Protein 4Z7V (pdb70)

Secondary structure (DSSP, 8-state):
--SEEEEEEEEEEETTTTEEEEEEEETTEEEEEEETTTTEEEESSHHHHHH----HHHHHHHHHHHHHHHHHHHHHTTS-PPPPPPPEEEEEESS---TTS-EEEEEEEEEESSS--EEEEEETTEEE-TTEEE---EE-TTS-EEEEEEEEE---SS--EEEEEE-TT-SS-EEEEE--/-----EEEEEEEEEEETTTTEEEEEEEEEETTEEEEEEETTT-SEEE-STTSHHHHHHHHH-HHHHHHHHHHIIIIIIHHHHHHHHTGGG--BPPEEEEEE--EEEEEEEEBSS--EEEE-------EEEPPPEE-SSS-EEEEEEE------EEEEEE-TT-SSPEEEEE-/--SEEEEEEEEEEETTTTEEEEEEEETTEEEEEEETTTTEEEESSHHHHHH-B--HHHHHHHHHHHHHHHHHHHHHTTS-PPPPPPPEEEEEESS---TTS-EEEEEEEEEESSS--EEEEEETTEEE-TTEEE---EE-TTS-EEEEEEEEE---SS--EEEEEE-TT-SS-EEEEE--/-PPP--EEEEEEEEEEETTTTEEEEEEEEEETTEEEEEEETTT-SEEE-STTSHHHHHHHHH-HHHHHHHHHHIIIIIIHHHHHHHHTGGG--BPPEEEEEE--EEEEEEEEBSS--EEEE--------EEPPPEE-SSS-EEEEEE----PPTT---EEEEE-TT-SSPEEEE-/--S-B--SEEEEETTEEEEEEEE-TT--TTEEEEEEEE-TTS--EEEEEESSSEEE-SS-EEEE-TTSSEEEEEEEEE-GGG-EEEEEEEEETT-------S-EEEEEE---SS---EEEEEEESSS---EEEEEES--TT--PPPPS-TTEEEPPPEEEEEGGGTEEEEEEEEEES-TT--HHHHS-SSS--TT-B--/--S-EEE-SEEEEETT--EEEEEEPPTT--EEEEEEEETTTEEEEEEEEETTEEEEE-S--TTEEEEE-TTS-EEEEE-S--GGG-EEEEEEEESSSSTT---EE---EEEEEES-GGG-B--EEEEEEPPHHHHHHHSEEEEEEEEEEEBSS-EEEEEEETTEEE-TTEEE-SSPEESSTTSTT--EEEEEEEEEEHHHHH-TT-EEEEEEEE--B-TTS---SSSPP-BSEEEEEEEE---/---B--SEEEEETTEEEEEEEE-TT--TTEEEEEEEE-TTS--EEEEEESSSEEE-SS-EEEE-TTSSEEEEEEEEE-GGG-EEEEEEEEETT-------S-EEEEEE---SS---EEEEEEES---EEEEEES--TT--PPPPS-TTEEEPPPEEEEEGGGTEEEEEEEEEES-TT--TTTTTTTS---TT-B----/---EEE-SEEEEETT--EEEEEE--TT--EEEEEEEETTTEEEEEEEEETTEEEEE-S--TTEEEEE-TTS-EEEEE-S--GGG-EEEEEEEESSSSTT---EE---EEEEEES-GGG-B--EEEEEEPPHHHHHHHSEEEEEEEEEEEBSS-EEEEEEETTEEE-TTEEE-SSPEESSTTSTTPPEEEEEEEEEEHHHHH-TT-EEEEEEEE--B-TTS---SSSPP-BSEEEEEEEE---/-BPP---PPPPP-/-PPP---PPPPP-

Foldseek 3Di:
DDPKDKDQDDWAFDPVVRDIWIFIDIRQDTQWTAPLVVLHIGGPDPVCVVPHDDRSVVNNVRNVVVVVVVVVVCVVVVNDDWDFDDWDWDKDWPDDDDAFDKTKIKIKTPFGPPQDKDKFKDKVNHGDDPQKDKDHFGADPVRGTMIMIMHIDHDDQRIWMWIWMDTPNDPDTDIDTDHD/DDDDKDWDWDWDWDDDPQNPDIKIKIFTAIPHRGQKMDILVVLAIDGPHPVNPVPRVVQRVDPVSSVVSNCCSPVPVVVVSVVCVVPVVPDWDAWDWDWDPPLIKTKTWFTDDPDKDKFKDVHTDDDKDKDPWADPPPRGIIIMIHHDDPPDKIWIWMDGPNDPHTDIDIDD/DDPKDKDQDDWAFDPVVRDIWIFIDIRQDTQWTAPLVVLHIGGPDPVCVVPHDDRSVVNNVRNVVVVVVVVVVCVVVVNDDWDFDDWDWDKDWPDDDDAFDKTKIKIKTPFGPPQDKDKFKAKPNHGDDPQKDKDHFGADPVGGTMIMIMHIDHDDQRIWMWIWMDTPNDPDTDIDTDHD/DDDDDKDWDWDWDWDDDPQLPDIKIKIFTAIPNRRQKMDILVVLAIDGDDPVNPVPRVVQRVDPVSSVVSNCCCPVPVVVVSVVCVVPVVPDWDAWDWDWDPPQIKTKTWFTDDPDKDKFKDVHTDPDKDKDPWDDPPPRGIIIMIHDPDPDDPPDKIWMWMDGPNDPHTDIDID/DDQKDWDAEDEEAAQAKDKTKMFGQVADQQKKKWKWWDFPPGDIGGQDIGRAAWDDDPQWIKGADPSSRMIITMGHGHHQRNQTFMFIFIDGNPDDDTDGDSGYGYGYFYDLPDAAWEKDKDDDPPPDPFIKIKTKSHGPVWWQDADPDPQKGKAGKDKDAPPVVRHIMIMIMIGGPDPPDDRVCNPVDTSGDPNYDYD/DLQKAKPDQEAEEEAQAKDKIKIDAHVQFFKKFKWWAFPVPGTWTAFMDGQWHTDDGTPHDPQWDKTQDNSRIMMIMHGRDDQRSQTWMKMWTWNGPPPVTDIRIYSTYGYGYHNDLVLFAFWAKEKDWFDPVCCVPPQKGKIKMKTWFGPDQAKDKFKAKPNHTDDPQKDWDPGWDFPCVVDDSGGTMIMMMHMDGNVQLQPQVMKMKMKMFDDGDDPPDDDDDPDPNNHGDIHMYMDGRHD/DQKDWDAEDEEAAQAKDKTKMFGQPADQQKKKWKWWDFPPGDIGGQDIGRAAWDDDPQWIKGADPSSRMIITMGHGHHQRNQTFMFIFIDGNPDDDTDGDSGYGYHYFYDLPDAAWEWDWDADPPHQTKIKTKRHGPVWWQDADPDPQKGKAGWDKDAPPVVRHIMIMMMMTGPDPPDDRVCRRVVTPGDPNYDYDDD/DQKAKPDQEAEEEAQAKDKIKIDAHVQFFKKWKWWAFPVPGTWTAWMDGQFHTDDGTPHDPQWDKTQDNSRIMMIMHGRDDQRSQTWMKMWTWNGPPPVTDIDIYSTYGYGYHNDLVLFAFWAKEKDWFDPVCCVPPQKGKIKMKTWFGPDQAKDKFKAKPNHTDDPQKDWDPGWDFPCVVDDSGGTMIMMMHMDGLVQLQPQVMKMKMKMFDAGDDPPDDDDDPDDNNHGDIHMYMDGRHD/DDDDDDDDDDDDD/DDDDDDDDDDDDD

Radius of gyration: 43.17 Å; Cα contacts (8 Å, |Δi|>4): 4119; chains: 10; bounding box: 78×105×151 Å

B-factor: mean 61.71, std 28.21, range [18.15, 205.41]

CATH classification: 3.10.320.10 (+1 more: 2.60.40.10)

Organism: Homo sapiens (NCBI:txid9606)

Sequence (1615 aa):
VADHVASYGVNLYQSYGPSGQYSHEFDGDEEFYVDLERKETVWQLPLFRRFRRFDPQFALTNIAVLKHNLNIVIKRSNSTAATNEVPEVTVFSKSPVTLGQPNTLICLVDNIFPPVVNITWLSNGHSVTEGVSETSFLSKSDHSFFKISYLTFLPSADEIYDCKVEHWGLDEPLLKHWEPSPEDFVYQFKGMCYFTNGTERVRLVTRYIYNREEYARFDSDVGVYRAVTPLGPPAAEYWNSQKEVLERTRAELDTVCRHNYQLELRTTLQRRVEPTVTISPSLLVCSVTDFYPAQIKVRWFQEETTGVVSTPLIRNGDWTFQILVMLEMRGDVYTCHVEHPSLQNPIIVEWRVADHVASYGVNLYQSYGPSGQYSHEFDGDEEFYVDLERKETVWQLPLFRRFRRFDPQFALTNIAVLKHNLNIVIKRSNSTAATNEVPEVTVFSKSPVTLGQPNTLICLVDNIFPPVVNITWLSNGHSVTEGVSETSFLSKSDHSFFKISYLTFLPSADEIYDCKVEHWGLDEPLLKHWEPDSPEDFVYQFKGMCYFTNGTERVRLVTRYIYNREEYARFDSDVGVYRAVTPLGPPAAEYWNSQKEVLERTRAELDTVCRHNYQLELRTTLQRRVEPTVTISPSLLVCSVTDFYPAQIKVRWFQEETTGVVSTPLIRNGDWTFQILVMLEMTPQRGDVYTCHVEHPSLQNPIIVEWDAKTTQPNSMESNEEEPVHLPCNHSTISGTDYIHWYRQLPSQGPEYVIHGLTSNVNNRMASLAIAEDRKSSTLILHRATLRDAAVYYCILRDSRAQKLVFGQGTRLTINPNIQNPDPAVYQLRDSKSSDKSVCLFTDFDSQTNVSQSKDSDVYITDKCVLDMRSMDFKSNSAVAWSNKSDFACANAFNNSIIPEDTFFPDSGVTQTPKHLITATGQRVTLRCSPRSGDLSVYWYQQSLDQGLQFLIQYYNGEERAKGNILERFSAQQFPDLHSELNLSSLELGDSALYFCASSAGTSGEYEQYFGPGTRLTVTEDLKNVFPPEVAVFEPSEAEISHTQKATLVCLATGFYPDHVELSWWVNGKEVHSGVCTDPQPLKEQPALNDSRYALSSRLRVSATFWQNPRNHFRCQVQFYGLSENDEWTQDRAKPVTQIVSAEAWGRAAKTTQPNSMESNEEEPVHLPCNHSTISGTDYIHWYRQLPSQGPEYVIHGLTSNVNNRMASLAIAEDRKSSTLILHRATLRDAAVYYCILRDSRAQKLVFGQGTRLTINPNIQNPDPAVYQLRDSKSKSVCLFTDFDSQTNVSQSKDSDVYITDKCVLDMRSMDFKSNSAVAWSNKSDFACANAFNNSIIPEDTFFPSPSGVTQTPKHLITATGQRVTLRCSPRSGDLSVYWYQQSLDQGLQFLIQYYNGEERAKGNILERFSAQQFPDLHSELNLSSLELGDSALYFCASSAGTSGEYEQYFGPGTRLTVTEDLKNVFPPEVAVFEPSEAEISHTQKATLVCLATGFYPDHVELSWWVNGKEVHSGVCTDPQPLKEQPALNDSRYALSSRLRVSATFWQNPRNHFRCQVQFYGLSENDEWTQDRAKPVTQIVSAEAWGRASGEGSFQPSQENPSGEGSFQPSQENP

InterPro domains:
  IPR001003 MHC class II, alpha chain, N-terminal [PF00993] (6-86)
  IPR001003 MHC class II, alpha chain, N-terminal [SM00920] (7-87)
  IPR003006 Immunoglobulin/major histocompatibility complex, conserved site [PS00290] (164-170)
  IPR003597 Immunoglobulin C1-set [PF07654] (92-173)
  IPR003597 Immunoglobulin C1-set [SM00407] (105-176)
  IPR007110 Immunoglobulin-like domain [PS50835] (90-170)
  IPR011162 MHC classes I/II-like antigen recognition protein [SSF54452] (4-87)
  IPR013783 Immunoglobulin-like fold [G3DSA:2.60.40.10] (85-197)
  IPR014745 MHC class II, alpha/beta chain, N-terminal [G3DSA:3.10.320.10] (5-84)
  IPR036179 Immunoglobulin-like domain superfamily [SSF48726] (90-184)
  IPR050160 Major Histocompatibility Complex/Immunoglobulin [PTHR19944] (6-221)

Nearest PDB structures (foldseek):
  4z7v-assembly1_G  TM=1.005E+00  e=8.597E-42  Homo sapiens
  5d2n-assembly2_D  TM=9.634E-01  e=1.899E-34  Homo sapiens
  8vcx-assembly1_D  TM=9.660E-01  e=8.676E-32  Homo sapiens
  3dx9-assembly2_C  TM=9.435E-01  e=5.634E-30  Homo sapiens
  4ww1-assembly1_A  TM=8.947E-01  e=7.827E-26  Homo sapiens

Solvent-accessible surface area: 71284 Å² total; per-residue (Å²): 154,35,86,45,49,1,3,0,0,0,0,4,18,7,41,98,70,90,45,29,23,1,1,0,12,0,40,34,4,6,0,0,67,6,40,38,167,161,136,73,27,45,23,63,17,60,43,0,68,9,46,4,130,4,61,32,68,15,0,28,19,6,18,17,3,0,108,20,0,3,88,43,0,31,80,61,22,137,67,71,45,14,95,50,59,98,5,56,30,70,27,41,19,49,33,51,68,78,88,40,118,103,12,24,0,0,0,40,0,36,36,0,0,0,3,31,24,84,13,69,2,42,31,78,57,141,86,32,122,89,42,58,64,81,11,16,25,5,18,60,111,66,18,0,0,27,21,0,0,19,6,83,23,93,3,43,116,126,21,27,15,25,0,12,0,78,15,59,17,26,163,69,78,70,97,24,105,34,133,72,119,58,122,2,25,0,0,0,0,4,0,31,0,39,2,50,92,36,83,130,36,22,96,0,4,1,37,0,0,3,14,60,71,22,0,0,73,1,16,31,105,66,15,44,4,132,44,69,35,133,21,0,67,68,0,7,67,42,0,46,90,28,133,46,0,16,71,3,0,94,21,2,27,63,5,2,0,103,27,0,11,109,27,0,73,50,3,3,57,134,46,63,47,52,7,72,15,61,24,43,104,103,67,5,21,0,4,0,1,35,0,11,47,41,61,44,54,39,60,5,19,111,84,84,66,148,59,64,65,69,43,112,73,39,72,0,11,44,2,13,9,8,24,51,7,65,15,92,122,150,77,77,50,46,27,0,60,0,107,13,90,33,40,112,116,60,55,96,37,116,98,99,153,44,86,46,55,1,3,0,0,0,0,4,20,8,41,96,69,91,46,30,22,1,1,0,10,1,37,28,3,6,0,0,65,6,40,34,164,128,138,40,28,46,25,64,17,91,60,0,114,63,142,13,53,10,64,32,69,16,0,30,15,5,20,18,3,0,112,19,0,2,86,44,0,31,172,65,23,138,66,72,43,15,94,52,56,95,4,120,29,71,26,37,25,38,33,52,64,78,89,57,118,112,11,25,0,0,0,39,0,34,28,0,0,0,3,32,24,83,13,72,3,16,30,93,69,65,94,40,122,81,42,56,64,82,11,16,25,4,18,61,111,63,20,0,0,25,22,0,0,20,4,84,19,66,7,52,122,90,19,27,16,26,0,18,0,80,14,54,18,27,161,70,77,70,108,24,104,36,133,70,162,62,56,124,2,25,0,0,0,0,3,0,31,0,39,2,50,91,33,88,123,40,23,95,0,2,1,36,1,0,4,14,63,63,15,0,0,75,0,17,32,103,68,15,44,4,136,46,74,32,134,21,0,66,68,0,7,68,42,0,45,91,29,135,43,0,15,70,4,0,93,19,3,31,63,5,2,0,102,30,0,12,104,32,0,74,71,6,3,30,129,40,123,44,54,6,72,16,60,30,43,105,98,60,2,26,0,4,0,3,33,0,10,34,42,61,43,54,39,60,5,21,110,89,84,51,148,56,63,66,67,50,113,70,39,71,0,10,48,3,13,10,6,25,51,6,56,16,110,26,99,77,80,107,86,60,41,35,27,0,59,0,107,13,71,32,40,114,119,60,56,94,38,120,130,150,78,111,20,81,34,53,98,54,46,117,17,86,20,65,88,75,5,100,0,61,2,90,2,72,100,28,47,33,7,6,6,0,2,0,0,22,21,37,91,87,94,16,5,67,48,2,2,30,5,21,75,67,118,39,100,68,240,62,2,13,1,32,10,35,182,94,32,105,39,4,33,0,28,8,109,158,1,42,53,175,28,30,6,35,0,19,2,1,15,6,25,5,14,19,4,90,1,97,17,40,154,6,0,135,4,44,10,15,12,92,24,135,127,74,49,11,0,4,0,112,1,62,16,22,117,133,50,152,114,41,0,0,0,0,3,8,0,39,16,137,3,86,14,55,118,26,71,12,61,64,15,37,4,6,72,42,11,46,2,46,7,163,109,96,133,54,51,1,0,1,0,0,0,20,20,134,34,111,69,35,50,16,68,48,1,1,31,29,29,52,46,45,122,85,20,68,89,102,204,45,46,7,86,16,80,49,53,35,32,13,15,20,58,54,100,151,16,75,0,93,1,30,19,67,124,58,6,11,0,0,0,0,0,16,37,11,119,138,106,30,8,58,11,5,4,6,19,4,62,34,107,74,37,16,122,20,141,26,78,169,53,10,51,18,87,9,49,135,95,49,19,0,48,0,21,0,31,62,3,94,100,64,6,42,8,52,0,2,0,0,0,0,18,0,4,5,0,3,4,30,2,59,9,2,91,8,0,54,3,18,4,0,72,63,34,92,42,0,50,41,4,128,24,14,1,4,22,13,11,122,29,0,9,84,79,25,107,38,0,2,0,0,0,7,0,33,7,0,9,0,25,0,20,89,30,18,0,59,14,83,64,144,60,38,139,49,2,33,12,48,11,84,91,19,43,80,33,85,86,106,95,94,47,5,90,31,0,9,0,0,0,2,5,17,25,0,97,72,8,60,65,79,209,13,33,0,52,0,27,0,36,0,54,12,1,48,161,132,32,154,57,115,82,160,75,88,56,0,56,64,55,92,35,49,14,68,2,139,7,157,109,130,62,20,81,30,39,77,53,48,124,18,88,20,67,87,76,5,102,0,60,4,89,2,72,114,28,46,32,5,23,8,0,2,0,0,22,19,34,91,88,88,15,5,68,50,2,3,33,7,23,73,70,112,39,103,66,247,64,1,14,1,32,10,36,116,93,32,105,38,4,35,0,29,8,107,155,0,41,43,173,27,30,6,35,0,17,2,2,26,7,27,5,16,19,6,90,2,95,14,40,155,6,0,137,4,45,11,18,16,91,23,138,127,71,49,13,0,2,1,98,0,70,36,43,100,114,120,42,0,2,0,0,2,8,0,45,25,151,8,84,18,40,152,34,131,75,78,92,18,44,16,8,88,48,18,50,2,50,7,165,105,97,133,54,52,1,3,1,0,0,0,6,5,98,49,114,95,28,49,15,72,62,6,2,90,60,2,80,31,25,139,87,16,68,83,36,111,166,98,52,7,85,16,81,50,53,35,32,12,15,20,58,52,100,148,16,59,0,94,1,29,21,66,124,56,5,8,0,0,0,0,0,17,38,12,120,101,113,32,8,58,10,5,4,7,20,3,59,36,106,74,38,16,123,20,143,25,83,168,51,10,51,18,89,9,50,137,96,48,18,0,42,0,20,0,28,63,3,93,88,64,7,42,9,51,0,2,0,0,0,0,18,0,2,5,0,3,3,31,1,62,9,2,90,8,0,54,2,18,4,0,69,64,33,94,46,0,50,38,6,135,23,22,2,0,26,13,11,121,29,0,8,83,77,24,112,38,0,2,0,0,0,1,0,13,10,0,9,0,26,0,22,87,30,17,1,60,13,85,64,136,71,25,140,49,1,34,8,45,12,85,87,21,46,82,37,93,94,105,96,118,28,5,97,29,0,10,0,0,0,2,5,17,21,0,99,71,7,64,65,79,209,13,33,0,53,0,26,0,40,0,54,12,1,47,159,130,34,154,59,114,80,159,75,89,54,0,55,66,57,95,36,48,16,92,5,139,7,158,109,110,42,2,0,4,0,8,1,1,3,0,75,89,81,41,3,0,4,0,9,1,0,4,0,74,90

Structure (mmCIF, N/CA/C/O backbone):
data_4Z7V
#
_entry.id   4Z7V
#
_cell.length_a   56.510
_cell.length_b   76.961
_cell.length_c   132.279
_cell.angle_alpha   93.87
_cell.angle_beta   89.47
_cell.angle_gamma   105.09
#
_symmetry.space_group_name_H-M   'P 1'
#
loop_
_entity.id
_entity.type
_entity.pdbx_description
1 polymer 'MHC class II HLA-DQ-alpha chain'
2 polymer 'MHC class II HLA-DQ-beta-1'
3 polymer 'T-CELL RECEPTOR, L3-12 ALPHA CHAIN'
4 polymer 'T-CELL RECEPTOR, L3-12 BETA CHAIN'
5 polymer 'deamidated DQ8-glia-alpha1 peptide'
6 branched alpha-D-mannopyranose-(1-4)-alpha-D-mannopyranose-(1-4)-2-acetamido-2-deoxy-beta-D-glucopyranose-(1-4)-[alpha-L-fucopyranose-(1-3)][alpha-L-fucopyranose-(1-6)]2-acetamido-2-deoxy-beta-D-glucopyranose
7 branched alpha-L-fucopyranose-(1-3)-[2-acetamido-2-deoxy-beta-D-glucopyranose-(1-4)][alpha-L-fucopyranose-(1-6)]2-acetamido-2-deoxy-beta-D-glucopyranose
8 non-polymer 2-acetamido-2-deoxy-beta-D-glucopyranose
9 water water
#
loop_
_atom_site.group_PDB
_atom_site.id
_atom_site.type_symbol
_atom_site.label_atom_id
_atom_site.label_alt_id
_atom_site.label_comp_id
_atom_site.label_asym_id
_atom_site.label_entity_id
_atom_site.label_seq_id
_atom_site.pdbx_PDB_ins_code
_atom_site.Cartn_x
_atom_site.Cartn_y
_atom_site.Cartn_z
_atom_site.occupancy
_atom_site.B_iso_or_equiv
_atom_site.auth_seq_id
_atom_site.auth_comp_id
_atom_site.auth_asym_id
_atom_site.auth_atom_id
_atom_site.pdbx_PDB_model_num
ATOM 1 N N . VAL A 1 4 ? -16.829 73.050 97.216 1.00 84.99 2 VAL A N 1
ATOM 2 C CA . VAL A 1 4 ? -15.909 74.157 97.473 1.00 86.38 2 VAL A CA 1
ATOM 3 C C . VAL A 1 4 ? -15.414 74.746 96.147 1.00 89.27 2 VAL A C 1
ATOM 4 O O . VAL A 1 4 ? -14.631 74.101 95.440 1.00 90.71 2 VAL A O 1
ATOM 6 N N . ALA A 1 5 ? -15.893 75.968 95.806 1.00 82.56 3 ALA A N 1
ATOM 7 C CA . ALA A 1 5 ? -15.542 76.687 94.573 1.00 80.56 3 ALA A CA 1
ATOM 8 C C . ALA A 1 5 ? -15.575 78.212 94.762 1.00 82.30 3 ALA A C 1
ATOM 9 O O . ALA A 1 5 ? -16.092 78.693 95.773 1.00 81.88 3 ALA A O 1
ATOM 11 N N . ASP A 1 6 ? -15.017 78.966 93.783 1.00 77.65 4 ASP A N 1
ATOM 12 C CA . ASP A 1 6 ? -14.996 80.432 93.781 1.00 76.83 4 ASP A CA 1
ATOM 13 C C . ASP A 1 6 ? -16.389 80.988 93.477 1.00 76.78 4 ASP A C 1
ATOM 14 O O . ASP A 1 6 ? -16.784 82.000 94.062 1.00 76.53 4 ASP A O 1
ATOM 19 N N . HIS A 1 7 ? -17.116 80.339 92.543 1.00 69.15 5 HIS A N 1
ATOM 20 C CA . HIS A 1 7 ? -18.463 80.724 92.139 1.00 65.10 5 HIS A CA 1
ATOM 21 C C . HIS A 1 7 ? -19.331 79.489 91.936 1.00 65.34 5 HIS A C 1
ATOM 22 O O . HIS A 1 7 ? -18.900 78.535 91.286 1.00 65.25 5 HIS A O 1
ATOM 29 N N . VAL A 1 8 ? -20.553 79.504 92.496 1.00 59.67 6 VAL A N 1
ATOM 30 C CA . VAL A 1 8 ? -21.511 78.406 92.337 1.00 57.55 6 VAL A CA 1
ATOM 31 C C . VAL A 1 8 ? -22.759 78.965 91.658 1.00 58.69 6 VAL A C 1
ATOM 32 O O . VAL A 1 8 ? -23.324 79.976 92.090 1.00 58.06 6 VAL A O 1
ATOM 36 N N . ALA A 1 9 ? -23.178 78.292 90.589 1.00 52.98 7 ALA A N 1
ATOM 37 C CA . ALA A 1 9 ? -24.344 78.673 89.815 1.00 49.92 7 ALA A CA 1
ATOM 38 C C . ALA A 1 9 ? -25.272 77.497 89.604 1.00 52.74 7 ALA A C 1
ATOM 39 O O . ALA A 1 9 ? -24.812 76.360 89.509 1.00 53.65 7 ALA A O 1
ATOM 41 N N . SER A 1 10 ? -26.580 77.775 89.544 1.00 47.24 8 SER A N 1
ATOM 42 C CA . SER A 1 10 ? -27.628 76.803 89.240 1.00 45.61 8 SER A CA 1
ATOM 43 C C . SER A 1 10 ? -28.311 77.265 87.963 1.00 45.59 8 SER A C 1
ATOM 44 O O . SER A 1 10 ? -28.970 78.303 87.980 1.00 44.39 8 SER A O 1
ATOM 47 N N . TYR A 1 11 ? -28.106 76.545 86.844 1.00 40.67 9 TYR A N 1
ATOM 48 C CA . TYR A 1 11 ? -28.713 76.893 85.551 1.00 38.55 9 TYR A CA 1
ATOM 49 C C . TYR A 1 11 ? -29.647 75.767 85.018 1.00 43.40 9 TYR A C 1
ATOM 50 O O . TYR A 1 11 ? -29.351 75.189 83.972 1.00 42.81 9 TYR A O 1
ATOM 59 N N . GLY A 1 12 A -30.753 75.455 85.701 1.00 41.09 9 GLY A N 1
ATOM 60 C CA . GLY A 1 12 A -31.197 76.085 86.936 1.00 41.63 9 GLY A CA 1
ATOM 61 C C . GLY A 1 12 A -31.910 75.190 87.920 1.00 46.34 9 GLY A C 1
ATOM 62 O O . GLY A 1 12 A -31.758 73.967 87.898 1.00 46.06 9 GLY A O 1
ATOM 63 N N . VAL A 1 13 ? -32.675 75.826 88.807 1.00 43.93 10 VAL A N 1
ATOM 64 C CA . VAL A 1 13 ? -33.480 75.168 89.825 1.00 45.23 10 VAL A CA 1
ATOM 65 C C . VAL A 1 13 ? -34.842 74.880 89.192 1.00 49.25 10 VAL A C 1
ATOM 66 O O . VAL A 1 13 ? -35.590 75.804 88.849 1.00 48.52 10 VAL A O 1
ATOM 70 N N . ASN A 1 14 ? -35.121 73.598 88.979 1.00 46.21 11 ASN A N 1
ATOM 71 C CA . ASN A 1 14 ? -36.369 73.126 88.390 1.00 45.93 11 ASN A CA 1
ATOM 72 C C . ASN A 1 14 ? -37.221 72.528 89.495 1.00 51.52 11 ASN A C 1
ATOM 73 O O . ASN A 1 14 ? -36.780 71.600 90.182 1.00 52.95 11 ASN A O 1
ATOM 78 N N . LEU A 1 15 ? -38.427 73.066 89.681 1.00 47.75 12 LEU A N 1
ATOM 79 C CA . LEU A 1 15 ? -39.337 72.615 90.723 1.00 49.77 12 LEU A CA 1
ATOM 80 C C . LEU A 1 15 ? -40.720 72.296 90.167 1.00 55.78 12 LEU A C 1
ATOM 81 O O . LEU A 1 15 ? -41.268 73.077 89.394 1.00 54.43 12 LEU A O 1
ATOM 86 N N . TYR A 1 16 ? -41.276 71.143 90.567 1.00 55.66 13 TYR A N 1
ATOM 87 C CA . TYR A 1 16 ? -42.626 70.697 90.217 1.00 56.84 13 TYR A CA 1
ATOM 88 C C . TYR A 1 16 ? -43.197 69.875 91.375 1.00 64.91 13 TYR A C 1
ATOM 89 O O . TYR A 1 16 ? -42.548 68.939 91.853 1.00 66.05 13 TYR A O 1
ATOM 98 N N . GLN A 1 17 ? -44.405 70.240 91.828 1.00 63.05 14 GLN A N 1
ATOM 99 C CA . GLN A 1 17 ? -45.094 69.551 92.914 1.00 66.09 14 GLN A CA 1
ATOM 100 C C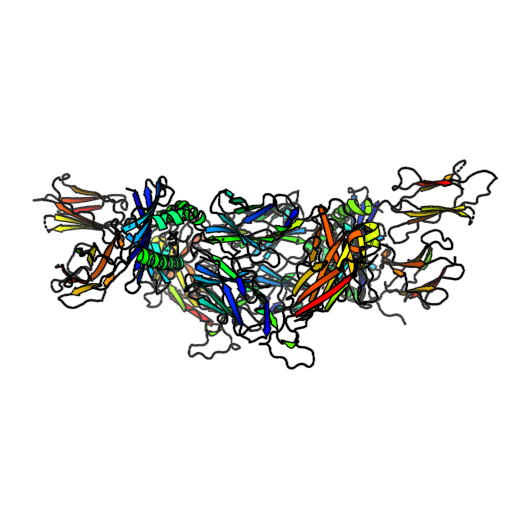 . GLN A 1 17 ? -46.560 69.282 92.545 1.00 73.89 14 GLN A C 1
ATOM 101 O O . GLN A 1 17 ? -47.154 70.017 91.750 1.00 72.44 14 GLN A O 1
ATOM 107 N N . SER A 1 18 ? -47.126 68.210 93.124 1.00 75.14 15 SER A N 1
ATOM 108 C CA . SER A 1 18 ? -48.499 67.762 92.893 1.00 77.76 15 SER A CA 1
ATOM 109 C C . SER A 1 18 ? -49.546 68.759 93.416 1.00 82.99 15 SER A C 1
ATOM 110 O O . SER A 1 18 ? -50.624 68.846 92.820 1.00 83.86 15 SER A O 1
ATOM 113 N N . TYR A 1 19 ? -49.239 69.511 94.506 1.00 79.11 16 TYR A N 1
ATOM 114 C CA . TYR A 1 19 ? -50.171 70.485 95.086 1.00 79.99 16 TYR A CA 1
ATOM 115 C C . TYR A 1 19 ? -50.337 71.679 94.147 1.00 80.38 16 TYR A C 1
ATOM 116 O O . TYR A 1 19 ? -49.435 72.510 94.009 1.00 77.78 16 TYR A O 1
ATOM 125 N N . GLY A 1 20 ? -51.502 71.724 93.512 1.00 77.12 17 GLY A N 1
ATOM 126 C CA . GLY A 1 20 ? -51.888 72.735 92.538 1.00 74.91 17 GLY A CA 1
ATOM 127 C C . GLY A 1 20 ? -52.460 72.082 91.294 1.00 78.35 17 GLY A C 1
ATOM 128 O O . GLY A 1 20 ? -53.679 72.111 91.110 1.00 79.98 17 GLY A O 1
ATOM 129 N N . PRO A 1 21 ? -51.633 71.432 90.430 1.00 72.76 18 PRO A N 1
ATOM 130 C CA . PRO A 1 21 ? -50.161 71.298 90.487 1.00 69.86 18 PRO A CA 1
ATOM 131 C C . PRO A 1 21 ? -49.470 72.633 90.234 1.00 71.01 18 PRO A C 1
ATOM 132 O O . PRO A 1 21 ? -50.052 73.515 89.596 1.00 70.55 18 PRO A O 1
ATOM 136 N N . SER A 1 22 ? -48.248 72.795 90.766 1.00 65.68 19 SER A N 1
ATOM 137 C CA . SER A 1 22 ? -47.476 74.028 90.609 1.00 63.09 19 SER A CA 1
ATOM 138 C C . SER A 1 22 ? -45.991 73.743 90.410 1.00 64.77 19 SER A C 1
ATOM 139 O O . SER A 1 22 ? -45.487 72.704 90.845 1.00 65.98 19 SER A O 1
ATOM 142 N N . GLY A 1 23 ? -45.313 74.676 89.752 1.00 57.83 20 GLY A N 1
ATOM 143 C CA . GLY A 1 23 ? -43.888 74.578 89.474 1.00 54.84 20 GLY A CA 1
ATOM 144 C C . GLY A 1 23 ? -43.128 75.888 89.550 1.00 54.53 20 GLY A C 1
ATOM 145 O O . GLY A 1 23 ? -43.729 76.959 89.697 1.00 53.34 20 GLY A O 1
ATOM 146 N N . GLN A 1 24 ? -41.784 75.801 89.432 1.00 48.53 21 GLN A N 1
ATOM 147 C CA . GLN A 1 24 ? -40.889 76.954 89.460 1.00 46.65 21 GLN A CA 1
ATOM 148 C C . GLN A 1 24 ? -39.610 76.702 88.659 1.00 48.91 21 GLN A C 1
ATOM 149 O O . GLN A 1 24 ? -38.969 75.659 88.816 1.00 49.41 21 GLN A O 1
ATOM 155 N N . TYR A 1 25 ? -39.237 77.686 87.816 1.00 42.77 22 TYR A N 1
ATOM 156 C CA . TYR A 1 25 ? -37.979 77.693 87.075 1.00 40.46 22 TYR A CA 1
ATOM 157 C C . TYR A 1 25 ? -37.231 78.976 87.382 1.00 42.60 22 TYR A C 1
ATOM 158 O O . TYR A 1 25 ? -37.801 80.062 87.266 1.00 42.10 22 TYR A O 1
ATOM 167 N N . SER A 1 26 ? -35.950 78.845 87.771 1.00 38.81 23 SER A N 1
ATOM 168 C CA . SER A 1 26 ? -35.085 79.972 88.098 1.00 38.95 23 SER A CA 1
ATOM 169 C C . SER A 1 26 ? -33.609 79.624 87.956 1.00 42.80 23 SER A C 1
ATOM 170 O O . SER A 1 26 ? -33.230 78.457 88.085 1.00 42.42 23 SER A O 1
ATOM 173 N N . HIS A 1 27 ? -32.779 80.652 87.691 1.00 39.09 24 HIS A N 1
ATOM 174 C CA . HIS A 1 27 ? -31.321 80.546 87.624 1.00 38.75 24 HIS A CA 1
ATOM 175 C C . HIS A 1 27 ? -30.733 81.323 88.771 1.00 45.24 24 HIS A C 1
ATOM 176 O O . HIS A 1 27 ? -31.135 82.465 89.022 1.00 45.65 24 HIS A O 1
ATOM 183 N N . GLU A 1 28 ? -29.797 80.701 89.483 1.00 43.01 25 GLU A N 1
ATOM 184 C CA . GLU A 1 28 ? -29.117 81.310 90.621 1.00 43.86 25 GLU A CA 1
ATOM 185 C C . GLU A 1 28 ? -27.619 81.373 90.370 1.00 48.22 25 GLU A C 1
ATOM 186 O O . GLU A 1 28 ? -27.074 80.511 89.684 1.00 47.03 25 GLU A O 1
ATOM 192 N N . PHE A 1 29 ? -26.965 82.407 90.911 1.00 46.56 26 PHE A N 1
ATOM 193 C CA . PHE A 1 29 ? -25.521 82.614 90.837 1.00 47.99 26 PHE A CA 1
ATOM 194 C C . PHE A 1 29 ? -25.053 83.185 92.165 1.00 55.60 26 PHE A C 1
ATOM 195 O O . PHE A 1 29 ? -25.519 84.252 92.578 1.00 56.41 26 PHE A O 1
ATOM 203 N N . ASP A 1 30 ? -24.143 82.455 92.836 1.00 53.76 27 ASP A N 1
ATOM 204 C CA . ASP A 1 30 ? -23.544 82.773 94.138 1.00 55.57 27 ASP A CA 1
ATOM 205 C C . ASP A 1 30 ? -24.624 83.102 95.195 1.00 59.12 27 ASP A C 1
ATOM 206 O O . ASP A 1 30 ? -24.513 84.080 95.937 1.00 60.04 27 ASP A O 1
ATOM 211 N N . GLY A 1 31 ? -25.648 82.248 95.237 1.00 54.31 28 GLY A N 1
ATOM 212 C CA . GLY A 1 31 ? -26.749 82.309 96.191 1.00 53.76 28 GLY A CA 1
ATOM 213 C C . GLY A 1 31 ? -27.855 83.303 95.913 1.00 55.84 28 GLY A C 1
ATOM 214 O O . GLY A 1 31 ? -28.770 83.429 96.733 1.00 55.76 28 GLY A O 1
ATOM 215 N N . ASP A 1 32 ? -27.787 84.019 94.772 1.00 50.63 29 ASP A N 1
ATOM 216 C CA . ASP A 1 32 ? -28.804 85.011 94.416 1.00 48.84 29 ASP A CA 1
ATOM 217 C C . ASP A 1 32 ? -29.507 84.657 93.118 1.00 50.86 29 ASP A C 1
ATOM 218 O O . ASP A 1 32 ? -28.882 84.126 92.199 1.00 49.85 29 ASP A O 1
ATOM 223 N N . GLU A 1 33 ? -30.816 84.976 93.058 1.00 47.15 30 GLU A N 1
ATOM 224 C CA . GLU A 1 33 ? -31.739 84.736 91.946 1.00 45.40 30 GLU A CA 1
ATOM 225 C C . GLU A 1 33 ? -31.512 85.730 90.804 1.00 47.78 30 GLU A C 1
ATOM 226 O O . GLU A 1 33 ? -31.717 86.934 90.983 1.00 47.49 30 GLU A O 1
ATOM 232 N N . GLU A 1 34 ? -31.104 85.213 89.629 1.00 42.98 31 GLU A N 1
ATOM 233 C CA . GLU A 1 34 ? -30.858 86.015 88.427 1.00 42.33 31 GLU A CA 1
ATOM 234 C C . GLU A 1 34 ? -32.169 86.375 87.767 1.00 45.04 31 GLU A C 1
ATOM 235 O O . GLU A 1 34 ? -32.410 87.540 87.435 1.00 45.26 31 GLU A O 1
ATOM 241 N N . PHE A 1 35 ? -33.001 85.345 87.554 1.00 39.74 32 PHE A N 1
ATOM 242 C CA . PHE A 1 35 ? -34.307 85.437 86.926 1.00 38.54 32 PHE A CA 1
ATOM 243 C C . PHE A 1 35 ? -35.156 84.241 87.283 1.00 41.61 32 PHE A C 1
ATOM 244 O O . PHE A 1 35 ? -34.637 83.201 87.690 1.00 40.31 32 PHE A O 1
ATOM 252 N N . TYR A 1 36 ? -36.454 84.365 87.027 1.00 38.80 33 TYR A N 1
ATOM 253 C CA . TYR A 1 36 ? -37.415 83.282 87.125 1.00 38.54 33 TYR A CA 1
ATOM 254 C C . TYR A 1 36 ? -38.279 83.321 85.875 1.00 42.11 33 TYR A C 1
ATOM 255 O O . TYR A 1 36 ? -38.373 84.369 85.225 1.00 41.38 33 TYR A O 1
ATOM 264 N N . VAL A 1 37 ? -38.917 82.202 85.541 1.00 38.33 34 VAL A N 1
ATOM 265 C CA . VAL A 1 37 ? -39.822 82.173 84.402 1.00 38.00 34 VAL A CA 1
ATOM 266 C C . VAL A 1 37 ? -41.261 82.075 84.941 1.00 44.60 34 VAL A C 1
ATOM 267 O O . VAL A 1 37 ? -41.575 81.152 85.705 1.00 45.05 34 VAL A O 1
ATOM 271 N N . ASP A 1 38 ? -42.120 83.044 84.566 1.00 42.21 35 ASP A N 1
ATOM 272 C CA . ASP A 1 38 ? -43.544 83.019 84.911 1.00 43.28 35 ASP A CA 1
ATOM 273 C C . ASP A 1 38 ? -44.176 81.969 84.005 1.00 47.67 35 ASP A C 1
ATOM 274 O O . ASP A 1 38 ? -44.374 82.229 82.821 1.00 47.39 35 ASP A O 1
ATOM 279 N N . LEU A 1 39 ? -44.413 80.761 84.541 1.00 44.93 36 LEU A N 1
ATOM 280 C CA . LEU A 1 39 ? -44.940 79.612 83.790 1.00 44.85 36 LEU A CA 1
ATOM 281 C C . LEU A 1 39 ? -46.315 79.871 83.141 1.00 51.99 36 LEU A C 1
ATOM 282 O O . LEU A 1 39 ? -46.559 79.345 82.056 1.00 51.68 36 LEU A O 1
ATOM 287 N N . GLU A 1 40 ? -47.186 80.682 83.773 1.00 51.60 37 GLU A N 1
ATOM 288 C CA . GLU A 1 40 ? -48.507 81.027 83.244 1.00 54.36 37 GLU A CA 1
ATOM 289 C C . GLU A 1 40 ? -48.418 82.102 82.146 1.00 57.87 37 GLU A C 1
ATOM 290 O O . GLU A 1 40 ? -49.207 82.067 81.198 1.00 59.73 37 GLU A O 1
ATOM 296 N N . ARG A 1 41 ? -47.475 83.045 82.277 1.00 51.75 38 ARG A N 1
ATOM 297 C CA . ARG A 1 41 ? -47.280 84.125 81.304 1.00 51.25 38 ARG A CA 1
ATOM 298 C C . ARG A 1 41 ? -46.297 83.727 80.200 1.00 52.23 38 ARG A C 1
ATOM 299 O O . ARG A 1 41 ? -46.260 84.389 79.154 1.00 52.00 38 ARG A O 1
ATOM 307 N N . LYS A 1 42 ? -45.498 82.651 80.438 1.00 46.46 39 LYS A N 1
ATOM 308 C CA . LYS A 1 42 ? -44.455 82.134 79.529 1.00 44.43 39 LYS A CA 1
ATOM 309 C C . LYS A 1 42 ? -43.467 83.288 79.239 1.00 47.87 39 LYS A C 1
ATOM 310 O O . LYS A 1 42 ? -43.197 83.626 78.086 1.00 47.33 39 LYS A O 1
ATOM 316 N N . GLU A 1 43 ? -42.996 83.931 80.324 1.00 44.79 40 GLU A N 1
ATOM 317 C CA . GLU A 1 43 ? -42.149 85.121 80.311 1.00 44.77 40 GLU A CA 1
ATOM 318 C C . GLU A 1 43 ? -40.988 85.006 81.295 1.00 45.95 40 GLU A C 1
ATOM 319 O O . GLU A 1 43 ? -41.179 84.565 82.431 1.00 45.46 40 GLU A O 1
ATOM 325 N N . THR A 1 44 ? -39.795 85.453 80.870 1.00 40.26 41 THR A N 1
ATOM 326 C CA . THR A 1 44 ? -38.588 85.462 81.699 1.00 38.09 41 THR A CA 1
ATOM 327 C C . THR A 1 44 ? -38.528 86.809 82.425 1.00 42.52 41 THR A C 1
ATOM 328 O O . THR A 1 44 ? -38.581 87.859 81.780 1.00 44.13 41 THR A O 1
ATOM 332 N N . VAL A 1 45 ? -38.438 86.769 83.768 1.00 38.22 42 VAL A N 1
ATOM 333 C CA . VAL A 1 45 ? -38.410 87.957 84.628 1.00 38.81 42 VAL A CA 1
ATOM 334 C C . VAL A 1 45 ? -37.048 88.062 85.330 1.00 44.11 42 VAL A C 1
ATOM 335 O O . VAL A 1 45 ? -36.814 87.362 86.313 1.00 43.10 42 VAL A O 1
ATOM 339 N N . TRP A 1 46 ? -36.168 88.960 84.839 1.00 42.97 43 TRP A N 1
ATOM 340 C CA . TRP A 1 46 ? -34.836 89.170 85.416 1.00 43.49 43 TRP A CA 1
ATOM 341 C C . TRP A 1 46 ? -34.949 90.019 86.673 1.00 50.76 43 TRP A C 1
ATOM 342 O O . TRP A 1 46 ? -35.791 90.916 86.741 1.00 52.15 43 TRP A O 1
ATOM 353 N N . GLN A 1 47 ? -34.127 89.703 87.688 1.00 48.16 44 GLN A N 1
ATOM 354 C CA . GLN A 1 47 ? -34.166 90.351 89.001 1.00 48.71 44 GLN A CA 1
ATOM 355 C C . GLN A 1 47 ? -33.216 91.556 89.118 1.00 54.86 44 GLN A C 1
ATOM 356 O O . GLN A 1 47 ? -33.059 92.091 90.216 1.00 56.10 44 GLN A O 1
ATOM 362 N N . LEU A 1 48 ? -32.621 92.010 87.998 1.00 52.21 45 LEU A N 1
ATOM 363 C CA . LEU A 1 48 ? -31.736 93.182 87.976 1.00 54.05 45 LEU A CA 1
ATOM 364 C C . LEU A 1 48 ? -31.895 93.977 86.676 1.00 59.08 45 LEU A C 1
ATOM 365 O O . LEU A 1 48 ? -32.074 93.361 85.626 1.00 57.14 45 LEU A O 1
ATOM 370 N N . PRO A 1 49 ? -31.781 95.331 86.705 1.00 58.76 46 PRO A N 1
ATOM 371 C CA . PRO A 1 49 ? -31.887 96.109 85.453 1.00 60.40 46 PRO A CA 1
ATOM 372 C C . PRO A 1 49 ? -30.739 95.821 84.483 1.00 65.70 46 PRO A C 1
ATOM 373 O O . PRO A 1 49 ? -30.938 95.896 83.269 1.00 66.12 46 PRO A O 1
ATOM 377 N N . LEU A 1 50 ? -29.548 95.476 85.023 1.00 62.34 47 LEU A N 1
ATOM 378 C CA . LEU A 1 50 ? -28.344 95.118 84.267 1.00 62.18 47 LEU A CA 1
ATOM 379 C C . LEU A 1 50 ? -28.589 93.832 83.474 1.00 62.00 47 LEU A C 1
ATOM 380 O O . LEU A 1 50 ? -28.193 93.732 82.313 1.00 62.47 47 LEU A O 1
ATOM 385 N N . PHE A 1 51 ? -29.254 92.861 84.115 1.00 54.45 48 PHE A N 1
ATOM 386 C CA . PHE A 1 51 ? -29.604 91.569 83.546 1.00 50.90 48 PHE A CA 1
ATOM 387 C C . PHE A 1 51 ? -30.643 91.720 82.442 1.00 54.26 48 PHE A C 1
ATOM 388 O O . PHE A 1 51 ? -30.508 91.084 81.399 1.00 53.40 48 PHE A O 1
ATOM 396 N N . ARG A 1 52 ? -31.661 92.574 82.659 1.00 51.03 49 ARG A N 1
ATOM 397 C CA . ARG A 1 52 ? -32.724 92.835 81.685 1.00 50.60 49 ARG A CA 1
ATOM 398 C C . ARG A 1 52 ? -32.163 93.427 80.369 1.00 55.43 49 ARG A C 1
ATOM 399 O O . ARG A 1 52 ? -32.594 93.019 79.295 1.00 54.85 49 ARG A O 1
ATOM 407 N N . ARG A 1 53 ? -31.171 94.332 80.460 1.00 53.03 50 ARG A N 1
ATOM 408 C CA . ARG A 1 53 ? -30.546 95.050 79.339 1.00 54.60 50 ARG A CA 1
ATOM 409 C C . ARG A 1 53 ? -29.491 94.224 78.570 1.00 56.87 50 ARG A C 1
ATOM 410 O O . ARG A 1 53 ? -29.260 94.486 77.386 1.00 56.79 50 ARG A O 1
ATOM 418 N N . PHE A 1 54 ? -28.838 93.264 79.243 1.00 52.21 51 PHE A N 1
ATOM 419 C CA . PHE A 1 54 ? -27.753 92.464 78.670 1.00 51.95 51 PHE A CA 1
ATOM 420 C C . PHE A 1 54 ? -28.066 91.012 78.377 1.00 53.36 51 PHE A C 1
ATOM 421 O O . PHE A 1 54 ? -27.451 90.427 77.480 1.00 53.72 51 PHE A O 1
ATOM 429 N N . ARG A 1 55 ? -28.894 90.389 79.217 1.00 47.26 52 ARG A N 1
ATOM 430 C CA . ARG A 1 55 ? -29.102 88.954 79.163 1.00 44.42 52 ARG A CA 1
ATOM 431 C C . ARG A 1 55 ? -30.496 88.552 78.697 1.00 46.82 52 ARG A C 1
ATOM 432 O O . ARG A 1 55 ? -31.474 89.261 78.938 1.00 46.91 52 ARG A O 1
ATOM 440 N N . ARG A 1 56 ? -30.562 87.401 78.003 1.00 41.94 53 ARG A N 1
ATOM 441 C CA . ARG A 1 56 ? -31.783 86.847 77.433 1.00 40.66 53 ARG A CA 1
ATOM 442 C C . ARG A 1 56 ? -31.858 85.328 77.638 1.00 41.74 53 ARG A C 1
ATOM 443 O O . ARG A 1 56 ? -30.883 84.625 77.377 1.00 41.75 53 ARG A O 1
ATOM 451 N N . PHE A 1 57 ? -33.028 84.832 78.085 1.00 35.92 54 PHE A N 1
ATOM 452 C CA . PHE A 1 57 ? -33.327 83.409 78.257 1.00 33.59 54 PHE A CA 1
ATOM 453 C C . PHE A 1 57 ? -34.698 83.097 77.662 1.00 34.65 54 PHE A C 1
ATOM 454 O O . PHE A 1 57 ? -35.669 83.760 77.993 1.00 34.82 54 PHE A O 1
ATOM 462 N N . ASP A 1 58 ? -34.770 82.077 76.798 1.00 30.89 55 ASP A N 1
ATOM 463 C CA . ASP A 1 58 ? -35.997 81.618 76.139 1.00 30.37 55 ASP A CA 1
ATOM 464 C C . ASP A 1 58 ? -36.871 80.838 77.130 1.00 35.28 55 ASP A C 1
ATOM 465 O O . ASP A 1 58 ? -36.478 79.744 77.547 1.00 33.84 55 ASP A O 1
ATOM 470 N N . PRO A 1 59 ? -38.064 81.365 77.506 1.00 33.96 56 PRO A N 1
ATOM 471 C CA . PRO A 1 59 ? -38.923 80.654 78.484 1.00 33.97 56 PRO A CA 1
ATOM 472 C C . PRO A 1 59 ? -39.421 79.264 78.045 1.00 37.55 56 PRO A C 1
ATOM 473 O O . PRO A 1 59 ? -39.777 78.461 78.913 1.00 37.07 56 PRO A O 1
ATOM 477 N N . GLN A 1 60 ? -39.423 78.964 76.724 1.00 34.32 57 GLN A N 1
ATOM 478 C CA . GLN A 1 60 ? -39.863 77.661 76.186 1.00 34.16 57 GLN A CA 1
ATOM 479 C C 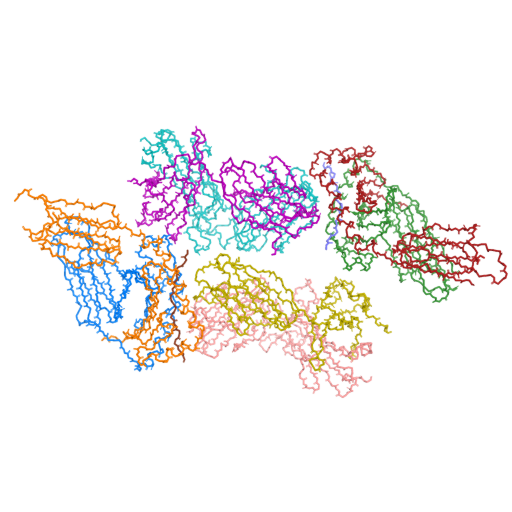. GLN A 1 60 ? -39.056 76.500 76.807 1.00 39.39 57 GLN A C 1
ATOM 480 O O . GLN A 1 60 ? -39.635 75.452 77.096 1.00 40.86 57 GLN A O 1
ATOM 486 N N . PHE A 1 61 ? -37.746 76.718 77.058 1.00 34.48 58 PHE A N 1
ATOM 487 C CA . PHE A 1 61 ? -36.841 75.730 77.635 1.00 34.16 58 PHE A CA 1
ATOM 488 C C . PHE A 1 61 ? -37.210 75.439 79.075 1.00 40.40 58 PHE A C 1
ATOM 489 O O . PHE A 1 61 ? -37.078 74.299 79.517 1.00 41.28 58 PHE A O 1
ATOM 497 N N . ALA A 1 62 ? -37.720 76.451 79.788 1.00 38.10 59 ALA A N 1
ATOM 498 C CA . ALA A 1 62 ? -38.188 76.311 81.164 1.00 38.84 59 ALA A CA 1
ATOM 499 C C . ALA A 1 62 ? -39.466 75.476 81.195 1.00 44.05 59 ALA A C 1
ATOM 500 O O . ALA A 1 62 ? -39.582 74.555 82.009 1.00 44.28 59 ALA A O 1
ATOM 502 N N . LEU A 1 63 ? -40.405 75.773 80.276 1.00 40.25 60 LEU A N 1
ATOM 503 C CA . LEU A 1 63 ? -41.683 75.076 80.172 1.00 40.45 60 LEU A CA 1
ATOM 504 C C . LEU A 1 63 ? -41.496 73.629 79.715 1.00 43.24 60 LEU A C 1
ATOM 505 O O . LEU A 1 63 ? -42.205 72.747 80.203 1.00 43.54 60 LEU A O 1
ATOM 510 N N . THR A 1 64 ? -40.521 73.378 78.822 1.00 38.74 61 THR A N 1
ATOM 511 C CA . THR A 1 64 ? -40.207 72.031 78.338 1.00 39.15 61 THR A CA 1
ATOM 512 C C . THR A 1 64 ? -39.635 71.216 79.506 1.00 45.02 61 THR A C 1
ATOM 513 O O . THR A 1 64 ? -39.977 70.043 79.651 1.00 47.20 61 THR A O 1
ATOM 517 N N . ASN A 1 65 ? -38.807 71.852 80.352 1.00 40.32 62 ASN A N 1
ATOM 518 C CA . ASN A 1 65 ? -38.178 71.217 81.513 1.00 40.87 62 ASN A CA 1
ATOM 519 C C . ASN A 1 65 ? -39.210 70.780 82.566 1.00 47.75 62 ASN A C 1
ATOM 520 O O . ASN A 1 65 ? -39.093 69.681 83.109 1.00 48.70 62 ASN A O 1
ATOM 525 N N . ILE A 1 66 ? -40.229 71.622 82.832 1.00 45.18 63 ILE A N 1
ATOM 526 C CA . ILE A 1 66 ? -41.286 71.330 83.811 1.00 46.39 63 ILE A CA 1
ATOM 527 C C . ILE A 1 66 ? -42.126 70.145 83.305 1.00 51.77 63 ILE A C 1
ATOM 528 O O . ILE A 1 66 ? -42.484 69.278 84.109 1.00 53.26 63 ILE A O 1
ATOM 533 N N . ALA A 1 67 ? -42.363 70.065 81.977 1.00 47.50 64 ALA A N 1
ATOM 534 C CA . ALA A 1 67 ? -43.104 68.963 81.356 1.00 48.71 64 ALA A CA 1
ATOM 535 C C . ALA A 1 67 ? -42.397 67.605 81.592 1.00 53.45 64 ALA A C 1
ATOM 536 O O . ALA A 1 67 ? -43.084 66.600 81.816 1.00 55.40 64 ALA A O 1
ATOM 538 N N . VAL A 1 68 ? -41.034 67.595 81.587 1.00 47.70 65 VAL A N 1
ATOM 539 C CA . VAL A 1 68 ? -40.206 66.401 81.827 1.00 48.18 65 VAL A CA 1
ATOM 540 C C . VAL A 1 68 ? -40.291 66.033 83.319 1.00 55.03 65 VAL A C 1
ATOM 541 O O . VAL A 1 68 ? -40.450 64.852 83.644 1.00 57.33 65 VAL A O 1
ATOM 545 N N . LEU A 1 69 ? -40.217 67.049 84.220 1.00 51.33 66 LEU A N 1
ATOM 546 C CA . LEU A 1 69 ? -40.316 66.892 85.679 1.00 52.19 66 LEU A CA 1
ATOM 547 C C . LEU A 1 69 ? -41.653 66.257 86.069 1.00 59.55 66 LEU A C 1
ATOM 548 O O . LEU A 1 69 ? -41.675 65.386 86.937 1.00 61.56 66 LEU A O 1
ATOM 553 N N . LYS A 1 70 ? -42.755 66.669 85.400 1.00 56.81 67 LYS A N 1
ATOM 554 C CA . LYS A 1 70 ? -44.107 66.137 85.609 1.00 59.24 67 LYS A CA 1
ATOM 555 C C . LYS A 1 70 ? -44.128 64.639 85.281 1.00 65.39 67 LYS A C 1
ATOM 556 O O . LYS A 1 70 ? -44.687 63.858 86.050 1.00 67.58 67 LYS A O 1
ATOM 562 N N . HIS A 1 71 ? -43.486 64.248 84.155 1.00 61.28 68 HIS A N 1
ATOM 563 C CA . HIS A 1 71 ? -43.365 62.856 83.720 1.00 63.12 68 HIS A CA 1
ATOM 564 C C . HIS A 1 71 ? -42.539 62.070 84.748 1.00 69.65 68 HIS A C 1
ATOM 565 O O . HIS A 1 71 ? -42.989 61.025 85.213 1.00 72.18 68 HIS A O 1
ATOM 572 N N . ASN A 1 72 ? -41.358 62.607 85.120 1.00 65.12 69 ASN A N 1
ATOM 573 C CA . ASN A 1 72 ? -40.427 62.030 86.084 1.00 66.63 69 ASN A CA 1
ATOM 574 C C . ASN A 1 72 ? -41.052 61.842 87.466 1.00 74.73 69 ASN A C 1
ATOM 575 O O . ASN A 1 72 ? -40.799 60.812 88.089 1.00 77.61 69 ASN A O 1
ATOM 580 N N . LEU A 1 73 ? -41.870 62.814 87.942 1.00 71.11 70 LEU A N 1
ATOM 581 C CA . LEU A 1 73 ? -42.525 62.750 89.260 1.00 73.32 70 LEU A CA 1
ATOM 582 C C . LEU A 1 73 ? -43.513 61.579 89.336 1.00 81.47 70 LEU A C 1
ATOM 583 O O . LEU A 1 73 ? -43.461 60.809 90.296 1.00 83.77 70 LEU A O 1
ATOM 588 N N . ASN A 1 74 ? -44.384 61.438 88.313 1.00 78.72 71 ASN A N 1
ATOM 589 C CA . ASN A 1 74 ? -45.401 60.385 88.225 1.00 82.47 71 ASN A CA 1
ATOM 590 C C . ASN A 1 74 ? -44.787 58.973 88.143 1.00 88.32 71 ASN A C 1
ATOM 591 O O . ASN A 1 74 ? -45.414 58.020 88.616 1.00 91.58 71 ASN A O 1
ATOM 596 N N . ILE A 1 75 ? -43.560 58.849 87.584 1.00 82.70 72 ILE A N 1
ATOM 597 C CA . ILE A 1 75 ? -42.828 57.582 87.473 1.00 84.90 72 ILE A CA 1
ATOM 598 C C . ILE A 1 75 ? -42.277 57.194 88.867 1.00 91.88 72 ILE A C 1
ATOM 599 O O . ILE A 1 75 ? -42.469 56.053 89.300 1.00 95.54 72 ILE A O 1
ATOM 604 N N . VAL A 1 76 ? -41.615 58.149 89.561 1.00 86.66 73 VAL A N 1
ATOM 605 C CA . VAL A 1 76 ? -41.001 57.950 90.884 1.00 88.87 73 VAL A CA 1
ATOM 606 C C . VAL A 1 76 ? -42.092 57.784 91.988 1.00 97.60 73 VAL A C 1
ATOM 607 O O . VAL A 1 76 ? -41.846 57.036 92.940 1.00 100.94 73 VAL A O 1
ATOM 611 N N . ILE A 1 77 ? -43.292 58.419 91.849 1.00 94.19 74 ILE A N 1
ATOM 612 C CA . ILE A 1 77 ? -44.399 58.254 92.816 1.00 97.37 74 ILE A CA 1
ATOM 613 C C . ILE A 1 77 ? -44.760 56.758 92.901 1.00 105.79 74 ILE A C 1
ATOM 614 O O . ILE A 1 77 ? -44.854 56.212 94.003 1.00 109.33 74 ILE A O 1
ATOM 619 N N . LYS A 1 78 ? -44.910 56.102 91.730 1.00 102.17 75 LYS A N 1
ATOM 620 C CA . LYS A 1 78 ? -45.220 54.678 91.598 1.00 106.46 75 LYS A CA 1
ATOM 621 C C . LYS A 1 78 ? -44.083 53.805 92.156 1.00 112.97 75 LYS A C 1
ATOM 622 O O . LYS A 1 78 ? -44.358 52.770 92.768 1.00 118.11 75 LYS A O 1
ATOM 624 N N . ARG A 1 79 ? -42.815 54.239 91.962 1.00 105.49 76 ARG A N 1
ATOM 625 C CA . ARG A 1 79 ? -41.613 53.534 92.418 1.00 106.89 76 ARG A CA 1
ATOM 626 C C . ARG A 1 79 ? -41.471 53.574 93.944 1.00 112.04 76 ARG A C 1
ATOM 627 O O . ARG A 1 79 ? -41.235 52.529 94.557 1.00 116.24 76 ARG A O 1
ATOM 635 N N . SER A 1 80 ? -41.623 54.768 94.552 1.00 104.98 77 SER A N 1
ATOM 636 C CA . SER A 1 80 ? -41.494 54.974 95.997 1.00 106.48 77 SER A CA 1
ATOM 637 C C . SER A 1 80 ? -42.761 54.560 96.787 1.00 112.84 77 SER A C 1
ATOM 638 O O . SER A 1 80 ? -42.860 54.892 97.969 1.00 112.98 77 SER A O 1
ATOM 641 N N . ASN A 1 81 ? -43.706 53.823 96.143 1.00 111.42 78 ASN A N 1
ATOM 642 C CA . ASN A 1 81 ? -44.981 53.336 96.707 1.00 115.52 78 ASN A CA 1
ATOM 643 C C . ASN A 1 81 ? -45.808 54.505 97.306 1.00 117.80 78 ASN A C 1
ATOM 644 O O . ASN A 1 81 ? -46.415 54.364 98.372 1.00 120.41 78 ASN A O 1
ATOM 649 N N . SER A 1 82 ? -45.828 55.655 96.588 1.00 109.85 79 SER A N 1
ATOM 650 C CA . SER A 1 82 ? -46.523 56.909 96.914 1.00 107.43 79 SER A CA 1
ATOM 651 C C . SER A 1 82 ? -46.090 57.475 98.288 1.00 110.72 79 SER A C 1
ATOM 652 O O . SER A 1 82 ? -46.882 57.511 99.234 1.00 113.17 79 SER A O 1
ATOM 655 N N . THR A 1 83 ? -44.822 57.922 98.375 1.00 104.16 80 THR A N 1
ATOM 656 C CA . THR A 1 83 ? -44.248 58.526 99.580 1.00 103.93 80 THR A CA 1
ATOM 657 C C . THR A 1 83 ? -44.474 60.041 99.513 1.00 104.64 80 THR A C 1
ATOM 658 O O . THR A 1 83 ? -43.948 60.712 98.621 1.00 100.06 80 THR A O 1
ATOM 662 N N . ALA A 1 84 ? -45.276 60.566 100.448 1.00 103.27 81 ALA A N 1
ATOM 663 C CA . ALA A 1 84 ? -45.595 61.991 100.523 1.00 100.17 81 ALA A CA 1
ATOM 664 C C . ALA A 1 84 ? -44.449 62.787 101.159 1.00 101.87 81 ALA A C 1
ATOM 665 O O . ALA A 1 84 ? -43.604 62.214 101.853 1.00 103.30 81 ALA A O 1
ATOM 667 N N . ALA A 1 85 ? -44.427 64.108 100.911 1.00 94.81 82 ALA A N 1
ATOM 668 C CA . ALA A 1 85 ? -43.419 65.028 101.439 1.00 92.62 82 ALA A CA 1
ATOM 669 C C . ALA A 1 85 ? -43.623 65.271 102.928 1.00 99.96 82 ALA A C 1
ATOM 670 O O . ALA A 1 85 ? -44.764 65.424 103.376 1.00 101.63 82 ALA A O 1
ATOM 672 N N . THR A 1 86 ? -42.518 65.316 103.690 1.00 97.19 83 THR A N 1
ATOM 673 C CA . THR A 1 86 ? -42.558 65.591 105.127 1.00 99.40 83 THR A CA 1
ATOM 674 C C . THR A 1 86 ? -42.495 67.115 105.319 1.00 99.57 83 THR A C 1
ATOM 675 O O . THR A 1 86 ? -41.616 67.775 104.758 1.00 96.07 83 THR A O 1
ATOM 679 N N . ASN A 1 87 ? -43.461 67.668 106.073 1.00 96.85 84 ASN A N 1
ATOM 680 C CA . ASN A 1 87 ? -43.555 69.105 106.334 1.00 94.10 84 ASN A CA 1
ATOM 681 C C . ASN A 1 87 ? -42.520 69.526 107.379 1.00 97.38 84 ASN A C 1
ATOM 682 O O . ASN A 1 87 ? -42.448 68.927 108.454 1.00 100.44 84 ASN A O 1
ATOM 687 N N . GLU A 1 88 ? -41.706 70.541 107.042 1.00 89.72 85 GLU A N 1
ATOM 688 C CA . GLU A 1 88 ? -40.662 71.097 107.907 1.00 89.01 85 GLU A CA 1
ATOM 689 C C . GLU A 1 88 ? -41.144 72.383 108.580 1.00 90.43 85 GLU A C 1
ATOM 690 O O . GLU A 1 88 ? -42.015 73.067 108.041 1.00 88.06 85 GLU A O 1
ATOM 696 N N . VAL A 1 89 ? -40.576 72.709 109.755 1.00 88.54 86 VAL A N 1
ATOM 697 C CA . VAL A 1 89 ? -40.919 73.922 110.504 1.00 88.15 86 VAL A CA 1
ATOM 698 C C . VAL A 1 89 ? -39.990 75.051 110.021 1.00 88.29 86 VAL A C 1
ATOM 699 O O . VAL A 1 89 ? -38.771 74.924 110.147 1.00 87.97 86 VAL A O 1
ATOM 703 N N . PRO A 1 90 ? -40.528 76.149 109.450 1.00 82.07 87 PRO A N 1
ATOM 704 C CA . PRO A 1 90 ? -39.644 77.205 108.930 1.00 79.26 87 PRO A CA 1
ATOM 705 C C . PRO A 1 90 ? -39.126 78.163 110.000 1.00 83.45 87 PRO A C 1
ATOM 706 O O . PRO A 1 90 ? -39.792 78.391 111.012 1.00 85.09 87 PRO A O 1
ATOM 710 N N . GLU A 1 91 ? -37.928 78.731 109.751 1.00 78.18 88 GLU A N 1
ATOM 711 C CA . GLU A 1 91 ? -37.256 79.711 110.608 1.00 78.36 88 GLU A CA 1
ATOM 712 C C . GLU A 1 91 ? -37.441 81.109 110.005 1.00 80.55 88 GLU A C 1
ATOM 713 O O . GLU A 1 91 ? -37.148 81.311 108.824 1.00 77.79 88 GLU A O 1
ATOM 715 N N . VAL A 1 92 ? -37.965 82.059 110.803 1.00 78.05 89 VAL A N 1
ATOM 716 C CA . VAL A 1 92 ? -38.256 83.424 110.346 1.00 76.42 89 VAL A CA 1
ATOM 717 C C . VAL A 1 92 ? -37.352 84.441 111.067 1.00 81.96 89 VAL A C 1
ATOM 718 O O . VAL A 1 92 ? -37.289 84.447 112.298 1.00 84.44 89 VAL A O 1
ATOM 722 N N . THR A 1 93 ? -36.661 85.298 110.285 1.00 77.09 90 THR A N 1
ATOM 723 C CA . THR A 1 93 ? -35.775 86.360 110.778 1.00 77.60 90 THR A CA 1
ATOM 724 C C . THR A 1 93 ? -36.177 87.686 110.109 1.00 80.84 90 THR A C 1
ATOM 725 O O . THR A 1 93 ? -36.266 87.753 108.880 1.00 78.49 90 THR A O 1
ATOM 729 N N . VAL A 1 94 ? -36.436 88.729 110.923 1.00 79.38 91 VAL A N 1
ATOM 730 C CA . VAL A 1 94 ? -36.847 90.062 110.451 1.00 79.00 91 VAL A CA 1
ATOM 731 C C . VAL A 1 94 ? -35.753 91.093 110.796 1.00 84.22 91 VAL A C 1
ATOM 732 O O . VAL A 1 94 ? -35.282 91.136 111.935 1.00 85.87 91 VAL A O 1
ATOM 736 N N . PHE A 1 95 ? -35.356 91.911 109.797 1.00 79.61 92 PHE A N 1
ATOM 737 C CA . PHE A 1 95 ? -34.322 92.946 109.914 1.00 80.23 92 PHE A CA 1
ATOM 738 C C . PHE A 1 95 ? -34.486 94.026 108.829 1.00 83.60 92 PHE A C 1
ATOM 739 O O . PHE A 1 95 ? -35.234 93.834 107.872 1.00 81.62 92 PHE A O 1
ATOM 747 N N . SER A 1 96 ? -33.785 95.160 108.999 1.00 82.31 93 SER A N 1
ATOM 748 C CA . SER A 1 96 ? -33.788 96.306 108.089 1.00 82.59 93 SER A CA 1
ATOM 749 C C . SER A 1 96 ? -32.664 96.185 107.054 1.00 85.84 93 SER A C 1
ATOM 750 O O . SER A 1 96 ? -31.634 95.565 107.343 1.00 85.49 93 SER A O 1
ATOM 753 N N . LYS A 1 97 ? -32.855 96.790 105.859 1.00 81.66 94 LYS A N 1
ATOM 754 C CA . LYS A 1 97 ? -31.859 96.774 104.779 1.00 80.79 94 LYS A CA 1
ATOM 755 C C . LYS A 1 97 ? -30.693 97.730 105.091 1.00 87.06 94 LYS A C 1
ATOM 756 O O . LYS A 1 97 ? -29.532 97.368 104.891 1.00 86.67 94 LYS A O 1
ATOM 762 N N . SER A 1 98 ? -31.014 98.941 105.571 1.00 85.50 95 SER A N 1
ATOM 763 C CA . SER A 1 98 ? -30.058 99.998 105.895 1.00 87.94 95 SER A CA 1
ATOM 764 C C . SER A 1 98 ? -30.329 100.558 107.314 1.00 93.52 95 SER A C 1
ATOM 765 O O . SER A 1 98 ? -31.398 100.264 107.856 1.00 91.89 95 SER A O 1
ATOM 768 N N . PRO A 1 99 ? -29.411 101.343 107.950 1.00 92.96 96 PRO A N 1
ATOM 769 C CA . PRO A 1 99 ? -29.696 101.853 109.305 1.00 94.80 96 PRO A CA 1
ATOM 770 C C . PRO A 1 99 ? -30.984 102.686 109.368 1.00 99.95 96 PRO A C 1
ATOM 771 O O . PRO A 1 99 ? -31.197 103.577 108.547 1.00 100.23 96 PRO A O 1
ATOM 775 N N . VAL A 1 100 ? -31.860 102.351 110.322 1.00 96.54 97 VAL A N 1
ATOM 776 C CA . VAL A 1 100 ? -33.162 102.996 110.511 1.00 97.31 97 VAL A CA 1
ATOM 777 C C . VAL A 1 100 ? -32.989 104.403 111.139 1.00 105.04 97 VAL A C 1
ATOM 778 O O . VAL A 1 100 ? -32.353 104.562 112.183 1.00 106.16 97 VAL A O 1
ATOM 782 N N . THR A 1 101 ? -33.570 105.410 110.463 1.00 102.79 98 THR A N 1
ATOM 783 C CA . THR A 1 101 ? -33.583 106.814 110.864 1.00 105.95 98 THR A CA 1
ATOM 784 C C . THR A 1 101 ? -34.988 107.352 110.592 1.00 109.80 98 THR A C 1
ATOM 785 O O . THR A 1 101 ? -35.494 107.203 109.476 1.00 107.67 98 THR A O 1
ATOM 789 N N . LEU A 1 102 ? -35.615 107.966 111.618 1.00 108.53 99 LEU A N 1
ATOM 790 C CA . LEU A 1 102 ? -36.968 108.522 111.549 1.00 109.51 99 LEU A CA 1
ATOM 791 C C . LEU A 1 102 ? -37.073 109.574 110.438 1.00 115.43 99 LEU A C 1
ATOM 792 O O . LEU A 1 102 ? -36.325 110.553 110.435 1.00 117.86 99 LEU A O 1
ATOM 794 N N . GLY A 1 103 ? -37.957 109.315 109.477 1.00 110.62 100 GLY A N 1
ATOM 795 C CA . GLY A 1 103 ? -38.185 110.197 108.338 1.00 112.18 100 GLY A CA 1
ATOM 796 C C . GLY A 1 103 ? -37.589 109.719 107.028 1.00 113.69 100 GLY A C 1
ATOM 797 O O . GLY A 1 103 ? -38.173 109.957 105.968 1.00 113.65 100 GLY A O 1
ATOM 798 N N . GLN A 1 104 ? -36.418 109.053 107.086 1.00 108.05 101 GLN A N 1
ATOM 799 C CA . GLN A 1 104 ? -35.718 108.546 105.901 1.00 105.64 101 GLN A CA 1
ATOM 800 C C . GLN A 1 104 ? -36.299 107.184 105.465 1.00 105.10 101 GLN A C 1
ATOM 801 O O . GLN A 1 104 ? -36.417 106.291 106.308 1.00 102.57 101 GLN A O 1
ATOM 807 N N . PRO A 1 105 ? -36.669 107.007 104.166 1.00 100.45 102 PRO A N 1
ATOM 808 C CA . PRO A 1 105 ? -37.269 105.728 103.730 1.00 96.83 102 PRO A CA 1
ATOM 809 C C . PRO A 1 105 ? -36.320 104.527 103.835 1.00 97.31 102 PRO A C 1
ATOM 810 O O . PRO A 1 105 ? -35.129 104.631 103.525 1.00 97.06 102 PRO A O 1
ATOM 814 N N . ASN A 1 106 ? -36.867 103.385 104.283 1.00 90.92 103 ASN A N 1
ATOM 815 C CA . ASN A 1 106 ? -36.126 102.143 104.482 1.00 87.96 103 ASN A CA 1
ATOM 816 C C . ASN A 1 106 ? -36.925 100.934 103.952 1.00 87.94 103 ASN A C 1
ATOM 817 O O . ASN A 1 106 ? -38.006 101.111 103.380 1.00 87.68 103 ASN A O 1
ATOM 822 N N . THR A 1 107 ? -36.374 99.714 104.123 1.00 81.30 104 THR A N 1
ATOM 823 C CA . THR A 1 107 ? -36.998 98.458 103.708 1.00 78.25 104 THR A CA 1
ATOM 824 C C . THR A 1 107 ? -36.823 97.406 104.807 1.00 80.89 104 THR A C 1
ATOM 825 O O . THR A 1 107 ? -35.728 97.266 105.364 1.00 80.34 104 THR A O 1
ATOM 829 N N . LEU A 1 108 ? -37.902 96.663 105.104 1.00 76.84 105 LEU A N 1
ATOM 830 C CA . LEU A 1 108 ? -37.878 95.577 106.074 1.00 76.32 105 LEU A CA 1
ATOM 831 C C . LEU A 1 108 ? -37.785 94.249 105.346 1.00 78.70 105 LEU A C 1
ATOM 832 O O . LEU A 1 108 ? -38.601 93.955 104.470 1.00 77.40 105 LEU A O 1
ATOM 837 N N . ILE A 1 109 ? -36.765 93.464 105.694 1.00 74.87 106 ILE A N 1
ATOM 838 C CA . ILE A 1 109 ? -36.480 92.163 105.100 1.00 72.69 106 ILE A CA 1
ATOM 839 C C . ILE A 1 109 ? -37.009 91.052 106.011 1.00 77.65 106 ILE A C 1
ATOM 840 O O . ILE A 1 109 ? -36.758 91.074 107.220 1.00 78.76 106 ILE A O 1
ATOM 845 N N . CYS A 1 110 ? -37.740 90.086 105.425 1.00 73.45 107 CYS A N 1
ATOM 846 C CA . CYS A 1 110 ? -38.259 88.932 106.155 1.00 73.94 107 CYS A CA 1
ATOM 847 C C . CYS A 1 110 ? -37.692 87.647 105.553 1.00 74.35 107 CYS A C 1
ATOM 848 O O . CYS A 1 110 ? -38.202 87.154 104.544 1.00 72.65 107 CYS A O 1
ATOM 851 N N . LEU A 1 111 ? -36.616 87.122 106.164 1.00 70.06 108 LEU A N 1
ATOM 852 C CA . LEU A 1 111 ? -35.983 85.886 105.722 1.00 68.71 108 LEU A CA 1
ATOM 853 C C . LEU A 1 111 ? -36.764 84.704 106.283 1.00 73.56 108 LEU A C 1
ATOM 854 O O . LEU A 1 111 ? -36.855 84.550 107.502 1.00 75.69 108 LEU A O 1
ATOM 859 N N . VAL A 1 112 ? -37.356 83.898 105.394 1.00 68.04 109 VAL A N 1
ATOM 860 C CA . VAL A 1 112 ? -38.110 82.701 105.769 1.00 68.32 109 VAL A CA 1
ATOM 861 C C . VAL A 1 112 ? -37.278 81.522 105.273 1.00 71.96 109 VAL A C 1
ATOM 862 O O . VAL A 1 112 ? -37.293 81.210 104.087 1.00 70.66 109 VAL A O 1
ATOM 866 N N . ASP A 1 113 ? -36.481 80.942 106.176 1.00 69.80 110 ASP A N 1
ATOM 867 C CA . ASP A 1 113 ? -35.559 79.841 105.904 1.00 69.69 110 ASP A CA 1
ATOM 868 C C . ASP A 1 113 ? -36.203 78.486 106.225 1.00 75.16 110 ASP A C 1
ATOM 869 O O . ASP A 1 113 ? -37.163 78.436 106.997 1.00 76.05 110 ASP A O 1
ATOM 874 N N . ASN A 1 114 ? -35.660 77.395 105.631 1.00 71.83 111 ASN A N 1
ATOM 875 C CA . ASN A 1 114 ? -36.063 75.988 105.795 1.00 73.48 111 ASN A CA 1
ATOM 876 C C . ASN A 1 114 ? -37.566 75.796 105.457 1.00 77.81 111 ASN A C 1
ATOM 877 O O . ASN A 1 114 ? -38.382 75.448 106.320 1.00 79.43 111 ASN A O 1
ATOM 882 N N . ILE A 1 115 ? -37.917 76.049 104.185 1.00 72.47 112 ILE A N 1
ATOM 883 C CA . ILE A 1 115 ? -39.283 75.884 103.678 1.00 71.99 112 ILE A CA 1
ATOM 884 C C . ILE A 1 115 ? -39.368 74.561 102.929 1.00 76.97 112 ILE A C 1
ATOM 885 O O . ILE A 1 115 ? -38.636 74.355 101.957 1.00 75.10 112 ILE A O 1
ATOM 890 N N . PHE A 1 116 ? -40.253 73.666 103.403 1.00 76.53 113 PHE A N 1
ATOM 891 C CA . PHE A 1 116 ? -40.547 72.384 102.775 1.00 77.75 113 PHE A CA 1
ATOM 892 C C . PHE A 1 116 ? -41.872 71.806 103.294 1.00 84.69 113 PHE A C 1
ATOM 893 O O . PHE A 1 116 ? -42.019 71.632 104.507 1.00 86.88 113 PHE A O 1
ATOM 901 N N . PRO A 1 117 ? -42.846 71.477 102.405 1.00 81.08 114 PRO A N 1
ATOM 902 C CA . PRO A 1 117 ? -42.847 71.625 100.936 1.00 78.04 114 PRO A CA 1
ATOM 903 C C . PRO A 1 117 ? -42.850 73.100 100.506 1.00 78.34 114 PRO A C 1
ATOM 904 O O . PRO A 1 117 ? -43.270 73.945 101.298 1.00 78.55 114 PRO A O 1
ATOM 908 N N . PRO A 1 118 ? -42.385 73.446 99.278 1.00 71.87 115 PRO A N 1
ATOM 909 C CA . PRO A 1 118 ? -42.351 74.867 98.876 1.00 69.48 115 PRO A CA 1
ATOM 910 C C . PRO A 1 118 ? -43.745 75.475 98.594 1.00 73.45 115 PRO A C 1
ATOM 911 O O . PRO A 1 118 ? -44.079 75.817 97.452 1.00 71.40 115 PRO A O 1
ATOM 915 N N . VAL A 1 119 ? -44.548 75.622 99.668 1.00 71.96 116 VAL A N 1
ATOM 916 C CA . VAL A 1 119 ? -45.893 76.212 99.702 1.00 72.80 116 VAL A CA 1
ATOM 917 C C . VAL A 1 119 ? -45.939 77.086 100.962 1.00 78.09 116 VAL A C 1
ATOM 918 O O . VAL A 1 119 ? -45.953 76.548 102.073 1.00 79.68 116 VAL A O 1
ATOM 922 N N . VAL A 1 120 ? -45.906 78.422 100.798 1.00 73.72 117 VAL A N 1
ATOM 923 C CA . VAL A 1 120 ? -45.891 79.342 101.939 1.00 74.67 117 VAL A CA 1
ATOM 924 C C . VAL A 1 120 ? -46.651 80.657 101.623 1.00 79.78 117 VAL A C 1
ATOM 925 O O . VAL A 1 120 ? -46.678 81.111 100.475 1.00 77.75 117 VAL A O 1
ATOM 929 N N . ASN A 1 121 ? -47.278 81.241 102.660 1.00 79.46 118 ASN A N 1
ATOM 930 C CA . ASN A 1 121 ? -47.995 82.513 102.596 1.00 80.05 118 ASN A CA 1
ATOM 931 C C . ASN A 1 121 ? -47.266 83.524 103.485 1.00 83.60 118 ASN A C 1
ATOM 932 O O . ASN A 1 121 ? -47.375 83.449 104.712 1.00 85.38 118 ASN A O 1
ATOM 937 N N . ILE A 1 122 ? -46.478 84.431 102.875 1.00 77.33 119 ILE A N 1
ATOM 938 C CA . ILE A 1 122 ? -45.734 85.452 103.621 1.00 76.57 119 ILE A CA 1
ATOM 939 C C . ILE A 1 122 ? -46.397 86.812 103.394 1.00 81.12 119 ILE A C 1
ATOM 940 O O . ILE A 1 122 ? -46.351 87.352 102.286 1.00 79.49 119 ILE A O 1
ATOM 945 N N . THR A 1 123 ? -46.989 87.364 104.465 1.00 79.85 120 THR A N 1
ATOM 946 C CA . THR A 1 123 ? -47.701 88.647 104.472 1.00 80.92 120 THR A CA 1
ATOM 947 C C . THR A 1 123 ? -47.181 89.562 105.599 1.00 85.83 120 THR A C 1
ATOM 948 O O . THR A 1 123 ? -46.585 89.072 106.561 1.00 85.52 120 THR A O 1
ATOM 952 N N . TRP A 1 124 ? -47.397 90.891 105.466 1.00 83.17 121 TRP A N 1
ATOM 953 C CA . TRP A 1 124 ? -46.979 91.897 106.451 1.00 84.21 121 TRP A CA 1
ATOM 954 C C . TRP A 1 124 ? -48.190 92.521 107.147 1.00 90.82 121 TRP A C 1
ATOM 955 O O . TRP A 1 124 ? -49.209 92.778 106.497 1.00 90.53 121 TRP A O 1
ATOM 966 N N . LEU A 1 125 ? -48.066 92.780 108.468 1.00 89.80 122 LEU A N 1
ATOM 967 C CA . LEU A 1 125 ? -49.121 93.389 109.288 1.00 92.79 122 LEU A CA 1
ATOM 968 C C . LEU A 1 125 ? -48.609 94.634 110.024 1.00 98.69 122 LEU A C 1
ATOM 969 O O . LEU A 1 125 ? -47.759 94.511 110.912 1.00 98.62 122 LEU A O 1
ATOM 974 N N . SER A 1 126 ? -49.126 95.828 109.658 1.00 96.40 123 SER A N 1
ATOM 975 C CA . SER A 1 126 ? -48.760 97.092 110.309 1.00 97.82 123 SER A CA 1
ATOM 976 C C . SER A 1 126 ? -49.793 97.416 111.387 1.00 104.32 123 SER A C 1
ATOM 977 O O . SER A 1 126 ? -50.950 97.701 111.063 1.00 105.17 123 SER A O 1
ATOM 980 N N . ASN A 1 127 ? -49.371 97.331 112.671 1.00 101.65 124 ASN A N 1
ATOM 981 C CA . ASN A 1 127 ? -50.174 97.556 113.887 1.00 104.37 124 ASN A CA 1
ATOM 982 C C . ASN A 1 127 ? -51.404 96.609 113.934 1.00 109.50 124 ASN A C 1
ATOM 983 O O . ASN A 1 127 ? -52.497 97.011 114.345 1.00 111.80 124 ASN A O 1
ATOM 988 N N . GLY A 1 128 ? -51.192 95.359 113.513 1.00 104.20 125 GLY A N 1
ATOM 989 C CA . GLY A 1 128 ? -52.217 94.319 113.480 1.00 104.84 125 GLY A CA 1
ATOM 990 C C . GLY A 1 128 ? -53.015 94.247 112.192 1.00 107.52 125 GLY A C 1
ATOM 991 O O . GLY A 1 128 ? -53.547 93.186 111.859 1.00 106.34 125 GLY A O 1
ATOM 992 N N . HIS A 1 129 ? -53.123 95.380 111.472 1.00 104.80 126 HIS A N 1
ATOM 993 C CA . HIS A 1 129 ? -53.862 95.499 110.213 1.00 104.80 126 HIS A CA 1
ATOM 994 C C . HIS A 1 129 ? -52.965 95.142 109.032 1.00 105.65 126 HIS A C 1
ATOM 995 O O . HIS A 1 129 ? -51.779 95.479 109.039 1.00 103.21 126 HIS A O 1
ATOM 1002 N N . SER A 1 130 ? -53.536 94.461 108.021 1.00 102.10 127 SER A N 1
ATOM 1003 C CA . SER A 1 130 ? -52.825 94.012 106.820 1.00 99.18 127 SER A CA 1
ATOM 1004 C C . SER A 1 130 ? -52.375 95.175 105.929 1.00 102.86 127 SER A C 1
ATOM 1005 O O . SER A 1 130 ? -53.045 96.208 105.862 1.00 105.06 127 SER A O 1
ATOM 1008 N N . VAL A 1 131 ? -51.227 94.987 105.247 1.00 96.12 128 VAL A N 1
ATOM 1009 C CA . VAL A 1 131 ? -50.631 95.945 104.316 1.00 94.77 128 VAL A CA 1
ATOM 1010 C C . VAL A 1 131 ? -50.281 95.221 103.015 1.00 95.26 128 VAL A C 1
ATOM 1011 O O . VAL A 1 131 ? -49.820 94.076 103.049 1.00 92.27 128 VAL A O 1
ATOM 1013 N N . THR A 1 132 ? -50.533 95.879 101.870 1.00 92.11 129 THR A N 1
ATOM 1014 C CA . THR A 1 132 ? -50.271 95.324 100.535 1.00 89.66 129 THR A CA 1
ATOM 1015 C C . THR A 1 132 ? -49.362 96.249 99.714 1.00 92.45 129 THR A C 1
ATOM 1016 O O . THR A 1 132 ? -48.611 95.762 98.865 1.00 89.89 129 THR A O 1
ATOM 1020 N N . GLU A 1 133 ? -49.436 97.574 99.968 1.00 90.89 130 GLU A N 1
ATOM 1021 C CA . GLU A 1 133 ? -48.661 98.599 99.267 1.00 90.80 130 GLU A CA 1
ATOM 1022 C C . GLU A 1 133 ? -47.166 98.496 99.591 1.00 92.61 130 GLU A C 1
ATOM 1023 O O . GLU A 1 133 ? -46.786 98.445 100.762 1.00 92.68 130 GLU A O 1
ATOM 1025 N N . GLY A 1 134 ? -46.349 98.446 98.537 1.00 86.95 131 GLY A N 1
ATOM 1026 C CA . GLY A 1 134 ? -44.894 98.358 98.622 1.00 84.67 131 GLY A CA 1
ATOM 1027 C C . GLY A 1 134 ? -44.357 97.033 99.125 1.00 85.13 131 GLY A C 1
ATOM 1028 O O . GLY A 1 134 ? -43.335 97.004 99.817 1.00 83.47 131 GLY A O 1
ATOM 1029 N N . VAL A 1 135 ? -45.028 95.925 98.766 1.00 80.72 132 VAL A N 1
ATOM 1030 C CA . VAL A 1 135 ? -44.634 94.576 99.178 1.00 78.45 132 VAL A CA 1
ATOM 1031 C C . VAL A 1 135 ? -44.109 93.809 97.962 1.00 79.05 132 VAL A C 1
ATOM 1032 O O . VAL A 1 135 ? -44.811 93.697 96.954 1.00 78.56 132 VAL A O 1
ATOM 1036 N N . SER A 1 136 ? -42.869 93.297 98.068 1.00 73.17 133 SER A N 1
ATOM 1037 C CA . SER A 1 136 ? -42.212 92.484 97.043 1.00 70.53 133 SER A CA 1
ATOM 1038 C C . SER A 1 136 ? -41.699 91.186 97.674 1.00 72.68 133 SER A C 1
ATOM 1039 O O . SER A 1 136 ? -41.573 91.105 98.897 1.00 73.21 133 SER A O 1
ATOM 1042 N N . GLU A 1 137 ? -41.440 90.163 96.848 1.00 66.88 134 GLU A N 1
ATOM 1043 C CA . GLU A 1 137 ? -41.021 88.844 97.313 1.00 65.51 134 GLU A CA 1
ATOM 1044 C C . GLU A 1 137 ? -40.087 88.174 96.318 1.00 67.40 134 GLU A C 1
ATOM 1045 O O . GLU A 1 137 ? -40.218 88.389 95.111 1.00 67.45 134 GLU A O 1
ATOM 1051 N N . THR A 1 138 ? -39.170 87.338 96.814 1.00 61.96 135 THR A N 1
ATOM 1052 C CA . THR A 1 138 ? -38.284 86.546 95.956 1.00 59.84 135 THR A CA 1
ATOM 1053 C C . THR A 1 138 ? -38.992 85.222 95.661 1.00 63.34 135 THR A C 1
ATOM 1054 O O . THR A 1 138 ? -40.058 84.962 96.221 1.00 63.52 135 THR A O 1
ATOM 1058 N N . SER A 1 139 ? -38.404 84.381 94.802 1.00 59.11 136 SER A N 1
ATOM 1059 C CA . SER A 1 139 ? -38.942 83.047 94.531 1.00 58.66 136 SER A CA 1
ATOM 1060 C C . SER A 1 139 ? -38.369 82.088 95.581 1.00 62.77 136 SER A C 1
ATOM 1061 O O . SER A 1 139 ? -37.603 82.528 96.443 1.00 62.87 136 SER A O 1
ATOM 1064 N N . PHE A 1 140 ? -38.733 80.795 95.529 1.00 59.10 137 PHE A N 1
ATOM 1065 C CA . PHE A 1 140 ? -38.185 79.818 96.460 1.00 59.84 137 PHE A CA 1
ATOM 1066 C C . PHE A 1 140 ? -36.731 79.540 96.076 1.00 63.74 137 PHE A C 1
ATOM 1067 O O . PHE A 1 140 ? -36.471 78.850 95.086 1.00 63.34 137 PHE A O 1
ATOM 1075 N N . LEU A 1 141 ? -35.788 80.149 96.814 1.00 60.68 138 LEU A N 1
ATOM 1076 C CA . LEU A 1 141 ? -34.352 79.990 96.570 1.00 60.41 138 LEU A CA 1
ATOM 1077 C C . LEU A 1 141 ? -33.862 78.668 97.166 1.00 65.40 138 LEU A C 1
ATOM 1078 O O . LEU A 1 141 ? -34.231 78.327 98.288 1.00 66.56 138 LEU A O 1
ATOM 1083 N N . SER A 1 142 ? -33.056 77.920 96.397 1.00 61.63 139 SER A N 1
ATOM 1084 C CA . SER A 1 142 ? -32.546 76.598 96.770 1.00 62.93 139 SER A CA 1
ATOM 1085 C C . SER A 1 142 ? -31.478 76.626 97.866 1.00 69.38 139 SER A C 1
ATOM 1086 O O . SER A 1 142 ? -30.763 77.618 98.035 1.00 69.21 139 SER A O 1
ATOM 1089 N N . LYS A 1 143 ? -31.376 75.497 98.590 1.00 67.87 140 LYS A N 1
ATOM 1090 C CA . LYS A 1 143 ? -30.404 75.210 99.644 1.00 69.62 140 LYS A CA 1
ATOM 1091 C C . LYS A 1 143 ? -29.716 73.890 99.311 1.00 74.51 140 LYS A C 1
ATOM 1092 O O . LYS A 1 143 ? -30.273 73.091 98.553 1.00 73.51 140 LYS A O 1
ATOM 1098 N N . SER A 1 144 ? -28.517 73.653 99.873 1.00 72.94 141 SER A N 1
ATOM 1099 C CA . SER A 1 144 ? -27.737 72.433 99.634 1.00 74.50 141 SER A CA 1
ATOM 1100 C C . SER A 1 144 ? -28.453 71.164 100.141 1.00 81.01 141 SER A C 1
ATOM 1101 O O . SER A 1 144 ? -28.243 70.088 99.579 1.00 81.30 141 SER A O 1
ATOM 1104 N N . ASP A 1 145 ? -29.309 71.304 101.176 1.00 79.61 142 ASP A N 1
ATOM 1105 C CA . ASP A 1 145 ? -30.063 70.212 101.810 1.00 82.28 142 ASP A CA 1
ATOM 1106 C C . ASP A 1 145 ? -31.443 69.984 101.143 1.00 85.42 142 ASP A C 1
ATOM 1107 O O . ASP A 1 145 ? -32.306 69.307 101.714 1.00 86.62 142 ASP A O 1
ATOM 1112 N N . HIS A 1 146 ? -31.614 70.515 99.914 1.00 79.13 143 HIS A N 1
ATOM 1113 C CA . HIS A 1 146 ? -32.787 70.407 99.032 1.00 77.23 143 HIS A CA 1
ATOM 1114 C C . HIS A 1 146 ? -34.083 70.921 99.698 1.00 80.64 143 HIS A C 1
ATOM 1115 O O . HIS A 1 146 ? -35.178 70.393 99.468 1.00 80.69 143 HIS A O 1
ATOM 1122 N N . SER A 1 147 ? -33.932 71.996 100.487 1.00 76.07 144 SER A N 1
ATOM 1123 C CA . SER A 1 147 ? -34.995 72.764 101.126 1.00 75.07 144 SER A CA 1
ATOM 1124 C C . SER A 1 147 ? -34.965 74.163 100.496 1.00 74.49 144 SER A C 1
ATOM 1125 O O . SER A 1 147 ? -34.020 74.469 99.763 1.00 72.74 144 SER A O 1
ATOM 1128 N N . PHE A 1 148 ? -35.982 74.998 100.741 1.00 69.19 145 PHE A N 1
ATOM 1129 C CA . PHE A 1 148 ? -36.017 76.329 100.141 1.00 65.90 145 PHE A CA 1
ATOM 1130 C C . PHE A 1 148 ? -36.081 77.446 101.182 1.00 69.05 145 PHE A C 1
ATOM 1131 O O . PHE A 1 148 ? -36.368 77.195 102.352 1.00 70.52 145 PHE A O 1
ATOM 1139 N N . PHE A 1 149 ? -35.794 78.683 100.739 1.00 62.86 146 PHE A N 1
ATOM 1140 C CA . PHE A 1 149 ? -35.886 79.897 101.543 1.00 62.46 146 PHE A CA 1
ATOM 1141 C C . PHE A 1 149 ? -36.414 81.028 100.667 1.00 65.03 146 PHE A C 1
ATOM 1142 O O . PHE A 1 149 ? -36.041 81.128 99.495 1.00 63.62 146 PHE A O 1
ATOM 1150 N N . LYS A 1 150 ? -37.326 81.834 101.220 1.00 61.36 147 LYS A N 1
ATOM 1151 C CA . LYS A 1 150 ? -37.968 82.953 100.532 1.00 59.46 147 LYS A CA 1
ATOM 1152 C C . LYS A 1 150 ? -37.776 84.221 101.345 1.00 63.79 147 LYS A C 1
ATOM 1153 O O . LYS A 1 150 ? -37.834 84.173 102.574 1.00 65.20 147 LYS A O 1
ATOM 1159 N N . ILE A 1 151 ? -37.526 85.347 100.666 1.00 59.34 148 ILE A N 1
ATOM 1160 C CA . ILE A 1 151 ? -37.309 86.641 101.310 1.00 60.07 148 ILE A CA 1
ATOM 1161 C C . ILE A 1 151 ? -38.367 87.628 100.813 1.00 64.67 148 ILE A C 1
ATOM 1162 O O . ILE A 1 151 ? -38.462 87.882 99.608 1.00 64.14 148 ILE A O 1
ATOM 1167 N N . SER A 1 152 ? -39.160 88.172 101.749 1.00 61.92 149 SER A N 1
ATOM 1168 C CA . SER A 1 152 ? -40.218 89.140 101.468 1.00 62.08 149 SER A CA 1
ATOM 1169 C C . SER A 1 152 ? -39.784 90.532 101.932 1.00 67.56 149 SER A C 1
ATOM 1170 O O . SER A 1 152 ? -39.058 90.649 102.924 1.00 68.38 149 SER A O 1
ATOM 1173 N N . TYR A 1 153 ? -40.211 91.581 101.212 1.00 64.46 150 TYR A N 1
ATOM 1174 C CA . TYR A 1 153 ? -39.823 92.959 101.514 1.00 65.98 150 TYR A CA 1
ATOM 1175 C C . TYR A 1 153 ? -41.019 93.871 101.767 1.00 72.34 150 TYR A C 1
ATOM 1176 O O . TYR A 1 153 ? -42.120 93.611 101.275 1.00 71.80 150 TYR A O 1
ATOM 1185 N N . LEU A 1 154 ? -40.775 94.961 102.522 1.00 71.11 151 LEU A N 1
ATOM 1186 C CA . LEU A 1 154 ? -41.759 95.984 102.858 1.00 73.20 151 LEU A CA 1
ATOM 1187 C C . LEU A 1 154 ? -41.089 97.357 102.913 1.00 78.32 151 LEU A C 1
ATOM 1188 O O . LEU A 1 154 ? -40.308 97.629 103.827 1.00 77.93 151 LEU A O 1
ATOM 1193 N N . THR A 1 155 ? -41.387 98.210 101.920 1.00 76.34 152 THR A N 1
ATOM 1194 C CA . THR A 1 155 ? -40.878 99.582 101.853 1.00 78.49 152 THR A CA 1
ATOM 1195 C C . THR A 1 155 ? -41.767 100.426 102.759 1.00 85.85 152 THR A C 1
ATOM 1196 O O . THR A 1 155 ? -42.994 100.343 102.656 1.00 86.20 152 THR A O 1
ATOM 1200 N N . PHE A 1 156 ? -41.168 101.200 103.675 1.00 84.46 153 PHE A N 1
ATOM 1201 C CA . PHE A 1 156 ? -41.947 101.999 104.619 1.00 87.08 153 PHE A CA 1
ATOM 1202 C C . PHE A 1 156 ? -41.253 103.309 104.986 1.00 93.96 153 PHE A C 1
ATOM 1203 O O . PHE A 1 156 ? -40.159 103.604 104.498 1.00 92.76 153 PHE A O 1
ATOM 1211 N N . LEU A 1 157 ? -41.914 104.080 105.866 1.00 94.24 154 LEU A N 1
ATOM 1212 C CA . LEU A 1 157 ? -41.457 105.343 106.423 1.00 97.40 154 LEU A CA 1
ATOM 1213 C C . LEU A 1 157 ? -41.426 105.172 107.953 1.00 103.73 154 LEU A C 1
ATOM 1214 O O . LEU A 1 157 ? -42.486 105.141 108.593 1.00 103.94 154 LEU A O 1
ATOM 1219 N N . PRO A 1 158 ? -40.225 104.951 108.542 1.00 101.83 155 PRO A N 1
ATOM 1220 C CA . PRO A 1 158 ? -40.146 104.711 109.996 1.00 102.86 155 PRO A CA 1
ATOM 1221 C C . PRO A 1 158 ? -40.655 105.870 110.841 1.00 111.16 155 PRO A C 1
ATOM 1222 O O . PRO A 1 158 ? -40.320 107.031 110.597 1.00 112.92 155 PRO A O 1
ATOM 1226 N N . SER A 1 159 ? -41.503 105.527 111.821 1.00 108.66 156 SER A N 1
ATOM 1227 C CA . SER A 1 159 ? -42.126 106.425 112.795 1.00 111.79 156 SER A CA 1
ATOM 1228 C C . SER A 1 159 ? -42.391 105.694 114.109 1.00 116.46 156 SER A C 1
ATOM 1229 O O . SER A 1 159 ? -42.392 104.460 114.141 1.00 113.82 156 SER A O 1
ATOM 1232 N N . ALA A 1 160 ? -42.630 106.458 115.195 1.00 116.26 157 ALA A N 1
ATOM 1233 C CA . ALA A 1 160 ? -42.911 105.919 116.530 1.00 116.73 157 ALA A CA 1
ATOM 1234 C C . ALA A 1 160 ? -44.364 105.410 116.653 1.00 120.95 157 ALA A C 1
ATOM 1235 O O . ALA A 1 160 ? -44.736 104.861 117.694 1.00 121.05 157 ALA A O 1
ATOM 1237 N N . ASP A 1 161 ? -45.171 105.577 115.584 1.00 117.31 158 ASP A N 1
ATOM 1238 C CA . ASP A 1 161 ? -46.579 105.176 115.527 1.00 117.56 158 ASP A CA 1
ATOM 1239 C C . ASP A 1 161 ? -46.785 103.794 114.886 1.00 117.34 158 ASP A C 1
ATOM 1240 O O . ASP A 1 161 ? -47.771 103.128 115.208 1.00 117.67 158 ASP A O 1
ATOM 1245 N N . GLU A 1 162 ? -45.887 103.376 113.971 1.00 109.78 159 GLU A N 1
ATOM 1246 C CA . GLU A 1 162 ? -46.028 102.107 113.252 1.00 105.99 159 GLU A CA 1
ATOM 1247 C C . GLU A 1 162 ? -45.124 100.984 113.784 1.00 106.29 159 GLU A C 1
ATOM 1248 O O . GLU A 1 162 ? -43.907 101.149 113.895 1.00 104.35 159 GLU A O 1
ATOM 1250 N N . ILE A 1 163 ? -45.753 99.832 114.089 1.00 102.03 160 ILE A N 1
ATOM 1251 C CA . ILE A 1 163 ? -45.136 98.577 114.533 1.00 99.88 160 ILE A CA 1
ATOM 1252 C C . ILE A 1 163 ? -45.402 97.522 113.444 1.00 100.39 160 ILE A C 1
ATOM 1253 O O . ILE A 1 163 ? -46.513 97.473 112.903 1.00 100.12 160 ILE A O 1
ATOM 1255 N N . TYR A 1 164 ? -44.391 96.705 113.097 1.00 93.79 161 TYR A N 1
ATOM 1256 C CA . TYR A 1 164 ? -44.536 95.740 112.008 1.00 90.74 161 TYR A CA 1
ATOM 1257 C C . TYR A 1 164 ? -44.330 94.283 112.426 1.00 93.17 161 TYR A C 1
ATOM 1258 O O . TYR A 1 164 ? -43.523 93.987 113.310 1.00 92.54 161 TYR A O 1
ATOM 1267 N N . ASP A 1 165 ? -45.066 93.378 111.751 1.00 89.24 162 ASP A N 1
ATOM 1268 C CA . ASP A 1 165 ? -45.034 91.928 111.946 1.00 88.60 162 ASP A CA 1
ATOM 1269 C C . ASP A 1 165 ? -45.004 91.194 110.601 1.00 91.06 162 ASP A C 1
ATOM 1270 O O . ASP A 1 165 ? -45.698 91.595 109.660 1.00 90.17 162 ASP A O 1
ATOM 1275 N N . CYS A 1 166 ? -44.214 90.109 110.519 1.00 86.28 163 CYS A N 1
ATOM 1276 C CA . CYS A 1 166 ? -44.127 89.267 109.330 1.00 83.82 163 CYS A CA 1
ATOM 1277 C C . CYS A 1 166 ? -44.917 87.983 109.597 1.00 89.52 163 CYS A C 1
ATOM 1278 O O . CYS A 1 166 ? -44.478 87.144 110.390 1.00 89.90 163 CYS A O 1
ATOM 1281 N N . LYS A 1 167 ? -46.120 87.870 108.999 1.00 87.20 164 LYS A N 1
ATOM 1282 C CA . LYS A 1 167 ? -47.003 86.712 109.168 1.00 88.58 164 LYS A CA 1
ATOM 1283 C C . LYS A 1 167 ? -46.647 85.636 108.141 1.00 91.67 164 LYS A C 1
ATOM 1284 O O . LYS A 1 167 ? -46.641 85.905 106.934 1.00 89.66 164 LYS A O 1
ATOM 1286 N N . VAL A 1 168 ? -46.306 84.428 108.632 1.00 89.27 165 VAL A N 1
ATOM 1287 C CA . VAL A 1 168 ? -45.894 83.291 107.804 1.00 87.83 165 VAL A CA 1
ATOM 1288 C C . VAL A 1 168 ? -46.822 82.092 108.069 1.00 95.14 165 VAL A C 1
ATOM 1289 O O . VAL A 1 168 ? -46.921 81.621 109.205 1.00 97.07 165 VAL A O 1
ATOM 1293 N N . GLU A 1 169 ? -47.491 81.611 107.007 1.00 92.06 166 GLU A N 1
ATOM 1294 C CA . GLU A 1 169 ? -48.392 80.458 107.054 1.00 94.33 166 GLU A CA 1
ATOM 1295 C C . GLU A 1 169 ? -47.748 79.271 106.341 1.00 97.88 166 GLU A C 1
ATOM 1296 O O . GLU A 1 169 ? -47.375 79.390 105.171 1.00 95.52 166 GLU A O 1
ATOM 1302 N N . HIS A 1 170 ? -47.606 78.135 107.045 1.00 96.96 167 HIS A N 1
ATOM 1303 C CA . HIS A 1 170 ? -47.014 76.911 106.500 1.00 96.62 167 HIS A CA 1
ATOM 1304 C C . HIS A 1 170 ? -47.653 75.670 107.134 1.00 104.71 167 HIS A C 1
ATOM 1305 O O . HIS A 1 170 ? -48.100 75.728 108.283 1.00 106.97 167 HIS A O 1
ATOM 1312 N N . TRP A 1 171 ? -47.677 74.545 106.382 1.00 101.54 168 TRP A N 1
ATOM 1313 C CA . TRP A 1 171 ? -48.238 73.256 106.811 1.00 104.67 168 TRP A CA 1
ATOM 1314 C C . TRP A 1 171 ? -47.454 72.653 107.986 1.00 110.58 168 TRP A C 1
ATOM 1315 O O . TRP A 1 171 ? -48.034 71.924 108.797 1.00 114.01 168 TRP A O 1
ATOM 1326 N N . GLY A 1 172 ? -46.164 72.985 108.074 1.00 104.26 169 GLY A N 1
ATOM 1327 C CA . GLY A 1 172 ? -45.284 72.550 109.152 1.00 105.80 169 GLY A CA 1
ATOM 1328 C C . GLY A 1 172 ? -45.605 73.206 110.484 1.00 111.87 169 GLY A C 1
ATOM 1329 O O . GLY A 1 172 ? -45.183 72.710 111.532 1.00 114.33 169 GLY A O 1
ATOM 1330 N N . LEU A 1 173 ? -46.361 74.329 110.449 1.00 107.48 170 LEU A N 1
ATOM 1331 C CA . LEU A 1 173 ? -46.788 75.102 111.622 1.00 109.06 170 LEU A CA 1
ATOM 1332 C C . LEU A 1 173 ? -48.258 74.836 111.963 1.00 115.91 170 LEU A C 1
ATOM 1333 O O . LEU A 1 173 ? -49.095 74.760 111.060 1.00 115.05 170 LEU A O 1
ATOM 1338 N N . ASP A 1 174 ? -48.568 74.721 113.269 1.00 115.60 171 ASP A N 1
ATOM 1339 C CA . ASP A 1 174 ? -49.930 74.512 113.775 1.00 118.64 171 ASP A CA 1
ATOM 1340 C C . ASP A 1 174 ? -50.720 75.823 113.698 1.00 121.07 171 ASP A C 1
ATOM 1341 O O . ASP A 1 174 ? -51.848 75.833 113.202 1.00 121.80 171 ASP A O 1
ATOM 1346 N N . GLU A 1 175 ? -50.112 76.925 114.184 1.00 115.37 172 GLU A N 1
ATOM 1347 C CA . GLU A 1 175 ? -50.673 78.277 114.182 1.00 114.14 172 GLU A CA 1
ATOM 1348 C C . GLU A 1 175 ? -49.810 79.200 113.297 1.00 113.13 172 GLU A C 1
ATOM 1349 O O . GLU A 1 175 ? -48.595 78.983 113.232 1.00 111.20 172 GLU A O 1
ATOM 1351 N N . PRO A 1 176 ? -50.392 80.221 112.606 1.00 107.48 173 PRO A N 1
ATOM 1352 C CA . PRO A 1 176 ? -49.563 81.099 111.758 1.00 103.47 173 PRO A CA 1
ATOM 1353 C C . PRO A 1 176 ? -48.527 81.875 112.573 1.00 105.92 173 PRO A C 1
ATOM 1354 O O . PRO A 1 176 ? -48.881 82.623 113.486 1.00 107.05 173 PRO A O 1
ATOM 1358 N N . LEU A 1 177 ? -47.239 81.648 112.257 1.00 100.06 174 LEU A N 1
ATOM 1359 C CA . LEU A 1 177 ? -46.085 82.260 112.922 1.00 99.11 174 LEU A CA 1
ATOM 1360 C C . LEU A 1 177 ? -46.014 83.767 112.653 1.00 100.35 174 LEU A C 1
ATOM 1361 O O . LEU A 1 177 ? -46.286 84.209 111.536 1.00 97.43 174 LEU A O 1
ATOM 1366 N N . LEU A 1 178 ? -45.661 84.549 113.687 1.00 98.10 175 LEU A N 1
ATOM 1367 C CA . LEU A 1 178 ? -45.570 86.005 113.598 1.00 97.32 175 LEU A CA 1
ATOM 1368 C C . LEU A 1 178 ? -44.305 86.538 114.269 1.00 101.79 175 LEU A C 1
ATOM 1369 O O . LEU A 1 178 ? -44.166 86.457 115.492 1.00 103.89 175 LEU A O 1
ATOM 1374 N N . LYS A 1 179 ? -43.383 87.083 113.460 1.00 95.89 176 LYS A N 1
ATOM 1375 C CA . LYS A 1 179 ? -42.139 87.675 113.947 1.00 95.28 176 LYS A CA 1
ATOM 1376 C C . LYS A 1 179 ? -42.290 89.198 113.921 1.00 98.87 176 LYS A C 1
ATOM 1377 O O . LYS A 1 179 ? -42.559 89.779 112.868 1.00 96.60 176 LYS A O 1
ATOM 1379 N N . HIS A 1 180 ? -42.179 89.827 115.100 1.00 97.62 177 HIS A N 1
ATOM 1380 C CA . HIS A 1 180 ? -42.358 91.266 115.295 1.00 98.18 177 HIS A CA 1
ATOM 1381 C C . HIS A 1 180 ? -41.060 92.054 115.065 1.00 100.67 177 HIS A C 1
ATOM 1382 O O . HIS A 1 180 ? -39.958 91.506 115.166 1.00 99.31 177 HIS A O 1
ATOM 1389 N N . TRP A 1 181 ? -41.217 93.349 114.737 1.00 97.47 178 TRP A N 1
ATOM 1390 C CA . TRP A 1 181 ? -40.144 94.315 114.527 1.00 97.12 178 TRP A CA 1
ATOM 1391 C C . TRP A 1 181 ? -40.569 95.673 115.088 1.00 104.57 178 TRP A C 1
ATOM 1392 O O . TRP A 1 181 ? -41.734 96.055 114.952 1.00 104.95 178 TRP A O 1
ATOM 1403 N N . GLU A 1 182 ? -39.625 96.401 115.711 1.00 103.33 179 GLU A N 1
ATOM 1404 C CA . GLU A 1 182 ? -39.893 97.690 116.350 1.00 105.93 179 GLU A CA 1
ATOM 1405 C C . GLU A 1 182 ? -38.783 98.727 116.044 1.00 110.18 179 GLU A C 1
ATOM 1406 O O . GLU A 1 182 ? -37.598 98.402 116.184 1.00 109.26 179 GLU A O 1
ATOM 1412 N N . PRO A 1 183 ? -39.138 99.987 115.676 1.00 107.86 180 PRO A N 1
ATOM 1413 C CA . PRO A 1 183 ? -38.094 100.993 115.422 1.00 112.15 180 PRO A CA 1
ATOM 1414 C C . PRO A 1 183 ? -37.705 101.768 116.685 1.00 144.30 180 PRO A C 1
ATOM 1415 O O . PRO A 1 183 ? -37.557 101.197 117.767 1.00 105.47 180 PRO A O 1
ATOM 1419 N N . SER B 2 16 ? -53.497 68.436 107.135 1.00 102.26 3 SER B N 1
ATOM 1420 C CA . SER B 2 16 ? -52.488 68.875 106.172 1.00 98.05 3 SER B CA 1
ATOM 1421 C C . SER B 2 16 ? -52.703 68.226 104.789 1.00 99.58 3 SER B C 1
ATOM 1422 O O . SER B 2 16 ? -52.999 67.029 104.722 1.00 100.93 3 SER B O 1
ATOM 1425 N N . PRO B 2 17 ? -52.527 68.983 103.676 1.00 92.29 4 PRO B N 1
ATOM 1426 C CA . PRO B 2 17 ? -52.723 68.386 102.344 1.00 90.22 4 PRO B CA 1
ATOM 1427 C C . PRO B 2 17 ? -51.534 67.536 101.900 1.00 92.09 4 PRO B C 1
ATOM 1428 O O . PRO B 2 17 ? -50.392 67.814 102.278 1.00 90.77 4 PRO B O 1
ATOM 1432 N N . GLU B 2 18 ? -51.813 66.501 101.086 1.00 88.24 5 GLU B N 1
ATOM 1433 C CA . GLU B 2 18 ? -50.807 65.586 100.541 1.00 87.00 5 GLU B CA 1
ATOM 1434 C C . GLU B 2 18 ? -50.053 66.258 99.387 1.00 87.14 5 GLU B C 1
ATOM 1435 O O . GLU B 2 18 ? -50.681 66.857 98.508 1.00 85.82 5 GLU B O 1
ATOM 1441 N N . ASP B 2 19 ? -48.710 66.163 99.392 1.00 81.63 6 ASP B N 1
ATOM 1442 C CA . ASP B 2 19 ? -47.876 66.772 98.356 1.00 77.58 6 ASP B CA 1
ATOM 1443 C C . ASP B 2 19 ? -46.689 65.879 97.972 1.00 79.22 6 ASP B C 1
ATOM 1444 O O . ASP B 2 19 ? -46.018 65.324 98.839 1.00 80.63 6 ASP B O 1
ATOM 1449 N N . PHE B 2 20 ? -46.442 65.753 96.663 1.00 71.79 7 PHE B N 1
ATOM 1450 C CA . PHE B 2 20 ? -45.333 65.000 96.077 1.00 69.91 7 PHE B CA 1
ATOM 1451 C C . PHE B 2 20 ? -44.465 65.999 95.320 1.00 68.80 7 PHE B C 1
ATOM 1452 O O . PHE B 2 20 ? -44.908 66.552 94.311 1.00 66.50 7 PHE B O 1
ATOM 1460 N N . VAL B 2 21 ? -43.264 66.286 95.845 1.00 63.53 8 VAL B N 1
ATOM 1461 C CA . VAL B 2 21 ? -42.354 67.295 95.296 1.00 60.09 8 VAL B CA 1
ATOM 1462 C C . VAL B 2 21 ? -41.223 66.646 94.481 1.00 62.20 8 VAL B C 1
ATOM 1463 O O . VAL B 2 21 ? -40.642 65.655 94.919 1.00 63.16 8 VAL B O 1
ATOM 1467 N N . TYR B 2 22 ? -40.919 67.216 93.296 1.00 55.71 9 TYR B N 1
ATOM 1468 C CA . TYR B 2 22 ? -39.812 66.791 92.431 1.00 53.77 9 TYR B CA 1
ATOM 1469 C C . TYR B 2 22 ? -38.934 67.992 92.130 1.00 55.38 9 TYR B C 1
ATOM 1470 O O . TYR B 2 22 ? -39.448 69.065 91.797 1.00 53.26 9 TYR B O 1
ATOM 1479 N N . GLN B 2 23 ? -37.609 67.805 92.239 1.00 52.40 10 GLN B N 1
ATOM 1480 C CA . GLN B 2 23 ? -36.620 68.848 91.970 1.00 50.80 10 GLN B CA 1
ATOM 1481 C C . GLN B 2 23 ? -35.505 68.358 91.050 1.00 53.69 10 GLN B C 1
ATOM 1482 O O . GLN B 2 23 ? -35.033 67.228 91.194 1.00 54.19 10 GLN B O 1
ATOM 1488 N N . PHE B 2 24 ? -35.074 69.228 90.119 1.00 48.54 11 PHE B N 1
ATOM 1489 C CA . PHE B 2 24 ? -33.934 68.986 89.233 1.00 47.38 11 PHE B CA 1
ATOM 1490 C C . PHE B 2 24 ? -33.029 70.208 89.292 1.00 49.25 11 PHE B C 1
ATOM 1491 O O . PHE B 2 24 ? -33.459 71.307 88.941 1.00 47.51 11 PHE B O 1
ATOM 1499 N N . LYS B 2 25 ? -31.796 70.025 89.783 1.00 45.86 12 LYS B N 1
ATOM 1500 C CA . LYS B 2 25 ? -30.835 71.113 89.925 1.00 44.63 12 LYS B CA 1
ATOM 1501 C C . LYS B 2 25 ? -29.610 70.860 89.057 1.00 50.18 12 LYS B C 1
ATOM 1502 O O . LYS B 2 25 ? -28.872 69.905 89.291 1.00 52.10 12 LYS B O 1
ATOM 1508 N N . GLY B 2 26 ? -29.419 71.708 88.054 1.00 45.78 13 GLY B N 1
ATOM 1509 C CA . GLY B 2 26 ? -28.266 71.648 87.164 1.00 45.69 13 GLY B CA 1
ATOM 1510 C C . GLY B 2 26 ? -27.271 72.689 87.616 1.00 51.11 13 GLY B C 1
ATOM 1511 O O . GLY B 2 26 ? -27.440 73.872 87.311 1.00 49.55 13 GLY B O 1
ATOM 1512 N N . MET B 2 27 ? -26.253 72.266 88.385 1.00 50.31 14 MET B N 1
ATOM 1513 C CA . MET B 2 27 ? -25.301 73.194 89.004 1.00 50.46 14 MET B CA 1
ATOM 1514 C C . MET B 2 27 ? -23.899 73.171 88.395 1.00 54.39 14 MET B C 1
ATOM 1515 O O . MET B 2 27 ? -23.385 72.109 88.042 1.00 54.29 14 MET B O 1
ATOM 1520 N N . CYS B 2 28 ? -23.299 74.379 88.285 1.00 50.35 15 CYS B N 1
ATOM 1521 C CA . CYS B 2 28 ? -21.949 74.653 87.782 1.00 50.49 15 CYS B CA 1
ATOM 1522 C C . CYS B 2 28 ? -21.068 75.138 88.927 1.00 55.21 15 CYS B C 1
ATOM 1523 O O . CYS B 2 28 ? -21.486 75.996 89.706 1.00 54.43 15 CYS B O 1
ATOM 1526 N N . TYR B 2 29 ? -19.833 74.626 88.991 1.00 53.14 16 TYR B N 1
ATOM 1527 C CA . TYR B 2 29 ? -18.848 74.969 90.007 1.00 54.52 16 TYR B CA 1
ATOM 1528 C C . TYR B 2 29 ? -17.589 75.507 89.330 1.00 60.28 16 TYR B C 1
ATOM 1529 O O . TYR B 2 29 ? -16.895 74.761 88.644 1.00 60.42 16 TYR B O 1
ATOM 1538 N N . PHE B 2 30 ? -17.321 76.812 89.497 1.00 58.58 17 PHE B N 1
ATOM 1539 C CA . PHE B 2 30 ? -16.173 77.493 88.892 1.00 60.21 17 PHE B CA 1
ATOM 1540 C C . PHE B 2 30 ? -15.109 77.861 89.928 1.00 68.18 17 PHE B C 1
ATOM 1541 O O . PHE B 2 30 ? -15.423 78.432 90.974 1.00 67.35 17 PHE B O 1
ATOM 1549 N N . THR B 2 31 ? -13.847 77.549 89.611 1.00 68.17 18 THR B N 1
ATOM 1550 C CA . THR B 2 31 ? -12.683 77.825 90.453 1.00 70.80 18 THR B CA 1
ATOM 1551 C C . THR B 2 31 ? -11.547 78.336 89.559 1.00 76.39 18 THR B C 1
ATOM 1552 O O . THR B 2 31 ? -11.278 77.745 88.511 1.00 75.59 18 THR B O 1
ATOM 1556 N N . ASN B 2 32 ? -10.893 79.442 89.987 1.00 74.86 19 ASN B N 1
ATOM 1557 C CA . ASN B 2 32 ? -9.759 80.110 89.333 1.00 76.33 19 ASN B CA 1
ATOM 1558 C C . ASN B 2 32 ? -10.123 80.499 87.884 1.00 78.51 19 ASN B C 1
ATOM 1559 O O . ASN B 2 32 ? -9.541 79.997 86.922 1.00 78.69 19 ASN B O 1
ATOM 1564 N N . GLY B 2 33 ? -11.116 81.371 87.763 1.00 73.79 20 GLY B N 1
ATOM 1565 C CA . GLY B 2 33 ? -11.619 81.842 86.480 1.00 72.30 20 GLY B CA 1
ATOM 1566 C C . GLY B 2 33 ? -12.217 80.728 85.651 1.00 75.94 20 GLY B C 1
ATOM 1567 O O . GLY B 2 33 ? -13.193 80.098 86.066 1.00 75.00 20 GLY B O 1
ATOM 1568 N N . THR B 2 34 ? -11.601 80.448 84.500 1.00 73.11 21 THR B N 1
ATOM 1569 C CA . THR B 2 34 ? -12.069 79.419 83.573 1.00 71.94 21 THR B CA 1
ATOM 1570 C C . THR B 2 34 ? -11.213 78.133 83.646 1.00 78.09 21 THR B C 1
ATOM 1571 O O . THR B 2 34 ? -11.495 77.179 82.911 1.00 77.51 21 THR B O 1
ATOM 1575 N N . GLU B 2 35 ? -10.182 78.102 84.528 1.00 76.66 22 GLU B N 1
ATOM 1576 C CA . GLU B 2 35 ? -9.267 76.962 84.696 1.00 78.53 22 GLU B CA 1
ATOM 1577 C C . GLU B 2 35 ? -10.025 75.692 85.144 1.00 80.55 22 GLU B C 1
ATOM 1578 O O . GLU B 2 35 ? -9.919 74.661 84.471 1.00 81.05 22 GLU B O 1
ATOM 1584 N N . ARG B 2 36 ? -10.793 75.770 86.249 1.00 74.31 23 ARG B N 1
ATOM 1585 C CA . ARG B 2 36 ? -11.536 74.621 86.761 1.00 72.94 23 ARG B CA 1
ATOM 1586 C C . ARG B 2 36 ? -13.042 74.806 86.592 1.00 72.25 23 ARG B C 1
ATOM 1587 O O . ARG B 2 36 ? -13.611 75.804 87.042 1.00 70.88 23 ARG B O 1
ATOM 1589 N N . VAL B 2 37 ? -13.675 73.849 85.901 1.00 66.21 24 VAL B N 1
ATOM 1590 C CA . VAL B 2 37 ? -15.119 73.822 85.696 1.00 63.08 24 VAL B CA 1
ATOM 1591 C C . VAL B 2 37 ? -15.619 72.412 86.005 1.00 66.45 24 VAL B C 1
ATOM 1592 O O . VAL B 2 37 ? -15.061 71.433 85.504 1.00 68.08 24 VAL B O 1
ATOM 1596 N N . ARG B 2 38 ? -16.683 72.319 86.811 1.00 60.32 25 ARG B N 1
ATOM 1597 C CA . ARG B 2 38 ? -17.311 71.062 87.204 1.00 59.73 25 ARG B CA 1
ATOM 1598 C C . ARG B 2 38 ? -18.837 71.228 87.232 1.00 60.43 25 ARG B C 1
ATOM 1599 O O . ARG B 2 38 ? -19.329 72.251 87.712 1.00 59.08 25 ARG B O 1
ATOM 1607 N N . LEU B 2 39 ? -19.583 70.235 86.718 1.00 55.29 26 LEU B N 1
ATOM 1608 C CA . LEU B 2 39 ? -21.046 70.287 86.765 1.00 52.61 26 LEU B CA 1
ATOM 1609 C C . LEU B 2 39 ? -21.590 69.113 87.577 1.00 57.05 26 LEU B C 1
ATOM 1610 O O . LEU B 2 39 ? -21.056 68.000 87.498 1.00 57.98 26 LEU B O 1
ATOM 1615 N N . VAL B 2 40 ? -22.658 69.365 88.343 1.00 53.42 27 VAL B N 1
ATOM 1616 C CA . VAL B 2 40 ? -23.351 68.346 89.129 1.00 54.87 27 VAL B CA 1
ATOM 1617 C C . VAL B 2 40 ? -24.855 68.547 88.935 1.00 56.36 27 VAL B C 1
ATOM 1618 O O . VAL B 2 40 ? -25.397 69.573 89.347 1.00 54.47 27 VAL B O 1
ATOM 1622 N N . THR B 2 41 ? -25.511 67.586 88.264 1.00 53.19 28 THR B N 1
ATOM 1623 C CA . THR B 2 41 ? -26.961 67.601 88.044 1.00 51.92 28 THR B CA 1
ATOM 1624 C C . THR B 2 41 ? -27.574 66.733 89.124 1.00 58.24 28 THR B C 1
ATOM 1625 O O . THR B 2 41 ? -27.047 65.657 89.409 1.00 59.99 28 THR B O 1
ATOM 1629 N N . ARG B 2 42 ? -28.646 67.210 89.761 1.00 54.33 29 ARG B N 1
ATOM 1630 C CA . ARG B 2 42 ? -29.261 66.492 90.871 1.00 56.01 29 ARG B CA 1
ATOM 1631 C C . ARG B 2 42 ? -30.747 66.231 90.616 1.00 60.16 29 ARG B C 1
ATOM 1632 O O . ARG B 2 42 ? -31.491 67.152 90.282 1.00 59.27 29 ARG B O 1
ATOM 1640 N N . TYR B 2 43 ? -31.169 64.982 90.754 1.00 57.44 30 TYR B N 1
ATOM 1641 C CA . TYR B 2 43 ? -32.566 64.605 90.644 1.00 56.92 30 TYR B CA 1
ATOM 1642 C C . TYR B 2 43 ? -33.080 64.187 92.016 1.00 62.89 30 TYR B C 1
ATOM 1643 O O . TYR B 2 43 ? -32.627 63.231 92.575 1.00 63.98 30 TYR B O 1
ATOM 1652 N N . ILE B 2 44 ? -34.064 64.908 92.522 1.00 59.50 31 ILE B N 1
ATOM 1653 C CA . ILE B 2 44 ? -34.502 64.828 93.893 1.00 61.41 31 ILE B CA 1
ATOM 1654 C C . ILE B 2 44 ? -35.979 64.545 93.996 1.00 67.36 31 ILE B C 1
ATOM 1655 O O . ILE B 2 44 ? -36.777 65.180 93.356 1.00 64.61 31 ILE B O 1
ATOM 1660 N N . TYR B 2 45 ? -36.346 63.580 94.819 1.00 68.45 32 TYR B N 1
ATOM 1661 C CA . TYR B 2 45 ? -37.745 63.277 95.015 1.00 69.90 32 TYR B CA 1
ATOM 1662 C C . TYR B 2 45 ? -38.073 63.713 96.405 1.00 76.10 32 TYR B C 1
ATOM 1663 O O . TYR B 2 45 ? -37.502 63.220 97.356 1.00 77.94 32 TYR B O 1
ATOM 1672 N N . ASN B 2 46 ? -38.988 64.659 96.543 1.00 71.76 33 ASN B N 1
ATOM 1673 C CA . ASN B 2 46 ? -39.231 65.232 97.849 1.00 72.53 33 ASN B CA 1
ATOM 1674 C C . ASN B 2 46 ? -37.942 65.870 98.258 1.00 75.54 33 ASN B C 1
ATOM 1675 O O . ASN B 2 46 ? -37.550 66.838 97.641 1.00 73.08 33 ASN B O 1
ATOM 1680 N N . ARG B 2 47 ? -37.310 65.388 99.308 1.00 73.90 34 ARG B N 1
ATOM 1681 C CA . ARG B 2 47 ? -36.012 65.924 99.659 1.00 73.38 34 ARG B CA 1
ATOM 1682 C C . ARG B 2 47 ? -34.817 65.031 99.424 1.00 78.15 34 ARG B C 1
ATOM 1683 O O . ARG B 2 47 ? -33.720 65.398 99.787 1.00 78.31 34 ARG B O 1
ATOM 1691 N N . GLU B 2 48 ? -35.007 63.884 98.790 1.00 74.90 35 GLU B N 1
ATOM 1692 C CA . GLU B 2 48 ? -33.893 62.962 98.631 1.00 75.87 35 GLU B CA 1
ATOM 1693 C C . GLU B 2 48 ? -33.344 62.792 97.232 1.00 77.59 35 GLU B C 1
ATOM 1694 O O . GLU B 2 48 ? -34.036 62.425 96.318 1.00 76.00 35 GLU B O 1
ATOM 1700 N N . GLU B 2 49 ? -32.054 62.998 97.108 1.00 73.69 36 GLU B N 1
ATOM 1701 C CA . GLU B 2 49 ? -31.421 63.036 95.838 1.00 71.56 36 GLU B CA 1
ATOM 1702 C C . GLU B 2 49 ? -31.109 61.635 95.458 1.00 77.78 36 GLU B C 1
ATOM 1703 O O . GLU B 2 49 ? -30.107 61.098 95.845 1.00 79.72 36 GLU B O 1
ATOM 1709 N N . TYR B 2 50 ? -31.971 61.055 94.646 1.00 73.44 37 TYR B N 1
ATOM 1710 C CA . TYR B 2 50 ? -31.902 59.628 94.326 1.00 74.98 37 TYR B CA 1
ATOM 1711 C C . TYR B 2 50 ? -30.853 59.306 93.255 1.00 78.24 37 TYR B C 1
ATOM 1712 O O . TYR B 2 50 ? -30.260 58.228 93.304 1.00 80.56 37 TYR B O 1
ATOM 1721 N N . ALA B 2 51 ? -30.618 60.226 92.308 1.00 71.49 38 ALA B N 1
ATOM 1722 C CA . ALA B 2 51 ? -29.641 60.052 91.231 1.00 70.30 38 ALA B CA 1
ATOM 1723 C C . ALA B 2 51 ? -28.946 61.374 90.902 1.00 71.79 38 ALA B C 1
ATOM 1724 O O . ALA B 2 51 ? -29.531 62.446 91.095 1.00 69.64 38 ALA B O 1
ATOM 1726 N N . ARG B 2 52 ? -27.690 61.300 90.417 1.00 68.49 39 ARG B N 1
ATOM 1727 C CA . ARG B 2 52 ? -26.910 62.491 90.065 1.00 66.29 39 ARG B CA 1
ATOM 1728 C C . ARG B 2 52 ? -25.886 62.223 88.952 1.00 68.75 39 ARG B C 1
ATOM 1729 O O . ARG B 2 52 ? -25.557 61.068 88.664 1.00 69.97 39 ARG B O 1
ATOM 1737 N N . PHE B 2 53 ? -25.380 63.313 88.343 1.00 62.04 40 PHE B N 1
ATOM 1738 C CA . PHE B 2 53 ? -24.324 63.272 87.340 1.00 60.93 40 PHE B CA 1
ATOM 1739 C C . PHE B 2 53 ? -23.247 64.279 87.712 1.00 64.85 40 PHE B C 1
ATOM 1740 O O . PHE B 2 53 ? -23.506 65.480 87.721 1.00 62.18 40 PHE B O 1
ATOM 1748 N N . ASP B 2 54 ? -22.038 63.784 87.987 1.00 64.28 41 ASP B N 1
ATOM 1749 C CA . ASP B 2 54 ? -20.867 64.593 88.312 1.00 64.87 41 ASP B CA 1
ATOM 1750 C C . ASP B 2 54 ? -19.913 64.520 87.130 1.00 69.78 41 ASP B C 1
ATOM 1751 O O . ASP B 2 54 ? -19.525 63.417 86.739 1.00 71.36 41 ASP B O 1
ATOM 1756 N N . SER B 2 55 ? -19.542 65.688 86.557 1.00 65.37 42 SER B N 1
ATOM 1757 C CA . SER B 2 55 ? -18.641 65.791 85.400 1.00 65.47 42 SER B CA 1
ATOM 1758 C C . SER B 2 55 ? -17.267 65.161 85.683 1.00 73.24 42 SER B C 1
ATOM 1759 O O . SER B 2 55 ? -16.614 64.691 84.749 1.00 73.92 42 SER B O 1
ATOM 1762 N N . ASP B 2 56 ? -16.849 65.125 86.965 1.00 71.74 43 ASP B N 1
ATOM 1763 C CA . ASP B 2 56 ? -15.596 64.503 87.392 1.00 74.36 43 ASP B CA 1
ATOM 1764 C C . ASP B 2 56 ? -15.708 62.972 87.320 1.00 79.49 43 ASP B C 1
ATOM 1765 O O . ASP B 2 56 ? -14.702 62.307 87.070 1.00 81.46 43 ASP B O 1
ATOM 1770 N N . VAL B 2 57 ? -16.929 62.422 87.514 1.00 74.36 44 VAL B N 1
ATOM 1771 C CA . VAL B 2 57 ? -17.200 60.980 87.438 1.00 75.62 44 VAL B CA 1
ATOM 1772 C C . VAL B 2 57 ? -17.370 60.609 85.952 1.00 78.94 44 VAL B C 1
ATOM 1773 O O . VAL B 2 57 ? -16.744 59.654 85.484 1.00 81.14 44 VAL B O 1
ATOM 1777 N N . GLY B 2 58 ? -18.180 61.389 85.234 1.00 71.78 45 GLY B N 1
ATOM 1778 C CA . GLY B 2 58 ? -18.423 61.216 83.807 1.00 69.85 45 GLY B CA 1
ATOM 1779 C C . GLY B 2 58 ? -19.633 60.382 83.439 1.00 72.72 45 GLY B C 1
ATOM 1780 O O . GLY B 2 58 ? -20.007 60.328 82.260 1.00 71.15 45 GLY B O 1
ATOM 1781 N N . VAL B 2 59 ? -20.250 59.715 84.436 1.00 69.55 46 VAL B N 1
ATOM 1782 C CA . VAL B 2 59 ? -21.428 58.852 84.250 1.00 68.49 46 VAL B CA 1
ATOM 1783 C C . VAL B 2 59 ? -22.471 59.132 85.341 1.00 70.37 46 VAL B C 1
ATOM 1784 O O . VAL B 2 59 ? -22.117 59.640 86.407 1.00 70.14 46 VAL B O 1
ATOM 1788 N N . TYR B 2 60 ? -23.746 58.779 85.078 1.00 65.31 47 TYR B N 1
ATOM 1789 C CA . TYR B 2 60 ? -24.837 58.921 86.044 1.00 64.76 47 TYR B CA 1
ATOM 1790 C C . TYR B 2 60 ? -24.639 57.933 87.190 1.00 72.62 47 TYR B C 1
ATOM 1791 O O . TYR B 2 60 ? -24.242 56.792 86.949 1.00 74.08 47 TYR B O 1
ATOM 1800 N N . ARG B 2 61 ? -24.878 58.374 88.435 1.00 70.27 48 ARG B N 1
ATOM 1801 C CA . ARG B 2 61 ? -24.696 57.518 89.608 1.00 73.38 48 ARG B CA 1
ATOM 1802 C C . ARG B 2 61 ? -25.908 57.566 90.525 1.00 78.18 48 ARG B C 1
ATOM 1803 O O . ARG B 2 61 ? -26.422 58.648 90.824 1.00 76.12 48 ARG B O 1
ATOM 1811 N N . ALA B 2 62 ? -26.362 56.382 90.965 1.00 77.87 49 ALA B N 1
ATOM 1812 C CA . ALA B 2 62 ? -27.480 56.230 91.894 1.00 78.88 49 ALA B CA 1
ATOM 1813 C C . ALA B 2 62 ? -26.978 56.521 93.303 1.00 86.11 49 ALA B C 1
ATOM 1814 O O . ALA B 2 62 ? -25.950 55.969 93.712 1.00 87.94 49 ALA B O 1
ATOM 1816 N N . VAL B 2 63 ? -27.655 57.418 94.028 1.00 82.49 50 VAL B N 1
ATOM 1817 C CA . VAL B 2 63 ? -27.208 57.820 95.367 1.00 84.39 50 VAL B CA 1
ATOM 1818 C C . VAL B 2 63 ? -28.243 57.449 96.475 1.00 90.69 50 VAL B C 1
ATOM 1819 O O . VAL B 2 63 ? -28.068 57.827 97.636 1.00 91.70 50 VAL B O 1
ATOM 1823 N N . THR B 2 64 ? -29.276 56.660 96.112 1.00 87.38 51 THR B N 1
ATOM 1824 C CA . THR B 2 64 ? -30.366 56.153 96.964 1.00 89.03 51 THR B CA 1
ATOM 1825 C C . THR B 2 64 ? -30.928 54.895 96.266 1.00 94.21 51 THR B C 1
ATOM 1826 O O . THR B 2 64 ? -30.975 54.914 95.034 1.00 91.47 51 THR B O 1
ATOM 1830 N N . PRO B 2 65 ? -31.393 53.820 96.974 1.00 94.50 52 PRO B N 1
ATOM 1831 C CA . PRO B 2 65 ? -31.944 52.645 96.258 1.00 95.63 52 PRO B CA 1
ATOM 1832 C C . PRO B 2 65 ? -33.139 52.964 95.331 1.00 97.32 52 PRO B C 1
ATOM 1833 O O . PRO B 2 65 ? -33.648 52.069 94.653 1.00 97.83 52 PRO B O 1
ATOM 1837 N N . LEU B 2 66 ? -33.544 54.245 95.270 1.00 90.99 53 LEU B N 1
ATOM 1838 C CA . LEU B 2 66 ? -34.604 54.780 94.414 1.00 88.08 53 LEU B CA 1
ATOM 1839 C C . LEU B 2 66 ? -34.024 55.220 93.046 1.00 90.10 53 LEU B C 1
ATOM 1840 O O . LEU B 2 66 ? -34.776 55.451 92.101 1.00 87.87 53 LEU B O 1
ATOM 1845 N N . GLY B 2 67 ? -32.694 55.301 92.966 1.00 87.38 54 GLY B N 1
ATOM 1846 C CA . GLY B 2 67 ? -31.943 55.727 91.788 1.00 84.91 54 GLY B CA 1
ATOM 1847 C C . GLY B 2 67 ? -31.537 54.703 90.734 1.00 89.68 54 GLY B C 1
ATOM 1848 O O . GLY B 2 67 ? -31.479 55.087 89.560 1.00 86.35 54 GLY B O 1
ATOM 1849 N N . PRO B 2 68 ? -31.218 53.411 91.069 1.00 89.96 55 PRO B N 1
ATOM 1850 C CA . PRO B 2 68 ? -30.772 52.461 90.025 1.00 90.46 55 PRO B CA 1
ATOM 1851 C C . PRO B 2 68 ? -31.633 52.372 88.747 1.00 92.11 55 PRO B C 1
ATOM 1852 O O . PRO B 2 68 ? -31.001 52.366 87.690 1.00 90.08 55 PRO B O 1
ATOM 1856 N N . PRO B 2 69 ? -33.003 52.343 88.742 1.00 88.45 56 PRO B N 1
ATOM 1857 C CA . PRO B 2 69 ? -33.720 52.266 87.453 1.00 86.22 56 PRO B CA 1
ATOM 1858 C C . PRO B 2 69 ? -33.517 53.502 86.577 1.00 86.14 56 PRO B C 1
ATOM 1859 O O . PRO B 2 69 ? -33.542 53.388 85.350 1.00 84.37 56 PRO B O 1
ATOM 1863 N N . ALA B 2 70 ? -33.296 54.671 87.205 1.00 80.83 57 ALA B N 1
ATOM 1864 C CA . ALA B 2 70 ? -33.065 55.928 86.498 1.00 77.04 57 ALA B CA 1
ATOM 1865 C C . ALA B 2 70 ? -31.636 55.987 85.943 1.00 80.23 57 ALA B C 1
ATOM 1866 O O . ALA B 2 70 ? -31.467 56.169 84.735 1.00 78.23 57 ALA B O 1
ATOM 1868 N N . ALA B 2 71 ? -30.619 55.797 86.819 1.00 78.02 58 ALA B N 1
ATOM 1869 C CA . ALA B 2 71 ? -29.190 55.856 86.497 1.00 77.72 58 ALA B CA 1
ATOM 1870 C C . ALA B 2 71 ? -28.769 54.852 85.415 1.00 81.86 58 ALA B C 1
ATOM 1871 O O . ALA B 2 71 ? -28.020 55.233 84.514 1.00 80.39 58 ALA B O 1
ATOM 1873 N N . GLU B 2 72 ? -29.247 53.587 85.498 1.00 80.22 59 GLU B N 1
ATOM 1874 C CA . GLU B 2 72 ? -28.916 52.524 84.539 1.00 81.04 59 GLU B CA 1
ATOM 1875 C C . GLU B 2 72 ? -29.486 52.819 83.150 1.00 82.02 59 GLU B C 1
ATOM 1876 O O . GLU B 2 72 ? -28.803 52.573 82.155 1.00 81.91 59 GLU B O 1
ATOM 1878 N N . TYR B 2 73 ? -30.724 53.358 83.092 1.00 75.87 60 TYR B N 1
ATOM 1879 C CA . TYR B 2 73 ? -31.442 53.705 81.860 1.00 72.65 60 TYR B CA 1
ATOM 1880 C C . TYR B 2 73 ? -30.765 54.864 81.120 1.00 72.32 60 TYR B C 1
ATOM 1881 O O . TYR B 2 73 ? -30.626 54.803 79.899 1.00 70.99 60 TYR B O 1
ATOM 1890 N N . TRP B 2 74 ? -30.351 55.911 81.857 1.00 66.62 61 TRP B N 1
ATOM 1891 C CA . TRP B 2 74 ? -29.694 57.092 81.296 1.00 63.22 61 TRP B CA 1
ATOM 1892 C C . TRP B 2 74 ? -28.286 56.767 80.791 1.00 67.70 61 TRP B C 1
ATOM 1893 O O . TRP B 2 74 ? -27.864 57.337 79.785 1.00 66.00 61 TRP B O 1
ATOM 1904 N N . ASN B 2 75 ? -27.581 55.837 81.455 1.00 66.44 62 ASN B N 1
ATOM 1905 C CA . ASN B 2 75 ? -26.238 55.432 81.047 1.00 67.72 62 ASN B CA 1
ATOM 1906 C C . ASN B 2 75 ? -26.268 54.507 79.818 1.00 73.01 62 ASN B C 1
ATOM 1907 O O . ASN B 2 75 ? -25.326 54.535 79.020 1.00 73.27 62 ASN B O 1
ATOM 1912 N N . SER B 2 76 ? -27.347 53.709 79.652 1.00 69.77 63 SER B N 1
ATOM 1913 C CA . SER B 2 76 ? -27.511 52.807 78.509 1.00 69.92 63 SER B CA 1
ATOM 1914 C C . SER B 2 76 ? -27.805 53.597 77.220 1.00 72.39 63 SER B C 1
ATOM 1915 O O . SER B 2 76 ? -27.481 53.123 76.130 1.00 72.90 63 SER B O 1
ATOM 1918 N N . GLN B 2 77 ? -28.396 54.805 77.348 1.00 65.94 64 GLN B N 1
ATOM 1919 C CA . GLN B 2 77 ? -28.702 55.692 76.225 1.00 62.60 64 GLN B CA 1
ATOM 1920 C C . GLN B 2 77 ? -27.488 56.591 75.945 1.00 64.92 64 GLN B C 1
ATOM 1921 O O . GLN B 2 77 ? -27.184 57.472 76.751 1.00 64.73 64 GLN B O 1
ATOM 1927 N N . LYS B 2 78 ? -26.782 56.354 74.822 1.00 60.32 65 LYS B N 1
ATOM 1928 C CA . LYS B 2 78 ? -25.582 57.112 74.450 1.00 58.91 65 LYS B CA 1
ATOM 1929 C C . LYS B 2 78 ? -25.890 58.598 74.226 1.00 57.96 65 LYS B C 1
ATOM 1930 O O . LYS B 2 78 ? -25.127 59.439 74.704 1.00 57.56 65 LYS B O 1
ATOM 1936 N N . GLU B 2 79 ? -27.007 58.920 73.534 1.00 51.26 66 GLU B N 1
ATOM 1937 C CA . GLU B 2 79 ? -27.413 60.304 73.233 1.00 47.72 66 GLU B CA 1
ATOM 1938 C C . GLU B 2 79 ? -27.649 61.128 74.513 1.00 51.34 66 GLU B C 1
ATOM 1939 O O . GLU B 2 79 ? -27.295 62.307 74.539 1.00 49.94 66 GLU B O 1
ATOM 1945 N N . VAL B 2 80 ? -28.193 60.495 75.580 1.00 48.74 67 VAL B N 1
ATOM 1946 C CA . VAL B 2 80 ? -28.471 61.130 76.877 1.00 47.86 67 VAL B CA 1
ATOM 1947 C C . VAL B 2 80 ? -27.147 61.412 77.604 1.00 52.17 67 VAL B C 1
ATOM 1948 O O . VAL B 2 80 ? -26.959 62.525 78.110 1.00 49.91 67 VAL B O 1
ATOM 1952 N N . LEU B 2 81 ? -26.234 60.408 77.634 1.00 50.76 68 LEU B N 1
ATOM 1953 C CA . LEU B 2 81 ? -24.914 60.495 78.268 1.00 52.31 68 LEU B CA 1
ATOM 1954 C C . LEU B 2 81 ? -24.054 61.591 77.650 1.00 54.35 68 LEU B C 1
ATOM 1955 O O . LEU B 2 81 ? -23.442 62.363 78.389 1.00 53.32 68 LEU B O 1
ATOM 1960 N N . GLU B 2 82 ? -24.008 61.658 76.304 1.00 51.04 69 GLU B N 1
ATOM 1961 C CA . GLU B 2 82 ? -23.209 62.649 75.578 1.00 50.53 69 GLU B CA 1
ATOM 1962 C C . GLU B 2 82 ? -23.752 64.060 75.735 1.00 52.23 69 GLU B C 1
ATOM 1963 O O . GLU B 2 82 ? -22.956 64.993 75.854 1.00 51.98 69 GLU B O 1
ATOM 1969 N N . ARG B 2 83 ? -25.083 64.225 75.768 1.00 46.94 70 ARG B N 1
ATOM 1970 C CA . ARG B 2 83 ? -25.671 65.544 75.967 1.00 44.86 70 ARG B CA 1
ATOM 1971 C C . ARG B 2 83 ? -25.262 66.096 77.335 1.00 48.98 70 ARG B C 1
ATOM 1972 O O . ARG B 2 83 ? -24.821 67.243 77.410 1.00 49.24 70 ARG B O 1
ATOM 1980 N N . THR B 2 84 ? -25.354 65.263 78.390 1.00 45.53 71 THR B N 1
ATOM 1981 C CA . THR B 2 84 ? -25.006 65.638 79.761 1.00 46.39 71 THR B CA 1
ATOM 1982 C C . THR B 2 84 ? -23.514 65.971 79.863 1.00 52.56 71 THR B C 1
ATOM 1983 O O . THR B 2 84 ? -23.166 66.958 80.511 1.00 52.49 71 THR B O 1
ATOM 1987 N N . ARG B 2 85 ? -22.641 65.165 79.218 1.00 50.23 72 ARG B N 1
ATOM 1988 C CA . ARG B 2 85 ? -21.195 65.402 79.204 1.00 51.20 72 ARG B CA 1
ATOM 1989 C C . ARG B 2 85 ? -20.883 66.767 78.570 1.00 53.54 72 ARG B C 1
ATOM 1990 O O . ARG B 2 85 ? -20.091 67.535 79.120 1.00 54.27 72 ARG B O 1
ATOM 1998 N N . ALA B 2 86 ? -21.577 67.087 77.458 1.00 47.30 73 ALA B N 1
ATOM 1999 C CA . ALA B 2 86 ? -21.435 68.321 76.696 1.00 44.97 73 ALA B CA 1
ATOM 2000 C C . ALA B 2 86 ? -22.028 69.528 77.420 1.00 48.18 73 ALA B C 1
ATOM 2001 O O . ALA B 2 86 ? -21.719 70.663 77.044 1.00 47.94 73 ALA B O 1
ATOM 2003 N N . GLU B 2 87 ? -22.843 69.304 78.476 1.00 44.28 74 GLU B N 1
ATOM 2004 C CA . GLU B 2 87 ? -23.476 70.392 79.232 1.00 42.61 74 GLU B CA 1
ATOM 2005 C C . GLU B 2 87 ? -22.439 71.228 80.023 1.00 48.35 74 GLU B C 1
ATOM 2006 O O . GLU B 2 87 ? -22.774 72.304 80.519 1.00 47.15 74 GLU B O 1
ATOM 2012 N N . LEU B 2 88 ? -21.171 70.782 80.060 1.00 47.50 75 LEU B N 1
ATOM 2013 C CA . LEU B 2 88 ? -20.079 71.522 80.694 1.00 48.81 75 LEU B CA 1
ATOM 2014 C C . LEU B 2 88 ? -19.692 72.685 79.792 1.00 52.98 75 LEU B C 1
ATOM 2015 O O . LEU B 2 88 ? -19.229 73.717 80.275 1.00 53.07 75 LEU B O 1
ATOM 2020 N N . ASP B 2 89 ? -19.919 72.516 78.479 1.00 49.25 76 ASP B N 1
ATOM 2021 C CA . ASP B 2 89 ? -19.632 73.517 77.462 1.00 48.61 76 ASP B CA 1
ATOM 2022 C C . ASP B 2 89 ? -20.886 74.325 77.074 1.00 48.19 76 ASP B C 1
ATOM 2023 O O . ASP B 2 89 ? -20.819 75.555 77.047 1.00 47.42 76 ASP B O 1
ATOM 2028 N N . THR B 2 90 ? -22.017 73.640 76.789 1.00 41.68 77 THR B N 1
ATOM 2029 C CA . THR B 2 90 ? -23.279 74.263 76.358 1.00 38.80 77 THR B CA 1
ATOM 2030 C C . THR B 2 90 ? -23.991 75.012 77.482 1.00 43.03 77 THR B C 1
ATOM 2031 O O . THR B 2 90 ? -24.874 75.833 77.197 1.00 41.44 77 THR B O 1
ATOM 2035 N N . VAL B 2 91 ? -23.634 74.730 78.753 1.00 40.88 78 VAL B N 1
ATOM 2036 C CA . VAL B 2 91 ? -24.252 75.424 79.879 1.00 40.06 78 VAL B CA 1
ATOM 2037 C C . VAL B 2 91 ? -23.178 76.188 80.665 1.00 45.49 78 VAL B C 1
ATOM 2038 O O . VAL B 2 91 ? -23.075 77.402 80.517 1.00 44.87 78 VAL B O 1
ATOM 2042 N N . CYS B 2 92 ? -22.370 75.466 81.461 1.00 44.19 79 CYS B N 1
ATOM 2043 C CA . CYS B 2 92 ? -21.332 75.975 82.362 1.00 45.75 79 CYS B CA 1
ATOM 2044 C C . CYS B 2 92 ? -20.343 76.949 81.699 1.00 49.43 79 CYS B C 1
ATOM 2045 O O . CYS B 2 92 ? -20.253 78.093 82.148 1.00 49.33 79 CYS B O 1
ATOM 2048 N N . ARG B 2 93 ? -19.620 76.524 80.656 1.00 46.40 80 ARG B N 1
ATOM 2049 C CA . ARG B 2 93 ? -18.639 77.391 79.995 1.00 47.15 80 ARG B CA 1
ATOM 2050 C C . ARG B 2 93 ? -19.305 78.520 79.200 1.00 50.17 80 ARG B C 1
ATOM 2051 O O . ARG B 2 93 ? -18.769 79.630 79.153 1.00 50.92 80 ARG B O 1
ATOM 2059 N N . HIS B 2 94 ? -20.484 78.252 78.622 1.00 45.38 81 HIS B N 1
ATOM 2060 C CA . HIS B 2 94 ? -21.246 79.217 77.830 1.00 43.75 81 HIS B CA 1
ATOM 2061 C C . HIS B 2 94 ? -21.745 80.374 78.691 1.00 47.26 81 HIS B C 1
ATOM 2062 O O . HIS B 2 94 ? -21.588 81.535 78.305 1.00 47.38 81 HIS B O 1
ATOM 2069 N N . ASN B 2 95 ? -22.345 80.058 79.845 1.00 43.03 82 ASN B N 1
ATOM 2070 C CA . ASN B 2 95 ? -22.905 81.049 80.751 1.00 42.42 82 ASN B CA 1
ATOM 2071 C C . ASN B 2 95 ? -21.841 81.808 81.530 1.00 49.68 82 ASN B C 1
ATOM 2072 O O . ASN B 2 95 ? -22.089 82.965 81.860 1.00 50.15 82 ASN B O 1
ATOM 2077 N N . TYR B 2 96 ? -20.664 81.200 81.813 1.00 48.22 83 TYR B N 1
ATOM 2078 C CA . TYR B 2 96 ? -19.605 81.909 82.547 1.00 50.01 83 TYR B CA 1
ATOM 2079 C C . TYR B 2 96 ? -19.143 83.148 81.772 1.00 53.14 83 TYR B C 1
ATOM 2080 O O . TYR B 2 96 ? -18.876 84.179 82.383 1.00 52.76 83 TYR B O 1
ATOM 2089 N N . GLN B 2 97 ? -19.100 83.052 80.430 1.00 49.56 84 GLN B N 1
ATOM 2090 C CA . GLN B 2 97 ? -18.740 84.154 79.534 1.00 49.54 84 GLN B CA 1
ATOM 2091 C C . GLN B 2 97 ? -19.783 85.273 79.629 1.00 53.39 84 GLN B C 1
ATOM 2092 O O . GLN B 2 97 ? -19.425 86.449 79.542 1.00 55.04 84 GLN B O 1
ATOM 2098 N N . LEU B 2 98 ? -21.055 84.906 79.877 1.00 47.31 85 LEU B N 1
ATOM 2099 C CA . LEU B 2 98 ? -22.150 85.857 80.059 1.00 46.08 85 LEU B CA 1
ATOM 2100 C C . LEU B 2 98 ? -22.079 86.459 81.476 1.00 50.46 85 LEU B C 1
ATOM 2101 O O . LEU B 2 98 ? -22.520 87.590 81.673 1.00 50.48 85 LEU B O 1
ATOM 2106 N N . GLU B 2 99 ? -21.486 85.732 82.443 1.00 47.47 86 GLU B N 1
ATOM 2107 C CA . GLU B 2 99 ? -21.304 86.223 83.815 1.00 48.54 86 GLU B CA 1
ATOM 2108 C C . GLU B 2 99 ? -20.139 87.209 83.893 1.00 55.50 86 GLU B C 1
ATOM 2109 O O . GLU B 2 99 ? -20.186 88.146 84.690 1.00 55.04 86 GLU B O 1
ATOM 2115 N N . LEU B 2 100 ? -19.083 86.976 83.089 1.00 54.88 87 LEU B N 1
ATOM 2116 C CA . LEU B 2 100 ? -17.886 87.820 83.030 1.00 57.29 87 LEU B CA 1
ATOM 2117 C C . LEU B 2 100 ? -18.213 89.242 82.591 1.00 62.82 87 LEU B C 1
ATOM 2118 O O . LEU B 2 100 ? -17.585 90.182 83.076 1.00 64.63 87 LEU B O 1
ATOM 2123 N N . ARG B 2 101 ? -19.191 89.398 81.680 1.00 58.55 88 ARG B N 1
ATOM 2124 C CA . ARG B 2 101 ? -19.613 90.690 81.144 1.00 58.76 88 ARG B CA 1
ATOM 2125 C C . ARG B 2 101 ? -20.650 91.386 82.039 1.00 62.70 88 ARG B C 1
ATOM 2126 O O . ARG B 2 101 ? -20.793 92.605 81.936 1.00 63.70 88 ARG B O 1
ATOM 2128 N N . THR B 2 102 ? -21.355 90.634 82.922 1.00 57.68 89 THR B N 1
ATOM 2129 C CA . THR B 2 102 ? -22.402 91.190 83.797 1.00 56.34 89 THR B CA 1
ATOM 2130 C C . THR B 2 102 ? -22.057 91.074 85.301 1.00 59.19 89 THR B C 1
ATOM 2131 O O . THR B 2 102 ? -21.426 91.984 85.837 1.00 60.10 89 THR B O 1
ATOM 2135 N N . THR B 2 103 ? -22.504 89.983 85.972 1.00 54.06 90 THR B N 1
ATOM 2136 C CA . THR B 2 103 ? -22.362 89.693 87.406 1.00 54.37 90 THR B CA 1
ATOM 2137 C C . THR B 2 103 ? -20.936 89.913 87.938 1.00 60.65 90 THR B C 1
ATOM 2138 O O . THR B 2 103 ? -20.772 90.573 88.964 1.00 60.93 90 THR B O 1
ATOM 2142 N N . LEU B 2 104 ? -19.922 89.366 87.251 1.00 59.05 91 LEU B N 1
ATOM 2143 C CA . LEU B 2 104 ? -18.519 89.457 87.675 1.00 60.84 91 LEU B CA 1
ATOM 2144 C C . LEU B 2 104 ? -17.944 90.877 87.504 1.00 66.88 91 LEU B C 1
ATOM 2145 O O . LEU B 2 104 ? -16.855 91.148 88.010 1.00 68.03 91 LEU B O 1
ATOM 2150 N N . GLN B 2 105 ? -18.686 91.783 86.839 1.00 64.26 92 GLN B N 1
ATOM 2151 C CA . GLN B 2 105 ? -18.283 93.177 86.656 1.00 66.18 92 GLN B CA 1
ATOM 2152 C C . GLN B 2 105 ? -19.130 94.111 87.540 1.00 71.65 92 GLN B C 1
ATOM 2153 O O . GLN B 2 105 ? -18.860 95.316 87.595 1.00 73.16 92 GLN B O 1
ATOM 2159 N N . ARG B 2 106 ? -20.127 93.548 88.256 1.00 67.28 93 ARG B N 1
ATOM 2160 C CA . ARG B 2 106 ? -20.995 94.304 89.156 1.00 67.43 93 ARG B CA 1
ATOM 2161 C C . ARG B 2 106 ? -20.194 94.722 90.383 1.00 73.62 93 ARG B C 1
ATOM 2162 O O . ARG B 2 106 ? -19.691 93.867 91.116 1.00 73.75 93 ARG B O 1
ATOM 2170 N N . ARG B 2 107 ? -20.034 96.045 90.558 1.00 71.53 94 ARG B N 1
ATOM 2171 C CA . ARG B 2 107 ? -19.313 96.653 91.676 1.00 73.27 94 ARG B CA 1
ATOM 2172 C C . ARG B 2 107 ? -20.201 97.737 92.296 1.00 77.46 94 ARG B C 1
ATOM 2173 O O . ARG B 2 107 ? -20.430 98.778 91.670 1.00 77.89 94 ARG B O 1
ATOM 2175 N N . VAL B 2 108 ? -20.747 97.464 93.499 1.00 72.79 95 VAL B N 1
ATOM 2176 C CA . VAL B 2 108 ? -21.628 98.408 94.195 1.00 72.69 95 VAL B CA 1
ATOM 2177 C C . VAL B 2 108 ? -20.928 98.883 95.473 1.00 77.24 95 VAL B C 1
ATOM 2178 O O . VAL B 2 108 ? -20.671 98.079 96.374 1.00 76.85 95 VAL B O 1
ATOM 2182 N N . GLU B 2 109 ? -20.610 100.192 95.529 1.00 74.72 96 GLU B N 1
ATOM 2183 C CA . GLU B 2 109 ? -19.934 100.840 96.660 1.00 76.12 96 GLU B CA 1
ATOM 2184 C C . GLU B 2 109 ? -20.799 100.779 97.929 1.00 79.32 96 GLU B C 1
ATOM 2185 O O . GLU B 2 109 ? -22.003 101.039 97.855 1.00 77.86 96 GLU B O 1
ATOM 2187 N N . PRO B 2 110 ? -20.220 100.404 99.093 1.00 76.60 97 PRO B N 1
ATOM 2188 C CA . PRO B 2 110 ? -21.037 100.314 100.316 1.00 76.49 97 PRO B CA 1
ATOM 2189 C C . PRO B 2 110 ? -21.354 101.665 100.948 1.00 81.62 97 PRO B C 1
ATOM 2190 O O . PRO B 2 110 ? -20.604 102.628 100.791 1.00 81.75 97 PRO B O 1
ATOM 2194 N N . THR B 2 111 ? -22.483 101.718 101.666 1.00 78.94 98 THR B N 1
ATOM 2195 C CA . THR B 2 111 ? -22.925 102.889 102.416 1.00 80.67 98 THR B CA 1
ATOM 2196 C C . THR B 2 111 ? -22.426 102.675 103.846 1.00 86.38 98 THR B C 1
ATOM 2197 O O . THR B 2 111 ? -22.780 101.672 104.476 1.00 85.40 98 THR B O 1
ATOM 2201 N N . VAL B 2 112 ? -21.571 103.578 104.341 1.00 85.12 99 VAL B N 1
ATOM 2202 C CA . VAL B 2 112 ? -21.005 103.421 105.680 1.00 86.20 99 VAL B CA 1
ATOM 2203 C C . VAL B 2 112 ? -21.379 104.630 106.566 1.00 92.68 99 VAL B C 1
ATOM 2204 O O . VAL B 2 112 ? -21.056 105.773 106.244 1.00 93.34 99 VAL B O 1
ATOM 2208 N N . THR B 2 113 ? -22.083 104.340 107.679 1.00 90.46 100 THR B N 1
ATOM 2209 C CA . THR B 2 113 ? -22.562 105.320 108.663 1.00 92.65 100 THR B CA 1
ATOM 2210 C C . THR B 2 113 ? -22.369 104.795 110.093 1.00 98.20 100 THR B C 1
ATOM 2211 O O . THR B 2 113 ? -22.737 103.653 110.379 1.00 96.95 100 THR B O 1
ATOM 2215 N N . ILE B 2 114 ? -21.797 105.624 110.988 1.00 97.00 101 ILE B N 1
ATOM 2216 C CA . ILE B 2 114 ? -21.574 105.247 112.390 1.00 98.27 101 ILE B CA 1
ATOM 2217 C C . ILE B 2 114 ? -22.681 105.873 113.249 1.00 103.85 101 ILE B C 1
ATOM 2218 O O . ILE B 2 114 ? -22.860 107.094 113.238 1.00 104.67 101 ILE B O 1
ATOM 2223 N N . SER B 2 115 ? -23.422 105.023 113.982 1.00 100.37 102 SER B N 1
ATOM 2224 C CA . SER B 2 115 ? -24.527 105.426 114.854 1.00 101.31 102 SER B CA 1
ATOM 2225 C C . SER B 2 115 ? -24.363 104.834 116.264 1.00 106.68 102 SER B C 1
ATOM 2226 O O . SER B 2 115 ? -23.950 103.679 116.381 1.00 105.34 102 SER B O 1
ATOM 2228 N N . PRO B 2 116 ? -24.673 105.590 117.348 1.00 105.67 103 PRO B N 1
ATOM 2229 C CA . PRO B 2 116 ? -24.518 105.017 118.699 1.00 106.71 103 PRO B CA 1
ATOM 2230 C C . PRO B 2 116 ? -25.645 104.036 119.050 1.00 110.34 103 PRO B C 1
ATOM 2231 O O . PRO B 2 116 ? -26.812 104.290 118.737 1.00 109.63 103 PRO B O 1
ATOM 2235 N N . SER B 2 117 ? -25.282 102.903 119.685 1.00 106.69 104 SER B N 1
ATOM 2236 C CA . SER B 2 117 ? -26.225 101.857 120.087 1.00 135.33 104 SER B CA 1
ATOM 2237 C C . SER B 2 117 ? -25.792 101.209 121.397 1.00 161.34 104 SER B C 1
ATOM 2238 O O . SER B 2 117 ? -25.837 101.850 122.445 1.00 123.87 104 SER B O 1
ATOM 2240 N N . LEU B 2 127 ? -21.693 102.228 122.965 1.00 122.18 114 LEU B N 1
ATOM 2241 C CA . LEU B 2 127 ? -21.272 101.412 121.830 1.00 120.00 114 LEU B CA 1
ATOM 2242 C C . LEU B 2 127 ? -21.501 102.137 120.503 1.00 122.00 114 LEU B C 1
ATOM 2243 O O . LEU B 2 127 ? -22.544 102.768 120.316 1.00 121.36 114 LEU B O 1
ATOM 2245 N N . LEU B 2 128 ? -20.523 102.043 119.584 1.00 117.25 115 LEU B N 1
ATOM 2246 C CA . LEU B 2 128 ? -20.588 102.657 118.255 1.00 115.47 115 LEU B CA 1
ATOM 2247 C C . LEU B 2 128 ? -20.545 101.564 117.171 1.00 116.72 115 LEU B C 1
ATOM 2248 O O . LEU B 2 128 ? -19.514 100.912 116.991 1.00 116.07 115 LEU B O 1
ATOM 2250 N N . VAL B 2 129 ? -21.673 101.346 116.481 1.00 111.54 116 VAL B N 1
ATOM 2251 C CA . VAL B 2 129 ? -21.800 100.316 115.442 1.00 109.33 116 VAL B CA 1
ATOM 2252 C C . VAL B 2 129 ? -21.471 100.915 114.053 1.00 111.75 116 VAL B C 1
ATOM 2253 O O . VAL B 2 129 ? -21.942 102.004 113.716 1.00 111.60 116 VAL B O 1
ATOM 2257 N N . CYS B 2 130 ? -20.631 100.212 113.268 1.00 106.97 117 CYS B N 1
ATOM 2258 C CA . CYS B 2 130 ? -20.271 100.633 111.913 1.00 105.40 117 CYS B CA 1
ATOM 2259 C C . CYS B 2 130 ? -21.156 99.881 110.937 1.00 104.54 117 CYS B C 1
ATOM 2260 O O . CYS B 2 130 ? -20.979 98.677 110.729 1.00 102.99 117 CYS B O 1
ATOM 2263 N N . SER B 2 131 ? -22.161 100.584 110.401 1.00 99.01 118 SER B N 1
ATOM 2264 C CA . SER B 2 131 ? -23.146 100.033 109.484 1.00 96.33 118 SER B CA 1
ATOM 2265 C C . SER B 2 131 ? -22.614 100.073 108.053 1.00 97.18 118 SER B C 1
ATOM 2266 O O . SER B 2 131 ? -22.516 101.145 107.457 1.00 96.86 118 SER B O 1
ATOM 2269 N N . VAL B 2 132 ? -22.235 98.895 107.522 1.00 91.62 119 VAL B N 1
ATOM 2270 C CA . VAL B 2 132 ? -21.713 98.715 106.159 1.00 89.68 119 VAL B CA 1
ATOM 2271 C C . VAL B 2 132 ? -22.819 98.016 105.363 1.00 90.50 119 VAL B C 1
ATOM 2272 O O . VAL B 2 132 ? -22.993 96.803 105.484 1.00 89.19 119 VAL B O 1
ATOM 2276 N N . THR B 2 133 ? -23.614 98.795 104.612 1.00 85.92 120 THR B N 1
ATOM 2277 C CA . THR B 2 133 ? -24.774 98.273 103.890 1.00 83.97 120 THR B CA 1
ATOM 2278 C C . THR B 2 133 ? -24.715 98.493 102.370 1.00 87.05 120 THR B C 1
ATOM 2279 O O . THR B 2 133 ? -23.974 99.349 101.879 1.00 87.02 120 THR B O 1
ATOM 2283 N N . ASP B 2 134 ? -25.538 97.703 101.645 1.00 82.28 121 ASP B N 1
ATOM 2284 C CA . ASP B 2 134 ? -25.790 97.704 100.198 1.00 80.66 121 ASP B CA 1
ATOM 2285 C C . ASP B 2 134 ? -24.509 97.627 99.343 1.00 83.13 121 ASP B C 1
ATOM 2286 O O . ASP B 2 134 ? -24.189 98.569 98.609 1.00 83.55 121 ASP B O 1
ATOM 2291 N N . PHE B 2 135 ? -23.802 96.486 99.413 1.00 77.51 122 PHE B N 1
ATOM 2292 C CA . PHE B 2 135 ? -22.596 96.280 98.613 1.00 76.40 122 PHE B CA 1
ATOM 2293 C C . PHE B 2 135 ? -22.600 94.925 97.908 1.00 76.38 122 PHE B C 1
ATOM 2294 O O . PHE B 2 135 ? -23.217 93.967 98.376 1.00 74.48 122 PHE B O 1
ATOM 2302 N N . TYR B 2 136 ? -21.901 94.866 96.770 1.00 71.88 123 TYR B N 1
ATOM 2303 C CA . TYR B 2 136 ? -21.714 93.671 95.956 1.00 70.06 123 TYR B CA 1
ATOM 2304 C C . TYR B 2 136 ? -20.372 93.792 95.227 1.00 73.94 123 TYR B C 1
ATOM 2305 O O . TYR B 2 136 ? -20.094 94.874 94.703 1.00 73.26 123 TYR B O 1
ATOM 2314 N N . PRO B 2 137 ? -19.500 92.749 95.203 1.00 71.78 124 PRO B N 1
ATOM 2315 C CA . PRO B 2 137 ? -19.671 91.389 95.756 1.00 71.51 124 PRO B CA 1
ATOM 2316 C C . PRO B 2 137 ? -19.461 91.302 97.277 1.00 77.34 124 PRO B C 1
ATOM 2317 O O . PRO B 2 137 ? -19.265 92.317 97.944 1.00 77.99 124 PRO B O 1
ATOM 2321 N N . ALA B 2 138 ? -19.522 90.066 97.809 1.00 74.48 125 ALA B N 1
ATOM 2322 C CA . ALA B 2 138 ? -19.398 89.689 99.217 1.00 75.59 125 ALA B CA 1
ATOM 2323 C C . ALA B 2 138 ? -18.065 90.090 99.869 1.00 81.42 125 ALA B C 1
ATOM 2324 O O . ALA B 2 138 ? -18.046 90.313 101.082 1.00 82.20 125 ALA B O 1
ATOM 2326 N N . GLN B 2 139 ? -16.962 90.147 99.088 1.00 78.66 126 GLN B N 1
ATOM 2327 C CA . GLN B 2 139 ? -15.611 90.475 99.566 1.00 80.57 126 GLN B CA 1
ATOM 2328 C C . GLN B 2 139 ? -15.587 91.827 100.290 1.00 85.81 126 GLN B C 1
ATOM 2329 O O . GLN B 2 139 ? -15.751 92.870 99.654 1.00 85.12 126 GLN B O 1
ATOM 2331 N N . ILE B 2 140 ? -15.431 91.792 101.633 1.00 83.92 127 ILE B N 1
ATOM 2332 C CA . ILE B 2 140 ? -15.417 92.988 102.486 1.00 84.85 127 ILE B CA 1
ATOM 2333 C C . ILE B 2 140 ? -14.438 92.823 103.670 1.00 90.75 127 ILE B C 1
ATOM 2334 O O . ILE B 2 140 ? -14.286 91.728 104.221 1.00 90.67 127 ILE B O 1
ATOM 2339 N N . LYS B 2 141 ? -13.777 93.933 104.039 1.00 89.11 128 LYS B N 1
ATOM 2340 C CA . LYS B 2 141 ? -12.842 94.028 105.158 1.00 91.21 128 LYS B CA 1
ATOM 2341 C C . LYS B 2 141 ? -13.155 95.292 105.943 1.00 95.43 128 LYS B C 1
ATOM 2342 O O . LYS B 2 141 ? -13.033 96.399 105.411 1.00 94.17 128 LYS B O 1
ATOM 2344 N N . VAL B 2 142 ? -13.640 95.123 107.183 1.00 93.63 129 VAL B N 1
ATOM 2345 C CA . VAL B 2 142 ? -14.002 96.240 108.056 1.00 94.87 129 VAL B CA 1
ATOM 2346 C C . VAL B 2 142 ? -13.155 96.160 109.331 1.00 102.02 129 VAL B C 1
ATOM 2347 O O . VAL B 2 142 ? -13.182 95.143 110.030 1.00 102.23 129 VAL B O 1
ATOM 2351 N N . ARG B 2 143 ? -12.393 97.230 109.615 1.00 100.68 130 ARG B N 1
ATOM 2352 C CA . ARG B 2 143 ? -11.513 97.316 110.779 1.00 103.05 130 ARG B CA 1
ATOM 2353 C C . ARG B 2 143 ? -11.622 98.683 111.461 1.00 109.13 130 ARG B C 1
ATOM 2354 O O . ARG B 2 143 ? -11.683 99.711 110.781 1.00 107.89 130 ARG B O 1
ATOM 2356 N N . TRP B 2 144 ? -11.646 98.681 112.811 1.00 108.65 131 TRP B N 1
ATOM 2357 C CA . TRP B 2 144 ? -11.723 99.880 113.654 1.00 110.56 131 TRP B CA 1
ATOM 2358 C C . TRP B 2 144 ? -10.318 100.364 114.040 1.00 118.08 131 TRP B C 1
ATOM 2359 O O . TRP B 2 144 ? -9.509 99.570 114.530 1.00 119.21 131 TRP B O 1
ATOM 2370 N N . PHE B 2 145 ? -10.036 101.664 113.834 1.00 115.93 132 PHE B N 1
ATOM 2371 C CA . PHE B 2 145 ? -8.745 102.274 114.166 1.00 149.97 132 PHE B CA 1
ATOM 2372 C C . PHE B 2 145 ? -8.931 103.613 114.883 1.00 181.40 132 PHE B C 1
ATOM 2373 O O . PHE B 2 145 ? -9.866 104.356 114.588 1.00 139.61 132 PHE B O 1
ATOM 2375 N N . GLN B 2 149 ? -5.788 107.681 116.105 1.00 163.63 136 GLN B N 1
ATOM 2376 C CA . GLN B 2 149 ? -5.938 106.446 116.867 1.00 162.77 136 GLN B CA 1
ATOM 2377 C C . GLN B 2 149 ? -5.396 105.245 116.087 1.00 165.99 136 GLN B C 1
ATOM 2378 O O . GLN B 2 149 ? -5.386 105.262 114.855 1.00 164.27 136 GLN B O 1
ATOM 2380 N N . GLU B 2 150 ? -4.944 104.206 116.815 1.00 163.53 137 GLU B N 1
ATOM 2381 C CA . GLU B 2 150 ? -4.411 102.963 116.249 1.00 162.83 137 GLU B CA 1
ATOM 2382 C C . GLU B 2 150 ? -5.510 101.887 116.173 1.00 164.12 137 GLU B C 1
ATOM 2383 O O . GLU B 2 150 ? -6.568 102.055 116.785 1.00 162.93 137 GLU B O 1
ATOM 2385 N N . GLU B 2 151 ? -5.260 100.791 115.417 1.00 159.44 138 GLU B N 1
ATOM 2386 C CA . GLU B 2 151 ? -6.197 99.672 115.235 1.00 156.76 138 GLU B CA 1
ATOM 2387 C C . GLU B 2 151 ? -6.507 98.987 116.569 1.00 160.81 138 GLU B C 1
ATOM 2388 O O . GLU B 2 151 ? -5.595 98.733 117.359 1.00 162.71 138 GLU B O 1
ATOM 2390 N N . THR B 2 152 ? -7.799 98.717 116.823 1.00 155.07 139 THR B N 1
ATOM 2391 C CA . THR B 2 152 ? -8.269 98.108 118.072 1.00 155.26 139 THR B CA 1
ATOM 2392 C C . THR B 2 152 ? -8.636 96.631 117.898 1.00 156.98 139 THR B C 1
ATOM 2393 O O . THR B 2 152 ? -9.115 96.230 116.833 1.00 154.54 139 THR B O 1
ATOM 2397 N N . THR B 2 153 ? -8.417 95.834 118.966 1.00 154.17 140 THR B N 1
ATOM 2398 C CA . THR B 2 153 ? -8.725 94.402 119.028 1.00 153.05 140 THR B CA 1
ATOM 2399 C C . THR B 2 153 ? -9.702 94.168 120.195 1.00 155.59 140 THR B C 1
ATOM 2400 O O . THR B 2 153 ? -9.447 94.595 121.324 1.00 157.05 140 THR B O 1
ATOM 2404 N N . GLY B 2 154 ? -10.813 93.508 119.883 1.00 148.89 141 GLY B N 1
ATOM 2405 C CA . GLY B 2 154 ? -11.896 93.214 120.815 1.00 148.09 141 GLY B CA 1
ATOM 2406 C C . GLY B 2 154 ? -13.221 93.726 120.286 1.00 147.78 141 GLY B C 1
ATOM 2407 O O . GLY B 2 154 ? -13.983 94.367 121.019 1.00 147.71 141 GLY B O 1
ATOM 2408 N N . VAL B 2 155 ? -13.489 93.452 118.990 1.00 140.26 142 VAL B N 1
ATOM 2409 C CA . VAL B 2 155 ? -14.691 93.880 118.264 1.00 136.87 142 VAL B CA 1
ATOM 2410 C C . VAL B 2 155 ? -15.617 92.687 117.968 1.00 137.10 142 VAL B C 1
ATOM 2411 O O . VAL B 2 155 ? -15.141 91.594 117.647 1.00 137.01 142 VAL B O 1
ATOM 2415 N N . VAL B 2 156 ? -16.940 92.912 118.067 1.00 130.30 143 VAL B N 1
ATOM 2416 C CA . VAL B 2 156 ? -17.960 91.898 117.799 1.00 127.80 143 VAL B CA 1
ATOM 2417 C C . VAL B 2 156 ? -18.609 92.188 116.442 1.00 126.36 143 VAL B C 1
ATOM 2418 O O . VAL B 2 156 ? -19.284 93.210 116.286 1.00 125.26 143 VAL B O 1
ATOM 2420 N N . SER B 2 157 ? -18.365 91.309 115.450 1.00 119.56 144 SER B N 1
ATOM 2421 C CA . SER B 2 157 ? -18.900 91.462 114.095 1.00 116.05 144 SER B CA 1
ATOM 2422 C C . SER B 2 157 ? -19.935 90.381 113.782 1.00 116.48 144 SER B C 1
ATOM 2423 O O . SER B 2 157 ? -19.671 89.191 113.976 1.00 116.99 144 SER B O 1
ATOM 2426 N N . THR B 2 158 ? -21.113 90.807 113.294 1.00 109.23 145 THR B N 1
ATOM 2427 C CA . THR B 2 158 ? -22.209 89.911 112.910 1.00 106.81 145 THR B CA 1
ATOM 2428 C C . THR B 2 158 ? -21.839 89.185 111.608 1.00 106.88 145 THR B C 1
ATOM 2429 O O . THR B 2 158 ? -21.082 89.758 110.819 1.00 105.99 145 THR B O 1
ATOM 2433 N N . PRO B 2 159 ? -22.354 87.954 111.330 1.00 100.62 146 PRO B N 1
ATOM 2434 C CA . PRO B 2 159 ? -22.003 87.288 110.059 1.00 97.90 146 PRO B CA 1
ATOM 2435 C C . PRO B 2 159 ? -22.498 88.075 108.846 1.00 96.59 146 PRO B C 1
ATOM 2436 O O . PRO B 2 159 ? -23.380 88.922 108.996 1.00 95.95 146 PRO B O 1
ATOM 2440 N N . LEU B 2 160 ? -21.915 87.821 107.658 1.00 89.52 147 LEU B N 1
ATOM 2441 C CA . LEU B 2 160 ? -22.298 88.509 106.424 1.00 86.33 147 LEU B CA 1
ATOM 2442 C C . LEU B 2 160 ? -23.751 88.176 106.089 1.00 86.69 147 LEU B C 1
ATOM 2443 O O . LEU B 2 160 ? -24.107 87.001 105.961 1.00 86.26 147 LEU B O 1
ATOM 2448 N N . ILE B 2 161 ? -24.591 89.217 106.015 1.00 80.63 148 ILE B N 1
ATOM 2449 C CA . ILE B 2 161 ? -26.024 89.075 105.770 1.00 78.48 148 ILE B CA 1
ATOM 2450 C C . ILE B 2 161 ? -26.336 89.261 104.286 1.00 77.47 148 ILE B C 1
ATOM 2451 O O . ILE B 2 161 ? -25.928 90.257 103.683 1.00 76.86 148 ILE B O 1
ATOM 2456 N N . ARG B 2 162 ? -27.079 88.300 103.714 1.00 70.34 149 ARG B N 1
ATOM 2457 C CA . ARG B 2 162 ? -27.546 88.339 102.333 1.00 67.22 149 ARG B CA 1
ATOM 2458 C C . ARG B 2 162 ? -28.909 89.024 102.331 1.00 70.16 149 ARG B C 1
ATOM 2459 O O . ARG B 2 162 ? -29.844 88.521 102.962 1.00 70.40 149 ARG B O 1
ATOM 2467 N N . ASN B 2 163 ? -29.016 90.189 101.665 1.00 65.22 150 ASN B N 1
ATOM 2468 C CA . ASN B 2 163 ? -30.276 90.935 101.610 1.00 64.61 150 ASN B CA 1
ATOM 2469 C C . ASN B 2 163 ? -31.251 90.309 100.612 1.00 66.73 150 ASN B C 1
ATOM 2470 O O . ASN B 2 163 ? -32.462 90.503 100.745 1.00 66.77 150 ASN B O 1
ATOM 2475 N N . GLY B 2 164 ? -30.716 89.560 99.644 1.00 61.30 151 GLY B N 1
ATOM 2476 C CA . GLY B 2 164 ? -31.487 88.867 98.617 1.00 59.17 151 GLY B CA 1
ATOM 2477 C C . GLY B 2 164 ? -31.797 89.692 97.383 1.00 60.47 151 GLY B C 1
ATOM 2478 O O . GLY B 2 164 ? -32.407 89.179 96.444 1.00 58.98 151 GLY B O 1
ATOM 2479 N N . ASP B 2 165 ? -31.401 90.974 97.381 1.00 56.79 152 ASP B N 1
ATOM 2480 C CA . ASP B 2 165 ? -31.629 91.901 96.268 1.00 55.71 152 ASP B CA 1
ATOM 2481 C C . ASP B 2 165 ? -30.295 92.252 95.591 1.00 59.80 152 ASP B C 1
ATOM 2482 O O . ASP B 2 165 ? -30.111 93.373 95.104 1.00 60.14 152 ASP B O 1
ATOM 2487 N N . TRP B 2 166 ? -29.365 91.278 95.586 1.00 55.72 153 TRP B N 1
ATOM 2488 C CA . TRP B 2 166 ? -28.019 91.349 95.013 1.00 55.56 153 TRP B CA 1
ATOM 2489 C C . TRP B 2 166 ? -27.134 92.377 95.745 1.00 60.76 153 TRP B C 1
ATOM 2490 O O . TRP B 2 166 ? -26.249 92.989 95.140 1.00 60.47 153 TRP B O 1
ATOM 2501 N N . THR B 2 167 ? -27.360 92.533 97.061 1.00 58.83 154 THR B N 1
ATOM 2502 C CA . THR B 2 167 ? -26.582 93.409 97.953 1.00 60.08 154 THR B CA 1
ATOM 2503 C C . THR B 2 167 ? -26.352 92.704 99.288 1.00 65.44 154 THR B C 1
ATOM 2504 O O . THR B 2 167 ? -27.183 91.900 99.717 1.00 64.03 154 THR B O 1
ATOM 2508 N N . PHE B 2 168 ? -25.232 93.012 99.944 1.00 64.63 155 PHE B N 1
ATOM 2509 C CA . PHE B 2 168 ? -24.902 92.467 101.256 1.00 66.05 155 PHE B CA 1
ATOM 2510 C C . PHE B 2 168 ? -24.817 93.582 102.295 1.00 72.01 155 PHE B C 1
ATOM 2511 O O . PHE B 2 168 ? -24.662 94.755 101.939 1.00 71.75 155 PHE B O 1
ATOM 2519 N N . GLN B 2 169 ? -24.931 93.210 103.577 1.00 70.31 156 GLN B N 1
ATOM 2520 C CA . GLN B 2 169 ? -24.791 94.126 104.703 1.00 72.05 156 GLN B CA 1
ATOM 2521 C C . GLN B 2 169 ? -24.067 93.407 105.851 1.00 78.80 156 GLN B C 1
ATOM 2522 O O . GLN B 2 169 ? -24.196 92.186 105.995 1.00 77.84 156 GLN B O 1
ATOM 2528 N N . ILE B 2 170 ? -23.263 94.165 106.622 1.00 78.45 157 ILE B N 1
ATOM 2529 C CA . ILE B 2 170 ? -22.491 93.672 107.767 1.00 80.53 157 ILE B CA 1
ATOM 2530 C C . ILE B 2 170 ? -22.381 94.793 108.815 1.00 86.97 157 ILE B C 1
ATOM 2531 O O . ILE B 2 170 ? -22.175 95.961 108.467 1.00 86.51 157 ILE B O 1
ATOM 2536 N N . LEU B 2 171 ? -22.567 94.433 110.088 1.00 85.82 158 LEU B N 1
ATOM 2537 C CA . LEU B 2 171 ? -22.509 95.378 111.201 1.00 87.78 158 LEU B CA 1
ATOM 2538 C C . LEU B 2 171 ? -21.405 94.970 112.167 1.00 94.10 158 LEU B C 1
ATOM 2539 O O . LEU B 2 171 ? -21.354 93.809 112.582 1.00 93.79 158 LEU B O 1
ATOM 2544 N N . VAL B 2 172 ? -20.501 95.907 112.493 1.00 92.94 159 VAL B N 1
ATOM 2545 C CA . VAL B 2 172 ? -19.407 95.640 113.424 1.00 95.40 159 VAL B CA 1
ATOM 2546 C C . VAL B 2 172 ? -19.505 96.614 114.606 1.00 102.11 159 VAL B C 1
ATOM 2547 O O . VAL B 2 172 ? -19.603 97.830 114.422 1.00 101.82 159 VAL B O 1
ATOM 2551 N N . MET B 2 173 ? -19.523 96.048 115.815 1.00 100.94 160 MET B N 1
ATOM 2552 C CA . MET B 2 173 ? -19.626 96.776 117.076 1.00 103.17 160 MET B CA 1
ATOM 2553 C C . MET B 2 173 ? -18.290 96.714 117.825 1.00 109.80 160 MET B C 1
ATOM 2554 O O . MET B 2 173 ? -17.557 95.730 117.681 1.00 109.66 160 MET B O 1
ATOM 2559 N N . LEU B 2 174 ? -17.969 97.761 118.614 1.00 108.06 161 LEU B N 1
ATOM 2560 C CA . LEU B 2 174 ? -16.739 97.819 119.413 1.00 109.83 161 LEU B CA 1
ATOM 2561 C C . LEU B 2 174 ? -17.073 98.160 120.873 1.00 116.72 161 LEU B C 1
ATOM 2562 O O . LEU B 2 174 ? -18.130 98.739 121.143 1.00 116.32 161 LEU B O 1
ATOM 2567 N N . GLU B 2 175 ? -16.174 97.787 121.806 1.00 115.71 162 GLU B N 1
ATOM 2568 C CA . GLU B 2 175 ? -16.331 97.996 123.247 1.00 117.75 162 GLU B CA 1
ATOM 2569 C C . GLU B 2 175 ? -16.370 99.487 123.621 1.00 123.08 162 GLU B C 1
ATOM 2570 O O . GLU B 2 175 ? -17.348 99.917 124.237 1.00 123.11 162 GLU B O 1
ATOM 2572 N N . MET B 2 176 ? -15.319 100.261 123.236 1.00 120.22 163 MET B N 1
ATOM 2573 C CA . MET B 2 176 ? -15.098 101.699 123.486 1.00 157.21 163 MET B CA 1
ATOM 2574 C C . MET B 2 176 ? -15.258 102.051 124.982 1.00 195.77 163 MET B C 1
ATOM 2575 O O . MET B 2 176 ? -14.696 103.039 125.454 1.00 158.78 163 MET B O 1
ATOM 2580 N N . ARG B 2 180 ? -11.889 111.412 126.287 1.00 160.84 167 ARG B N 1
ATOM 2581 C CA . ARG B 2 180 ? -12.537 112.350 125.375 1.00 159.94 167 ARG B CA 1
ATOM 2582 C C . ARG B 2 180 ? -11.511 113.055 124.478 1.00 164.30 167 ARG B C 1
ATOM 2583 O O . ARG B 2 180 ? -10.315 113.060 124.781 1.00 165.39 167 ARG B O 1
ATOM 2585 N N . GLY B 2 181 ? -11.994 113.631 123.378 1.00 159.70 168 GLY B N 1
ATOM 2586 C CA . GLY B 2 181 ? -11.164 114.325 122.399 1.00 160.09 168 GLY B CA 1
ATOM 2587 C C . GLY B 2 181 ? -10.716 113.425 121.264 1.00 161.62 168 GLY B C 1
ATOM 2588 O O . GLY B 2 181 ? -10.483 113.900 120.149 1.00 160.88 168 GLY B O 1
ATOM 2589 N N . ASP B 2 182 ? -10.596 112.114 121.546 1.00 156.57 169 ASP B N 1
ATOM 2590 C CA . ASP B 2 182 ? -10.194 111.079 120.594 1.00 154.31 169 ASP B CA 1
ATOM 2591 C C . ASP B 2 182 ? -11.312 110.810 119.580 1.00 153.90 169 ASP B C 1
ATOM 2592 O O . ASP B 2 182 ? -12.484 110.719 119.957 1.00 152.68 169 ASP B O 1
ATOM 2597 N N . VAL B 2 183 ? -10.941 110.704 118.293 1.00 148.16 170 VAL B N 1
ATOM 2598 C CA . VAL B 2 183 ? -11.877 110.476 117.187 1.00 144.93 170 VAL B CA 1
ATOM 2599 C C . VAL B 2 183 ? -11.760 109.020 116.701 1.00 144.48 170 VAL B C 1
ATOM 2600 O O . VAL B 2 183 ? -10.653 108.541 116.448 1.00 144.45 170 VAL B O 1
ATOM 2604 N N . TYR B 2 184 ? -12.910 108.330 116.573 1.00 137.17 171 TYR B N 1
ATOM 2605 C CA . TYR B 2 184 ? -12.979 106.943 116.112 1.00 134.10 171 TYR B CA 1
ATOM 2606 C C . TYR B 2 184 ? -13.229 106.882 114.607 1.00 133.90 171 TYR B C 1
ATOM 2607 O O . TYR B 2 184 ? -14.171 107.506 114.109 1.00 132.49 171 TYR B O 1
ATOM 2616 N N . THR B 2 185 ? -12.381 106.131 113.884 1.00 128.26 172 THR B N 1
ATOM 2617 C CA . THR B 2 185 ? -12.481 105.979 112.429 1.00 125.54 172 THR B CA 1
ATOM 2618 C C . THR B 2 185 ? -12.787 104.536 112.044 1.00 124.89 172 THR B C 1
ATOM 2619 O O . THR B 2 185 ? -12.118 103.615 112.520 1.00 124.91 172 THR B O 1
ATOM 2623 N N . CYS B 2 186 ? -13.787 104.346 111.169 1.00 117.29 173 CYS B N 1
ATOM 2624 C CA . CYS B 2 186 ? -14.151 103.030 110.653 1.00 113.82 173 CYS B CA 1
ATOM 2625 C C . CYS B 2 186 ? -13.586 102.892 109.237 1.00 116.77 173 CYS B C 1
ATOM 2626 O O . CYS B 2 186 ? -13.931 103.689 108.360 1.00 115.26 173 CYS B O 1
ATOM 2629 N N . HIS B 2 187 ? -12.676 101.917 109.034 1.00 114.02 174 HIS B N 1
ATOM 2630 C CA . HIS B 2 187 ? -12.029 101.649 107.743 1.00 113.48 174 HIS B CA 1
ATOM 2631 C C . HIS B 2 187 ? -12.750 100.514 107.010 1.00 113.31 174 HIS B C 1
ATOM 2632 O O . HIS B 2 187 ? -12.966 99.446 107.590 1.00 112.30 174 HIS B O 1
ATOM 2639 N N . VAL B 2 188 ? -13.159 100.757 105.752 1.00 107.31 175 VAL B N 1
ATOM 2640 C CA . VAL B 2 188 ? -13.895 99.765 104.969 1.00 104.59 175 VAL B CA 1
ATOM 2641 C C . VAL B 2 188 ? -13.218 99.563 103.605 1.00 107.06 175 VAL B C 1
ATOM 2642 O O . VAL B 2 188 ? -13.070 100.515 102.833 1.00 106.78 175 VAL B O 1
ATOM 2646 N N . GLU B 2 189 ? -12.831 98.304 103.320 1.00 102.40 176 GLU B N 1
ATOM 2647 C CA . GLU B 2 189 ? -12.198 97.885 102.068 1.00 101.53 176 GLU B CA 1
ATOM 2648 C C . GLU B 2 189 ? -13.179 97.044 101.236 1.00 101.98 176 GLU B C 1
ATOM 2649 O O . GLU B 2 189 ? -13.799 96.115 101.764 1.00 100.43 176 GLU B O 1
ATOM 2655 N N . HIS B 2 190 ? -13.329 97.389 99.941 1.00 96.99 177 HIS B N 1
ATOM 2656 C CA . HIS B 2 190 ? -14.229 96.717 98.995 1.00 94.21 177 HIS B CA 1
ATOM 2657 C C . HIS B 2 190 ? -13.668 96.818 97.557 1.00 97.99 177 HIS B C 1
ATOM 2658 O O . HIS B 2 190 ? -13.057 97.846 97.240 1.00 98.88 177 HIS B O 1
ATOM 2665 N N . PRO B 2 191 ? -13.878 95.803 96.663 1.00 93.01 178 PRO B N 1
ATOM 2666 C CA . PRO B 2 191 ? -13.329 95.897 95.291 1.00 92.80 178 PRO B CA 1
ATOM 2667 C C . PRO B 2 191 ? -13.875 97.060 94.449 1.00 96.64 178 PRO B C 1
ATOM 2668 O O . PRO B 2 191 ? -13.228 97.452 93.474 1.00 96.57 178 PRO B O 1
ATOM 2672 N N . SER B 2 192 ? -15.047 97.614 94.827 1.00 93.05 179 SER B N 1
ATOM 2673 C CA . SER B 2 192 ? -15.707 98.729 94.137 1.00 93.04 179 SER B CA 1
ATOM 2674 C C . SER B 2 192 ? -15.007 100.082 94.365 1.00 100.16 179 SER B C 1
ATOM 2675 O O . SER B 2 192 ? -15.295 101.038 93.639 1.00 100.07 179 SER B O 1
ATOM 2678 N N . LEU B 2 193 ? -14.113 100.169 95.371 1.00 98.97 180 LEU B N 1
ATOM 2679 C CA . LEU B 2 193 ? -13.429 101.414 95.718 1.00 101.58 180 LEU B CA 1
ATOM 2680 C C . LEU B 2 193 ? -11.925 101.332 95.499 1.00 108.04 180 LEU B C 1
ATOM 2681 O O . LEU B 2 193 ? -11.283 100.388 95.968 1.00 108.02 180 LEU B O 1
ATOM 2686 N N . GLN B 2 194 ? -11.365 102.348 94.807 1.00 106.35 181 GLN B N 1
ATOM 2687 C CA . GLN B 2 194 ? -9.930 102.479 94.538 1.00 108.34 181 GLN B CA 1
ATOM 2688 C C . GLN B 2 194 ? -9.191 102.765 95.844 1.00 113.88 181 GLN B C 1
ATOM 2689 O O . GLN B 2 194 ? -8.093 102.254 96.054 1.00 114.47 181 GLN B O 1
ATOM 2691 N N . ASN B 2 195 ? -9.820 103.560 96.727 1.00 111.05 182 ASN B N 1
ATOM 2692 C CA . ASN B 2 195 ? -9.318 103.931 98.050 1.00 112.73 182 ASN B CA 1
ATOM 2693 C C . ASN B 2 195 ? -10.401 103.661 99.113 1.00 115.44 182 ASN B C 1
ATOM 2694 O O . ASN B 2 195 ? -11.586 103.790 98.791 1.00 113.10 182 ASN B O 1
ATOM 2699 N N . PRO B 2 196 ? -10.038 103.269 100.364 1.00 113.24 183 PRO B N 1
ATOM 2700 C CA . PRO B 2 196 ? -11.077 102.979 101.375 1.00 112.10 183 PRO B CA 1
ATOM 2701 C C . PRO B 2 196 ? -11.873 104.209 101.809 1.00 116.79 183 PRO B C 1
ATOM 2702 O O . PRO B 2 196 ? -11.321 105.315 101.836 1.00 118.39 183 PRO B O 1
ATOM 2706 N N . ILE B 2 197 ? -13.165 104.015 102.158 1.00 111.75 184 ILE B N 1
ATOM 2707 C CA . ILE B 2 197 ? -14.011 105.108 102.641 1.00 112.09 184 ILE B CA 1
ATOM 2708 C C . ILE B 2 197 ? -13.725 105.294 104.128 1.00 117.51 184 ILE B C 1
ATOM 2709 O O . ILE B 2 197 ? -13.891 104.353 104.909 1.00 115.92 184 ILE B O 1
ATOM 2714 N N . ILE B 2 198 ? -13.276 106.502 104.504 1.00 116.96 185 ILE B N 1
ATOM 2715 C CA . ILE B 2 198 ? -12.975 106.868 105.883 1.00 118.87 185 ILE B CA 1
ATOM 2716 C C . ILE B 2 198 ? -14.147 107.697 106.417 1.00 122.49 185 ILE B C 1
ATOM 2717 O O . ILE B 2 198 ? -14.545 108.684 105.793 1.00 122.41 185 ILE B O 1
ATOM 2722 N N . VAL B 2 199 ? -14.734 107.240 107.538 1.00 118.53 186 VAL B N 1
ATOM 2723 C CA . VAL B 2 199 ? -15.849 107.892 108.237 1.00 118.51 186 VAL B CA 1
ATOM 2724 C C . VAL B 2 199 ? -15.422 108.091 109.693 1.00 124.10 186 VAL B C 1
ATOM 2725 O O . VAL B 2 199 ? -15.112 107.117 110.385 1.00 123.37 186 VAL B O 1
ATOM 2729 N N . GLU B 2 200 ? -15.385 109.359 110.140 1.00 122.66 187 GLU B N 1
ATOM 2730 C CA . GLU B 2 200 ? -14.968 109.743 111.494 1.00 124.45 187 GLU B CA 1
ATOM 2731 C C . GLU B 2 200 ? -16.160 109.893 112.455 1.00 128.25 187 GLU B C 1
ATOM 2732 O O . GLU B 2 200 ? -17.296 110.098 112.019 1.00 126.38 187 GLU B O 1
ATOM 2738 N N . TRP B 2 201 ? -15.880 109.770 113.766 1.00 126.73 188 TRP B N 1
ATOM 2739 C CA . TRP B 2 201 ? -16.830 109.959 114.860 1.00 127.32 188 TRP B CA 1
ATOM 2740 C C . TRP B 2 201 ? -16.086 110.630 116.010 1.00 132.15 188 TRP B C 1
ATOM 2741 O O . TRP B 2 201 ? -15.411 109.960 116.797 1.00 131.88 188 TRP B O 1
ATOM 2752 N N . ARG B 2 202 ? -16.148 111.971 116.044 1.00 129.65 189 ARG B N 1
ATOM 2753 C CA . ARG B 2 202 ? -15.487 112.809 117.038 1.00 147.02 189 ARG B CA 1
ATOM 2754 C C . ARG B 2 202 ? -16.224 112.743 118.367 1.00 147.04 189 ARG B C 1
ATOM 2755 O O . ARG B 2 202 ? -16.176 111.719 119.042 1.00 93.15 189 ARG B O 1
ATOM 2757 N N . VAL C 1 4 ? -8.165 89.539 3.575 1.00 67.03 2 VAL C N 1
ATOM 2758 C CA . VAL C 1 4 ? -7.193 88.483 3.288 1.00 67.80 2 VAL C CA 1
ATOM 2759 C C . VAL C 1 4 ? -6.605 87.934 4.598 1.00 70.46 2 VAL C C 1
ATOM 2760 O O . VAL C 1 4 ? -5.835 88.630 5.272 1.00 69.62 2 VAL C O 1
ATOM 2762 N N . ALA C 1 5 ? -6.996 86.689 4.965 1.00 65.91 3 ALA C N 1
ATOM 2763 C CA . ALA C 1 5 ? -6.554 85.999 6.186 1.00 64.42 3 ALA C CA 1
ATOM 2764 C C . ALA C 1 5 ? -6.565 84.471 6.011 1.00 67.69 3 ALA C C 1
ATOM 2765 O O . ALA C 1 5 ? -7.073 83.973 5.000 1.00 68.09 3 ALA C O 1
ATOM 2767 N N . ASP C 1 6 ? -6.009 83.729 7.002 1.00 62.76 4 ASP C N 1
ATOM 2768 C CA . ASP C 1 6 ? -5.988 82.259 7.007 1.00 62.20 4 ASP C CA 1
ATOM 2769 C C . ASP C 1 6 ? -7.375 81.703 7.308 1.00 64.83 4 ASP C C 1
ATOM 2770 O O . ASP C 1 6 ? -7.763 80.687 6.727 1.00 66.27 4 ASP C O 1
ATOM 2775 N N . HIS C 1 7 ? -8.111 82.356 8.227 1.00 58.45 5 HIS C N 1
ATOM 2776 C CA . HIS C 1 7 ? -9.465 81.973 8.622 1.00 56.60 5 HIS C CA 1
ATOM 2777 C C . HIS C 1 7 ? -10.339 83.207 8.805 1.00 59.76 5 HIS C C 1
ATOM 2778 O O . HIS C 1 7 ? -9.926 84.160 9.473 1.00 59.31 5 HIS C O 1
ATOM 2785 N N . VAL C 1 8 ? -11.543 83.191 8.211 1.00 55.75 6 VAL C N 1
ATOM 2786 C CA . VAL C 1 8 ? -12.503 84.289 8.339 1.00 54.80 6 VAL C CA 1
ATOM 2787 C C . VAL C 1 8 ? -13.768 83.751 9.007 1.00 57.06 6 VAL C C 1
ATOM 2788 O O . VAL C 1 8 ? -14.325 82.733 8.589 1.00 56.75 6 VAL C O 1
ATOM 2792 N N . ALA C 1 9 ? -14.200 84.440 10.060 1.00 52.26 7 ALA C N 1
ATOM 2793 C CA . ALA C 1 9 ? -15.382 84.071 10.819 1.00 50.53 7 ALA C CA 1
ATOM 2794 C C . ALA C 1 9 ? -16.314 85.245 10.998 1.00 53.51 7 ALA C C 1
ATOM 2795 O O . ALA C 1 9 ? -15.860 86.384 11.085 1.00 53.51 7 ALA C O 1
ATOM 2797 N N . SER C 1 10 ? -17.621 84.964 11.040 1.00 49.44 8 SER C N 1
ATOM 2798 C CA . SER C 1 10 ? -18.679 85.937 11.308 1.00 48.48 8 SER C CA 1
ATOM 2799 C C . SER C 1 10 ? -19.382 85.494 12.583 1.00 50.16 8 SER C C 1
ATOM 2800 O O . SER C 1 10 ? -20.042 84.453 12.577 1.00 49.21 8 SER C O 1
ATOM 2803 N N . TYR C 1 11 ? -19.191 86.235 13.692 1.00 45.48 9 TYR C N 1
ATOM 2804 C CA . TYR C 1 11 ? -19.819 85.913 14.979 1.00 44.33 9 TYR C CA 1
ATOM 2805 C C . TYR C 1 11 ? -20.768 87.048 15.475 1.00 47.53 9 TYR C C 1
ATOM 2806 O O . TYR C 1 11 ? -20.490 87.644 16.514 1.00 46.48 9 TYR C O 1
ATOM 2815 N N . GLY C 1 12 A -21.870 87.338 14.773 1.00 44.25 9 GLY C N 1
ATOM 2816 C CA . GLY C 1 12 A -22.292 86.680 13.545 1.00 44.98 9 GLY C CA 1
ATOM 2817 C C . GLY C 1 12 A -22.985 87.553 12.530 1.00 49.65 9 GLY C C 1
ATOM 2818 O O . GLY C 1 12 A -22.842 88.779 12.538 1.00 50.24 9 GLY C O 1
ATOM 2819 N N . VAL C 1 13 ? -23.733 86.895 11.637 1.00 45.76 10 VAL C N 1
ATOM 2820 C CA . VAL C 1 13 ? -24.523 87.530 10.595 1.00 46.37 10 VAL C CA 1
ATOM 2821 C C . VAL C 1 13 ? -25.897 87.826 11.202 1.00 49.72 10 VAL C C 1
ATOM 2822 O O . VAL C 1 13 ? -26.649 86.904 11.552 1.00 49.11 10 VAL C O 1
ATOM 2826 N N . ASN C 1 14 ? -26.179 89.117 11.388 1.00 46.18 11 ASN C N 1
ATOM 2827 C CA . ASN C 1 14 ? -27.436 89.594 11.944 1.00 46.12 11 ASN C CA 1
ATOM 2828 C C . ASN C 1 14 ? -28.273 90.165 10.812 1.00 51.68 11 ASN C C 1
ATOM 2829 O O . ASN C 1 14 ? -27.826 91.081 10.117 1.00 52.73 11 ASN C O 1
ATOM 2834 N N . LEU C 1 15 ? -29.474 89.617 10.614 1.00 48.09 12 LEU C N 1
ATOM 2835 C CA . LEU C 1 15 ? -30.367 90.043 9.550 1.00 49.39 12 LEU C CA 1
ATOM 2836 C C . LEU C 1 15 ? -31.762 90.369 10.076 1.00 53.81 12 LEU C C 1
ATOM 2837 O O . LEU C 1 15 ? -32.323 89.602 10.852 1.00 52.42 12 LEU C O 1
ATOM 2842 N N . TYR C 1 16 ? -32.311 91.515 9.645 1.00 52.29 13 TYR C N 1
ATOM 2843 C CA . TYR C 1 16 ? -33.667 91.965 9.957 1.00 53.10 13 TYR C CA 1
ATOM 2844 C C . TYR C 1 16 ? -34.213 92.763 8.771 1.00 59.73 13 TYR C C 1
ATOM 2845 O O . TYR C 1 16 ? -33.550 93.683 8.277 1.00 59.62 13 TYR C O 1
ATOM 2854 N N . GLN C 1 17 ? -35.414 92.389 8.305 1.00 58.05 14 GLN C N 1
ATOM 2855 C CA . GLN C 1 17 ? -36.077 93.057 7.185 1.00 59.99 14 GLN C CA 1
ATOM 2856 C C . GLN C 1 17 ? -37.550 93.338 7.516 1.00 65.59 14 GLN C C 1
ATOM 2857 O O . GLN C 1 17 ? -38.163 92.622 8.313 1.00 64.21 14 GLN C O 1
ATOM 2863 N N . SER C 1 18 ? -38.097 94.401 6.902 1.00 64.84 15 SER C N 1
ATOM 2864 C CA . SER C 1 18 ? -39.474 94.862 7.085 1.00 66.33 15 SER C CA 1
ATOM 2865 C C . SER C 1 18 ? -40.515 93.855 6.562 1.00 72.53 15 SER C C 1
ATOM 2866 O O . SER C 1 18 ? -41.604 93.783 7.134 1.00 72.27 15 SER C O 1
ATOM 2869 N N . TYR C 1 19 ? -40.185 93.077 5.499 1.00 70.76 16 TYR C N 1
ATOM 2870 C CA . TYR C 1 19 ? -41.105 92.090 4.924 1.00 72.31 16 TYR C CA 1
ATOM 2871 C C . TYR C 1 19 ? -41.293 90.915 5.885 1.00 75.20 16 TYR C C 1
ATOM 2872 O O . TYR C 1 19 ? -40.399 90.085 6.060 1.00 73.30 16 TYR C O 1
ATOM 2881 N N . GLY C 1 20 ? -42.470 90.888 6.497 1.00 73.04 17 GLY C N 1
ATOM 2882 C CA . GLY C 1 20 ? -42.879 89.901 7.486 1.00 72.19 17 GLY C CA 1
ATOM 2883 C C . GLY C 1 20 ? -43.478 90.587 8.703 1.00 76.81 17 GLY C C 1
ATOM 2884 O O . GLY C 1 20 ? -44.703 90.574 8.862 1.00 78.74 17 GLY C O 1
ATOM 2885 N N . PRO C 1 21 ? -42.669 91.255 9.565 1.00 71.37 18 PRO C N 1
ATOM 2886 C CA . PRO C 1 21 ? -41.195 91.380 9.538 1.00 69.34 18 PRO C CA 1
ATOM 2887 C C . PRO C 1 21 ? -40.515 90.046 9.837 1.00 70.57 18 PRO C C 1
ATOM 2888 O O . PRO C 1 21 ? -41.112 89.182 10.489 1.00 69.91 18 PRO C O 1
ATOM 2892 N N . SER C 1 22 ? -39.282 89.868 9.336 1.00 65.17 19 SER C N 1
ATOM 2893 C CA . SER C 1 22 ? -38.517 88.635 9.536 1.00 63.27 19 SER C CA 1
ATOM 2894 C C . SER C 1 22 ? -37.033 88.921 9.759 1.00 63.78 19 SER C C 1
ATOM 2895 O O . SER C 1 22 ? -36.518 89.953 9.316 1.00 63.86 19 SER C O 1
ATOM 2898 N N . GLY C 1 23 ? -36.364 87.996 10.441 1.00 57.22 20 GLY C N 1
ATOM 2899 C CA . GLY C 1 23 ? -34.944 88.098 10.742 1.00 54.96 20 GLY C CA 1
ATOM 2900 C C . GLY C 1 23 ? -34.176 86.791 10.690 1.00 56.37 20 GLY C C 1
ATOM 2901 O O . GLY C 1 23 ? -34.767 85.717 10.522 1.00 55.63 20 GLY C O 1
ATOM 2902 N N . GLN C 1 24 ? -32.837 86.884 10.855 1.00 50.86 21 GLN C N 1
ATOM 2903 C CA . GLN C 1 24 ? -31.935 85.731 10.861 1.00 49.24 21 GLN C CA 1
ATOM 2904 C C . GLN C 1 24 ? -30.672 86.001 11.688 1.00 50.93 21 GLN C C 1
ATOM 2905 O O . GLN C 1 24 ? -30.028 87.041 11.525 1.00 49.89 21 GLN C O 1
ATOM 2911 N N . TYR C 1 25 ? -30.315 85.036 12.557 1.00 46.33 22 TYR C N 1
ATOM 2912 C CA . TYR C 1 25 ? -29.073 85.048 13.325 1.00 44.93 22 TYR C CA 1
ATOM 2913 C C . TYR C 1 25 ? -28.312 83.764 13.052 1.00 49.98 22 TYR C C 1
ATOM 2914 O O . TYR C 1 25 ? -28.877 82.675 13.184 1.00 50.02 22 TYR C O 1
ATOM 2923 N N . SER C 1 26 ? -27.025 83.897 12.681 1.00 46.44 23 SER C N 1
ATOM 2924 C CA . SER C 1 26 ? -26.155 82.761 12.389 1.00 46.61 23 SER C CA 1
ATOM 2925 C C . SER C 1 26 ? -24.679 83.116 12.556 1.00 49.65 23 SER C C 1
ATOM 2926 O O . SER C 1 26 ? -24.301 84.281 12.416 1.00 48.46 23 SER C O 1
ATOM 2929 N N . HIS C 1 27 ? -23.854 82.098 12.851 1.00 45.93 24 HIS C N 1
ATOM 2930 C CA . HIS C 1 27 ? -22.398 82.213 12.936 1.00 45.21 24 HIS C CA 1
ATOM 2931 C C . HIS C 1 27 ? -21.787 81.416 11.806 1.00 50.96 24 HIS C C 1
ATOM 2932 O O . HIS C 1 27 ? -22.181 80.268 11.568 1.00 52.04 24 HIS C O 1
ATOM 2939 N N . GLU C 1 28 ? -20.845 82.030 11.098 1.00 46.80 25 GLU C N 1
ATOM 2940 C CA . GLU C 1 28 ? -20.144 81.403 9.983 1.00 46.49 25 GLU C CA 1
ATOM 2941 C C . GLU C 1 28 ? -18.647 81.350 10.257 1.00 48.49 25 GLU C C 1
ATOM 2942 O O . GLU C 1 28 ? -18.114 82.225 10.932 1.00 46.36 25 GLU C O 1
ATOM 2948 N N . PHE C 1 29 ? -17.982 80.310 9.743 1.00 46.51 26 PHE C N 1
ATOM 2949 C CA . PHE C 1 29 ? -16.540 80.111 9.841 1.00 46.71 26 PHE C CA 1
ATOM 2950 C C . PHE C 1 29 ? -16.049 79.523 8.524 1.00 52.73 26 PHE C C 1
ATOM 2951 O O . PHE C 1 29 ? -16.506 78.449 8.116 1.00 53.08 26 PHE C O 1
ATOM 2959 N N . ASP C 1 30 ? -15.129 80.249 7.856 1.00 49.72 27 ASP C N 1
ATOM 2960 C CA . ASP C 1 30 ? -14.511 79.916 6.568 1.00 51.06 27 ASP C CA 1
ATOM 2961 C C . ASP C 1 30 ? -15.573 79.576 5.497 1.00 56.20 27 ASP C C 1
ATOM 2962 O O . ASP C 1 30 ? -15.445 78.596 4.761 1.00 57.31 27 ASP C O 1
ATOM 2967 N N . GLY C 1 31 ? -16.601 80.421 5.433 1.00 52.11 28 GLY C N 1
ATOM 2968 C CA . GLY C 1 31 ? -17.683 80.337 4.462 1.00 52.58 28 GLY C CA 1
ATOM 2969 C C . GLY C 1 31 ? -18.786 79.339 4.739 1.00 56.14 28 GLY C C 1
ATOM 2970 O O . GLY C 1 31 ? -19.683 79.193 3.903 1.00 57.13 28 GLY C O 1
ATOM 2971 N N . ASP C 1 32 ? -18.739 78.639 5.893 1.00 50.74 29 ASP C N 1
ATOM 2972 C CA . ASP C 1 32 ? -19.758 77.647 6.246 1.00 49.76 29 ASP C CA 1
ATOM 2973 C C . ASP C 1 32 ? -20.481 78.011 7.534 1.00 52.20 29 ASP C C 1
ATOM 2974 O O . ASP C 1 32 ? -19.870 78.556 8.455 1.00 50.19 29 ASP C O 1
ATOM 2979 N N . GLU C 1 33 ? -21.788 77.684 7.583 1.00 49.40 30 GLU C N 1
ATOM 2980 C CA . GLU C 1 33 ? -22.730 77.939 8.678 1.00 48.45 30 GLU C CA 1
ATOM 2981 C C . GLU C 1 33 ? -22.519 76.969 9.846 1.00 51.67 30 GLU C C 1
ATOM 2982 O O . GLU C 1 33 ? -22.716 75.762 9.691 1.00 51.55 30 GLU C O 1
ATOM 2988 N N . GLU C 1 34 ? -22.133 77.510 11.015 1.00 47.56 31 GLU C N 1
ATOM 2989 C CA . GLU C 1 34 ? -21.904 76.734 12.241 1.00 47.05 31 GLU C CA 1
ATOM 2990 C C . GLU C 1 34 ? -23.222 76.381 12.891 1.00 51.43 31 GLU C C 1
ATOM 2991 O O . GLU C 1 34 ? -23.464 75.221 13.243 1.00 52.32 31 GLU C O 1
ATOM 2997 N N . PHE C 1 35 ? -24.065 77.412 13.072 1.00 46.28 32 PHE C N 1
ATOM 2998 C CA . PHE C 1 35 ? -25.382 77.325 13.676 1.00 45.08 32 PHE C CA 1
ATOM 2999 C C . PHE C 1 35 ? -26.226 78.506 13.282 1.00 48.58 32 PHE C C 1
ATOM 3000 O O . PHE C 1 35 ? -25.701 79.542 12.866 1.00 48.25 32 PHE C O 1
ATOM 3008 N N . TYR C 1 36 ? -27.526 78.383 13.516 1.00 45.66 33 TYR C N 1
ATOM 3009 C CA . TYR C 1 36 ? -28.487 79.462 13.377 1.00 45.85 33 TYR C CA 1
ATOM 3010 C C . TYR C 1 36 ? -29.372 79.447 14.617 1.00 48.51 33 TYR C C 1
ATOM 3011 O O . TYR C 1 36 ? -29.481 78.414 15.289 1.00 48.02 33 TYR C O 1
ATOM 3020 N N . VAL C 1 37 ? -29.988 80.584 14.924 1.00 43.59 34 VAL C N 1
ATOM 3021 C CA . VAL C 1 37 ? -30.908 80.657 16.042 1.00 42.24 34 VAL C CA 1
ATOM 3022 C C . VAL C 1 37 ? -32.315 80.725 15.452 1.00 47.24 34 VAL C C 1
ATOM 3023 O O . VAL C 1 37 ? -32.600 81.602 14.635 1.00 46.54 34 VAL C O 1
ATOM 3027 N N . ASP C 1 38 ? -33.173 79.764 15.825 1.00 45.41 35 ASP C N 1
ATOM 3028 C CA . ASP C 1 38 ? -34.578 79.782 15.442 1.00 46.92 35 ASP C CA 1
ATOM 3029 C C . ASP C 1 38 ? -35.211 80.832 16.350 1.00 51.92 35 ASP C C 1
ATOM 3030 O O . ASP C 1 38 ? -35.414 80.583 17.543 1.00 51.81 35 ASP C O 1
ATOM 3035 N N . LEU C 1 39 ? -35.416 82.039 15.810 1.00 48.75 36 LEU C N 1
ATOM 3036 C CA . LEU C 1 39 ? -35.932 83.191 16.550 1.00 48.61 36 LEU C CA 1
ATOM 3037 C C . LEU C 1 39 ? -37.338 82.963 17.089 1.00 56.41 36 LEU C C 1
ATOM 3038 O O . LEU C 1 39 ? -37.706 83.583 18.092 1.00 56.44 36 LEU C O 1
ATOM 3043 N N . GLU C 1 40 ? -38.098 82.048 16.463 1.00 55.53 37 GLU C N 1
ATOM 3044 C CA . GLU C 1 40 ? -39.462 81.738 16.889 1.00 57.39 37 GLU C CA 1
ATOM 3045 C C . GLU C 1 40 ? -39.481 80.745 18.043 1.00 61.33 37 GLU C C 1
ATOM 3046 O O . GLU C 1 40 ? -40.308 80.893 18.940 1.00 60.98 37 GLU C O 1
ATOM 3052 N N . ARG C 1 41 ? -38.586 79.736 18.021 1.00 57.83 38 ARG C N 1
ATOM 3053 C CA . ARG C 1 41 ? -38.467 78.708 19.064 1.00 57.63 38 ARG C CA 1
ATOM 3054 C C . ARG C 1 41 ? -37.504 79.135 20.178 1.00 58.96 38 ARG C C 1
ATOM 3055 O O . ARG C 1 41 ? -37.488 78.495 21.236 1.00 57.77 38 ARG C O 1
ATOM 3063 N N . LYS C 1 42 ? -36.686 80.200 19.930 1.00 53.83 39 LYS C N 1
ATOM 3064 C CA . LYS C 1 42 ? -35.666 80.744 20.845 1.00 51.80 39 LYS C CA 1
ATOM 3065 C C . LYS C 1 42 ? -34.686 79.601 21.173 1.00 55.40 39 LYS C C 1
ATOM 3066 O O . LYS C 1 42 ? -34.430 79.287 22.338 1.00 54.40 39 LYS C O 1
ATOM 3072 N N . GLU C 1 43 ? -34.194 78.947 20.105 1.00 53.09 40 GLU C N 1
ATOM 3073 C CA . GLU C 1 43 ? -33.342 77.760 20.156 1.00 53.37 40 GLU C CA 1
ATOM 3074 C C . GLU C 1 43 ? -32.159 77.856 19.196 1.00 55.29 40 GLU C C 1
ATOM 3075 O O . GLU C 1 43 ? -32.328 78.277 18.052 1.00 55.02 40 GLU C O 1
ATOM 3081 N N . THR C 1 44 ? -30.977 77.416 19.652 1.00 50.57 41 THR C N 1
ATOM 3082 C CA . THR C 1 44 ? -29.756 77.391 18.843 1.00 49.59 41 THR C CA 1
ATOM 3083 C C . THR C 1 44 ? -29.681 76.027 18.138 1.00 53.05 41 THR C C 1
ATOM 3084 O O . THR C 1 44 ? -29.750 74.986 18.799 1.00 53.49 41 THR C O 1
ATOM 3088 N N . VAL C 1 45 ? -29.563 76.046 16.792 1.00 48.34 42 VAL C N 1
ATOM 3089 C CA . VAL C 1 45 ? -29.520 74.843 15.957 1.00 48.62 42 VAL C CA 1
ATOM 3090 C C . VAL C 1 45 ? -28.145 74.727 15.280 1.00 52.02 42 VAL C C 1
ATOM 3091 O O . VAL C 1 45 ? -27.896 75.408 14.285 1.00 51.05 42 VAL C O 1
ATOM 3095 N N . TRP C 1 46 ? -27.269 73.847 15.806 1.00 49.20 43 TRP C N 1
ATOM 3096 C CA . TRP C 1 46 ? -25.931 73.627 15.253 1.00 49.40 43 TRP C CA 1
ATOM 3097 C C . TRP C 1 46 ? -26.023 72.754 14.007 1.00 56.09 43 TRP C C 1
ATOM 3098 O O . TRP C 1 46 ? -26.867 71.850 13.940 1.00 57.65 43 TRP C O 1
ATOM 3109 N N . GLN C 1 47 ? -25.180 73.057 13.002 1.00 52.09 44 GLN C N 1
ATOM 3110 C CA . GLN C 1 47 ? -25.192 72.384 11.700 1.00 52.82 44 GLN C CA 1
ATOM 3111 C C . GLN C 1 47 ? -24.243 71.171 11.622 1.00 57.82 44 GLN C C 1
ATOM 3112 O O . GLN C 1 47 ? -24.088 70.596 10.541 1.00 59.00 44 GLN C O 1
ATOM 3118 N N . LEU C 1 48 ? -23.659 70.748 12.759 1.00 53.43 45 LEU C N 1
ATOM 3119 C CA . LEU C 1 48 ? -22.778 69.578 12.814 1.00 54.01 45 LEU C CA 1
ATOM 3120 C C . LEU C 1 48 ? -22.953 68.803 14.126 1.00 58.41 45 LEU C C 1
ATOM 3121 O O . LEU C 1 48 ? -23.156 69.435 15.162 1.00 57.53 45 LEU C O 1
ATOM 3126 N N . PRO C 1 49 ? -22.829 67.448 14.123 1.00 55.92 46 PRO C N 1
ATOM 3127 C CA . PRO C 1 49 ? -22.945 66.690 15.385 1.00 56.01 46 PRO C CA 1
ATOM 3128 C C . PRO C 1 49 ? -21.819 67.009 16.369 1.00 58.96 46 PRO C C 1
ATOM 3129 O O . PRO C 1 49 ? -22.036 66.955 17.580 1.00 59.56 46 PRO C O 1
ATOM 3133 N N . LEU C 1 50 ? -20.624 67.354 15.846 1.00 53.78 47 LEU C N 1
ATOM 3134 C CA . LEU C 1 50 ? -19.436 67.725 16.617 1.00 52.42 47 LEU C CA 1
ATOM 3135 C C . LEU C 1 50 ? -19.701 69.024 17.384 1.00 53.75 47 LEU C C 1
ATOM 3136 O O . LEU C 1 50 ? -19.319 69.152 18.553 1.00 52.40 47 LEU C O 1
ATOM 3141 N N . PHE C 1 51 ? -20.360 69.980 16.709 1.00 48.76 48 PHE C N 1
ATOM 3142 C CA . PHE C 1 51 ? -20.722 71.283 17.244 1.00 46.31 48 PHE C CA 1
ATOM 3143 C C . PHE C 1 51 ? -21.779 71.150 18.332 1.00 49.49 48 PHE C C 1
ATOM 3144 O O . PHE C 1 51 ? -21.661 71.806 19.367 1.00 47.97 48 PHE C O 1
ATOM 3152 N N . ARG C 1 52 ? -22.791 70.285 18.118 1.00 46.73 49 ARG C N 1
ATOM 3153 C CA . ARG C 1 52 ? -23.861 70.040 19.085 1.00 47.05 49 ARG C CA 1
ATOM 3154 C C . ARG C 1 52 ? -23.325 69.456 20.403 1.00 51.41 49 ARG C C 1
ATOM 3155 O O . ARG C 1 52 ? -23.728 69.897 21.482 1.00 51.50 49 ARG C O 1
ATOM 3163 N N . ARG C 1 53 ? -22.415 68.471 20.293 1.00 48.14 50 ARG C N 1
ATOM 3164 C CA . ARG C 1 53 ? -21.791 67.737 21.392 1.00 48.45 50 ARG C CA 1
ATOM 3165 C C . ARG C 1 53 ? -20.882 68.602 22.291 1.00 51.00 50 ARG C C 1
ATOM 3166 O O . ARG C 1 53 ? -20.891 68.410 23.510 1.00 50.98 50 ARG C O 1
ATOM 3174 N N . PHE C 1 54 ? -20.072 69.502 21.712 1.00 45.86 51 PHE C N 1
ATOM 3175 C CA . PHE C 1 54 ? -19.114 70.237 22.535 1.00 44.54 51 PHE C CA 1
ATOM 3176 C C . PHE C 1 54 ? -19.303 71.757 22.604 1.00 47.47 51 PHE C C 1
ATOM 3177 O O . PHE C 1 54 ? -18.666 72.375 23.452 1.00 46.67 51 PHE C O 1
ATOM 3185 N N . ARG C 1 55 ? -20.152 72.359 21.753 1.00 43.92 52 ARG C N 1
ATOM 3186 C CA . ARG C 1 55 ? -20.312 73.818 21.725 1.00 42.11 52 ARG C CA 1
ATOM 3187 C C . ARG C 1 55 ? -21.713 74.285 22.189 1.00 46.06 52 ARG C C 1
ATOM 3188 O O . ARG C 1 55 ? -22.694 73.542 22.080 1.00 46.71 52 ARG C O 1
ATOM 3196 N N . ARG C 1 56 ? -21.784 75.528 22.720 1.00 40.92 53 ARG C N 1
ATOM 3197 C CA . ARG C 1 56 ? -23.011 76.121 23.265 1.00 39.99 53 ARG C CA 1
ATOM 3198 C C . ARG C 1 56 ? -23.096 77.626 23.022 1.00 42.46 53 ARG C C 1
ATOM 3199 O O . ARG C 1 56 ? -22.131 78.338 23.273 1.00 40.62 53 ARG C O 1
ATOM 3201 N N . PHE C 1 57 ? -24.263 78.103 22.542 1.00 39.86 54 PHE C N 1
ATOM 3202 C CA . PHE C 1 57 ? -24.559 79.524 22.330 1.00 38.65 54 PHE C CA 1
ATOM 3203 C C . PHE C 1 57 ? -25.944 79.845 22.892 1.00 42.58 54 PHE C C 1
ATOM 3204 O O . PHE C 1 57 ? -26.912 79.167 22.559 1.00 42.66 54 PHE C O 1
ATOM 3212 N N . ASP C 1 58 ? -26.027 80.883 23.738 1.00 39.09 55 ASP C N 1
ATOM 3213 C CA . ASP C 1 58 ? -27.263 81.351 24.376 1.00 38.55 55 ASP C CA 1
ATOM 3214 C C . ASP C 1 58 ? -28.125 82.114 23.357 1.00 42.66 55 ASP C C 1
ATOM 3215 O O . ASP C 1 58 ? -27.725 83.197 22.924 1.00 42.00 55 ASP C O 1
ATOM 3220 N N . PRO C 1 59 ? -29.317 81.581 22.980 1.00 39.63 56 PRO C N 1
ATOM 3221 C CA . PRO C 1 59 ? -30.157 82.268 21.977 1.00 39.69 56 PRO C CA 1
ATOM 3222 C C . PRO C 1 59 ? -30.656 83.670 22.383 1.00 42.47 56 PRO C C 1
ATOM 3223 O O . PRO C 1 59 ? -31.002 84.453 21.495 1.00 42.37 56 PRO C O 1
ATOM 3227 N N . GLN C 1 60 ? -30.676 83.998 23.698 1.00 37.98 57 GLN C N 1
ATOM 3228 C CA . GLN C 1 60 ? -31.116 85.314 24.200 1.00 37.55 57 GLN C CA 1
ATOM 3229 C C . GLN C 1 60 ? -30.301 86.460 23.564 1.00 41.57 57 GLN C C 1
ATOM 3230 O O . GLN C 1 60 ? -30.875 87.499 23.242 1.00 41.63 57 GLN C O 1
ATOM 3236 N N . PHE C 1 61 ? -28.989 86.237 23.331 1.00 38.20 58 PHE C N 1
ATOM 3237 C CA . PHE C 1 61 ? -28.075 87.214 22.743 1.00 38.12 58 PHE C CA 1
ATOM 3238 C C . PHE C 1 61 ? -28.428 87.475 21.294 1.00 44.61 58 PHE C C 1
ATOM 3239 O O . PHE C 1 61 ? -28.292 88.608 20.831 1.00 44.38 58 PHE C O 1
ATOM 3247 N N . ALA C 1 62 ? -28.927 86.440 20.593 1.00 42.62 59 ALA C N 1
ATOM 3248 C CA . ALA C 1 62 ? -29.377 86.549 19.211 1.00 43.28 59 ALA C CA 1
ATOM 3249 C C . ALA C 1 62 ? -30.658 87.375 19.143 1.00 48.58 59 ALA C C 1
ATOM 3250 O O . ALA C 1 62 ? -30.769 88.273 18.310 1.00 49.51 59 ALA C O 1
ATOM 3252 N N . LEU C 1 63 ? -31.603 87.098 20.053 1.00 45.04 60 LEU C N 1
ATOM 3253 C CA . LEU C 1 63 ? -32.888 87.792 20.124 1.00 45.45 60 LEU C CA 1
ATOM 3254 C C . LEU C 1 63 ? -32.716 89.248 20.548 1.00 47.98 60 LEU C C 1
ATOM 3255 O O . LEU C 1 63 ? -33.421 90.113 20.025 1.00 49.06 60 LEU C O 1
ATOM 3260 N N . THR C 1 64 ? -31.759 89.524 21.455 1.00 41.97 61 THR C N 1
ATOM 3261 C CA . THR C 1 64 ? -31.460 90.880 21.913 1.00 41.29 61 THR C CA 1
ATOM 3262 C C . THR C 1 64 ? -30.876 91.671 20.733 1.00 45.21 61 THR C C 1
ATOM 3263 O O . THR C 1 64 ? -31.221 92.838 20.559 1.00 45.95 61 THR C O 1
ATOM 3267 N N . ASN C 1 65 ? -30.034 91.020 19.911 1.00 40.94 62 ASN C N 1
ATOM 3268 C CA . ASN C 1 65 ? -29.385 91.633 18.750 1.00 41.05 62 ASN C CA 1
ATOM 3269 C C . ASN C 1 65 ? -30.398 92.044 17.677 1.00 46.44 62 ASN C C 1
ATOM 3270 O O . ASN C 1 65 ? -30.274 93.135 17.121 1.00 46.77 62 ASN C O 1
ATOM 3275 N N . ILE C 1 66 ? -31.409 91.192 17.408 1.00 43.68 63 ILE C N 1
ATOM 3276 C CA . ILE C 1 66 ? -32.449 91.459 16.406 1.00 44.35 63 ILE C CA 1
ATOM 3277 C C . ILE C 1 66 ? -33.304 92.651 16.870 1.00 47.84 63 ILE C C 1
ATOM 3278 O O . ILE C 1 66 ? -33.646 93.500 16.042 1.00 48.97 63 ILE C O 1
ATOM 3283 N N . ALA C 1 67 ? -33.568 92.758 18.190 1.00 43.17 64 ALA C N 1
ATOM 3284 C CA . ALA C 1 67 ? -34.320 93.873 18.776 1.00 43.51 64 ALA C CA 1
ATOM 3285 C C . ALA C 1 67 ? -33.609 95.231 18.525 1.00 50.34 64 ALA C C 1
ATOM 3286 O O . ALA C 1 67 ? -34.291 96.231 18.264 1.00 51.90 64 ALA C O 1
ATOM 3288 N N . VAL C 1 68 ? -32.245 95.244 18.560 1.00 45.80 65 VAL C N 1
ATOM 3289 C CA . VAL C 1 68 ? -31.420 96.434 18.310 1.00 46.15 65 VAL C CA 1
ATOM 3290 C C . VAL C 1 68 ? -31.468 96.767 16.804 1.00 52.99 65 VAL C C 1
ATOM 3291 O O . VAL C 1 68 ? -31.612 97.943 16.449 1.00 54.27 65 VAL C O 1
ATOM 3295 N N . LEU C 1 69 ? -31.376 95.729 15.929 1.00 49.49 66 LEU C N 1
ATOM 3296 C CA . LEU C 1 69 ? -31.447 95.854 14.468 1.00 50.55 66 LEU C CA 1
ATOM 3297 C C . LEU C 1 69 ? -32.771 96.482 14.034 1.00 56.27 66 LEU C C 1
ATOM 3298 O O . LEU C 1 69 ? -32.772 97.333 13.144 1.00 57.34 66 LEU C O 1
ATOM 3303 N N . LYS C 1 70 ? -33.887 96.088 14.691 1.00 53.00 67 LYS C N 1
ATOM 3304 C CA . LYS C 1 70 ? -35.234 96.617 14.442 1.00 54.29 67 LYS C CA 1
ATOM 3305 C C . LYS C 1 70 ? -35.257 98.121 14.731 1.00 59.41 67 LYS C C 1
ATOM 3306 O O . LYS C 1 70 ? -35.793 98.885 13.930 1.00 60.67 67 LYS C O 1
ATOM 3312 N N . HIS C 1 71 ? -34.639 98.538 15.859 1.00 55.81 68 HIS C N 1
ATOM 3313 C CA . HIS C 1 71 ? -34.520 99.941 16.265 1.00 56.74 68 HIS C CA 1
ATOM 3314 C C . HIS C 1 71 ? -33.672 100.702 15.239 1.00 62.98 68 HIS C C 1
ATOM 3315 O O . HIS C 1 71 ? -34.108 101.737 14.740 1.00 64.10 68 HIS C O 1
ATOM 3322 N N . ASN C 1 72 ? -32.482 100.153 14.907 1.00 59.41 69 ASN C N 1
ATOM 3323 C CA . ASN C 1 72 ? -31.528 100.705 13.948 1.00 59.98 69 ASN C CA 1
ATOM 3324 C C . ASN C 1 72 ? -32.124 100.865 12.551 1.00 66.50 69 ASN C C 1
ATOM 3325 O O . ASN C 1 72 ? -31.852 101.880 11.913 1.00 67.56 69 ASN C O 1
ATOM 3330 N N . LEU C 1 73 ? -32.938 99.884 12.081 1.00 63.89 70 LEU C N 1
ATOM 3331 C CA . LEU C 1 73 ? -33.562 99.913 10.748 1.00 65.76 70 LEU C CA 1
ATOM 3332 C C . LEU C 1 73 ? -34.529 101.098 10.607 1.00 72.03 70 LEU C C 1
ATOM 3333 O O . LEU C 1 73 ? -34.428 101.827 9.625 1.00 72.93 70 LEU C O 1
ATOM 3338 N N . ASN C 1 74 ? -35.421 101.314 11.590 1.00 69.44 71 ASN C N 1
ATOM 3339 C CA . ASN C 1 74 ? -36.394 102.408 11.581 1.00 71.67 71 ASN C CA 1
ATOM 3340 C C . ASN C 1 74 ? -35.721 103.794 11.614 1.00 76.82 71 ASN C C 1
ATOM 3341 O O . ASN C 1 74 ? -36.242 104.723 10.990 1.00 78.67 71 ASN C O 1
ATOM 3346 N N . ILE C 1 75 ? -34.558 103.920 12.297 1.00 71.66 72 ILE C N 1
ATOM 3347 C CA . ILE C 1 75 ? -33.790 105.170 12.373 1.00 72.37 72 ILE C CA 1
ATOM 3348 C C . ILE C 1 75 ? -33.209 105.503 10.973 1.00 78.19 72 ILE C C 1
ATOM 3349 O O . ILE C 1 75 ? -33.399 106.621 10.487 1.00 79.69 72 ILE C O 1
ATOM 3354 N N . VAL C 1 76 ? -32.534 104.521 10.330 1.00 74.08 73 VAL C N 1
ATOM 3355 C CA . VAL C 1 76 ? -31.884 104.664 9.014 1.00 74.78 73 VAL C CA 1
ATOM 3356 C C . VAL C 1 76 ? -32.936 104.777 7.877 1.00 79.65 73 VAL C C 1
ATOM 3357 O O . VAL C 1 76 ? -32.660 105.473 6.896 1.00 81.38 73 VAL C O 1
ATOM 3361 N N . ILE C 1 77 ? -34.137 104.151 8.016 1.00 75.03 74 ILE C N 1
ATOM 3362 C CA . ILE C 1 77 ? -35.218 104.276 7.021 1.00 76.48 74 ILE C CA 1
ATOM 3363 C C . ILE C 1 77 ? -35.545 105.774 6.867 1.00 82.43 74 ILE C C 1
ATOM 3364 O O . ILE C 1 77 ? -35.584 106.279 5.743 1.00 84.51 74 ILE C O 1
ATOM 3369 N N . LYS C 1 78 ? -35.707 106.477 8.009 1.00 78.29 75 LYS C N 1
ATOM 3370 C CA . LYS C 1 78 ? -35.998 107.908 8.104 1.00 80.51 75 LYS C CA 1
ATOM 3371 C C . LYS C 1 78 ? -34.848 108.756 7.519 1.00 85.96 75 LYS C C 1
ATOM 3372 O O . LYS C 1 78 ? -35.112 109.674 6.732 1.00 88.80 75 LYS C O 1
ATOM 3378 N N . ARG C 1 79 ? -33.581 108.426 7.884 1.00 79.91 76 ARG C N 1
ATOM 3379 C CA . ARG C 1 79 ? -32.361 109.123 7.451 1.00 80.49 76 ARG C CA 1
ATOM 3380 C C . ARG C 1 79 ? -32.124 109.014 5.929 1.00 87.03 76 ARG C C 1
ATOM 3381 O O . ARG C 1 79 ? -31.566 109.941 5.339 1.00 88.93 76 ARG C O 1
ATOM 3389 N N . SER C 1 80 ? -32.543 107.893 5.306 1.00 83.11 77 SER C N 1
ATOM 3390 C CA . SER C 1 80 ? -32.394 107.649 3.869 1.00 84.43 77 SER C CA 1
ATOM 3391 C C . SER C 1 80 ? -33.626 108.114 3.065 1.00 91.80 77 SER C C 1
ATOM 3392 O O . SER C 1 80 ? -33.636 107.953 1.839 1.00 92.75 77 SER C O 1
ATOM 3395 N N . ASN C 1 81 ? -34.648 108.701 3.752 1.00 89.74 78 ASN C N 1
ATOM 3396 C CA . ASN C 1 81 ? -35.929 109.181 3.191 1.00 92.40 78 ASN C CA 1
ATOM 3397 C C . ASN C 1 81 ? -36.740 108.002 2.581 1.00 95.61 78 ASN C C 1
ATOM 3398 O O . ASN C 1 81 ? -37.350 108.141 1.515 1.00 97.00 78 ASN C O 1
ATOM 3403 N N . SER C 1 82 ? -36.749 106.852 3.300 1.00 89.43 79 SER C N 1
ATOM 3404 C CA . SER C 1 82 ? -37.429 105.592 2.970 1.00 88.25 79 SER C CA 1
ATOM 3405 C C . SER C 1 82 ? -36.984 105.032 1.595 1.00 91.96 79 SER C C 1
ATOM 3406 O O . SER C 1 82 ? -37.775 104.976 0.647 1.00 93.24 79 SER C O 1
ATOM 3409 N N . THR C 1 83 ? -35.707 104.608 1.512 1.00 86.51 80 THR C N 1
ATOM 3410 C CA . THR C 1 83 ? -35.122 104.005 0.313 1.00 86.55 80 THR C CA 1
ATOM 3411 C C . THR C 1 83 ? -35.311 102.490 0.408 1.00 88.37 80 THR C C 1
ATOM 3412 O O . THR C 1 83 ? -34.768 101.849 1.313 1.00 85.29 80 THR C O 1
ATOM 3416 N N . ALA C 1 84 ? -36.104 101.933 -0.514 1.00 86.41 81 ALA C N 1
ATOM 3417 C CA . ALA C 1 84 ? -36.405 100.506 -0.567 1.00 84.81 81 ALA C CA 1
ATOM 3418 C C . ALA C 1 84 ? -35.241 99.712 -1.169 1.00 87.76 81 ALA C C 1
ATOM 3419 O O . ALA C 1 84 ? -34.400 100.280 -1.875 1.00 88.17 81 ALA C O 1
ATOM 3421 N N . ALA C 1 85 ? -35.199 98.395 -0.875 1.00 82.45 82 ALA C N 1
ATOM 3422 C CA . ALA C 1 85 ? -34.185 97.466 -1.371 1.00 81.12 82 ALA C CA 1
ATOM 3423 C C . ALA C 1 85 ? -34.371 97.197 -2.858 1.00 87.94 82 ALA C C 1
ATOM 3424 O O . ALA C 1 85 ? -35.506 97.031 -3.321 1.00 89.00 82 ALA C O 1
ATOM 3426 N N . THR C 1 86 ? -33.256 97.146 -3.605 1.00 85.24 83 THR C N 1
ATOM 3427 C CA . THR C 1 86 ? -33.274 96.849 -5.038 1.00 86.96 83 THR C CA 1
ATOM 3428 C C . THR C 1 86 ? -33.207 95.322 -5.201 1.00 88.93 83 THR C C 1
ATOM 3429 O O . THR C 1 86 ? -32.340 94.674 -4.612 1.00 86.49 83 THR C O 1
ATOM 3433 N N . ASN C 1 87 ? -34.160 94.753 -5.961 1.00 86.27 84 ASN C N 1
ATOM 3434 C CA . ASN C 1 87 ? -34.250 93.313 -6.199 1.00 84.83 84 ASN C CA 1
ATOM 3435 C C . ASN C 1 87 ? -33.194 92.877 -7.214 1.00 88.90 84 ASN C C 1
ATOM 3436 O O . ASN C 1 87 ? -33.099 93.459 -8.297 1.00 90.99 84 ASN C O 1
ATOM 3441 N N . GLU C 1 88 ? -32.389 91.868 -6.846 1.00 83.13 85 GLU C N 1
ATOM 3442 C CA . GLU C 1 88 ? -31.324 91.305 -7.681 1.00 83.05 85 GLU C CA 1
ATOM 3443 C C . GLU C 1 88 ? -31.790 90.014 -8.350 1.00 86.28 85 GLU C C 1
ATOM 3444 O O . GLU C 1 88 ? -32.674 89.337 -7.819 1.00 85.55 85 GLU C O 1
ATOM 3450 N N . VAL C 1 89 ? -31.197 89.674 -9.509 1.00 83.55 86 VAL C N 1
ATOM 3451 C CA . VAL C 1 89 ? -31.526 88.451 -10.249 1.00 83.73 86 VAL C CA 1
ATOM 3452 C C . VAL C 1 89 ? -30.608 87.327 -9.728 1.00 85.59 86 VAL C C 1
ATOM 3453 O O . VAL C 1 89 ? -29.386 87.451 -9.831 1.00 85.07 86 VAL C O 1
ATOM 3457 N N . PRO C 1 90 ? -31.162 86.237 -9.151 1.00 80.66 87 PRO C N 1
ATOM 3458 C CA . PRO C 1 90 ? -30.293 85.186 -8.599 1.00 78.95 87 PRO C CA 1
ATOM 3459 C C . PRO C 1 90 ? -29.752 84.215 -9.645 1.00 84.81 87 PRO C C 1
ATOM 3460 O O . PRO C 1 90 ? -30.394 83.974 -10.666 1.00 86.29 87 PRO C O 1
ATOM 3464 N N . GLU C 1 91 ? -28.563 83.651 -9.364 1.00 81.00 88 GLU C N 1
ATOM 3465 C CA . GLU C 1 91 ? -27.873 82.659 -10.193 1.00 81.84 88 GLU C CA 1
ATOM 3466 C C . GLU C 1 91 ? -28.066 81.269 -9.575 1.00 84.61 88 GLU C C 1
ATOM 3467 O O . GLU C 1 91 ? -27.795 81.082 -8.387 1.00 82.65 88 GLU C O 1
ATOM 3473 N N . VAL C 1 92 ? -28.572 80.310 -10.368 1.00 82.44 89 VAL C N 1
ATOM 3474 C CA . VAL C 1 92 ? -28.867 78.952 -9.898 1.00 81.50 89 VAL C CA 1
ATOM 3475 C C . VAL C 1 92 ? -27.941 77.928 -10.589 1.00 86.30 89 VAL C C 1
ATOM 3476 O O . VAL C 1 92 ? -27.853 77.904 -11.819 1.00 87.53 89 VAL C O 1
ATOM 3480 N N . THR C 1 93 ? -27.265 77.084 -9.777 1.00 81.58 90 THR C N 1
ATOM 3481 C CA . THR C 1 93 ? -26.364 76.016 -10.233 1.00 81.82 90 THR C CA 1
ATOM 3482 C C . THR C 1 93 ? -26.781 74.699 -9.554 1.00 84.91 90 THR C C 1
ATOM 3483 O O . THR C 1 93 ? -26.906 74.651 -8.328 1.00 82.23 90 THR C O 1
ATOM 3487 N N . VAL C 1 94 ? -27.018 73.645 -10.361 1.00 83.47 91 VAL C N 1
ATOM 3488 C CA . VAL C 1 94 ? -27.445 72.321 -9.883 1.00 83.27 91 VAL C CA 1
ATOM 3489 C C . VAL C 1 94 ? -26.343 71.290 -10.180 1.00 87.82 91 VAL C C 1
ATOM 3490 O O . VAL C 1 94 ? -25.837 71.236 -11.303 1.00 89.76 91 VAL C O 1
ATOM 3494 N N . PHE C 1 95 ? -25.980 70.480 -9.163 1.00 82.64 92 PHE C N 1
ATOM 3495 C CA . PHE C 1 95 ? -24.945 69.441 -9.238 1.00 82.95 92 PHE C CA 1
ATOM 3496 C C . PHE C 1 95 ? -25.147 68.364 -8.150 1.00 86.43 92 PHE C C 1
ATOM 3497 O O . PHE C 1 95 ? -25.909 68.574 -7.208 1.00 84.80 92 PHE C O 1
ATOM 3505 N N . SER C 1 96 ? -24.472 67.207 -8.295 1.00 84.38 93 SER C N 1
ATOM 3506 C CA . SER C 1 96 ? -24.537 66.102 -7.334 1.00 83.98 93 SER C CA 1
ATOM 3507 C C . SER C 1 96 ? -23.386 66.187 -6.325 1.00 86.67 93 SER C C 1
ATOM 3508 O O . SER C 1 96 ? -22.344 66.772 -6.627 1.00 85.54 93 SER C O 1
ATOM 3511 N N . LYS C 1 97 ? -23.576 65.598 -5.133 1.00 83.26 94 LYS C N 1
ATOM 3512 C CA . LYS C 1 97 ? -22.584 65.585 -4.054 1.00 82.18 94 LYS C CA 1
ATOM 3513 C C . LYS C 1 97 ? -21.436 64.618 -4.368 1.00 89.21 94 LYS C C 1
ATOM 3514 O O . LYS C 1 97 ? -20.272 64.962 -4.142 1.00 88.65 94 LYS C O 1
ATOM 3520 N N . SER C 1 98 ? -21.769 63.419 -4.880 1.00 88.14 95 SER C N 1
ATOM 3521 C CA . SER C 1 98 ? -20.813 62.364 -5.211 1.00 89.82 95 SER C CA 1
ATOM 3522 C C . SER C 1 98 ? -21.067 61.816 -6.638 1.00 96.47 95 SER C C 1
ATOM 3523 O O . SER C 1 98 ? -22.140 62.094 -7.186 1.00 95.94 95 SER C O 1
ATOM 3526 N N . PRO C 1 99 ? -20.118 61.059 -7.270 1.00 95.77 96 PRO C N 1
ATOM 3527 C CA . PRO C 1 99 ? -20.374 60.547 -8.632 1.00 98.01 96 PRO C CA 1
ATOM 3528 C C . PRO C 1 99 ? -21.630 59.679 -8.713 1.00 104.24 96 PRO C C 1
ATOM 3529 O O . PRO C 1 99 ? -21.824 58.773 -7.894 1.00 104.07 96 PRO C O 1
ATOM 3533 N N . VAL C 1 100 ? -22.497 59.997 -9.697 1.00 102.34 97 VAL C N 1
ATOM 3534 C CA . VAL C 1 100 ? -23.775 59.328 -9.926 1.00 103.78 97 VAL C CA 1
ATOM 3535 C C . VAL C 1 100 ? -23.580 57.915 -10.514 1.00 110.27 97 VAL C C 1
ATOM 3536 O O . VAL C 1 100 ? -22.897 57.724 -11.525 1.00 110.90 97 VAL C O 1
ATOM 3540 N N . THR C 1 101 ? -24.178 56.926 -9.833 1.00 107.70 98 THR C N 1
ATOM 3541 C CA . THR C 1 101 ? -24.175 55.507 -10.196 1.00 110.02 98 THR C CA 1
ATOM 3542 C C . THR C 1 101 ? -25.584 54.968 -9.947 1.00 114.87 98 THR C C 1
ATOM 3543 O O . THR C 1 101 ? -26.117 55.139 -8.846 1.00 112.74 98 THR C O 1
ATOM 3547 N N . LEU C 1 102 ? -26.188 54.344 -10.982 1.00 114.37 99 LEU C N 1
ATOM 3548 C CA . LEU C 1 102 ? -27.541 53.789 -10.945 1.00 115.56 99 LEU C CA 1
ATOM 3549 C C . LEU C 1 102 ? -27.684 52.762 -9.823 1.00 120.64 99 LEU C C 1
ATOM 3550 O O . LEU C 1 102 ? -26.943 51.776 -9.789 1.00 121.94 99 LEU C O 1
ATOM 3552 N N . GLY C 1 103 ? -28.593 53.046 -8.890 1.00 116.30 100 GLY C N 1
ATOM 3553 C CA . GLY C 1 103 ? -28.868 52.189 -7.742 1.00 116.82 100 GLY C CA 1
ATOM 3554 C C . GLY C 1 103 ? -28.289 52.664 -6.426 1.00 118.65 100 GLY C C 1
ATOM 3555 O O . GLY C 1 103 ? -28.896 52.439 -5.377 1.00 117.89 100 GLY C O 1
ATOM 3556 N N . GLN C 1 104 ? -27.105 53.308 -6.463 1.00 114.34 101 GLN C N 1
ATOM 3557 C CA . GLN C 1 104 ? -26.420 53.811 -5.266 1.00 112.42 101 GLN C CA 1
ATOM 3558 C C . GLN C 1 104 ? -26.988 55.184 -4.848 1.00 113.86 101 GLN C C 1
ATOM 3559 O O . GLN C 1 104 ? -27.065 56.075 -5.695 1.00 112.85 101 GLN C O 1
ATOM 3565 N N . PRO C 1 105 ? -27.379 55.378 -3.557 1.00 108.89 102 PRO C N 1
ATOM 3566 C CA . PRO C 1 105 ? -27.977 56.664 -3.141 1.00 105.97 102 PRO C CA 1
ATOM 3567 C C . PRO C 1 105 ? -27.035 57.863 -3.247 1.00 105.63 102 PRO C C 1
ATOM 3568 O O . PRO C 1 105 ? -25.852 57.756 -2.925 1.00 104.64 102 PRO C O 1
ATOM 3572 N N . ASN C 1 106 ? -27.584 59.011 -3.696 1.00 99.72 103 ASN C N 1
ATOM 3573 C CA . ASN C 1 106 ? -26.860 60.271 -3.875 1.00 96.95 103 ASN C CA 1
ATOM 3574 C C . ASN C 1 106 ? -27.690 61.474 -3.362 1.00 97.25 103 ASN C C 1
ATOM 3575 O O . ASN C 1 106 ? -28.803 61.297 -2.854 1.00 96.92 103 ASN C O 1
ATOM 3580 N N . THR C 1 107 ? -27.122 62.689 -3.472 1.00 90.83 104 THR C N 1
ATOM 3581 C CA . THR C 1 107 ? -27.745 63.942 -3.049 1.00 88.13 104 THR C CA 1
ATOM 3582 C C . THR C 1 107 ? -27.555 65.014 -4.135 1.00 89.34 104 THR C C 1
ATOM 3583 O O . THR C 1 107 ? -26.451 65.164 -4.665 1.00 88.44 104 THR C O 1
ATOM 3587 N N . LEU C 1 108 ? -28.631 65.756 -4.460 1.00 84.40 105 LEU C N 1
ATOM 3588 C CA . LEU C 1 108 ? -28.572 66.843 -5.436 1.00 83.71 105 LEU C CA 1
ATOM 3589 C C . LEU C 1 108 ? -28.501 68.182 -4.717 1.00 84.15 105 LEU C C 1
ATOM 3590 O O . LEU C 1 108 ? -29.337 68.473 -3.861 1.00 82.44 105 LEU C O 1
ATOM 3595 N N . ILE C 1 109 ? -27.487 68.983 -5.068 1.00 79.32 106 ILE C N 1
ATOM 3596 C CA . ILE C 1 109 ? -27.195 70.284 -4.475 1.00 77.05 106 ILE C CA 1
ATOM 3597 C C . ILE C 1 109 ? -27.643 71.417 -5.408 1.00 81.62 106 ILE C C 1
ATOM 3598 O O . ILE C 1 109 ? -27.219 71.464 -6.564 1.00 82.49 106 ILE C O 1
ATOM 3603 N N . CYS C 1 110 ? -28.470 72.345 -4.888 1.00 77.69 107 CYS C N 1
ATOM 3604 C CA . CYS C 1 110 ? -28.958 73.499 -5.641 1.00 78.53 107 CYS C CA 1
ATOM 3605 C C . CYS C 1 110 ? -28.406 74.795 -5.033 1.00 78.63 107 CYS C C 1
ATOM 3606 O O . CYS C 1 110 ? -28.937 75.303 -4.040 1.00 76.64 107 CYS C O 1
ATOM 3609 N N . LEU C 1 111 ? -27.321 75.313 -5.625 1.00 73.99 108 LEU C N 1
ATOM 3610 C CA . LEU C 1 111 ? -26.699 76.556 -5.184 1.00 71.77 108 LEU C CA 1
ATOM 3611 C C . LEU C 1 111 ? -27.467 77.728 -5.784 1.00 75.48 108 LEU C C 1
ATOM 3612 O O . LEU C 1 111 ? -27.528 77.865 -7.007 1.00 77.09 108 LEU C O 1
ATOM 3617 N N . VAL C 1 112 ? -28.083 78.544 -4.921 1.00 69.72 109 VAL C N 1
ATOM 3618 C CA . VAL C 1 112 ? -28.827 79.734 -5.329 1.00 69.44 109 VAL C CA 1
ATOM 3619 C C . VAL C 1 112 ? -28.006 80.921 -4.832 1.00 72.15 109 VAL C C 1
ATOM 3620 O O . VAL C 1 112 ? -28.045 81.252 -3.650 1.00 70.13 109 VAL C O 1
ATOM 3624 N N . ASP C 1 113 ? -27.192 81.488 -5.729 1.00 69.71 110 ASP C N 1
ATOM 3625 C CA . ASP C 1 113 ? -26.277 82.593 -5.454 1.00 69.03 110 ASP C CA 1
ATOM 3626 C C . ASP C 1 113 ? -26.914 83.942 -5.805 1.00 74.01 110 ASP C C 1
ATOM 3627 O O . ASP C 1 113 ? -27.858 83.982 -6.597 1.00 74.75 110 ASP C O 1
ATOM 3632 N N . ASN C 1 114 ? -26.384 85.041 -5.214 1.00 70.26 111 ASN C N 1
ATOM 3633 C CA . ASN C 1 114 ? -26.786 86.445 -5.404 1.00 71.00 111 ASN C CA 1
ATOM 3634 C C . ASN C 1 114 ? -28.295 86.640 -5.101 1.00 75.02 111 ASN C C 1
ATOM 3635 O O . ASN C 1 114 ? -29.091 86.973 -5.986 1.00 75.51 111 ASN C O 1
ATOM 3640 N N . ILE C 1 115 ? -28.675 86.405 -3.830 1.00 70.64 112 ILE C N 1
ATOM 3641 C CA . ILE C 1 115 ? -30.051 86.576 -3.353 1.00 70.35 112 ILE C CA 1
ATOM 3642 C C . ILE C 1 115 ? -30.150 87.913 -2.622 1.00 75.72 112 ILE C C 1
ATOM 3643 O O . ILE C 1 115 ? -29.434 88.134 -1.641 1.00 73.35 112 ILE C O 1
ATOM 3648 N N . PHE C 1 116 ? -31.037 88.800 -3.110 1.00 75.56 113 PHE C N 1
ATOM 3649 C CA . PHE C 1 116 ? -31.333 90.095 -2.503 1.00 76.14 113 PHE C CA 1
ATOM 3650 C C . PHE C 1 116 ? -32.636 90.674 -3.072 1.00 82.63 113 PHE C C 1
ATOM 3651 O O . PHE C 1 116 ? -32.744 90.835 -4.291 1.00 84.23 113 PHE C O 1
ATOM 3659 N N . PRO C 1 117 ? -33.634 91.008 -2.215 1.00 78.97 114 PRO C N 1
ATOM 3660 C CA . PRO C 1 117 ? -33.670 90.876 -0.743 1.00 76.74 114 PRO C CA 1
ATOM 3661 C C . PRO C 1 117 ? -33.683 89.406 -0.296 1.00 79.73 114 PRO C C 1
ATOM 3662 O O . PRO C 1 117 ? -34.083 88.550 -1.088 1.00 80.44 114 PRO C O 1
ATOM 3666 N N . PRO C 1 118 ? -33.246 89.078 0.947 1.00 74.71 115 PRO C N 1
ATOM 3667 C CA . PRO C 1 118 ? -33.217 87.663 1.369 1.00 73.56 115 PRO C CA 1
ATOM 3668 C C . PRO C 1 118 ? -34.613 87.057 1.630 1.00 78.21 115 PRO C C 1
ATOM 3669 O O . PRO C 1 118 ? -34.970 86.734 2.770 1.00 76.50 115 PRO C O 1
ATOM 3673 N N . VAL C 1 119 ? -35.392 86.890 0.542 1.00 77.03 116 VAL C N 1
ATOM 3674 C CA . VAL C 1 119 ? -36.735 86.296 0.489 1.00 77.90 116 VAL C CA 1
ATOM 3675 C C . VAL C 1 119 ? -36.753 85.408 -0.763 1.00 84.50 116 VAL C C 1
ATOM 3676 O O . VAL C 1 119 ? -36.744 85.934 -1.883 1.00 85.75 116 VAL C O 1
ATOM 3680 N N . VAL C 1 120 ? -36.723 84.071 -0.582 1.00 81.22 117 VAL C N 1
ATOM 3681 C CA . VAL C 1 120 ? -36.684 83.139 -1.713 1.00 82.54 117 VAL C CA 1
ATOM 3682 C C . VAL C 1 120 ? -37.449 81.829 -1.401 1.00 87.36 117 VAL C C 1
ATOM 3683 O O . VAL C 1 120 ? -37.502 81.389 -0.248 1.00 85.64 117 VAL C O 1
ATOM 3687 N N . ASN C 1 121 ? -38.052 81.231 -2.449 1.00 86.26 118 ASN C N 1
ATOM 3688 C CA . ASN C 1 121 ? -38.771 79.959 -2.387 1.00 86.93 118 ASN C CA 1
ATOM 3689 C C . ASN C 1 121 ? -38.022 78.938 -3.243 1.00 90.90 118 ASN C C 1
ATOM 3690 O O . ASN C 1 121 ? -38.103 78.995 -4.471 1.00 92.50 118 ASN C O 1
ATOM 3695 N N . ILE C 1 122 ? -37.250 78.042 -2.604 1.00 85.54 119 ILE C N 1
ATOM 3696 C CA . ILE C 1 122 ? -36.490 77.014 -3.316 1.00 85.55 119 ILE C CA 1
ATOM 3697 C C . ILE C 1 122 ? -37.171 75.672 -3.082 1.00 89.80 119 ILE C C 1
ATOM 3698 O O . ILE C 1 122 ? -37.126 75.122 -1.978 1.00 87.87 119 ILE C O 1
ATOM 3703 N N . THR C 1 123 ? -37.832 75.179 -4.129 1.00 88.68 120 THR C N 1
ATOM 3704 C CA . THR C 1 123 ? -38.556 73.912 -4.126 1.00 89.83 120 THR C CA 1
ATOM 3705 C C . THR C 1 123 ? -37.962 72.983 -5.182 1.00 95.68 120 THR C C 1
ATOM 3706 O O . THR C 1 123 ? -37.222 73.435 -6.060 1.00 95.25 120 THR C O 1
ATOM 3710 N N . TRP C 1 124 ? -38.269 71.685 -5.080 1.00 93.78 121 TRP C N 1
ATOM 3711 C CA . TRP C 1 124 ? -37.787 70.675 -6.014 1.00 95.42 121 TRP C CA 1
ATOM 3712 C C . TRP C 1 124 ? -38.947 69.986 -6.724 1.00 102.25 121 TRP C C 1
ATOM 3713 O O . TRP C 1 124 ? -39.999 69.768 -6.117 1.00 102.15 121 TRP C O 1
ATOM 3724 N N . LEU C 1 125 ? -38.740 69.617 -8.000 1.00 101.04 122 LEU C N 1
ATOM 3725 C CA . LEU C 1 125 ? -39.742 68.931 -8.812 1.00 103.46 122 LEU C CA 1
ATOM 3726 C C . LEU C 1 125 ? -39.131 67.738 -9.552 1.00 109.16 122 LEU C C 1
ATOM 3727 O O . LEU C 1 125 ? -38.147 67.894 -10.280 1.00 108.39 122 LEU C O 1
ATOM 3729 N N . SER C 1 126 ? -39.709 66.544 -9.337 1.00 107.80 123 SER C N 1
ATOM 3730 C CA . SER C 1 126 ? -39.313 65.286 -9.972 1.00 109.75 123 SER C CA 1
ATOM 3731 C C . SER C 1 126 ? -40.325 64.938 -11.067 1.00 117.12 123 SER C C 1
ATOM 3732 O O . SER C 1 126 ? -41.486 64.645 -10.761 1.00 117.64 123 SER C O 1
ATOM 3735 N N . ASN C 1 127 ? -39.880 65.010 -12.344 1.00 115.38 124 ASN C N 1
ATOM 3736 C CA . ASN C 1 127 ? -40.660 64.762 -13.569 1.00 117.97 124 ASN C CA 1
ATOM 3737 C C . ASN C 1 127 ? -41.898 65.696 -13.649 1.00 122.78 124 ASN C C 1
ATOM 3738 O O . ASN C 1 127 ? -42.983 65.276 -14.066 1.00 124.40 124 ASN C O 1
ATOM 3743 N N . GLY C 1 128 ? -41.703 66.953 -13.249 1.00 117.68 125 GLY C N 1
ATOM 3744 C CA . GLY C 1 128 ? -42.741 67.979 -13.250 1.00 117.88 125 GLY C CA 1
ATOM 3745 C C . GLY C 1 128 ? -43.562 68.064 -11.977 1.00 121.14 125 GLY C C 1
ATOM 3746 O O . GLY C 1 128 ? -44.100 69.130 -11.665 1.00 120.13 125 GLY C O 1
ATOM 3747 N N . HIS C 1 129 ? -43.680 66.937 -11.243 1.00 118.07 126 HIS C N 1
ATOM 3748 C CA . HIS C 1 129 ? -44.434 66.838 -9.991 1.00 117.27 126 HIS C CA 1
ATOM 3749 C C . HIS C 1 129 ? -43.559 67.219 -8.802 1.00 118.15 126 HIS C C 1
ATOM 3750 O O . HIS C 1 129 ? -42.378 66.874 -8.780 1.00 116.63 126 HIS C O 1
ATOM 3752 N N . SER C 1 130 ? -44.142 67.927 -7.817 1.00 113.62 127 SER C N 1
ATOM 3753 C CA . SER C 1 130 ? -43.446 68.402 -6.615 1.00 110.93 127 SER C CA 1
ATOM 3754 C C . SER C 1 130 ? -43.029 67.255 -5.687 1.00 114.32 127 SER C C 1
ATOM 3755 O O . SER C 1 130 ? -43.717 66.233 -5.608 1.00 115.81 127 SER C O 1
ATOM 3758 N N . VAL C 1 131 ? -41.893 67.443 -4.989 1.00 108.39 128 VAL C N 1
ATOM 3759 C CA . VAL C 1 131 ? -41.330 66.494 -4.027 1.00 107.39 128 VAL C CA 1
ATOM 3760 C C . VAL C 1 131 ? -41.005 67.249 -2.725 1.00 108.94 128 VAL C C 1
ATOM 3761 O O . VAL C 1 131 ? -40.533 68.389 -2.769 1.00 107.27 128 VAL C O 1
ATOM 3765 N N . THR C 1 132 ? -41.294 66.616 -1.575 1.00 104.86 129 THR C N 1
ATOM 3766 C CA . THR C 1 132 ? -41.061 67.186 -0.245 1.00 102.36 129 THR C CA 1
ATOM 3767 C C . THR C 1 132 ? -40.175 66.269 0.610 1.00 104.86 129 THR C C 1
ATOM 3768 O O . THR C 1 132 ? -39.447 66.765 1.474 1.00 102.37 129 THR C O 1
ATOM 3772 N N . GLU C 1 133 ? -40.247 64.942 0.372 1.00 102.82 130 GLU C N 1
ATOM 3773 C CA . GLU C 1 133 ? -39.492 63.917 1.094 1.00 102.41 130 GLU C CA 1
ATOM 3774 C C . GLU C 1 133 ? -37.986 64.022 0.817 1.00 104.28 130 GLU C C 1
ATOM 3775 O O . GLU C 1 133 ? -37.569 64.061 -0.342 1.00 104.67 130 GLU C O 1
ATOM 3777 N N . GLY C 1 134 ? -37.203 64.078 1.894 1.00 98.34 131 GLY C N 1
ATOM 3778 C CA . GLY C 1 134 ? -35.746 64.162 1.853 1.00 96.34 131 GLY C CA 1
ATOM 3779 C C . GLY C 1 134 ? -35.187 65.479 1.350 1.00 97.04 131 GLY C C 1
ATOM 3780 O O . GLY C 1 134 ? -34.143 65.495 0.687 1.00 96.49 131 GLY C O 1
ATOM 3781 N N . VAL C 1 135 ? -35.866 66.595 1.679 1.00 91.00 132 VAL C N 1
ATOM 3782 C CA . VAL C 1 135 ? -35.459 67.938 1.263 1.00 88.50 132 VAL C CA 1
ATOM 3783 C C . VAL C 1 135 ? -34.983 68.722 2.486 1.00 88.47 132 VAL C C 1
ATOM 3784 O O . VAL C 1 135 ? -35.725 68.852 3.460 1.00 87.58 132 VAL C O 1
ATOM 3788 N N . SER C 1 136 ? -33.739 69.232 2.427 1.00 82.48 133 SER C N 1
ATOM 3789 C CA . SER C 1 136 ? -33.127 70.063 3.469 1.00 79.45 133 SER C CA 1
ATOM 3790 C C . SER C 1 136 ? -32.583 71.350 2.840 1.00 81.03 133 SER C C 1
ATOM 3791 O O . SER C 1 136 ? -32.397 71.406 1.622 1.00 81.56 133 SER C O 1
ATOM 3794 N N . GLU C 1 137 ? -32.356 72.390 3.662 1.00 74.86 134 GLU C N 1
ATOM 3795 C CA . GLU C 1 137 ? -31.912 73.700 3.188 1.00 73.26 134 GLU C CA 1
ATOM 3796 C C . GLU C 1 137 ? -31.005 74.391 4.198 1.00 74.33 134 GLU C C 1
ATOM 3797 O O . GLU C 1 137 ? -31.163 74.192 5.403 1.00 73.89 134 GLU C O 1
ATOM 3803 N N . THR C 1 138 ? -30.076 75.226 3.711 1.00 68.60 135 THR C N 1
ATOM 3804 C CA . THR C 1 138 ? -29.209 76.035 4.574 1.00 65.98 135 THR C CA 1
ATOM 3805 C C . THR C 1 138 ? -29.923 77.361 4.827 1.00 68.13 135 THR C C 1
ATOM 3806 O O . THR C 1 138 ? -30.976 77.609 4.233 1.00 68.26 135 THR C O 1
ATOM 3810 N N . SER C 1 139 ? -29.354 78.220 5.683 1.00 62.88 136 SER C N 1
ATOM 3811 C CA . SER C 1 139 ? -29.897 79.556 5.920 1.00 62.12 136 SER C CA 1
ATOM 3812 C C . SER C 1 139 ? -29.303 80.498 4.866 1.00 65.45 136 SER C C 1
ATOM 3813 O O . SER C 1 139 ? -28.520 80.044 4.025 1.00 66.06 136 SER C O 1
ATOM 3816 N N . PHE C 1 140 ? -29.670 81.790 4.886 1.00 60.89 137 PHE C N 1
ATOM 3817 C CA . PHE C 1 140 ? -29.104 82.758 3.949 1.00 60.76 137 PHE C CA 1
ATOM 3818 C C . PHE C 1 140 ? -27.656 83.046 4.357 1.00 64.48 137 PHE C C 1
ATOM 3819 O O . PHE C 1 140 ? -27.414 83.756 5.340 1.00 63.28 137 PHE C O 1
ATOM 3827 N N . LEU C 1 141 ? -26.699 82.423 3.647 1.00 61.37 138 LEU C N 1
ATOM 3828 C CA . LEU C 1 141 ? -25.269 82.590 3.916 1.00 60.40 138 LEU C CA 1
ATOM 3829 C C . LEU C 1 141 ? -24.768 83.905 3.303 1.00 64.34 138 LEU C C 1
ATOM 3830 O O . LEU C 1 141 ? -25.114 84.223 2.169 1.00 64.94 138 LEU C O 1
ATOM 3835 N N . SER C 1 142 ? -23.977 84.672 4.070 1.00 60.30 139 SER C N 1
ATOM 3836 C CA . SER C 1 142 ? -23.460 85.987 3.682 1.00 60.81 139 SER C CA 1
ATOM 3837 C C . SER C 1 142 ? -22.371 85.936 2.608 1.00 66.45 139 SER C C 1
ATOM 3838 O O . SER C 1 142 ? -21.657 84.939 2.469 1.00 65.90 139 SER C O 1
ATOM 3841 N N . LYS C 1 143 ? -22.250 87.049 1.868 1.00 64.91 140 LYS C N 1
ATOM 3842 C CA . LYS C 1 143 ? -21.255 87.310 0.825 1.00 66.47 140 LYS C CA 1
ATOM 3843 C C . LYS C 1 143 ? -20.559 88.635 1.139 1.00 70.72 140 LYS C C 1
ATOM 3844 O O . LYS C 1 143 ? -21.113 89.452 1.882 1.00 69.98 140 LYS C O 1
ATOM 3850 N N . SER C 1 144 ? -19.361 88.855 0.574 1.00 67.87 141 SER C N 1
ATOM 3851 C CA . SER C 1 144 ? -18.575 90.072 0.794 1.00 67.96 141 SER C CA 1
ATOM 3852 C C . SER C 1 144 ? -19.279 91.343 0.276 1.00 72.71 141 SER C C 1
ATOM 3853 O O . SER C 1 144 ? -19.067 92.419 0.836 1.00 72.06 141 SER C O 1
ATOM 3856 N N . ASP C 1 145 ? -20.115 91.222 -0.772 1.00 70.64 142 ASP C N 1
ATOM 3857 C CA . ASP C 1 145 ? -20.826 92.347 -1.400 1.00 71.88 142 ASP C CA 1
ATOM 3858 C C . ASP C 1 145 ? -22.188 92.644 -0.724 1.00 73.00 142 ASP C C 1
ATOM 3859 O O . ASP C 1 145 ? -22.956 93.474 -1.221 1.00 73.36 142 ASP C O 1
ATOM 3864 N N . HIS C 1 146 ? -22.447 91.996 0.430 1.00 65.99 143 HIS C N 1
ATOM 3865 C CA . HIS C 1 146 ? -23.627 92.129 1.298 1.00 64.18 143 HIS C CA 1
ATOM 3866 C C . HIS C 1 146 ? -24.915 91.605 0.629 1.00 69.35 143 HIS C C 1
ATOM 3867 O O . HIS C 1 146 ? -26.011 92.135 0.840 1.00 69.90 143 HIS C O 1
ATOM 3874 N N . SER C 1 147 ? -24.767 90.512 -0.121 1.00 65.76 144 SER C N 1
ATOM 3875 C CA . SER C 1 147 ? -25.857 89.752 -0.729 1.00 65.80 144 SER C CA 1
ATOM 3876 C C . SER C 1 147 ? -25.829 88.357 -0.083 1.00 67.66 144 SER C C 1
ATOM 3877 O O . SER C 1 147 ? -24.914 88.069 0.694 1.00 65.65 144 SER C O 1
ATOM 3880 N N . PHE C 1 148 ? -26.817 87.507 -0.365 1.00 64.65 145 PHE C N 1
ATOM 3881 C CA . PHE C 1 148 ? -26.861 86.186 0.251 1.00 63.24 145 PHE C CA 1
ATOM 3882 C C . PHE C 1 148 ? -26.901 85.055 -0.774 1.00 68.05 145 PHE C C 1
ATOM 3883 O O . PHE C 1 148 ? -27.161 85.288 -1.955 1.00 69.20 145 PHE C O 1
ATOM 3891 N N . PHE C 1 149 ? -26.627 83.824 -0.306 1.00 63.22 146 PHE C N 1
ATOM 3892 C CA . PHE C 1 149 ? -26.700 82.600 -1.095 1.00 63.53 146 PHE C CA 1
ATOM 3893 C C . PHE C 1 149 ? -27.247 81.484 -0.210 1.00 66.87 146 PHE C C 1
ATOM 3894 O O . PHE C 1 149 ? -26.899 81.404 0.972 1.00 65.82 146 PHE C O 1
ATOM 3902 N N . LYS C 1 150 ? -28.149 80.671 -0.769 1.00 63.79 147 LYS C N 1
ATOM 3903 C CA . LYS C 1 150 ? -28.800 79.562 -0.077 1.00 62.83 147 LYS C CA 1
ATOM 3904 C C . LYS C 1 150 ? -28.588 78.284 -0.870 1.00 67.36 147 LYS C C 1
ATOM 3905 O O . LYS C 1 150 ? -28.623 78.315 -2.099 1.00 67.92 147 LYS C O 1
ATOM 3911 N N . ILE C 1 151 ? -28.333 77.171 -0.165 1.00 63.69 148 ILE C N 1
ATOM 3912 C CA . ILE C 1 151 ? -28.083 75.866 -0.777 1.00 64.45 148 ILE C CA 1
ATOM 3913 C C . ILE C 1 151 ? -29.141 74.861 -0.290 1.00 69.53 148 ILE C C 1
ATOM 3914 O O . ILE C 1 151 ? -29.299 74.668 0.921 1.00 68.19 148 ILE C O 1
ATOM 3919 N N . SER C 1 152 ? -29.865 74.240 -1.242 1.00 68.03 149 SER C N 1
ATOM 3920 C CA . SER C 1 152 ? -30.903 73.246 -0.964 1.00 68.99 149 SER C CA 1
ATOM 3921 C C . SER C 1 152 ? -30.426 71.844 -1.372 1.00 74.93 149 SER C C 1
ATOM 3922 O O . SER C 1 152 ? -29.637 71.707 -2.312 1.00 74.91 149 SER C O 1
ATOM 3925 N N . TYR C 1 153 ? -30.897 70.808 -0.657 1.00 72.81 150 TYR C N 1
ATOM 3926 C CA . TYR C 1 153 ? -30.476 69.429 -0.901 1.00 74.41 150 TYR C CA 1
ATOM 3927 C C . TYR C 1 153 ? -31.640 68.485 -1.107 1.00 80.56 150 TYR C C 1
ATOM 3928 O O . TYR C 1 153 ? -32.679 68.641 -0.463 1.00 80.27 150 TYR C O 1
ATOM 3937 N N . LEU C 1 154 ? -31.443 67.477 -1.976 1.00 78.84 151 LEU C N 1
ATOM 3938 C CA . LEU C 1 154 ? -32.429 66.441 -2.264 1.00 80.52 151 LEU C CA 1
ATOM 3939 C C . LEU C 1 154 ? -31.761 65.076 -2.270 1.00 85.60 151 LEU C C 1
ATOM 3940 O O . LEU C 1 154 ? -30.927 64.800 -3.133 1.00 85.21 151 LEU C O 1
ATOM 3945 N N . THR C 1 155 ? -32.141 64.221 -1.313 1.00 83.57 152 THR C N 1
ATOM 3946 C CA . THR C 1 155 ? -31.643 62.849 -1.215 1.00 85.49 152 THR C CA 1
ATOM 3947 C C . THR C 1 155 ? -32.497 62.022 -2.160 1.00 93.37 152 THR C C 1
ATOM 3948 O O . THR C 1 155 ? -33.729 62.071 -2.071 1.00 93.92 152 THR C O 1
ATOM 3952 N N . PHE C 1 156 ? -31.849 61.323 -3.113 1.00 91.99 153 PHE C N 1
ATOM 3953 C CA . PHE C 1 156 ? -32.541 60.569 -4.159 1.00 94.47 153 PHE C CA 1
ATOM 3954 C C . PHE C 1 156 ? -31.828 59.269 -4.565 1.00 101.05 153 PHE C C 1
ATOM 3955 O O . PHE C 1 156 ? -30.649 59.076 -4.255 1.00 99.60 153 PHE C O 1
ATOM 3963 N N . LEU C 1 157 ? -32.560 58.403 -5.306 1.00 101.03 154 LEU C N 1
ATOM 3964 C CA . LEU C 1 157 ? -32.078 57.144 -5.867 1.00 103.22 154 LEU C CA 1
ATOM 3965 C C . LEU C 1 157 ? -31.960 57.309 -7.391 1.00 108.51 154 LEU C C 1
ATOM 3966 O O . LEU C 1 157 ? -32.987 57.385 -8.063 1.00 109.07 154 LEU C O 1
ATOM 3968 N N . PRO C 1 158 ? -30.727 57.425 -7.947 1.00 105.41 155 PRO C N 1
ATOM 3969 C CA . PRO C 1 158 ? -30.579 57.647 -9.401 1.00 106.64 155 PRO C CA 1
ATOM 3970 C C . PRO C 1 158 ? -31.096 56.502 -10.282 1.00 114.60 155 PRO C C 1
ATOM 3971 O O . PRO C 1 158 ? -30.700 55.342 -10.118 1.00 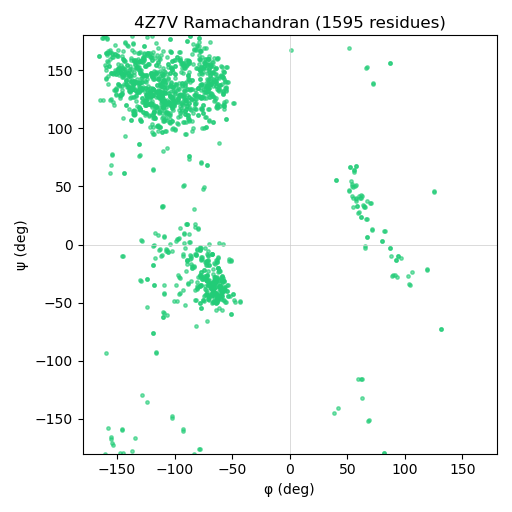115.71 155 PRO C O 1
ATOM 3975 N N . SER C 1 159 ? -31.988 56.854 -11.231 1.00 112.41 156 SER C N 1
ATOM 3976 C CA . SER C 1 159 ? -32.608 55.945 -12.202 1.00 115.00 156 SER C CA 1
ATOM 3977 C C . SER C 1 159 ? -32.838 56.661 -13.544 1.00 119.98 156 SER C C 1
ATOM 3978 O O . SER C 1 159 ? -32.841 57.892 -13.593 1.00 117.78 156 SER C O 1
ATOM 3981 N N . ALA C 1 160 ? -33.048 55.884 -14.623 1.00 119.70 157 ALA C N 1
ATOM 3982 C CA . ALA C 1 160 ? -33.308 56.401 -15.969 1.00 120.72 157 ALA C CA 1
ATOM 3983 C C . ALA C 1 160 ? -34.762 56.905 -16.122 1.00 124.80 157 ALA C C 1
ATOM 3984 O O . ALA C 1 160 ? -35.114 57.441 -17.178 1.00 125.39 157 ALA C O 1
ATOM 3986 N N . ASP C 1 161 ? -35.590 56.747 -15.066 1.00 120.29 158 ASP C N 1
ATOM 3987 C CA . ASP C 1 161 ? -36.997 57.146 -15.043 1.00 120.17 158 ASP C CA 1
ATOM 3988 C C . ASP C 1 161 ? -37.221 58.530 -14.418 1.00 121.49 158 ASP C C 1
ATOM 3989 O O . ASP C 1 161 ? -38.200 59.190 -14.772 1.00 121.39 158 ASP C O 1
ATOM 3991 N N . GLU C 1 162 ? -36.343 58.965 -13.491 1.00 115.54 159 GLU C N 1
ATOM 3992 C CA . GLU C 1 162 ? -36.505 60.243 -12.798 1.00 112.79 159 GLU C CA 1
ATOM 3993 C C . GLU C 1 162 ? -35.594 61.364 -13.328 1.00 115.37 159 GLU C C 1
ATOM 3994 O O . GLU C 1 162 ? -34.373 61.204 -13.414 1.00 114.32 159 GLU C O 1
ATOM 3996 N N . ILE C 1 163 ? -36.223 62.511 -13.657 1.00 111.51 160 ILE C N 1
ATOM 3997 C CA . ILE C 1 163 ? -35.602 63.763 -14.105 1.00 109.98 160 ILE C CA 1
ATOM 3998 C C . ILE C 1 163 ? -35.892 64.829 -13.035 1.00 110.83 160 ILE C C 1
ATOM 3999 O O . ILE C 1 163 ? -37.015 64.881 -12.520 1.00 110.50 160 ILE C O 1
ATOM 4001 N N . TYR C 1 164 ? -34.889 65.653 -12.675 1.00 104.59 161 TYR C N 1
ATOM 4002 C CA . TYR C 1 164 ? -35.059 66.631 -11.597 1.00 101.57 161 TYR C CA 1
ATOM 4003 C C . TYR C 1 164 ? -34.849 68.082 -12.025 1.00 103.26 161 TYR C C 1
ATOM 4004 O O . TYR C 1 164 ? -34.021 68.373 -12.890 1.00 102.89 161 TYR C O 1
ATOM 4013 N N . ASP C 1 165 ? -35.607 68.990 -11.378 1.00 98.41 162 ASP C N 1
ATOM 4014 C CA . ASP C 1 165 ? -35.575 70.438 -11.584 1.00 97.27 162 ASP C CA 1
ATOM 4015 C C . ASP C 1 165 ? -35.579 71.183 -10.245 1.00 98.08 162 ASP C C 1
ATOM 4016 O O . ASP C 1 165 ? -36.290 70.786 -9.317 1.00 96.95 162 ASP C O 1
ATOM 4021 N N . CYS C 1 166 ? -34.796 72.270 -10.153 1.00 92.48 163 CYS C N 1
ATOM 4022 C CA . CYS C 1 166 ? -34.742 73.121 -8.966 1.00 89.53 163 CYS C CA 1
ATOM 4023 C C . CYS C 1 166 ? -35.532 74.401 -9.263 1.00 94.21 163 CYS C C 1
ATOM 4024 O O . CYS C 1 166 ? -35.077 75.234 -10.053 1.00 94.35 163 CYS C O 1
ATOM 4027 N N . LYS C 1 167 ? -36.749 74.516 -8.692 1.00 90.88 164 LYS C N 1
ATOM 4028 C CA . LYS C 1 167 ? -37.629 75.671 -8.889 1.00 91.33 164 LYS C CA 1
ATOM 4029 C C . LYS C 1 167 ? -37.297 76.759 -7.861 1.00 93.86 164 LYS C C 1
ATOM 4030 O O . LYS C 1 167 ? -37.318 76.503 -6.650 1.00 91.64 164 LYS C O 1
ATOM 4032 N N . VAL C 1 168 ? -36.947 77.963 -8.358 1.00 91.19 165 VAL C N 1
ATOM 4033 C CA . VAL C 1 168 ? -36.557 79.111 -7.535 1.00 89.65 165 VAL C CA 1
ATOM 4034 C C . VAL C 1 168 ? -37.477 80.307 -7.833 1.00 94.51 165 VAL C C 1
ATOM 4035 O O . VAL C 1 168 ? -37.549 80.767 -8.974 1.00 95.43 165 VAL C O 1
ATOM 4039 N N . GLU C 1 169 ? -38.169 80.803 -6.794 1.00 90.82 166 GLU C N 1
ATOM 4040 C CA . GLU C 1 169 ? -39.066 81.958 -6.873 1.00 91.97 166 GLU C CA 1
ATOM 4041 C C . GLU C 1 169 ? -38.438 83.153 -6.156 1.00 94.99 166 GLU C C 1
ATOM 4042 O O . GLU C 1 169 ? -38.092 83.048 -4.980 1.00 92.74 166 GLU C O 1
ATOM 4048 N N . HIS C 1 170 ? -38.281 84.280 -6.867 1.00 93.55 167 HIS C N 1
ATOM 4049 C CA . HIS C 1 170 ? -37.706 85.513 -6.323 1.00 92.84 167 HIS C CA 1
ATOM 4050 C C . HIS C 1 170 ? -38.333 86.746 -6.987 1.00 99.25 167 HIS C C 1
ATOM 4051 O O . HIS C 1 170 ? -38.755 86.673 -8.146 1.00 101.31 167 HIS C O 1
ATOM 4058 N N . TRP C 1 171 ? -38.375 87.881 -6.250 1.00 94.77 168 TRP C N 1
ATOM 4059 C CA . TRP C 1 171 ? -38.928 89.162 -6.709 1.00 96.11 168 TRP C CA 1
ATOM 4060 C C . TRP C 1 171 ? -38.119 89.751 -7.875 1.00 100.99 168 TRP C C 1
ATOM 4061 O O . TRP C 1 171 ? -38.682 90.467 -8.708 1.00 103.39 168 TRP C O 1
ATOM 4072 N N . GLY C 1 172 ? -36.827 89.418 -7.933 1.00 94.99 169 GLY C N 1
ATOM 4073 C CA . GLY C 1 172 ? -35.924 89.838 -8.998 1.00 95.72 169 GLY C CA 1
ATOM 4074 C C . GLY C 1 172 ? -36.214 89.164 -10.328 1.00 101.00 169 GLY C C 1
ATOM 4075 O O . GLY C 1 172 ? -35.769 89.646 -11.373 1.00 102.25 169 GLY C O 1
ATOM 4076 N N . LEU C 1 173 ? -36.972 88.043 -10.292 1.00 97.06 170 LEU C N 1
ATOM 4077 C CA . LEU C 1 173 ? -37.375 87.255 -11.462 1.00 98.51 170 LEU C CA 1
ATOM 4078 C C . LEU C 1 173 ? -38.839 87.515 -11.833 1.00 104.33 170 LEU C C 1
ATOM 4079 O O . LEU C 1 173 ? -39.695 87.598 -10.945 1.00 103.20 170 LEU C O 1
ATOM 4084 N N . ASP C 1 174 ? -39.125 87.619 -13.145 1.00 103.37 171 ASP C N 1
ATOM 4085 C CA . ASP C 1 174 ? -40.479 87.821 -13.677 1.00 105.20 171 ASP C CA 1
ATOM 4086 C C . ASP C 1 174 ? -41.267 86.508 -13.605 1.00 108.19 171 ASP C C 1
ATOM 4087 O O . ASP C 1 174 ? -42.405 86.499 -13.132 1.00 108.21 171 ASP C O 1
ATOM 4092 N N . GLU C 1 175 ? -40.645 85.402 -14.066 1.00 103.72 172 GLU C N 1
ATOM 4093 C CA . GLU C 1 175 ? -41.202 84.047 -14.062 1.00 103.35 172 GLU C CA 1
ATOM 4094 C C . GLU C 1 175 ? -40.358 83.135 -13.142 1.00 104.54 172 GLU C C 1
ATOM 4095 O O . GLU C 1 175 ? -39.147 83.356 -13.045 1.00 102.86 172 GLU C O 1
ATOM 4097 N N . PRO C 1 176 ? -40.952 82.119 -12.458 1.00 100.23 173 PRO C N 1
ATOM 4098 C CA . PRO C 1 176 ? -40.141 81.249 -11.586 1.00 97.75 173 PRO C CA 1
ATOM 4099 C C . PRO C 1 176 ? -39.087 80.467 -12.370 1.00 102.07 173 PRO C C 1
ATOM 4100 O O . PRO C 1 176 ? -39.422 79.706 -13.278 1.00 103.83 173 PRO C O 1
ATOM 4104 N N . LEU C 1 177 ? -37.806 80.700 -12.036 1.00 97.17 174 LEU C N 1
ATOM 4105 C CA . LEU C 1 177 ? -36.638 80.082 -12.669 1.00 97.03 174 LEU C CA 1
ATOM 4106 C C . LEU C 1 177 ? -36.571 78.578 -12.383 1.00 100.18 174 LEU C C 1
ATOM 4107 O O . LEU C 1 177 ? -36.870 78.146 -11.268 1.00 97.92 174 LEU C O 1
ATOM 4112 N N . LEU C 1 178 ? -36.193 77.788 -13.400 1.00 98.82 175 LEU C N 1
ATOM 4113 C CA . LEU C 1 178 ? -36.099 76.334 -13.298 1.00 99.00 175 LEU C CA 1
ATOM 4114 C C . LEU C 1 178 ? -34.818 75.800 -13.938 1.00 104.71 175 LEU C C 1
ATOM 4115 O O . LEU C 1 178 ? -34.654 75.871 -15.159 1.00 106.02 175 LEU C O 1
ATOM 4120 N N . LYS C 1 179 ? -33.908 75.272 -13.100 1.00 100.57 176 LYS C N 1
ATOM 4121 C CA . LYS C 1 179 ? -32.651 74.677 -13.549 1.00 100.93 176 LYS C CA 1
ATOM 4122 C C . LYS C 1 179 ? -32.798 73.155 -13.518 1.00 106.49 176 LYS C C 1
ATOM 4123 O O . LYS C 1 179 ? -33.086 72.582 -12.464 1.00 104.44 176 LYS C O 1
ATOM 4125 N N . HIS C 1 180 ? -32.655 72.514 -14.693 1.00 106.13 177 HIS C N 1
ATOM 4126 C CA . HIS C 1 180 ? -32.823 71.073 -14.877 1.00 107.25 177 HIS C CA 1
ATOM 4127 C C . HIS C 1 180 ? -31.527 70.293 -14.611 1.00 110.67 177 HIS C C 1
ATOM 4128 O O . HIS C 1 180 ? -30.427 70.845 -14.697 1.00 108.88 177 HIS C O 1
ATOM 4135 N N . TRP C 1 181 ? -31.686 69.002 -14.273 1.00 108.95 178 TRP C N 1
ATOM 4136 C CA . TRP C 1 181 ? -30.616 68.039 -14.034 1.00 109.44 178 TRP C CA 1
ATOM 4137 C C . TRP C 1 181 ? -31.023 66.671 -14.590 1.00 117.90 178 TRP C C 1
ATOM 4138 O O . TRP C 1 181 ? -32.189 66.286 -14.478 1.00 118.60 178 TRP C O 1
ATOM 4149 N N . GLU C 1 182 ? -30.060 65.942 -15.183 1.00 116.86 179 GLU C N 1
ATOM 4150 C CA . GLU C 1 182 ? -30.303 64.642 -15.812 1.00 119.56 179 GLU C CA 1
ATOM 4151 C C . GLU C 1 182 ? -29.199 63.611 -15.462 1.00 123.93 179 GLU C C 1
ATOM 4152 O O . GLU C 1 182 ? -28.013 63.940 -15.578 1.00 123.10 179 GLU C O 1
ATOM 4158 N N . PRO C 1 183 ? -29.555 62.352 -15.084 1.00 121.37 180 PRO C N 1
ATOM 4159 C CA . PRO C 1 183 ? -28.512 61.354 -14.785 1.00 124.81 180 PRO C CA 1
ATOM 4160 C C . PRO C 1 183 ? -28.077 60.575 -16.029 1.00 151.50 180 PRO C C 1
ATOM 4161 O O . PRO C 1 183 ? -27.900 61.145 -17.105 1.00 113.87 180 PRO C O 1
ATOM 4165 N N . ASP D 2 15 ? -46.248 92.446 -9.644 1.00 127.96 2 ASP D N 1
ATOM 4166 C CA . ASP D 2 15 ? -46.083 93.476 -8.622 1.00 125.78 2 ASP D CA 1
ATOM 4167 C C . ASP D 2 15 ? -45.248 92.936 -7.455 1.00 123.54 2 ASP D C 1
ATOM 4168 O O . ASP D 2 15 ? -45.629 91.939 -6.835 1.00 121.70 2 ASP D O 1
ATOM 4170 N N . SER D 2 16 ? -44.100 93.590 -7.176 1.00 116.96 3 SER D N 1
ATOM 4171 C CA . SER D 2 16 ? -43.159 93.199 -6.121 1.00 111.58 3 SER D CA 1
ATOM 4172 C C . SER D 2 16 ? -43.395 93.986 -4.817 1.00 112.83 3 SER D C 1
ATOM 4173 O O . SER D 2 16 ? -43.614 95.201 -4.872 1.00 114.20 3 SER D O 1
ATOM 4176 N N . PRO D 2 17 ? -43.323 93.319 -3.637 1.00 105.40 4 PRO D N 1
ATOM 4177 C CA . PRO D 2 17 ? -43.538 94.038 -2.370 1.00 103.56 4 PRO D CA 1
ATOM 4178 C C . PRO D 2 17 ? -42.322 94.856 -1.941 1.00 103.29 4 PRO D C 1
ATOM 4179 O O . PRO D 2 17 ? -41.184 94.483 -2.240 1.00 100.24 4 PRO D O 1
ATOM 4183 N N . GLU D 2 18 ? -42.575 95.971 -1.230 1.00 99.64 5 GLU D N 1
ATOM 4184 C CA . GLU D 2 18 ? -41.553 96.885 -0.718 1.00 97.18 5 GLU D CA 1
ATOM 4185 C C . GLU D 2 18 ? -40.849 96.266 0.502 1.00 95.50 5 GLU D C 1
ATOM 4186 O O . GLU D 2 18 ? -41.514 95.743 1.403 1.00 94.66 5 GLU D O 1
ATOM 4192 N N . ASP D 2 19 ? -39.506 96.328 0.525 1.00 87.86 6 ASP D N 1
ATOM 4193 C CA . ASP D 2 19 ? -38.714 95.761 1.614 1.00 82.94 6 ASP D CA 1
ATOM 4194 C C . ASP D 2 19 ? -37.524 96.651 1.988 1.00 83.29 6 ASP D C 1
ATOM 4195 O O . ASP D 2 19 ? -36.819 97.153 1.110 1.00 83.23 6 ASP D O 1
ATOM 4200 N N . PHE D 2 20 ? -37.314 96.834 3.304 1.00 76.42 7 PHE D N 1
ATOM 4201 C CA . PHE D 2 20 ? -36.209 97.594 3.887 1.00 73.62 7 PHE D CA 1
ATOM 4202 C C . PHE D 2 20 ? -35.370 96.614 4.701 1.00 71.86 7 PHE D C 1
ATOM 4203 O O . PHE D 2 20 ? -35.839 96.100 5.716 1.00 70.09 7 PHE D O 1
ATOM 4211 N N . VAL D 2 21 ? -34.165 96.297 4.210 1.00 66.10 8 VAL D N 1
ATOM 4212 C CA . VAL D 2 21 ? -33.268 95.297 4.800 1.00 62.32 8 VAL D CA 1
ATOM 4213 C C . VAL D 2 21 ? -32.150 95.970 5.617 1.00 64.54 8 VAL D C 1
ATOM 4214 O O . VAL D 2 21 ? -31.564 96.953 5.172 1.00 65.17 8 VAL D O 1
ATOM 4218 N N . TYR D 2 22 ? -31.868 95.429 6.818 1.00 58.75 9 TYR D N 1
ATOM 4219 C CA . TYR D 2 22 ? -30.778 95.877 7.687 1.00 56.42 9 TYR D CA 1
ATOM 4220 C C . TYR D 2 22 ? -29.897 94.681 8.022 1.00 57.93 9 TYR D C 1
ATOM 4221 O O . TYR D 2 22 ? -30.408 93.607 8.358 1.00 56.18 9 TYR D O 1
ATOM 4230 N N . GLN D 2 23 ? -28.575 94.874 7.933 1.00 54.25 10 GLN D N 1
ATOM 4231 C CA . GLN D 2 23 ? -27.592 93.837 8.233 1.00 52.32 10 GLN D CA 1
ATOM 4232 C C . GLN D 2 23 ? -26.505 94.333 9.186 1.00 55.09 10 GLN D C 1
ATOM 4233 O O . GLN D 2 23 ? -26.029 95.463 9.044 1.00 55.58 10 GLN D O 1
ATOM 4239 N N . PHE D 2 24 ? -26.097 93.474 10.137 1.00 49.48 11 PHE D N 1
ATOM 4240 C CA . PHE D 2 24 ? -24.973 93.732 11.034 1.00 48.36 11 PHE D CA 1
ATOM 4241 C C . PHE D 2 24 ? -24.062 92.510 11.003 1.00 51.27 11 PHE D C 1
ATOM 4242 O O . PHE D 2 24 ? -24.495 91.412 11.361 1.00 50.00 11 PHE D O 1
ATOM 4250 N N . LYS D 2 25 ? -22.822 92.691 10.527 1.00 48.47 12 LYS D N 1
ATOM 4251 C CA . LYS D 2 25 ? -21.858 91.603 10.411 1.00 47.75 12 LYS D CA 1
ATOM 4252 C C . LYS D 2 25 ? -20.647 91.871 11.293 1.00 52.14 12 LYS D C 1
ATOM 4253 O O . LYS D 2 25 ? -19.904 92.823 11.052 1.00 52.16 12 LYS D O 1
ATOM 4259 N N . GLY D 2 26 ? -20.473 91.035 12.311 1.00 48.52 13 GLY D N 1
ATOM 4260 C CA . GLY D 2 26 ? -19.336 91.105 13.221 1.00 48.20 13 GLY D CA 1
ATOM 4261 C C . GLY D 2 26 ? -18.338 90.057 12.791 1.00 52.25 13 GLY D C 1
ATOM 4262 O O . GLY D 2 26 ? -18.522 88.870 13.078 1.00 50.83 13 GLY D O 1
ATOM 4263 N N . MET D 2 27 ? -17.302 90.478 12.050 1.00 50.02 14 MET D N 1
ATOM 4264 C CA . MET D 2 27 ? -16.342 89.542 11.467 1.00 49.95 14 MET D CA 1
ATOM 4265 C C . MET D 2 27 ? -14.958 89.576 12.109 1.00 53.94 14 MET D C 1
ATOM 4266 O O . MET D 2 27 ? -14.451 90.644 12.455 1.00 54.39 14 MET D O 1
ATOM 4271 N N . CYS D 2 28 ? -14.364 88.370 12.257 1.00 48.94 15 CYS D N 1
ATOM 4272 C CA . CYS D 2 28 ? -13.028 88.108 12.794 1.00 47.90 15 CYS D CA 1
ATOM 4273 C C . CYS D 2 28 ? -12.122 87.598 11.675 1.00 50.72 15 CYS D C 1
ATOM 4274 O O . CYS D 2 28 ? -12.527 86.722 10.903 1.00 50.36 15 CYS D O 1
ATOM 4277 N N . TYR D 2 29 ? -10.886 88.107 11.628 1.00 46.77 16 TYR D N 1
ATOM 4278 C CA . TYR D 2 29 ? -9.877 87.739 10.636 1.00 47.18 16 TYR D CA 1
ATOM 4279 C C . TYR D 2 29 ? -8.632 87.217 11.350 1.00 52.26 16 TYR D C 1
ATOM 4280 O O . TYR D 2 29 ? -7.952 87.976 12.037 1.00 52.80 16 TYR D O 1
ATOM 4289 N N . PHE D 2 30 ? -8.360 85.909 11.214 1.00 49.52 17 PHE D N 1
ATOM 4290 C CA . PHE D 2 30 ? -7.231 85.237 11.863 1.00 50.15 17 PHE D CA 1
ATOM 4291 C C . PHE D 2 30 ? -6.134 84.843 10.874 1.00 57.95 17 PHE D C 1
ATOM 4292 O O . PHE D 2 30 ? -6.415 84.263 9.824 1.00 57.89 17 PHE D O 1
ATOM 4300 N N . THR D 2 31 ? -4.895 85.103 11.263 1.00 57.38 18 THR D N 1
ATOM 4301 C CA . THR D 2 31 ? -3.732 84.752 10.495 1.00 59.67 18 THR D CA 1
ATOM 4302 C C . THR D 2 31 ? -2.680 84.185 11.402 1.00 65.39 18 THR D C 1
ATOM 4303 O O . THR D 2 31 ? -2.498 84.647 12.487 1.00 65.14 18 THR D O 1
ATOM 4307 N N . ASN D 2 32 ? -1.981 83.173 10.941 1.00 63.28 19 ASN D N 1
ATOM 4308 C CA . ASN D 2 32 ? -0.888 82.594 11.690 1.00 64.31 19 ASN D CA 1
ATOM 4309 C C . ASN D 2 32 ? -1.229 82.169 13.080 1.00 66.82 19 ASN D C 1
ATOM 4310 O O . ASN D 2 32 ? -0.588 82.526 14.024 1.00 67.26 19 ASN D O 1
ATOM 4315 N N . GLY D 2 33 ? -2.265 81.383 13.204 1.00 62.49 20 GLY D N 1
ATOM 4316 C CA . GLY D 2 33 ? -2.760 80.986 14.498 1.00 61.67 20 GLY D CA 1
ATOM 4317 C C . GLY D 2 33 ? -3.266 82.122 15.347 1.00 66.00 20 GLY D C 1
ATOM 4318 O O . GLY D 2 33 ? -4.064 82.925 14.916 1.00 64.70 20 GLY D O 1
ATOM 4319 N N . THR D 2 34 ? -2.830 82.148 16.584 1.00 63.83 21 THR D N 1
ATOM 4320 C CA . THR D 2 34 ? -3.245 83.153 17.527 1.00 63.61 21 THR D CA 1
ATOM 4321 C C . THR D 2 34 ? -2.693 84.524 17.253 1.00 69.53 21 THR D C 1
ATOM 4322 O O . THR D 2 34 ? -3.192 85.511 17.738 1.00 69.42 21 THR D O 1
ATOM 4326 N N . GLU D 2 35 ? -1.598 84.574 16.539 1.00 67.33 22 GLU D N 1
ATOM 4327 C CA . GLU D 2 35 ? -0.791 85.755 16.517 1.00 68.48 22 GLU D CA 1
ATOM 4328 C C . GLU D 2 35 ? -1.406 87.023 15.962 1.00 70.94 22 GLU D C 1
ATOM 4329 O O . GLU D 2 35 ? -1.359 88.035 16.626 1.00 71.74 22 GLU D O 1
ATOM 4335 N N . ARG D 2 36 ? -2.052 86.973 14.815 1.00 64.71 23 ARG D N 1
ATOM 4336 C CA . ARG D 2 36 ? -2.558 88.186 14.218 1.00 63.67 23 ARG D CA 1
ATOM 4337 C C . ARG D 2 36 ? -4.049 88.144 14.092 1.00 63.60 23 ARG D C 1
ATOM 4338 O O . ARG D 2 36 ? -4.580 87.337 13.370 1.00 61.90 23 ARG D O 1
ATOM 4340 N N . VAL D 2 37 ? -4.722 89.026 14.812 1.00 57.85 24 VAL D N 1
ATOM 4341 C CA . VAL D 2 37 ? -6.159 89.045 14.814 1.00 54.90 24 VAL D CA 1
ATOM 4342 C C . VAL D 2 37 ? -6.658 90.403 14.508 1.00 58.81 24 VAL D C 1
ATOM 4343 O O . VAL D 2 37 ? -6.090 91.365 14.909 1.00 60.62 24 VAL D O 1
ATOM 4347 N N . ARG D 2 38 ? -7.762 90.456 13.815 1.00 53.35 25 ARG D N 1
ATOM 4348 C CA . ARG D 2 38 ? -8.381 91.704 13.380 1.00 53.00 25 ARG D CA 1
ATOM 4349 C C . ARG D 2 38 ? -9.910 91.536 13.335 1.00 55.18 25 ARG D C 1
ATOM 4350 O O . ARG D 2 38 ? -10.398 90.500 12.870 1.00 53.95 25 ARG D O 1
ATOM 4358 N N . LEU D 2 39 ? -10.663 92.541 13.821 1.00 50.78 26 LEU D N 1
ATOM 4359 C CA . LEU D 2 39 ? -12.126 92.490 13.747 1.00 48.99 26 LEU D CA 1
ATOM 4360 C C . LEU D 2 39 ? -12.655 93.647 12.899 1.00 53.54 26 LEU D C 1
ATOM 4361 O O . LEU D 2 39 ? -12.119 94.762 12.963 1.00 55.46 26 LEU D O 1
ATOM 4366 N N . VAL D 2 40 ? -13.710 93.379 12.117 1.00 48.47 27 VAL D N 1
ATOM 4367 C CA . VAL D 2 40 ? -14.389 94.383 11.296 1.00 49.35 27 VAL D CA 1
ATOM 4368 C C . VAL D 2 40 ? -15.895 94.187 11.464 1.00 53.38 27 VAL D C 1
ATOM 4369 O O . VAL D 2 40 ? -16.427 93.154 11.055 1.00 52.72 27 VAL D O 1
ATOM 4373 N N . THR D 2 41 ? -16.564 95.154 12.115 1.00 50.30 28 THR D N 1
ATOM 4374 C CA . THR D 2 41 ? -18.020 95.144 12.307 1.00 49.13 28 THR D CA 1
ATOM 4375 C C . THR D 2 41 ? -18.613 95.994 11.199 1.00 54.64 28 THR D C 1
ATOM 4376 O O . THR D 2 41 ? -18.079 97.065 10.903 1.00 56.49 28 THR D O 1
ATOM 4380 N N . ARG D 2 42 ? -19.674 95.504 10.550 1.00 49.81 29 ARG D N 1
ATOM 4381 C CA . ARG D 2 42 ? -20.272 96.204 9.417 1.00 50.35 29 ARG D CA 1
ATOM 4382 C C . ARG D 2 42 ? -21.760 96.467 9.646 1.00 53.35 29 ARG D C 1
ATOM 4383 O O . ARG D 2 42 ? -22.509 95.553 9.984 1.00 51.41 29 ARG D O 1
ATOM 4391 N N . TYR D 2 43 ? -22.164 97.713 9.490 1.00 51.57 30 TYR D N 1
ATOM 4392 C CA . TYR D 2 43 ? -23.559 98.095 9.579 1.00 52.19 30 TYR D CA 1
ATOM 4393 C C . TYR D 2 43 ? -24.002 98.464 8.177 1.00 58.30 30 TYR D C 1
ATOM 4394 O O . TYR D 2 43 ? -23.484 99.388 7.590 1.00 59.64 30 TYR D O 1
ATOM 4403 N N . ILE D 2 44 ? -24.970 97.718 7.656 1.00 54.45 31 ILE D N 1
ATOM 4404 C CA . ILE D 2 44 ? -25.394 97.766 6.267 1.00 55.44 31 ILE D CA 1
ATOM 4405 C C . ILE D 2 44 ? -26.866 98.046 6.174 1.00 61.69 31 ILE D C 1
ATOM 4406 O O . ILE D 2 44 ? -27.656 97.386 6.795 1.00 59.69 31 ILE D O 1
ATOM 4411 N N . TYR D 2 45 ? -27.238 99.010 5.360 1.00 62.44 32 TYR D N 1
ATOM 4412 C CA . TYR D 2 45 ? -28.636 99.294 5.149 1.00 64.27 32 TYR D CA 1
ATOM 4413 C C . TYR D 2 45 ? -28.904 98.829 3.758 1.00 69.33 32 TYR D C 1
ATOM 4414 O O . TYR D 2 45 ? -28.279 99.300 2.834 1.00 70.22 32 TYR D O 1
ATOM 4423 N N . ASN D 2 46 ? -29.810 97.874 3.597 1.00 65.81 33 ASN D N 1
ATOM 4424 C CA . ASN D 2 46 ? -29.995 97.286 2.288 1.00 66.98 33 ASN D CA 1
ATOM 4425 C C . ASN D 2 46 ? -28.679 96.697 1.878 1.00 70.09 33 ASN D C 1
ATOM 4426 O O . ASN D 2 46 ? -28.244 95.740 2.482 1.00 67.97 33 ASN D O 1
ATOM 4431 N N . ARG D 2 47 ? -28.068 97.204 0.827 1.00 67.96 34 ARG D N 1
ATOM 4432 C CA . ARG D 2 47 ? -26.695 96.836 0.560 1.00 66.48 34 ARG D CA 1
ATOM 4433 C C . ARG D 2 47 ? -25.663 97.918 0.794 1.00 70.87 34 ARG D C 1
ATOM 4434 O O . ARG D 2 47 ? -24.503 97.717 0.530 1.00 70.26 34 ARG D O 1
ATOM 4442 N N . GLU D 2 48 ? -26.073 99.045 1.345 1.00 68.46 35 GLU D N 1
ATOM 4443 C CA . GLU D 2 48 ? -25.115 100.088 1.670 1.00 68.85 35 GLU D CA 1
ATOM 4444 C C . GLU D 2 48 ? -24.524 99.953 3.058 1.00 69.82 35 GLU D C 1
ATOM 4445 O O . GLU D 2 48 ? -25.171 100.212 4.046 1.00 68.24 35 GLU D O 1
ATOM 4451 N N . GLU D 2 49 ? -23.251 99.630 3.105 1.00 65.41 36 GLU D N 1
ATOM 4452 C CA . GLU D 2 49 ? -22.561 99.535 4.342 1.00 62.92 36 GLU D CA 1
ATOM 4453 C C . GLU D 2 49 ? -22.154 100.945 4.629 1.00 68.71 36 GLU D C 1
ATOM 4454 O O . GLU D 2 49 ? -21.180 101.437 4.115 1.00 69.60 36 GLU D O 1
ATOM 4460 N N . TYR D 2 50 ? -22.930 101.571 5.497 1.00 65.36 37 TYR D N 1
ATOM 4461 C CA . TYR D 2 50 ? -22.836 103.000 5.800 1.00 67.09 37 TYR D CA 1
ATOM 4462 C C . TYR D 2 50 ? -21.807 103.338 6.885 1.00 69.63 37 TYR D C 1
ATOM 4463 O O . TYR D 2 50 ? -21.219 104.417 6.835 1.00 71.26 37 TYR D O 1
ATOM 4472 N N . ALA D 2 51 ? -21.594 102.435 7.850 1.00 63.24 38 ALA D N 1
ATOM 4473 C CA . ALA D 2 51 ? -20.637 102.629 8.943 1.00 62.04 38 ALA D CA 1
ATOM 4474 C C . ALA D 2 51 ? -19.950 101.314 9.305 1.00 63.33 38 ALA D C 1
ATOM 4475 O O . ALA D 2 51 ? -20.533 100.240 9.119 1.00 61.39 38 ALA D O 1
ATOM 4477 N N . ARG D 2 52 ? -18.704 101.396 9.811 1.00 60.02 39 ARG D N 1
ATOM 4478 C CA . ARG D 2 52 ? -17.930 100.214 10.196 1.00 57.67 39 ARG D CA 1
ATOM 4479 C C . ARG D 2 52 ? -16.925 100.504 11.323 1.00 60.94 39 ARG D C 1
ATOM 4480 O O . ARG D 2 52 ? -16.599 101.665 11.598 1.00 61.99 39 ARG D O 1
ATOM 4488 N N . PHE D 2 53 ? -16.431 99.425 11.959 1.00 55.04 40 PHE D N 1
ATOM 4489 C CA . PHE D 2 53 ? -15.392 99.486 12.979 1.00 54.07 40 PHE D CA 1
ATOM 4490 C C . PHE D 2 53 ? -14.307 98.473 12.641 1.00 56.77 40 PHE D C 1
ATOM 4491 O O . PHE D 2 53 ? -14.567 97.272 12.647 1.00 54.47 40 PHE D O 1
ATOM 4499 N N . ASP D 2 54 ? -13.094 98.964 12.375 1.00 53.89 41 ASP D N 1
ATOM 4500 C CA . ASP D 2 54 ? -11.918 98.151 12.083 1.00 52.94 41 ASP D CA 1
ATOM 4501 C C . ASP D 2 54 ? -10.981 98.248 13.278 1.00 56.16 41 ASP D C 1
ATOM 4502 O O . ASP D 2 54 ? -10.599 99.360 13.657 1.00 57.00 41 ASP D O 1
ATOM 4507 N N . SER D 2 55 ? -10.618 97.090 13.878 1.00 51.23 42 SER D N 1
ATOM 4508 C CA . SER D 2 55 ? -9.732 97.012 15.052 1.00 51.16 42 SER D CA 1
ATOM 4509 C C . SER D 2 55 ? -8.353 97.640 14.772 1.00 58.71 42 SER D C 1
ATOM 4510 O O . SER D 2 55 ? -7.706 98.128 15.701 1.00 59.30 42 SER D O 1
ATOM 4513 N N . ASP D 2 56 ? -7.924 97.649 13.493 1.00 57.15 43 ASP D N 1
ATOM 4514 C CA . ASP D 2 56 ? -6.665 98.262 13.069 1.00 59.70 43 ASP D CA 1
ATOM 4515 C C . ASP D 2 56 ? -6.776 99.794 13.105 1.00 66.16 43 ASP D C 1
ATOM 4516 O O . ASP D 2 56 ? -5.770 100.467 13.342 1.00 68.38 43 ASP D O 1
ATOM 4521 N N . VAL D 2 57 ? -7.997 100.339 12.894 1.00 62.02 44 VAL D N 1
ATOM 4522 C CA . VAL D 2 57 ? -8.266 101.784 12.942 1.00 63.60 44 VAL D CA 1
ATOM 4523 C C . VAL D 2 57 ? -8.455 102.182 14.418 1.00 67.22 44 VAL D C 1
ATOM 4524 O O . VAL D 2 57 ? -7.835 103.144 14.872 1.00 70.01 44 VAL D O 1
ATOM 4528 N N . GLY D 2 58 ? -9.272 101.415 15.143 1.00 60.63 45 GLY D N 1
ATOM 4529 C CA . GLY D 2 58 ? -9.537 101.615 16.566 1.00 59.43 45 GLY D CA 1
ATOM 4530 C C . GLY D 2 58 ? -10.754 102.456 16.904 1.00 62.34 45 GLY D C 1
ATOM 4531 O O . GLY D 2 58 ? -11.142 102.536 18.074 1.00 61.16 45 GLY D O 1
ATOM 4532 N N . VAL D 2 59 ? -11.358 103.101 15.889 1.00 58.77 46 VAL D N 1
ATOM 4533 C CA . VAL D 2 59 ? -12.537 103.965 16.042 1.00 58.18 46 VAL D CA 1
ATOM 4534 C C . VAL D 2 59 ? -13.566 103.664 14.941 1.00 60.34 46 VAL D C 1
ATOM 4535 O O . VAL D 2 59 ? -13.198 103.134 13.891 1.00 60.91 46 VAL D O 1
ATOM 4539 N N . TYR D 2 60 ? -14.842 104.023 15.174 1.00 54.97 47 TYR D N 1
ATOM 4540 C CA . TYR D 2 60 ? -15.915 103.862 14.193 1.00 54.60 47 TYR D CA 1
ATOM 4541 C C . TYR D 2 60 ? -15.697 104.824 13.031 1.00 63.07 47 TYR D C 1
ATOM 4542 O O . TYR D 2 60 ? -15.301 105.969 13.255 1.00 65.15 47 TYR D O 1
ATOM 4551 N N . ARG D 2 61 ? -15.915 104.358 11.790 1.00 60.55 48 ARG D N 1
ATOM 4552 C CA . ARG D 2 61 ? -15.714 105.191 10.604 1.00 63.31 48 ARG D CA 1
ATOM 4553 C C . ARG D 2 61 ? -16.910 105.128 9.669 1.00 67.96 48 ARG D C 1
ATOM 4554 O O . ARG D 2 61 ? -17.423 104.040 9.384 1.00 65.68 48 ARG D O 1
ATOM 4562 N N . ALA D 2 62 ? -17.354 106.306 9.202 1.00 67.41 49 ALA D N 1
ATOM 4563 C CA . ALA D 2 62 ? -18.458 106.437 8.260 1.00 68.41 49 ALA D CA 1
ATOM 4564 C C . ALA D 2 62 ? -17.951 106.115 6.857 1.00 74.91 49 ALA D C 1
ATOM 4565 O O . ALA D 2 62 ? -16.921 106.647 6.430 1.00 76.79 49 ALA D O 1
ATOM 4567 N N . VAL D 2 63 ? -18.650 105.198 6.167 1.00 70.35 50 VAL D N 1
ATOM 4568 C CA . VAL D 2 63 ? -18.301 104.737 4.822 1.00 71.29 50 VAL D CA 1
ATOM 4569 C C . VAL D 2 63 ? -19.013 105.607 3.775 1.00 79.16 50 VAL D C 1
ATOM 4570 O O . VAL D 2 63 ? -18.363 106.105 2.853 1.00 81.92 50 VAL D O 1
ATOM 4574 N N . THR D 2 64 ? -20.345 105.767 3.911 1.00 75.31 51 THR D N 1
ATOM 4575 C CA . THR D 2 64 ? -21.188 106.540 2.989 1.00 77.93 51 THR D CA 1
ATOM 4576 C C . THR D 2 64 ? -21.780 107.769 3.732 1.00 82.99 51 THR D C 1
ATOM 4577 O O . THR D 2 64 ? -21.811 107.741 4.965 1.00 80.32 51 THR D O 1
ATOM 4581 N N . PRO D 2 65 ? -22.310 108.818 3.035 1.00 83.57 52 PRO D N 1
ATOM 4582 C CA . PRO D 2 65 ? -22.872 109.983 3.757 1.00 85.10 52 PRO D CA 1
ATOM 4583 C C . PRO D 2 65 ? -24.068 109.659 4.672 1.00 87.12 52 PRO D C 1
ATOM 4584 O O . PRO D 2 65 ? -24.597 110.559 5.336 1.00 88.13 52 PRO D O 1
ATOM 4588 N N . LEU D 2 66 ? -24.458 108.374 4.741 1.00 80.55 53 LEU D N 1
ATOM 4589 C CA . LEU D 2 66 ? -25.530 107.848 5.587 1.00 78.41 53 LEU D CA 1
ATOM 4590 C C . LEU D 2 66 ? -24.973 107.434 6.971 1.00 80.29 53 LEU D C 1
ATOM 4591 O O . LEU D 2 66 ? -25.742 107.220 7.910 1.00 78.65 53 LEU D O 1
ATOM 4596 N N . GLY D 2 67 ? -23.645 107.355 7.072 1.00 76.72 54 GLY D N 1
ATOM 4597 C CA . GLY D 2 67 ? -22.919 106.949 8.273 1.00 74.08 54 GLY D CA 1
ATOM 4598 C C . GLY D 2 67 ? -22.530 107.991 9.315 1.00 79.19 54 GLY D C 1
ATOM 4599 O O . GLY D 2 67 ? -22.494 107.629 10.497 1.00 76.24 54 GLY D O 1
ATOM 4600 N N . PRO D 2 68 ? -22.202 109.275 8.963 1.00 79.37 55 PRO D N 1
ATOM 4601 C CA . PRO D 2 68 ? -21.773 110.244 9.995 1.00 79.96 55 PRO D CA 1
ATOM 4602 C C . PRO D 2 68 ? -22.653 110.359 11.256 1.00 82.06 55 PRO D C 1
ATOM 4603 O O . PRO D 2 68 ? -22.037 110.386 12.321 1.00 79.73 55 PRO D O 1
ATOM 4607 N N . PRO D 2 69 ? -24.022 110.389 11.238 1.00 79.28 56 PRO D N 1
ATOM 4608 C CA . PRO D 2 69 ? -24.759 110.494 12.513 1.00 77.65 56 PRO D CA 1
ATOM 4609 C C . PRO D 2 69 ? -24.576 109.273 13.415 1.00 76.80 56 PRO D C 1
ATOM 4610 O O . PRO D 2 69 ? -24.621 109.409 14.638 1.00 75.29 56 PRO D O 1
ATOM 4614 N N . ALA D 2 70 ? -24.349 108.091 12.814 1.00 70.86 57 ALA D N 1
ATOM 4615 C CA . ALA D 2 70 ? -24.133 106.848 13.548 1.00 66.92 57 ALA D CA 1
ATOM 4616 C C . ALA D 2 70 ? -22.712 106.795 14.126 1.00 69.72 57 ALA D C 1
ATOM 4617 O O . ALA D 2 70 ? -22.563 106.638 15.339 1.00 68.16 57 ALA D O 1
ATOM 4619 N N . ALA D 2 71 ? -21.680 106.969 13.264 1.00 67.01 58 ALA D N 1
ATOM 4620 C CA . ALA D 2 71 ? -20.256 106.916 13.611 1.00 66.38 58 ALA D CA 1
ATOM 4621 C C . ALA D 2 71 ? -19.851 107.942 14.681 1.00 71.86 58 ALA D C 1
ATOM 4622 O O . ALA D 2 71 ? -19.118 107.579 15.605 1.00 69.93 58 ALA D O 1
ATOM 4624 N N . GLU D 2 72 ? -20.324 109.206 14.565 1.00 71.43 59 GLU D N 1
ATOM 4625 C CA . GLU D 2 72 ? -20.009 110.287 15.509 1.00 72.99 59 GLU D CA 1
ATOM 4626 C C . GLU D 2 72 ? -20.606 110.023 16.894 1.00 75.28 59 GLU D C 1
ATOM 4627 O O . GLU D 2 72 ? -19.942 110.288 17.896 1.00 75.08 59 GLU D O 1
ATOM 4629 N N . TYR D 2 73 ? -21.844 109.483 16.943 1.00 70.17 60 TYR D N 1
ATOM 4630 C CA . TYR D 2 73 ? -22.582 109.161 18.167 1.00 67.87 60 TYR D CA 1
ATOM 4631 C C . TYR D 2 73 ? -21.921 108.015 18.938 1.00 67.84 60 TYR D C 1
ATOM 4632 O O . TYR D 2 73 ? -21.803 108.097 20.158 1.00 67.19 60 TYR D O 1
ATOM 4641 N N . TRP D 2 74 ? -21.497 106.954 18.230 1.00 62.25 61 TRP D N 1
ATOM 4642 C CA . TRP D 2 74 ? -20.853 105.782 18.825 1.00 59.12 61 TRP D CA 1
ATOM 4643 C C . TRP D 2 74 ? -19.452 106.114 19.346 1.00 63.22 61 TRP D C 1
ATOM 4644 O O . TRP D 2 74 ? -19.048 105.565 20.370 1.00 61.90 61 TRP D O 1
ATOM 4655 N N . ASN D 2 75 ? -18.733 107.031 18.675 1.00 61.18 62 ASN D N 1
ATOM 4656 C CA . ASN D 2 75 ? -17.397 107.445 19.100 1.00 61.55 62 ASN D CA 1
ATOM 4657 C C . ASN D 2 75 ? -17.448 108.394 20.311 1.00 65.15 62 ASN D C 1
ATOM 4658 O O . ASN D 2 75 ? -16.520 108.382 21.123 1.00 64.82 62 ASN D O 1
ATOM 4663 N N . SER D 2 76 ? -18.530 109.191 20.445 1.00 61.59 63 SER D N 1
ATOM 4664 C CA . SER D 2 76 ? -18.713 110.115 21.569 1.00 62.15 63 SER D CA 1
ATOM 4665 C C . SER D 2 76 ? -19.032 109.350 22.868 1.00 63.52 63 SER D C 1
ATOM 4666 O O . SER D 2 76 ? -18.732 109.841 23.955 1.00 63.49 63 SER D O 1
ATOM 4669 N N . GLN D 2 77 ? -19.624 108.144 22.747 1.00 57.77 64 GLN D N 1
ATOM 4670 C CA . GLN D 2 77 ? -19.956 107.273 23.879 1.00 55.21 64 GLN D CA 1
ATOM 4671 C C . GLN D 2 77 ? -18.751 106.378 24.198 1.00 56.46 64 GLN D C 1
ATOM 4672 O O . GLN D 2 77 ? -18.435 105.481 23.412 1.00 54.92 64 GLN D O 1
ATOM 4678 N N . LYS D 2 78 ? -18.062 106.638 25.332 1.00 52.11 65 LYS D N 1
ATOM 4679 C CA . LYS D 2 78 ? -16.870 105.886 25.734 1.00 50.12 65 LYS D CA 1
ATOM 4680 C C . LYS D 2 78 ? -17.186 104.401 25.974 1.00 49.31 65 LYS D C 1
ATOM 4681 O O . LYS D 2 78 ? -16.418 103.552 25.520 1.00 46.98 65 LYS D O 1
ATOM 4687 N N . GLU D 2 79 ? -18.311 104.093 26.657 1.00 44.82 66 GLU D N 1
ATOM 4688 C CA . GLU D 2 79 ? -18.724 102.719 26.979 1.00 42.64 66 GLU D CA 1
ATOM 4689 C C . GLU D 2 79 ? -18.941 101.871 25.710 1.00 46.03 66 GLU D C 1
ATOM 4690 O O . GLU D 2 79 ? -18.591 100.690 25.716 1.00 43.92 66 GLU D O 1
ATOM 4696 N N . VAL D 2 80 ? -19.467 102.487 24.622 1.00 43.85 67 VAL D N 1
ATOM 4697 C CA . VAL D 2 80 ? -19.722 101.829 23.332 1.00 42.98 67 VAL D CA 1
ATOM 4698 C C . VAL D 2 80 ? -18.382 101.535 22.625 1.00 46.38 67 VAL D C 1
ATOM 4699 O O . VAL D 2 80 ? -18.183 100.415 22.143 1.00 44.33 67 VAL D O 1
ATOM 4703 N N . LEU D 2 81 ? -17.473 102.534 22.587 1.00 44.37 68 LEU D N 1
ATOM 4704 C CA . LEU D 2 81 ? -16.142 102.435 21.981 1.00 45.32 68 LEU D CA 1
ATOM 4705 C C . LEU D 2 81 ? -15.294 101.352 22.636 1.00 47.96 68 LEU D C 1
ATOM 4706 O O . LEU D 2 81 ? -14.673 100.565 21.920 1.00 47.98 68 LEU D O 1
ATOM 4711 N N . GLU D 2 82 ? -15.267 101.313 23.986 1.00 43.46 69 GLU D N 1
ATOM 4712 C CA . GLU D 2 82 ? -14.484 100.337 24.741 1.00 42.34 69 GLU D CA 1
ATOM 4713 C C . GLU D 2 82 ? -15.025 98.922 24.596 1.00 43.31 69 GLU D C 1
ATOM 4714 O O . GLU D 2 82 ? -14.228 97.985 24.509 1.00 42.04 69 GLU D O 1
ATOM 4720 N N . ARG D 2 83 ? -16.356 98.758 24.542 1.00 39.22 70 ARG D N 1
ATOM 4721 C CA . ARG D 2 83 ? -16.940 97.434 24.367 1.00 37.76 70 ARG D CA 1
ATOM 4722 C C . ARG D 2 83 ? -16.508 96.855 23.012 1.00 42.11 70 ARG D C 1
ATOM 4723 O O . ARG D 2 83 ? -16.063 95.710 22.964 1.00 41.24 70 ARG D O 1
ATOM 4731 N N . THR D 2 84 ? -16.584 97.667 21.938 1.00 39.32 71 THR D N 1
ATOM 4732 C CA . THR D 2 84 ? -16.210 97.266 20.584 1.00 39.55 71 THR D CA 1
ATOM 4733 C C . THR D 2 84 ? -14.713 96.935 20.514 1.00 45.66 71 THR D C 1
ATOM 4734 O O . THR D 2 84 ? -14.348 95.940 19.888 1.00 45.35 71 THR D O 1
ATOM 4738 N N . ARG D 2 85 ? -13.853 97.756 21.159 1.00 43.22 72 ARG D N 1
ATOM 4739 C CA . ARG D 2 85 ? -12.405 97.521 21.200 1.00 43.60 72 ARG D CA 1
ATOM 4740 C C . ARG D 2 85 ? -12.105 96.170 21.861 1.00 47.17 72 ARG D C 1
ATOM 4741 O O . ARG D 2 85 ? -11.302 95.392 21.336 1.00 47.46 72 ARG D O 1
ATOM 4749 N N . ALA D 2 86 ? -12.816 95.875 22.975 1.00 42.00 73 ALA D N 1
ATOM 4750 C CA . ALA D 2 86 ? -12.689 94.656 23.763 1.00 40.24 73 ALA D CA 1
ATOM 4751 C C . ALA D 2 86 ? -13.273 93.434 23.051 1.00 41.54 73 ALA D C 1
ATOM 4752 O O . ALA D 2 86 ? -12.969 92.308 23.455 1.00 40.25 73 ALA D O 1
ATOM 4754 N N . GLU D 2 87 ? -14.068 93.638 21.977 1.00 37.59 74 GLU D N 1
ATOM 4755 C CA . GLU D 2 87 ? -14.688 92.533 21.227 1.00 36.64 74 GLU D CA 1
ATOM 4756 C C . GLU D 2 87 ? -13.642 91.686 20.478 1.00 42.76 74 GLU D C 1
ATOM 4757 O O . GLU D 2 87 ? -13.967 90.601 20.006 1.00 41.42 74 GLU D O 1
ATOM 4763 N N . LEU D 2 88 ? -12.374 92.145 20.453 1.00 42.57 75 LEU D N 1
ATOM 4764 C CA . LEU D 2 88 ? -11.239 91.425 19.870 1.00 43.45 75 LEU D CA 1
ATOM 4765 C C . LEU D 2 88 ? -10.850 90.277 20.800 1.00 48.81 75 LEU D C 1
ATOM 4766 O O . LEU D 2 88 ? -10.338 89.260 20.344 1.00 49.37 75 LEU D O 1
ATOM 4771 N N . ASP D 2 89 ? -11.143 90.436 22.102 1.00 45.30 76 ASP D N 1
ATOM 4772 C CA . ASP D 2 89 ? -10.875 89.454 23.143 1.00 44.70 76 ASP D CA 1
ATOM 4773 C C . ASP D 2 89 ? -12.139 88.655 23.521 1.00 45.75 76 ASP D C 1
ATOM 4774 O O . ASP D 2 89 ? -12.075 87.426 23.577 1.00 45.05 76 ASP D O 1
ATOM 4779 N N . THR D 2 90 ? -13.275 89.344 23.764 1.00 40.65 77 THR D N 1
ATOM 4780 C CA . THR D 2 90 ? -14.543 88.730 24.195 1.00 39.13 77 THR D CA 1
ATOM 4781 C C . THR D 2 90 ? -15.239 87.957 23.079 1.00 43.07 77 THR D C 1
ATOM 4782 O O . THR D 2 90 ? -16.130 87.144 23.369 1.00 41.72 77 THR D O 1
ATOM 4786 N N . VAL D 2 91 ? -14.860 88.211 21.807 1.00 40.00 78 VAL D N 1
ATOM 4787 C CA . VAL D 2 91 ? -15.462 87.490 20.688 1.00 38.92 78 VAL D CA 1
ATOM 4788 C C . VAL D 2 91 ? -14.381 86.709 19.938 1.00 43.91 78 VAL D C 1
ATOM 4789 O O . VAL D 2 91 ? -14.281 85.498 20.117 1.00 42.51 78 VAL D O 1
ATOM 4793 N N . CYS D 2 92 ? -13.563 87.416 19.132 1.00 42.66 79 CYS D N 1
ATOM 4794 C CA . CYS D 2 92 ? -12.511 86.895 18.254 1.00 43.11 79 CYS D CA 1
ATOM 4795 C C . CYS D 2 92 ? -11.533 85.936 18.956 1.00 45.10 79 CYS D C 1
ATOM 4796 O O . CYS D 2 92 ? -11.438 84.781 18.538 1.00 44.76 79 CYS D O 1
ATOM 4799 N N . ARG D 2 93 ? -10.823 86.388 20.001 1.00 41.15 80 ARG D N 1
ATOM 4800 C CA . ARG D 2 93 ? -9.850 85.537 20.694 1.00 41.68 80 ARG D CA 1
ATOM 4801 C C . ARG D 2 93 ? -10.523 84.421 21.500 1.00 45.16 80 ARG D C 1
ATOM 4802 O O . ARG D 2 93 ? -9.983 83.314 21.575 1.00 46.01 80 ARG D O 1
ATOM 4810 N N . HIS D 2 94 ? -11.706 84.701 22.063 1.00 39.96 81 HIS D N 1
ATOM 4811 C CA . HIS D 2 94 ? -12.473 83.751 22.866 1.00 38.94 81 HIS D CA 1
ATOM 4812 C C . HIS D 2 94 ? -12.954 82.572 22.024 1.00 43.46 81 HIS D C 1
ATOM 4813 O O . HIS D 2 94 ? -12.791 81.422 22.437 1.00 44.36 81 HIS D O 1
ATOM 4820 N N . ASN D 2 95 ? -13.545 82.860 20.856 1.00 38.88 82 ASN D N 1
ATOM 4821 C CA . ASN D 2 95 ? -14.089 81.846 19.968 1.00 38.07 82 ASN D CA 1
ATOM 4822 C C . ASN D 2 95 ? -13.015 81.074 19.221 1.00 42.13 82 ASN D C 1
ATOM 4823 O O . ASN D 2 95 ? -13.252 79.909 18.924 1.00 41.29 82 ASN D O 1
ATOM 4828 N N . TYR D 2 96 ? -11.838 81.680 18.931 1.00 40.06 83 TYR D N 1
ATOM 4829 C CA . TYR D 2 96 ? -10.770 80.958 18.222 1.00 40.71 83 TYR D CA 1
ATOM 4830 C C . TYR D 2 96 ? -10.310 79.741 19.027 1.00 45.87 83 TYR D C 1
ATOM 4831 O O . TYR D 2 96 ? -10.042 78.696 18.437 1.00 47.18 83 TYR D O 1
ATOM 4840 N N . GLN D 2 97 ? -10.273 79.865 20.370 1.00 41.96 84 GLN D N 1
ATOM 4841 C CA . GLN D 2 97 ? -9.911 78.784 21.289 1.00 42.09 84 GLN D CA 1
ATOM 4842 C C . GLN D 2 97 ? -10.945 77.657 21.211 1.00 47.00 84 GLN D C 1
ATOM 4843 O O . GLN D 2 97 ? -10.583 76.487 21.322 1.00 48.11 84 GLN D O 1
ATOM 4849 N N . LEU D 2 98 ? -12.219 78.013 20.954 1.00 42.81 85 LEU D N 1
ATOM 4850 C CA . LEU D 2 98 ? -13.309 77.054 20.793 1.00 42.35 85 LEU D CA 1
ATOM 4851 C C . LEU D 2 98 ? -13.234 76.412 19.391 1.00 48.59 85 LEU D C 1
ATOM 4852 O O . LEU D 2 98 ? -13.675 75.272 19.220 1.00 50.66 85 LEU D O 1
ATOM 4857 N N . GLU D 2 99 ? -12.641 77.123 18.408 1.00 43.62 86 GLU D N 1
ATOM 4858 C CA . GLU D 2 99 ? -12.454 76.608 17.045 1.00 43.34 86 GLU D CA 1
ATOM 4859 C C . GLU D 2 99 ? -11.287 75.628 16.989 1.00 49.04 86 GLU D C 1
ATOM 4860 O O . GLU D 2 99 ? -11.330 74.677 16.209 1.00 48.89 86 GLU D O 1
ATOM 4866 N N . LEU D 2 100 ? -10.232 75.881 17.794 1.00 47.09 87 LEU D N 1
ATOM 4867 C CA . LEU D 2 100 ? -9.031 75.044 17.873 1.00 48.46 87 LEU D CA 1
ATOM 4868 C C . LEU D 2 100 ? -9.354 73.623 18.327 1.00 54.32 87 LEU D C 1
ATOM 4869 O O . LEU D 2 100 ? -8.720 72.677 17.855 1.00 55.09 87 LEU D O 1
ATOM 4874 N N . ARG D 2 101 ? -10.336 73.480 19.238 1.00 51.04 88 ARG D N 1
ATOM 4875 C CA . ARG D 2 101 ? -10.751 72.192 19.786 1.00 51.95 88 ARG D CA 1
ATOM 4876 C C . ARG D 2 101 ? -11.780 71.474 18.889 1.00 56.48 88 ARG D C 1
ATOM 4877 O O . ARG D 2 101 ? -11.915 70.255 19.003 1.00 58.33 88 ARG D O 1
ATOM 4879 N N . THR D 2 102 ? -12.487 72.210 17.996 1.00 51.14 89 THR D N 1
ATOM 4880 C CA . THR D 2 102 ? -13.527 71.636 17.125 1.00 50.33 89 THR D CA 1
ATOM 4881 C C . THR D 2 102 ? -13.181 71.732 15.616 1.00 54.37 89 THR D C 1
ATOM 4882 O O . THR D 2 102 ? -12.547 70.816 15.088 1.00 55.93 89 THR D O 1
ATOM 4886 N N . THR D 2 103 ? -13.629 72.815 14.932 1.00 49.12 90 THR D N 1
ATOM 4887 C CA . THR D 2 103 ? -13.481 73.083 13.493 1.00 49.01 90 THR D CA 1
ATOM 4888 C C . THR D 2 103 ? -12.049 72.873 12.975 1.00 55.75 90 THR D C 1
ATOM 4889 O O . THR D 2 103 ? -11.875 72.211 11.951 1.00 57.20 90 THR D O 1
ATOM 4893 N N . LEU D 2 104 ? -11.038 73.428 13.668 1.00 52.52 91 LEU D N 1
ATOM 4894 C CA . LEU D 2 104 ? -9.636 73.339 13.250 1.00 53.30 91 LEU D CA 1
ATOM 4895 C C . LEU D 2 104 ? -9.053 71.927 13.444 1.00 60.46 91 LEU D C 1
ATOM 4896 O O . LEU D 2 104 ? -7.950 71.657 12.959 1.00 61.46 91 LEU D O 1
ATOM 4901 N N . GLN D 2 105 ? -9.804 71.020 14.105 1.00 57.98 92 GLN D N 1
ATOM 4902 C CA . GLN D 2 105 ? -9.395 69.631 14.301 1.00 59.91 92 GLN D CA 1
ATOM 4903 C C . GLN D 2 105 ? -10.218 68.689 13.400 1.00 65.77 92 GLN D C 1
ATOM 4904 O O . GLN D 2 105 ? -9.923 67.490 13.333 1.00 67.40 92 GLN D O 1
ATOM 4910 N N . ARG D 2 106 ? -11.214 69.245 12.674 1.00 61.42 93 ARG D N 1
ATOM 4911 C CA . ARG D 2 106 ? -12.060 68.491 11.749 1.00 61.55 93 ARG D CA 1
ATOM 4912 C C . ARG D 2 106 ? -11.232 68.083 10.532 1.00 65.66 93 ARG D C 1
ATOM 4913 O O . ARG D 2 106 ? -10.720 68.940 9.808 1.00 64.54 93 ARG D O 1
ATOM 4921 N N . ARG D 2 107 ? -11.066 66.763 10.354 1.00 63.68 94 ARG D N 1
ATOM 4922 C CA . ARG D 2 107 ? -10.323 66.155 9.249 1.00 64.53 94 ARG D CA 1
ATOM 4923 C C . ARG D 2 107 ? -11.192 65.072 8.610 1.00 68.95 94 ARG D C 1
ATOM 4924 O O . ARG D 2 107 ? -11.428 64.031 9.233 1.00 69.83 94 ARG D O 1
ATOM 4932 N N . VAL D 2 108 ? -11.711 65.337 7.395 1.00 64.89 95 VAL D N 1
ATOM 4933 C CA . VAL D 2 108 ? -12.575 64.399 6.663 1.00 66.01 95 VAL D CA 1
ATOM 4934 C C . VAL D 2 108 ? -11.831 63.917 5.406 1.00 71.30 95 VAL D C 1
ATOM 4935 O O . VAL D 2 108 ? -11.576 64.716 4.498 1.00 70.09 95 VAL D O 1
ATOM 4939 N N . GLU D 2 109 ? -11.476 62.609 5.374 1.00 70.30 96 GLU D N 1
ATOM 4940 C CA . GLU D 2 109 ? -10.760 61.962 4.265 1.00 71.68 96 GLU D CA 1
ATOM 4941 C C . GLU D 2 109 ? -11.595 62.007 2.974 1.00 75.84 96 GLU D C 1
ATOM 4942 O O . GLU D 2 109 ? -12.796 61.729 3.021 1.00 74.92 96 GLU D O 1
ATOM 4944 N N . PRO D 2 110 ? -10.995 62.391 1.823 1.00 73.48 97 PRO D N 1
ATOM 4945 C CA . PRO D 2 110 ? -11.786 62.470 0.584 1.00 74.13 97 PRO D CA 1
ATOM 4946 C C . PRO D 2 110 ? -12.070 61.114 -0.052 1.00 81.69 97 PRO D C 1
ATOM 4947 O O . PRO D 2 110 ? -11.292 60.171 0.099 1.00 82.28 97 PRO D O 1
ATOM 4951 N N . THR D 2 111 ? -13.183 61.040 -0.792 1.00 80.34 98 THR D N 1
ATOM 4952 C CA . THR D 2 111 ? -13.587 59.860 -1.551 1.00 83.31 98 THR D CA 1
ATOM 4953 C C . THR D 2 111 ? -13.064 60.072 -2.972 1.00 90.09 98 THR D C 1
ATOM 4954 O O . THR D 2 111 ? -13.425 61.065 -3.614 1.00 88.79 98 THR D O 1
ATOM 4958 N N . VAL D 2 112 ? -12.163 59.190 -3.437 1.00 90.38 99 VAL D N 1
ATOM 4959 C CA . VAL D 2 112 ? -11.572 59.335 -4.765 1.00 92.47 99 VAL D CA 1
ATOM 4960 C C . VAL D 2 112 ? -11.901 58.122 -5.652 1.00 101.49 99 VAL D C 1
ATOM 4961 O O . VAL D 2 112 ? -11.596 56.973 -5.312 1.00 102.76 99 VAL D O 1
ATOM 4965 N N . THR D 2 113 ? -12.583 58.399 -6.784 1.00 100.46 100 THR D N 1
ATOM 4966 C CA . THR D 2 113 ? -13.027 57.408 -7.773 1.00 103.84 100 THR D CA 1
ATOM 4967 C C . THR D 2 113 ? -12.808 57.932 -9.201 1.00 110.95 100 THR D C 1
ATOM 4968 O O . THR D 2 113 ? -13.194 59.064 -9.504 1.00 109.29 100 THR D O 1
ATOM 4972 N N . ILE D 2 114 ? -12.199 57.109 -10.075 1.00 111.57 101 ILE D N 1
ATOM 4973 C CA . ILE D 2 114 ? -11.952 57.474 -11.475 1.00 113.59 101 ILE D CA 1
ATOM 4974 C C . ILE D 2 114 ? -13.032 56.819 -12.350 1.00 121.70 101 ILE D C 1
ATOM 4975 O O . ILE D 2 114 ? -13.195 55.596 -12.323 1.00 122.95 101 ILE D O 1
ATOM 4980 N N . SER D 2 115 ? -13.773 57.647 -13.108 1.00 119.88 102 SER D N 1
ATOM 4981 C CA . SER D 2 115 ? -14.850 57.209 -13.998 1.00 122.73 102 SER D CA 1
ATOM 4982 C C . SER D 2 115 ? -14.663 57.779 -15.414 1.00 130.20 102 SER D C 1
ATOM 4983 O O . SER D 2 115 ? -14.268 58.942 -15.538 1.00 128.25 102 SER D O 1
ATOM 4985 N N . PRO D 2 116 ? -14.930 56.997 -16.495 1.00 131.49 103 PRO D N 1
ATOM 4986 C CA . PRO D 2 116 ? -14.750 57.549 -17.852 1.00 133.43 103 PRO D CA 1
ATOM 4987 C C . PRO D 2 116 ? -15.881 58.507 -18.248 1.00 138.32 103 PRO D C 1
ATOM 4988 O O . PRO D 2 116 ? -17.052 58.239 -17.962 1.00 138.31 103 PRO D O 1
ATOM 4992 N N . SER D 2 117 ? -15.518 59.641 -18.883 1.00 134.87 104 SER D N 1
ATOM 4993 C CA . SER D 2 117 ? -16.466 60.662 -19.329 1.00 169.83 104 SER D CA 1
ATOM 4994 C C . SER D 2 117 ? -16.008 61.294 -20.640 1.00 205.41 104 SER D C 1
ATOM 4995 O O . SER D 2 117 ? -16.019 60.635 -21.677 1.00 170.02 104 SER D O 1
ATOM 4997 N N . LEU D 2 127 ? -11.849 60.341 -22.083 1.00 127.87 114 LEU D N 1
ATOM 4998 C CA . LEU D 2 127 ? -11.479 61.171 -20.943 1.00 124.18 114 LEU D CA 1
ATOM 4999 C C . LEU D 2 127 ? -11.730 60.447 -19.621 1.00 125.51 114 LEU D C 1
ATOM 5000 O O . LEU D 2 127 ? -12.751 59.772 -19.471 1.00 125.27 114 LEU D O 1
ATOM 5002 N N . LEU D 2 128 ? -10.792 60.596 -18.667 1.00 119.94 115 LEU D N 1
ATOM 5003 C CA . LEU D 2 128 ? -10.877 59.997 -17.335 1.00 117.60 115 LEU D CA 1
ATOM 5004 C C . LEU D 2 128 ? -10.885 61.105 -16.267 1.00 118.01 115 LEU D C 1
ATOM 5005 O O . LEU D 2 128 ? -9.875 61.786 -16.071 1.00 117.11 115 LEU D O 1
ATOM 5007 N N . VAL D 2 129 ? -12.051 61.318 -15.616 1.00 112.27 116 VAL D N 1
ATOM 5008 C CA . VAL D 2 129 ? -12.236 62.349 -14.585 1.00 108.85 116 VAL D CA 1
ATOM 5009 C C . VAL D 2 129 ? -11.889 61.788 -13.182 1.00 109.98 116 VAL D C 1
ATOM 5010 O O . VAL D 2 129 ? -12.329 60.690 -12.827 1.00 110.16 116 VAL D O 1
ATOM 5014 N N . CYS D 2 130 ? -11.106 62.551 -12.394 1.00 103.97 117 CYS D N 1
ATOM 5015 C CA . CYS D 2 130 ? -10.757 62.162 -11.026 1.00 101.66 117 CYS D CA 1
ATOM 5016 C C . CYS D 2 130 ? -11.693 62.886 -10.074 1.00 101.08 117 CYS D C 1
ATOM 5017 O O . CYS D 2 130 ? -11.575 64.098 -9.888 1.00 98.92 117 CYS D O 1
ATOM 5020 N N . SER D 2 131 ? -12.670 62.147 -9.529 1.00 96.52 118 SER D N 1
ATOM 5021 C CA . SER D 2 131 ? -13.684 62.682 -8.631 1.00 94.07 118 SER D CA 1
ATOM 5022 C C . SER D 2 131 ? -13.184 62.658 -7.182 1.00 95.43 118 SER D C 1
ATOM 5023 O O . SER D 2 131 ? -13.083 61.590 -6.579 1.00 95.95 118 SER D O 1
ATOM 5026 N N . VAL D 2 132 ? -12.837 63.840 -6.646 1.00 89.05 119 VAL D N 1
ATOM 5027 C CA . VAL D 2 132 ? -12.352 64.035 -5.271 1.00 86.52 119 VAL D CA 1
ATOM 5028 C C . VAL D 2 132 ? -13.484 64.725 -4.504 1.00 87.13 119 VAL D C 1
ATOM 5029 O O . VAL D 2 132 ? -13.668 65.934 -4.635 1.00 85.43 119 VAL D O 1
ATOM 5033 N N . THR D 2 133 ? -14.284 63.941 -3.764 1.00 82.95 120 THR D N 1
ATOM 5034 C CA . THR D 2 133 ? -15.467 64.450 -3.070 1.00 81.23 120 THR D CA 1
ATOM 5035 C C . THR D 2 133 ? -15.442 64.235 -1.550 1.00 84.31 120 THR D C 1
ATOM 5036 O O . THR D 2 133 ? -14.699 63.390 -1.045 1.00 84.17 120 THR D O 1
ATOM 5040 N N . ASP D 2 134 ? -16.291 65.023 -0.841 1.00 79.99 121 ASP D N 1
ATOM 5041 C CA . ASP D 2 134 ? -16.576 65.022 0.602 1.00 78.68 121 ASP D CA 1
ATOM 5042 C C . ASP D 2 134 ? -15.316 65.116 1.482 1.00 80.53 121 ASP D C 1
ATOM 5043 O O . ASP D 2 134 ? -14.999 64.180 2.223 1.00 80.95 121 ASP D O 1
ATOM 5048 N N . PHE D 2 135 ? -14.624 66.264 1.427 1.00 74.70 122 PHE D N 1
ATOM 5049 C CA . PHE D 2 135 ? -13.438 66.487 2.250 1.00 73.28 122 PHE D CA 1
ATOM 5050 C C . PHE D 2 135 ? -13.474 67.846 2.956 1.00 74.99 122 PHE D C 1
ATOM 5051 O O . PHE D 2 135 ? -14.096 68.796 2.475 1.00 73.96 122 PHE D O 1
ATOM 5059 N N . TYR D 2 136 ? -12.799 67.917 4.108 1.00 70.46 123 TYR D N 1
ATOM 5060 C CA . TYR D 2 136 ? -12.645 69.116 4.921 1.00 68.67 123 TYR D CA 1
ATOM 5061 C C . TYR D 2 136 ? -11.313 69.013 5.675 1.00 73.07 123 TYR D C 1
ATOM 5062 O O . TYR D 2 136 ? -11.031 67.938 6.209 1.00 73.57 123 TYR D O 1
ATOM 5071 N N . PRO D 2 137 ? -10.455 70.066 5.717 1.00 69.56 124 PRO D N 1
ATOM 5072 C CA . PRO D 2 137 ? -10.631 71.423 5.160 1.00 68.77 124 PRO D CA 1
ATOM 5073 C C . PRO D 2 137 ? -10.398 71.515 3.642 1.00 73.44 124 PRO D C 1
ATOM 5074 O O . PRO D 2 137 ? -10.177 70.503 2.979 1.00 74.22 124 PRO D O 1
ATOM 5078 N N . ALA D 2 138 ? -10.465 72.753 3.110 1.00 69.75 125 ALA D N 1
ATOM 5079 C CA . ALA D 2 138 ? -10.321 73.133 1.702 1.00 70.74 125 ALA D CA 1
ATOM 5080 C C . ALA D 2 138 ? -8.972 72.745 1.075 1.00 76.67 125 ALA D C 1
ATOM 5081 O O . ALA D 2 138 ? -8.929 72.518 -0.134 1.00 77.16 125 ALA D O 1
ATOM 5083 N N . GLN D 2 139 ? -7.881 72.704 1.876 1.00 74.22 126 GLN D N 1
ATOM 5084 C CA . GLN D 2 139 ? -6.517 72.393 1.426 1.00 76.12 126 GLN D CA 1
ATOM 5085 C C . GLN D 2 139 ? -6.461 71.041 0.706 1.00 81.82 126 GLN D C 1
ATOM 5086 O O . GLN D 2 139 ? -6.625 69.996 1.342 1.00 81.70 126 GLN D O 1
ATOM 5088 N N . ILE D 2 140 ? -6.277 71.076 -0.633 1.00 79.47 127 ILE D N 1
ATOM 5089 C CA . ILE D 2 140 ? -6.233 69.879 -1.484 1.00 80.68 127 ILE D CA 1
ATOM 5090 C C . ILE D 2 140 ? -5.234 70.056 -2.652 1.00 86.60 127 ILE D C 1
ATOM 5091 O O . ILE D 2 140 ? -5.086 71.151 -3.201 1.00 86.03 127 ILE D O 1
ATOM 5096 N N . LYS D 2 141 ? -4.556 68.954 -3.012 1.00 85.40 128 LYS D N 1
ATOM 5097 C CA . LYS D 2 141 ? -3.602 68.872 -4.113 1.00 87.73 128 LYS D CA 1
ATOM 5098 C C . LYS D 2 141 ? -3.880 67.602 -4.899 1.00 93.43 128 LYS D C 1
ATOM 5099 O O . LYS D 2 141 ? -3.748 66.498 -4.359 1.00 93.23 128 LYS D O 1
ATOM 5101 N N . VAL D 2 142 ? -4.338 67.758 -6.152 1.00 91.05 129 VAL D N 1
ATOM 5102 C CA . VAL D 2 142 ? -4.658 66.630 -7.027 1.00 92.40 129 VAL D CA 1
ATOM 5103 C C . VAL D 2 142 ? -3.784 66.721 -8.285 1.00 99.00 129 VAL D C 1
ATOM 5104 O O . VAL D 2 142 ? -3.815 67.732 -8.992 1.00 98.85 129 VAL D O 1
ATOM 5108 N N . ARG D 2 143 ? -2.994 65.667 -8.544 1.00 97.61 130 ARG D N 1
ATOM 5109 C CA . ARG D 2 143 ? -2.082 65.590 -9.686 1.00 100.11 130 ARG D CA 1
ATOM 5110 C C . ARG D 2 143 ? -2.153 64.218 -10.365 1.00 106.55 130 ARG D C 1
ATOM 5111 O O . ARG D 2 143 ? -2.216 63.194 -9.680 1.00 105.79 130 ARG D O 1
ATOM 5113 N N . TRP D 2 144 ? -2.149 64.210 -11.714 1.00 105.74 131 TRP D N 1
ATOM 5114 C CA . TRP D 2 144 ? -2.187 63.003 -12.547 1.00 107.96 131 TRP D CA 1
ATOM 5115 C C . TRP D 2 144 ? -0.769 62.535 -12.894 1.00 114.19 131 TRP D C 1
ATOM 5116 O O . TRP D 2 144 ? 0.041 63.329 -13.378 1.00 114.82 131 TRP D O 1
ATOM 5127 N N . PHE D 2 145 ? -0.478 61.244 -12.644 1.00 111.70 132 PHE D N 1
ATOM 5128 C CA . PHE D 2 145 ? 0.821 60.628 -12.925 1.00 138.52 132 PHE D CA 1
ATOM 5129 C C . PHE D 2 145 ? 0.646 59.182 -13.376 1.00 158.66 132 PHE D C 1
ATOM 5130 O O . PHE D 2 145 ? -0.197 58.898 -14.225 1.00 114.40 132 PHE D O 1
ATOM 5132 N N . GLN D 2 149 ? 3.945 55.282 -14.807 1.00 143.70 136 GLN D N 1
ATOM 5133 C CA . GLN D 2 149 ? 3.779 56.510 -15.575 1.00 143.03 136 GLN D CA 1
ATOM 5134 C C . GLN D 2 149 ? 4.286 57.722 -14.792 1.00 145.79 136 GLN D C 1
ATOM 5135 O O . GLN D 2 149 ? 4.279 57.707 -13.560 1.00 143.23 136 GLN D O 1
ATOM 5137 N N . GLU D 2 150 ? 4.731 58.767 -15.515 1.00 144.02 137 GLU D N 1
ATOM 5138 C CA . GLU D 2 150 ? 5.232 60.022 -14.942 1.00 142.85 137 GLU D CA 1
ATOM 5139 C C . GLU D 2 150 ? 4.113 61.080 -14.896 1.00 144.23 137 GLU D C 1
ATOM 5140 O O . GLU D 2 150 ? 3.075 60.894 -15.536 1.00 143.84 137 GLU D O 1
ATOM 5142 N N . GLU D 2 151 ? 4.324 62.182 -14.136 1.00 138.62 138 GLU D N 1
ATOM 5143 C CA . GLU D 2 151 ? 3.365 63.285 -13.983 1.00 135.64 138 GLU D CA 1
ATOM 5144 C C . GLU D 2 151 ? 3.081 63.967 -15.326 1.00 140.63 138 GLU D C 1
ATOM 5145 O O . GLU D 2 151 ? 4.014 64.238 -16.087 1.00 143.06 138 GLU D O 1
ATOM 5147 N N . THR D 2 152 ? 1.790 64.212 -15.623 1.00 135.15 139 THR D N 1
ATOM 5148 C CA . THR D 2 152 ? 1.347 64.819 -16.882 1.00 136.05 139 THR D CA 1
ATOM 5149 C C . THR D 2 152 ? 0.948 66.288 -16.713 1.00 137.62 139 THR D C 1
ATOM 5150 O O . THR D 2 152 ? 0.437 66.678 -15.661 1.00 134.33 139 THR D O 1
ATOM 5152 N N . THR D 2 153 ? 1.180 67.094 -17.770 1.00 135.83 140 THR D N 1
ATOM 5153 C CA . THR D 2 153 ? 0.846 68.521 -17.827 1.00 134.69 140 THR D CA 1
ATOM 5154 C C . THR D 2 153 ? -0.100 68.748 -19.020 1.00 138.63 140 THR D C 1
ATOM 5155 O O . THR D 2 153 ? 0.193 68.330 -20.143 1.00 141.04 140 THR D O 1
ATOM 5159 N N . GLY D 2 154 ? -1.226 69.395 -18.738 1.00 132.04 141 GLY D N 1
ATOM 5160 C CA . GLY D 2 154 ? -2.285 69.683 -19.699 1.00 132.23 141 GLY D CA 1
ATOM 5161 C C . GLY D 2 154 ? -3.618 69.151 -19.213 1.00 132.68 141 GLY D C 1
ATOM 5162 O O . GLY D 2 154 ? -4.351 68.519 -19.979 1.00 133.67 141 GLY D O 1
ATOM 5163 N N . VAL D 2 155 ? -3.928 69.399 -17.919 1.00 124.51 142 VAL D N 1
ATOM 5164 C CA . VAL D 2 155 ? -5.146 68.943 -17.237 1.00 121.22 142 VAL D CA 1
ATOM 5165 C C . VAL D 2 155 ? -6.099 70.117 -16.954 1.00 121.47 142 VAL D C 1
ATOM 5166 O O . VAL D 2 155 ? -5.650 71.212 -16.603 1.00 120.39 142 VAL D O 1
ATOM 5170 N N . VAL D 2 156 ? -7.414 69.874 -17.099 1.00 116.07 143 VAL D N 1
ATOM 5171 C CA . VAL D 2 156 ? -8.454 70.873 -16.854 1.00 114.12 143 VAL D CA 1
ATOM 5172 C C . VAL D 2 156 ? -9.137 70.576 -15.510 1.00 114.14 143 VAL D C 1
ATOM 5173 O O . VAL D 2 156 ? -9.796 69.544 -15.367 1.00 113.49 143 VAL D O 1
ATOM 5175 N N . SER D 2 157 ? -8.949 71.466 -14.519 1.00 107.97 144 SER D N 1
ATOM 5176 C CA . SER D 2 157 ? -9.519 71.298 -13.183 1.00 104.77 144 SER D CA 1
ATOM 5177 C C . SER D 2 157 ? -10.566 72.371 -12.884 1.00 107.28 144 SER D C 1
ATOM 5178 O O . SER D 2 157 ? -10.286 73.564 -13.020 1.00 107.17 144 SER D O 1
ATOM 5181 N N . THR D 2 158 ? -11.771 71.936 -12.467 1.00 102.72 145 THR D N 1
ATOM 5182 C CA . THR D 2 158 ? -12.886 72.820 -12.104 1.00 101.50 145 THR D CA 1
ATOM 5183 C C . THR D 2 158 ? -12.553 73.542 -10.791 1.00 102.99 145 THR D C 1
ATOM 5184 O O . THR D 2 158 ? -11.810 72.969 -9.987 1.00 101.87 145 THR D O 1
ATOM 5188 N N . PRO D 2 159 ? -13.085 74.768 -10.520 1.00 97.99 146 PRO D N 1
ATOM 5189 C CA . PRO D 2 159 ? -12.764 75.434 -9.242 1.00 94.95 146 PRO D CA 1
ATOM 5190 C C . PRO D 2 159 ? -13.261 74.634 -8.036 1.00 94.24 146 PRO D C 1
ATOM 5191 O O . PRO D 2 159 ? -14.129 73.773 -8.200 1.00 94.23 146 PRO D O 1
ATOM 5195 N N . LEU D 2 160 ? -12.696 74.897 -6.837 1.00 86.69 147 LEU D N 1
ATOM 5196 C CA . LEU D 2 160 ? -13.092 74.210 -5.606 1.00 83.35 147 LEU D CA 1
ATOM 5197 C C . LEU D 2 160 ? -14.557 74.520 -5.302 1.00 83.03 147 LEU D C 1
ATOM 5198 O O . LEU D 2 160 ? -14.938 75.688 -5.196 1.00 81.98 147 LEU D O 1
ATOM 5203 N N . ILE D 2 161 ? -15.381 73.468 -5.237 1.00 77.82 148 ILE D N 1
ATOM 5204 C CA . ILE D 2 161 ? -16.821 73.593 -5.017 1.00 76.58 148 ILE D CA 1
ATOM 5205 C C . ILE D 2 161 ? -17.160 73.412 -3.534 1.00 76.91 148 ILE D C 1
ATOM 5206 O O . ILE D 2 161 ? -16.749 72.429 -2.913 1.00 76.09 148 ILE D O 1
ATOM 5211 N N . ARG D 2 162 ? -17.926 74.370 -2.983 1.00 70.99 149 ARG D N 1
ATOM 5212 C CA . ARG D 2 162 ? -18.420 74.340 -1.613 1.00 68.21 149 ARG D CA 1
ATOM 5213 C C . ARG D 2 162 ? -19.769 73.637 -1.629 1.00 72.01 149 ARG D C 1
ATOM 5214 O O . ARG D 2 162 ? -20.697 74.123 -2.282 1.00 72.32 149 ARG D O 1
ATOM 5222 N N . ASN D 2 163 ? -19.874 72.476 -0.954 1.00 68.08 150 ASN D N 1
ATOM 5223 C CA . ASN D 2 163 ? -21.125 71.716 -0.912 1.00 68.79 150 ASN D CA 1
ATOM 5224 C C . ASN D 2 163 ? -22.126 72.339 0.064 1.00 72.09 150 ASN D C 1
ATOM 5225 O O . ASN D 2 163 ? -23.330 72.128 -0.087 1.00 72.79 150 ASN D O 1
ATOM 5230 N N . GLY D 2 164 ? -21.617 73.103 1.036 1.00 66.71 151 GLY D N 1
ATOM 5231 C CA . GLY D 2 164 ? -22.409 73.795 2.045 1.00 65.07 151 GLY D CA 1
ATOM 5232 C C . GLY D 2 164 ? -22.731 72.978 3.279 1.00 68.22 151 GLY D C 1
ATOM 5233 O O . GLY D 2 164 ? -23.358 73.494 4.206 1.00 67.33 151 GLY D O 1
ATOM 5234 N N . ASP D 2 165 ? -22.327 71.697 3.298 1.00 65.37 152 ASP D N 1
ATOM 5235 C CA . ASP D 2 165 ? -22.569 70.778 4.415 1.00 65.05 152 ASP D CA 1
ATOM 5236 C C . ASP D 2 165 ? -21.245 70.445 5.121 1.00 67.57 152 ASP D C 1
ATOM 5237 O O . ASP D 2 165 ? -21.063 69.331 5.622 1.00 67.97 152 ASP D O 1
ATOM 5242 N N . TRP D 2 166 ? -20.324 71.430 5.140 1.00 62.41 153 TRP D N 1
ATOM 5243 C CA . TRP D 2 166 ? -18.986 71.376 5.736 1.00 61.10 153 TRP D CA 1
ATOM 5244 C C . TRP D 2 166 ? -18.080 70.349 5.030 1.00 64.84 153 TRP D C 1
ATOM 5245 O O . TRP D 2 166 ? -17.205 69.749 5.659 1.00 64.01 153 TRP D O 1
ATOM 5256 N N . THR D 2 167 ? -18.280 70.178 3.709 1.00 62.29 154 THR D N 1
ATOM 5257 C CA . THR D 2 167 ? -17.473 69.306 2.835 1.00 62.73 154 THR D CA 1
ATOM 5258 C C . THR D 2 167 ? -17.223 70.006 1.496 1.00 66.61 154 THR D C 1
ATOM 5259 O O . THR D 2 167 ? -18.050 70.805 1.045 1.00 65.81 154 THR D O 1
ATOM 5263 N N . PHE D 2 168 ? -16.095 69.675 0.855 1.00 64.18 155 PHE D N 1
ATOM 5264 C CA . PHE D 2 168 ? -15.707 70.195 -0.454 1.00 65.00 155 PHE D CA 1
ATOM 5265 C C . PHE D 2 168 ? -15.583 69.077 -1.480 1.00 70.89 155 PHE D C 1
ATOM 5266 O O . PHE D 2 168 ? -15.512 67.896 -1.126 1.00 70.70 155 PHE D O 1
ATOM 5274 N N . GLN D 2 169 ? -15.524 69.472 -2.760 1.00 68.95 156 GLN D N 1
ATOM 5275 C CA . GLN D 2 169 ? -15.319 68.601 -3.911 1.00 70.62 156 GLN D CA 1
ATOM 5276 C C . GLN D 2 169 ? -14.588 69.372 -5.024 1.00 75.90 156 GLN D C 1
ATOM 5277 O O . GLN D 2 169 ? -14.711 70.599 -5.127 1.00 74.38 156 GLN D O 1
ATOM 5283 N N . ILE D 2 170 ? -13.809 68.642 -5.833 1.00 75.05 157 ILE D N 1
ATOM 5284 C CA . ILE D 2 170 ? -13.051 69.174 -6.965 1.00 76.70 157 ILE D CA 1
ATOM 5285 C C . ILE D 2 170 ? -12.906 68.063 -8.005 1.00 84.64 157 ILE D C 1
ATOM 5286 O O . ILE D 2 170 ? -12.637 66.914 -7.650 1.00 84.35 157 ILE D O 1
ATOM 5291 N N . LEU D 2 171 ? -13.133 68.398 -9.281 1.00 85.00 158 LEU D N 1
ATOM 5292 C CA . LEU D 2 171 ? -13.030 67.443 -10.388 1.00 88.15 158 LEU D CA 1
ATOM 5293 C C . LEU D 2 171 ? -11.973 67.908 -11.391 1.00 96.56 158 LEU D C 1
ATOM 5294 O O . LEU D 2 171 ? -11.988 69.064 -11.819 1.00 95.61 158 LEU D O 1
ATOM 5299 N N . VAL D 2 172 ? -11.031 67.016 -11.723 1.00 97.94 159 VAL D N 1
ATOM 5300 C CA . VAL D 2 172 ? -9.942 67.293 -12.664 1.00 101.43 159 VAL D CA 1
ATOM 5301 C C . VAL D 2 172 ? -10.022 66.274 -13.833 1.00 110.75 159 VAL D C 1
ATOM 5302 O O . VAL D 2 172 ? -10.251 65.083 -13.606 1.00 110.58 159 VAL D O 1
ATOM 5306 N N . MET D 2 173 ? -9.883 66.777 -15.081 1.00 111.68 160 MET D N 1
ATOM 5307 C CA . MET D 2 173 ? -10.006 66.021 -16.336 1.00 115.17 160 MET D CA 1
ATOM 5308 C C . MET D 2 173 ? -8.665 65.768 -17.050 1.00 122.26 160 MET D C 1
ATOM 5309 O O . MET D 2 173 ? -7.681 66.466 -16.804 1.00 121.26 160 MET D O 1
ATOM 5314 N N . LEU D 2 174 ? -8.665 64.769 -17.961 1.00 122.25 161 LEU D N 1
ATOM 5315 C CA . LEU D 2 174 ? -7.559 64.361 -18.838 1.00 124.89 161 LEU D CA 1
ATOM 5316 C C . LEU D 2 174 ? -8.096 64.090 -20.255 1.00 133.42 161 LEU D C 1
ATOM 5317 O O . LEU D 2 174 ? -9.313 64.002 -20.434 1.00 133.38 161 LEU D O 1
ATOM 5322 N N . GLU D 2 175 ? -7.199 63.962 -21.256 1.00 133.49 162 GLU D N 1
ATOM 5323 C CA . GLU D 2 175 ? -7.585 63.736 -22.657 1.00 136.81 162 GLU D CA 1
ATOM 5324 C C . GLU D 2 175 ? -8.126 62.288 -22.875 1.00 141.70 162 GLU D C 1
ATOM 5325 O O . GLU D 2 175 ? -9.316 62.176 -23.157 1.00 141.08 162 GLU D O 1
ATOM 5331 N N . MET D 2 176 ? -7.325 61.234 -22.732 1.00 141.29 163 MET D N 1
ATOM 5332 C CA . MET D 2 176 ? -5.896 61.309 -22.484 1.00 142.20 163 MET D CA 1
ATOM 5333 C C . MET D 2 176 ? -4.982 60.768 -23.588 1.00 150.80 163 MET D C 1
ATOM 5334 O O . MET D 2 176 ? -3.799 60.584 -23.329 1.00 150.50 163 MET D O 1
ATOM 5339 N N . THR D 2 177 ? -5.518 60.411 -24.762 1.00 151.36 164 THR D N 1
ATOM 5340 C CA . THR D 2 177 ? -4.725 59.778 -25.850 1.00 155.02 164 THR D CA 1
ATOM 5341 C C . THR D 2 177 ? -3.926 58.514 -25.448 1.00 159.78 164 THR D C 1
ATOM 5342 O O . THR D 2 177 ? -2.714 58.455 -25.644 1.00 161.96 164 THR D O 1
ATOM 5344 N N . PRO D 2 178 ? -4.656 57.478 -24.846 1.00 156.26 165 PRO D N 1
ATOM 5345 C CA . PRO D 2 178 ? -3.818 56.510 -24.130 1.00 156.53 165 PRO D CA 1
ATOM 5346 C C . PRO D 2 178 ? -3.344 55.302 -24.894 1.00 164.11 165 PRO D C 1
ATOM 5347 O O . PRO D 2 178 ? -4.136 54.613 -25.521 1.00 164.44 165 PRO D O 1
ATOM 5351 N N . GLN D 2 179 ? -2.060 55.006 -24.801 1.00 163.31 166 GLN D N 1
ATOM 5352 C CA . GLN D 2 179 ? -1.553 53.751 -25.345 1.00 165.56 166 GLN D CA 1
ATOM 5353 C C . GLN D 2 179 ? -1.881 52.550 -24.478 1.00 166.39 166 GLN D C 1
ATOM 5354 O O . GLN D 2 179 ? -2.224 52.677 -23.310 1.00 163.97 166 GLN D O 1
ATOM 5356 N N . ARG D 2 180 ? -1.804 51.381 -25.080 1.00 167.48 167 ARG D N 1
ATOM 5357 C CA . ARG D 2 180 ? -2.164 50.144 -24.421 1.00 167.90 167 ARG D CA 1
ATOM 5358 C C . ARG D 2 180 ? -1.247 49.768 -23.276 1.00 169.82 167 ARG D C 1
ATOM 5359 O O . ARG D 2 180 ? -0.034 49.973 -23.333 1.00 171.46 167 ARG D O 1
ATOM 5361 N N . GLY D 2 181 ? -1.858 49.207 -22.240 1.00 164.39 168 GLY D N 1
ATOM 5362 C CA . GLY D 2 181 ? -1.142 48.498 -21.184 1.00 164.33 168 GLY D CA 1
ATOM 5363 C C . GLY D 2 181 ? -0.759 49.391 -20.021 1.00 162.81 168 GLY D C 1
ATOM 5364 O O . GLY D 2 181 ? -0.601 48.911 -18.895 1.00 160.67 168 GLY D O 1
ATOM 5365 N N . ASP D 2 182 ? -0.604 50.701 -20.292 1.00 155.47 169 ASP D N 1
ATOM 5366 C CA . ASP D 2 182 ? -0.245 51.730 -19.318 1.00 152.13 169 ASP D CA 1
ATOM 5367 C C . ASP D 2 182 ? -1.417 52.011 -18.374 1.00 150.37 169 ASP D C 1
ATOM 5368 O O . ASP D 2 182 ? -2.564 52.117 -18.819 1.00 149.04 169 ASP D O 1
ATOM 5373 N N . VAL D 2 183 ? -1.118 52.108 -17.067 1.00 144.00 170 VAL D N 1
ATOM 5374 C CA . VAL D 2 183 ? -2.098 52.359 -16.014 1.00 140.50 170 VAL D CA 1
ATOM 5375 C C . VAL D 2 183 ? -1.991 53.809 -15.521 1.00 140.06 170 VAL D C 1
ATOM 5376 O O . VAL D 2 183 ? -0.890 54.287 -15.230 1.00 139.83 170 VAL D O 1
ATOM 5378 N N . TYR D 2 184 ? -3.139 54.506 -15.446 1.00 133.15 171 TYR D N 1
ATOM 5379 C CA . TYR D 2 184 ? -3.222 55.897 -14.993 1.00 129.43 171 TYR D CA 1
ATOM 5380 C C . TYR D 2 184 ? -3.522 55.966 -13.496 1.00 128.13 171 TYR D C 1
ATOM 5381 O O . TYR D 2 184 ? -4.470 55.334 -13.023 1.00 126.85 171 TYR D O 1
ATOM 5390 N N . THR D 2 185 ? -2.704 56.732 -12.754 1.00 121.72 172 THR D N 1
ATOM 5391 C CA . THR D 2 185 ? -2.847 56.892 -11.305 1.00 118.44 172 THR D CA 1
ATOM 5392 C C . THR D 2 185 ? -3.189 58.334 -10.939 1.00 117.64 172 THR D C 1
ATOM 5393 O O . THR D 2 185 ? -2.525 59.264 -11.406 1.00 117.20 172 THR D O 1
ATOM 5397 N N . CYS D 2 186 ? -4.217 58.512 -10.091 1.00 110.28 173 CYS D N 1
ATOM 5398 C CA . CYS D 2 186 ? -4.620 59.824 -9.592 1.00 106.54 173 CYS D CA 1
ATOM 5399 C C . CYS D 2 186 ? -4.092 59.982 -8.167 1.00 107.33 173 CYS D C 1
ATOM 5400 O O . CYS D 2 186 ? -4.443 59.182 -7.294 1.00 105.90 173 CYS D O 1
ATOM 5403 N N . HIS D 2 187 ? -3.208 60.976 -7.948 1.00 102.96 174 HIS D N 1
ATOM 5404 C CA . HIS D 2 187 ? -2.598 61.263 -6.644 1.00 101.37 174 HIS D CA 1
ATOM 5405 C C . HIS D 2 187 ? -3.358 62.385 -5.935 1.00 101.64 174 HIS D C 1
ATOM 5406 O O . HIS D 2 187 ? -3.576 63.447 -6.523 1.00 100.27 174 HIS D O 1
ATOM 5413 N N . VAL D 2 188 ? -3.794 62.138 -4.686 1.00 96.57 175 VAL D N 1
ATOM 5414 C CA . VAL D 2 188 ? -4.562 63.123 -3.921 1.00 94.01 175 VAL D CA 1
ATOM 5415 C C . VAL D 2 188 ? -3.920 63.343 -2.545 1.00 96.36 175 VAL D C 1
ATOM 5416 O O . VAL D 2 188 ? -3.768 62.397 -1.769 1.00 96.28 175 VAL D O 1
ATOM 5420 N N . GLU D 2 189 ? -3.557 64.606 -2.258 1.00 91.66 176 GLU D N 1
ATOM 5421 C CA . GLU D 2 189 ? -2.956 65.039 -0.993 1.00 90.62 176 GLU D CA 1
ATOM 5422 C C . GLU D 2 189 ? -3.968 65.864 -0.181 1.00 91.06 176 GLU D C 1
ATOM 5423 O O . GLU D 2 189 ? -4.594 66.780 -0.722 1.00 89.36 176 GLU D O 1
ATOM 5429 N N . HIS D 2 190 ? -4.139 65.517 1.112 1.00 86.24 177 HIS D N 1
ATOM 5430 C CA . HIS D 2 190 ? -5.067 66.175 2.040 1.00 83.57 177 HIS D CA 1
ATOM 5431 C C . HIS D 2 190 ? -4.535 66.084 3.490 1.00 87.10 177 HIS D C 1
ATOM 5432 O O . HIS D 2 190 ? -3.919 65.065 3.821 1.00 88.20 177 HIS D O 1
ATOM 5439 N N . PRO D 2 191 ? -4.776 67.095 4.378 1.00 81.90 178 PRO D N 1
ATOM 5440 C CA . PRO D 2 191 ? -4.259 67.009 5.763 1.00 81.70 178 PRO D CA 1
ATOM 5441 C C . PRO D 2 191 ? -4.808 65.840 6.595 1.00 86.56 178 PRO D C 1
ATOM 5442 O O . PRO D 2 191 ? -4.176 65.455 7.582 1.00 86.77 178 PRO D O 1
ATOM 5446 N N . SER D 2 192 ? -5.963 65.270 6.196 1.00 83.60 179 SER D N 1
ATOM 5447 C CA . SER D 2 192 ? -6.622 64.144 6.872 1.00 84.18 179 SER D CA 1
ATOM 5448 C C . SER D 2 192 ? -5.892 62.801 6.661 1.00 91.39 179 SER D C 1
ATOM 5449 O O . SER D 2 192 ? -6.173 61.841 7.385 1.00 91.80 179 SER D O 1
ATOM 5452 N N . LEU D 2 193 ? -4.977 62.728 5.673 1.00 89.91 180 LEU D N 1
ATOM 5453 C CA . LEU D 2 193 ? -4.262 61.495 5.340 1.00 92.47 180 LEU D CA 1
ATOM 5454 C C . LEU D 2 193 ? -2.764 61.606 5.595 1.00 99.20 180 LEU D C 1
ATOM 5455 O O . LEU D 2 193 ? -2.129 62.563 5.142 1.00 98.39 180 LEU D O 1
ATOM 5460 N N . GLN D 2 194 ? -2.199 60.602 6.298 1.00 98.71 181 GLN D N 1
ATOM 5461 C CA . GLN D 2 194 ? -0.767 60.512 6.596 1.00 100.92 181 GLN D CA 1
ATOM 5462 C C . GLN D 2 194 ? 0.013 60.246 5.301 1.00 107.84 181 GLN D C 1
ATOM 5463 O O . GLN D 2 194 ? 1.104 60.788 5.109 1.00 108.35 181 GLN D O 1
ATOM 5465 N N . ASN D 2 195 ? -0.579 59.428 4.409 1.00 105.60 182 ASN D N 1
ATOM 5466 C CA . ASN D 2 195 ? -0.040 59.069 3.098 1.00 107.35 182 ASN D CA 1
ATOM 5467 C C . ASN D 2 195 ? -1.110 59.319 2.014 1.00 110.64 182 ASN D C 1
ATOM 5468 O O . ASN D 2 195 ? -2.298 59.175 2.312 1.00 108.58 182 ASN D O 1
ATOM 5473 N N . PRO D 2 196 ? -0.733 59.711 0.769 1.00 108.85 183 PRO D N 1
ATOM 5474 C CA . PRO D 2 196 ? -1.758 59.979 -0.261 1.00 108.22 183 PRO D CA 1
ATOM 5475 C C . PRO D 2 196 ? -2.527 58.737 -0.706 1.00 114.60 183 PRO D C 1
ATOM 5476 O O . PRO D 2 196 ? -1.957 57.645 -0.717 1.00 116.44 183 PRO D O 1
ATOM 5480 N N . ILE D 2 197 ? -3.814 58.903 -1.084 1.00 110.90 184 ILE D N 1
ATOM 5481 C CA . ILE D 2 197 ? -4.629 57.789 -1.578 1.00 112.47 184 ILE D CA 1
ATOM 5482 C C . ILE D 2 197 ? -4.309 57.598 -3.055 1.00 119.30 184 ILE D C 1
ATOM 5483 O O . ILE D 2 197 ? -4.473 58.533 -3.845 1.00 117.93 184 ILE D O 1
ATOM 5488 N N . ILE D 2 198 ? -3.831 56.392 -3.414 1.00 119.23 185 ILE D N 1
ATOM 5489 C CA . ILE D 2 198 ? -3.490 56.028 -4.782 1.00 121.47 185 ILE D CA 1
ATOM 5490 C C . ILE D 2 198 ? -4.634 55.172 -5.339 1.00 126.32 185 ILE D C 1
ATOM 5491 O O . ILE D 2 198 ? -5.015 54.169 -4.729 1.00 126.77 185 ILE D O 1
ATOM 5496 N N . VAL D 2 199 ? -5.207 55.618 -6.474 1.00 122.79 186 VAL D N 1
ATOM 5497 C CA . VAL D 2 199 ? -6.292 54.947 -7.196 1.00 123.76 186 VAL D CA 1
ATOM 5498 C C . VAL D 2 199 ? -5.822 54.747 -8.643 1.00 130.33 186 VAL D C 1
ATOM 5499 O O . VAL D 2 199 ? -5.508 55.724 -9.330 1.00 129.18 186 VAL D O 1
ATOM 5503 N N . GLU D 2 200 ? -5.754 53.476 -9.083 1.00 130.21 187 GLU D N 1
ATOM 5504 C CA . GLU D 2 200 ? -5.292 53.079 -10.419 1.00 132.91 187 GLU D CA 1
ATOM 5505 C C . GLU D 2 200 ? -6.452 52.899 -11.412 1.00 137.84 187 GLU D C 1
ATOM 5506 O O . GLU D 2 200 ? -7.598 52.696 -11.001 1.00 136.59 187 GLU D O 1
ATOM 5512 N N . TRP D 2 201 ? -6.129 52.947 -12.725 1.00 136.44 188 TRP D N 1
ATOM 5513 C CA . TRP D 2 201 ? -7.061 52.782 -13.847 1.00 174.45 188 TRP D CA 1
ATOM 5514 C C . TRP D 2 201 ? -7.066 51.323 -14.328 1.00 202.70 188 TRP D C 1
ATOM 5515 O O . TRP D 2 201 ? -6.029 50.784 -14.713 1.00 163.20 188 TRP D O 1
ATOM 5526 N N . ASP E 3 1 ? -21.970 78.540 45.696 1.00 68.01 2 ASP E N 1
ATOM 5527 C CA . ASP E 3 1 ? -22.857 78.738 44.548 1.00 67.24 2 ASP E CA 1
ATOM 5528 C C . ASP E 3 1 ? -22.777 80.184 43.998 1.00 67.33 2 ASP E C 1
ATOM 5529 O O . ASP E 3 1 ? -22.955 80.376 42.792 1.00 66.84 2 ASP E O 1
ATOM 5534 N N . ALA E 3 2 ? -22.500 81.181 44.868 1.00 61.04 3 ALA E N 1
ATOM 5535 C CA . ALA E 3 2 ? -22.369 82.598 44.496 1.00 58.52 3 ALA E CA 1
ATOM 5536 C C . ALA E 3 2 ? -21.216 82.792 43.501 1.00 60.27 3 ALA E C 1
ATOM 5537 O O . ALA E 3 2 ? -20.161 82.169 43.667 1.00 60.71 3 ALA E O 1
ATOM 5539 N N . LYS E 3 3 ? -21.429 83.626 42.457 1.00 53.34 4 LYS E N 1
ATOM 5540 C CA . LYS E 3 3 ? -20.424 83.866 41.417 1.00 51.44 4 LYS E CA 1
ATOM 5541 C C . LYS E 3 3 ? -19.248 84.703 41.915 1.00 51.25 4 LYS E C 1
ATOM 5542 O O . LYS E 3 3 ? -18.135 84.504 41.426 1.00 50.69 4 LYS E O 1
ATOM 5548 N N . THR E 3 4 ? -19.488 85.622 42.878 1.00 45.99 5 THR E N 1
ATOM 5549 C CA . THR E 3 4 ? -18.462 86.483 43.489 1.00 44.62 5 THR E CA 1
ATOM 5550 C C . THR E 3 4 ? -18.449 86.355 45.007 1.00 47.37 5 THR E C 1
ATOM 5551 O O . THR E 3 4 ? -19.506 86.196 45.613 1.00 47.74 5 THR E O 1
ATOM 5555 N N . THR E 3 5 ? -17.256 86.436 45.623 1.00 42.97 6 THR E N 1
ATOM 5556 C CA . THR E 3 5 ? -17.124 86.396 47.082 1.00 42.70 6 THR E CA 1
ATOM 5557 C C . THR E 3 5 ? -16.376 87.649 47.538 1.00 44.74 6 THR E C 1
ATOM 5558 O O . THR E 3 5 ? -15.314 87.985 47.013 1.00 44.59 6 THR E O 1
ATOM 5562 N N . GLN E 3 6 ? -16.971 88.354 48.493 1.00 40.23 7 GLN E N 1
ATOM 5563 C CA . GLN E 3 6 ? -16.458 89.593 49.075 1.00 38.68 7 GLN E CA 1
ATOM 5564 C C . GLN E 3 6 ? -16.432 89.527 50.607 1.00 43.73 7 GLN E C 1
ATOM 5565 O O . GLN E 3 6 ? -17.332 88.895 51.174 1.00 43.85 7 GLN E O 1
ATOM 5571 N N . PRO E 3 7 ? -15.499 90.230 51.313 1.00 40.34 8 PRO E N 1
ATOM 5572 C CA . PRO E 3 7 ? -15.581 90.264 52.784 1.00 40.60 8 PRO E CA 1
ATOM 5573 C C . PRO E 3 7 ? -16.928 90.847 53.205 1.00 44.77 8 PRO E C 1
ATOM 5574 O O . PRO E 3 7 ? -17.451 91.709 52.490 1.00 43.27 8 PRO E O 1
ATOM 5578 N N . ASN E 3 8 ? -17.519 90.358 54.304 1.00 42.90 9 ASN E N 1
ATOM 5579 C CA . ASN E 3 8 ? -18.835 90.841 54.716 1.00 43.04 9 ASN E CA 1
ATOM 5580 C C . ASN E 3 8 ? -18.815 92.341 55.077 1.00 46.54 9 ASN E C 1
ATOM 5581 O O . ASN E 3 8 ? -19.701 93.081 54.640 1.00 45.00 9 ASN E O 1
ATOM 5586 N N . SER E 3 9 ? -17.796 92.776 55.845 1.00 44.25 10 SER E N 1
ATOM 5587 C CA . SER E 3 9 ? -17.648 94.152 56.311 1.00 43.43 10 SER E CA 1
ATOM 5588 C C . SER E 3 9 ? -16.237 94.678 56.135 1.00 46.03 10 SER E C 1
ATOM 5589 O O . SER E 3 9 ? -15.273 93.907 56.116 1.00 45.81 10 SER E O 1
ATOM 5592 N N . MET E 3 10 ? -16.127 96.010 56.027 1.00 42.10 11 MET E N 1
ATOM 5593 C CA . MET E 3 10 ? -14.874 96.749 55.924 1.00 42.09 11 MET E CA 1
ATOM 5594 C C . MET E 3 10 ? -15.013 98.090 56.611 1.00 45.57 11 MET E C 1
ATOM 5595 O O . MET E 3 10 ? -15.966 98.832 56.361 1.00 44.14 11 MET E O 1
ATOM 5600 N N . GLU E 3 11 ? -14.065 98.389 57.492 1.00 42.93 12 GLU E N 1
ATOM 5601 C CA . GLU E 3 11 ? -14.006 99.649 58.220 1.00 42.47 12 GLU E CA 1
ATOM 5602 C C . GLU E 3 11 ? -12.816 100.453 57.719 1.00 44.15 12 GLU E C 1
ATOM 5603 O O . GLU E 3 11 ? -11.762 99.879 57.445 1.00 44.90 12 GLU E O 1
ATOM 5609 N N . SER E 3 12 ? -12.994 101.764 57.561 1.00 38.31 13 SER E N 1
ATOM 5610 C CA . SER E 3 12 ? -11.946 102.669 57.095 1.00 37.90 13 SER E CA 1
ATOM 5611 C C . SER E 3 12 ? -12.120 104.071 57.690 1.00 40.89 13 SER E C 1
ATOM 5612 O O . SER E 3 12 ? -13.199 104.406 58.175 1.00 39.01 13 SER E O 1
ATOM 5615 N N . ASN E 3 13 ? -11.051 104.884 57.655 1.00 37.49 14 ASN E N 1
ATOM 5616 C CA . ASN E 3 13 ? -11.080 106.258 58.143 1.00 36.67 14 ASN E CA 1
ATOM 5617 C C . ASN E 3 13 ? -11.496 107.191 57.019 1.00 39.78 14 ASN E C 1
ATOM 5618 O O . ASN E 3 13 ? -11.278 106.869 55.849 1.00 38.62 14 ASN E O 1
ATOM 5623 N N . GLU E 3 14 ? -12.066 108.357 57.365 1.00 35.99 15 GLU E N 1
ATOM 5624 C CA . GLU E 3 14 ? -12.480 109.339 56.367 1.00 35.27 15 GLU E CA 1
ATOM 5625 C C . GLU E 3 14 ? -11.251 110.011 55.731 1.00 39.25 15 GLU E C 1
ATOM 5626 O O . GLU E 3 14 ? -10.227 110.194 56.399 1.00 39.81 15 GLU E O 1
ATOM 5632 N N . GLU E 3 15 ? -11.370 110.373 54.438 1.00 34.41 16 GLU E N 1
ATOM 5633 C CA . GLU E 3 15 ? -10.342 111.033 53.614 1.00 33.89 16 GLU E CA 1
ATOM 5634 C C . GLU E 3 15 ? -9.100 110.133 53.496 1.00 36.84 16 GLU E C 1
ATOM 5635 O O . GLU E 3 15 ? -7.965 110.608 53.582 1.00 39.36 16 GLU E O 1
ATOM 5641 N N . GLU E 3 16 ? -9.340 108.829 53.282 1.00 30.05 17 GLU E N 1
ATOM 5642 C CA . GLU E 3 16 ? -8.331 107.773 53.188 1.00 28.90 17 GLU E CA 1
ATOM 5643 C C . GLU E 3 16 ? -8.711 106.768 52.085 1.00 28.32 17 GLU E C 1
ATOM 5644 O O . GLU E 3 16 ? -9.905 106.493 51.913 1.00 26.36 17 GLU E O 1
ATOM 5650 N N . PRO E 3 17 ? -7.744 106.198 51.320 1.00 24.29 18 PRO E N 1
ATOM 5651 C CA . PRO E 3 17 ? -8.126 105.219 50.272 1.00 23.34 18 PRO E CA 1
ATOM 5652 C C . PRO E 3 17 ? -8.626 103.884 50.827 1.00 29.86 18 PRO E C 1
ATOM 5653 O O . PRO E 3 17 ? -8.210 103.470 51.910 1.00 30.68 18 PRO E O 1
ATOM 5657 N N . VAL E 3 18 ? -9.519 103.212 50.082 1.00 27.01 19 VAL E N 1
ATOM 5658 C CA . VAL E 3 18 ? -10.069 101.906 50.457 1.00 27.77 19 VAL E CA 1
ATOM 5659 C C . VAL E 3 18 ? -9.923 100.945 49.292 1.00 33.84 19 VAL E C 1
ATOM 5660 O O . VAL E 3 18 ? -10.286 101.289 48.165 1.00 33.63 19 VAL E O 1
ATOM 5664 N N . HIS E 3 19 ? -9.426 99.728 49.571 1.00 31.62 20 HIS E N 1
ATOM 5665 C CA . HIS E 3 19 ? -9.250 98.670 48.583 1.00 31.66 20 HIS E CA 1
ATOM 5666 C C . HIS E 3 19 ? -10.216 97.552 48.901 1.00 36.36 20 HIS E C 1
ATOM 5667 O O . HIS E 3 19 ? -9.986 96.775 49.826 1.00 38.45 20 HIS E O 1
ATOM 5674 N N . LEU E 3 20 ? -11.320 97.499 48.163 1.00 30.91 21 LEU E N 1
ATOM 5675 C CA . LEU E 3 20 ? -12.360 96.505 48.360 1.00 30.06 21 LEU E CA 1
ATOM 5676 C C . LEU E 3 20 ? -12.075 95.283 47.483 1.00 33.18 21 LEU E C 1
ATOM 5677 O O . LEU E 3 20 ? -12.117 95.409 46.257 1.00 32.64 21 LEU E O 1
ATOM 5682 N N . PRO E 3 21 ? -11.741 94.105 48.085 1.00 28.99 22 PRO E N 1
ATOM 5683 C CA . PRO E 3 21 ? -11.411 92.929 47.266 1.00 28.76 22 PRO E CA 1
ATOM 5684 C C . PRO E 3 21 ? -12.622 92.073 46.875 1.00 33.76 22 PRO E C 1
ATOM 5685 O O . PRO E 3 21 ? -13.672 92.100 47.529 1.00 32.32 22 PRO E O 1
ATOM 5689 N N . CYS E 3 22 ? -12.456 91.297 45.789 1.00 32.56 23 CYS E N 1
ATOM 5690 C CA . CYS E 3 22 ? -13.495 90.425 45.246 1.00 33.69 23 CYS E CA 1
ATOM 5691 C C . CYS E 3 22 ? -12.888 89.222 44.546 1.00 37.02 23 CYS E C 1
ATOM 5692 O O . CYS E 3 22 ? -12.028 89.388 43.683 1.00 37.17 23 CYS E O 1
ATOM 5695 N N . ASN E 3 23 ? -13.355 88.020 44.894 1.00 32.98 24 ASN E N 1
ATOM 5696 C CA . ASN E 3 23 ? -12.925 86.777 44.253 1.00 33.04 24 ASN E CA 1
ATOM 5697 C C . ASN E 3 23 ? -14.026 86.298 43.314 1.00 37.27 24 ASN E C 1
ATOM 5698 O O . ASN E 3 23 ? -15.212 86.384 43.649 1.00 35.26 24 ASN E O 1
ATOM 5703 N N . HIS E 3 24 ? -13.637 85.835 42.119 1.00 35.10 25 HIS E N 1
ATOM 5704 C CA . HIS E 3 24 ? -14.553 85.361 41.080 1.00 34.90 25 HIS E CA 1
ATOM 5705 C C . HIS E 3 24 ? -13.803 84.398 40.149 1.00 40.51 25 HIS E C 1
ATOM 5706 O O . HIS E 3 24 ? -13.676 84.653 38.953 1.00 40.11 25 HIS E O 1
ATOM 5713 N N . SER E 3 25 ? -13.313 83.279 40.716 1.00 39.23 26 SER E N 1
ATOM 5714 C CA . SER E 3 25 ? -12.508 82.255 40.034 1.00 40.43 26 SER E CA 1
ATOM 5715 C C . SER E 3 25 ? -13.211 81.587 38.840 1.00 45.34 26 SER E C 1
ATOM 5716 O O . SER E 3 25 ? -12.534 81.149 37.907 1.00 44.96 26 SER E O 1
ATOM 5719 N N . THR E 3 26 ? -14.554 81.512 38.869 1.00 42.80 27 THR E N 1
ATOM 5720 C CA . THR E 3 26 ? -15.366 80.851 37.838 1.00 43.12 27 THR E CA 1
ATOM 5721 C C . THR E 3 26 ? -15.765 81.802 36.682 1.00 44.53 27 THR E C 1
ATOM 5722 O O . THR E 3 26 ? -16.675 81.473 35.923 1.00 45.14 27 THR E O 1
ATOM 5726 N N . ILE E 3 27 ? -15.071 82.943 36.530 1.00 38.36 28 ILE E N 1
ATOM 5727 C CA . ILE E 3 27 ? -15.322 83.943 35.482 1.00 36.45 28 ILE E CA 1
ATOM 5728 C C . ILE E 3 27 ? -15.054 83.359 34.065 1.00 42.08 28 ILE E C 1
ATOM 5729 O O . ILE E 3 27 ? -14.231 82.450 33.909 1.00 43.15 28 ILE E O 1
ATOM 5734 N N . SER E 3 28 ? -15.755 83.892 33.046 1.00 38.32 29 SER E N 1
ATOM 5735 C CA . SER E 3 28 ? -15.596 83.486 31.649 1.00 38.04 29 SER E CA 1
ATOM 5736 C C . SER E 3 28 ? -14.992 84.634 30.838 1.00 40.15 29 SER E C 1
ATOM 5737 O O . SER E 3 28 ? -15.070 85.795 31.255 1.00 38.32 29 SER E O 1
ATOM 5740 N N . GLY E 3 29 ? -14.413 84.301 29.687 1.00 36.53 30 GLY E N 1
ATOM 5741 C CA . GLY E 3 29 ? -13.790 85.265 28.784 1.00 35.45 30 GLY E CA 1
ATOM 5742 C C . GLY E 3 29 ? -14.717 86.317 28.205 1.00 38.49 30 GLY E C 1
ATOM 5743 O O . GLY E 3 29 ? -14.237 87.284 27.609 1.00 37.43 30 GLY E O 1
ATOM 5744 N N . THR E 3 30 ? -16.047 86.144 28.383 1.00 35.59 36 THR E N 1
ATOM 5745 C CA . THR E 3 30 ? -17.096 87.054 27.891 1.00 34.83 36 THR E CA 1
ATOM 5746 C C . THR E 3 30 ? -17.714 87.891 29.034 1.00 37.48 36 THR E C 1
ATOM 5747 O O . THR E 3 30 ? -18.528 88.776 28.773 1.00 36.38 36 THR E O 1
ATOM 5751 N N . ASP E 3 31 ? -17.335 87.604 30.287 1.00 34.06 37 ASP E N 1
ATOM 5752 C CA . ASP E 3 31 ? -17.840 88.301 31.466 1.00 33.36 37 ASP E CA 1
ATOM 5753 C C . ASP E 3 31 ? -17.093 89.575 31.768 1.00 36.28 37 ASP E C 1
ATOM 5754 O O . ASP E 3 31 ? -15.867 89.622 31.686 1.00 35.08 37 ASP E O 1
ATOM 5759 N N . TYR E 3 32 ? -17.845 90.591 32.192 1.00 33.42 38 TYR E N 1
ATOM 5760 C CA . TYR E 3 32 ? -17.332 91.860 32.682 1.00 32.22 38 TYR E CA 1
ATOM 5761 C C . TYR E 3 32 ? -17.371 91.814 34.197 1.00 34.33 38 TYR E C 1
ATOM 5762 O O . TYR E 3 32 ? -18.123 91.018 34.764 1.00 33.09 38 TYR E O 1
ATOM 5771 N N . ILE E 3 33 ? -16.569 92.648 34.849 1.00 31.51 39 ILE E N 1
ATOM 5772 C CA . ILE E 3 33 ? -16.575 92.784 36.302 1.00 31.34 39 ILE E CA 1
ATOM 5773 C C . ILE E 3 33 ? -17.256 94.113 36.596 1.00 35.51 39 ILE E C 1
ATOM 5774 O O . ILE E 3 33 ? -16.716 95.168 36.242 1.00 35.45 39 ILE E O 1
ATOM 5779 N N . HIS E 3 34 ? -18.449 94.058 37.212 1.00 29.96 40 HIS E N 1
ATOM 5780 C CA . HIS E 3 34 ? -19.190 95.256 37.550 1.00 28.83 40 HIS E CA 1
ATOM 5781 C C . HIS E 3 34 ? -19.131 95.550 39.033 1.00 32.69 40 HIS E C 1
ATOM 5782 O O . HIS E 3 34 ? -19.182 94.641 39.865 1.00 32.60 40 HIS E O 1
ATOM 5789 N N . TRP E 3 35 ? -19.059 96.836 39.360 1.00 28.59 41 TRP E N 1
ATOM 5790 C CA . TRP E 3 35 ? -19.124 97.298 40.728 1.00 27.58 41 TRP E CA 1
ATOM 5791 C C . TRP E 3 35 ? -20.242 98.335 40.852 1.00 31.44 41 TRP E C 1
ATOM 5792 O O . TRP E 3 35 ? -20.296 99.299 40.088 1.00 30.64 41 TRP E O 1
ATOM 5803 N N . TYR E 3 36 ? -21.179 98.059 41.751 1.00 29.09 42 TYR E N 1
ATOM 5804 C CA . TYR E 3 36 ? -22.312 98.901 42.106 1.00 29.25 42 TYR E CA 1
ATOM 5805 C C . TYR E 3 36 ? -22.260 99.150 43.604 1.00 34.03 42 TYR E C 1
ATOM 5806 O O . TYR E 3 36 ? -21.556 98.442 44.319 1.00 34.43 42 TYR E O 1
ATOM 5815 N N . ARG E 3 37 ? -22.978 100.152 44.084 1.00 30.19 43 ARG E N 1
ATOM 5816 C CA . ARG E 3 37 ? -23.037 100.441 45.514 1.00 29.12 43 ARG E CA 1
ATOM 5817 C C . ARG E 3 37 ? -24.422 100.925 45.890 1.00 32.88 43 ARG E C 1
ATOM 5818 O O . ARG E 3 37 ? -25.169 101.402 45.029 1.00 32.25 43 ARG E O 1
ATOM 5826 N N . GLN E 3 38 ? -24.765 100.804 47.173 1.00 29.53 44 GLN E N 1
ATOM 5827 C CA . GLN E 3 38 ? -26.038 101.293 47.659 1.00 29.06 44 GLN E CA 1
ATOM 5828 C C . GLN E 3 38 ? -25.852 102.034 48.977 1.00 35.15 44 GLN E C 1
ATOM 5829 O O . GLN E 3 38 ? -25.509 101.443 50.010 1.00 33.77 44 GLN E O 1
ATOM 5835 N N . LEU E 3 39 ? -26.081 103.350 48.917 1.00 34.83 45 LEU E N 1
ATOM 5836 C CA . LEU E 3 39 ? -26.028 104.232 50.075 1.00 35.75 45 LEU E CA 1
ATOM 5837 C C . LEU E 3 39 ? -27.283 104.013 50.912 1.00 43.66 45 LEU E C 1
ATOM 5838 O O . LEU E 3 39 ? -28.311 103.598 50.353 1.00 43.79 45 LEU E O 1
ATOM 5843 N N . PRO E 3 40 ? -27.231 104.240 52.248 1.00 43.34 46 PRO E N 1
ATOM 5844 C CA . PRO E 3 40 ? -28.437 104.027 53.071 1.00 44.11 46 PRO E CA 1
ATOM 5845 C C . PRO E 3 40 ? -29.645 104.824 52.566 1.00 48.93 46 PRO E C 1
ATOM 5846 O O . PRO E 3 40 ? -29.509 106.006 52.226 1.00 48.41 46 PRO E O 1
ATOM 5850 N N . SER E 3 41 ? -30.810 104.133 52.458 1.00 46.12 47 SER E N 1
ATOM 5851 C CA . SER E 3 41 ? -32.119 104.646 52.015 1.00 46.03 47 SER E CA 1
ATOM 5852 C C . SER E 3 41 ? -32.096 105.165 50.554 1.00 49.45 47 SER E C 1
ATOM 5853 O O . SER E 3 41 ? -32.965 105.959 50.169 1.00 49.52 47 SER E O 1
ATOM 5855 N N . GLN E 3 42 ? -31.145 104.671 49.729 1.00 44.57 48 GLN E N 1
ATOM 5856 C CA . GLN E 3 42 ? -31.014 105.101 48.333 1.00 43.17 48 GLN E CA 1
ATOM 5857 C C . GLN E 3 42 ? -31.081 103.930 47.345 1.00 44.74 48 GLN E C 1
ATOM 5858 O O . GLN E 3 42 ? -30.949 102.771 47.739 1.00 44.36 48 GLN E O 1
ATOM 5864 N N . GLY E 3 43 ? -31.283 104.255 46.069 1.00 39.60 49 GLY E N 1
ATOM 5865 C CA . GLY E 3 43 ? -31.286 103.270 44.998 1.00 39.24 49 GLY E CA 1
ATOM 5866 C C . GLY E 3 43 ? -29.858 102.897 44.629 1.00 42.17 49 GLY E C 1
ATOM 5867 O O . GLY E 3 43 ? -28.960 103.738 44.780 1.00 41.35 49 GLY E O 1
ATOM 5868 N N . PRO E 3 44 ? -29.590 101.653 44.137 1.00 37.28 50 PRO E N 1
ATOM 5869 C CA . PRO E 3 44 ? -28.209 101.292 43.751 1.00 35.80 50 PRO E CA 1
ATOM 5870 C C . PRO E 3 44 ? -27.610 102.273 42.740 1.00 38.43 50 PRO E C 1
ATOM 5871 O O . PRO E 3 44 ? -28.340 102.936 41.994 1.00 38.48 50 PRO E O 1
ATOM 5875 N N . GLU E 3 45 ? -26.280 102.385 42.750 1.00 33.05 51 GLU E N 1
ATOM 5876 C CA . GLU E 3 45 ? -25.525 103.315 41.920 1.00 32.11 51 GLU E CA 1
ATOM 5877 C C . GLU E 3 45 ? -24.323 102.614 41.290 1.00 34.97 51 GLU E C 1
ATOM 5878 O O . GLU E 3 45 ? -23.587 101.924 41.989 1.00 35.20 51 GLU E O 1
ATOM 5884 N N . TYR E 3 46 ? -24.120 102.803 39.984 1.00 29.87 52 TYR E N 1
ATOM 5885 C CA . TYR E 3 46 ? -22.991 102.252 39.237 1.00 28.99 52 TYR E CA 1
ATOM 5886 C C . TYR E 3 46 ? -21.704 102.932 39.667 1.00 33.72 52 TYR E C 1
ATOM 5887 O O . TYR E 3 46 ? -21.679 104.159 39.835 1.00 33.59 52 TYR E O 1
ATOM 5896 N N . VAL E 3 47 ? -20.634 102.140 39.829 1.00 30.01 53 VAL E N 1
ATOM 5897 C CA . VAL E 3 47 ? -19.328 102.654 40.224 1.00 29.16 53 VAL E CA 1
ATOM 5898 C C . VAL E 3 47 ? -18.361 102.548 39.027 1.00 33.35 53 VAL E C 1
ATOM 5899 O O . VAL E 3 47 ? -17.886 103.572 38.540 1.00 33.18 53 VAL E O 1
ATOM 5903 N N . ILE E 3 48 ? -18.096 101.324 38.551 1.00 29.68 54 ILE E N 1
ATOM 5904 C CA . ILE E 3 48 ? -17.172 101.044 37.444 1.00 29.08 54 ILE E CA 1
ATOM 5905 C C . ILE E 3 48 ? -17.391 99.607 36.946 1.00 32.57 54 ILE E C 1
ATOM 5906 O O . ILE E 3 48 ? -17.955 98.782 37.664 1.00 30.90 54 ILE E O 1
ATOM 5911 N N . HIS E 3 49 ? -16.908 99.314 35.739 1.00 30.99 55 HIS E N 1
ATOM 5912 C CA . HIS E 3 49 ? -16.912 97.978 35.150 1.00 32.02 55 HIS E CA 1
ATOM 5913 C C . HIS E 3 49 ? -15.642 97.803 34.283 1.00 37.34 55 HIS E C 1
ATOM 5914 O O . HIS E 3 49 ? -15.075 98.792 33.796 1.00 37.68 55 HIS E O 1
ATOM 5921 N N . GLY E 3 50 ? -15.177 96.565 34.166 1.00 33.96 56 GLY E N 1
ATOM 5922 C CA . GLY E 3 50 ? -13.969 96.254 33.411 1.00 33.65 56 GLY E CA 1
ATOM 5923 C C . GLY E 3 50 ? -13.860 94.816 32.962 1.00 36.94 56 GLY E C 1
ATOM 5924 O O . GLY E 3 50 ? -14.575 93.937 33.453 1.00 36.23 56 GLY E O 1
ATOM 5925 N N . LEU E 3 51 ? -12.951 94.581 32.017 1.00 32.86 57 LEU E N 1
ATOM 5926 C CA . LEU E 3 51 ? -12.661 93.267 31.464 1.00 31.97 57 LEU E CA 1
ATOM 5927 C C . LEU E 3 51 ? -11.285 92.812 31.952 1.00 36.27 57 LEU E C 1
ATOM 5928 O O . LEU E 3 51 ? -11.192 91.779 32.612 1.00 36.41 57 LEU E O 1
ATOM 5933 N N . THR E 3 52 ? -10.225 93.584 31.665 1.00 33.22 58 THR E N 1
ATOM 5934 C CA . THR E 3 52 ? -8.876 93.212 32.102 1.00 34.27 58 THR E CA 1
ATOM 5935 C C . THR E 3 52 ? -8.161 94.380 32.770 1.00 39.60 58 THR E C 1
ATOM 5936 O O . THR E 3 52 ? -8.607 95.518 32.662 1.00 39.49 58 THR E O 1
ATOM 5940 N N . SER E 3 53 ? -7.068 94.068 33.486 1.00 37.23 64 SER E N 1
ATOM 5941 C CA . SER E 3 53 ? -6.126 94.954 34.177 1.00 37.88 64 SER E CA 1
ATOM 5942 C C . SER E 3 53 ? -6.757 96.184 34.874 1.00 41.34 64 SER E C 1
ATOM 5943 O O . SER E 3 53 ? -7.851 96.090 35.431 1.00 40.92 64 SER E O 1
ATOM 5946 N N . ASN E 3 54 ? -6.032 97.315 34.871 1.00 37.63 65 ASN E N 1
ATOM 5947 C CA . ASN E 3 54 ? -6.411 98.548 35.542 1.00 36.90 65 ASN E CA 1
ATOM 5948 C C . ASN E 3 54 ? -7.365 99.393 34.700 1.00 41.12 65 ASN E C 1
ATOM 5949 O O . ASN E 3 54 ? -7.010 99.846 33.619 1.00 41.93 65 ASN E O 1
ATOM 5954 N N . VAL E 3 55 ? -8.580 99.597 35.218 1.00 36.13 66 VAL E N 1
ATOM 5955 C CA . VAL E 3 55 ? -9.648 100.399 34.610 1.00 35.62 66 VAL E CA 1
ATOM 5956 C C . VAL E 3 55 ? -9.864 101.592 35.535 1.00 39.46 66 VAL E C 1
ATOM 5957 O O . VAL E 3 55 ? -9.746 101.436 36.748 1.00 39.13 66 VAL E O 1
ATOM 5961 N N . ASN E 3 56 ? -10.139 102.782 34.977 1.00 35.77 67 ASN E N 1
ATOM 5962 C CA . ASN E 3 56 ? -10.355 104.007 35.753 1.00 35.10 67 ASN E CA 1
ATOM 5963 C C . ASN E 3 56 ? -11.517 104.817 35.197 1.00 39.27 67 ASN E C 1
ATOM 5964 O O . ASN E 3 56 ? -11.888 104.651 34.033 1.00 39.64 67 ASN E O 1
ATOM 5969 N N . ASN E 3 57 ? -12.092 105.694 36.035 1.00 35.32 68 ASN E N 1
ATOM 5970 C CA . ASN E 3 57 ? -13.153 106.638 35.678 1.00 34.54 68 ASN E CA 1
ATOM 5971 C C . ASN E 3 57 ? -13.099 107.816 36.660 1.00 39.06 68 ASN E C 1
ATOM 5972 O O . ASN E 3 57 ? -12.090 107.973 37.340 1.00 38.25 68 ASN E O 1
ATOM 5977 N N . ARG E 3 58 ? -14.146 108.657 36.711 1.00 38.04 74 ARG E N 1
ATOM 5978 C CA . ARG E 3 58 ? -14.175 109.839 37.573 1.00 38.64 74 ARG E CA 1
ATOM 5979 C C . ARG E 3 58 ? -14.390 109.478 39.054 1.00 43.60 74 ARG E C 1
ATOM 5980 O O . ARG E 3 58 ? -14.052 110.271 39.926 1.00 44.38 74 ARG E O 1
ATOM 5988 N N . MET E 3 59 ? -14.955 108.298 39.326 1.00 40.51 75 MET E N 1
ATOM 5989 C CA . MET E 3 59 ? -15.319 107.830 40.657 1.00 40.28 75 MET E CA 1
ATOM 5990 C C . MET E 3 59 ? -14.287 106.927 41.323 1.00 41.80 75 MET E C 1
ATOM 5991 O O . MET E 3 59 ? -14.095 107.032 42.536 1.00 41.56 75 MET E O 1
ATOM 5996 N N . ALA E 3 60 ? -13.696 105.983 40.566 1.00 36.09 76 ALA E N 1
ATOM 5997 C CA . ALA E 3 60 ? -12.819 104.976 41.142 1.00 34.92 76 ALA E CA 1
ATOM 5998 C C . ALA E 3 60 ? -11.871 104.358 40.127 1.00 36.33 76 ALA E C 1
ATOM 5999 O O . ALA E 3 60 ? -11.934 104.659 38.936 1.00 36.30 76 ALA E O 1
ATOM 6001 N N . SER E 3 61 ? -11.005 103.464 40.626 1.00 30.21 77 SER E N 1
ATOM 6002 C CA . SER E 3 61 ? -10.103 102.618 39.852 1.00 29.15 77 SER E CA 1
ATOM 6003 C C . SER E 3 61 ? -10.477 101.164 40.130 1.00 30.17 77 SER E C 1
ATOM 6004 O O . SER E 3 61 ? -10.972 100.849 41.215 1.00 27.33 77 SER E O 1
ATOM 6007 N N . LEU E 3 62 ? -10.262 100.291 39.145 1.00 27.51 78 LEU E N 1
ATOM 6008 C CA . LEU E 3 62 ? -10.540 98.865 39.242 1.00 27.49 78 LEU E CA 1
ATOM 6009 C C . LEU E 3 62 ? -9.310 98.092 38.784 1.00 33.21 78 LEU E C 1
ATOM 6010 O O . LEU E 3 62 ? -8.889 98.220 37.635 1.00 33.01 78 LEU E O 1
ATOM 6015 N N . ALA E 3 63 ? -8.715 97.320 39.700 1.00 30.93 79 ALA E N 1
ATOM 6016 C CA . ALA E 3 63 ? -7.536 96.516 39.414 1.00 31.49 79 ALA E CA 1
ATOM 6017 C C . ALA E 3 63 ? -7.927 95.050 39.305 1.00 35.89 79 ALA E C 1
ATOM 6018 O O . ALA E 3 63 ? -8.231 94.405 40.318 1.00 35.05 79 ALA E O 1
ATOM 6020 N N . ILE E 3 64 ? -7.960 94.543 38.058 1.00 32.73 80 ILE E N 1
ATOM 6021 C CA . ILE E 3 64 ? -8.307 93.159 37.758 1.00 33.14 80 ILE E CA 1
ATOM 6022 C C . ILE E 3 64 ? -7.020 92.368 37.648 1.00 39.49 80 ILE E C 1
ATOM 6023 O O . ILE E 3 64 ? -6.107 92.796 36.940 1.00 40.26 80 ILE E O 1
ATOM 6028 N N . ALA E 3 65 ? -6.945 91.221 38.360 1.00 36.90 81 ALA E N 1
ATOM 6029 C CA . ALA E 3 65 ? -5.794 90.316 38.354 1.00 37.99 81 ALA E CA 1
ATOM 6030 C C . ALA E 3 65 ? -5.507 89.802 36.941 1.00 44.11 81 ALA E C 1
ATOM 6031 O O . ALA E 3 65 ? -6.425 89.744 36.121 1.00 43.15 81 ALA E O 1
ATOM 6033 N N . GLU E 3 66 ? -4.235 89.444 36.658 1.00 42.96 82 GLU E N 1
ATOM 6034 C CA . GLU E 3 66 ? -3.790 88.929 35.357 1.00 43.36 82 GLU E CA 1
ATOM 6035 C C . GLU E 3 66 ? -4.586 87.671 34.953 1.00 47.06 82 GLU E C 1
ATOM 6036 O O . GLU E 3 66 ? -4.953 87.546 33.782 1.00 46.92 82 GLU E O 1
ATOM 6042 N N . ASP E 3 67 ? -4.900 86.781 35.926 1.00 42.95 83 ASP E N 1
ATOM 6043 C CA . ASP E 3 67 ? -5.675 85.561 35.680 1.00 42.74 83 ASP E CA 1
ATOM 6044 C C . ASP E 3 67 ? -7.187 85.843 35.638 1.00 45.26 83 ASP E C 1
ATOM 6045 O O . ASP E 3 67 ? -7.959 84.937 35.316 1.00 46.27 83 ASP E O 1
ATOM 6050 N N . ARG E 3 68 ? -7.602 87.089 36.003 1.00 39.14 84 ARG E N 1
ATOM 6051 C CA . ARG E 3 68 ? -8.985 87.606 36.032 1.00 36.75 84 ARG E CA 1
ATOM 6052 C C . ARG E 3 68 ? -9.859 86.924 37.106 1.00 38.46 84 ARG E C 1
ATOM 6053 O O . ARG E 3 68 ? -11.060 87.201 37.177 1.00 36.98 84 ARG E O 1
ATOM 6061 N N . LYS E 3 69 ? -9.260 86.067 37.955 1.00 34.75 85 LYS E N 1
ATOM 6062 C CA . LYS E 3 69 ? -9.978 85.315 38.996 1.00 34.53 85 LYS E CA 1
ATOM 6063 C C . LYS E 3 69 ? -10.241 86.166 40.264 1.00 36.84 85 LYS E C 1
ATOM 6064 O O . LYS E 3 69 ? -10.909 85.697 41.191 1.00 36.69 85 LYS E O 1
ATOM 6070 N N . SER E 3 70 ? -9.711 87.407 40.300 1.00 31.16 86 SER E N 1
ATOM 6071 C CA . SER E 3 70 ? -9.919 88.357 41.393 1.00 29.83 86 SER E CA 1
ATOM 6072 C C . SER E 3 70 ? -9.773 89.801 40.894 1.00 32.19 86 SER E C 1
ATOM 6073 O O . SER E 3 70 ? -9.243 90.040 39.806 1.00 30.40 86 SER E O 1
ATOM 6076 N N . SER E 3 71 ? -10.314 90.750 41.670 1.00 29.23 87 SER E N 1
ATOM 6077 C CA . SER E 3 71 ? -10.291 92.183 41.376 1.00 28.78 87 SER E CA 1
ATOM 6078 C C . SER E 3 71 ? -10.394 93.004 42.660 1.00 34.24 87 SER E C 1
ATOM 6079 O O . SER E 3 71 ? -10.759 92.481 43.718 1.00 34.39 87 SER E O 1
ATOM 6082 N N . THR E 3 72 ? -10.060 94.292 42.554 1.00 31.12 88 THR E N 1
ATOM 6083 C CA . THR E 3 72 ? -10.077 95.233 43.658 1.00 30.93 88 THR E CA 1
ATOM 6084 C C . THR E 3 72 ? -10.689 96.547 43.196 1.00 35.86 88 THR E C 1
ATOM 6085 O O . THR E 3 72 ? -10.329 97.056 42.138 1.00 36.32 88 THR E O 1
ATOM 6089 N N . LEU E 3 73 ? -11.603 97.093 43.989 1.00 31.89 89 LEU E N 1
ATOM 6090 C CA . LEU E 3 73 ? -12.160 98.419 43.760 1.00 31.13 89 LEU E CA 1
ATOM 6091 C C . LEU E 3 73 ? -11.335 99.402 44.595 1.00 35.50 89 LEU E C 1
ATOM 6092 O O . LEU E 3 73 ? -11.102 99.165 45.786 1.00 34.76 89 LEU E O 1
ATOM 6097 N N . ILE E 3 74 ? -10.855 100.476 43.966 1.00 32.08 90 ILE E N 1
ATOM 6098 C CA . ILE E 3 74 ? -10.045 101.454 44.672 1.00 31.26 90 ILE E CA 1
ATOM 6099 C C . ILE E 3 74 ? -10.802 102.769 44.754 1.00 34.84 90 ILE E C 1
ATOM 6100 O O . ILE E 3 74 ? -11.084 103.396 43.732 1.00 34.71 90 ILE E O 1
ATOM 6105 N N . LEU E 3 75 ? -11.157 103.154 45.984 1.00 30.85 91 LEU E N 1
ATOM 6106 C CA . LEU E 3 75 ? -11.759 104.438 46.308 1.00 30.19 91 LEU E CA 1
ATOM 6107 C C . LEU E 3 75 ? -10.613 105.226 46.868 1.00 36.16 91 LEU E C 1
ATOM 6108 O O . LEU E 3 75 ? -10.181 104.955 47.989 1.00 37.88 91 LEU E O 1
ATOM 6113 N N . HIS E 3 76 ? -10.028 106.101 46.035 1.00 31.07 92 HIS E N 1
ATOM 6114 C CA . HIS E 3 76 ? -8.822 106.882 46.307 1.00 30.32 92 HIS E CA 1
ATOM 6115 C C . HIS E 3 76 ? -8.897 107.786 47.545 1.00 33.69 92 HIS E C 1
ATOM 6116 O O . HIS E 3 76 ? -7.868 108.023 48.175 1.00 33.93 92 HIS E O 1
ATOM 6123 N N . ARG E 3 77 ? -10.084 108.288 47.893 1.00 30.56 93 ARG E N 1
ATOM 6124 C CA . ARG E 3 77 ? -10.273 109.153 49.067 1.00 31.00 93 ARG E CA 1
ATOM 6125 C C . ARG E 3 77 ? -11.711 109.031 49.531 1.00 36.22 93 ARG E C 1
ATOM 6126 O O . ARG E 3 77 ? -12.537 109.896 49.223 1.00 36.98 93 ARG E O 1
ATOM 6134 N N . ALA E 3 78 ? -12.030 107.929 50.229 1.00 32.45 94 ALA E N 1
ATOM 6135 C CA . ALA E 3 78 ? -13.393 107.699 50.704 1.00 31.55 94 ALA E CA 1
ATOM 6136 C C . ALA E 3 78 ? -13.753 108.684 51.812 1.00 36.63 94 ALA E C 1
ATOM 6137 O O . ALA E 3 78 ? -12.965 108.906 52.738 1.00 36.54 94 ALA E O 1
ATOM 6139 N N . THR E 3 79 ? -14.921 109.323 51.665 1.00 33.61 95 THR E N 1
ATOM 6140 C CA . THR E 3 79 ? -15.452 110.297 52.618 1.00 33.45 95 THR E CA 1
ATOM 6141 C C . THR E 3 79 ? -16.560 109.621 53.410 1.00 36.89 95 THR E C 1
ATOM 6142 O O . THR E 3 79 ? -16.894 108.473 53.126 1.00 35.60 95 THR E O 1
ATOM 6146 N N . LEU E 3 80 ? -17.137 110.328 54.399 1.00 35.17 96 LEU E N 1
ATOM 6147 C CA . LEU E 3 80 ? -18.242 109.822 55.219 1.00 34.47 96 LEU E CA 1
ATOM 6148 C C . LEU E 3 80 ? -19.480 109.508 54.355 1.00 36.89 96 LEU E C 1
ATOM 6149 O O . LEU E 3 80 ? -20.298 108.680 54.754 1.00 35.14 96 LEU E O 1
ATOM 6154 N N . ARG E 3 81 ? -19.572 110.142 53.160 1.00 34.22 97 ARG E N 1
ATOM 6155 C CA . ARG E 3 81 ? -20.649 110.004 52.170 1.00 33.97 97 ARG E CA 1
ATOM 6156 C C . ARG E 3 81 ? -20.455 108.754 51.284 1.00 38.16 97 ARG E C 1
ATOM 6157 O O . ARG E 3 81 ? -21.346 108.405 50.515 1.00 39.06 97 ARG E O 1
ATOM 6165 N N . ASP E 3 82 ? -19.303 108.083 51.399 1.00 33.15 98 ASP E N 1
ATOM 6166 C CA . ASP E 3 82 ? -18.992 106.883 50.625 1.00 31.82 98 ASP E CA 1
ATOM 6167 C C . ASP E 3 82 ? -19.271 105.622 51.447 1.00 34.11 98 ASP E C 1
ATOM 6168 O O . ASP E 3 82 ? -19.019 104.509 50.982 1.00 33.24 98 ASP E O 1
ATOM 6173 N N . ALA E 3 83 ? -19.838 105.797 52.657 1.00 30.10 99 ALA E N 1
ATOM 6174 C CA . ALA E 3 83 ? -20.243 104.685 53.506 1.00 29.43 99 ALA E CA 1
ATOM 6175 C C . ALA E 3 83 ? -21.502 104.078 52.876 1.00 31.74 99 ALA E C 1
ATOM 6176 O O . ALA E 3 83 ? -22.529 104.752 52.752 1.00 31.61 99 ALA E O 1
ATOM 6178 N N . ALA E 3 84 ? -21.352 102.867 52.326 1.00 26.39 100 ALA E N 1
ATOM 6179 C CA . ALA E 3 84 ? -22.368 102.146 51.568 1.00 25.39 100 ALA E CA 1
ATOM 6180 C C . ALA E 3 84 ? -22.018 100.678 51.475 1.00 30.50 100 ALA E C 1
ATOM 6181 O O . ALA E 3 84 ? -20.964 100.263 51.969 1.00 32.09 100 ALA E O 1
ATOM 6183 N N . VAL E 3 85 ? -22.895 99.889 50.835 1.00 26.59 101 VAL E N 1
ATOM 6184 C CA . VAL E 3 85 ? -22.660 98.475 50.551 1.00 27.20 101 VAL E CA 1
ATOM 6185 C C . VAL E 3 85 ? -22.160 98.418 49.122 1.00 31.38 101 VAL E C 1
ATOM 6186 O O . VAL E 3 85 ? -22.818 98.934 48.222 1.00 31.67 101 VAL E O 1
ATOM 6190 N N . TYR E 3 86 ? -20.970 97.846 48.926 1.00 26.76 102 TYR E N 1
ATOM 6191 C CA . TYR E 3 86 ? -20.332 97.746 47.624 1.00 25.19 102 TYR E CA 1
ATOM 6192 C C . TYR E 3 86 ? -20.491 96.327 47.086 1.00 29.86 102 TYR E C 1
ATOM 6193 O O . TYR E 3 86 ? -20.070 95.361 47.727 1.00 30.00 102 TYR E O 1
ATOM 6202 N N . TYR E 3 87 ? -21.166 96.208 45.931 1.00 26.73 103 TYR E N 1
ATOM 6203 C CA . TYR E 3 87 ? -21.433 94.926 45.298 1.00 27.68 103 TYR E CA 1
ATOM 6204 C C . TYR E 3 87 ? -20.554 94.692 44.092 1.00 32.86 103 TYR E C 1
ATOM 6205 O O . TYR E 3 87 ? -20.599 95.462 43.136 1.00 32.57 103 TYR E O 1
ATOM 6214 N N . CYS E 3 88 ? -19.799 93.592 44.121 1.00 31.34 104 CYS E N 1
ATOM 6215 C CA . CYS E 3 88 ? -18.965 93.092 43.030 1.00 31.97 104 CYS E CA 1
ATOM 6216 C C . CYS E 3 88 ? -19.804 92.054 42.277 1.00 37.25 104 CYS E C 1
ATOM 6217 O O . CYS E 3 88 ? -20.216 91.031 42.847 1.00 36.92 104 CYS E O 1
ATOM 6220 N N . ILE E 3 89 ? -20.146 92.379 41.025 1.00 33.80 105 ILE E N 1
ATOM 6221 C CA . ILE E 3 89 ? -21.042 91.584 40.202 1.00 33.58 105 ILE E CA 1
ATOM 6222 C C . ILE E 3 89 ? -20.390 91.168 38.887 1.00 37.40 105 ILE E C 1
ATOM 6223 O O . ILE E 3 89 ? -19.810 91.998 38.189 1.00 36.78 105 ILE E O 1
ATOM 6228 N N . LEU E 3 90 ? -20.537 89.884 38.538 1.00 35.02 106 LEU E N 1
ATOM 6229 C CA . LEU E 3 90 ? -20.144 89.354 37.240 1.00 35.25 106 LEU E CA 1
ATOM 6230 C C . LEU E 3 90 ? -21.359 89.429 36.333 1.00 40.78 106 LEU E C 1
ATOM 6231 O O . LEU E 3 90 ? -22.448 88.964 36.707 1.00 41.53 106 LEU E O 1
ATOM 6236 N N . ARG E 3 91 ? -21.191 90.051 35.168 1.00 36.83 107 ARG E N 1
ATOM 6237 C CA . ARG E 3 91 ? -22.250 90.174 34.171 1.00 36.72 107 ARG E CA 1
ATOM 6238 C C . ARG E 3 91 ? -21.643 89.960 32.794 1.00 39.80 107 ARG E C 1
ATOM 6239 O O . ARG E 3 91 ? -20.558 90.485 32.510 1.00 39.04 107 ARG E O 1
ATOM 6247 N N . ASP E 3 92 ? -22.323 89.171 31.950 1.00 35.62 108 ASP E N 1
ATOM 6248 C CA . ASP E 3 92 ? -21.855 88.918 30.590 1.00 34.84 108 ASP E CA 1
ATOM 6249 C C . ASP E 3 92 ? -21.878 90.232 29.830 1.00 38.67 108 ASP E C 1
ATOM 6250 O O . ASP E 3 92 ? -22.840 90.997 29.973 1.00 39.24 108 ASP E O 1
ATOM 6255 N N . SER E 3 93 ? -20.816 90.509 29.049 1.00 33.58 109 SER E N 1
ATOM 6256 C CA . SER E 3 93 ? -20.655 91.720 28.239 1.00 32.61 109 SER E CA 1
ATOM 6257 C C . SER E 3 93 ? -21.860 92.017 27.347 1.00 37.03 109 SER E C 1
ATOM 6258 O O . SER E 3 93 ? -21.958 93.119 26.817 1.00 36.61 109 SER E O 1
ATOM 6261 N N . ARG E 3 94 ? -22.770 91.045 27.190 1.00 34.97 110 ARG E N 1
ATOM 6262 C CA . ARG E 3 94 ? -23.961 91.146 26.350 1.00 35.61 110 ARG E CA 1
ATOM 6263 C C . ARG E 3 94 ? -25.234 91.166 27.173 1.00 40.39 110 ARG E C 1
ATOM 6264 O O . ARG E 3 94 ? -26.309 91.412 26.613 1.00 42.18 110 ARG E O 1
ATOM 6272 N N . ALA E 3 95 ? -25.134 90.896 28.487 1.00 35.74 113 ALA E N 1
ATOM 6273 C CA . ALA E 3 95 ? -26.306 90.850 29.367 1.00 35.59 113 ALA E CA 1
ATOM 6274 C C . ALA E 3 95 ? -26.499 92.157 30.134 1.00 38.88 113 ALA E C 1
ATOM 6275 O O . ALA E 3 95 ? -25.571 92.969 30.243 1.00 37.40 113 ALA E O 1
ATOM 6277 N N . GLN E 3 96 ? -27.725 92.354 30.656 1.00 35.49 114 GLN E N 1
ATOM 6278 C CA . GLN E 3 96 ? -28.073 93.530 31.437 1.00 33.80 114 GLN E CA 1
ATOM 6279 C C . GLN E 3 96 ? -28.468 93.157 32.863 1.00 37.41 114 GLN E C 1
ATOM 6280 O O . GLN E 3 96 ? -28.161 93.905 33.783 1.00 35.40 114 GLN E O 1
ATOM 6286 N N . LYS E 3 97 ? -29.132 92.004 33.046 1.00 35.97 115 LYS E N 1
ATOM 6287 C CA . LYS E 3 97 ? -29.575 91.482 34.347 1.00 35.52 115 LYS E CA 1
ATOM 6288 C C . LYS E 3 97 ? -28.399 91.522 35.355 1.00 38.30 115 LYS E C 1
ATOM 6289 O O . LYS E 3 97 ? -27.325 90.988 35.071 1.00 37.66 115 LYS E O 1
ATOM 6295 N N . LEU E 3 98 ? -28.588 92.235 36.480 1.00 33.99 116 LEU E N 1
ATOM 6296 C CA . LEU E 3 98 ? -27.575 92.362 37.530 1.00 32.18 116 LEU E CA 1
ATOM 6297 C C . LEU E 3 98 ? -27.917 91.436 38.701 1.00 37.61 116 LEU E C 1
ATOM 6298 O O . LEU E 3 98 ? -29.009 91.544 39.281 1.00 37.13 116 LEU E O 1
ATOM 6303 N N . VAL E 3 99 ? -26.988 90.517 39.035 1.00 34.62 117 VAL E N 1
ATOM 6304 C CA . VAL E 3 99 ? -27.157 89.562 40.136 1.00 34.96 117 VAL E CA 1
ATOM 6305 C C . VAL E 3 99 ? -26.326 90.080 41.310 1.00 38.98 117 VAL E C 1
ATOM 6306 O O . VAL E 3 99 ? -25.094 90.057 41.260 1.00 39.65 117 VAL E O 1
ATOM 6310 N N . PHE E 3 100 ? -27.012 90.609 42.331 1.00 35.03 118 PHE E N 1
ATOM 6311 C CA . PHE E 3 100 ? -26.424 91.188 43.541 1.00 33.21 118 PHE E CA 1
ATOM 6312 C C . PHE E 3 100 ? -26.258 90.120 44.620 1.00 39.18 118 PHE E C 1
ATOM 6313 O O . PHE E 3 100 ? -27.232 89.456 44.992 1.00 39.99 118 PHE E O 1
ATOM 6321 N N . GLY E 3 101 ? -25.035 89.975 45.113 1.00 36.55 119 GLY E N 1
ATOM 6322 C CA . GLY E 3 101 ? -24.710 89.065 46.205 1.00 38.09 119 GLY E CA 1
ATOM 6323 C C . GLY E 3 101 ? -24.791 89.791 47.534 1.00 43.96 119 GLY E C 1
ATOM 6324 O O . GLY E 3 101 ? -25.422 90.853 47.621 1.00 43.37 119 GLY E O 1
ATOM 6325 N N . GLN E 3 102 ? -24.143 89.243 48.581 1.00 42.05 120 GLN E N 1
ATOM 6326 C CA . GLN E 3 102 ? -24.147 89.866 49.910 1.00 42.10 120 GLN E CA 1
ATOM 6327 C C . GLN E 3 102 ? -23.470 91.242 49.857 1.00 45.54 120 GLN E C 1
ATOM 6328 O O . GLN E 3 102 ? -24.050 92.225 50.321 1.00 45.11 120 GLN E O 1
ATOM 6334 N N . GLY E 3 103 ? -22.279 91.291 49.253 1.00 41.41 121 GLY E N 1
ATOM 6335 C CA . GLY E 3 103 ? -21.495 92.511 49.100 1.00 39.29 121 GLY E CA 1
ATOM 6336 C C . GLY E 3 103 ? -20.695 92.858 50.331 1.00 40.83 121 GLY E C 1
ATOM 6337 O O . GLY E 3 103 ? -20.732 92.124 51.324 1.00 41.18 121 GLY E O 1
ATOM 6338 N N . THR E 3 104 ? -19.958 93.979 50.271 1.00 35.72 122 THR E N 1
ATOM 6339 C CA . THR E 3 104 ? -19.165 94.472 51.399 1.00 34.91 122 THR E CA 1
ATOM 6340 C C . THR E 3 104 ? -19.817 95.734 51.959 1.00 37.90 122 THR E C 1
ATOM 6341 O O . THR E 3 104 ? -20.002 96.703 51.221 1.00 36.07 122 THR E O 1
ATOM 6345 N N . ARG E 3 105 ? -20.153 95.722 53.260 1.00 36.01 123 ARG E N 1
ATOM 6346 C CA . ARG E 3 105 ? -20.712 96.895 53.939 1.00 35.97 123 ARG E CA 1
ATOM 6347 C C . ARG E 3 105 ? -19.538 97.735 54.450 1.00 39.57 123 ARG E C 1
ATOM 6348 O O . ARG E 3 105 ? -18.822 97.325 55.370 1.00 41.09 123 ARG E O 1
ATOM 6356 N N . LEU E 3 106 ? -19.303 98.879 53.793 1.00 34.13 124 LEU E N 1
ATOM 6357 C CA . LEU E 3 106 ? -18.197 99.765 54.119 1.00 33.14 124 LEU E CA 1
ATOM 6358 C C . LEU E 3 106 ? -18.625 100.834 55.097 1.00 37.54 124 LEU E C 1
ATOM 6359 O O . LEU E 3 106 ? -19.516 101.632 54.814 1.00 36.56 124 LEU E O 1
ATOM 6364 N N . THR E 3 107 ? -17.960 100.842 56.249 1.00 36.08 125 THR E N 1
ATOM 6365 C CA . THR E 3 107 ? -18.142 101.785 57.347 1.00 35.47 125 THR E CA 1
ATOM 6366 C C . THR E 3 107 ? -16.983 102.771 57.306 1.00 38.09 125 THR E C 1
ATOM 6367 O O . THR E 3 107 ? -15.816 102.362 57.256 1.00 37.08 125 THR E O 1
ATOM 6371 N N . ILE E 3 108 ? -17.314 104.067 57.311 1.00 34.21 126 ILE E N 1
ATOM 6372 C CA . ILE E 3 108 ? -16.318 105.130 57.312 1.00 34.02 126 ILE E CA 1
ATOM 6373 C C . ILE E 3 108 ? -16.320 105.774 58.687 1.00 38.83 126 ILE E C 1
ATOM 6374 O O . ILE E 3 108 ? -17.357 106.282 59.130 1.00 38.08 126 ILE E O 1
ATOM 6379 N N . ASN E 3 109 ? -15.159 105.736 59.360 1.00 36.55 127 ASN E N 1
ATOM 6380 C CA . ASN E 3 109 ? -14.969 106.299 60.694 1.00 36.46 127 ASN E CA 1
ATOM 6381 C C . ASN E 3 109 ? -14.625 107.785 60.627 1.00 41.70 127 ASN E C 1
ATOM 6382 O O . ASN E 3 109 ? -13.651 108.150 59.962 1.00 41.80 127 ASN E O 1
ATOM 6387 N N . PRO E 3 110 ? -15.377 108.667 61.327 1.00 39.21 128 PRO E N 1
ATOM 6388 C CA . PRO E 3 110 ? -14.990 110.085 61.351 1.00 38.99 128 PRO E CA 1
ATOM 6389 C C . PRO E 3 110 ? -13.747 110.296 62.223 1.00 43.68 128 PRO E C 1
ATOM 6390 O O . PRO E 3 110 ? -13.435 109.449 63.071 1.00 43.60 128 PRO E O 1
ATOM 6394 N N . ASN E 3 111 ? -13.037 111.410 62.017 1.00 40.97 129 ASN E N 1
ATOM 6395 C CA . ASN E 3 111 ? -11.875 111.728 62.832 1.00 42.36 129 ASN E CA 1
ATOM 6396 C C . ASN E 3 111 ? -12.324 112.586 64.013 1.00 46.83 129 ASN E C 1
ATOM 6397 O O . ASN E 3 111 ? -12.678 113.755 63.834 1.00 46.51 129 ASN E O 1
ATOM 6402 N N . ILE E 3 112 ? -12.370 111.970 65.207 1.00 43.61 130 ILE E N 1
ATOM 6403 C CA . ILE E 3 112 ? -12.750 112.630 66.449 1.00 43.44 130 ILE E CA 1
ATOM 6404 C C . ILE E 3 112 ? -11.436 113.154 67.033 1.00 50.19 130 ILE E C 1
ATOM 6405 O O . ILE E 3 112 ? -10.683 112.404 67.659 1.00 50.91 130 ILE E O 1
ATOM 6410 N N . GLN E 3 113 ? -11.139 114.431 66.738 1.00 48.64 131 GLN E N 1
ATOM 6411 C CA . GLN E 3 113 ? -9.924 115.158 67.122 1.00 51.26 131 GLN E CA 1
ATOM 6412 C C . GLN E 3 113 ? -9.696 115.162 68.645 1.00 57.40 131 GLN E C 1
ATOM 6413 O O . GLN E 3 113 ? -8.587 114.867 69.097 1.00 58.68 131 GLN E O 1
ATOM 6419 N N . ASN E 3 114 ? -10.735 115.518 69.427 1.00 54.34 132 ASN E N 1
ATOM 6420 C CA . ASN E 3 114 ? -10.657 115.596 70.886 1.00 55.15 132 ASN E CA 1
ATOM 6421 C C . ASN E 3 114 ? -11.832 114.856 71.536 1.00 57.45 132 ASN E C 1
ATOM 6422 O O . ASN E 3 114 ? -12.867 115.471 71.821 1.00 56.64 132 ASN E O 1
ATOM 6427 N N . PRO E 3 115 ? -11.696 113.525 71.761 1.00 52.52 133 PRO E N 1
ATOM 6428 C CA . PRO E 3 115 ? -12.800 112.773 72.379 1.00 50.97 133 PRO E CA 1
ATOM 6429 C C . PRO E 3 115 ? -13.081 113.259 73.797 1.00 55.30 133 PRO E C 1
ATOM 6430 O O . PRO E 3 115 ? -12.151 113.592 74.544 1.00 56.84 133 PRO E O 1
ATOM 6434 N N . ASP E 3 116 ? -14.374 113.353 74.134 1.00 49.46 134 ASP E N 1
ATOM 6435 C CA . ASP E 3 116 ? -14.879 113.790 75.432 1.00 48.80 134 ASP E CA 1
ATOM 6436 C C . ASP E 3 116 ? -16.147 112.954 75.748 1.00 49.23 134 ASP E C 1
ATOM 6437 O O . ASP E 3 116 ? -17.238 113.524 75.844 1.00 46.96 134 ASP E O 1
ATOM 6442 N N . PRO E 3 117 ? -16.039 111.599 75.863 1.00 44.65 135 PRO E N 1
ATOM 6443 C CA . PRO E 3 117 ? -17.242 110.776 76.101 1.00 43.23 135 PRO E CA 1
ATOM 6444 C C . PRO E 3 117 ? -18.034 111.210 77.330 1.00 45.67 135 PRO E C 1
ATOM 6445 O O . PRO E 3 117 ? -17.446 111.517 78.372 1.00 46.86 135 PRO E O 1
ATOM 6449 N N . ALA E 3 118 ? -19.374 111.301 77.171 1.00 39.04 136 ALA E N 1
ATOM 6450 C CA . ALA E 3 118 ? -20.291 111.721 78.222 1.00 37.62 136 ALA E CA 1
ATOM 6451 C C . ALA E 3 118 ? -21.725 111.281 77.960 1.00 39.62 136 ALA E C 1
ATOM 6452 O O . ALA E 3 118 ? -22.148 111.167 76.808 1.00 38.18 136 ALA E O 1
ATOM 6454 N N . VAL E 3 119 ? -22.476 111.050 79.054 1.00 35.82 137 VAL E N 1
ATOM 6455 C CA . VAL E 3 119 ? -23.881 110.652 79.031 1.00 33.86 137 VAL E CA 1
ATOM 6456 C C . VAL E 3 119 ? -24.669 111.750 79.725 1.00 38.25 137 VAL E C 1
ATOM 6457 O O . VAL E 3 119 ? -24.497 111.971 80.923 1.00 39.04 137 VAL E O 1
ATOM 6461 N N . TYR E 3 120 ? -25.533 112.429 78.967 1.00 34.63 138 TYR E N 1
ATOM 6462 C CA . TYR E 3 120 ? -26.357 113.527 79.454 1.00 34.64 138 TYR E CA 1
ATOM 6463 C C . TYR E 3 120 ? -27.832 113.176 79.467 1.00 39.41 138 TYR E C 1
ATOM 6464 O O . TYR E 3 120 ? -28.298 112.402 78.630 1.00 37.68 138 TYR E O 1
ATOM 6473 N N . GLN E 3 121 ? -28.570 113.770 80.407 1.00 39.06 139 GLN E N 1
ATOM 6474 C CA . GLN E 3 121 ? -30.015 113.601 80.496 1.00 40.01 139 GLN E CA 1
ATOM 6475 C C . GLN E 3 121 ? -30.679 114.830 79.900 1.00 46.20 139 GLN E C 1
ATOM 6476 O O . GLN E 3 121 ? -30.301 115.957 80.217 1.00 46.50 139 GLN E O 1
ATOM 6482 N N . LEU E 3 122 ? -31.663 114.605 79.027 1.00 43.92 140 LEU E N 1
ATOM 6483 C CA . LEU E 3 122 ? -32.410 115.650 78.331 1.00 43.11 140 LEU E CA 1
ATOM 6484 C C . LEU E 3 122 ? -33.886 115.566 78.716 1.00 47.84 140 LEU E C 1
ATOM 6485 O O . LEU E 3 122 ? -34.451 114.469 78.739 1.00 47.63 140 LEU E O 1
ATOM 6490 N N . ARG E 3 123 ? -34.494 116.717 79.050 1.00 45.21 141 ARG E N 1
ATOM 6491 C CA . ARG E 3 123 ? -35.901 116.831 79.441 1.00 45.25 141 ARG E CA 1
ATOM 6492 C C . ARG E 3 123 ? -36.743 117.362 78.284 1.00 49.73 141 ARG E C 1
ATOM 6493 O O . ARG E 3 123 ? -36.249 118.149 77.474 1.00 47.94 141 ARG E O 1
ATOM 6495 N N . ASP E 3 124 ? -38.020 116.926 78.219 1.00 48.75 142 ASP E N 1
ATOM 6496 C CA . ASP E 3 124 ? -39.009 117.313 77.204 1.00 49.12 142 ASP E CA 1
ATOM 6497 C C . ASP E 3 124 ? -39.207 118.839 77.167 1.00 55.50 142 ASP E C 1
ATOM 6498 O O . ASP E 3 124 ? -39.200 119.470 78.232 1.00 55.50 142 ASP E O 1
ATOM 6503 N N . SER E 3 125 ? -39.393 119.423 75.948 1.00 53.31 143 SER E N 1
ATOM 6504 C CA . SER E 3 125 ? -39.636 120.863 75.761 1.00 54.04 143 SER E CA 1
ATOM 6505 C C . SER E 3 125 ? -41.002 121.230 76.334 1.00 61.50 143 SER E C 1
ATOM 6506 O O . SER E 3 125 ? -41.126 122.229 77.051 1.00 61.50 143 SER E O 1
ATOM 6509 N N . LYS E 3 126 ? -42.016 120.390 76.042 1.00 60.45 144 LYS E N 1
ATOM 6510 C CA . LYS E 3 126 ? -43.380 120.539 76.544 1.00 61.84 144 LYS E CA 1
ATOM 6511 C C . LYS E 3 126 ? -43.417 120.029 77.973 1.00 69.78 144 LYS E C 1
ATOM 6512 O O . LYS E 3 126 ? -42.653 119.119 78.309 1.00 69.03 144 LYS E O 1
ATOM 6518 N N . SER E 3 127 ? -44.265 120.635 78.826 1.00 70.06 145 SER E N 1
ATOM 6519 C CA . SER E 3 127 ? -44.372 120.264 80.238 1.00 71.71 145 SER E CA 1
ATOM 6520 C C . SER E 3 127 ? -44.817 118.793 80.372 1.00 78.84 145 SER E C 1
ATOM 6521 O O . SER E 3 127 ? -46.011 118.472 80.420 1.00 79.75 145 SER E O 1
ATOM 6524 N N . SER E 3 128 ? -43.808 117.907 80.366 1.00 76.06 146 SER E N 1
ATOM 6525 C CA . SER E 3 128 ? -43.908 116.451 80.468 1.00 76.10 146 SER E CA 1
ATOM 6526 C C . SER E 3 128 ? -42.813 115.932 81.392 1.00 79.68 146 SER E C 1
ATOM 6527 O O . SER E 3 128 ? -41.816 116.626 81.619 1.00 78.94 146 SER E O 1
ATOM 6530 N N . ASP E 3 129 ? -42.994 114.713 81.916 1.00 76.38 147 ASP E N 1
ATOM 6531 C CA . ASP E 3 129 ? -42.017 114.067 82.797 1.00 76.28 147 ASP E CA 1
ATOM 6532 C C . ASP E 3 129 ? -41.106 113.127 81.976 1.00 77.67 147 ASP E C 1
ATOM 6533 O O . ASP E 3 129 ? -40.266 112.423 82.546 1.00 77.85 147 ASP E O 1
ATOM 6538 N N . LYS E 3 130 ? -41.267 113.152 80.629 1.00 71.50 148 LYS E N 1
ATOM 6539 C CA . LYS E 3 130 ? -40.529 112.347 79.652 1.00 69.78 148 LYS E CA 1
ATOM 6540 C C . LYS E 3 130 ? -39.051 112.737 79.595 1.00 71.26 148 LYS E C 1
ATOM 6541 O O . LYS E 3 130 ? -38.723 113.927 79.589 1.00 70.18 148 LYS E O 1
ATOM 6547 N N . SER E 3 131 ? -38.163 111.725 79.549 1.00 66.73 149 SER E N 1
ATOM 6548 C CA . SER E 3 131 ? -36.715 111.937 79.520 1.00 65.57 149 SER E CA 1
ATOM 6549 C C . SER E 3 131 ? -36.009 110.988 78.545 1.00 66.59 149 SER E C 1
ATOM 6550 O O . SER E 3 131 ? -36.490 109.889 78.249 1.00 66.97 149 SER E O 1
ATOM 6553 N N . VAL E 3 132 ? -34.851 111.444 78.059 1.00 60.03 150 VAL E N 1
ATOM 6554 C CA . VAL E 3 132 ? -33.994 110.775 77.083 1.00 58.26 150 VAL E CA 1
ATOM 6555 C C . VAL E 3 132 ? -32.521 110.868 77.552 1.00 59.59 150 VAL E C 1
ATOM 6556 O O . VAL E 3 132 ? -32.147 111.840 78.205 1.00 58.37 150 VAL E O 1
ATOM 6560 N N . CYS E 3 133 ? -31.708 109.852 77.226 1.00 56.13 151 CYS E N 1
ATOM 6561 C CA . CYS E 3 133 ? -30.279 109.810 77.541 1.00 56.79 151 CYS E CA 1
ATOM 6562 C C . CYS E 3 133 ? -29.481 109.994 76.273 1.00 53.56 151 CYS E C 1
ATOM 6563 O O . CYS E 3 133 ? -29.834 109.429 75.235 1.00 52.37 151 CYS E O 1
ATOM 6566 N N . LEU E 3 134 ? -28.398 110.768 76.351 1.00 45.37 152 LEU E N 1
ATOM 6567 C CA . LEU E 3 134 ? -27.559 111.002 75.188 1.00 42.20 152 LEU E CA 1
ATOM 6568 C C . LEU E 3 134 ? -26.114 110.660 75.477 1.00 42.23 152 LEU E C 1
ATOM 6569 O O . LEU E 3 134 ? -25.448 111.334 76.260 1.00 41.55 152 LEU E O 1
ATOM 6574 N N . PHE E 3 135 ? -25.637 109.601 74.830 1.00 36.96 153 PHE E N 1
ATOM 6575 C CA . PHE E 3 135 ? -24.245 109.200 74.886 1.00 37.02 153 PHE E CA 1
ATOM 6576 C C . PHE E 3 135 ? -23.585 109.862 73.695 1.00 40.83 153 PHE E C 1
ATOM 6577 O O . PHE E 3 135 ? -23.986 109.610 72.556 1.00 39.34 153 PHE E O 1
ATOM 6585 N N . THR E 3 136 ? -22.643 110.782 73.956 1.00 37.71 154 THR E N 1
ATOM 6586 C CA . THR E 3 136 ? -22.014 111.557 72.892 1.00 36.81 154 THR E CA 1
ATOM 6587 C C . THR E 3 136 ? -20.506 111.786 73.122 1.00 42.57 154 THR E C 1
ATOM 6588 O O . THR E 3 136 ? -19.978 111.481 74.194 1.00 42.03 154 THR E O 1
ATOM 6592 N N . ASP E 3 137 ? -19.841 112.340 72.076 1.00 40.06 155 ASP E N 1
ATOM 6593 C CA . ASP E 3 137 ? -18.440 112.772 71.999 1.00 41.39 155 ASP E CA 1
ATOM 6594 C C . ASP E 3 137 ? -17.434 111.631 72.266 1.00 49.89 155 ASP E C 1
ATOM 6595 O O . ASP E 3 137 ? -16.291 111.877 72.675 1.00 50.98 155 ASP E O 1
ATOM 6600 N N . PHE E 3 138 ? -17.856 110.390 71.964 1.00 48.03 156 PHE E N 1
ATOM 6601 C CA . PHE E 3 138 ? -17.037 109.192 72.068 1.00 49.30 156 PHE E CA 1
ATOM 6602 C C . PHE E 3 138 ? -16.331 108.975 70.737 1.00 57.85 156 PHE E C 1
ATOM 6603 O O . PHE E 3 138 ? -16.813 109.435 69.697 1.00 56.60 156 PHE E O 1
ATOM 6611 N N . ASP E 3 139 ? -15.171 108.314 70.771 1.00 59.67 157 ASP E N 1
ATOM 6612 C CA . ASP E 3 139 ? -14.401 108.042 69.566 1.00 61.29 157 ASP E CA 1
ATOM 6613 C C . ASP E 3 139 ? -14.997 106.826 68.836 1.00 68.20 157 ASP E C 1
ATOM 6614 O O . ASP E 3 139 ? -15.881 106.139 69.366 1.00 67.06 157 ASP E O 1
ATOM 6619 N N . SER E 3 140 ? -14.500 106.570 67.619 1.00 67.76 158 SER E N 1
ATOM 6620 C CA . SER E 3 140 ? -14.920 105.496 66.722 1.00 68.56 158 SER E CA 1
ATOM 6621 C C . SER E 3 140 ? -14.694 104.077 67.312 1.00 75.61 158 SER E C 1
ATOM 6622 O O . SER E 3 140 ? -15.365 103.131 66.895 1.00 75.05 158 SER E O 1
ATOM 6625 N N . GLN E 3 141 ? -13.791 103.942 68.293 1.00 75.04 159 GLN E N 1
ATOM 6626 C CA . GLN E 3 141 ? -13.480 102.671 68.957 1.00 76.80 159 GLN E CA 1
ATOM 6627 C C . GLN E 3 141 ? -14.677 102.163 69.761 1.00 81.37 159 GLN E C 1
ATOM 6628 O O . GLN E 3 141 ? -14.874 100.951 69.842 1.00 82.18 159 GLN E O 1
ATOM 6634 N N . THR E 3 142 ? -15.498 103.084 70.309 1.00 76.77 160 THR E N 1
ATOM 6635 C CA . THR E 3 142 ? -16.693 102.772 71.094 1.00 75.91 160 THR E CA 1
ATOM 6636 C C . THR E 3 142 ? -17.845 102.344 70.169 1.00 78.00 160 THR E C 1
ATOM 6637 O O . THR E 3 142 ? -18.194 103.061 69.226 1.00 76.79 160 THR E O 1
ATOM 6641 N N . ASN E 3 143 ? -18.433 101.171 70.458 1.00 74.00 161 ASN E N 1
ATOM 6642 C CA . ASN E 3 143 ? -19.562 100.606 69.724 1.00 72.45 161 ASN E CA 1
ATOM 6643 C C . ASN E 3 143 ? -20.754 100.489 70.660 1.00 74.54 161 ASN E C 1
ATOM 6644 O O . ASN E 3 143 ? -20.620 99.991 71.783 1.00 75.38 161 ASN E O 1
ATOM 6649 N N . VAL E 3 144 ? -21.915 100.968 70.206 1.00 68.38 162 VAL E N 1
ATOM 6650 C CA . VAL E 3 144 ? -23.126 100.957 71.016 1.00 67.69 162 VAL E CA 1
ATOM 6651 C C . VAL E 3 144 ? -23.888 99.647 70.769 1.00 71.31 162 VAL E C 1
ATOM 6652 O O . VAL E 3 144 ? -24.236 99.331 69.627 1.00 70.27 162 VAL E O 1
ATOM 6656 N N . SER E 3 145 ? -24.113 98.882 71.851 1.00 68.68 163 SER E N 1
ATOM 6657 C CA . SER E 3 145 ? -24.831 97.605 71.823 1.00 69.38 163 SER E CA 1
ATOM 6658 C C . SER E 3 145 ? -26.325 97.811 71.993 1.00 71.92 163 SER E C 1
ATOM 6659 O O . SER E 3 145 ? -26.747 98.730 72.696 1.00 70.77 163 SER E O 1
ATOM 6662 N N . GLN E 3 146 ? -27.129 96.965 71.326 1.00 68.18 164 GLN E N 1
ATOM 6663 C CA . GLN E 3 146 ? -28.587 97.028 71.392 1.00 67.26 164 GLN E CA 1
ATOM 6664 C C . GLN E 3 146 ? -29.089 96.500 72.737 1.00 70.65 164 GLN E C 1
ATOM 6665 O O . GLN E 3 146 ? -28.402 95.726 73.405 1.00 71.59 164 GLN E O 1
ATOM 6671 N N . SER E 3 147 ? -30.287 96.939 73.127 1.00 65.71 165 SER E N 1
ATOM 6672 C CA . SER E 3 147 ? -30.922 96.544 74.373 1.00 66.08 165 SER E CA 1
ATOM 6673 C C . SER E 3 147 ? -31.581 95.175 74.269 1.00 68.36 165 SER E C 1
ATOM 6674 O O . SER E 3 147 ? -32.295 94.906 73.300 1.00 67.63 165 SER E O 1
ATOM 6677 N N . LYS E 3 148 ? -31.368 94.326 75.287 1.00 64.31 166 LYS E N 1
ATOM 6678 C CA . LYS E 3 148 ? -32.018 93.023 75.398 1.00 64.64 166 LYS E CA 1
ATOM 6679 C C . LYS E 3 148 ? -33.379 93.225 76.079 1.00 67.25 166 LYS E C 1
ATOM 6680 O O . LYS E 3 148 ? -34.246 92.357 75.998 1.00 67.95 166 LYS E O 1
ATOM 6686 N N . ASP E 3 149 ? -33.558 94.395 76.733 1.00 62.09 167 ASP E N 1
ATOM 6687 C CA . ASP E 3 149 ? -34.768 94.831 77.429 1.00 61.92 167 ASP E CA 1
ATOM 6688 C C . ASP E 3 149 ? -35.763 95.400 76.421 1.00 66.00 167 ASP E C 1
ATOM 6689 O O . ASP E 3 149 ? -35.427 96.315 75.660 1.00 64.99 167 ASP E O 1
ATOM 6694 N N . SER E 3 150 ? -36.992 94.854 76.430 1.00 62.96 168 SER E N 1
ATOM 6695 C CA . SER E 3 150 ? -38.079 95.239 75.532 1.00 61.52 168 SER E CA 1
ATOM 6696 C C . SER E 3 150 ? -38.552 96.668 75.785 1.00 62.49 168 SER E C 1
ATOM 6697 O O . SER E 3 150 ? -38.874 97.364 74.824 1.00 61.11 168 SER E O 1
ATOM 6699 N N . ASP E 3 151 ? -38.588 97.103 77.059 1.00 57.44 169 ASP E N 1
ATOM 6700 C CA . ASP E 3 151 ? -39.057 98.427 77.470 1.00 55.35 169 ASP E CA 1
ATOM 6701 C C . ASP E 3 151 ? -37.957 99.520 77.453 1.00 54.89 169 ASP E C 1
ATOM 6702 O O . ASP E 3 151 ? -38.254 100.665 77.797 1.00 53.83 169 ASP E O 1
ATOM 6707 N N . VAL E 3 152 ? -36.713 99.187 77.041 1.00 48.76 170 VAL E N 1
ATOM 6708 C CA . VAL E 3 152 ? -35.585 100.130 76.978 1.00 46.16 170 VAL E CA 1
ATOM 6709 C C . VAL E 3 152 ? -35.110 100.188 75.522 1.00 49.37 170 VAL E C 1
ATOM 6710 O O . VAL E 3 152 ? -34.722 99.157 74.964 1.00 49.75 170 VAL E O 1
ATOM 6714 N N . TYR E 3 153 ? -35.185 101.386 74.893 1.00 43.82 171 TYR E N 1
ATOM 6715 C CA . TYR E 3 153 ? -34.828 101.564 73.483 1.00 41.67 171 TYR E CA 1
ATOM 6716 C C . TYR E 3 153 ? -33.506 102.297 73.356 1.00 44.23 171 TYR E C 1
ATOM 6717 O O . TYR E 3 153 ? -33.352 103.375 73.923 1.00 43.47 171 TYR E O 1
ATOM 6726 N N . ILE E 3 154 ? -32.538 101.683 72.648 1.00 40.34 172 ILE E N 1
ATOM 6727 C CA . ILE E 3 154 ? -31.197 102.226 72.416 1.00 39.11 172 ILE E CA 1
ATOM 6728 C C . ILE E 3 154 ? -30.935 102.248 70.908 1.00 43.32 172 ILE E C 1
ATOM 6729 O O . ILE E 3 154 ? -31.035 101.217 70.244 1.00 43.20 172 ILE E O 1
ATOM 6734 N N . THR E 3 155 ? -30.609 103.428 70.374 1.00 40.40 173 THR E N 1
ATOM 6735 C CA . THR E 3 155 ? -30.330 103.621 68.949 1.00 40.42 173 THR E CA 1
ATOM 6736 C C . THR E 3 155 ? -28.885 103.245 68.657 1.00 47.39 173 THR E C 1
ATOM 6737 O O . THR E 3 155 ? -28.105 103.065 69.588 1.00 47.77 173 THR E O 1
ATOM 6741 N N . ASP E 3 156 ? -28.526 103.131 67.373 1.00 46.08 174 ASP E N 1
ATOM 6742 C CA . ASP E 3 156 ? -27.148 102.856 66.979 1.00 47.49 174 ASP E CA 1
ATOM 6743 C C . ASP E 3 156 ? -26.431 104.199 66.848 1.00 50.22 174 ASP E C 1
ATOM 6744 O O . ASP E 3 156 ? -27.102 105.230 66.693 1.00 49.89 174 ASP E O 1
ATOM 6749 N N . LYS E 3 157 ? -25.083 104.201 66.930 1.00 45.99 175 LYS E N 1
ATOM 6750 C CA . LYS E 3 157 ? -24.301 105.432 66.807 1.00 44.72 175 LYS E CA 1
ATOM 6751 C C . LYS E 3 157 ? -24.528 106.090 65.444 1.00 46.95 175 LYS E C 1
ATOM 6752 O O . LYS E 3 157 ? -24.756 105.415 64.433 1.00 46.92 175 LYS E O 1
ATOM 6758 N N . CYS E 3 158 ? -24.521 107.413 65.440 1.00 41.72 176 CYS E N 1
ATOM 6759 C CA . CYS E 3 158 ? -24.697 108.182 64.224 1.00 41.09 176 CYS E CA 1
ATOM 6760 C C . CYS E 3 158 ? -23.788 109.427 64.340 1.00 40.96 176 CYS E C 1
ATOM 6761 O O . CYS E 3 158 ? -23.528 109.874 65.454 1.00 41.82 176 CYS E O 1
ATOM 6764 N N . VAL E 3 159 ? -23.251 109.928 63.223 1.00 34.51 177 VAL E N 1
ATOM 6765 C CA . VAL E 3 159 ? -22.289 111.050 63.235 1.00 33.76 177 VAL E CA 1
ATOM 6766 C C . VAL E 3 159 ? -22.873 112.325 62.620 1.00 35.29 177 VAL E C 1
ATOM 6767 O O . VAL E 3 159 ? -23.287 112.318 61.459 1.00 33.67 177 VAL E O 1
ATOM 6771 N N . LEU E 3 160 ? -22.817 113.441 63.373 1.00 32.45 178 LEU E N 1
ATOM 6772 C CA . LEU E 3 160 ? -23.239 114.758 62.884 1.00 32.06 178 LEU E CA 1
ATOM 6773 C C . LEU E 3 160 ? -22.011 115.618 62.596 1.00 38.13 178 LEU E C 1
ATOM 6774 O O . LEU E 3 160 ? -20.961 115.430 63.213 1.00 38.15 178 LEU E O 1
ATOM 6779 N N . ASP E 3 161 ? -22.152 116.568 61.675 1.00 36.91 179 ASP E N 1
ATOM 6780 C CA . ASP E 3 161 ? -21.068 117.469 61.305 1.00 38.48 179 ASP E CA 1
ATOM 6781 C C . ASP E 3 161 ? -21.535 118.927 61.400 1.00 44.85 179 ASP E C 1
ATOM 6782 O O . ASP E 3 161 ? -22.407 119.363 60.638 1.00 44.23 179 ASP E O 1
ATOM 6787 N N . MET E 3 162 ? -20.941 119.669 62.353 1.00 43.09 180 MET E N 1
ATOM 6788 C CA . MET E 3 162 ? -21.157 121.101 62.548 1.00 43.85 180 MET E CA 1
ATOM 6789 C C . MET E 3 162 ? -20.142 121.809 61.634 1.00 52.76 180 MET E C 1
ATOM 6790 O O . MET E 3 162 ? -19.082 122.256 62.091 1.00 53.87 180 MET E O 1
ATOM 6795 N N . ARG E 3 163 ? -20.450 121.823 60.317 1.00 51.29 181 ARG E N 1
ATOM 6796 C CA . ARG E 3 163 ? -19.626 122.331 59.208 1.00 52.64 181 ARG E CA 1
ATOM 6797 C C . ARG E 3 163 ? -18.934 123.681 59.506 1.00 59.87 181 ARG E C 1
ATOM 6798 O O . ARG E 3 163 ? -17.718 123.785 59.306 1.00 60.84 181 ARG E O 1
ATOM 6806 N N . SER E 3 164 ? -19.692 124.681 60.016 1.00 57.24 182 SER E N 1
ATOM 6807 C CA . SER E 3 164 ? -19.220 126.038 60.341 1.00 58.45 182 SER E CA 1
ATOM 6808 C C . SER E 3 164 ? -18.139 126.090 61.452 1.00 63.72 182 SER E C 1
ATOM 6809 O O . SER E 3 164 ? -17.491 127.131 61.621 1.00 64.91 182 SER E O 1
ATOM 6812 N N . MET E 3 165 ? -17.961 124.991 62.213 1.00 59.06 183 MET E N 1
ATOM 6813 C CA . MET E 3 165 ? -16.989 124.929 63.306 1.00 58.86 183 MET E CA 1
ATOM 6814 C C . MET E 3 165 ? -15.924 123.855 63.061 1.00 60.90 183 MET E C 1
ATOM 6815 O O . MET E 3 165 ? -15.009 123.716 63.881 1.00 61.39 183 MET E O 1
ATOM 6820 N N . ASP E 3 166 ? -16.029 123.120 61.920 1.00 55.05 184 ASP E N 1
ATOM 6821 C CA . ASP E 3 166 ? -15.131 122.025 61.506 1.00 54.04 184 ASP E CA 1
ATOM 6822 C C . ASP E 3 166 ? -15.074 120.989 62.643 1.00 53.84 184 ASP E C 1
ATOM 6823 O O . ASP E 3 166 ? -13.998 120.591 63.109 1.00 54.72 184 ASP E O 1
ATOM 6828 N N . PHE E 3 167 ? -16.265 120.595 63.116 1.00 45.56 185 PHE E N 1
ATOM 6829 C CA . PHE E 3 167 ? -16.413 119.691 64.243 1.00 43.53 185 PHE E CA 1
ATOM 6830 C C . PHE E 3 167 ? -17.389 118.570 63.927 1.00 45.01 185 PHE E C 1
ATOM 6831 O O . PHE E 3 167 ? -18.506 118.826 63.475 1.00 44.77 185 PHE E O 1
ATOM 6839 N N . LYS E 3 168 ? -16.962 117.329 64.216 1.00 39.21 186 LYS E N 1
ATOM 6840 C CA . LYS E 3 168 ? -17.732 116.102 64.069 1.00 37.08 186 LYS E CA 1
ATOM 6841 C C . LYS E 3 168 ? -17.892 115.418 65.433 1.00 40.23 186 LYS E C 1
ATOM 6842 O O . LYS E 3 168 ? -16.969 115.456 66.259 1.00 39.98 186 LYS E O 1
ATOM 6848 N N . SER E 3 169 ? -19.061 114.792 65.671 1.00 35.65 187 SER E N 1
ATOM 6849 C CA . SER E 3 169 ? -19.308 114.077 66.925 1.00 34.89 187 SER E CA 1
ATOM 6850 C C . SER E 3 169 ? -20.229 112.881 66.712 1.00 35.64 187 SER E C 1
ATOM 6851 O O . SER E 3 169 ? -21.110 112.924 65.849 1.00 33.15 187 SER E O 1
ATOM 6854 N N . ASN E 3 170 ? -19.987 111.811 67.499 1.00 32.47 188 ASN E N 1
ATOM 6855 C CA . ASN E 3 170 ? -20.750 110.558 67.546 1.00 32.07 188 ASN E CA 1
ATOM 6856 C C . ASN E 3 170 ? -21.798 110.667 68.605 1.00 36.30 188 ASN E C 1
ATOM 6857 O O . ASN E 3 170 ? -21.548 111.312 69.622 1.00 36.88 188 ASN E O 1
ATOM 6862 N N . SER E 3 171 ? -22.950 110.016 68.411 1.00 33.24 189 SER E N 1
ATOM 6863 C CA . SER E 3 171 ? -24.039 110.032 69.391 1.00 33.52 189 SER E CA 1
ATOM 6864 C C . SER E 3 171 ? -24.939 108.814 69.277 1.00 39.72 189 SER E C 1
ATOM 6865 O O . SER E 3 171 ? -25.160 108.292 68.183 1.00 39.60 189 SER E O 1
ATOM 6868 N N . ALA E 3 172 ? -25.480 108.390 70.424 1.00 37.30 190 ALA E N 1
ATOM 6869 C CA . ALA E 3 172 ? -26.460 107.322 70.582 1.00 36.64 190 ALA E CA 1
ATOM 6870 C C . ALA E 3 172 ? -27.475 107.778 71.607 1.00 40.15 190 ALA E C 1
ATOM 6871 O O . ALA E 3 172 ? -27.102 108.438 72.577 1.00 40.62 190 ALA E O 1
ATOM 6873 N N . VAL E 3 173 ? -28.757 107.468 71.382 1.00 35.29 191 VAL E N 1
ATOM 6874 C CA . VAL E 3 173 ? -29.836 107.870 72.275 1.00 34.54 191 VAL E CA 1
ATOM 6875 C C . VAL E 3 173 ? -30.470 106.614 72.922 1.00 39.33 191 VAL E C 1
ATOM 6876 O O . VAL E 3 173 ? -30.602 105.569 72.281 1.00 38.64 191 VAL E O 1
ATOM 6880 N N . ALA E 3 174 ? -30.842 106.744 74.199 1.00 36.49 192 ALA E N 1
ATOM 6881 C CA . ALA E 3 174 ? -31.546 105.732 74.965 1.00 37.20 192 ALA E CA 1
ATOM 6882 C C . ALA E 3 174 ? -32.711 106.373 75.694 1.00 41.56 192 ALA E C 1
ATOM 6883 O O . ALA E 3 174 ? -32.604 107.512 76.146 1.00 40.66 192 ALA E O 1
ATOM 6885 N N . TRP E 3 175 ? -33.835 105.666 75.779 1.00 39.44 193 TRP E N 1
ATOM 6886 C CA . TRP E 3 175 ? -35.018 106.144 76.497 1.00 40.17 193 TRP E CA 1
ATOM 6887 C C . TRP E 3 175 ? -35.888 104.955 76.938 1.00 48.20 193 TRP E C 1
ATOM 6888 O O . TRP E 3 175 ? -35.773 103.864 76.369 1.00 48.40 193 TRP E O 1
ATOM 6899 N N . SER E 3 176 ? -36.755 105.173 77.938 1.00 47.88 194 SER E N 1
ATOM 6900 C CA . SER E 3 176 ? -37.680 104.178 78.491 1.00 50.46 194 SER E CA 1
ATOM 6901 C C . SER E 3 176 ? -38.845 104.859 79.221 1.00 59.16 194 SER E C 1
ATOM 6902 O O . SER E 3 176 ? -38.745 106.040 79.575 1.00 58.08 194 SER E O 1
ATOM 6905 N N . ASN E 3 177 ? -39.934 104.101 79.473 1.00 60.05 195 ASN E N 1
ATOM 6906 C CA . ASN E 3 177 ? -41.095 104.582 80.240 1.00 61.75 195 ASN E CA 1
ATOM 6907 C C . ASN E 3 177 ? -40.998 104.131 81.713 1.00 69.30 195 ASN E C 1
ATOM 6908 O O . ASN E 3 177 ? -41.552 104.794 82.590 1.00 69.10 195 ASN E O 1
ATOM 6913 N N . LYS E 3 178 ? -40.283 103.015 81.969 1.00 69.10 196 LYS E N 1
ATOM 6914 C CA . LYS E 3 178 ? -40.084 102.398 83.287 1.00 71.60 196 LYS E CA 1
ATOM 6915 C C . LYS E 3 178 ? -39.443 103.350 84.303 1.00 77.23 196 LYS E C 1
ATOM 6916 O O . LYS E 3 178 ? -38.583 104.155 83.940 1.00 76.24 196 LYS E O 1
ATOM 6918 N N . SER E 3 179 ? -39.871 103.243 85.579 1.00 75.73 197 SER E N 1
ATOM 6919 C CA . SER E 3 179 ? -39.362 104.042 86.702 1.00 75.55 197 SER E CA 1
ATOM 6920 C C . SER E 3 179 ? -37.944 103.603 87.084 1.00 78.93 197 SER E C 1
ATOM 6921 O O . SER E 3 179 ? -37.136 104.431 87.511 1.00 77.90 197 SER E O 1
ATOM 6923 N N . ASP E 3 180 ? -37.642 102.304 86.895 1.00 76.00 198 ASP E N 1
ATOM 6924 C CA . ASP E 3 180 ? -36.343 101.684 87.180 1.00 76.20 198 ASP E CA 1
ATOM 6925 C C . ASP E 3 180 ? -35.243 102.146 86.182 1.00 77.43 198 ASP E C 1
ATOM 6926 O O . ASP E 3 180 ? -34.092 101.715 86.307 1.00 77.65 198 ASP E O 1
ATOM 6928 N N . PHE E 3 181 ? -35.591 103.037 85.216 1.00 70.64 199 PHE E N 1
ATOM 6929 C CA . PHE E 3 181 ? -34.657 103.542 84.207 1.00 68.04 199 PHE E CA 1
ATOM 6930 C C . PHE E 3 181 ? -33.938 104.811 84.659 1.00 71.36 199 PHE E C 1
ATOM 6931 O O . PHE E 3 181 ? -34.542 105.698 85.264 1.00 70.66 199 PHE E O 1
ATOM 6939 N N . ALA E 3 182 ? -32.638 104.883 84.328 1.00 68.24 200 ALA E N 1
ATOM 6940 C CA . ALA E 3 182 ? -31.719 105.989 84.598 1.00 67.81 200 ALA E CA 1
ATOM 6941 C C . ALA E 3 182 ? -30.621 106.028 83.531 1.00 71.27 200 ALA E C 1
ATOM 6942 O O . ALA E 3 182 ? -30.260 104.986 82.971 1.00 70.42 200 ALA E O 1
ATOM 6944 N N . CYS E 3 183 ? -30.098 107.237 83.251 1.00 67.72 201 CYS E N 1
ATOM 6945 C CA . CYS E 3 183 ? -29.062 107.475 82.244 1.00 67.07 201 CYS E CA 1
ATOM 6946 C C . CYS E 3 183 ? -27.728 106.862 82.640 1.00 76.14 201 CYS E C 1
ATOM 6947 O O . CYS E 3 183 ? -27.000 106.386 81.767 1.00 76.29 201 CYS E O 1
ATOM 6950 N N . ALA E 3 184 ? -27.429 106.828 83.951 1.00 76.18 202 ALA E N 1
ATOM 6951 C CA . ALA E 3 184 ? -26.222 106.221 84.506 1.00 78.43 202 ALA E CA 1
ATOM 6952 C C . ALA E 3 184 ? -26.128 104.720 84.140 1.00 84.97 202 ALA E C 1
ATOM 6953 O O . ALA E 3 184 ? -25.018 104.220 83.963 1.00 85.77 202 ALA E O 1
ATOM 6955 N N . ASN E 3 185 ? -27.284 104.024 83.997 1.00 82.42 203 ASN E N 1
ATOM 6956 C CA . ASN E 3 185 ? -27.352 102.599 83.651 1.00 83.69 203 ASN E CA 1
ATOM 6957 C C . ASN E 3 185 ? -27.829 102.371 82.202 1.00 87.01 203 ASN E C 1
ATOM 6958 O O . ASN E 3 185 ? -27.851 101.221 81.751 1.00 87.33 203 ASN E O 1
ATOM 6963 N N . ALA E 3 186 ? -28.227 103.448 81.489 1.00 82.32 204 ALA E N 1
ATOM 6964 C CA . ALA E 3 186 ? -28.725 103.374 80.109 1.00 80.87 204 ALA E CA 1
ATOM 6965 C C . ALA E 3 186 ? -27.692 102.755 79.158 1.00 84.45 204 ALA E C 1
ATOM 6966 O O . ALA E 3 186 ? -27.971 101.738 78.521 1.00 83.73 204 ALA E O 1
ATOM 6968 N N . PHE E 3 187 ? -26.493 103.351 79.105 1.00 81.59 205 PHE E N 1
ATOM 6969 C CA . PHE E 3 187 ? -25.397 102.910 78.254 1.00 81.76 205 PHE E CA 1
ATOM 6970 C C . PHE E 3 187 ? -24.404 102.061 79.047 1.00 91.10 205 PHE E C 1
ATOM 6971 O O . PHE E 3 187 ? -23.396 101.623 78.487 1.00 91.60 205 PHE E O 1
ATOM 6979 N N . ASN E 3 188 ? -24.710 101.797 80.337 1.00 90.94 206 ASN E N 1
ATOM 6980 C CA . ASN E 3 188 ? -23.907 100.948 81.214 1.00 93.50 206 ASN E CA 1
ATOM 6981 C C . ASN E 3 188 ? -24.521 99.532 81.236 1.00 100.21 206 ASN E C 1
ATOM 6982 O O . ASN E 3 188 ? -25.627 99.347 81.746 1.00 100.01 206 ASN E O 1
ATOM 6984 N N . ASN E 3 189 ? -23.841 98.542 80.633 1.00 98.86 207 ASN E N 1
ATOM 6985 C CA . ASN E 3 189 ? -22.530 98.720 80.008 1.00 99.02 207 ASN E CA 1
ATOM 6986 C C . ASN E 3 189 ? -22.575 98.583 78.473 1.00 101.57 207 ASN E C 1
ATOM 6987 O O . ASN E 3 189 ? -23.554 98.113 77.884 1.00 100.26 207 ASN E O 1
ATOM 6989 N N . SER E 3 190 ? -21.505 99.079 77.850 1.00 97.89 208 SER E N 1
ATOM 6990 C CA . SER E 3 190 ? -21.193 99.071 76.424 1.00 96.65 208 SER E CA 1
ATOM 6991 C C . SER E 3 190 ? -19.668 99.246 76.326 1.00 100.93 208 SER E C 1
ATOM 6992 O O . SER E 3 190 ? -18.973 98.966 77.311 1.00 102.05 208 SER E O 1
ATOM 6994 N N . ILE E 3 191 ? -19.142 99.726 75.181 1.00 95.91 209 ILE E N 1
ATOM 6995 C CA . ILE E 3 191 ? -17.704 99.966 75.026 1.00 95.87 209 ILE E CA 1
ATOM 6996 C C . ILE E 3 191 ? -17.338 101.360 75.627 1.00 98.04 209 ILE E C 1
ATOM 6997 O O . ILE E 3 191 ? -16.377 101.993 75.171 1.00 97.66 209 ILE E O 1
ATOM 6999 N N . ILE E 3 192 ? -18.100 101.802 76.678 1.00 93.02 210 ILE E N 1
ATOM 7000 C CA . ILE E 3 192 ? -17.981 103.084 77.395 1.00 91.83 210 ILE E CA 1
ATOM 7001 C C . ILE E 3 192 ? -16.574 103.261 77.981 1.00 94.33 210 ILE E C 1
ATOM 7002 O O . ILE E 3 192 ? -16.168 102.457 78.827 1.00 95.58 210 ILE E O 1
ATOM 7007 N N . PRO E 3 193 ? -15.829 104.318 77.569 1.00 88.12 211 PRO E N 1
ATOM 7008 C CA . PRO E 3 193 ? -14.475 104.521 78.119 1.00 88.66 211 PRO E CA 1
ATOM 7009 C C . PRO E 3 193 ? -14.493 104.840 79.616 1.00 92.08 211 PRO E C 1
ATOM 7010 O O . PRO E 3 193 ? -15.527 105.242 80.150 1.00 90.85 211 PRO E O 1
ATOM 7014 N N . GLU E 3 194 ? -13.345 104.642 80.294 1.00 89.60 212 GLU E N 1
ATOM 7015 C CA . GLU E 3 194 ? -13.179 104.882 81.732 1.00 90.31 212 GLU E CA 1
ATOM 7016 C C . GLU E 3 194 ? -13.291 106.379 82.087 1.00 92.14 212 GLU E C 1
ATOM 7017 O O . GLU E 3 194 ? -13.588 106.715 83.238 1.00 92.62 212 GLU E O 1
ATOM 7019 N N . ASP E 3 195 ? -13.077 107.265 81.090 1.00 85.84 213 ASP E N 1
ATOM 7020 C CA . ASP E 3 195 ? -13.104 108.719 81.240 1.00 84.47 213 ASP E CA 1
ATOM 7021 C C . ASP E 3 195 ? -14.477 109.342 80.886 1.00 84.45 213 ASP E C 1
ATOM 7022 O O . ASP E 3 195 ? -14.556 110.567 80.733 1.00 83.47 213 ASP E O 1
ATOM 7024 N N . THR E 3 196 ? -15.552 108.517 80.779 1.00 78.55 214 THR E N 1
ATOM 7025 C CA . THR E 3 196 ? -16.902 108.997 80.446 1.00 75.62 214 THR E CA 1
ATOM 7026 C C . THR E 3 196 ? -17.427 109.885 81.583 1.00 77.62 214 THR E C 1
ATOM 7027 O O . THR E 3 196 ? -17.448 109.458 82.742 1.00 78.18 214 THR E O 1
ATOM 7031 N N . PHE E 3 197 ? -17.804 111.135 81.238 1.00 71.23 215 PHE E N 1
ATOM 7032 C CA . PHE E 3 197 ? -18.311 112.130 82.175 1.00 70.31 215 PHE E CA 1
ATOM 7033 C C . PHE E 3 197 ? -19.807 111.901 82.457 1.00 73.37 215 PHE E C 1
ATOM 7034 O O . PHE E 3 197 ? -20.623 111.888 81.536 1.00 71.46 215 PHE E O 1
ATOM 7042 N N . PHE E 3 198 ? -20.146 111.689 83.736 1.00 71.36 216 PHE E N 1
ATOM 7043 C CA . PHE E 3 198 ? -21.516 111.504 84.219 1.00 70.80 216 PHE E CA 1
ATOM 7044 C C . PHE E 3 198 ? -21.853 112.605 85.236 1.00 75.23 216 PHE E C 1
ATOM 7045 O O . PHE E 3 198 ? -21.380 112.552 86.376 1.00 76.21 216 PHE E O 1
ATOM 7053 N N . PRO E 3 199 ? -22.651 113.623 84.839 1.00 70.77 217 PRO E N 1
ATOM 7054 C CA . PRO E 3 199 ? -22.978 114.715 85.775 1.00 74.74 217 PRO E CA 1
ATOM 7055 C C . PRO E 3 199 ? -23.927 114.282 86.893 1.00 112.25 217 PRO E C 1
ATOM 7056 O O . PRO E 3 199 ? -23.737 114.659 88.049 1.00 80.52 217 PRO E O 1
ATOM 7060 N N . ASP F 4 1 ? -31.698 112.724 41.189 1.00 69.45 1 ASP F N 1
ATOM 7061 C CA . ASP F 4 1 ? -30.335 113.009 40.752 1.00 69.89 1 ASP F CA 1
ATOM 7062 C C . ASP F 4 1 ? -29.920 112.096 39.592 1.00 71.74 1 ASP F C 1
ATOM 7063 O O . ASP F 4 1 ? -29.285 112.585 38.654 1.00 72.99 1 ASP F O 1
ATOM 7068 N N . SER F 4 2 ? -30.270 110.786 39.653 1.00 64.94 2 SER F N 1
ATOM 7069 C CA . SER F 4 2 ? -29.950 109.794 38.608 1.00 63.96 2 SER F CA 1
ATOM 7070 C C . SER F 4 2 ? -30.686 110.078 37.285 1.00 64.98 2 SER F C 1
ATOM 7071 O O . SER F 4 2 ? -30.113 109.860 36.220 1.00 66.07 2 SER F O 1
ATOM 7074 N N . GLY F 4 3 ? -31.931 110.552 37.379 1.00 57.48 3 GLY F N 1
ATOM 7075 C CA . GLY F 4 3 ? -32.784 110.868 36.238 1.00 56.38 3 GLY F CA 1
ATOM 7076 C C . GLY F 4 3 ? -34.063 110.053 36.203 1.00 55.99 3 GLY F C 1
ATOM 7077 O O . GLY F 4 3 ? -35.042 110.450 35.564 1.00 55.91 3 GLY F O 1
ATOM 7078 N N . VAL F 4 4 ? -34.061 108.905 36.899 1.00 48.95 4 VAL F N 1
ATOM 7079 C CA . VAL F 4 4 ? -35.195 107.983 36.981 1.00 46.88 4 VAL F CA 1
ATOM 7080 C C . VAL F 4 4 ? -36.122 108.421 38.130 1.00 47.37 4 VAL F C 1
ATOM 7081 O O . VAL F 4 4 ? -35.650 108.739 39.231 1.00 46.26 4 VAL F O 1
ATOM 7085 N N . THR F 4 5 ? -37.436 108.453 37.851 1.00 41.94 5 THR F N 1
ATOM 7086 C CA . THR F 4 5 ? -38.476 108.828 38.816 1.00 40.18 5 THR F CA 1
ATOM 7087 C C . THR F 4 5 ? -39.444 107.669 39.017 1.00 42.15 5 THR F C 1
ATOM 7088 O O . THR F 4 5 ? -39.739 106.930 38.073 1.00 41.91 5 THR F O 1
ATOM 7092 N N . GLN F 4 6 ? -39.937 107.519 40.255 1.00 37.07 6 GLN F N 1
ATOM 7093 C CA . GLN F 4 6 ? -40.864 106.458 40.638 1.00 36.29 6 GLN F CA 1
ATOM 7094 C C . GLN F 4 6 ? -42.037 106.987 41.466 1.00 41.68 6 GLN F C 1
ATOM 7095 O O . GLN F 4 6 ? -41.850 107.833 42.348 1.00 41.04 6 GLN F O 1
ATOM 7101 N N . THR F 4 7 ? -43.246 106.463 41.192 1.00 39.28 7 THR F N 1
ATOM 7102 C CA . THR F 4 7 ? -44.464 106.815 41.921 1.00 38.99 7 THR F CA 1
ATOM 7103 C C . THR F 4 7 ? -45.271 105.559 42.239 1.00 43.14 7 THR F C 1
ATOM 7104 O O . THR F 4 7 ? -45.463 104.731 41.348 1.00 43.72 7 THR F O 1
ATOM 7108 N N . PRO F 4 8 ? -45.769 105.397 43.494 1.00 38.83 8 PRO F N 1
ATOM 7109 C CA . PRO F 4 8 ? -45.592 106.281 44.666 1.00 37.44 8 PRO F CA 1
ATOM 7110 C C . PRO F 4 8 ? -44.245 106.041 45.331 1.00 40.00 8 PRO F C 1
ATOM 7111 O O . PRO F 4 8 ? -43.543 105.110 44.952 1.00 40.01 8 PRO F O 1
ATOM 7115 N N . LYS F 4 9 ? -43.864 106.888 46.288 1.00 35.44 9 LYS F N 1
ATOM 7116 C CA . LYS F 4 9 ? -42.618 106.703 47.026 1.00 34.35 9 LYS F CA 1
ATOM 7117 C C . LYS F 4 9 ? -42.857 105.646 48.103 1.00 37.73 9 LYS F C 1
ATOM 7118 O O . LYS F 4 9 ? -41.982 104.827 48.378 1.00 35.57 9 LYS F O 1
ATOM 7120 N N . HIS F 4 10 ? -44.066 105.663 48.689 1.00 36.58 10 HIS F N 1
ATOM 7121 C CA . HIS F 4 10 ? -44.491 104.752 49.750 1.00 37.10 10 HIS F CA 1
ATOM 7122 C C . HIS F 4 10 ? -45.861 104.140 49.441 1.00 39.70 10 HIS F C 1
ATOM 7123 O O . HIS F 4 10 ? -46.687 104.749 48.762 1.00 39.76 10 HIS F O 1
ATOM 7130 N N . LEU F 4 11 ? -46.086 102.925 49.935 1.00 36.15 11 LEU F N 1
ATOM 7131 C CA . LEU F 4 11 ? -47.343 102.203 49.775 1.00 36.50 11 LEU F CA 1
ATOM 7132 C C . LEU F 4 11 ? -47.664 101.362 50.987 1.00 38.62 11 LEU F C 1
ATOM 7133 O O . LEU F 4 11 ? -46.817 100.598 51.455 1.00 38.63 11 LEU F O 1
ATOM 7138 N N . ILE F 4 12 ? -48.889 101.505 51.495 1.00 34.21 12 ILE F N 1
ATOM 7139 C CA . ILE F 4 12 ? -49.380 100.696 52.600 1.00 34.03 12 ILE F CA 1
ATOM 7140 C C . ILE F 4 12 ? -50.669 100.048 52.103 1.00 37.44 12 ILE F C 1
ATOM 7141 O O . ILE F 4 12 ? -51.639 100.733 51.782 1.00 38.08 12 ILE F O 1
ATOM 7146 N N . THR F 4 13 ? -50.614 98.722 51.956 1.00 33.23 13 THR F N 1
ATOM 7147 C CA . THR F 4 13 ? -51.680 97.897 51.411 1.00 33.79 13 THR F CA 1
ATOM 7148 C C . THR F 4 13 ? -51.971 96.717 52.316 1.00 38.12 13 THR F C 1
ATOM 7149 O O . THR F 4 13 ? -51.116 96.314 53.107 1.00 37.43 13 THR F O 1
ATOM 7153 N N . ALA F 4 14 ? -53.197 96.167 52.188 1.00 35.31 14 ALA F N 1
ATOM 7154 C CA . ALA F 4 14 ? -53.700 95.000 52.902 1.00 34.89 14 ALA F CA 1
ATOM 7155 C C . ALA F 4 14 ? -53.451 93.735 52.083 1.00 40.77 14 ALA F C 1
ATOM 7156 O O . ALA F 4 14 ? -53.355 93.809 50.859 1.00 39.81 14 ALA F O 1
ATOM 7158 N N . THR F 4 15 ? -53.348 92.572 52.758 1.00 39.57 15 THR F N 1
ATOM 7159 C CA . THR F 4 15 ? -53.144 91.268 52.119 1.00 40.38 15 THR F CA 1
ATOM 7160 C C . THR F 4 15 ? -54.314 90.955 51.171 1.00 45.96 15 THR F C 1
ATOM 7161 O O . THR F 4 15 ? -55.468 91.241 51.501 1.00 45.95 15 THR F O 1
ATOM 7165 N N . GLY F 4 16 ? -53.983 90.425 49.994 1.00 43.06 16 GLY F N 1
ATOM 7166 C CA . GLY F 4 16 ? -54.939 90.079 48.949 1.00 44.12 16 GLY F CA 1
ATOM 7167 C C . GLY F 4 16 ? -55.200 91.170 47.928 1.00 48.76 16 GLY F C 1
ATOM 7168 O O . GLY F 4 16 ? -55.783 90.899 46.878 1.00 49.19 16 GLY F O 1
ATOM 7169 N N . GLN F 4 17 ? -54.774 92.410 48.213 1.00 45.74 17 GLN F N 1
ATOM 7170 C CA . GLN F 4 17 ? -55.001 93.548 47.315 1.00 45.61 17 GLN F CA 1
ATOM 7171 C C . GLN F 4 17 ? -54.035 93.564 46.121 1.00 51.21 17 GLN F C 1
ATOM 7172 O O . GLN F 4 17 ? -53.060 92.817 46.098 1.00 51.22 17 GLN F O 1
ATOM 7178 N N . ARG F 4 18 ? -54.352 94.400 45.113 1.00 48.62 18 ARG F N 1
ATOM 7179 C CA . ARG F 4 18 ? -53.590 94.609 43.882 1.00 47.92 18 ARG F CA 1
ATOM 7180 C C . ARG F 4 18 ? -53.017 96.001 43.895 1.00 50.46 18 ARG F C 1
ATOM 7181 O O . ARG F 4 18 ? -53.711 96.946 44.291 1.00 50.15 18 ARG F O 1
ATOM 7189 N N . VAL F 4 19 ? -51.758 96.149 43.460 1.00 45.65 19 VAL F N 1
ATOM 7190 C CA . VAL F 4 19 ? -51.138 97.464 43.467 1.00 43.58 19 VAL F CA 1
ATOM 7191 C C . VAL F 4 19 ? -50.305 97.689 42.194 1.00 46.92 19 VAL F C 1
ATOM 7192 O O . VAL F 4 19 ? -49.741 96.745 41.640 1.00 47.12 19 VAL F O 1
ATOM 7196 N N . THR F 4 20 ? -50.294 98.939 41.707 1.00 43.18 20 THR F N 1
ATOM 7197 C CA . THR F 4 20 ? -49.593 99.335 40.488 1.00 42.83 20 THR F CA 1
ATOM 7198 C C . THR F 4 20 ? -48.524 100.383 40.825 1.00 45.75 20 THR F C 1
ATOM 7199 O O . THR F 4 20 ? -48.806 101.374 41.505 1.00 45.94 20 THR F O 1
ATOM 7203 N N . LEU F 4 21 ? -47.284 100.125 40.370 1.00 41.00 21 LEU F N 1
ATOM 7204 C CA . LEU F 4 21 ? -46.098 100.965 40.581 1.00 40.01 21 LEU F CA 1
ATOM 7205 C C . LEU F 4 21 ? -45.680 101.601 39.266 1.00 45.49 21 LEU F C 1
ATOM 7206 O O . LEU F 4 21 ? -45.542 100.893 38.274 1.00 46.41 21 LEU F O 1
ATOM 7211 N N . ARG F 4 22 ? -45.503 102.925 39.239 1.00 41.97 22 ARG F N 1
ATOM 7212 C CA . ARG F 4 22 ? -45.136 103.626 38.012 1.00 42.55 22 ARG F CA 1
ATOM 7213 C C . ARG F 4 22 ? -43.656 103.985 38.009 1.00 47.14 22 ARG F C 1
ATOM 7214 O O . ARG F 4 22 ? -43.058 104.182 39.071 1.00 46.58 22 ARG F O 1
ATOM 7222 N N . CYS F 4 23 ? -43.064 104.054 36.812 1.00 44.20 23 CYS F N 1
ATOM 7223 C CA . CYS F 4 23 ? -41.675 104.445 36.649 1.00 43.89 23 CYS F CA 1
ATOM 7224 C C . CYS F 4 23 ? -41.450 105.144 35.333 1.00 49.11 23 CYS F C 1
ATOM 7225 O O . CYS F 4 23 ? -41.894 104.674 34.279 1.00 49.30 23 CYS F O 1
ATOM 7228 N N . SER F 4 24 ? -40.658 106.217 35.397 1.00 45.71 24 SER F N 1
ATOM 7229 C CA . SER F 4 24 ? -40.236 106.974 34.232 1.00 46.10 24 SER F CA 1
ATOM 7230 C C . SER F 4 24 ? -38.724 106.851 34.087 1.00 48.81 24 SER F C 1
ATOM 7231 O O . SER F 4 24 ? -37.984 107.261 34.988 1.00 47.75 24 SER F O 1
ATOM 7234 N N . PRO F 4 25 ? -38.241 106.259 32.977 1.00 44.47 25 PRO F N 1
ATOM 7235 C CA . PRO F 4 25 ? -36.791 106.139 32.784 1.00 43.79 25 PRO F CA 1
ATOM 7236 C C . PRO F 4 25 ? -36.176 107.490 32.454 1.00 46.76 25 PRO F C 1
ATOM 7237 O O . PRO F 4 25 ? -36.923 108.427 32.173 1.00 46.24 25 PRO F O 1
ATOM 7241 N N . ARG F 4 26 ? -34.824 107.591 32.461 1.00 43.23 26 ARG F N 1
ATOM 7242 C CA . ARG F 4 26 ? -34.108 108.818 32.082 1.00 43.37 26 ARG F CA 1
ATOM 7243 C C . ARG F 4 26 ? -34.472 109.237 30.661 1.00 48.96 26 ARG F C 1
ATOM 7244 O O . ARG F 4 26 ? -34.722 108.372 29.812 1.00 48.80 26 ARG F O 1
ATOM 7252 N N . SER F 4 27 ? -34.449 110.549 30.386 1.00 46.96 27 SER F N 1
ATOM 7253 C CA . SER F 4 27 ? -34.720 111.081 29.049 1.00 48.74 27 SER F CA 1
ATOM 7254 C C . SER F 4 27 ? -33.735 110.464 28.060 1.00 52.80 27 SER F C 1
ATOM 7255 O O . SER F 4 27 ? -32.515 110.590 28.239 1.00 53.23 27 SER F O 1
ATOM 7258 N N . GLY F 4 28 ? -34.268 109.706 27.108 1.00 48.48 28 GLY F N 1
ATOM 7259 C CA . GLY F 4 28 ? -33.464 109.027 26.097 1.00 48.74 28 GLY F CA 1
ATOM 7260 C C . GLY F 4 28 ? -33.257 107.540 26.315 1.00 50.57 28 GLY F C 1
ATOM 7261 O O . GLY F 4 28 ? -33.038 106.807 25.349 1.00 50.80 28 GLY F O 1
ATOM 7262 N N . ASP F 4 29 ? -33.309 107.079 27.584 1.00 45.26 29 ASP F N 1
ATOM 7263 C CA . ASP F 4 29 ? -33.118 105.667 27.928 1.00 43.66 29 ASP F CA 1
ATOM 7264 C C . ASP F 4 29 ? -34.238 104.810 27.353 1.00 46.45 29 ASP F C 1
ATOM 7265 O O . ASP F 4 29 ? -35.422 105.099 27.558 1.00 44.76 29 ASP F O 1
ATOM 7270 N N . LEU F 4 30 ? -33.846 103.788 26.570 1.00 43.58 37 LEU F N 1
ATOM 7271 C CA . LEU F 4 30 ? -34.789 102.911 25.887 1.00 43.97 37 LEU F CA 1
ATOM 7272 C C . LEU F 4 30 ? -35.135 101.666 26.706 1.00 47.70 37 LEU F C 1
ATOM 7273 O O . LEU F 4 30 ? -36.308 101.271 26.728 1.00 47.96 37 LEU F O 1
ATOM 7278 N N . SER F 4 31 ? -34.138 101.078 27.402 1.00 42.73 38 SER F N 1
ATOM 7279 C CA . SER F 4 31 ? -34.325 99.896 28.248 1.00 41.14 38 SER F CA 1
ATOM 7280 C C . SER F 4 31 ? -34.716 100.285 29.700 1.00 42.92 38 SER F C 1
ATOM 7281 O O . SER F 4 31 ? -34.113 101.181 30.280 1.00 41.36 38 SER F O 1
ATOM 7284 N N . VAL F 4 32 ? -35.734 99.607 30.266 1.00 39.46 39 VAL F N 1
ATOM 7285 C CA . VAL F 4 32 ? -36.234 99.821 31.632 1.00 37.89 39 VAL F CA 1
ATOM 7286 C C . VAL F 4 32 ? -36.225 98.466 32.395 1.00 39.40 39 VAL F C 1
ATOM 7287 O O . VAL F 4 32 ? -36.420 97.416 31.781 1.00 39.55 39 VAL F O 1
ATOM 7291 N N . TYR F 4 33 ? -35.946 98.509 33.715 1.00 33.96 40 TYR F N 1
ATOM 7292 C CA . TYR F 4 33 ? -35.785 97.344 34.603 1.00 33.10 40 TYR F CA 1
ATOM 7293 C C . TYR F 4 33 ? -36.559 97.464 35.922 1.00 35.20 40 TYR F C 1
ATOM 7294 O O . TYR F 4 33 ? -36.825 98.573 36.404 1.00 34.18 40 TYR F O 1
ATOM 7303 N N . TRP F 4 34 ? -36.859 96.304 36.532 1.00 30.27 41 TRP F N 1
ATOM 7304 C CA . TRP F 4 34 ? -37.503 96.230 37.835 1.00 28.95 41 TRP F CA 1
ATOM 7305 C C . TRP F 4 34 ? -36.752 95.271 38.734 1.00 31.59 41 TRP F C 1
ATOM 7306 O O . TRP F 4 34 ? -36.369 94.176 38.317 1.00 30.75 41 TRP F O 1
ATOM 7317 N N . TYR F 4 35 ? -36.554 95.702 39.975 1.00 28.05 42 TYR F N 1
ATOM 7318 C CA . TYR F 4 35 ? -35.865 94.968 41.025 1.00 27.74 42 TYR F CA 1
ATOM 7319 C C . TYR F 4 35 ? -36.681 94.993 42.287 1.00 32.37 42 TYR F C 1
ATOM 7320 O O . TYR F 4 35 ? -37.408 95.955 42.525 1.00 31.52 42 TYR F O 1
ATOM 7329 N N . GLN F 4 36 ? -36.520 93.965 43.125 1.00 30.27 43 GLN F N 1
ATOM 7330 C CA . GLN F 4 36 ? -37.168 93.866 44.430 1.00 29.66 43 GLN F CA 1
ATOM 7331 C C . GLN F 4 36 ? -36.073 93.750 45.491 1.00 35.79 43 GLN F C 1
ATOM 7332 O O . GLN F 4 36 ? -35.151 92.946 45.328 1.00 36.86 43 GLN F O 1
ATOM 7338 N N . GLN F 4 37 ? -36.149 94.570 46.552 1.00 32.55 44 GLN F N 1
ATOM 7339 C CA . GLN F 4 37 ? -35.197 94.524 47.661 1.00 32.57 44 GLN F CA 1
ATOM 7340 C C . GLN F 4 37 ? -35.944 94.168 48.941 1.00 39.20 44 GLN F C 1
ATOM 7341 O O . GLN F 4 37 ? -36.527 95.025 49.601 1.00 38.42 44 GLN F O 1
ATOM 7347 N N . SER F 4 38 ? -35.936 92.883 49.263 1.00 39.53 45 SER F N 1
ATOM 7348 C CA . SER F 4 38 ? -36.566 92.311 50.448 1.00 40.92 45 SER F CA 1
ATOM 7349 C C . SER F 4 38 ? -35.495 92.020 51.489 1.00 48.58 45 SER F C 1
ATOM 7350 O O . SER F 4 38 ? -34.320 91.894 51.128 1.00 48.47 45 SER F O 1
ATOM 7353 N N . LEU F 4 39 ? -35.887 91.922 52.778 1.00 47.27 46 LEU F N 1
ATOM 7354 C CA . LEU F 4 39 ? -34.955 91.621 53.870 1.00 48.38 46 LEU F CA 1
ATOM 7355 C C . LEU F 4 39 ? -34.399 90.193 53.757 1.00 53.99 46 LEU F C 1
ATOM 7356 O O . LEU F 4 39 ? -33.234 89.966 54.078 1.00 53.42 46 LEU F O 1
ATOM 7358 N N . ASP F 4 40 ? -35.230 89.253 53.270 1.00 52.50 47 ASP F N 1
ATOM 7359 C CA . ASP F 4 40 ? -34.908 87.833 53.144 1.00 54.10 47 ASP F CA 1
ATOM 7360 C C . ASP F 4 40 ? -34.068 87.484 51.901 1.00 58.19 47 ASP F C 1
ATOM 7361 O O . ASP F 4 40 ? -33.201 86.611 52.009 1.00 59.29 47 ASP F O 1
ATOM 7366 N N . GLN F 4 41 ? -34.327 88.121 50.732 1.00 52.51 48 GLN F N 1
ATOM 7367 C CA . GLN F 4 41 ? -33.632 87.771 49.479 1.00 51.29 48 GLN F CA 1
ATOM 7368 C C . GLN F 4 41 ? -32.681 88.845 48.919 1.00 51.10 48 GLN F C 1
ATOM 7369 O O . GLN F 4 41 ? -32.027 88.593 47.908 1.00 51.77 48 GLN F O 1
ATOM 7375 N N . GLY F 4 42 ? -32.616 90.013 49.546 1.00 44.18 49 GLY F N 1
ATOM 7376 C CA . GLY F 4 42 ? -31.786 91.116 49.075 1.00 41.76 49 GLY F CA 1
ATOM 7377 C C . GLY F 4 42 ? -32.295 91.692 47.763 1.00 41.94 49 GLY F C 1
ATOM 7378 O O . GLY F 4 42 ? -33.498 91.614 47.472 1.00 40.72 49 GLY F O 1
ATOM 7379 N N . LEU F 4 43 ? -31.377 92.265 46.956 1.00 36.48 50 LEU F N 1
ATOM 7380 C CA . LEU F 4 43 ? -31.698 92.831 45.645 1.00 35.28 50 LEU F CA 1
ATOM 7381 C C . LEU F 4 43 ? -31.873 91.720 44.617 1.00 40.00 50 LEU F C 1
ATOM 7382 O O . LEU F 4 43 ? -30.938 90.954 44.358 1.00 41.44 50 LEU F O 1
ATOM 7387 N N . GLN F 4 44 ? -33.090 91.622 44.055 1.00 34.97 51 GLN F N 1
ATOM 7388 C CA . GLN F 4 44 ? -33.463 90.602 43.085 1.00 34.34 51 GLN F CA 1
ATOM 7389 C C . GLN F 4 44 ? -34.012 91.216 41.821 1.00 37.37 51 GLN F C 1
ATOM 7390 O O . GLN F 4 44 ? -34.942 92.018 41.886 1.00 36.95 51 GLN F O 1
ATOM 7396 N N . PHE F 4 45 ? -33.465 90.808 40.668 1.00 33.77 52 PHE F N 1
ATOM 7397 C CA . PHE F 4 45 ? -33.929 91.246 39.359 1.00 33.28 52 PHE F CA 1
ATOM 7398 C C . PHE F 4 45 ? -35.267 90.583 39.056 1.00 39.75 52 PHE F C 1
ATOM 7399 O O . PHE F 4 45 ? -35.430 89.375 39.291 1.00 40.96 52 PHE F O 1
ATOM 7407 N N . LEU F 4 46 ? -36.218 91.372 38.530 1.00 35.28 53 LEU F N 1
ATOM 7408 C CA . LEU F 4 46 ? -37.524 90.863 38.173 1.00 34.44 53 LEU F CA 1
ATOM 7409 C C . LEU F 4 46 ? -37.671 90.745 36.673 1.00 39.33 53 LEU F C 1
ATOM 7410 O O . LEU F 4 46 ? -37.895 89.639 36.188 1.00 40.46 53 LEU F O 1
ATOM 7415 N N . ILE F 4 47 ? -37.558 91.874 35.932 1.00 35.60 54 ILE F N 1
ATOM 7416 C CA . ILE F 4 47 ? -37.798 91.926 34.485 1.00 35.79 54 ILE F CA 1
ATOM 7417 C C . ILE F 4 47 ? -37.102 93.127 33.809 1.00 40.87 54 ILE F C 1
ATOM 7418 O O . ILE F 4 47 ? -36.808 94.132 34.460 1.00 39.74 54 ILE F O 1
ATOM 7423 N N . GLN F 4 48 ? -36.855 92.996 32.491 1.00 39.15 55 GLN F N 1
ATOM 7424 C CA . GLN F 4 48 ? -36.274 94.012 31.619 1.00 39.27 55 GLN F CA 1
ATOM 7425 C C . GLN F 4 48 ? -37.156 94.204 30.397 1.00 44.17 55 GLN F C 1
ATOM 7426 O O . GLN F 4 48 ? -37.563 93.220 29.777 1.00 44.95 55 GLN F O 1
ATOM 7432 N N . TYR F 4 49 ? -37.406 95.471 30.031 1.00 40.18 56 TYR F N 1
ATOM 7433 C CA . TYR F 4 49 ? -38.126 95.862 28.827 1.00 40.57 56 TYR F CA 1
ATOM 7434 C C . TYR F 4 49 ? -37.230 96.781 27.991 1.00 43.12 56 TYR F C 1
ATOM 7435 O O . TYR F 4 49 ? -36.551 97.646 28.537 1.00 40.75 56 TYR F O 1
ATOM 7444 N N . TYR F 4 50 ? -37.197 96.557 26.675 1.00 41.50 57 TYR F N 1
ATOM 7445 C CA . TYR F 4 50 ? -36.436 97.355 25.711 1.00 42.10 57 TYR F CA 1
ATOM 7446 C C . TYR F 4 50 ? -37.344 97.683 24.548 1.00 48.36 57 TYR F C 1
ATOM 7447 O O . TYR F 4 50 ? -37.876 96.769 23.918 1.00 49.00 57 TYR F O 1
ATOM 7456 N N . ASN F 4 51 ? -37.573 98.994 24.316 1.00 45.49 58 ASN F N 1
ATOM 7457 C CA . ASN F 4 51 ? -38.430 99.567 23.271 1.00 46.59 58 ASN F CA 1
ATOM 7458 C C . ASN F 4 51 ? -39.873 99.007 23.318 1.00 51.94 58 ASN F C 1
ATOM 7459 O O . ASN F 4 51 ? -40.532 98.902 22.279 1.00 53.49 58 ASN F O 1
ATOM 7464 N N . GLY F 4 52 ? -40.351 98.689 24.522 1.00 47.79 63 GLY F N 1
ATOM 7465 C CA . GLY F 4 52 ? -41.701 98.179 24.757 1.00 47.68 63 GLY F CA 1
ATOM 7466 C C . GLY F 4 52 ? -41.856 96.673 24.861 1.00 51.12 63 GLY F C 1
ATOM 7467 O O . GLY F 4 52 ? -42.925 96.198 25.253 1.00 50.51 63 GLY F O 1
ATOM 7468 N N . GLU F 4 53 ? -40.807 95.908 24.506 1.00 47.97 64 GLU F N 1
ATOM 7469 C CA . GLU F 4 53 ? -40.827 94.442 24.545 1.00 47.96 64 GLU F CA 1
ATOM 7470 C C . GLU F 4 53 ? -39.921 93.891 25.657 1.00 50.14 64 GLU F C 1
ATOM 7471 O O . GLU F 4 53 ? -38.866 94.464 25.944 1.00 49.16 64 GLU F O 1
ATOM 7477 N N . GLU F 4 54 ? -40.338 92.755 26.253 1.00 45.53 65 GLU F N 1
ATOM 7478 C CA . GLU F 4 54 ? -39.631 92.036 27.310 1.00 44.01 65 GLU F CA 1
ATOM 7479 C C . GLU F 4 54 ? -38.352 91.397 26.748 1.00 48.19 65 GLU F C 1
ATOM 7480 O O . GLU F 4 54 ? -38.423 90.684 25.745 1.00 48.57 65 GLU F O 1
ATOM 7486 N N . ARG F 4 55 ? -37.194 91.663 27.389 1.00 44.52 66 ARG F N 1
ATOM 7487 C CA . ARG F 4 55 ? -35.885 91.144 26.972 1.00 45.26 66 ARG F CA 1
ATOM 7488 C C . ARG F 4 55 ? -35.330 90.086 27.933 1.00 50.34 66 ARG F C 1
ATOM 7489 O O . ARG F 4 55 ? -34.733 89.107 27.484 1.00 51.63 66 ARG F O 1
ATOM 7497 N N . ALA F 4 56 ? -35.465 90.310 29.242 1.00 46.39 67 ALA F N 1
ATOM 7498 C CA . ALA F 4 56 ? -34.980 89.392 30.267 1.00 45.84 67 ALA F CA 1
ATOM 7499 C C . ALA F 4 56 ? -35.961 89.324 31.430 1.00 51.14 67 ALA F C 1
ATOM 7500 O O . ALA F 4 56 ? -36.656 90.302 31.725 1.00 49.94 67 ALA F O 1
ATOM 7502 N N . LYS F 4 57 ? -36.021 88.150 32.065 1.00 50.00 68 LYS F N 1
ATOM 7503 C CA . LYS F 4 57 ? -36.893 87.827 33.192 1.00 49.89 68 LYS F CA 1
ATOM 7504 C C . LYS F 4 57 ? -36.083 87.221 34.330 1.00 54.47 68 LYS F C 1
ATOM 7505 O O . LYS F 4 57 ? -35.145 86.462 34.087 1.00 53.80 68 LYS F O 1
ATOM 7511 N N . GLY F 4 58 ? -36.464 87.549 35.558 1.00 51.89 69 GLY F N 1
ATOM 7512 C CA . GLY F 4 58 ? -35.843 87.010 36.760 1.00 51.83 69 GLY F CA 1
ATOM 7513 C C . GLY F 4 58 ? -36.721 85.929 37.356 1.00 57.51 69 GLY F C 1
ATOM 7514 O O . GLY F 4 58 ? -37.451 85.242 36.632 1.00 57.86 69 GLY F O 1
ATOM 7515 N N . ASN F 4 59 ? -36.676 85.786 38.683 1.00 55.30 70 ASN F N 1
ATOM 7516 C CA . ASN F 4 59 ? -37.513 84.820 39.399 1.00 56.50 70 ASN F CA 1
ATOM 7517 C C . ASN F 4 59 ? -38.816 85.536 39.831 1.00 60.97 70 ASN F C 1
ATOM 7518 O O . ASN F 4 59 ? -39.210 85.506 41.001 1.00 60.79 70 ASN F O 1
ATOM 7523 N N . ILE F 4 60 ? -39.457 86.201 38.843 1.00 57.28 71 ILE F N 1
ATOM 7524 C CA . ILE F 4 60 ? -40.693 86.975 38.945 1.00 56.67 71 ILE F CA 1
ATOM 7525 C C . ILE F 4 60 ? -41.891 86.009 39.036 1.00 61.34 71 ILE F C 1
ATOM 7526 O O . ILE F 4 60 ? -42.039 85.099 38.215 1.00 62.55 71 ILE F O 1
ATOM 7531 N N . LEU F 4 61 ? -42.732 86.219 40.056 1.00 56.63 72 LEU F N 1
ATOM 7532 C CA . LEU F 4 61 ? -43.930 85.422 40.315 1.00 56.84 72 LEU F CA 1
ATOM 7533 C C . LEU F 4 61 ? -45.004 85.677 39.251 1.00 61.28 72 LEU F C 1
ATOM 7534 O O . LEU F 4 61 ? -44.948 86.690 38.549 1.00 60.68 72 LEU F O 1
ATOM 7539 N N . GLU F 4 62 ? -45.990 84.769 39.147 1.00 58.06 74 GLU F N 1
ATOM 7540 C CA . GLU F 4 62 ? -47.094 84.890 38.193 1.00 58.10 74 GLU F CA 1
ATOM 7541 C C . GLU F 4 62 ? -47.958 86.108 38.532 1.00 58.63 74 GLU F C 1
ATOM 7542 O O . GLU F 4 62 ? -48.415 86.793 37.616 1.00 57.93 74 GLU F O 1
ATOM 7548 N N . ARG F 4 63 ? -48.134 86.396 39.851 1.00 53.07 75 ARG F N 1
ATOM 7549 C CA . ARG F 4 63 ? -48.881 87.537 40.419 1.00 51.23 75 ARG F CA 1
ATOM 7550 C C . ARG F 4 63 ? -48.276 88.878 39.993 1.00 53.75 75 ARG F C 1
ATOM 7551 O O . ARG F 4 63 ? -48.995 89.876 39.908 1.00 52.95 75 ARG F O 1
ATOM 7559 N N . PHE F 4 64 ? -46.939 88.901 39.770 1.00 49.25 76 PHE F N 1
ATOM 7560 C CA . PHE F 4 64 ? -46.192 90.085 39.344 1.00 47.43 76 PHE F CA 1
ATOM 7561 C C . PHE F 4 64 ? -46.168 90.143 37.823 1.00 51.08 76 PHE F C 1
ATOM 7562 O O . PHE F 4 64 ? -45.838 89.153 37.164 1.00 51.82 76 PHE F O 1
ATOM 7570 N N . SER F 4 65 ? -46.542 91.287 37.267 1.00 46.32 77 SER F N 1
ATOM 7571 C CA . SER F 4 65 ? -46.567 91.508 35.822 1.00 46.59 77 SER F CA 1
ATOM 7572 C C . SER F 4 65 ? -46.144 92.931 35.549 1.00 49.58 77 SER F C 1
ATOM 7573 O O . SER F 4 65 ? -46.377 93.800 36.390 1.00 48.91 77 SER F O 1
ATOM 7576 N N . ALA F 4 66 ? -45.491 93.174 34.408 1.00 45.98 78 ALA F N 1
ATOM 7577 C CA . ALA F 4 66 ? -45.025 94.516 34.075 1.00 45.28 78 ALA F CA 1
ATOM 7578 C C . ALA F 4 66 ? -45.304 94.865 32.613 1.00 50.83 78 ALA F C 1
ATOM 7579 O O . ALA F 4 66 ? -45.764 94.013 31.846 1.00 51.43 78 ALA F O 1
ATOM 7581 N N . GLN F 4 67 ? -45.050 96.133 32.239 1.00 47.42 79 GLN F N 1
ATOM 7582 C CA . GLN F 4 67 ? -45.299 96.649 30.898 1.00 48.00 79 GLN F CA 1
ATOM 7583 C C . GLN F 4 67 ? -44.493 97.899 30.617 1.00 51.01 79 GLN F C 1
ATOM 7584 O O . GLN F 4 67 ? -44.353 98.743 31.500 1.00 48.78 79 GLN F O 1
ATOM 7590 N N . GLN F 4 68 ? -44.012 98.041 29.369 1.00 49.63 80 GLN F N 1
ATOM 7591 C CA . GLN F 4 68 ? -43.353 99.256 28.900 1.00 50.06 80 GLN F CA 1
ATOM 7592 C C . GLN F 4 68 ? -44.217 99.843 27.797 1.00 56.97 80 GLN F C 1
ATOM 7593 O O . GLN F 4 68 ? -44.488 99.191 26.785 1.00 57.30 80 GLN F O 1
ATOM 7599 N N . PHE F 4 69 ? -44.684 101.066 28.040 1.00 55.02 81 PHE F N 1
ATOM 7600 C CA . PHE F 4 69 ? -45.598 101.823 27.194 1.00 56.41 81 PHE F CA 1
ATOM 7601 C C . PHE F 4 69 ? -44.857 102.566 26.052 1.00 62.60 81 PHE F C 1
ATOM 7602 O O . PHE F 4 69 ? -43.622 102.640 26.091 1.00 61.26 81 PHE F O 1
ATOM 7610 N N . PRO F 4 70 ? -45.578 103.102 25.018 1.00 61.83 83 PRO F N 1
ATOM 7611 C CA . PRO F 4 70 ? -44.886 103.779 23.902 1.00 62.55 83 PRO F CA 1
ATOM 7612 C C . PRO F 4 70 ? -44.020 104.971 24.319 1.00 64.66 83 PRO F C 1
ATOM 7613 O O . PRO F 4 70 ? -43.021 105.230 23.647 1.00 65.12 83 PRO F O 1
ATOM 7617 N N . ASP F 4 71 ? -44.363 105.666 25.429 1.00 58.98 84 ASP F N 1
ATOM 7618 C CA . ASP F 4 71 ? -43.560 106.787 25.936 1.00 57.88 84 ASP F CA 1
ATOM 7619 C C . ASP F 4 71 ? -42.369 106.275 26.794 1.00 58.98 84 ASP F C 1
ATOM 7620 O O . ASP F 4 71 ? -41.765 107.052 27.536 1.00 58.74 84 ASP F O 1
ATOM 7625 N N . LEU F 4 72 ? -42.026 104.971 26.655 1.00 53.37 85 LEU F N 1
ATOM 7626 C CA . LEU F 4 72 ? -40.944 104.224 27.313 1.00 51.15 85 LEU F CA 1
ATOM 7627 C C . LEU F 4 72 ? -41.125 104.071 28.842 1.00 53.38 85 LEU F C 1
ATOM 7628 O O . LEU F 4 72 ? -40.316 103.376 29.463 1.00 52.84 85 LEU F O 1
ATOM 7633 N N . HIS F 4 73 ? -42.181 104.671 29.441 1.00 48.74 86 HIS F N 1
ATOM 7634 C CA . HIS F 4 73 ? -42.447 104.569 30.880 1.00 46.82 86 HIS F CA 1
ATOM 7635 C C . HIS F 4 73 ? -42.927 103.143 31.202 1.00 48.18 86 HIS F C 1
ATOM 7636 O O . HIS F 4 73 ? -43.426 102.450 30.316 1.00 48.43 86 HIS F O 1
ATOM 7643 N N . SER F 4 74 ? -42.735 102.696 32.448 1.00 42.61 87 SER F N 1
ATOM 7644 C CA . SER F 4 74 ? -43.074 101.335 32.848 1.00 41.83 87 SER F CA 1
ATOM 7645 C C . SER F 4 74 ? -43.998 101.281 34.060 1.00 46.17 87 SER F C 1
ATOM 7646 O O . SER F 4 74 ? -43.987 102.185 34.896 1.00 45.95 87 SER F O 1
ATOM 7649 N N . GLU F 4 75 ? -44.775 100.189 34.163 1.00 43.02 88 GLU F N 1
ATOM 7650 C CA . GLU F 4 75 ? -45.687 99.929 35.277 1.00 42.35 88 GLU F CA 1
ATOM 7651 C C . GLU F 4 75 ? -45.530 98.493 35.787 1.00 45.67 88 GLU F C 1
ATOM 7652 O O . GLU F 4 75 ? -45.517 97.551 34.995 1.00 46.21 88 GLU F O 1
ATOM 7658 N N . LEU F 4 76 ? -45.388 98.339 37.109 1.00 40.87 89 LEU F N 1
ATOM 7659 C CA . LEU F 4 76 ? -45.262 97.047 37.769 1.00 40.47 89 LEU F CA 1
ATOM 7660 C C . LEU F 4 76 ? -46.522 96.772 38.581 1.00 46.04 89 LEU F C 1
ATOM 7661 O O . LEU F 4 76 ? -46.866 97.562 39.462 1.00 45.91 89 LEU F O 1
ATOM 7666 N N . ASN F 4 77 ? -47.208 95.656 38.285 1.00 43.22 90 ASN F N 1
ATOM 7667 C CA . ASN F 4 77 ? -48.451 95.272 38.957 1.00 43.11 90 ASN F CA 1
ATOM 7668 C C . ASN F 4 77 ? -48.263 94.060 39.864 1.00 45.61 90 ASN F C 1
ATOM 7669 O O . ASN F 4 77 ? -47.986 92.953 39.389 1.00 46.05 90 ASN F O 1
ATOM 7674 N N . LEU F 4 78 ? -48.447 94.270 41.170 1.00 40.71 91 LEU F N 1
ATOM 7675 C CA . LEU F 4 78 ? -48.322 93.212 42.176 1.00 40.65 91 LEU F CA 1
ATOM 7676 C C . LEU F 4 78 ? -49.725 92.849 42.691 1.00 45.86 91 LEU F C 1
ATOM 7677 O O . LEU F 4 78 ? -50.364 93.667 43.355 1.00 45.99 91 LEU F O 1
ATOM 7682 N N . SER F 4 79 ? -50.222 91.652 42.324 1.00 42.77 92 SER F N 1
ATOM 7683 C CA . SER F 4 79 ? -51.557 91.149 42.695 1.00 43.50 92 SER F CA 1
ATOM 7684 C C . SER F 4 79 ? -51.478 90.105 43.822 1.00 47.11 92 SER F C 1
ATOM 7685 O O . SER F 4 79 ? -50.384 89.625 44.125 1.00 46.76 92 SER F O 1
ATOM 7688 N N . SER F 4 80 ? -52.634 89.776 44.456 1.00 43.45 93 SER F N 1
ATOM 7689 C CA . SER F 4 80 ? -52.763 88.823 45.576 1.00 43.28 93 SER F CA 1
ATOM 7690 C C . SER F 4 80 ? -51.584 89.005 46.552 1.00 46.70 93 SER F C 1
ATOM 7691 O O . SER F 4 80 ? -50.813 88.071 46.813 1.00 47.08 93 SER F O 1
ATOM 7694 N N . LEU F 4 81 ? -51.424 90.254 47.032 1.00 40.98 94 LEU F N 1
ATOM 7695 C CA . LEU F 4 81 ? -50.338 90.679 47.904 1.00 38.88 94 LEU F CA 1
ATOM 7696 C C . LEU F 4 81 ? -50.273 89.880 49.200 1.00 42.81 94 LEU F C 1
ATOM 7697 O O . LEU F 4 81 ? -51.289 89.649 49.857 1.00 44.50 94 LEU F O 1
ATOM 7702 N N . GLU F 4 82 ? -49.060 89.430 49.528 1.00 36.99 95 GLU F N 1
ATOM 7703 C CA . GLU F 4 82 ? -48.729 88.650 50.716 1.00 36.27 95 GLU F CA 1
ATOM 7704 C C . GLU F 4 82 ? -47.813 89.468 51.616 1.00 38.92 95 GLU F C 1
ATOM 7705 O O . GLU F 4 82 ? -47.128 90.370 51.131 1.00 36.86 95 GLU F O 1
ATOM 7711 N N . LEU F 4 83 ? -47.776 89.152 52.919 1.00 36.81 96 LEU F N 1
ATOM 7712 C CA . LEU F 4 83 ? -46.917 89.855 53.878 1.00 35.96 96 LEU F CA 1
ATOM 7713 C C . LEU F 4 83 ? -45.444 89.849 53.412 1.00 42.06 96 LEU F C 1
ATOM 7714 O O . LEU F 4 83 ? -44.745 90.851 53.589 1.00 41.67 96 LEU F O 1
ATOM 7719 N N . GLY F 4 84 ? -45.026 88.756 52.765 1.00 39.97 97 GLY F N 1
ATOM 7720 C CA . GLY F 4 84 ? -43.685 88.575 52.216 1.00 40.04 97 GLY F CA 1
ATOM 7721 C C . GLY F 4 84 ? -43.318 89.528 51.088 1.00 44.79 97 GLY F C 1
ATOM 7722 O O . GLY F 4 84 ? -42.130 89.694 50.779 1.00 44.49 97 GLY F O 1
ATOM 7723 N N . ASP F 4 85 ? -44.331 90.182 50.479 1.00 41.24 98 ASP F N 1
ATOM 7724 C CA . ASP F 4 85 ? -44.140 91.142 49.385 1.00 40.44 98 ASP F CA 1
ATOM 7725 C C . ASP F 4 85 ? -43.665 92.511 49.905 1.00 42.16 98 ASP F C 1
ATOM 7726 O O . ASP F 4 85 ? -43.357 93.382 49.092 1.00 40.78 98 ASP F O 1
ATOM 7731 N N . SER F 4 86 ? -43.587 92.694 51.249 1.00 37.94 99 SER F N 1
ATOM 7732 C CA . SER F 4 86 ? -43.089 93.922 51.871 1.00 35.89 99 SER F CA 1
ATOM 7733 C C . SER F 4 86 ? -41.611 94.047 51.544 1.00 39.62 99 SER F C 1
ATOM 7734 O O . SER F 4 86 ? -40.787 93.265 52.031 1.00 39.89 99 SER F O 1
ATOM 7737 N N . ALA F 4 87 ? -41.302 94.974 50.622 1.00 35.57 100 ALA F N 1
ATOM 7738 C CA . ALA F 4 87 ? -39.965 95.230 50.104 1.00 34.37 100 ALA F CA 1
ATOM 7739 C C . ALA F 4 87 ? -39.867 96.608 49.455 1.00 39.55 100 ALA F C 1
ATOM 7740 O O . ALA F 4 87 ? -40.846 97.361 49.391 1.00 38.86 100 ALA F O 1
ATOM 7742 N N . LEU F 4 88 ? -38.662 96.913 48.953 1.00 37.04 101 LEU F N 1
ATOM 7743 C CA . LEU F 4 88 ? -38.322 98.090 48.164 1.00 36.27 101 LEU F CA 1
ATOM 7744 C C . LEU F 4 88 ? -38.373 97.672 46.701 1.00 37.51 101 LEU F C 1
ATOM 7745 O O . LEU F 4 88 ? -37.768 96.671 46.325 1.00 37.51 101 LEU F O 1
ATOM 7750 N N . TYR F 4 89 ? -39.148 98.369 45.896 1.00 32.00 102 TYR F N 1
ATOM 7751 C CA . TYR F 4 89 ? -39.249 98.035 44.482 1.00 31.16 102 TYR F CA 1
ATOM 7752 C C . TYR F 4 89 ? -38.566 99.131 43.705 1.00 33.78 102 TYR F C 1
ATOM 7753 O O . TYR F 4 89 ? -39.045 100.266 43.663 1.00 32.79 102 TYR F O 1
ATOM 7762 N N . PHE F 4 90 ? -37.380 98.806 43.180 1.00 30.45 103 PHE F N 1
ATOM 7763 C CA . PHE F 4 90 ? -36.566 99.746 42.434 1.00 30.28 103 PHE F CA 1
ATOM 7764 C C . PHE F 4 90 ? -36.726 99.586 40.962 1.00 37.75 103 PHE F C 1
ATOM 7765 O O . PHE F 4 90 ? -36.737 98.478 40.429 1.00 37.74 103 PHE F O 1
ATOM 7773 N N . CYS F 4 91 ? -36.805 100.718 40.303 1.00 37.25 104 CYS F N 1
ATOM 7774 C CA . CYS F 4 91 ? -36.828 100.811 38.868 1.00 38.72 104 CYS F CA 1
ATOM 7775 C C . CYS F 4 91 ? -35.443 101.260 38.410 1.00 39.31 104 CYS F C 1
ATOM 7776 O O . CYS F 4 91 ? -34.722 101.932 39.151 1.00 37.08 104 CYS F O 1
ATOM 7779 N N . ALA F 4 92 ? -35.063 100.870 37.201 1.00 35.77 105 ALA F N 1
ATOM 7780 C CA . ALA F 4 92 ? -33.783 101.235 36.616 1.00 35.07 105 ALA F CA 1
ATOM 7781 C C . ALA F 4 92 ? -33.938 101.437 35.129 1.00 38.63 105 ALA F C 1
ATOM 7782 O O . ALA F 4 92 ? -34.911 100.970 34.545 1.00 38.93 105 ALA F O 1
ATOM 7784 N N . SER F 4 93 ? -32.999 102.155 34.520 1.00 35.07 106 SER F N 1
ATOM 7785 C CA . SER F 4 93 ? -32.976 102.372 33.084 1.00 35.61 106 SER F CA 1
ATOM 7786 C C . SER F 4 93 ? -31.535 102.517 32.589 1.00 39.25 106 SER F C 1
ATOM 7787 O O . SER F 4 93 ? -30.648 102.942 33.338 1.00 37.91 106 SER F O 1
ATOM 7790 N N . SER F 4 94 ? -31.309 102.103 31.337 1.00 36.50 107 SER F N 1
ATOM 7791 C CA . SER F 4 94 ? -30.028 102.207 30.637 1.00 37.00 107 SER F CA 1
ATOM 7792 C C . SER F 4 94 ? -30.304 102.727 29.224 1.00 41.54 107 SER F C 1
ATOM 7793 O O . SER F 4 94 ? -31.445 102.611 28.760 1.00 41.70 107 SER F O 1
ATOM 7796 N N . ALA F 4 95 ? -29.290 103.319 28.556 1.00 37.72 108 ALA F N 1
ATOM 7797 C CA . ALA F 4 95 ? -29.425 103.879 27.209 1.00 38.88 108 ALA F CA 1
ATOM 7798 C C . ALA F 4 95 ? -29.973 102.835 26.210 1.00 44.30 108 ALA F C 1
ATOM 7799 O O . ALA F 4 95 ? -30.831 103.160 25.387 1.00 44.33 108 ALA F O 1
ATOM 7801 N N . GLY F 4 96 ? -29.500 101.598 26.331 1.00 41.75 109 GLY F N 1
ATOM 7802 C CA . GLY F 4 96 ? -29.932 100.471 25.518 1.00 42.43 109 GLY F CA 1
ATOM 7803 C C . GLY F 4 96 ? -29.749 99.155 26.243 1.00 46.64 109 GLY F C 1
ATOM 7804 O O . GLY F 4 96 ? -29.381 99.133 27.423 1.00 45.28 109 GLY F O 1
ATOM 7805 N N . THR F 4 97 ? -29.971 98.049 25.525 1.00 43.91 110 THR F N 1
ATOM 7806 C CA . THR F 4 97 ? -29.872 96.690 26.055 1.00 43.06 110 THR F CA 1
ATOM 7807 C C . THR F 4 97 ? -28.435 96.109 25.880 1.00 48.37 110 THR F C 1
ATOM 7808 O O . THR F 4 97 ? -28.163 94.994 26.348 1.00 48.60 110 THR F O 1
ATOM 7812 N N . SER F 4 98 ? -27.526 96.869 25.243 1.00 45.32 111 SER F N 1
ATOM 7813 C CA . SER F 4 98 ? -26.128 96.469 25.053 1.00 45.96 111 SER F CA 1
ATOM 7814 C C . SER F 4 98 ? -25.423 96.437 26.419 1.00 48.91 111 SER F C 1
ATOM 7815 O O . SER F 4 98 ? -25.553 97.379 27.203 1.00 48.57 111 SER F O 1
ATOM 7818 N N . GLY F 4 99 ? -24.746 95.328 26.701 1.00 44.92 112 GLY F N 1
ATOM 7819 C CA . GLY F 4 99 ? -24.076 95.031 27.968 1.00 43.59 112 GLY F CA 1
ATOM 7820 C C . GLY F 4 99 ? -23.093 96.020 28.565 1.00 46.76 112 GLY F C 1
ATOM 7821 O O . GLY F 4 99 ? -22.733 95.871 29.737 1.00 46.66 112 GLY F O 1
ATOM 7822 N N . GLU F 4 100 ? -22.642 97.022 27.789 1.00 42.41 113 GLU F N 1
ATOM 7823 C CA . GLU F 4 100 ? -21.715 98.054 28.278 1.00 41.89 113 GLU F CA 1
ATOM 7824 C C . GLU F 4 100 ? -22.455 99.176 29.015 1.00 44.93 113 GLU F C 1
ATOM 7825 O O . GLU F 4 100 ? -21.825 99.947 29.739 1.00 43.96 113 GLU F O 1
ATOM 7831 N N . TYR F 4 101 ? -23.780 99.292 28.787 1.00 41.83 114 TYR F N 1
ATOM 7832 C CA . TYR F 4 101 ? -24.614 100.339 29.359 1.00 40.50 114 TYR F CA 1
ATOM 7833 C C . TYR F 4 101 ? -24.912 100.099 30.826 1.00 43.65 114 TYR F C 1
ATOM 7834 O O . TYR F 4 101 ? -25.512 99.086 31.194 1.00 43.81 114 TYR F O 1
ATOM 7843 N N . GLU F 4 102 ? -24.493 101.058 31.660 1.00 38.93 115 GLU F N 1
ATOM 7844 C CA . GLU F 4 102 ? -24.721 101.076 33.100 1.00 37.25 115 GLU F CA 1
ATOM 7845 C C . GLU F 4 102 ? -26.204 101.353 33.385 1.00 41.16 115 GLU F C 1
ATOM 7846 O O . GLU F 4 102 ? -26.919 101.871 32.519 1.00 41.87 115 GLU F O 1
ATOM 7852 N N . GLN F 4 103 ? -26.664 100.995 34.585 1.00 35.97 116 GLN F N 1
ATOM 7853 C CA . GLN F 4 103 ? -28.053 101.189 34.965 1.00 34.54 116 GLN F CA 1
ATOM 7854 C C . GLN F 4 103 ? -28.188 102.323 35.955 1.00 38.08 116 GLN F C 1
ATOM 7855 O O . GLN F 4 103 ? -27.412 102.433 36.905 1.00 37.13 116 GLN F O 1
ATOM 7861 N N . TYR F 4 104 ? -29.183 103.176 35.714 1.00 35.12 117 TYR F N 1
ATOM 7862 C CA . TYR F 4 104 ? -29.519 104.321 36.553 1.00 33.75 117 TYR F CA 1
ATOM 7863 C C . TYR F 4 104 ? -30.784 103.960 37.284 1.00 35.74 117 TYR F C 1
ATOM 7864 O O . TYR F 4 104 ? -31.752 103.572 36.644 1.00 35.40 117 TYR F O 1
ATOM 7873 N N . PHE F 4 105 ? -30.746 103.979 38.621 1.00 30.93 118 PHE F N 1
ATOM 7874 C CA . PHE F 4 105 ? -31.856 103.549 39.455 1.00 29.85 118 PHE F CA 1
ATOM 7875 C C . PHE F 4 105 ? -32.681 104.702 39.995 1.00 36.54 118 PHE F C 1
ATOM 7876 O O . PHE F 4 105 ? -32.143 105.779 40.294 1.00 36.53 118 PHE F O 1
ATOM 7884 N N . GLY F 4 106 ? -33.984 104.438 40.137 1.00 33.14 119 GLY F N 1
ATOM 7885 C CA . GLY F 4 106 ? -34.943 105.362 40.718 1.00 32.78 119 GLY F CA 1
ATOM 7886 C C . GLY F 4 106 ? -34.847 105.361 42.236 1.00 37.24 119 GLY F C 1
ATOM 7887 O O . GLY F 4 106 ? -34.073 104.588 42.811 1.00 36.87 119 GLY F O 1
ATOM 7888 N N . PRO F 4 107 ? -35.633 106.199 42.937 1.00 33.81 120 PRO F N 1
ATOM 7889 C CA . PRO F 4 107 ? -35.529 106.237 44.406 1.00 33.10 120 PRO F CA 1
ATOM 7890 C C . PRO F 4 107 ? -36.204 105.053 45.113 1.00 38.65 120 PRO F C 1
ATOM 7891 O O . PRO F 4 107 ? -35.992 104.868 46.322 1.00 38.31 120 PRO F O 1
ATOM 7895 N N . GLY F 4 108 ? -37.013 104.285 44.370 1.00 35.02 121 GLY F N 1
ATOM 7896 C CA . GLY F 4 108 ? -37.731 103.128 44.887 1.00 34.33 121 GLY F CA 1
ATOM 7897 C C . GLY F 4 108 ? -39.079 103.413 45.511 1.00 38.99 121 GLY F C 1
ATOM 7898 O O . GLY F 4 108 ? -39.355 104.530 45.961 1.00 39.08 121 GLY F O 1
ATOM 7899 N N . THR F 4 109 ? -39.924 102.375 45.532 1.00 34.62 122 THR F N 1
ATOM 7900 C CA . THR F 4 109 ? -41.250 102.374 46.129 1.00 33.67 122 THR F CA 1
ATOM 7901 C C . THR F 4 109 ? -41.174 101.454 47.344 1.00 36.76 122 THR F C 1
ATOM 7902 O O . THR F 4 109 ? -40.940 100.256 47.196 1.00 36.65 122 THR F O 1
ATOM 7906 N N . ARG F 4 110 ? -41.311 102.029 48.543 1.00 32.99 123 ARG F N 1
ATOM 7907 C CA . ARG F 4 110 ? -41.292 101.276 49.794 1.00 32.85 123 ARG F CA 1
ATOM 7908 C C . ARG F 4 110 ? -42.707 100.746 50.022 1.00 35.97 123 ARG F C 1
ATOM 7909 O O . ARG F 4 110 ? -43.641 101.536 50.166 1.00 35.38 123 ARG F O 1
ATOM 7917 N N . LEU F 4 111 ? -42.880 99.418 49.960 1.00 31.90 124 LEU F N 1
ATOM 7918 C CA . LEU F 4 111 ? -44.190 98.788 50.134 1.00 31.21 124 LEU F CA 1
ATOM 7919 C C . LEU F 4 111 ? -44.247 97.999 51.435 1.00 35.20 124 LEU F C 1
ATOM 7920 O O . LEU F 4 111 ? -43.339 97.219 51.729 1.00 34.87 124 LEU F O 1
ATOM 7925 N N . THR F 4 112 ? -45.309 98.222 52.222 1.00 31.17 125 THR F N 1
ATOM 7926 C CA . THR F 4 112 ? -45.550 97.461 53.439 1.00 30.80 125 THR F CA 1
ATOM 7927 C C . THR F 4 112 ? -46.918 96.833 53.278 1.00 34.67 125 THR F C 1
ATOM 7928 O O . THR F 4 112 ? -47.892 97.550 53.041 1.00 34.34 125 THR F O 1
ATOM 7932 N N . VAL F 4 113 ? -46.972 95.492 53.333 1.00 31.57 126 VAL F N 1
ATOM 7933 C CA . VAL F 4 113 ? -48.216 94.719 53.257 1.00 32.00 126 VAL F CA 1
ATOM 7934 C C . VAL F 4 113 ? -48.580 94.345 54.701 1.00 37.13 126 VAL F C 1
ATOM 7935 O O . VAL F 4 113 ? -47.716 93.891 55.459 1.00 37.03 126 VAL F O 1
ATOM 7939 N N . THR F 4 114 ? -49.836 94.595 55.087 1.00 34.35 127 THR F N 1
ATOM 7940 C CA . THR F 4 114 ? -50.346 94.352 56.438 1.00 34.95 127 THR F CA 1
ATOM 7941 C C . THR F 4 114 ? -51.631 93.493 56.377 1.00 40.29 127 THR F C 1
ATOM 7942 O O . THR F 4 114 ? -52.299 93.474 55.341 1.00 39.78 127 THR F O 1
ATOM 7946 N N . GLU F 4 115 ? -51.973 92.786 57.478 1.00 37.66 128 GLU F N 1
ATOM 7947 C CA . GLU F 4 115 ? -53.189 91.956 57.515 1.00 38.53 128 GLU F CA 1
ATOM 7948 C C . GLU F 4 115 ? -54.432 92.848 57.620 1.00 41.79 128 GLU F C 1
ATOM 7949 O O . GLU F 4 115 ? -55.464 92.547 57.015 1.00 41.93 128 GLU F O 1
ATOM 7951 N N . ASP F 4 116 ? -54.307 93.964 58.354 1.00 37.34 129 ASP F N 1
ATOM 7952 C CA . ASP F 4 116 ? -55.369 94.941 58.566 1.00 36.91 129 ASP F CA 1
ATOM 7953 C C . ASP F 4 116 ? -54.821 96.344 58.448 1.00 39.16 129 ASP F C 1
ATOM 7954 O O . ASP F 4 116 ? -53.785 96.639 59.047 1.00 38.94 129 ASP F O 1
ATOM 7959 N N . LEU F 4 117 ? -55.529 97.228 57.716 1.00 34.57 130 LEU F N 1
ATOM 7960 C CA . LEU F 4 117 ? -55.132 98.633 57.596 1.00 32.93 130 LEU F CA 1
ATOM 7961 C C . LEU F 4 117 ? -55.426 99.404 58.893 1.00 36.70 130 LEU F C 1
ATOM 7962 O O . LEU F 4 117 ? -55.057 100.569 59.002 1.00 36.48 130 LEU F O 1
ATOM 7967 N N . LYS F 4 118 ? -56.041 98.736 59.889 1.00 33.80 131 LYS F N 1
ATOM 7968 C CA . LYS F 4 118 ? -56.340 99.276 61.216 1.00 33.53 131 LYS F CA 1
ATOM 7969 C C . LYS F 4 118 ? -55.061 99.283 62.059 1.00 38.81 131 LYS F C 1
ATOM 7970 O O . LYS F 4 118 ? -55.034 99.900 63.128 1.00 40.78 131 LYS F O 1
ATOM 7976 N N . ASN F 4 119 ? -53.999 98.613 61.564 1.00 33.30 132 ASN F N 1
ATOM 7977 C CA . ASN F 4 119 ? -52.671 98.556 62.188 1.00 32.16 132 ASN F CA 1
ATOM 7978 C C . ASN F 4 119 ? -51.869 99.845 61.970 1.00 33.28 132 ASN F C 1
ATOM 7979 O O . ASN F 4 119 ? -50.833 100.018 62.604 1.00 32.11 132 ASN F O 1
ATOM 7984 N N . VAL F 4 120 ? -52.328 100.716 61.052 1.00 28.10 133 VAL F N 1
ATOM 7985 C CA . VAL F 4 120 ? -51.676 101.964 60.678 1.00 26.08 133 VAL F CA 1
ATOM 7986 C C . VAL F 4 120 ? -51.956 103.047 61.736 1.00 30.47 133 VAL F C 1
ATOM 7987 O O . VAL F 4 120 ? -53.104 103.287 62.106 1.00 30.58 133 VAL F O 1
ATOM 7991 N N . PHE F 4 121 ? -50.883 103.664 62.235 1.00 27.45 134 PHE F N 1
ATOM 7992 C CA . PHE F 4 121 ? -50.911 104.733 63.235 1.00 27.28 134 PHE F CA 1
ATOM 7993 C C . PHE F 4 121 ? -49.938 105.848 62.853 1.00 30.89 134 PHE F C 1
ATOM 7994 O O . PHE F 4 121 ? -48.809 105.536 62.466 1.00 28.06 134 PHE F O 1
ATOM 8002 N N . PRO F 4 122 ? -50.304 107.145 63.033 1.00 29.03 135 PRO F N 1
ATOM 8003 C CA . PRO F 4 122 ? -49.334 108.221 62.754 1.00 28.76 135 PRO F CA 1
ATOM 8004 C C . PRO F 4 122 ? -48.283 108.301 63.868 1.00 33.26 135 PRO F C 1
ATOM 8005 O O . PRO F 4 122 ? -48.493 107.671 64.909 1.00 33.88 135 PRO F O 1
ATOM 8009 N N . PRO F 4 123 ? -47.164 109.050 63.738 1.00 29.64 136 PRO F N 1
ATOM 8010 C CA . PRO F 4 123 ? -46.223 109.115 64.863 1.00 29.45 136 PRO F CA 1
ATOM 8011 C C . PRO F 4 123 ? -46.601 110.181 65.889 1.00 34.16 136 PRO F C 1
ATOM 8012 O O . PRO F 4 123 ? -47.390 111.089 65.608 1.00 33.11 136 PRO F O 1
ATOM 8016 N N . GLU F 4 124 ? -45.993 110.072 67.077 1.00 32.50 137 GLU F N 1
ATOM 8017 C CA . GLU F 4 124 ? -46.058 111.058 68.154 1.00 32.54 137 GLU F CA 1
ATOM 8018 C C . GLU F 4 124 ? -44.672 111.659 68.211 1.00 34.88 137 GLU F C 1
ATOM 8019 O O . GLU F 4 124 ? -43.688 110.914 68.284 1.00 34.72 137 GLU F O 1
ATOM 8025 N N . VAL F 4 125 ? -44.573 112.986 68.074 1.00 30.12 138 VAL F N 1
ATOM 8026 C CA . VAL F 4 125 ? -43.275 113.660 68.021 1.00 29.02 138 VAL F CA 1
ATOM 8027 C C . VAL F 4 125 ? -43.036 114.476 69.296 1.00 32.38 138 VAL F C 1
ATOM 8028 O O . VAL F 4 125 ? -43.932 115.163 69.769 1.00 31.77 138 VAL F O 1
ATOM 8032 N N . ALA F 4 126 ? -41.815 114.370 69.850 1.00 29.19 139 ALA F N 1
ATOM 8033 C CA . ALA F 4 126 ? -41.370 115.091 71.040 1.00 29.40 139 ALA F CA 1
ATOM 8034 C C . ALA F 4 126 ? -39.939 115.620 70.863 1.00 34.83 139 ALA F C 1
ATOM 8035 O O . ALA F 4 126 ? -39.081 114.927 70.305 1.00 34.42 139 ALA F O 1
ATOM 8037 N N . VAL F 4 127 ? -39.684 116.839 71.361 1.00 32.07 140 VAL F N 1
ATOM 8038 C CA . VAL F 4 127 ? -38.366 117.481 71.335 1.00 31.93 140 VAL F CA 1
ATOM 8039 C C . VAL F 4 127 ? -37.860 117.552 72.787 1.00 34.40 140 VAL F C 1
ATOM 8040 O O . VAL F 4 127 ? -38.579 118.002 73.683 1.00 33.13 140 VAL F O 1
ATOM 8044 N N . PHE F 4 128 ? -36.632 117.060 73.002 1.00 30.63 141 PHE F N 1
ATOM 8045 C CA . PHE F 4 128 ? -35.961 117.016 74.295 1.00 30.73 141 PHE F CA 1
ATOM 8046 C C . PHE F 4 128 ? -34.869 118.068 74.266 1.00 36.86 141 PHE F C 1
ATOM 8047 O O . PHE F 4 128 ? -33.955 117.998 73.438 1.00 37.76 141 PHE F O 1
ATOM 8055 N N . GLU F 4 129 ? -35.034 119.099 75.107 1.00 33.30 142 GLU F N 1
ATOM 8056 C CA . GLU F 4 129 ? -34.155 120.261 75.200 1.00 33.14 142 GLU F CA 1
ATOM 8057 C C . GLU F 4 129 ? -32.749 119.894 75.690 1.00 38.61 142 GLU F C 1
ATOM 8058 O O . GLU F 4 129 ? -32.601 118.983 76.508 1.00 38.72 142 GLU F O 1
ATOM 8064 N N . PRO F 4 130 ? -31.710 120.620 75.207 1.00 35.60 143 PRO F N 1
ATOM 8065 C CA . PRO F 4 130 ? -30.330 120.314 75.614 1.00 36.86 143 PRO F CA 1
ATOM 8066 C C . PRO F 4 130 ? -30.051 120.341 77.126 1.00 43.79 143 PRO F C 1
ATOM 8067 O O . PRO F 4 130 ? -30.642 121.120 77.882 1.00 43.56 143 PRO F O 1
ATOM 8071 N N . SER F 4 131 ? -29.100 119.483 77.539 1.00 41.92 144 SER F N 1
ATOM 8072 C CA . SER F 4 131 ? -28.630 119.315 78.911 1.00 43.05 144 SER F CA 1
ATOM 8073 C C . SER F 4 131 ? -27.796 120.519 79.347 1.00 49.49 144 SER F C 1
ATOM 8074 O O . SER F 4 131 ? -26.888 120.939 78.622 1.00 50.30 144 SER F O 1
ATOM 8077 N N . GLU F 4 132 ? -28.090 121.060 80.539 1.00 46.37 145 GLU F N 1
ATOM 8078 C CA . GLU F 4 132 ? -27.352 122.193 81.087 1.00 47.23 145 GLU F CA 1
ATOM 8079 C C . GLU F 4 132 ? -25.908 121.795 81.358 1.00 49.79 145 GLU F C 1
ATOM 8080 O O . GLU F 4 132 ? -25.011 122.626 81.207 1.00 50.27 145 GLU F O 1
ATOM 8086 N N . ALA F 4 133 ? -25.687 120.513 81.716 1.00 44.55 146 ALA F N 1
ATOM 8087 C CA . ALA F 4 133 ? -24.368 119.926 81.955 1.00 44.33 146 ALA F CA 1
ATOM 8088 C C . ALA F 4 133 ? -23.564 119.816 80.652 1.00 46.92 146 ALA F C 1
ATOM 8089 O O . ALA F 4 133 ? -22.344 119.985 80.694 1.00 49.06 146 ALA F O 1
ATOM 8091 N N . GLU F 4 134 ? -24.237 119.558 79.500 1.00 39.33 147 GLU F N 1
ATOM 8092 C CA . GLU F 4 134 ? -23.579 119.504 78.193 1.00 38.04 147 GLU F CA 1
ATOM 8093 C C . GLU F 4 134 ? -23.072 120.894 77.819 1.00 43.49 147 GLU F C 1
ATOM 8094 O O . GLU F 4 134 ? -21.904 121.042 77.460 1.00 44.80 147 GLU F O 1
ATOM 8100 N N . ILE F 4 135 ? -23.954 121.906 77.939 1.00 39.11 148 ILE F N 1
ATOM 8101 C CA . ILE F 4 135 ? -23.689 123.327 77.696 1.00 38.86 148 ILE F CA 1
ATOM 8102 C C . ILE F 4 135 ? -22.462 123.782 78.525 1.00 44.46 148 ILE F C 1
ATOM 8103 O O . ILE F 4 135 ? -21.587 124.471 77.997 1.00 44.80 148 ILE F O 1
ATOM 8108 N N . SER F 4 136 ? -22.398 123.374 79.805 1.00 41.10 149 SER F N 1
ATOM 8109 C CA . SER F 4 136 ? -21.322 123.743 80.721 1.00 41.96 149 SER F CA 1
ATOM 8110 C C . SER F 4 136 ? -19.993 123.060 80.365 1.00 46.36 149 SER F C 1
ATOM 8111 O O . SER F 4 136 ? -18.954 123.724 80.366 1.00 47.25 149 SER F O 1
ATOM 8113 N N . HIS F 4 137 ? -20.033 121.751 80.052 1.00 42.25 150 HIS F N 1
ATOM 8114 C CA . HIS F 4 137 ? -18.858 120.930 79.764 1.00 42.71 150 HIS F CA 1
ATOM 8115 C C . HIS F 4 137 ? -18.271 121.111 78.351 1.00 46.96 150 HIS F C 1
ATOM 8116 O O . HIS F 4 137 ? -17.053 121.008 78.208 1.00 48.63 150 HIS F O 1
ATOM 8123 N N . THR F 4 138 ? -19.112 121.328 77.317 1.00 41.25 151 THR F N 1
ATOM 8124 C CA . THR F 4 138 ? -18.656 121.383 75.918 1.00 40.51 151 THR F CA 1
ATOM 8125 C C . THR F 4 138 ? -18.893 122.721 75.201 1.00 45.29 151 THR F C 1
ATOM 8126 O O . THR F 4 138 ? -18.308 122.942 74.131 1.00 44.57 151 THR F O 1
ATOM 8130 N N . GLN F 4 139 ? -19.791 123.577 75.747 1.00 42.48 152 GLN F N 1
ATOM 8131 C CA . GLN F 4 139 ? -20.223 124.858 75.169 1.00 42.14 152 GLN F CA 1
ATOM 8132 C C . GLN F 4 139 ? -21.023 124.606 73.861 1.00 45.04 152 GLN F C 1
ATOM 8133 O O . GLN F 4 139 ? -21.172 125.501 73.022 1.00 45.27 152 GLN F O 1
ATOM 8139 N N . LYS F 4 140 ? -21.570 123.383 73.733 1.00 39.44 153 LYS F N 1
ATOM 8140 C CA . LYS F 4 140 ? -22.418 122.937 72.621 1.00 37.51 153 LYS F CA 1
ATOM 8141 C C . LYS F 4 140 ? -23.745 122.468 73.192 1.00 40.05 153 LYS F C 1
ATOM 8142 O O . LYS F 4 140 ? -23.814 122.120 74.374 1.00 40.18 153 LYS F O 1
ATOM 8148 N N . ALA F 4 141 ? -24.802 122.500 72.379 1.00 35.26 154 ALA F N 1
ATOM 8149 C CA . ALA F 4 141 ? -26.146 122.122 72.815 1.00 33.60 154 ALA F CA 1
ATOM 8150 C C . ALA F 4 141 ? -26.775 121.160 71.830 1.00 35.98 154 ALA F C 1
ATOM 8151 O O . ALA F 4 141 ? -26.939 121.502 70.658 1.00 35.05 154 ALA F O 1
ATOM 8153 N N . THR F 4 142 ? -27.096 119.943 72.291 1.00 32.44 155 THR F N 1
ATOM 8154 C CA . THR F 4 142 ? -27.699 118.919 71.434 1.00 31.19 155 THR F CA 1
ATOM 8155 C C . THR F 4 142 ? -29.190 118.774 71.720 1.00 34.55 155 THR F C 1
ATOM 8156 O O . THR F 4 142 ? -29.566 118.434 72.839 1.00 35.83 155 THR F O 1
ATOM 8160 N N . LEU F 4 143 ? -30.027 119.003 70.705 1.00 28.46 156 LEU F N 1
ATOM 8161 C CA . LEU F 4 143 ? -31.467 118.778 70.776 1.00 27.39 156 LEU F CA 1
ATOM 8162 C C . LEU F 4 143 ? -31.729 117.374 70.258 1.00 32.43 156 LEU F C 1
ATOM 8163 O O . LEU F 4 143 ? -31.097 116.940 69.283 1.00 30.59 156 LEU F O 1
ATOM 8168 N N . VAL F 4 144 ? -32.637 116.650 70.910 1.00 31.24 157 VAL F N 1
ATOM 8169 C CA . VAL F 4 144 ? -32.994 115.297 70.483 1.00 30.82 157 VAL F CA 1
ATOM 8170 C C . VAL F 4 144 ? -34.494 115.273 70.132 1.00 35.41 157 VAL F C 1
ATOM 8171 O O . VAL F 4 144 ? -35.318 115.804 70.876 1.00 34.03 157 VAL F O 1
ATOM 8175 N N . CYS F 4 145 ? -34.828 114.664 68.988 1.00 34.07 158 CYS F N 1
ATOM 8176 C CA . CYS F 4 145 ? -36.208 114.493 68.548 1.00 33.63 158 CYS F CA 1
ATOM 8177 C C . CYS F 4 145 ? -36.605 113.047 68.627 1.00 35.87 158 CYS F C 1
ATOM 8178 O O . CYS F 4 145 ? -35.795 112.175 68.338 1.00 35.84 158 CYS F O 1
ATOM 8181 N N . LEU F 4 146 ? -37.868 112.788 68.957 1.00 31.70 159 LEU F N 1
ATOM 8182 C CA . LEU F 4 146 ? -38.349 111.425 69.064 1.00 31.34 159 LEU F CA 1
ATOM 8183 C C . LEU F 4 146 ? -39.696 111.240 68.423 1.00 32.77 159 LEU F C 1
ATOM 8184 O O . LEU F 4 146 ? -40.688 111.826 68.869 1.00 32.04 159 LEU F O 1
ATOM 8189 N N . ALA F 4 147 ? -39.722 110.424 67.357 1.00 27.76 160 ALA F N 1
ATOM 8190 C CA . ALA F 4 147 ? -40.926 110.009 66.638 1.00 26.16 160 ALA F CA 1
ATOM 8191 C C . ALA F 4 147 ? -41.248 108.618 67.118 1.00 29.60 160 ALA F C 1
ATOM 8192 O O . ALA F 4 147 ? -40.410 107.725 67.018 1.00 28.55 160 ALA F O 1
ATOM 8194 N N . THR F 4 148 ? -42.395 108.457 67.769 1.00 27.48 161 THR F N 1
ATOM 8195 C CA . THR F 4 148 ? -42.755 107.172 68.371 1.00 28.10 161 THR F CA 1
ATOM 8196 C C . THR F 4 148 ? -44.171 106.728 67.989 1.00 31.75 161 THR F C 1
ATOM 8197 O O . THR F 4 148 ? -44.989 107.561 67.609 1.00 30.02 161 THR F O 1
ATOM 8201 N N . GLY F 4 149 ? -44.404 105.409 68.083 1.00 29.86 162 GLY F N 1
ATOM 8202 C CA . GLY F 4 149 ? -45.675 104.708 67.892 1.00 30.02 162 GLY F CA 1
ATOM 8203 C C . GLY F 4 149 ? -46.319 104.723 66.523 1.00 34.15 162 GLY F C 1
ATOM 8204 O O . GLY F 4 149 ? -47.556 104.665 66.417 1.00 35.48 162 GLY F O 1
ATOM 8205 N N . PHE F 4 150 ? -45.501 104.762 65.468 1.00 28.35 163 PHE F N 1
ATOM 8206 C CA . PHE F 4 150 ? -46.022 104.819 64.113 1.00 27.40 163 PHE F CA 1
ATOM 8207 C C . PHE F 4 150 ? -45.949 103.477 63.396 1.00 33.33 163 PHE F C 1
ATOM 8208 O O . PHE F 4 150 ? -45.099 102.628 63.681 1.00 32.44 163 PHE F O 1
ATOM 8216 N N . TYR F 4 151 ? -46.883 103.293 62.467 1.00 32.41 164 TYR F N 1
ATOM 8217 C CA . TYR F 4 151 ? -46.956 102.125 61.625 1.00 33.20 164 TYR F CA 1
ATOM 8218 C C . TYR F 4 151 ? -47.521 102.531 60.277 1.00 38.65 164 TYR F C 1
ATOM 8219 O O . TYR F 4 151 ? -48.585 103.139 60.256 1.00 39.01 164 TYR F O 1
ATOM 8228 N N . PRO F 4 152 ? -46.849 102.228 59.139 1.00 35.61 165 PRO F N 1
ATOM 8229 C CA . PRO F 4 152 ? -45.565 101.513 58.998 1.00 35.41 165 PRO F CA 1
ATOM 8230 C C . PRO F 4 152 ? -44.352 102.437 59.199 1.00 39.40 165 PRO F C 1
ATOM 8231 O O . PRO F 4 152 ? -44.537 103.631 59.444 1.00 39.70 165 PRO F O 1
ATOM 8235 N N . ASP F 4 153 ? -43.115 101.895 59.091 1.00 35.75 166 ASP F N 1
ATOM 8236 C CA . ASP F 4 153 ? -41.872 102.671 59.230 1.00 35.53 166 ASP F CA 1
ATOM 8237 C C . ASP F 4 153 ? -41.605 103.526 57.966 1.00 39.07 166 ASP F C 1
ATOM 8238 O O . ASP F 4 153 ? -40.492 103.541 57.449 1.00 39.58 166 ASP F O 1
ATOM 8243 N N . HIS F 4 154 ? -42.632 104.254 57.495 1.00 34.58 167 HIS F N 1
ATOM 8244 C CA . HIS F 4 154 ? -42.604 105.111 56.312 1.00 33.47 167 HIS F CA 1
ATOM 8245 C C . HIS F 4 154 ? -42.602 106.569 56.789 1.00 35.74 167 HIS F C 1
ATOM 8246 O O . HIS F 4 154 ? -43.652 107.217 56.872 1.00 34.95 167 HIS F O 1
ATOM 8253 N N . VAL F 4 155 ? -41.407 107.075 57.132 1.00 31.27 168 VAL F N 1
ATOM 8254 C CA . VAL F 4 155 ? -41.255 108.390 57.748 1.00 30.24 168 VAL F CA 1
ATOM 8255 C C . VAL F 4 155 ? -40.020 109.168 57.203 1.00 33.10 168 VAL F C 1
ATOM 8256 O O . VAL F 4 155 ? -39.023 108.557 56.818 1.00 33.04 168 VAL F O 1
ATOM 8260 N N . GLU F 4 156 ? -40.127 110.515 57.144 1.00 29.22 169 GLU F N 1
ATOM 8261 C CA . GLU F 4 156 ? -39.058 111.431 56.719 1.00 28.94 169 GLU F CA 1
ATOM 8262 C C . GLU F 4 156 ? -38.910 112.516 57.764 1.00 33.42 169 GLU F C 1
ATOM 8263 O O . GLU F 4 156 ? -39.783 113.383 57.882 1.00 33.80 169 GLU F O 1
ATOM 8269 N N . LEU F 4 157 ? -37.825 112.444 58.552 1.00 29.46 170 LEU F N 1
ATOM 8270 C CA . LEU F 4 157 ? -37.550 113.396 59.628 1.00 28.95 170 LEU F CA 1
ATOM 8271 C C . LEU F 4 157 ? -36.643 114.535 59.136 1.00 32.21 170 LEU F C 1
ATOM 8272 O O . LEU F 4 157 ? -35.664 114.301 58.413 1.00 31.22 170 LEU F O 1
ATOM 8277 N N . SER F 4 158 ? -36.974 115.769 59.542 1.00 27.07 171 SER F N 1
ATOM 8278 C CA . SER F 4 158 ? -36.206 116.958 59.180 1.00 26.17 171 SER F CA 1
ATOM 8279 C C . SER F 4 158 ? -36.217 117.987 60.313 1.00 30.35 171 SER F C 1
ATOM 8280 O O . SER F 4 158 ? -37.186 118.075 61.071 1.00 28.98 171 SER F O 1
ATOM 8283 N N . TRP F 4 159 ? -35.109 118.734 60.443 1.00 28.30 172 TRP F N 1
ATOM 8284 C CA . TRP F 4 159 ? -34.966 119.795 61.436 1.00 28.62 172 TRP F CA 1
ATOM 8285 C C . TRP F 4 159 ? -35.126 121.136 60.763 1.00 35.34 172 TRP F C 1
ATOM 8286 O O . TRP F 4 159 ? -34.619 121.359 59.658 1.00 35.50 172 TRP F O 1
ATOM 8297 N N . TRP F 4 160 ? -35.872 122.011 61.420 1.00 33.71 173 TRP F N 1
ATOM 8298 C CA . TRP F 4 160 ? -36.186 123.336 60.925 1.00 34.92 173 TRP F CA 1
ATOM 8299 C C . TRP F 4 160 ? -35.774 124.337 61.977 1.00 39.47 173 TRP F C 1
ATOM 8300 O O . TRP F 4 160 ? -36.226 124.267 63.116 1.00 39.10 173 TRP F O 1
ATOM 8311 N N . VAL F 4 161 ? -34.863 125.232 61.611 1.00 36.84 174 VAL F N 1
ATOM 8312 C CA . VAL F 4 161 ? -34.370 126.279 62.499 1.00 36.75 174 VAL F CA 1
ATOM 8313 C C . VAL F 4 161 ? -34.777 127.616 61.904 1.00 42.63 174 VAL F C 1
ATOM 8314 O O . VAL F 4 161 ? -34.391 127.928 60.777 1.00 43.42 174 VAL F O 1
ATOM 8318 N N . ASN F 4 162 ? -35.590 128.379 62.650 1.00 40.03 175 ASN F N 1
ATOM 8319 C CA . ASN F 4 162 ? -36.076 129.711 62.290 1.00 41.52 175 ASN F CA 1
ATOM 8320 C C . ASN F 4 162 ? -36.861 129.716 60.947 1.00 46.72 175 ASN F C 1
ATOM 8321 O O . ASN F 4 162 ? -36.848 130.711 60.219 1.00 48.76 175 ASN F O 1
ATOM 8326 N N . GLY F 4 163 ? -37.567 128.620 60.672 1.00 40.75 176 GLY F N 1
ATOM 8327 C CA . GLY F 4 163 ? -38.358 128.437 59.458 1.00 39.30 176 GLY F CA 1
ATOM 8328 C C . GLY F 4 163 ? -37.559 127.988 58.253 1.00 41.01 176 GLY F C 1
ATOM 8329 O O . GLY F 4 163 ? -38.071 128.016 57.135 1.00 40.83 176 GLY F O 1
ATOM 8330 N N . LYS F 4 164 ? -36.308 127.574 58.472 1.00 37.25 177 LYS F N 1
ATOM 8331 C CA . LYS F 4 164 ? -35.377 127.110 57.444 1.00 37.99 177 LYS F CA 1
ATOM 8332 C C . LYS F 4 164 ? -34.928 125.670 57.732 1.00 44.60 177 LYS F C 1
ATOM 8333 O O . LYS F 4 164 ? -34.517 125.375 58.858 1.00 44.49 177 LYS F O 1
ATOM 8339 N N . GLU F 4 165 ? -34.996 124.774 56.725 1.00 41.59 178 GLU F N 1
ATOM 8340 C CA . GLU F 4 165 ? -34.567 123.385 56.915 1.00 40.30 178 GLU F CA 1
ATOM 8341 C C . GLU F 4 165 ? -33.053 123.349 57.028 1.00 44.88 178 GLU F C 1
ATOM 8342 O O . GLU F 4 165 ? -32.372 124.031 56.257 1.00 47.64 178 GLU F O 1
ATOM 8348 N N . VAL F 4 166 ? -32.526 122.601 58.017 1.00 38.52 179 VAL F N 1
ATOM 8349 C CA . VAL F 4 166 ? -31.079 122.526 58.258 1.00 37.55 179 VAL F CA 1
ATOM 8350 C C . VAL F 4 166 ? -30.559 121.107 58.037 1.00 40.77 179 VAL F C 1
ATOM 8351 O O . VAL F 4 166 ? -31.308 120.142 58.157 1.00 38.26 179 VAL F O 1
ATOM 8355 N N . HIS F 4 167 ? -29.267 120.992 57.710 1.00 40.27 180 HIS F N 1
ATOM 8356 C CA . HIS F 4 167 ? -28.601 119.710 57.480 1.00 40.72 180 HIS F CA 1
ATOM 8357 C C . HIS F 4 167 ? -27.314 119.654 58.304 1.00 44.34 180 HIS F C 1
ATOM 8358 O O . HIS F 4 167 ? -26.946 118.580 58.783 1.00 44.38 180 HIS F O 1
ATOM 8365 N N . SER F 4 168 ? -26.674 120.817 58.525 1.00 40.59 181 SER F N 1
ATOM 8366 C CA . SER F 4 168 ? -25.459 120.926 59.334 1.00 40.60 181 SER F CA 1
ATOM 8367 C C . SER F 4 168 ? -25.801 120.683 60.807 1.00 42.80 181 SER F C 1
ATOM 8368 O O . SER F 4 168 ? -26.815 121.187 61.290 1.00 42.00 181 SER F O 1
ATOM 8371 N N . GLY F 4 169 ? -24.985 119.869 61.475 1.00 38.86 182 GLY F N 1
ATOM 8372 C CA . GLY F 4 169 ? -25.161 119.502 62.877 1.00 38.88 182 GLY F CA 1
ATOM 8373 C C . GLY F 4 169 ? -26.331 118.564 63.128 1.00 43.69 182 GLY F C 1
ATOM 8374 O O . GLY F 4 169 ? -26.710 118.355 64.280 1.00 43.70 182 GLY F O 1
ATOM 8375 N N . VAL F 4 170 ? -26.894 117.970 62.052 1.00 40.20 183 VAL F N 1
ATOM 8376 C CA . VAL F 4 170 ? -28.039 117.064 62.099 1.00 39.43 183 VAL F CA 1
ATOM 8377 C C . VAL F 4 170 ? -27.589 115.631 61.826 1.00 44.70 183 VAL F C 1
ATOM 8378 O O . VAL F 4 170 ? -26.772 115.391 60.940 1.00 44.69 183 VAL F O 1
ATOM 8382 N N . CYS F 4 171 ? -28.172 114.677 62.568 1.00 41.85 184 CYS F N 1
ATOM 8383 C CA . CYS F 4 171 ? -27.895 113.268 62.430 1.00 42.13 184 CYS F CA 1
ATOM 8384 C C . CYS F 4 171 ? -29.114 112.432 62.857 1.00 41.58 184 CYS F C 1
ATOM 8385 O O . CYS F 4 171 ? -29.577 112.572 63.989 1.00 40.60 184 CYS F O 1
ATOM 8388 N N . THR F 4 172 ? -29.662 111.608 61.940 1.00 35.70 185 THR F N 1
ATOM 8389 C CA . THR F 4 172 ? -30.822 110.750 62.211 1.00 34.57 185 THR F CA 1
ATOM 8390 C C . THR F 4 172 ? -30.440 109.282 62.100 1.00 38.82 185 THR F C 1
ATOM 8391 O O . THR F 4 172 ? -29.595 108.934 61.275 1.00 38.72 185 THR F O 1
ATOM 8395 N N . ASP F 4 173 ? -31.071 108.416 62.920 1.00 36.82 186 ASP F N 1
ATOM 8396 C CA . ASP F 4 173 ? -30.869 106.958 62.893 1.00 37.38 186 ASP F CA 1
ATOM 8397 C C . ASP F 4 173 ? -31.087 106.417 61.473 1.00 42.94 186 ASP F C 1
ATOM 8398 O O . ASP F 4 173 ? -32.002 106.899 60.788 1.00 41.46 186 ASP F O 1
ATOM 8403 N N . PRO F 4 174 ? -30.257 105.453 60.994 1.00 42.48 187 PRO F N 1
ATOM 8404 C CA . PRO F 4 174 ? -30.424 104.954 59.609 1.00 43.01 187 PRO F CA 1
ATOM 8405 C C . PRO F 4 174 ? -31.825 104.402 59.330 1.00 49.05 187 PRO F C 1
ATOM 8406 O O . PRO F 4 174 ? -32.377 104.681 58.256 1.00 49.29 187 PRO F O 1
ATOM 8410 N N . GLN F 4 175 ? -32.424 103.688 60.310 1.00 46.32 188 GLN F N 1
ATOM 8411 C CA . GLN F 4 175 ? -33.778 103.146 60.184 1.00 46.97 188 GLN F CA 1
ATOM 8412 C C . GLN F 4 175 ? -34.533 103.166 61.534 1.00 52.69 188 GLN F C 1
ATOM 8413 O O . GLN F 4 175 ? -33.887 103.060 62.583 1.00 53.72 188 GLN F O 1
ATOM 8419 N N . PRO F 4 176 ? -35.896 103.256 61.531 1.00 49.17 189 PRO F N 1
ATOM 8420 C CA . PRO F 4 176 ? -36.642 103.209 62.803 1.00 49.05 189 PRO F CA 1
ATOM 8421 C C . PRO F 4 176 ? -36.584 101.832 63.455 1.00 51.81 189 PRO F C 1
ATOM 8422 O O . PRO F 4 176 ? -36.676 100.833 62.750 1.00 52.78 189 PRO F O 1
ATOM 8426 N N . LEU F 4 177 ? -36.434 101.780 64.787 1.00 46.76 190 LEU F N 1
ATOM 8427 C CA . LEU F 4 177 ? -36.377 100.536 65.548 1.00 46.72 190 LEU F CA 1
ATOM 8428 C C . LEU F 4 177 ? -37.796 100.103 65.989 1.00 49.26 190 LEU F C 1
ATOM 8429 O O . LEU F 4 177 ? -38.715 100.922 65.998 1.00 47.79 190 LEU F O 1
ATOM 8434 N N . LYS F 4 178 ? -37.971 98.801 66.294 1.00 46.66 191 LYS F N 1
ATOM 8435 C CA . LYS F 4 178 ? -39.247 98.209 66.697 1.00 46.69 191 LYS F CA 1
ATOM 8436 C C . LYS F 4 178 ? -39.523 98.428 68.169 1.00 53.41 191 LYS F C 1
ATOM 8437 O O . LYS F 4 178 ? -38.655 98.164 69.000 1.00 54.19 191 LYS F O 1
ATOM 8443 N N . GLU F 4 179 ? -40.750 98.875 68.495 1.00 51.56 192 GLU F N 1
ATOM 8444 C CA . GLU F 4 179 ? -41.183 99.094 69.882 1.00 52.63 192 GLU F CA 1
ATOM 8445 C C . GLU F 4 179 ? -41.547 97.759 70.545 1.00 60.06 192 GLU F C 1
ATOM 8446 O O . GLU F 4 179 ? -41.429 97.626 71.762 1.00 60.35 192 GLU F O 1
ATOM 8452 N N . GLN F 4 180 ? -41.978 96.778 69.732 1.00 59.16 193 GLN F N 1
ATOM 8453 C CA . GLN F 4 180 ? -42.325 95.408 70.129 1.00 61.40 193 GLN F CA 1
ATOM 8454 C C . GLN F 4 180 ? -41.579 94.428 69.188 1.00 67.48 193 GLN F C 1
ATOM 8455 O O . GLN F 4 180 ? -42.197 93.912 68.259 1.00 66.89 193 GLN F O 1
ATOM 8461 N N . PRO F 4 181 ? -40.251 94.189 69.362 1.00 66.40 194 PRO F N 1
ATOM 8462 C CA . PRO F 4 181 ? -39.509 93.345 68.392 1.00 67.04 194 PRO F CA 1
ATOM 8463 C C . PRO F 4 181 ? -40.049 91.923 68.176 1.00 73.63 194 PRO F C 1
ATOM 8464 O O . PRO F 4 181 ? -39.932 91.392 67.068 1.00 72.66 194 PRO F O 1
ATOM 8468 N N . ALA F 4 182 ? -40.649 91.323 69.212 1.00 73.03 195 ALA F N 1
ATOM 8469 C CA . ALA F 4 182 ? -41.217 89.975 69.147 1.00 74.82 195 ALA F CA 1
ATOM 8470 C C . ALA F 4 182 ? -42.521 89.931 68.334 1.00 79.82 195 ALA F C 1
ATOM 8471 O O . ALA F 4 182 ? -42.852 88.887 67.767 1.00 80.78 195 ALA F O 1
ATOM 8473 N N . LEU F 4 183 ? -43.254 91.056 68.285 1.00 75.48 196 LEU F N 1
ATOM 8474 C CA . LEU F 4 183 ? -44.548 91.164 67.613 1.00 74.99 196 LEU F CA 1
ATOM 8475 C C . LEU F 4 183 ? -44.456 91.549 66.140 1.00 77.39 196 LEU F C 1
ATOM 8476 O O . LEU F 4 183 ? -43.593 92.334 65.748 1.00 75.84 196 LEU F O 1
ATOM 8481 N N . ASN F 4 184 ? -45.387 91.009 65.335 1.00 74.10 197 ASN F N 1
ATOM 8482 C CA . ASN F 4 184 ? -45.533 91.336 63.914 1.00 72.61 197 ASN F CA 1
ATOM 8483 C C . ASN F 4 184 ? -46.471 92.541 63.811 1.00 73.64 197 ASN F C 1
ATOM 8484 O O . ASN F 4 184 ? -47.436 92.638 64.584 1.00 73.97 197 ASN F O 1
ATOM 8486 N N . ASP F 4 185 ? -46.181 93.464 62.869 1.00 66.46 198 ASP F N 1
ATOM 8487 C CA . ASP F 4 185 ? -46.911 94.726 62.654 1.00 64.19 198 ASP F CA 1
ATOM 8488 C C . ASP F 4 185 ? -46.772 95.621 63.915 1.00 63.81 198 ASP F C 1
ATOM 8489 O O . ASP F 4 185 ? -47.680 96.386 64.274 1.00 63.11 198 ASP F O 1
ATOM 8494 N N . SER F 4 186 ? -45.585 95.507 64.564 1.00 56.39 199 SER F N 1
ATOM 8495 C CA . SER F 4 186 ? -45.134 96.273 65.720 1.00 53.44 199 SER F CA 1
ATOM 8496 C C . SER F 4 186 ? -44.959 97.726 65.322 1.00 49.20 199 SER F C 1
ATOM 8497 O O . SER F 4 186 ? -44.497 97.999 64.215 1.00 47.31 199 SER F O 1
ATOM 8500 N N . ARG F 4 187 ? -45.315 98.650 66.216 1.00 41.78 200 ARG F N 1
ATOM 8501 C CA . ARG F 4 187 ? -45.187 100.079 65.962 1.00 39.51 200 ARG F CA 1
ATOM 8502 C C . ARG F 4 187 ? -43.710 100.491 66.109 1.00 42.74 200 ARG F C 1
ATOM 8503 O O . ARG F 4 187 ? -42.936 99.788 66.762 1.00 43.56 200 ARG F O 1
ATOM 8511 N N . TYR F 4 188 ? -43.293 101.547 65.401 1.00 37.40 201 TYR F N 1
ATOM 8512 C CA . TYR F 4 188 ? -41.884 101.945 65.355 1.00 36.40 201 TYR F CA 1
ATOM 8513 C C . TYR F 4 188 ? -41.569 103.255 66.094 1.00 37.26 201 TYR F C 1
ATOM 8514 O O . TYR F 4 188 ? -42.468 104.022 66.452 1.00 36.22 201 TYR F O 1
ATOM 8523 N N . ALA F 4 189 ? -40.266 103.490 66.311 1.00 32.37 202 ALA F N 1
ATOM 8524 C CA . ALA F 4 189 ? -39.708 104.691 66.933 1.00 31.79 202 ALA F CA 1
ATOM 8525 C C . ALA F 4 189 ? -38.443 105.127 66.191 1.00 33.66 202 ALA F C 1
ATOM 8526 O O . ALA F 4 189 ? -37.692 104.282 65.709 1.00 33.06 202 ALA F O 1
ATOM 8528 N N . LEU F 4 190 ? -38.214 106.436 66.090 1.00 28.91 203 LEU F N 1
ATOM 8529 C CA . LEU F 4 190 ? -37.046 106.990 65.402 1.00 28.34 203 LEU F CA 1
ATOM 8530 C C . LEU F 4 190 ? -36.554 108.240 66.123 1.00 30.82 203 LEU F C 1
ATOM 8531 O O . LEU F 4 190 ? -37.369 109.062 66.553 1.00 29.88 203 LEU F O 1
ATOM 8536 N N . SER F 4 191 ? -35.223 108.370 66.261 1.00 27.39 204 SER F N 1
ATOM 8537 C CA . SER F 4 191 ? -34.609 109.529 66.918 1.00 27.63 204 SER F CA 1
ATOM 8538 C C . SER F 4 191 ? -33.683 110.292 65.972 1.00 30.77 204 SER F C 1
ATOM 8539 O O . SER F 4 191 ? -33.220 109.759 64.961 1.00 29.57 204 SER F O 1
ATOM 8542 N N . SER F 4 192 ? -33.439 111.553 66.300 1.00 27.88 205 SER F N 1
ATOM 8543 C CA . SER F 4 192 ? -32.584 112.448 65.533 1.00 26.79 205 SER F CA 1
ATOM 8544 C C . SER F 4 192 ? -31.981 113.476 66.443 1.00 30.07 205 SER F C 1
ATOM 8545 O O . SER F 4 192 ? -32.603 113.880 67.426 1.00 29.53 205 SER F O 1
ATOM 8548 N N . ARG F 4 193 ? -30.766 113.900 66.093 1.00 25.64 206 ARG F N 1
ATOM 8549 C CA . ARG F 4 193 ? -29.971 114.870 66.809 1.00 25.58 206 ARG F CA 1
ATOM 8550 C C . ARG F 4 193 ? -29.784 116.133 66.000 1.00 29.13 206 ARG F C 1
ATOM 8551 O O . ARG F 4 193 ? -29.654 116.087 64.777 1.00 28.67 206 ARG F O 1
ATOM 8559 N N . LEU F 4 194 ? -29.782 117.262 66.696 1.00 24.82 207 LEU F N 1
ATOM 8560 C CA . LEU F 4 194 ? -29.473 118.567 66.156 1.00 23.98 207 LEU F CA 1
ATOM 8561 C C . LEU F 4 194 ? -28.548 119.206 67.152 1.00 30.53 207 LEU F C 1
ATOM 8562 O O . LEU F 4 194 ? -28.946 119.405 68.304 1.00 31.36 207 LEU F O 1
ATOM 8567 N N . ARG F 4 195 ? -27.305 119.484 66.743 1.00 26.80 208 ARG F N 1
ATOM 8568 C CA . ARG F 4 195 ? -26.348 120.107 67.638 1.00 26.84 208 ARG F CA 1
ATOM 8569 C C . ARG F 4 195 ? -26.003 121.500 67.145 1.00 30.71 208 ARG F C 1
ATOM 8570 O O . ARG F 4 195 ? -25.646 121.699 65.980 1.00 29.74 208 ARG F O 1
ATOM 8578 N N . VAL F 4 196 ? -26.141 122.469 68.061 1.00 27.80 209 VAL F N 1
ATOM 8579 C CA . VAL F 4 196 ? -25.881 123.895 67.846 1.00 27.77 209 VAL F CA 1
ATOM 8580 C C . VAL F 4 196 ? -24.906 124.371 68.920 1.00 33.13 209 VAL F C 1
ATOM 8581 O O . VAL F 4 196 ? -24.630 123.624 69.864 1.00 33.63 209 VAL F O 1
ATOM 8585 N N . SER F 4 197 ? -24.395 125.602 68.797 1.00 31.03 210 SER F N 1
ATOM 8586 C CA . SER F 4 197 ? -23.533 126.169 69.837 1.00 32.88 210 SER F CA 1
ATOM 8587 C C . SER F 4 197 ? -24.414 126.553 71.023 1.00 37.44 210 SER F C 1
ATOM 8588 O O . SER F 4 197 ? -25.608 126.816 70.827 1.00 37.39 210 SER F O 1
ATOM 8591 N N . ALA F 4 198 ? -23.850 126.569 72.243 1.00 34.07 211 ALA F N 1
ATOM 8592 C CA . ALA F 4 198 ? -24.599 126.941 73.441 1.00 33.52 211 ALA F CA 1
ATOM 8593 C C . ALA F 4 198 ? -25.171 128.343 73.297 1.00 38.03 211 ALA F C 1
ATOM 8594 O O . ALA F 4 198 ? -26.341 128.531 73.625 1.00 37.51 211 ALA F O 1
ATOM 8596 N N . THR F 4 199 ? -24.391 129.297 72.720 1.00 35.56 212 THR F N 1
ATOM 8597 C CA . THR F 4 199 ? -24.841 130.680 72.520 1.00 36.19 212 THR F CA 1
ATOM 8598 C C . THR F 4 199 ? -26.076 130.742 71.619 1.00 39.38 212 THR F C 1
ATOM 8599 O O . THR F 4 199 ? -26.988 131.516 71.912 1.00 39.24 212 THR F O 1
ATOM 8603 N N . PHE F 4 200 ? -26.144 129.889 70.576 1.00 35.02 213 PHE F N 1
ATOM 8604 C CA . PHE F 4 200 ? -27.273 129.825 69.651 1.00 32.97 213 PHE F CA 1
ATOM 8605 C C . PHE F 4 200 ? -28.530 129.292 70.349 1.00 37.95 213 PHE F C 1
ATOM 8606 O O . PHE F 4 200 ? -29.623 129.807 70.108 1.00 37.68 213 PHE F O 1
ATOM 8614 N N . TRP F 4 201 ? -28.381 128.263 71.200 1.00 35.17 214 TRP F N 1
ATOM 8615 C CA . TRP F 4 201 ? -29.506 127.701 71.939 1.00 33.85 214 TRP F CA 1
ATOM 8616 C C . TRP F 4 201 ? -29.968 128.685 73.030 1.00 38.91 214 TRP F C 1
ATOM 8617 O O . TRP F 4 201 ? -31.171 128.791 73.289 1.00 39.11 214 TRP F O 1
ATOM 8628 N N . GLN F 4 202 ? -29.019 129.423 73.638 1.00 34.62 215 GLN F N 1
ATOM 8629 C CA . GLN F 4 202 ? -29.287 130.387 74.707 1.00 34.41 215 GLN F CA 1
ATOM 8630 C C . GLN F 4 202 ? -30.021 131.659 74.222 1.00 40.06 215 GLN F C 1
ATOM 8631 O O . GLN F 4 202 ? -30.540 132.398 75.067 1.00 42.44 215 GLN F O 1
ATOM 8637 N N . ASN F 4 203 ? -30.095 131.905 72.893 1.00 33.86 216 ASN F N 1
ATOM 8638 C CA . ASN F 4 203 ? -30.828 133.044 72.338 1.00 33.14 216 ASN F CA 1
ATOM 8639 C C . ASN F 4 203 ? -32.314 132.675 72.313 1.00 34.76 216 ASN F C 1
ATOM 8640 O O . ASN F 4 203 ? -32.696 131.796 71.541 1.00 32.89 216 ASN F O 1
ATOM 8645 N N . PRO F 4 204 ? -33.173 133.322 73.146 1.00 31.24 217 PRO F N 1
ATOM 8646 C CA . PRO F 4 204 ? -34.601 132.935 73.185 1.00 30.21 217 PRO F CA 1
ATOM 8647 C C . PRO F 4 204 ? -35.407 133.237 71.917 1.00 35.63 217 PRO F C 1
ATOM 8648 O O . PRO F 4 204 ? -36.559 132.798 71.816 1.00 35.86 217 PRO F O 1
ATOM 8652 N N . ARG F 4 205 ? -34.819 133.965 70.956 1.00 32.38 218 ARG F N 1
ATOM 8653 C CA . ARG F 4 205 ? -35.489 134.336 69.709 1.00 31.59 218 ARG F CA 1
ATOM 8654 C C . ARG F 4 205 ? -35.351 133.251 68.633 1.00 35.31 218 ARG F C 1
ATOM 8655 O O . ARG F 4 205 ? -36.016 133.325 67.601 1.00 35.06 218 ARG F O 1
ATOM 8663 N N . ASN F 4 206 ? -34.511 132.235 68.882 1.00 31.38 219 ASN F N 1
ATOM 8664 C CA . ASN F 4 206 ? -34.277 131.147 67.944 1.00 29.70 219 ASN F CA 1
ATOM 8665 C C . ASN F 4 206 ? -35.326 130.079 68.126 1.00 32.10 219 ASN F C 1
ATOM 8666 O O . ASN F 4 206 ? -35.639 129.709 69.258 1.00 32.04 219 ASN F O 1
ATOM 8671 N N . HIS F 4 207 ? -35.892 129.611 67.005 1.00 27.31 220 HIS F N 1
ATOM 8672 C CA . HIS F 4 207 ? -36.953 128.614 66.981 1.00 26.02 220 HIS F CA 1
ATOM 8673 C C . HIS F 4 207 ? -36.462 127.320 66.334 1.00 31.29 220 HIS F C 1
ATOM 8674 O O . HIS F 4 207 ? -35.842 127.336 65.264 1.00 31.69 220 HIS F O 1
ATOM 8681 N N . PHE F 4 208 ? -36.743 126.199 66.998 1.00 27.16 221 PHE F N 1
ATOM 8682 C CA . PHE F 4 208 ? -36.329 124.873 66.555 1.00 25.79 221 PHE F CA 1
ATOM 8683 C C . PHE F 4 208 ? -37.543 124.000 66.390 1.00 29.87 221 PHE F C 1
ATOM 8684 O O . PHE F 4 208 ? -38.358 123.909 67.302 1.00 30.80 221 PHE F O 1
ATOM 8692 N N . ARG F 4 209 ? -37.682 123.362 65.236 1.00 25.98 222 ARG F N 1
ATOM 8693 C CA . ARG F 4 209 ? -38.808 122.483 65.009 1.00 25.80 222 ARG F CA 1
ATOM 8694 C C . ARG F 4 209 ? -38.368 121.192 64.353 1.00 31.56 222 ARG F C 1
ATOM 8695 O O . ARG F 4 209 ? -37.701 121.190 63.311 1.00 29.47 222 ARG F O 1
ATOM 8703 N N . CYS F 4 210 ? -38.767 120.090 64.980 1.00 30.89 223 CYS F N 1
ATOM 8704 C CA . CYS F 4 210 ? -38.566 118.769 64.440 1.00 31.72 223 CYS F CA 1
ATOM 8705 C C . CYS F 4 210 ? -39.841 118.396 63.684 1.00 34.65 223 CYS F C 1
ATOM 8706 O O . CYS F 4 210 ? -40.935 118.435 64.258 1.00 34.03 223 CYS F O 1
ATOM 8709 N N . GLN F 4 211 ? -39.705 118.091 62.388 1.00 30.91 224 GLN F N 1
ATOM 8710 C CA . GLN F 4 211 ? -40.819 117.735 61.505 1.00 29.61 224 GLN F CA 1
ATOM 8711 C C . GLN F 4 211 ? -40.694 116.287 61.064 1.00 32.88 224 GLN F C 1
ATOM 8712 O O . GLN F 4 211 ? -39.645 115.877 60.562 1.00 32.64 224 GLN F O 1
ATOM 8718 N N . VAL F 4 212 ? -41.772 115.517 61.242 1.00 29.18 225 VAL F N 1
ATOM 8719 C CA . VAL F 4 212 ? -41.816 114.121 60.821 1.00 27.70 225 VAL F CA 1
ATOM 8720 C C . VAL F 4 212 ? -42.935 113.968 59.790 1.00 31.05 225 VAL F C 1
ATOM 8721 O O . VAL F 4 212 ? -44.112 114.120 60.123 1.00 30.34 225 VAL F O 1
ATOM 8725 N N . GLN F 4 213 ? -42.557 113.711 58.527 1.00 27.29 226 GLN F N 1
ATOM 8726 C CA . GLN F 4 213 ? -43.528 113.447 57.471 1.00 26.08 226 GLN F CA 1
ATOM 8727 C C . GLN F 4 213 ? -43.854 111.951 57.510 1.00 28.31 226 GLN F C 1
ATOM 8728 O O . GLN F 4 213 ? -42.974 111.117 57.302 1.00 26.96 226 GLN F O 1
ATOM 8734 N N . PHE F 4 214 ? -45.112 111.634 57.809 1.00 24.19 227 PHE F N 1
ATOM 8735 C CA . PHE F 4 214 ? -45.617 110.271 57.867 1.00 23.88 227 PHE F CA 1
ATOM 8736 C C . PHE F 4 214 ? -46.360 109.934 56.596 1.00 30.10 227 PHE F C 1
ATOM 8737 O O . PHE F 4 214 ? -47.121 110.753 56.083 1.00 28.66 227 PHE F O 1
ATOM 8745 N N . TYR F 4 215 ? -46.133 108.716 56.094 1.00 29.19 228 TYR F N 1
ATOM 8746 C CA . TYR F 4 215 ? -46.766 108.203 54.893 1.00 29.30 228 TYR F CA 1
ATOM 8747 C C . TYR F 4 215 ? -47.685 107.036 55.277 1.00 33.42 228 TYR F C 1
ATOM 8748 O O . TYR F 4 215 ? -47.213 105.925 55.547 1.00 33.83 228 TYR F O 1
ATOM 8757 N N . GLY F 4 216 ? -48.989 107.327 55.344 1.00 29.17 229 GLY F N 1
ATOM 8758 C CA . GLY F 4 216 ? -50.015 106.366 55.742 1.00 28.90 229 GLY F CA 1
ATOM 8759 C C . GLY F 4 216 ? -51.132 106.169 54.741 1.00 31.59 229 GLY F C 1
ATOM 8760 O O . GLY F 4 216 ? -50.868 106.022 53.545 1.00 30.74 229 GLY F O 1
ATOM 8761 N N . LEU F 4 217 ? -52.390 106.143 55.231 1.00 28.16 230 LEU F N 1
ATOM 8762 C CA . LEU F 4 217 ? -53.591 105.949 54.393 1.00 28.57 230 LEU F CA 1
ATOM 8763 C C . LEU F 4 217 ? -53.888 107.165 53.483 1.00 34.00 230 LEU F C 1
ATOM 8764 O O . LEU F 4 217 ? -53.405 108.275 53.727 1.00 33.91 230 LEU F O 1
ATOM 8769 N N . SER F 4 218 ? -54.661 106.938 52.416 1.00 31.28 231 SER F N 1
ATOM 8770 C CA . SER F 4 218 ? -55.016 107.988 51.459 1.00 31.46 231 SER F CA 1
ATOM 8771 C C . SER F 4 218 ? -56.523 108.109 51.332 1.00 36.94 231 SER F C 1
ATOM 8772 O O . SER F 4 218 ? -57.252 107.329 51.947 1.00 37.26 231 SER F O 1
ATOM 8775 N N . GLU F 4 219 ? -56.997 109.063 50.506 1.00 34.15 232 GLU F N 1
ATOM 8776 C CA . GLU F 4 219 ? -58.426 109.263 50.245 1.00 34.87 232 GLU F CA 1
ATOM 8777 C C . GLU F 4 219 ? -59.061 108.032 49.548 1.00 39.64 232 GLU F C 1
ATOM 8778 O O . GLU F 4 219 ? -60.291 107.941 49.521 1.00 41.30 232 GLU F O 1
ATOM 8784 N N . ASN F 4 220 ? -58.240 107.083 49.024 1.00 34.93 233 ASN F N 1
ATOM 8785 C CA . ASN F 4 220 ? -58.720 105.856 48.371 1.00 35.43 233 ASN F CA 1
ATOM 8786 C C . ASN F 4 220 ? -58.829 104.695 49.361 1.00 39.81 233 ASN F C 1
ATOM 8787 O O . ASN F 4 220 ? -59.392 103.656 49.013 1.00 40.65 233 ASN F O 1
ATOM 8792 N N . ASP F 4 221 ? -58.303 104.868 50.584 1.00 35.65 234 ASP F N 1
ATOM 8793 C CA . ASP F 4 221 ? -58.319 103.843 51.625 1.00 35.60 234 ASP F CA 1
ATOM 8794 C C . ASP F 4 221 ? -59.557 103.960 52.492 1.00 39.15 234 ASP F C 1
ATOM 8795 O O . ASP F 4 221 ? -59.940 105.062 52.875 1.00 40.48 234 ASP F O 1
ATOM 8800 N N . GLU F 4 222 ? -60.174 102.822 52.810 1.00 34.65 235 GLU F N 1
ATOM 8801 C CA . GLU F 4 222 ? -61.388 102.732 53.632 1.00 34.68 235 GLU F CA 1
ATOM 8802 C C . GLU F 4 222 ? -61.072 103.004 55.104 1.00 39.05 235 GLU F C 1
ATOM 8803 O O . GLU F 4 222 ? -59.922 102.835 55.526 1.00 38.61 235 GLU F O 1
ATOM 8809 N N . TRP F 4 223 ? -62.083 103.436 55.878 1.00 36.08 236 TRP F N 1
ATOM 8810 C CA . TRP F 4 223 ? -61.947 103.685 57.312 1.00 35.91 236 TRP F CA 1
ATOM 8811 C C . TRP F 4 223 ? -63.308 103.565 57.984 1.00 41.63 236 TRP F C 1
ATOM 8812 O O . TRP F 4 223 ? -64.279 104.183 57.542 1.00 41.76 236 TRP F O 1
ATOM 8823 N N . THR F 4 224 ? -63.387 102.698 59.012 1.00 39.20 237 THR F N 1
ATOM 8824 C CA . THR F 4 224 ? -64.626 102.385 59.731 1.00 40.63 237 THR F CA 1
ATOM 8825 C C . THR F 4 224 ? -64.476 102.527 61.262 1.00 45.10 237 THR F C 1
ATOM 8826 O O . THR F 4 224 ? -65.435 102.244 61.991 1.00 46.35 237 THR F O 1
ATOM 8830 N N . GLN F 4 225 ? -63.291 102.974 61.742 1.00 39.54 238 GLN F N 1
ATOM 8831 C CA . GLN F 4 225 ? -62.985 103.092 63.170 1.00 38.69 238 GLN F CA 1
ATOM 8832 C C . GLN F 4 225 ? -63.297 104.479 63.747 1.00 41.67 238 GLN F C 1
ATOM 8833 O O . GLN F 4 225 ? -63.298 105.473 63.020 1.00 39.95 238 GLN F O 1
ATOM 8839 N N . ASP F 4 226 ? -63.536 104.528 65.072 1.00 39.85 239 ASP F N 1
ATOM 8840 C CA . ASP F 4 226 ? -63.807 105.749 65.834 1.00 41.10 239 ASP F CA 1
ATOM 8841 C C . ASP F 4 226 ? -62.562 106.665 65.861 1.00 43.77 239 ASP F C 1
ATOM 8842 O O . ASP F 4 226 ? -62.695 107.888 65.826 1.00 44.52 239 ASP F O 1
ATOM 8847 N N . ARG F 4 227 ? -61.362 106.059 65.896 1.00 37.15 240 ARG F N 1
ATOM 8848 C CA . ARG F 4 227 ? -60.066 106.724 65.877 1.00 34.98 240 ARG F CA 1
ATOM 8849 C C . ARG F 4 227 ? -59.889 107.492 64.556 1.00 39.92 240 ARG F C 1
ATOM 8850 O O . ARG F 4 227 ? -60.323 106.998 63.511 1.00 40.42 240 ARG F O 1
ATOM 8858 N N . ALA F 4 228 ? -59.242 108.684 64.592 1.00 35.78 241 ALA F N 1
ATOM 8859 C CA . ALA F 4 228 ? -58.976 109.482 63.389 1.00 34.50 241 ALA F CA 1
ATOM 8860 C C . ALA F 4 228 ? -58.200 108.650 62.368 1.00 39.05 241 ALA F C 1
ATOM 8861 O O . ALA F 4 228 ? -57.274 107.924 62.751 1.00 38.68 241 ALA F O 1
ATOM 8863 N N . LYS F 4 229 ? -58.623 108.704 61.082 1.00 35.42 242 LYS F N 1
ATOM 8864 C CA . LYS F 4 229 ? -57.996 107.953 59.986 1.00 33.50 242 LYS F CA 1
ATOM 8865 C C . LYS F 4 229 ? -56.477 108.281 59.923 1.00 36.72 242 LYS F C 1
ATOM 8866 O O . LYS F 4 229 ? -56.106 109.458 59.874 1.00 35.86 242 LYS F O 1
ATOM 8872 N N . PRO F 4 230 ? -55.598 107.249 60.009 1.00 33.18 243 PRO F N 1
ATOM 8873 C CA . PRO F 4 230 ? -54.135 107.496 60.034 1.00 31.76 243 PRO F CA 1
ATOM 8874 C C . PRO F 4 230 ? -53.578 107.823 58.647 1.00 34.05 243 PRO F C 1
ATOM 8875 O O . PRO F 4 230 ? -52.865 107.025 58.026 1.00 34.44 243 PRO F O 1
ATOM 8879 N N . VAL F 4 231 ? -53.930 109.014 58.165 1.00 28.70 244 VAL F N 1
ATOM 8880 C CA . VAL F 4 231 ? -53.586 109.520 56.834 1.00 27.31 244 VAL F CA 1
ATOM 8881 C C . VAL F 4 231 ? -52.152 110.040 56.776 1.00 30.31 244 VAL F C 1
ATOM 8882 O O . VAL F 4 231 ? -51.549 110.313 57.814 1.00 28.67 244 VAL F O 1
ATOM 8886 N N . THR F 4 232 ? -51.626 110.196 55.541 1.00 28.00 245 THR F N 1
ATOM 8887 C CA . THR F 4 232 ? -50.345 110.832 55.239 1.00 27.25 245 THR F CA 1
ATOM 8888 C C . THR F 4 232 ? -50.436 112.240 55.840 1.00 31.85 245 THR F C 1
ATOM 8889 O O . THR F 4 232 ? -51.399 112.972 55.540 1.00 32.54 245 THR F O 1
ATOM 8893 N N . GLN F 4 233 ? -49.518 112.561 56.775 1.00 26.86 246 GLN F N 1
ATOM 8894 C CA . GLN F 4 233 ? -49.530 113.829 57.507 1.00 26.07 246 GLN F CA 1
ATOM 8895 C C . GLN F 4 233 ? -48.157 114.221 58.042 1.00 30.35 246 GLN F C 1
ATOM 8896 O O . GLN F 4 233 ? -47.233 113.402 58.084 1.00 29.35 246 GLN F O 1
ATOM 8902 N N . ILE F 4 234 ? -48.054 115.485 58.484 1.00 27.63 247 ILE F N 1
ATOM 8903 C CA . ILE F 4 234 ? -46.880 116.036 59.151 1.00 27.11 247 ILE F CA 1
ATOM 8904 C C . ILE F 4 234 ? -47.225 116.196 60.637 1.00 33.06 247 ILE F C 1
ATOM 8905 O O . ILE F 4 234 ? -48.207 116.864 60.982 1.00 33.55 247 ILE F O 1
ATOM 8910 N N . VAL F 4 235 ? -46.448 115.536 61.497 1.00 30.80 248 VAL F N 1
ATOM 8911 C CA . VAL F 4 235 ? -46.545 115.656 62.948 1.00 31.98 248 VAL F CA 1
ATOM 8912 C C . VAL F 4 235 ? -45.218 116.328 63.373 1.00 36.43 248 VAL F C 1
ATOM 8913 O O . VAL F 4 235 ? -44.140 115.882 62.949 1.00 34.78 248 VAL F O 1
ATOM 8917 N N . SER F 4 236 ? -45.315 117.442 64.135 1.00 32.90 249 SER F N 1
ATOM 8918 C CA . SER F 4 236 ? -44.164 118.227 64.578 1.00 32.22 249 SER F CA 1
ATOM 8919 C C . SER F 4 236 ? -44.115 118.464 66.090 1.00 36.09 249 SER F C 1
ATOM 8920 O O . SER F 4 236 ? -45.123 118.348 66.793 1.00 34.62 249 SER F O 1
ATOM 8923 N N . ALA F 4 237 ? -42.914 118.823 66.567 1.00 33.04 250 ALA F N 1
ATOM 8924 C CA . ALA F 4 237 ? -42.607 119.239 67.929 1.00 33.26 250 ALA F CA 1
ATOM 8925 C C . ALA F 4 237 ? -41.637 120.406 67.844 1.00 38.04 250 ALA F C 1
ATOM 8926 O O . ALA F 4 237 ? -40.705 120.375 67.036 1.00 37.71 250 ALA F O 1
ATOM 8928 N N . GLU F 4 238 ? -41.894 121.468 68.609 1.00 35.62 251 GLU F N 1
ATOM 8929 C CA . GLU F 4 238 ? -41.028 122.638 68.578 1.00 35.85 251 GLU F CA 1
ATOM 8930 C C . GLU F 4 238 ? -40.551 123.036 69.975 1.00 39.71 251 GLU F C 1
ATOM 8931 O O . GLU F 4 238 ? -41.075 122.557 70.982 1.00 39.58 251 GLU F O 1
ATOM 8937 N N . ALA F 4 239 ? -39.500 123.868 70.009 1.00 36.59 252 ALA F N 1
ATOM 8938 C CA . ALA F 4 239 ? -38.863 124.410 71.204 1.00 37.12 252 ALA F CA 1
ATOM 8939 C C . ALA F 4 239 ? -38.188 125.704 70.868 1.00 43.71 252 ALA F C 1
ATOM 8940 O O . ALA F 4 239 ? -37.701 125.890 69.747 1.00 43.12 252 ALA F O 1
ATOM 8942 N N . TRP F 4 240 ? -38.167 126.608 71.843 1.00 42.74 253 TRP F N 1
ATOM 8943 C CA . TRP F 4 240 ? -37.547 127.916 71.725 1.00 43.78 253 TRP F CA 1
ATOM 8944 C C . TRP F 4 240 ? -36.259 127.949 72.494 1.00 46.07 253 TRP F C 1
ATOM 8945 O O . TRP F 4 240 ? -36.115 127.219 73.477 1.00 45.90 253 TRP F O 1
ATOM 8956 N N . GLY F 4 241 ? -35.366 128.844 72.092 1.00 41.71 254 GLY F N 1
ATOM 8957 C CA . GLY F 4 241 ? -34.119 129.095 72.796 1.00 41.79 254 GLY F CA 1
ATOM 8958 C C . GLY F 4 241 ? -34.400 129.463 74.241 1.00 44.91 254 GLY F C 1
ATOM 8959 O O . GLY F 4 241 ? -35.392 130.136 74.525 1.00 44.30 254 GLY F O 1
ATOM 8960 N N . ARG F 4 242 ? -33.576 128.964 75.162 1.00 41.70 255 ARG F N 1
ATOM 8961 C CA . ARG F 4 242 ? -33.742 129.148 76.601 1.00 41.72 255 ARG F CA 1
ATOM 8962 C C . ARG F 4 242 ? -32.469 129.743 77.205 1.00 46.35 255 ARG F C 1
ATOM 8963 O O . ARG F 4 242 ? -31.388 129.178 77.026 1.00 46.01 255 ARG F O 1
ATOM 8971 N N . ALA F 4 243 ? -32.601 130.882 77.917 1.00 43.98 256 ALA F N 1
ATOM 8972 C CA . ALA F 4 243 ? -31.486 131.570 78.576 1.00 64.19 256 ALA F CA 1
ATOM 8973 C C . ALA F 4 243 ? -31.328 131.096 80.021 1.00 90.04 256 ALA F C 1
ATOM 8974 O O . ALA F 4 243 ? -30.564 130.166 80.289 1.00 52.32 256 ALA F O 1
ATOM 8976 N N . ALA G 3 2 ? -31.330 82.254 55.879 1.00 63.41 3 ALA G N 1
ATOM 8977 C CA . ALA G 3 2 ? -31.043 80.846 56.148 1.00 61.17 3 ALA G CA 1
ATOM 8978 C C . ALA G 3 2 ? -29.882 80.695 57.146 1.00 63.41 3 ALA G C 1
ATOM 8979 O O . ALA G 3 2 ? -28.849 81.359 56.991 1.00 64.63 3 ALA G O 1
ATOM 8981 N N . LYS G 3 3 ? -30.058 79.828 58.169 1.00 56.10 4 LYS G N 1
ATOM 8982 C CA . LYS G 3 3 ? -29.056 79.603 59.208 1.00 54.36 4 LYS G CA 1
ATOM 8983 C C . LYS G 3 3 ? -27.848 78.810 58.686 1.00 55.07 4 LYS G C 1
ATOM 8984 O O . LYS G 3 3 ? -26.738 79.021 59.183 1.00 55.19 4 LYS G O 1
ATOM 8986 N N . THR G 3 4 ? -28.058 77.911 57.695 1.00 48.88 5 THR G N 1
ATOM 8987 C CA . THR G 3 4 ? -27.005 77.093 57.069 1.00 47.17 5 THR G CA 1
ATOM 8988 C C . THR G 3 4 ? -26.984 77.264 55.554 1.00 50.02 5 THR G C 1
ATOM 8989 O O . THR G 3 4 ? -28.043 77.420 54.944 1.00 50.55 5 THR G O 1
ATOM 8993 N N . THR G 3 5 ? -25.787 77.211 54.941 1.00 45.42 6 THR G N 1
ATOM 8994 C CA . THR G 3 5 ? -25.654 77.298 53.481 1.00 45.25 6 THR G CA 1
ATOM 8995 C C . THR G 3 5 ? -24.889 76.067 52.982 1.00 45.60 6 THR G C 1
ATOM 8996 O O . THR G 3 5 ? -23.829 75.732 53.501 1.00 44.96 6 THR G O 1
ATOM 9000 N N . GLN G 3 6 ? -25.465 75.389 51.991 1.00 39.64 7 GLN G N 1
ATOM 9001 C CA . GLN G 3 6 ? -24.944 74.171 51.373 1.00 37.30 7 GLN G CA 1
ATOM 9002 C C . GLN G 3 6 ? -24.920 74.281 49.846 1.00 40.81 7 GLN G C 1
ATOM 9003 O O . GLN G 3 6 ? -25.826 74.915 49.297 1.00 40.57 7 GLN G O 1
ATOM 9009 N N . PRO G 3 7 ? -23.986 73.604 49.121 1.00 36.93 8 PRO G N 1
ATOM 9010 C CA . PRO G 3 7 ? -24.068 73.608 47.645 1.00 37.33 8 PRO G CA 1
ATOM 9011 C C . PRO G 3 7 ? -25.405 73.023 47.205 1.00 42.89 8 PRO G C 1
ATOM 9012 O O . PRO G 3 7 ? -25.926 72.140 47.892 1.00 41.44 8 PRO G O 1
ATOM 9016 N N . ASN G 3 8 ? -25.995 73.535 46.118 1.00 42.09 9 ASN G N 1
ATOM 9017 C CA . ASN G 3 8 ? -27.307 73.049 45.688 1.00 42.06 9 ASN G CA 1
ATOM 9018 C C . ASN G 3 8 ? -27.273 71.561 45.283 1.00 45.83 9 ASN G C 1
ATOM 9019 O O . ASN G 3 8 ? -28.157 70.802 45.695 1.00 44.25 9 ASN G O 1
ATOM 9024 N N . SER G 3 9 ? -26.247 71.153 44.505 1.00 42.97 10 SER G N 1
ATOM 9025 C CA . SER G 3 9 ? -26.094 69.790 43.998 1.00 41.56 10 SER G CA 1
ATOM 9026 C C . SER G 3 9 ? -24.682 69.263 44.157 1.00 46.23 10 SER G C 1
ATOM 9027 O O . SER G 3 9 ? -23.721 70.042 44.194 1.00 47.11 10 SER G O 1
ATOM 9030 N N . MET G 3 10 ? -24.565 67.921 44.210 1.00 41.66 11 MET G N 1
ATOM 9031 C CA . MET G 3 10 ? -23.316 67.178 44.287 1.00 41.67 11 MET G CA 1
ATOM 9032 C C . MET G 3 10 ? -23.456 65.847 43.560 1.00 44.86 11 MET G C 1
ATOM 9033 O O . MET G 3 10 ? -24.403 65.101 43.799 1.00 43.22 11 MET G O 1
ATOM 9038 N N . GLU G 3 11 ? -22.521 65.566 42.654 1.00 42.57 12 GLU G N 1
ATOM 9039 C CA . GLU G 3 11 ? -22.474 64.320 41.890 1.00 42.08 12 GLU G CA 1
ATOM 9040 C C . GLU G 3 11 ? -21.282 63.496 42.370 1.00 45.90 12 GLU G C 1
ATOM 9041 O O . GLU G 3 11 ? -20.229 64.065 42.672 1.00 46.30 12 GLU G O 1
ATOM 9047 N N . SER G 3 12 ? -21.456 62.172 42.480 1.00 40.63 13 SER G N 1
ATOM 9048 C CA . SER G 3 12 ? -20.407 61.262 42.931 1.00 40.29 13 SER G CA 1
ATOM 9049 C C . SER G 3 12 ? -20.578 59.876 42.303 1.00 42.71 13 SER G C 1
ATOM 9050 O O . SER G 3 12 ? -21.654 59.552 41.806 1.00 41.94 13 SER G O 1
ATOM 9053 N N . ASN G 3 13 ? -19.516 59.065 42.325 1.00 38.68 14 ASN G N 1
ATOM 9054 C CA . ASN G 3 13 ? -19.549 57.692 41.822 1.00 37.53 14 ASN G CA 1
ATOM 9055 C C . ASN G 3 13 ? -19.955 56.757 42.934 1.00 40.35 14 ASN G C 1
ATOM 9056 O O . ASN G 3 13 ? -19.728 57.063 44.104 1.00 41.47 14 ASN G O 1
ATOM 9061 N N . GLU G 3 14 ? -20.539 55.616 42.587 1.00 34.76 15 GLU G N 1
ATOM 9062 C CA . GLU G 3 14 ? -20.953 54.629 43.575 1.00 33.21 15 GLU G CA 1
ATOM 9063 C C . GLU G 3 14 ? -19.717 53.972 44.208 1.00 37.87 15 GLU G C 1
ATOM 9064 O O . GLU G 3 14 ? -18.678 53.845 43.543 1.00 38.40 15 GLU G O 1
ATOM 9070 N N . GLU G 3 15 ? -19.833 53.573 45.495 1.00 33.59 16 GLU G N 1
ATOM 9071 C CA . GLU G 3 15 ? -18.784 52.909 46.291 1.00 34.20 16 GLU G CA 1
ATOM 9072 C C . GLU G 3 15 ? -17.538 53.816 46.422 1.00 36.30 16 GLU G C 1
ATOM 9073 O O . GLU G 3 15 ? -16.399 53.352 46.388 1.00 37.47 16 GLU G O 1
ATOM 9079 N N . GLU G 3 16 ? -17.784 55.111 46.610 1.00 30.43 17 GLU G N 1
ATOM 9080 C CA . GLU G 3 16 ? -16.771 56.156 46.726 1.00 29.94 17 GLU G CA 1
ATOM 9081 C C . GLU G 3 16 ? -17.142 57.136 47.856 1.00 30.30 17 GLU G C 1
ATOM 9082 O O . GLU G 3 16 ? -18.334 57.400 48.044 1.00 28.95 17 GLU G O 1
ATOM 9088 N N . PRO G 3 17 ? -16.173 57.695 48.621 1.00 26.12 18 PRO G N 1
ATOM 9089 C CA . PRO G 3 17 ? -16.549 58.653 49.686 1.00 25.47 18 PRO G CA 1
ATOM 9090 C C . PRO G 3 17 ? -17.060 59.998 49.162 1.00 30.26 18 PRO G C 1
ATOM 9091 O O . PRO G 3 17 ? -16.661 60.441 48.084 1.00 29.11 18 PRO G O 1
ATOM 9095 N N . VAL G 3 18 ? -17.943 60.649 49.936 1.00 28.22 19 VAL G N 1
ATOM 9096 C CA . VAL G 3 18 ? -18.497 61.965 49.603 1.00 28.02 19 VAL G CA 1
ATOM 9097 C C . VAL G 3 18 ? -18.347 62.892 50.802 1.00 34.28 19 VAL G C 1
ATOM 9098 O O . VAL G 3 18 ? -18.700 62.515 51.922 1.00 34.07 19 VAL G O 1
ATOM 9102 N N . HIS G 3 19 ? -17.857 64.118 50.557 1.00 32.56 20 HIS G N 1
ATOM 9103 C CA . HIS G 3 19 ? -17.687 65.149 51.583 1.00 33.03 20 HIS G CA 1
ATOM 9104 C C . HIS G 3 19 ? -18.656 66.272 51.305 1.00 36.56 20 HIS G C 1
ATOM 9105 O O . HIS G 3 19 ? -18.428 67.080 50.403 1.00 38.53 20 HIS G O 1
ATOM 9112 N N . LEU G 3 20 ? -19.761 66.295 52.047 1.00 30.37 21 LEU G N 1
ATOM 9113 C CA . LEU G 3 20 ? -20.812 67.289 51.885 1.00 29.12 21 LEU G CA 1
ATOM 9114 C C . LEU G 3 20 ? -20.539 68.487 52.802 1.00 32.49 21 LEU G C 1
ATOM 9115 O O . LEU G 3 20 ? -20.578 68.328 54.026 1.00 31.73 21 LEU G O 1
ATOM 9120 N N . PRO G 3 21 ? -20.217 69.683 52.241 1.00 29.55 22 PRO G N 1
ATOM 9121 C CA . PRO G 3 21 ? -19.888 70.833 53.098 1.00 29.77 22 PRO G CA 1
ATOM 9122 C C . PRO G 3 21 ? -21.103 71.669 53.520 1.00 34.28 22 PRO G C 1
ATOM 9123 O O . PRO G 3 21 ? -22.144 71.655 52.863 1.00 32.81 22 PRO G O 1
ATOM 9127 N N . CYS G 3 22 ? -20.948 72.410 54.634 1.00 32.14 23 CYS G N 1
ATOM 9128 C CA . CYS G 3 22 ? -21.995 73.258 55.204 1.00 32.05 23 CYS G CA 1
ATOM 9129 C C . CYS G 3 22 ? -21.401 74.446 55.945 1.00 36.04 23 CYS G C 1
ATOM 9130 O O . CYS G 3 22 ? -20.546 74.263 56.805 1.00 36.37 23 CYS G O 1
ATOM 9133 N N . ASN G 3 23 ? -21.875 75.651 55.632 1.00 33.03 24 ASN G N 1
ATOM 9134 C CA . ASN G 3 23 ? -21.468 76.882 56.311 1.00 33.92 24 ASN G CA 1
ATOM 9135 C C . ASN G 3 23 ? -22.573 77.322 57.264 1.00 37.46 24 ASN G C 1
ATOM 9136 O O . ASN G 3 23 ? -23.758 77.235 56.926 1.00 36.47 24 ASN G O 1
ATOM 9141 N N . HIS G 3 24 ? -22.175 77.728 58.477 1.00 34.20 25 HIS G N 1
ATOM 9142 C CA . HIS G 3 24 ? -23.072 78.168 59.544 1.00 33.94 25 HIS G CA 1
ATOM 9143 C C . HIS G 3 24 ? -22.298 79.088 60.480 1.00 40.33 25 HIS G C 1
ATOM 9144 O O . HIS G 3 24 ? -22.012 78.727 61.627 1.00 40.05 25 HIS G O 1
ATOM 9151 N N . SER G 3 25 ? -21.936 80.278 59.963 1.00 38.78 26 SER G N 1
ATOM 9152 C CA . SER G 3 25 ? -21.144 81.287 60.676 1.00 40.45 26 SER G CA 1
ATOM 9153 C C . SER G 3 25 ? -21.859 81.903 61.888 1.00 44.78 26 SER G C 1
ATOM 9154 O O . SER G 3 25 ? -21.189 82.326 62.833 1.00 44.36 26 SER G O 1
ATOM 9157 N N . THR G 3 26 ? -23.202 81.947 61.862 1.00 41.88 27 THR G N 1
ATOM 9158 C CA . THR G 3 26 ? -24.021 82.572 62.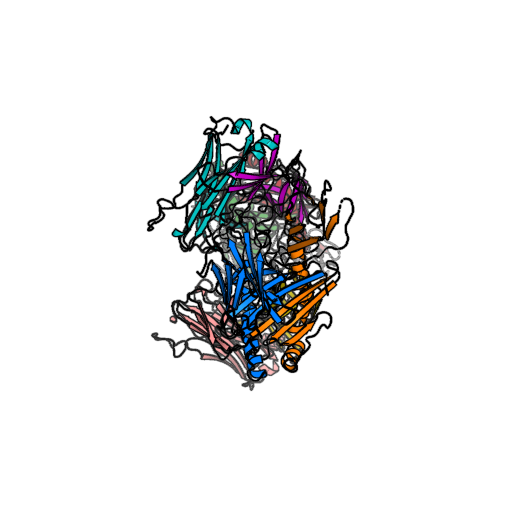910 1.00 42.55 27 THR G CA 1
ATOM 9159 C C . THR G 3 26 ? -24.399 81.594 64.039 1.00 44.27 27 THR G C 1
ATOM 9160 O O . THR G 3 26 ? -25.320 81.889 64.807 1.00 45.17 27 THR G O 1
ATOM 9164 N N . ILE G 3 27 ? -23.681 80.456 64.160 1.00 37.51 28 ILE G N 1
ATOM 9165 C CA . ILE G 3 27 ? -23.922 79.423 65.180 1.00 34.95 28 ILE G CA 1
ATOM 9166 C C . ILE G 3 27 ? -23.673 79.969 66.618 1.00 41.30 28 ILE G C 1
ATOM 9167 O O . ILE G 3 27 ? -22.874 80.896 66.809 1.00 43.24 28 ILE G O 1
ATOM 9172 N N . SER G 3 28 ? -24.370 79.393 67.613 1.00 36.46 29 SER G N 1
ATOM 9173 C CA . SER G 3 28 ? -24.218 79.760 69.021 1.00 36.16 29 SER G CA 1
ATOM 9174 C C . SER G 3 28 ? -23.607 78.595 69.801 1.00 37.86 29 SER G C 1
ATOM 9175 O O . SER G 3 28 ? -23.670 77.451 69.352 1.00 36.24 29 SER G O 1
ATOM 9178 N N . GLY G 3 29 ? -23.038 78.895 70.966 1.00 34.74 30 GLY G N 1
ATOM 9179 C CA . GLY G 3 29 ? -22.415 77.909 71.845 1.00 33.90 30 GLY G CA 1
ATOM 9180 C C . GLY G 3 29 ? -23.339 76.834 72.387 1.00 36.64 30 GLY G C 1
ATOM 9181 O O . GLY G 3 29 ? -22.859 75.848 72.949 1.00 35.42 30 GLY G O 1
ATOM 9182 N N . THR G 3 30 ? -24.673 77.009 72.209 1.00 33.48 36 THR G N 1
ATOM 9183 C CA . THR G 3 30 ? -25.719 76.078 72.668 1.00 32.64 36 THR G CA 1
ATOM 9184 C C . THR G 3 30 ? -26.325 75.270 71.498 1.00 36.55 36 THR G C 1
ATOM 9185 O O . THR G 3 30 ? -27.143 74.376 71.725 1.00 36.33 36 THR G O 1
ATOM 9189 N N . ASP G 3 31 ? -25.934 75.594 70.257 1.00 32.46 37 ASP G N 1
ATOM 9190 C CA . ASP G 3 31 ? -26.424 74.929 69.058 1.00 31.17 37 ASP G CA 1
ATOM 9191 C C . ASP G 3 31 ? -25.664 73.669 68.730 1.00 35.47 37 ASP G C 1
ATOM 9192 O O . ASP G 3 31 ? -24.437 73.628 68.823 1.00 35.10 37 ASP G O 1
ATOM 9197 N N . TYR G 3 32 ? -26.403 72.663 68.270 1.00 32.72 38 TYR G N 1
ATOM 9198 C CA . TYR G 3 32 ? -25.867 71.419 67.747 1.00 32.53 38 TYR G CA 1
ATOM 9199 C C . TYR G 3 32 ? -25.895 71.510 66.227 1.00 35.35 38 TYR G C 1
ATOM 9200 O O . TYR G 3 32 ? -26.656 72.319 65.681 1.00 35.25 38 TYR G O 1
ATOM 9209 N N . ILE G 3 33 ? -25.070 70.706 65.541 1.00 30.65 39 ILE G N 1
ATOM 9210 C CA . ILE G 3 33 ? -25.107 70.616 64.081 1.00 29.65 39 ILE G CA 1
ATOM 9211 C C . ILE G 3 33 ? -25.733 69.272 63.754 1.00 32.68 39 ILE G C 1
ATOM 9212 O O . ILE G 3 33 ? -25.154 68.236 64.074 1.00 32.23 39 ILE G O 1
ATOM 9217 N N . HIS G 3 34 ? -26.921 69.298 63.150 1.00 28.00 40 HIS G N 1
ATOM 9218 C CA . HIS G 3 34 ? -27.658 68.104 62.769 1.00 27.03 40 HIS G CA 1
ATOM 9219 C C . HIS G 3 34 ? -27.612 67.883 61.287 1.00 31.86 40 HIS G C 1
ATOM 9220 O O . HIS G 3 34 ? -27.717 68.832 60.517 1.00 31.81 40 HIS G O 1
ATOM 9227 N N . TRP G 3 35 ? -27.511 66.622 60.889 1.00 29.13 41 TRP G N 1
ATOM 9228 C CA . TRP G 3 35 ? -27.581 66.210 59.504 1.00 29.03 41 TRP G CA 1
ATOM 9229 C C . TRP G 3 35 ? -28.693 65.175 59.353 1.00 32.88 41 TRP G C 1
ATOM 9230 O O . TRP G 3 35 ? -28.744 64.189 60.090 1.00 33.76 41 TRP G O 1
ATOM 9241 N N . TYR G 3 36 ? -29.631 65.469 58.459 1.00 27.63 42 TYR G N 1
ATOM 9242 C CA . TYR G 3 36 ? -30.757 64.628 58.080 1.00 26.45 42 TYR G CA 1
ATOM 9243 C C . TYR G 3 36 ? -30.696 64.423 56.570 1.00 32.58 42 TYR G C 1
ATOM 9244 O O . TYR G 3 36 ? -29.990 65.158 55.877 1.00 34.09 42 TYR G O 1
ATOM 9253 N N . ARG G 3 37 ? -31.408 63.433 56.058 1.00 28.89 43 ARG G N 1
ATOM 9254 C CA . ARG G 3 37 ? -31.459 63.185 54.624 1.00 28.72 43 ARG G CA 1
ATOM 9255 C C . ARG G 3 37 ? -32.842 62.704 54.228 1.00 34.33 43 ARG G C 1
ATOM 9256 O O . ARG G 3 37 ? -33.588 62.196 55.069 1.00 34.35 43 ARG G O 1
ATOM 9264 N N . GLN G 3 38 ? -33.185 62.869 52.946 1.00 31.28 44 GLN G N 1
ATOM 9265 C CA . GLN G 3 38 ? -34.454 62.388 52.444 1.00 30.89 44 GLN G CA 1
ATOM 9266 C C . GLN G 3 38 ? -34.257 61.683 51.110 1.00 35.06 44 GLN G C 1
ATOM 9267 O O . GLN G 3 38 ? -33.900 62.300 50.099 1.00 32.61 44 GLN G O 1
ATOM 9273 N N . LEU G 3 39 ? -34.486 60.363 51.133 1.00 34.02 45 LEU G N 1
ATOM 9274 C CA . LEU G 3 39 ? -34.430 59.512 49.953 1.00 34.38 45 LEU G CA 1
ATOM 9275 C C . LEU G 3 39 ? -35.677 59.767 49.106 1.00 40.44 45 LEU G C 1
ATOM 9276 O O . LEU G 3 39 ? -36.700 60.179 49.667 1.00 39.91 45 LEU G O 1
ATOM 9281 N N . PRO G 3 40 ? -35.618 59.583 47.767 1.00 39.92 46 PRO G N 1
ATOM 9282 C CA . PRO G 3 40 ? -36.811 59.847 46.941 1.00 41.15 46 PRO G CA 1
ATOM 9283 C C . PRO G 3 40 ? -38.035 59.053 47.408 1.00 48.11 46 PRO G C 1
ATOM 9284 O O . PRO G 3 40 ? -37.919 57.856 47.706 1.00 47.90 46 PRO G O 1
ATOM 9288 N N . SER G 3 41 ? -39.189 59.752 47.535 1.00 46.81 47 SER G N 1
ATOM 9289 C CA . SER G 3 41 ? -40.502 59.226 47.951 1.00 48.47 47 SER G CA 1
ATOM 9290 C C . SER G 3 41 ? -40.492 58.642 49.390 1.00 51.53 47 SER G C 1
ATOM 9291 O O . SER G 3 41 ? -41.375 57.840 49.738 1.00 52.39 47 SER G O 1
ATOM 9294 N N . GLN G 3 42 ? -39.537 59.090 50.239 1.00 44.62 48 GLN G N 1
ATOM 9295 C CA . GLN G 3 42 ? -39.420 58.604 51.619 1.00 42.99 48 GLN G CA 1
ATOM 9296 C C . GLN G 3 42 ? -39.488 59.733 52.653 1.00 45.38 48 GLN G C 1
ATOM 9297 O O . GLN G 3 42 ? -39.356 60.903 52.301 1.00 45.48 48 GLN G O 1
ATOM 9303 N N . GLY G 3 43 ? -39.700 59.365 53.917 1.00 40.46 49 GLY G N 1
ATOM 9304 C CA . GLY G 3 43 ? -39.702 60.307 55.028 1.00 39.60 49 GLY G CA 1
ATOM 9305 C C . GLY G 3 43 ? -38.279 60.678 55.409 1.00 41.08 49 GLY G C 1
ATOM 9306 O O . GLY G 3 43 ? -37.381 59.846 55.234 1.00 40.70 49 GLY G O 1
ATOM 9307 N N . PRO G 3 44 ? -38.016 61.910 55.935 1.00 35.37 50 PRO G N 1
ATOM 9308 C CA . PRO G 3 44 ? -36.638 62.262 56.336 1.00 33.74 50 PRO G CA 1
ATOM 9309 C C . PRO G 3 44 ? -36.040 61.260 57.328 1.00 36.67 50 PRO G C 1
ATOM 9310 O O . PRO G 3 44 ? -36.765 60.583 58.058 1.00 35.74 50 PRO G O 1
ATOM 9314 N N . GLU G 3 45 ? -34.707 61.149 57.316 1.00 33.49 51 GLU G N 1
ATOM 9315 C CA . GLU G 3 45 ? -33.947 60.198 58.120 1.00 33.10 51 GLU G C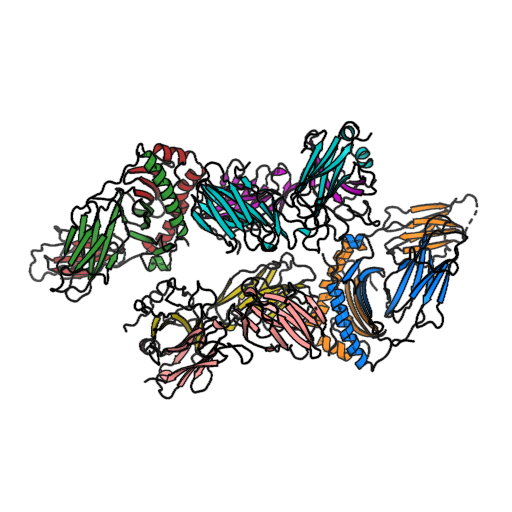A 1
ATOM 9316 C C . GLU G 3 45 ? -32.748 60.885 58.771 1.00 34.47 51 GLU G C 1
ATOM 9317 O O . GLU G 3 45 ? -32.019 61.594 58.095 1.00 34.02 51 GLU G O 1
ATOM 9323 N N . TYR G 3 46 ? -32.538 60.656 60.069 1.00 30.33 52 TYR G N 1
ATOM 9324 C CA . TYR G 3 46 ? -31.419 61.194 60.839 1.00 29.59 52 TYR G CA 1
ATOM 9325 C C . TYR G 3 46 ? -30.133 60.536 60.395 1.00 34.52 52 TYR G C 1
ATOM 9326 O O . TYR G 3 46 ? -30.108 59.319 60.184 1.00 35.57 52 TYR G O 1
ATOM 9335 N N . VAL G 3 47 ? -29.063 61.335 60.266 1.00 30.04 53 VAL G N 1
ATOM 9336 C CA . VAL G 3 47 ? -27.753 60.842 59.857 1.00 29.49 53 VAL G CA 1
ATOM 9337 C C . VAL G 3 47 ? -26.792 60.913 61.060 1.00 33.45 53 VAL G C 1
ATOM 9338 O O . VAL G 3 47 ? -26.310 59.877 61.518 1.00 34.89 53 VAL G O 1
ATOM 9342 N N . ILE G 3 48 ? -26.532 62.119 61.572 1.00 28.14 54 ILE G N 1
ATOM 9343 C CA . ILE G 3 48 ? -25.614 62.371 62.689 1.00 27.24 54 ILE G CA 1
ATOM 9344 C C . ILE G 3 48 ? -25.839 63.789 63.225 1.00 31.48 54 ILE G C 1
ATOM 9345 O O . ILE G 3 48 ? -26.411 64.634 62.530 1.00 31.91 54 ILE G O 1
ATOM 9350 N N . HIS G 3 49 ? -25.365 64.046 64.446 1.00 28.32 55 HIS G N 1
ATOM 9351 C CA . HIS G 3 49 ? -25.380 65.362 65.074 1.00 28.47 55 HIS G CA 1
ATOM 9352 C C . HIS G 3 49 ? -24.122 65.502 65.963 1.00 32.40 55 HIS G C 1
ATOM 9353 O O . HIS G 3 49 ? -23.556 64.501 66.404 1.00 32.94 55 HIS G O 1
ATOM 9360 N N . GLY G 3 50 ? -23.690 66.731 66.191 1.00 27.86 56 GLY G N 1
ATOM 9361 C CA . GLY G 3 50 ? -22.509 66.999 67.002 1.00 28.28 56 GLY G CA 1
ATOM 9362 C C . GLY G 3 50 ? -22.446 68.422 67.506 1.00 33.19 56 GLY G C 1
ATOM 9363 O O . GLY G 3 50 ? -23.331 69.235 67.228 1.00 33.74 56 GLY G O 1
ATOM 9364 N N . LEU G 3 51 ? -21.401 68.726 68.262 1.00 29.35 57 LEU G N 1
ATOM 9365 C CA . LEU G 3 51 ? -21.183 70.045 68.830 1.00 28.75 57 LEU G CA 1
ATOM 9366 C C . LEU G 3 51 ? -19.811 70.544 68.382 1.00 32.73 57 LEU G C 1
ATOM 9367 O O . LEU G 3 51 ? -19.725 71.626 67.804 1.00 32.57 57 LEU G O 1
ATOM 9372 N N . THR G 3 52 ? -18.747 69.751 68.617 1.00 29.09 58 THR G N 1
ATOM 9373 C CA . THR G 3 52 ? -17.393 70.147 68.225 1.00 30.44 58 THR G CA 1
ATOM 9374 C C . THR G 3 52 ? -16.628 69.001 67.548 1.00 36.44 58 THR G C 1
ATOM 9375 O O . THR G 3 52 ? -17.050 67.849 67.608 1.00 36.43 58 THR G O 1
ATOM 9379 N N . SER G 3 53 ? -15.504 69.344 66.898 1.00 35.11 64 SER G N 1
ATOM 9380 C CA . SER G 3 53 ? -14.539 68.480 66.215 1.00 36.31 64 SER G CA 1
ATOM 9381 C C . SER G 3 53 ? -15.178 67.342 65.382 1.00 42.02 64 SER G C 1
ATOM 9382 O O . SER G 3 53 ? -16.188 67.560 64.710 1.00 42.25 64 SER G O 1
ATOM 9385 N N . ASN G 3 54 ? -14.565 66.145 65.415 1.00 38.76 65 ASN G N 1
ATOM 9386 C CA . ASN G 3 54 ? -14.968 64.970 64.659 1.00 36.98 65 ASN G CA 1
ATOM 9387 C C . ASN G 3 54 ? -15.931 64.091 65.447 1.00 39.16 65 ASN G C 1
ATOM 9388 O O . ASN G 3 54 ? -15.628 63.680 66.553 1.00 39.27 65 ASN G O 1
ATOM 9393 N N . VAL G 3 55 ? -17.096 63.813 64.865 1.00 34.97 66 VAL G N 1
ATOM 9394 C CA . VAL G 3 55 ? -18.161 62.987 65.446 1.00 34.71 66 VAL G CA 1
ATOM 9395 C C . VAL G 3 55 ? -18.383 61.809 64.508 1.00 38.18 66 VAL G C 1
ATOM 9396 O O . VAL G 3 55 ? -18.466 62.009 63.300 1.00 37.08 66 VAL G O 1
ATOM 9400 N N . ASN G 3 56 ? -18.493 60.588 65.051 1.00 34.95 67 ASN G N 1
ATOM 9401 C CA . ASN G 3 56 ? -18.704 59.393 64.237 1.00 34.20 67 ASN G CA 1
ATOM 9402 C C . ASN G 3 56 ? -19.857 58.560 64.764 1.00 38.96 67 ASN G C 1
ATOM 9403 O O . ASN G 3 56 ? -20.225 58.701 65.923 1.00 39.75 67 ASN G O 1
ATOM 9408 N N . ASN G 3 57 ? -20.442 57.718 63.903 1.00 35.22 68 ASN G N 1
ATOM 9409 C CA . ASN G 3 57 ? -21.492 56.756 64.227 1.00 35.17 68 ASN G CA 1
ATOM 9410 C C . ASN G 3 57 ? -21.427 55.626 63.190 1.00 43.71 68 ASN G C 1
ATOM 9411 O O . ASN G 3 57 ? -20.428 55.524 62.478 1.00 44.26 68 ASN G O 1
ATOM 9416 N N . ARG G 3 58 ? -22.450 54.763 63.121 1.00 43.28 74 ARG G N 1
ATOM 9417 C CA . ARG G 3 58 ? -22.456 53.627 62.198 1.00 44.31 74 ARG G CA 1
ATOM 9418 C C . ARG G 3 58 ? -22.712 54.044 60.740 1.00 47.98 74 ARG G C 1
ATOM 9419 O O . ARG G 3 58 ? -22.370 53.301 59.826 1.00 48.03 74 ARG G O 1
ATOM 9427 N N . MET G 3 59 ? -23.315 55.220 60.534 1.00 44.72 75 MET G N 1
ATOM 9428 C CA . MET G 3 59 ? -23.708 55.742 59.226 1.00 43.95 75 MET G CA 1
ATOM 9429 C C . MET G 3 59 ? -22.700 56.694 58.587 1.00 44.29 75 MET G C 1
ATOM 9430 O O . MET G 3 59 ? -22.518 56.643 57.367 1.00 43.44 75 MET G O 1
ATOM 9435 N N . ALA G 3 60 ? -22.109 57.616 59.380 1.00 37.56 76 ALA G N 1
ATOM 9436 C CA . ALA G 3 60 ? -21.232 58.641 58.842 1.00 35.59 76 ALA G CA 1
ATOM 9437 C C . ALA G 3 60 ? -20.292 59.234 59.871 1.00 36.47 76 ALA G C 1
ATOM 9438 O O . ALA G 3 60 ? -20.355 58.899 61.049 1.00 35.97 76 ALA G O 1
ATOM 9440 N N . SER G 3 61 ? -19.412 60.133 59.399 1.00 31.11 77 SER G N 1
ATOM 9441 C CA . SER G 3 61 ? -18.516 60.957 60.196 1.00 30.45 77 SER G CA 1
ATOM 9442 C C . SER G 3 61 ? -18.902 62.418 59.973 1.00 31.39 77 SER G C 1
ATOM 9443 O O . SER G 3 61 ? -19.382 62.768 58.898 1.00 29.38 77 SER G O 1
ATOM 9446 N N . LEU G 3 62 ? -18.711 63.254 60.985 1.00 28.23 78 LEU G N 1
ATOM 9447 C CA . LEU G 3 62 ? -19.005 64.678 60.939 1.00 28.17 78 LEU G CA 1
ATOM 9448 C C . LEU G 3 62 ? -17.794 65.441 61.434 1.00 34.19 78 LEU G C 1
ATOM 9449 O O . LEU G 3 62 ? -17.398 65.289 62.592 1.00 35.53 78 LEU G O 1
ATOM 9454 N N . ALA G 3 63 ? -17.180 66.232 60.549 1.00 30.49 79 ALA G N 1
ATOM 9455 C CA . ALA G 3 63 ? -16.008 67.024 60.903 1.00 30.52 79 ALA G CA 1
ATOM 9456 C C . ALA G 3 63 ? -16.416 68.487 61.065 1.00 32.92 79 ALA G C 1
ATOM 9457 O O . ALA G 3 63 ? -16.758 69.141 60.079 1.00 32.06 79 ALA G O 1
ATOM 9459 N N . ILE G 3 64 ? -16.446 68.980 62.315 1.00 28.84 80 ILE G N 1
ATOM 9460 C CA . ILE G 3 64 ? -16.815 70.365 62.595 1.00 28.85 80 ILE G CA 1
ATOM 9461 C C . ILE G 3 64 ? -15.531 71.166 62.748 1.00 34.23 80 ILE G C 1
ATOM 9462 O O . ILE G 3 64 ? -14.636 70.717 63.457 1.00 35.74 80 ILE G O 1
ATOM 9467 N N . ALA G 3 65 ? -15.450 72.350 62.094 1.00 30.59 81 ALA G N 1
ATOM 9468 C CA . ALA G 3 65 ? -14.319 73.271 62.141 1.00 32.07 81 ALA G CA 1
ATOM 9469 C C . ALA G 3 65 ? -14.042 73.749 63.574 1.00 39.16 81 ALA G C 1
ATOM 9470 O O . ALA G 3 65 ? -14.958 73.769 64.395 1.00 38.20 81 ALA G O 1
ATOM 9472 N N . GLU G 3 66 ? -12.775 74.122 63.871 1.00 38.86 82 GLU G N 1
ATOM 9473 C CA . GLU G 3 66 ? -12.337 74.616 65.181 1.00 39.83 82 GLU G CA 1
ATOM 9474 C C . GLU G 3 66 ? -13.160 75.844 65.622 1.00 44.94 82 GLU G C 1
ATOM 9475 O O . GLU G 3 66 ? -13.530 75.929 66.794 1.00 44.64 82 GLU G O 1
ATOM 9477 N N . ASP G 3 67 ? -13.490 76.757 64.673 1.00 41.76 83 ASP G N 1
ATOM 9478 C CA . ASP G 3 67 ? -14.287 77.957 64.953 1.00 41.50 83 ASP G CA 1
ATOM 9479 C C . ASP G 3 67 ? -15.794 77.643 64.978 1.00 43.72 83 ASP G C 1
ATOM 9480 O O . ASP G 3 67 ? -16.583 78.522 65.325 1.00 43.86 83 ASP G O 1
ATOM 9485 N N . ARG G 3 68 ? -16.185 76.402 64.575 1.00 38.08 84 ARG G N 1
ATOM 9486 C CA . ARG G 3 68 ? -17.555 75.861 64.530 1.00 35.50 84 ARG G CA 1
ATOM 9487 C C . ARG G 3 68 ? -18.440 76.558 63.468 1.00 39.33 84 ARG G C 1
ATOM 9488 O O . ARG G 3 68 ? -19.638 76.260 63.383 1.00 37.98 84 ARG G O 1
ATOM 9496 N N . LYS G 3 69 ? -17.855 77.454 62.646 1.00 36.73 85 LYS G N 1
ATOM 9497 C CA . LYS G 3 69 ? -18.578 78.221 61.624 1.00 36.36 85 LYS G CA 1
ATOM 9498 C C . LYS G 3 69 ? -18.816 77.408 60.335 1.00 39.62 85 LYS G C 1
ATOM 9499 O O . LYS G 3 69 ? -19.486 77.898 59.418 1.00 40.30 85 LYS G O 1
ATOM 9505 N N . SER G 3 70 ? -18.278 76.174 60.267 1.00 34.43 86 SER G N 1
ATOM 9506 C CA . SER G 3 70 ? -18.467 75.253 59.144 1.00 33.03 86 SER G CA 1
ATOM 9507 C C . SER G 3 70 ? -18.302 73.797 59.596 1.00 35.02 86 SER G C 1
ATOM 9508 O O . SER G 3 70 ? -17.754 73.535 60.667 1.00 33.63 86 SER G O 1
ATOM 9511 N N . SER G 3 71 ? -18.827 72.862 58.787 1.00 31.46 87 SER G N 1
ATOM 9512 C CA . SER G 3 71 ? -18.783 71.419 59.027 1.00 31.02 87 SER G CA 1
ATOM 9513 C C . SER G 3 71 ? -18.875 70.640 57.712 1.00 36.22 87 SER G C 1
ATOM 9514 O O . SER G 3 71 ? -19.245 71.194 56.671 1.00 36.37 87 SER G O 1
ATOM 9517 N N . THR G 3 72 ? -18.535 69.349 57.775 1.00 33.17 88 THR G N 1
ATOM 9518 C CA . THR G 3 72 ? -18.541 68.442 56.637 1.00 32.34 88 THR G CA 1
ATOM 9519 C C . THR G 3 72 ? -19.141 67.115 57.056 1.00 35.86 88 THR G C 1
ATOM 9520 O O . THR G 3 72 ? -18.783 66.583 58.103 1.00 36.40 88 THR G O 1
ATOM 9524 N N . LEU G 3 73 ? -20.045 66.582 56.236 1.00 32.00 89 LEU G N 1
ATOM 9525 C CA . LEU G 3 73 ? -20.593 65.246 56.425 1.00 31.33 89 LEU G CA 1
ATOM 9526 C C . LEU G 3 73 ? -19.764 64.301 55.561 1.00 34.78 89 LEU G C 1
ATOM 9527 O O . LEU G 3 73 ? -19.543 64.577 54.378 1.00 34.53 89 LEU G O 1
ATOM 9532 N N . ILE G 3 74 ? -19.265 63.219 56.155 1.00 30.80 90 ILE G N 1
ATOM 9533 C CA . ILE G 3 74 ? -18.458 62.266 55.416 1.00 30.24 90 ILE G CA 1
ATOM 9534 C C . ILE G 3 74 ? -19.203 60.948 55.294 1.00 33.24 90 ILE G C 1
ATOM 9535 O O . ILE G 3 74 ? -19.481 60.289 56.298 1.00 32.17 90 ILE G O 1
ATOM 9540 N N . LEU G 3 75 ? -19.553 60.596 54.050 1.00 30.16 91 LEU G N 1
ATOM 9541 C CA . LEU G 3 75 ? -20.151 59.316 53.690 1.00 29.88 91 LEU G CA 1
ATOM 9542 C C . LEU G 3 75 ? -19.010 58.548 53.107 1.00 33.90 91 LEU G C 1
ATOM 9543 O O . LEU G 3 75 ? -18.597 58.842 51.991 1.00 32.96 91 LEU G O 1
ATOM 9548 N N . HIS G 3 76 ? -18.416 57.660 53.915 1.00 31.86 92 HIS G N 1
ATOM 9549 C CA . HIS G 3 76 ? -17.201 56.898 53.621 1.00 32.58 92 HIS G CA 1
ATOM 9550 C C . HIS G 3 76 ? -17.276 56.022 52.364 1.00 37.34 92 HIS G C 1
ATOM 9551 O O . HIS G 3 76 ? -16.247 55.816 51.721 1.00 38.61 92 HIS G O 1
ATOM 9558 N N . ARG G 3 77 ? -18.460 55.507 52.016 1.00 33.60 93 ARG G N 1
ATOM 9559 C CA . ARG G 3 77 ? -18.651 54.666 50.829 1.00 33.92 93 ARG G CA 1
ATOM 9560 C C . ARG G 3 77 ? -20.092 54.775 50.380 1.00 37.79 93 ARG G C 1
ATOM 9561 O O . ARG G 3 77 ? -20.893 53.876 50.661 1.00 37.93 93 ARG G O 1
ATOM 9569 N N . ALA G 3 78 ? -20.436 55.900 49.715 1.00 33.90 94 ALA G N 1
ATOM 9570 C CA . ALA G 3 78 ? -21.799 56.132 49.250 1.00 32.99 94 ALA G CA 1
ATOM 9571 C C . ALA G 3 78 ? -22.161 55.169 48.123 1.00 37.93 94 ALA G C 1
ATOM 9572 O O . ALA G 3 78 ? -21.380 54.980 47.192 1.00 37.83 94 ALA G O 1
ATOM 9574 N N . THR G 3 79 ? -23.321 54.512 48.261 1.00 34.81 95 THR G N 1
ATOM 9575 C CA . THR G 3 79 ? -23.846 53.555 47.286 1.00 34.62 95 THR G CA 1
ATOM 9576 C C . THR G 3 79 ? -24.966 54.243 46.510 1.00 38.41 95 THR G C 1
ATOM 9577 O O . THR G 3 79 ? -25.311 55.383 46.818 1.00 37.59 95 THR G O 1
ATOM 9581 N N . LEU G 3 80 ? -25.541 53.556 45.519 1.00 35.91 96 LEU G N 1
ATOM 9582 C CA . LEU G 3 80 ? -26.660 54.072 44.721 1.00 35.26 96 LEU G CA 1
ATOM 9583 C C . LEU G 3 80 ? -27.900 54.360 45.600 1.00 38.22 96 LEU G C 1
ATOM 9584 O O . LEU G 3 80 ? -28.736 55.182 45.220 1.00 36.94 96 LEU G O 1
ATOM 9589 N N . ARG G 3 81 ? -27.980 53.700 46.779 1.00 35.02 97 ARG G N 1
ATOM 9590 C CA . ARG G 3 81 ? -29.044 53.816 47.773 1.00 35.11 97 ARG G CA 1
ATOM 9591 C C . ARG G 3 81 ? -28.850 55.049 48.672 1.00 39.20 97 ARG G C 1
ATOM 9592 O O . ARG G 3 81 ? -29.744 55.387 49.447 1.00 39.53 97 ARG G O 1
ATOM 9600 N N . ASP G 3 82 ? -27.695 55.723 48.568 1.00 34.93 98 ASP G N 1
ATOM 9601 C CA . ASP G 3 82 ? -27.388 56.912 49.361 1.00 33.72 98 ASP G CA 1
ATOM 9602 C C . ASP G 3 82 ? -27.677 58.187 48.565 1.00 36.35 98 ASP G C 1
ATOM 9603 O O . ASP G 3 82 ? -27.429 59.291 49.054 1.00 36.29 98 ASP G O 1
ATOM 9608 N N . ALA G 3 83 ? -28.245 58.038 47.355 1.00 32.02 99 ALA G N 1
ATOM 9609 C CA . ALA G 3 83 ? -28.660 59.169 46.526 1.00 31.21 99 ALA G CA 1
ATOM 9610 C C . ALA G 3 83 ? -29.907 59.756 47.170 1.00 34.62 99 ALA G C 1
ATOM 9611 O O . ALA G 3 83 ? -30.924 59.076 47.283 1.00 35.44 99 ALA G O 1
ATOM 9613 N N . ALA G 3 84 ? -29.763 60.954 47.739 1.00 30.16 100 ALA G N 1
ATOM 9614 C CA . ALA G 3 84 ? -30.777 61.654 48.519 1.00 29.17 100 ALA G CA 1
ATOM 9615 C C . ALA G 3 84 ? -30.430 63.120 48.647 1.00 32.46 100 ALA G C 1
ATOM 9616 O O . ALA G 3 84 ? -29.383 63.552 48.162 1.00 31.33 100 ALA G O 1
ATOM 9618 N N . VAL G 3 85 ? -31.311 63.887 49.313 1.00 30.50 101 VAL G N 1
ATOM 9619 C CA . VAL G 3 85 ? -31.083 65.294 49.634 1.00 30.63 101 VAL G CA 1
ATOM 9620 C C . VAL G 3 85 ? -30.582 65.309 51.068 1.00 34.28 101 VAL G C 1
ATOM 9621 O O . VAL G 3 85 ? -31.241 64.762 51.954 1.00 35.09 101 VAL G O 1
ATOM 9625 N N . TYR G 3 86 ? -29.398 65.883 51.282 1.00 28.29 102 TYR G N 1
ATOM 9626 C CA . TYR G 3 86 ? -28.765 65.952 52.587 1.00 26.13 102 TYR G CA 1
ATOM 9627 C C . TYR G 3 86 ? -28.935 67.352 53.161 1.00 28.97 102 TYR G C 1
ATOM 9628 O O . TYR G 3 86 ? -28.520 68.338 52.543 1.00 27.83 102 TYR G O 1
ATOM 9637 N N . TYR G 3 87 ? -29.614 67.434 54.322 1.00 26.15 103 TYR G N 1
ATOM 9638 C CA . TYR G 3 87 ? -29.895 68.697 54.997 1.00 26.69 103 TYR G CA 1
ATOM 9639 C C . TYR G 3 87 ? -29.020 68.901 56.214 1.00 30.86 103 TYR G C 1
ATOM 9640 O O . TYR G 3 87 ? -29.060 68.101 57.146 1.00 30.82 103 TYR G O 1
ATOM 9649 N N . CYS G 3 88 ? -28.271 70.007 56.219 1.00 27.45 104 CYS G N 1
ATOM 9650 C CA . CYS G 3 88 ? -27.444 70.475 57.323 1.00 27.33 104 CYS G CA 1
ATOM 9651 C C . CYS G 3 88 ? -28.285 71.477 58.114 1.00 31.32 104 CYS G C 1
ATOM 9652 O O . CYS G 3 88 ? -28.704 72.512 57.575 1.00 30.95 104 CYS G O 1
ATOM 9655 N N . ILE G 3 89 ? -28.612 71.114 59.363 1.00 27.45 105 ILE G N 1
ATOM 9656 C CA . ILE G 3 89 ? -29.525 71.872 60.212 1.00 27.08 105 ILE G CA 1
ATOM 9657 C C . ILE G 3 89 ? -28.893 72.256 61.534 1.00 30.37 105 ILE G C 1
ATOM 9658 O O . ILE G 3 89 ? -28.316 71.413 62.215 1.00 29.48 105 ILE G O 1
ATOM 9663 N N . LEU G 3 90 ? -29.058 73.527 61.915 1.00 27.92 106 LEU G N 1
ATOM 9664 C CA . LEU G 3 90 ? -28.681 74.032 63.231 1.00 28.01 106 LEU G CA 1
ATOM 9665 C C . LEU G 3 90 ? -29.896 73.919 64.126 1.00 32.47 106 LEU G C 1
ATOM 9666 O O . LEU G 3 90 ? -30.985 74.382 63.756 1.00 31.52 106 LEU G O 1
ATOM 9671 N N . ARG G 3 91 ? -29.729 73.263 65.278 1.00 29.58 107 ARG G N 1
ATOM 9672 C CA . ARG G 3 91 ? -30.799 73.109 66.264 1.00 29.41 107 ARG G CA 1
ATOM 9673 C C . ARG G 3 91 ? -30.204 73.287 67.649 1.00 33.42 107 ARG G C 1
ATOM 9674 O O . ARG G 3 91 ? -29.114 72.764 67.920 1.00 33.68 107 ARG G O 1
ATOM 9682 N N . ASP G 3 92 ? -30.894 74.050 68.510 1.00 29.01 108 ASP G N 1
ATOM 9683 C CA . ASP G 3 92 ? -30.445 74.268 69.881 1.00 29.12 108 ASP G CA 1
ATOM 9684 C C . ASP G 3 92 ? -30.471 72.937 70.601 1.00 35.09 108 ASP G C 1
ATOM 9685 O O . ASP G 3 92 ? -31.430 72.179 70.431 1.00 35.69 108 ASP G O 1
ATOM 9690 N N . SER G 3 93 ? -29.415 72.640 71.381 1.00 31.68 109 SER G N 1
ATOM 9691 C CA . SER G 3 93 ? -29.261 71.405 72.153 1.00 31.77 109 SER G CA 1
ATOM 9692 C C . SER G 3 93 ? -30.481 71.071 73.022 1.00 37.74 109 SER G C 1
ATOM 9693 O O . SER G 3 93 ? -30.601 69.941 73.490 1.00 38.41 109 SER G O 1
ATOM 9696 N N . ARG G 3 94 ? -31.385 72.042 73.219 1.00 34.74 110 ARG G N 1
ATOM 9697 C CA . ARG G 3 94 ? -32.586 71.911 74.038 1.00 34.82 110 ARG G CA 1
ATOM 9698 C C . ARG G 3 94 ? -33.860 71.926 73.198 1.00 38.31 110 ARG G C 1
ATOM 9699 O O . ARG G 3 94 ? -34.944 71.685 73.739 1.00 38.86 110 ARG G O 1
ATOM 9707 N N . ALA G 3 95 ? -33.744 72.230 71.895 1.00 34.14 113 ALA G N 1
ATOM 9708 C CA . ALA G 3 95 ? -34.904 72.301 71.008 1.00 34.69 113 ALA G CA 1
ATOM 9709 C C . ALA G 3 95 ? -35.083 71.014 70.203 1.00 38.38 113 ALA G C 1
ATOM 9710 O O . ALA G 3 95 ? -34.147 70.212 70.079 1.00 36.85 113 ALA G O 1
ATOM 9712 N N . GLN G 3 96 ? -36.306 70.822 69.666 1.00 34.44 114 GLN G N 1
ATOM 9713 C CA . GLN G 3 96 ? -36.642 69.667 68.855 1.00 33.08 114 GLN G CA 1
ATOM 9714 C C . GLN G 3 96 ? -37.032 70.076 67.438 1.00 35.75 114 GLN G C 1
ATOM 9715 O O . GLN G 3 96 ? -36.713 69.350 66.494 1.00 34.34 114 GLN G O 1
ATOM 9721 N N . LYS G 3 97 ? -37.698 71.239 67.287 1.00 32.73 115 LYS G N 1
ATOM 9722 C CA . LYS G 3 97 ? -38.127 71.803 65.998 1.00 32.21 115 LYS G CA 1
ATOM 9723 C C . LYS G 3 97 ? -36.950 71.774 64.994 1.00 34.32 115 LYS G C 1
ATOM 9724 O O . LYS G 3 97 ? -35.877 72.301 65.301 1.00 34.26 115 LYS G O 1
ATOM 9730 N N . LEU G 3 98 ? -37.133 71.093 63.845 1.00 29.09 116 LEU G N 1
ATOM 9731 C CA . LEU G 3 98 ? -36.106 70.996 62.805 1.00 27.81 116 LEU G CA 1
ATOM 9732 C C . LEU G 3 98 ? -36.423 71.957 61.662 1.00 33.68 116 LEU G C 1
ATOM 9733 O O . LEU G 3 98 ? -37.496 71.871 61.072 1.00 34.35 116 LEU G O 1
ATOM 9738 N N . VAL G 3 99 ? -35.491 72.884 61.364 1.00 30.97 117 VAL G N 1
ATOM 9739 C CA . VAL G 3 99 ? -35.649 73.876 60.293 1.00 31.06 117 VAL G CA 1
ATOM 9740 C C . VAL G 3 99 ? -34.810 73.385 59.110 1.00 36.50 117 VAL G C 1
ATOM 9741 O O . VAL G 3 99 ? -33.577 73.395 59.169 1.00 37.46 117 VAL G O 1
ATOM 9745 N N . PHE G 3 100 ? -35.491 72.892 58.070 1.00 33.14 118 PHE G N 1
ATOM 9746 C CA . PHE G 3 100 ? -34.894 72.352 56.849 1.00 32.09 118 PHE G CA 1
ATOM 9747 C C . PHE G 3 100 ? -34.739 73.449 55.804 1.00 38.03 118 PHE G C 1
ATOM 9748 O O . PHE G 3 100 ? -35.724 74.120 55.460 1.00 39.92 118 PHE G O 1
ATOM 9756 N N . GLY G 3 101 ? -33.517 73.621 55.311 1.00 33.27 119 GLY G N 1
ATOM 9757 C CA . GLY G 3 101 ? -33.225 74.565 54.240 1.00 34.23 119 GLY G CA 1
ATOM 9758 C C . GLY G 3 101 ? -33.305 73.875 52.891 1.00 39.83 119 GLY G C 1
ATOM 9759 O O . GLY G 3 101 ? -33.924 72.809 52.775 1.00 39.02 119 GLY G O 1
ATOM 9760 N N . GLN G 3 102 ? -32.659 74.447 51.865 1.00 38.21 120 GLN G N 1
ATOM 9761 C CA . GLN G 3 102 ? -32.649 73.859 50.522 1.00 38.64 120 GLN G CA 1
ATOM 9762 C C . GLN G 3 102 ? -31.952 72.495 50.543 1.00 43.49 120 GLN G C 1
ATOM 9763 O O . GLN G 3 102 ? -32.522 71.518 50.052 1.00 43.00 120 GLN G O 1
ATOM 9769 N N . GLY G 3 103 ? -30.757 72.442 51.142 1.00 40.13 121 GLY G N 1
ATOM 9770 C CA . GLY G 3 103 ? -29.964 71.221 51.261 1.00 38.54 121 GLY G CA 1
ATOM 9771 C C . GLY G 3 103 ? -29.160 70.910 50.020 1.00 40.90 121 GLY G C 1
ATOM 9772 O O . GLY G 3 103 ? -29.202 71.673 49.049 1.00 41.78 121 GLY G O 1
ATOM 9773 N N . THR G 3 104 ? -28.412 69.790 50.048 1.00 34.91 122 THR G N 1
ATOM 9774 C CA . THR G 3 104 ? -27.617 69.335 48.904 1.00 34.43 122 THR G CA 1
ATOM 9775 C C . THR G 3 104 ? -28.253 68.084 48.305 1.00 37.46 122 THR G C 1
ATOM 9776 O O . THR G 3 104 ? -28.426 67.091 49.014 1.00 36.98 122 THR G O 1
ATOM 9780 N N . ARG G 3 105 ? -28.593 68.130 47.004 1.00 33.84 123 ARG G N 1
ATOM 9781 C CA . ARG G 3 105 ? -29.143 66.974 46.294 1.00 32.96 123 ARG G CA 1
ATOM 9782 C C . ARG G 3 105 ? -27.963 66.153 45.756 1.00 35.10 123 ARG G C 1
ATOM 9783 O O . ARG G 3 105 ? -27.252 66.586 44.845 1.00 34.66 123 ARG G O 1
ATOM 9791 N N . LEU G 3 106 ? -27.731 64.995 46.372 1.00 30.98 124 LEU G N 1
ATOM 9792 C CA . LEU G 3 106 ? -26.627 64.117 46.015 1.00 30.50 124 LEU G CA 1
ATOM 9793 C C . LEU G 3 106 ? -27.065 63.066 45.007 1.00 34.41 124 LEU G C 1
ATOM 9794 O O . LEU G 3 106 ? -27.954 62.263 45.276 1.00 33.27 124 LEU G O 1
ATOM 9799 N N . THR G 3 107 ? -26.401 63.082 43.854 1.00 32.17 125 THR G N 1
ATOM 9800 C CA . THR G 3 107 ? -26.588 62.162 42.739 1.00 31.65 125 THR G CA 1
ATOM 9801 C C . THR G 3 107 ? -25.437 61.170 42.747 1.00 34.56 125 THR G C 1
ATOM 9802 O O . THR G 3 107 ? -24.275 61.569 42.801 1.00 33.95 125 THR G O 1
ATOM 9806 N N . ILE G 3 108 ? -25.766 59.879 42.710 1.00 31.77 126 ILE G N 1
ATOM 9807 C CA . ILE G 3 108 ? -24.772 58.807 42.683 1.00 31.86 126 ILE G CA 1
ATOM 9808 C C . ILE G 3 108 ? -24.780 58.181 41.297 1.00 35.90 126 ILE G C 1
ATOM 9809 O O . ILE G 3 108 ? -25.813 57.681 40.853 1.00 35.31 126 ILE G O 1
ATOM 9814 N N . ASN G 3 109 ? -23.624 58.221 40.621 1.00 34.22 127 ASN G N 1
ATOM 9815 C CA . ASN G 3 109 ? -23.435 57.663 39.278 1.00 34.68 127 ASN G CA 1
ATOM 9816 C C . ASN G 3 109 ? -23.091 56.170 39.334 1.00 39.60 127 ASN G C 1
ATOM 9817 O O . ASN G 3 109 ? -22.129 55.801 40.007 1.00 38.76 127 ASN G O 1
ATOM 9822 N N . PRO G 3 110 ? -23.845 55.285 38.632 1.00 38.09 128 PRO G N 1
ATOM 9823 C CA . PRO G 3 110 ? -23.465 53.856 38.629 1.00 38.29 128 PRO G CA 1
ATOM 9824 C C . PRO G 3 110 ? -22.236 53.613 37.758 1.00 42.68 128 PRO G C 1
ATOM 9825 O O . PRO G 3 110 ? -21.914 54.436 36.901 1.00 40.97 128 PRO G O 1
ATOM 9829 N N . ASN G 3 111 ? -21.549 52.492 37.978 1.00 41.97 129 ASN G N 1
ATOM 9830 C CA . ASN G 3 111 ? -20.397 52.137 37.158 1.00 43.10 129 ASN G CA 1
ATOM 9831 C C . ASN G 3 111 ? -20.873 51.247 36.002 1.00 45.78 129 ASN G C 1
ATOM 9832 O O . ASN G 3 111 ? -21.242 50.087 36.213 1.00 45.26 129 ASN G O 1
ATOM 9837 N N . ILE G 3 112 ? -20.925 51.825 34.795 1.00 41.37 130 ILE G N 1
ATOM 9838 C CA . ILE G 3 112 ? -21.324 51.123 33.579 1.00 40.98 130 ILE G CA 1
ATOM 9839 C C . ILE G 3 112 ? -20.022 50.562 32.996 1.00 47.55 130 ILE G C 1
ATOM 9840 O O . ILE G 3 112 ? -19.264 51.285 32.348 1.00 47.47 130 ILE G O 1
ATOM 9845 N N . GLN G 3 113 ? -19.735 49.292 33.328 1.00 46.43 131 GLN G N 1
ATOM 9846 C CA . GLN G 3 113 ? -18.531 48.537 32.967 1.00 48.85 131 GLN G CA 1
ATOM 9847 C C . GLN G 3 113 ? -18.295 48.497 31.443 1.00 54.97 131 GLN G C 1
ATOM 9848 O O . GLN G 3 113 ? -17.174 48.769 30.992 1.00 55.77 131 GLN G O 1
ATOM 9854 N N . ASN G 3 114 ? -19.340 48.137 30.662 1.00 51.24 132 ASN G N 1
ATOM 9855 C CA . ASN G 3 114 ? -19.251 48.027 29.207 1.00 51.56 132 ASN G CA 1
ATOM 9856 C C . ASN G 3 114 ? -20.413 48.764 28.529 1.00 53.20 132 ASN G C 1
ATOM 9857 O O . ASN G 3 114 ? -21.446 48.154 28.236 1.00 51.68 132 ASN G O 1
ATOM 9862 N N . PRO G 3 115 ? -20.256 50.085 28.274 1.00 48.87 133 PRO G N 1
ATOM 9863 C CA . PRO G 3 115 ? -21.344 50.836 27.629 1.00 47.84 133 PRO G CA 1
ATOM 9864 C C . PRO G 3 115 ? -21.618 50.332 26.216 1.00 52.16 133 PRO G C 1
ATOM 9865 O O . PRO G 3 115 ? -20.686 49.977 25.486 1.00 53.58 133 PRO G O 1
ATOM 9869 N N . ASP G 3 116 ? -22.908 50.256 25.861 1.00 46.32 134 ASP G N 1
ATOM 9870 C CA . ASP G 3 116 ? -23.400 49.816 24.557 1.00 45.74 134 ASP G CA 1
ATOM 9871 C C . ASP G 3 116 ? -24.653 50.658 24.218 1.00 47.34 134 ASP G C 1
ATOM 9872 O O . ASP G 3 116 ? -25.750 50.096 24.122 1.00 45.74 134 ASP G O 1
ATOM 9877 N N . PRO G 3 117 ? -24.535 52.013 24.088 1.00 43.82 135 PRO G N 1
ATOM 9878 C CA . PRO G 3 117 ? -25.732 52.838 23.835 1.00 43.42 135 PRO G CA 1
ATOM 9879 C C . PRO G 3 117 ? -26.515 52.408 22.602 1.00 49.00 135 PRO G C 1
ATOM 9880 O O . PRO G 3 117 ? -25.915 52.105 21.562 1.00 50.21 135 PRO G O 1
ATOM 9884 N N . ALA G 3 118 ? -27.857 52.343 22.741 1.00 45.14 136 ALA G N 1
ATOM 9885 C CA . ALA G 3 118 ? -28.782 51.947 21.678 1.00 45.31 136 ALA G CA 1
ATOM 9886 C C . ALA G 3 118 ? -30.206 52.435 21.938 1.00 48.74 136 ALA G C 1
ATOM 9887 O O . ALA G 3 118 ? -30.599 52.620 23.092 1.00 48.14 136 ALA G O 1
ATOM 9889 N N . VAL G 3 119 ? -30.974 52.643 20.849 1.00 45.04 137 VAL G N 1
ATOM 9890 C CA . VAL G 3 119 ? -32.377 53.060 20.878 1.00 44.21 137 VAL G CA 1
ATOM 9891 C C . VAL G 3 119 ? -33.183 51.947 20.211 1.00 48.64 137 VAL G C 1
ATOM 9892 O O . VAL G 3 119 ? -33.005 51.702 19.014 1.00 49.70 137 VAL G O 1
ATOM 9896 N N . TYR G 3 120 ? -34.027 51.248 20.989 1.00 43.64 138 TYR G N 1
ATOM 9897 C CA . TYR G 3 120 ? -34.831 50.133 20.485 1.00 43.52 138 TYR G CA 1
ATOM 9898 C C . TYR G 3 120 ? -36.317 50.467 20.420 1.00 47.94 138 TYR G C 1
ATOM 9899 O O . TYR G 3 120 ? -36.806 51.252 21.228 1.00 46.28 138 TYR G O 1
ATOM 9908 N N . GLN G 3 121 ? -37.038 49.823 19.488 1.00 47.08 139 GLN G N 1
ATOM 9909 C CA . GLN G 3 121 ? -38.483 49.967 19.336 1.00 48.80 139 GLN G CA 1
ATOM 9910 C C . GLN G 3 121 ? -39.172 48.746 19.921 1.00 55.57 139 GLN G C 1
ATOM 9911 O O . GLN G 3 121 ? -38.762 47.615 19.646 1.00 55.09 139 GLN G O 1
ATOM 9917 N N . LEU G 3 122 ? -40.205 48.983 20.743 1.00 54.72 140 LEU G N 1
ATOM 9918 C CA . LEU G 3 122 ? -40.993 47.950 21.423 1.00 55.65 140 LEU G CA 1
ATOM 9919 C C . LEU G 3 122 ? -42.453 48.010 20.981 1.00 63.90 140 LEU G C 1
ATOM 9920 O O . LEU G 3 122 ? -43.041 49.099 20.944 1.00 64.86 140 LEU G O 1
ATOM 9925 N N . ARG G 3 123 ? -43.038 46.841 20.657 1.00 61.89 141 ARG G N 1
ATOM 9926 C CA . ARG G 3 123 ? -44.437 46.744 20.232 1.00 63.11 141 ARG G CA 1
ATOM 9927 C C . ARG G 3 123 ? -45.324 46.298 21.393 1.00 68.46 141 ARG G C 1
ATOM 9928 O O . ARG G 3 123 ? -44.905 45.481 22.215 1.00 67.14 141 ARG G O 1
ATOM 9930 N N . ASP G 3 124 ? -46.556 46.845 21.455 1.00 67.58 142 ASP G N 1
ATOM 9931 C CA . ASP G 3 124 ? -47.543 46.552 22.499 1.00 68.30 142 ASP G CA 1
ATOM 9932 C C . ASP G 3 124 ? -47.975 45.099 22.465 1.00 74.33 142 ASP G C 1
ATOM 9933 O O . ASP G 3 124 ? -48.117 44.524 21.381 1.00 74.68 142 ASP G O 1
ATOM 9938 N N . SER G 3 125 ? -48.204 44.520 23.660 1.00 71.85 143 SER G N 1
ATOM 9939 C CA . SER G 3 125 ? -48.683 43.148 23.840 1.00 72.91 143 SER G CA 1
ATOM 9940 C C . SER G 3 125 ? -50.110 42.979 23.300 1.00 79.54 143 SER G C 1
ATOM 9941 O O . SER G 3 125 ? -50.374 41.996 22.609 1.00 80.32 143 SER G O 1
ATOM 9944 N N . LYS G 3 126 ? -51.012 43.945 23.600 1.00 77.23 144 LYS G N 1
ATOM 9945 C CA . LYS G 3 126 ? -52.409 43.946 23.163 1.00 79.53 144 LYS G CA 1
ATOM 9946 C C . LYS G 3 126 ? -52.535 44.479 21.712 1.00 84.26 144 LYS G C 1
ATOM 9947 O O . LYS G 3 126 ? -52.822 43.692 20.802 1.00 84.73 144 LYS G O 1
ATOM 9949 N N . SER G 3 127 ? -52.307 45.798 21.500 1.00 80.30 145 SER G N 1
ATOM 9950 C CA . SER G 3 127 ? -52.389 46.458 20.192 1.00 106.75 145 SER G CA 1
ATOM 9951 C C . SER G 3 127 ? -51.609 47.774 20.187 1.00 120.30 145 SER G C 1
ATOM 9952 O O . SER G 3 127 ? -51.704 48.560 21.130 1.00 75.37 145 SER G O 1
ATOM 9954 N N . LYS G 3 130 ? -50.286 53.677 20.633 1.00 75.83 148 LYS G N 1
ATOM 9955 C CA . LYS G 3 130 ? -48.944 54.268 20.684 1.00 74.11 148 LYS G CA 1
ATOM 9956 C C . LYS G 3 130 ? -47.815 53.208 20.588 1.00 75.53 148 LYS G C 1
ATOM 9957 O O . LYS G 3 130 ? -48.071 52.005 20.706 1.00 75.26 148 LYS G O 1
ATOM 9963 N N . SER G 3 131 ? -46.569 53.676 20.370 1.00 69.96 149 SER G N 1
ATOM 9964 C CA . SER G 3 131 ? -45.361 52.844 20.310 1.00 67.86 149 SER G CA 1
ATOM 9965 C C . SER G 3 131 ? -44.287 53.447 21.220 1.00 68.43 149 SER G C 1
ATOM 9966 O O . SER G 3 131 ? -44.234 54.671 21.389 1.00 68.35 149 SER G O 1
ATOM 9969 N N . VAL G 3 132 ? -43.446 52.588 21.814 1.00 61.75 150 VAL G N 1
ATOM 9970 C CA . VAL G 3 132 ? -42.425 53.009 22.774 1.00 59.31 150 VAL G CA 1
ATOM 9971 C C . VAL G 3 132 ? -40.996 52.807 22.224 1.00 60.30 150 VAL G C 1
ATOM 9972 O O . VAL G 3 132 ? -40.691 51.781 21.620 1.00 59.85 150 VAL G O 1
ATOM 9976 N N . CYS G 3 133 ? -40.135 53.812 22.441 1.00 55.49 151 CYS G N 1
ATOM 9977 C CA . CYS G 3 133 ? -38.722 53.808 22.069 1.00 54.45 151 CYS G CA 1
ATOM 9978 C C . CYS G 3 133 ? -37.897 53.792 23.343 1.00 55.07 151 CYS G C 1
ATOM 9979 O O . CYS G 3 133 ? -38.122 54.628 24.224 1.00 55.65 151 CYS G O 1
ATOM 9982 N N . LEU G 3 134 ? -36.954 52.840 23.455 1.00 47.37 152 LEU G N 1
ATOM 9983 C CA . LEU G 3 134 ? -36.134 52.698 24.652 1.00 44.36 152 LEU G CA 1
ATOM 9984 C C . LEU G 3 134 ? -34.663 53.029 24.389 1.00 45.50 152 LEU G C 1
ATOM 9985 O O . LEU G 3 134 ? -33.997 52.352 23.605 1.00 45.20 152 LEU G O 1
ATOM 9990 N N . PHE G 3 135 ? -34.160 54.063 25.074 1.00 40.09 153 PHE G N 1
ATOM 9991 C CA . PHE G 3 135 ? -32.753 54.447 25.014 1.00 38.89 153 PHE G CA 1
ATOM 9992 C C . PHE G 3 135 ? -32.097 53.791 26.212 1.00 40.66 153 PHE G C 1
ATOM 9993 O O . PHE G 3 135 ? -32.490 54.056 27.348 1.00 39.31 153 PHE G O 1
ATOM 10001 N N . THR G 3 136 ? -31.168 52.864 25.959 1.00 36.78 154 THR G N 1
ATOM 10002 C CA . THR G 3 136 ? -30.537 52.093 27.027 1.00 35.36 154 THR G CA 1
ATOM 10003 C C . THR G 3 136 ? -29.023 51.864 26.805 1.00 39.35 154 THR G C 1
ATOM 10004 O O . THR G 3 136 ? -28.483 52.159 25.738 1.00 38.26 154 THR G O 1
ATOM 10008 N N . ASP G 3 137 ? -28.368 51.328 27.856 1.00 36.40 155 ASP G N 1
ATOM 10009 C CA . ASP G 3 137 ? -26.973 50.894 27.942 1.00 36.87 155 ASP G CA 1
ATOM 10010 C C . ASP G 3 137 ? -25.951 52.029 27.684 1.00 43.92 155 ASP G C 1
ATOM 10011 O O . ASP G 3 137 ? -24.813 51.764 27.289 1.00 44.62 155 ASP G O 1
ATOM 10016 N N . PHE G 3 138 ? -26.337 53.279 27.987 1.00 42.04 156 PHE G N 1
ATOM 10017 C CA . PHE G 3 138 ? -25.478 54.456 27.872 1.00 42.80 156 PHE G CA 1
ATOM 10018 C C . PHE G 3 138 ? -24.776 54.685 29.207 1.00 48.86 156 PHE G C 1
ATOM 10019 O O . PHE G 3 138 ? -25.263 54.209 30.238 1.00 47.95 156 PHE G O 1
ATOM 10027 N N . ASP G 3 139 ? -23.623 55.376 29.194 1.00 47.89 157 ASP G N 1
ATOM 10028 C CA . ASP G 3 139 ? -22.852 55.654 30.410 1.00 48.55 157 ASP G CA 1
ATOM 10029 C C . ASP G 3 139 ? -23.397 56.907 31.125 1.00 53.62 157 ASP G C 1
ATOM 10030 O O . ASP G 3 139 ? -24.263 57.597 30.581 1.00 52.19 157 ASP G O 1
ATOM 10035 N N . SER G 3 140 ? -22.879 57.185 32.340 1.00 52.53 158 SER G N 1
ATOM 10036 C CA . SER G 3 140 ? -23.258 58.306 33.222 1.00 53.10 158 SER G CA 1
ATOM 10037 C C . SER G 3 140 ? -23.014 59.694 32.582 1.00 59.25 158 SER G C 1
ATOM 10038 O O . SER G 3 140 ? -23.663 60.664 32.979 1.00 58.81 158 SER G O 1
ATOM 10041 N N . GLN G 3 141 ? -22.106 59.778 31.586 1.00 58.01 159 GLN G N 1
ATOM 10042 C CA . GLN G 3 141 ? -21.777 61.018 30.867 1.00 59.47 159 GLN G CA 1
ATOM 10043 C C . GLN G 3 141 ? -22.988 61.515 30.061 1.00 63.42 159 GLN G C 1
ATOM 10044 O O . GLN G 3 141 ? -23.190 62.724 29.931 1.00 64.49 159 GLN G O 1
ATOM 10050 N N . THR G 3 142 ? -23.795 60.574 29.550 1.00 58.33 160 THR G N 1
ATOM 10051 C CA . THR G 3 142 ? -25.004 60.854 28.790 1.00 57.55 160 THR G CA 1
ATOM 10052 C C . THR G 3 142 ? -26.112 61.326 29.739 1.00 60.06 160 THR G C 1
ATOM 10053 O O . THR G 3 142 ? -26.352 60.709 30.782 1.00 58.20 160 THR G O 1
ATOM 10057 N N . ASN G 3 143 ? -26.757 62.445 29.370 1.00 57.18 161 ASN G N 1
ATOM 10058 C CA . ASN G 3 143 ? -27.882 63.049 30.087 1.00 56.37 161 ASN G CA 1
ATOM 10059 C C . ASN G 3 143 ? -29.065 63.129 29.141 1.00 60.25 161 ASN G C 1
ATOM 10060 O O . ASN G 3 143 ? -28.909 63.559 27.991 1.00 61.25 161 ASN G O 1
ATOM 10065 N N . VAL G 3 144 ? -30.238 62.691 29.606 1.00 55.12 162 VAL G N 1
ATOM 10066 C CA . VAL G 3 144 ? -31.436 62.688 28.776 1.00 55.26 162 VAL G CA 1
ATOM 10067 C C . VAL G 3 144 ? -32.184 64.019 28.954 1.00 60.92 162 VAL G C 1
ATOM 10068 O O . VAL G 3 144 ? -32.562 64.389 30.072 1.00 59.82 162 VAL G O 1
ATOM 10072 N N . SER G 3 145 ? -32.367 64.737 27.830 1.00 60.02 163 SER G N 1
ATOM 10073 C CA . SER G 3 145 ? -33.058 66.023 27.767 1.00 61.82 163 SER G CA 1
ATOM 10074 C C . SER G 3 145 ? -34.560 65.827 27.579 1.00 68.74 163 SER G C 1
ATOM 10075 O O . SER G 3 145 ? -34.984 64.861 26.935 1.00 68.09 163 SER G O 1
ATOM 10078 N N . GLN G 3 146 ? -35.359 66.749 28.125 1.00 68.13 164 GLN G N 1
ATOM 10079 C CA . GLN G 3 146 ? -36.821 66.712 28.021 1.00 69.52 164 GLN G CA 1
ATOM 10080 C C . GLN G 3 146 ? -37.261 67.116 26.614 1.00 75.65 164 GLN G C 1
ATOM 10081 O O . GLN G 3 146 ? -36.517 67.788 25.893 1.00 76.27 164 GLN G O 1
ATOM 10087 N N . SER G 3 147 ? -38.464 66.685 26.218 1.00 73.16 165 SER G N 1
ATOM 10088 C CA . SER G 3 147 ? -39.020 66.962 24.896 1.00 74.95 165 SER G CA 1
ATOM 10089 C C . SER G 3 147 ? -39.573 68.378 24.782 1.00 81.07 165 SER G C 1
ATOM 10090 O O . SER G 3 147 ? -40.262 68.857 25.687 1.00 81.10 165 SER G O 1
ATOM 10093 N N . LYS G 3 148 ? -39.291 69.033 23.647 1.00 79.16 166 LYS G N 1
ATOM 10094 C CA . LYS G 3 148 ? -39.825 70.355 23.329 1.00 81.49 166 LYS G CA 1
ATOM 10095 C C . LYS G 3 148 ? -41.216 70.178 22.698 1.00 86.33 166 LYS G C 1
ATOM 10096 O O . LYS G 3 148 ? -42.015 71.119 22.670 1.00 88.56 166 LYS G O 1
ATOM 10102 N N . ASP G 3 149 ? -41.497 68.945 22.216 1.00 80.35 167 ASP G N 1
ATOM 10103 C CA . ASP G 3 149 ? -42.758 68.523 21.606 1.00 80.26 167 ASP G CA 1
ATOM 10104 C C . ASP G 3 149 ? -43.765 68.152 22.697 1.00 81.89 167 ASP G C 1
ATOM 10105 O O . ASP G 3 149 ? -43.467 67.310 23.545 1.00 78.94 167 ASP G O 1
ATOM 10110 N N . SER G 3 150 ? -44.953 68.776 22.668 1.00 79.64 168 SER G N 1
ATOM 10111 C CA . SER G 3 150 ? -46.023 68.550 23.645 1.00 78.92 168 SER G CA 1
ATOM 10112 C C . SER G 3 150 ? -46.604 67.123 23.565 1.00 79.81 168 SER G C 1
ATOM 10113 O O . SER G 3 150 ? -46.929 66.535 24.601 1.00 78.58 168 SER G O 1
ATOM 10115 N N . ASP G 3 151 ? -46.718 66.579 22.338 1.00 74.58 169 ASP G N 1
ATOM 10116 C CA . ASP G 3 151 ? -47.282 65.254 22.067 1.00 72.60 169 ASP G CA 1
ATOM 10117 C C . ASP G 3 151 ? -46.245 64.111 22.172 1.00 70.52 169 ASP G C 1
ATOM 10118 O O . ASP G 3 151 ? -46.607 62.954 21.941 1.00 69.95 169 ASP G O 1
ATOM 10123 N N . VAL G 3 152 ? -44.980 64.429 22.529 1.00 62.46 170 VAL G N 1
ATOM 10124 C CA . VAL G 3 152 ? -43.910 63.442 22.714 1.00 58.62 170 VAL G CA 1
ATOM 10125 C C . VAL G 3 152 ? -43.495 63.493 24.185 1.00 59.05 170 VAL G C 1
ATOM 10126 O O . VAL G 3 152 ? -43.208 64.568 24.709 1.00 59.47 170 VAL G O 1
ATOM 10130 N N . TYR G 3 153 ? -43.486 62.337 24.850 1.00 52.27 171 TYR G N 1
ATOM 10131 C CA . TYR G 3 153 ? -43.127 62.236 26.267 1.00 49.90 171 TYR G CA 1
ATOM 10132 C C . TYR G 3 153 ? -41.829 61.469 26.433 1.00 52.08 171 TYR G C 1
ATOM 10133 O O . TYR G 3 153 ? -41.715 60.359 25.925 1.00 51.48 171 TYR G O 1
ATOM 10142 N N . ILE G 3 154 ? -40.840 62.084 27.112 1.00 47.43 172 ILE G N 1
ATOM 10143 C CA . ILE G 3 154 ? -39.526 61.506 27.377 1.00 45.62 172 ILE G CA 1
ATOM 10144 C C . ILE G 3 154 ? -39.270 61.546 28.892 1.00 49.79 172 ILE G C 1
ATOM 10145 O O . ILE G 3 154 ? -39.323 62.616 29.505 1.00 50.28 172 ILE G O 1
ATOM 10150 N N . THR G 3 155 ? -38.986 60.375 29.479 1.00 45.48 173 THR G N 1
ATOM 10151 C CA . THR G 3 155 ? -38.696 60.215 30.904 1.00 44.36 173 THR G CA 1
ATOM 10152 C C . THR G 3 155 ? -37.237 60.566 31.176 1.00 49.00 173 THR G C 1
ATOM 10153 O O . THR G 3 155 ? -36.460 60.696 30.237 1.00 48.63 173 THR G O 1
ATOM 10157 N N . ASP G 3 156 ? -36.863 60.710 32.454 1.00 46.97 174 ASP G N 1
ATOM 10158 C CA . ASP G 3 156 ? -35.478 60.954 32.847 1.00 46.97 174 ASP G CA 1
ATOM 10159 C C . ASP G 3 156 ? -34.790 59.594 33.001 1.00 49.35 174 ASP G C 1
ATOM 10160 O O . ASP G 3 156 ? -35.487 58.586 33.170 1.00 49.63 174 ASP G O 1
ATOM 10165 N N . LYS G 3 157 ? -33.440 59.551 32.912 1.00 44.27 175 LYS G N 1
ATOM 10166 C CA . LYS G 3 157 ? -32.683 58.306 33.053 1.00 43.10 175 LYS G CA 1
ATOM 10167 C C . LYS G 3 157 ? -32.938 57.673 34.432 1.00 47.26 175 LYS G C 1
ATOM 10168 O O . LYS G 3 157 ? -33.162 58.365 35.435 1.00 47.58 175 LYS G O 1
ATOM 10174 N N . CYS G 3 158 ? -32.941 56.352 34.450 1.00 42.08 176 CYS G N 1
ATOM 10175 C CA . CYS G 3 158 ? -33.203 55.551 35.631 1.00 40.45 176 CYS G CA 1
ATOM 10176 C C . CYS G 3 158 ? -32.272 54.339 35.555 1.00 42.64 176 CYS G C 1
ATOM 10177 O O . CYS G 3 158 ? -32.012 53.867 34.443 1.00 43.79 176 CYS G O 1
ATOM 10180 N N . VAL G 3 159 ? -31.679 53.895 36.692 1.00 36.36 177 VAL G N 1
ATOM 10181 C CA . VAL G 3 159 ? -30.721 52.777 36.680 1.00 34.67 177 VAL G CA 1
ATOM 10182 C C . VAL G 3 159 ? -31.304 51.503 37.326 1.00 36.16 177 VAL G C 1
ATOM 10183 O O . VAL G 3 159 ? -31.735 51.529 38.471 1.00 35.27 177 VAL G O 1
ATOM 10187 N N . LEU G 3 160 ? -31.308 50.390 36.575 1.00 33.16 178 LEU G N 1
ATOM 10188 C CA . LEU G 3 160 ? -31.755 49.089 37.080 1.00 33.72 178 LEU G CA 1
ATOM 10189 C C . LEU G 3 160 ? -30.551 48.207 37.374 1.00 37.87 178 LEU G C 1
ATOM 10190 O O . LEU G 3 160 ? -29.505 48.365 36.748 1.00 36.26 178 LEU G O 1
ATOM 10195 N N . ASP G 3 161 ? -30.709 47.266 38.312 1.00 36.60 179 ASP G N 1
ATOM 10196 C CA . ASP G 3 161 ? -29.633 46.374 38.699 1.00 37.60 179 ASP G CA 1
ATOM 10197 C C . ASP G 3 161 ? -30.108 44.918 38.625 1.00 43.18 179 ASP G C 1
ATOM 10198 O O . ASP G 3 161 ? -30.990 44.498 39.386 1.00 42.86 179 ASP G O 1
ATOM 10203 N N . MET G 3 162 ? -29.510 44.159 37.689 1.00 39.71 180 MET G N 1
ATOM 10204 C CA . MET G 3 162 ? -29.736 42.726 37.517 1.00 40.24 180 MET G CA 1
ATOM 10205 C C . MET G 3 162 ? -28.737 42.025 38.444 1.00 50.08 180 MET G C 1
ATOM 10206 O O . MET G 3 162 ? -27.682 41.561 37.998 1.00 50.91 180 MET G O 1
ATOM 10211 N N . ARG G 3 163 ? -29.049 42.036 39.758 1.00 50.26 181 ARG G N 1
ATOM 10212 C CA . ARG G 3 163 ? -28.236 41.539 40.882 1.00 52.47 181 ARG G CA 1
ATOM 10213 C C . ARG G 3 163 ? -27.551 40.184 40.611 1.00 60.52 181 ARG G C 1
ATOM 10214 O O . ARG G 3 163 ? -26.338 40.079 40.817 1.00 61.47 181 ARG G O 1
ATOM 10222 N N . SER G 3 164 ? -28.312 39.177 40.120 1.00 58.61 182 SER G N 1
ATOM 10223 C CA . SER G 3 164 ? -27.848 37.812 39.822 1.00 60.30 182 SER G CA 1
ATOM 10224 C C . SER G 3 164 ? -26.767 37.734 38.717 1.00 65.20 182 SER G C 1
ATOM 10225 O O . SER G 3 164 ? -26.126 36.687 38.574 1.00 66.73 182 SER G O 1
ATOM 10228 N N . MET G 3 165 ? -26.584 38.813 37.930 1.00 60.26 183 MET G N 1
ATOM 10229 C CA . MET G 3 165 ? -25.612 38.849 36.835 1.00 60.14 183 MET G CA 1
ATOM 10230 C C . MET G 3 165 ? -24.542 39.922 37.055 1.00 62.08 183 MET G C 1
ATOM 10231 O O . MET G 3 165 ? -23.630 40.046 36.229 1.00 61.87 183 MET G O 1
ATOM 10236 N N . ASP G 3 166 ? -24.636 40.670 38.184 1.00 56.84 184 ASP G N 1
ATOM 10237 C CA . ASP G 3 166 ? -23.733 41.763 38.573 1.00 55.81 184 ASP G CA 1
ATOM 10238 C C . ASP G 3 166 ? -23.664 42.781 37.414 1.00 56.22 184 ASP G C 1
ATOM 10239 O O . ASP G 3 166 ? -22.584 43.163 36.943 1.00 56.84 184 ASP G O 1
ATOM 10244 N N . PHE G 3 167 ? -24.853 43.185 36.940 1.00 47.91 185 PHE G N 1
ATOM 10245 C CA . PHE G 3 167 ? -24.986 44.076 35.805 1.00 45.11 185 PHE G CA 1
ATOM 10246 C C . PHE G 3 167 ? -25.951 45.215 36.104 1.00 46.61 185 PHE G C 1
ATOM 10247 O O . PHE G 3 167 ? -27.068 44.977 36.565 1.00 46.90 185 PHE G O 1
ATOM 10255 N N . LYS G 3 168 ? -25.516 46.446 35.791 1.00 40.42 186 LYS G N 1
ATOM 10256 C CA . LYS G 3 168 ? -26.282 47.684 35.917 1.00 38.67 186 LYS G CA 1
ATOM 10257 C C . LYS G 3 168 ? -26.430 48.339 34.540 1.00 40.94 186 LYS G C 1
ATOM 10258 O O . LYS G 3 168 ? -25.504 48.274 33.721 1.00 41.27 186 LYS G O 1
ATOM 10264 N N . SER G 3 169 ? -27.591 48.961 34.280 1.00 35.20 187 SER G N 1
ATOM 10265 C CA . SER G 3 169 ? -27.830 49.659 33.020 1.00 34.48 187 SER G CA 1
ATOM 10266 C C . SER G 3 169 ? -28.739 50.854 33.201 1.00 36.38 187 SER G C 1
ATOM 10267 O O . SER G 3 169 ? -29.617 50.842 34.063 1.00 35.88 187 SER G O 1
ATOM 10270 N N . ASN G 3 170 ? -28.516 51.890 32.380 1.00 32.62 188 ASN G N 1
ATOM 10271 C CA . ASN G 3 170 ? -29.315 53.109 32.351 1.00 32.21 188 ASN G CA 1
ATOM 10272 C C . ASN G 3 170 ? -30.405 52.983 31.302 1.00 35.90 188 ASN G C 1
ATOM 10273 O O . ASN G 3 170 ? -30.232 52.258 30.320 1.00 35.53 188 ASN G O 1
ATOM 10278 N N . SER G 3 171 ? -31.528 53.677 31.504 1.00 33.28 189 SER G N 1
ATOM 10279 C CA . SER G 3 171 ? -32.641 53.619 30.562 1.00 34.86 189 SER G CA 1
ATOM 10280 C C . SER G 3 171 ? -33.545 54.823 30.663 1.00 42.20 189 SER G C 1
ATOM 10281 O O . SER G 3 171 ? -33.869 55.288 31.761 1.00 43.22 189 SER G O 1
ATOM 10284 N N . ALA G 3 172 ? -33.956 55.317 29.493 1.00 38.89 190 ALA G N 1
ATOM 10285 C CA . ALA G 3 172 ? -34.912 56.399 29.323 1.00 38.60 190 ALA G CA 1
ATOM 10286 C C . ALA G 3 172 ? -35.938 55.950 28.304 1.00 42.46 190 ALA G C 1
ATOM 10287 O O . ALA G 3 172 ? -35.581 55.288 27.325 1.00 41.99 190 ALA G O 1
ATOM 10289 N N . VAL G 3 173 ? -37.214 56.266 28.549 1.00 38.77 191 VAL G N 1
ATOM 10290 C CA . VAL G 3 173 ? -38.313 55.861 27.677 1.00 38.42 191 VAL G CA 1
ATOM 10291 C C . VAL G 3 173 ? -38.927 57.101 27.012 1.00 42.70 191 VAL G C 1
ATOM 10292 O O . VAL G 3 173 ? -39.044 58.157 27.636 1.00 41.94 191 VAL G O 1
ATOM 10296 N N . ALA G 3 174 ? -39.263 56.962 25.721 1.00 40.39 192 ALA G N 1
ATOM 10297 C CA . ALA G 3 174 ? -39.930 57.957 24.888 1.00 41.58 192 ALA G CA 1
ATOM 10298 C C . ALA G 3 174 ? -41.114 57.317 24.184 1.00 46.88 192 ALA G C 1
ATOM 10299 O O . ALA G 3 174 ? -40.977 56.201 23.677 1.00 46.52 192 ALA G O 1
ATOM 10301 N N . TRP G 3 175 ? -42.272 58.004 24.163 1.00 44.89 193 TRP G N 1
ATOM 10302 C CA . TRP G 3 175 ? -43.474 57.530 23.476 1.00 46.49 193 TRP G CA 1
ATOM 10303 C C . TRP G 3 175 ? -44.295 58.719 22.972 1.00 55.72 193 TRP G C 1
ATOM 10304 O O . TRP G 3 175 ? -44.161 59.831 23.496 1.00 55.72 193 TRP G O 1
ATOM 10315 N N . SER G 3 176 ? -45.103 58.479 21.913 1.00 56.11 194 SER G N 1
ATOM 10316 C CA . SER G 3 176 ? -45.969 59.469 21.263 1.00 59.13 194 SER G CA 1
ATOM 10317 C C . SER G 3 176 ? -47.078 58.793 20.442 1.00 67.03 194 SER G C 1
ATOM 10318 O O . SER G 3 176 ? -46.900 57.659 19.992 1.00 66.72 194 SER G O 1
ATOM 10321 N N . ASN G 3 177 ? -48.214 59.500 20.242 1.00 66.63 195 ASN G N 1
ATOM 10322 C CA . ASN G 3 177 ? -49.366 59.041 19.453 1.00 68.51 195 ASN G CA 1
ATOM 10323 C C . ASN G 3 177 ? -49.233 59.468 17.978 1.00 75.53 195 ASN G C 1
ATOM 10324 O O . ASN G 3 177 ? -49.835 58.840 17.101 1.00 76.16 195 ASN G O 1
ATOM 10326 N N . LYS G 3 178 ? -48.437 60.534 17.716 1.00 73.33 196 LYS G N 1
ATOM 10327 C CA . LYS G 3 178 ? -48.188 61.123 16.394 1.00 74.79 196 LYS G CA 1
ATOM 10328 C C . LYS G 3 178 ? -47.599 60.120 15.400 1.00 79.47 196 LYS G C 1
ATOM 10329 O O . LYS G 3 178 ? -46.796 59.265 15.784 1.00 77.79 196 LYS G O 1
ATOM 10331 N N . SER G 3 179 ? -48.006 60.239 14.118 1.00 78.21 197 SER G N 1
ATOM 10332 C CA . SER G 3 179 ? -47.544 59.397 13.008 1.00 77.69 197 SER G CA 1
ATOM 10333 C C . SER G 3 179 ? -46.096 59.730 12.636 1.00 80.60 197 SER G C 1
ATOM 10334 O O . SER G 3 179 ? -45.349 58.842 12.219 1.00 79.27 197 SER G O 1
ATOM 10336 N N . ASP G 3 180 ? -45.703 61.011 12.817 1.00 77.34 198 ASP G N 1
ATOM 10337 C CA . ASP G 3 180 ? -44.365 61.541 12.539 1.00 76.51 198 ASP G CA 1
ATOM 10338 C C . ASP G 3 180 ? -43.307 61.043 13.548 1.00 77.09 198 ASP G C 1
ATOM 10339 O O . ASP G 3 180 ? -42.110 61.277 13.336 1.00 76.43 198 ASP G O 1
ATOM 10341 N N . PHE G 3 181 ? -43.737 60.379 14.642 1.00 70.85 199 PHE G N 1
ATOM 10342 C CA . PHE G 3 181 ? -42.825 59.885 15.670 1.00 67.52 199 PHE G CA 1
ATOM 10343 C C . PHE G 3 181 ? -42.207 58.554 15.277 1.00 69.94 199 PHE G C 1
ATOM 10344 O O . PHE G 3 181 ? -42.917 57.608 14.932 1.00 69.99 199 PHE G O 1
ATOM 10352 N N . ALA G 3 182 ? -40.871 58.494 15.355 1.00 64.65 200 ALA G N 1
ATOM 10353 C CA . ALA G 3 182 ? -40.048 57.315 15.092 1.00 62.96 200 ALA G CA 1
ATOM 10354 C C . ALA G 3 182 ? -38.881 57.300 16.082 1.00 64.94 200 ALA G C 1
ATOM 10355 O O . ALA G 3 182 ? -38.545 58.348 16.640 1.00 64.50 200 ALA G O 1
ATOM 10357 N N . CYS G 3 183 ? -38.284 56.120 16.326 1.00 60.24 201 CYS G N 1
ATOM 10358 C CA . CYS G 3 183 ? -37.202 55.954 17.304 1.00 58.95 201 CYS G CA 1
ATOM 10359 C C . CYS G 3 183 ? -35.909 56.684 16.920 1.00 62.65 201 CYS G C 1
ATOM 10360 O O . CYS G 3 183 ? -35.129 57.036 17.810 1.00 61.21 201 CYS G O 1
ATOM 10363 N N . ALA G 3 184 ? -35.684 56.917 15.619 1.00 60.12 202 ALA G N 1
ATOM 10364 C CA . ALA G 3 184 ? -34.475 57.589 15.152 1.00 60.45 202 ALA G CA 1
ATOM 10365 C C . ALA G 3 184 ? -34.418 59.060 15.583 1.00 63.88 202 ALA G C 1
ATOM 10366 O O . ALA G 3 184 ? -33.338 59.556 15.913 1.00 62.89 202 ALA G O 1
ATOM 10368 N N . ASN G 3 185 ? -35.584 59.737 15.603 1.00 61.12 203 ASN G N 1
ATOM 10369 C CA . ASN G 3 185 ? -35.710 61.151 15.953 1.00 62.06 203 ASN G CA 1
ATOM 10370 C C . ASN G 3 185 ? -36.240 61.376 17.388 1.00 64.98 203 ASN G C 1
ATOM 10371 O O . ASN G 3 185 ? -36.285 62.521 17.844 1.00 65.64 203 ASN G O 1
ATOM 10376 N N . ALA G 3 186 ? -36.631 60.296 18.086 1.00 59.69 204 ALA G N 1
ATOM 10377 C CA . ALA G 3 186 ? -37.197 60.325 19.436 1.00 58.44 204 ALA G CA 1
ATOM 10378 C C . ALA G 3 186 ? -36.349 61.111 20.456 1.00 62.34 204 ALA G C 1
ATOM 10379 O O . ALA G 3 186 ? -36.917 61.895 21.222 1.00 62.53 204 ALA G O 1
ATOM 10381 N N . PHE G 3 187 ? -35.006 60.913 20.459 1.00 57.72 205 PHE G N 1
ATOM 10382 C CA . PHE G 3 187 ? -34.085 61.544 21.417 1.00 56.49 205 PHE G CA 1
ATOM 10383 C C . PHE G 3 187 ? -33.188 62.614 20.760 1.00 61.44 205 PHE G C 1
ATOM 10384 O O . PHE G 3 187 ? -32.053 62.823 21.199 1.00 60.67 205 PHE G O 1
ATOM 10392 N N . ASN G 3 188 ? -33.722 63.324 19.744 1.00 59.74 206 ASN G N 1
ATOM 10393 C CA . ASN G 3 188 ? -33.009 64.362 18.993 1.00 61.28 206 ASN G CA 1
ATOM 10394 C C . ASN G 3 188 ? -32.632 65.574 19.842 1.00 66.18 206 ASN G C 1
ATOM 10395 O O . ASN G 3 188 ? -31.565 66.137 19.612 1.00 67.51 206 ASN G O 1
ATOM 10400 N N . ASN G 3 189 ? -33.461 65.961 20.830 1.00 62.00 207 ASN G N 1
ATOM 10401 C CA . ASN G 3 189 ? -33.153 67.099 21.706 1.00 62.41 207 ASN G CA 1
ATOM 10402 C C . ASN G 3 189 ? -32.087 66.729 22.757 1.00 63.68 207 ASN G C 1
ATOM 10403 O O . ASN G 3 189 ? -31.537 67.616 23.416 1.00 63.31 207 ASN G O 1
ATOM 10408 N N . SER G 3 190 ? -31.775 65.427 22.882 1.00 58.81 208 SER G N 1
ATOM 10409 C CA . SER G 3 190 ? -30.765 64.912 23.808 1.00 57.48 208 SER G CA 1
ATOM 10410 C C . SER G 3 190 ? -29.407 64.750 23.113 1.00 62.94 208 SER G C 1
ATOM 10411 O O . SER G 3 190 ? -29.338 64.452 21.914 1.00 63.32 208 SER G O 1
ATOM 10414 N N . ILE G 3 191 ? -28.333 64.933 23.892 1.00 59.77 209 ILE G N 1
ATOM 10415 C CA . ILE G 3 191 ? -26.932 64.818 23.480 1.00 60.56 209 ILE G CA 1
ATOM 10416 C C . ILE G 3 191 ? -26.510 63.310 23.639 1.00 63.04 209 ILE G C 1
ATOM 10417 O O . ILE G 3 191 ? -25.810 62.914 24.580 1.00 61.80 209 ILE G O 1
ATOM 10422 N N . ILE G 3 192 ? -27.012 62.468 22.718 1.00 59.37 210 ILE G N 1
ATOM 10423 C CA . ILE G 3 192 ? -26.810 61.014 22.752 1.00 58.08 210 ILE G CA 1
ATOM 10424 C C . ILE G 3 192 ? -25.460 60.633 22.093 1.00 63.83 210 ILE G C 1
ATOM 10425 O O . ILE G 3 192 ? -24.956 61.408 21.272 1.00 65.05 210 ILE G O 1
ATOM 10430 N N . PRO G 3 193 ? -24.849 59.465 22.455 1.00 60.10 211 PRO G N 1
ATOM 10431 C CA . PRO G 3 193 ? -23.527 59.112 21.892 1.00 60.80 211 PRO G CA 1
ATOM 10432 C C . PRO G 3 193 ? -23.498 58.904 20.374 1.00 66.21 211 PRO G C 1
ATOM 10433 O O . PRO G 3 193 ? -24.527 58.669 19.740 1.00 65.66 211 PRO G O 1
ATOM 10437 N N . GLU G 3 194 ? -22.293 59.015 19.797 1.00 64.83 212 GLU G N 1
ATOM 10438 C CA . GLU G 3 194 ? -22.031 58.849 18.362 1.00 66.16 212 GLU G CA 1
ATOM 10439 C C . GLU G 3 194 ? -22.153 57.376 17.975 1.00 68.05 212 GLU G C 1
ATOM 10440 O O . GLU G 3 194 ? -22.724 57.061 16.927 1.00 67.87 212 GLU G O 1
ATOM 10446 N N . ASP G 3 195 ? -21.637 56.476 18.851 1.00 62.31 213 ASP G N 1
ATOM 10447 C CA . ASP G 3 195 ? -21.618 55.017 18.698 1.00 60.46 213 ASP G CA 1
ATOM 10448 C C . ASP G 3 195 ? -22.973 54.353 19.057 1.00 60.93 213 ASP G C 1
ATOM 10449 O O . ASP G 3 195 ? -23.020 53.129 19.211 1.00 60.05 213 ASP G O 1
ATOM 10451 N N . THR G 3 196 ? -24.067 55.144 19.171 1.00 55.82 214 THR G N 1
ATOM 10452 C CA . THR G 3 196 ? -25.407 54.643 19.504 1.00 53.64 214 THR G CA 1
ATOM 10453 C C . THR G 3 196 ? -25.909 53.756 18.365 1.00 57.98 214 THR G C 1
ATOM 10454 O O . THR G 3 196 ? -25.907 54.172 17.201 1.00 59.02 214 THR G O 1
ATOM 10458 N N . PHE G 3 197 ? -26.320 52.529 18.710 1.00 53.10 215 PHE G N 1
ATOM 10459 C CA . PHE G 3 197 ? -26.799 51.560 17.738 1.00 52.94 215 PHE G CA 1
ATOM 10460 C C . PHE G 3 197 ? -28.281 51.789 17.450 1.00 57.71 215 PHE G C 1
ATOM 10461 O O . PHE G 3 197 ? -29.101 51.826 18.364 1.00 56.21 215 PHE G O 1
ATOM 10469 N N . PHE G 3 198 ? -28.605 51.965 16.164 1.00 56.75 216 PHE G N 1
ATOM 10470 C CA . PHE G 3 198 ? -29.968 52.160 15.686 1.00 57.28 216 PHE G CA 1
ATOM 10471 C C . PHE G 3 198 ? -30.310 51.019 14.731 1.00 64.96 216 PHE G C 1
ATOM 10472 O O . PHE G 3 198 ? -29.837 51.011 13.587 1.00 65.74 216 PHE G O 1
ATOM 10480 N N . PRO G 3 199 ? -31.073 50.009 15.202 1.00 63.31 217 PRO G N 1
ATOM 10481 C CA . PRO G 3 199 ? -31.410 48.874 14.326 1.00 64.61 217 PRO G CA 1
ATOM 10482 C C . PRO G 3 199 ? -32.374 49.245 13.202 1.00 73.78 217 PRO G C 1
ATOM 10483 O O . PRO G 3 199 ? -33.127 50.211 13.339 1.00 73.81 217 PRO G O 1
ATOM 10487 N N . SER G 3 200 ? -32.354 48.475 12.096 1.00 74.20 218 SER G N 1
ATOM 10488 C CA . SER G 3 200 ? -33.263 48.661 10.960 1.00 76.53 218 SER G CA 1
ATOM 10489 C C . SER G 3 200 ? -34.563 47.863 11.225 1.00 83.66 218 SER G C 1
ATOM 10490 O O . SER G 3 200 ? -34.482 46.641 11.401 1.00 83.61 218 SER G O 1
ATOM 10493 N N . PRO G 3 201 ? -35.753 48.517 11.325 1.00 82.11 219 PRO G N 1
ATOM 10494 C CA . PRO G 3 201 ? -36.984 47.757 11.641 1.00 87.63 219 PRO G CA 1
ATOM 10495 C C . PRO G 3 201 ? -37.459 46.836 10.511 1.00 130.78 219 PRO G C 1
ATOM 10496 O O . PRO G 3 201 ? -37.014 46.940 9.371 1.00 95.24 219 PRO G O 1
ATOM 10500 N N . SER H 4 2 ? -38.622 52.636 60.151 1.00 48.90 2 SER H N 1
ATOM 10501 C CA . SER H 4 2 ? -38.334 53.594 61.227 1.00 48.62 2 SER H CA 1
ATOM 10502 C C . SER H 4 2 ? -39.087 53.259 62.530 1.00 52.79 2 SER H C 1
ATOM 10503 O O . SER H 4 2 ? -38.537 53.451 63.612 1.00 53.58 2 SER H O 1
ATOM 10506 N N . GLY H 4 3 ? -40.324 52.776 62.403 1.00 47.81 3 GLY H N 1
ATOM 10507 C CA . GLY H 4 3 ? -41.189 52.429 63.526 1.00 47.28 3 GLY H CA 1
ATOM 10508 C C . GLY H 4 3 ? -42.477 53.232 63.561 1.00 48.06 3 GLY H C 1
ATOM 10509 O O . GLY H 4 3 ? -43.463 52.802 64.165 1.00 47.91 3 GLY H O 1
ATOM 10510 N N . VAL H 4 4 ? -42.472 54.407 62.899 1.00 41.86 4 VAL H N 1
ATOM 10511 C CA . VAL H 4 4 ? -43.607 55.326 62.818 1.00 40.01 4 VAL H CA 1
ATOM 10512 C C . VAL H 4 4 ? -44.511 54.913 61.639 1.00 42.32 4 VAL H C 1
ATOM 10513 O O . VAL H 4 4 ? -44.020 54.634 60.535 1.00 41.17 4 VAL H O 1
ATOM 10517 N N . THR H 4 5 ? -45.831 54.862 61.897 1.00 37.69 5 THR H N 1
ATOM 10518 C CA . THR H 4 5 ? -46.851 54.509 60.907 1.00 36.93 5 THR H CA 1
ATOM 10519 C C . THR H 4 5 ? -47.828 55.666 60.733 1.00 40.45 5 THR H C 1
ATOM 10520 O O . THR H 4 5 ? -48.141 56.373 61.699 1.00 39.50 5 THR H O 1
ATOM 10524 N N . GLN H 4 6 ? -48.307 55.854 59.488 1.00 37.19 6 GLN H N 1
ATOM 10525 C CA . GLN H 4 6 ? -49.242 56.920 59.130 1.00 36.87 6 GLN H CA 1
ATOM 10526 C C . GLN H 4 6 ? -50.405 56.414 58.275 1.00 41.30 6 GLN H C 1
ATOM 10527 O O . GLN H 4 6 ? -50.200 55.605 57.367 1.00 40.88 6 GLN H O 1
ATOM 10533 N N . THR H 4 7 ? -51.619 56.916 58.553 1.00 38.03 7 THR H N 1
ATOM 10534 C CA . THR H 4 7 ? -52.830 56.569 57.803 1.00 38.04 7 THR H CA 1
ATOM 10535 C C . THR H 4 7 ? -53.663 57.826 57.529 1.00 42.24 7 THR H C 1
ATOM 10536 O O . THR H 4 7 ? -53.865 58.625 58.444 1.00 42.35 7 THR H O 1
ATOM 10540 N N . PRO H 4 8 ? -54.175 58.019 56.288 1.00 38.13 8 PRO H N 1
ATOM 10541 C CA . PRO H 4 8 ? -53.972 57.190 55.085 1.00 37.36 8 PRO H CA 1
ATOM 10542 C C . PRO H 4 8 ? -52.618 57.475 54.437 1.00 39.29 8 PRO H C 1
ATOM 10543 O O . PRO H 4 8 ? -51.928 58.396 54.846 1.00 38.08 8 PRO H O 1
ATOM 10547 N N . LYS H 4 9 ? -52.225 56.675 53.456 1.00 36.47 9 LYS H N 1
ATOM 10548 C CA . LYS H 4 9 ? -50.977 56.909 52.736 1.00 36.21 9 LYS H CA 1
ATOM 10549 C C . LYS H 4 9 ? -51.231 57.993 51.690 1.00 40.73 9 LYS H C 1
ATOM 10550 O O . LYS H 4 9 ? -50.372 58.836 51.447 1.00 40.32 9 LYS H O 1
ATOM 10552 N N . HIS H 4 10 ? -52.441 57.976 51.098 1.00 38.22 10 HIS H N 1
ATOM 10553 C CA . HIS H 4 10 ? -52.872 58.910 50.064 1.00 37.90 10 HIS H CA 1
ATOM 10554 C C . HIS H 4 10 ? -54.246 59.499 50.383 1.00 41.56 10 HIS H C 1
ATOM 10555 O O . HIS H 4 10 ? -55.070 58.859 51.042 1.00 41.12 10 HIS H O 1
ATOM 10562 N N . LEU H 4 11 ? -54.476 60.732 49.920 1.00 38.42 11 LEU H N 1
ATOM 10563 C CA . LEU H 4 11 ? -55.739 61.443 50.105 1.00 38.77 11 LEU H CA 1
ATOM 10564 C C . LEU H 4 11 ? -56.060 62.323 48.922 1.00 41.31 11 LEU H C 1
ATOM 10565 O O . LEU H 4 11 ? -55.208 63.100 48.473 1.00 40.90 11 LEU H O 1
ATOM 10570 N N . ILE H 4 12 ? -57.292 62.203 48.418 1.00 36.61 12 ILE H N 1
ATOM 10571 C CA . ILE H 4 12 ? -57.777 63.043 47.335 1.00 36.52 12 ILE H CA 1
ATOM 10572 C C . ILE H 4 12 ? -59.056 63.678 47.848 1.00 42.13 12 ILE H C 1
ATOM 10573 O O . ILE H 4 12 ? -60.034 62.991 48.155 1.00 43.06 12 ILE H O 1
ATOM 10578 N N . THR H 4 13 ? -58.997 65.000 48.026 1.00 39.12 13 THR H N 1
ATOM 10579 C CA . THR H 4 13 ? -60.065 65.813 48.589 1.00 39.81 13 THR H CA 1
ATOM 10580 C C . THR H 4 13 ? -60.352 67.018 47.709 1.00 44.98 13 THR H C 1
ATOM 10581 O O . THR H 4 13 ? -59.498 67.440 46.925 1.00 44.26 13 THR H O 1
ATOM 10585 N N . ALA H 4 14 ? -61.570 67.569 47.855 1.00 42.56 14 ALA H N 1
ATOM 10586 C CA . ALA H 4 14 ? -62.062 68.755 47.168 1.00 42.64 14 ALA H CA 1
ATOM 10587 C C . ALA H 4 14 ? -61.816 69.995 48.025 1.00 46.89 14 ALA H C 1
ATOM 10588 O O . ALA H 4 14 ? -61.722 69.882 49.249 1.00 45.76 14 ALA H O 1
ATOM 10590 N N . THR H 4 15 ? -61.718 71.175 47.385 1.00 44.51 15 THR H N 1
ATOM 10591 C CA . THR H 4 15 ? -61.527 72.460 48.066 1.00 44.68 15 THR H CA 1
ATOM 10592 C C . THR H 4 15 ? -62.704 72.747 49.020 1.00 48.01 15 THR H C 1
ATOM 10593 O O . THR H 4 15 ? -63.851 72.468 48.683 1.00 47.40 15 THR H O 1
ATOM 10597 N N . GLY H 4 16 ? -62.382 73.239 50.212 1.00 44.76 16 GLY H N 1
ATOM 10598 C CA . GLY H 4 16 ? -63.341 73.550 51.263 1.00 45.49 16 GLY H CA 1
ATOM 10599 C C . GLY H 4 16 ? -63.605 72.427 52.249 1.00 50.15 16 GLY H C 1
ATOM 10600 O O . GLY H 4 16 ? -64.194 72.666 53.306 1.00 51.27 16 GLY H O 1
ATOM 10601 N N . GLN H 4 17 ? -63.179 71.197 51.927 1.00 46.22 17 GLN H N 1
ATOM 10602 C CA . GLN H 4 17 ? -63.407 70.031 52.790 1.00 45.89 17 GLN H CA 1
ATOM 10603 C C . GLN H 4 17 ? -62.448 69.976 53.990 1.00 48.22 17 GLN H C 1
ATOM 10604 O O . GLN H 4 17 ? -61.480 70.727 54.044 1.00 47.85 17 GLN H O 1
ATOM 10610 N N . ARG H 4 18 ? -62.765 69.106 54.966 1.00 43.89 18 ARG H N 1
ATOM 10611 C CA . ARG H 4 18 ? -62.011 68.860 56.193 1.00 43.02 18 ARG H CA 1
ATOM 10612 C C . ARG H 4 18 ? -61.440 67.460 56.141 1.00 46.12 18 ARG H C 1
ATOM 10613 O O . ARG H 4 18 ? -62.136 66.528 55.721 1.00 45.96 18 ARG H O 1
ATOM 10621 N N . VAL H 4 19 ? -60.185 67.293 56.572 1.00 41.52 19 VAL H N 1
ATOM 10622 C CA . VAL H 4 19 ? -59.571 65.977 56.525 1.00 40.52 19 VAL H CA 1
ATOM 10623 C C . VAL H 4 19 ? -58.751 65.697 57.798 1.00 44.03 19 VAL H C 1
ATOM 10624 O O . VAL H 4 19 ? -58.193 66.620 58.391 1.00 44.30 19 VAL H O 1
ATOM 10628 N N . THR H 4 20 ? -58.733 64.422 58.230 1.00 39.67 20 THR H N 1
ATOM 10629 C CA . THR H 4 20 ? -58.042 63.972 59.442 1.00 39.02 20 THR H CA 1
ATOM 10630 C C . THR H 4 20 ? -56.961 62.955 59.069 1.00 41.77 20 THR H C 1
ATOM 10631 O O . THR H 4 20 ? -57.244 61.983 58.368 1.00 40.97 20 THR H O 1
ATOM 10635 N N . LEU H 4 21 ? -55.728 63.198 59.548 1.00 39.12 21 LEU H N 1
ATOM 10636 C CA . LEU H 4 21 ? -54.528 62.373 59.316 1.00 38.70 21 LEU H CA 1
ATOM 10637 C C . LEU H 4 21 ? -54.111 61.694 60.610 1.00 44.16 21 LEU H C 1
ATOM 10638 O O . LEU H 4 21 ? -53.987 62.367 61.627 1.00 44.68 21 LEU H O 1
ATOM 10643 N N . ARG H 4 22 ? -53.923 60.373 60.591 1.00 41.56 22 ARG H N 1
ATOM 10644 C CA . ARG H 4 22 ? -53.562 59.631 61.797 1.00 42.61 22 ARG H CA 1
ATOM 10645 C C . ARG H 4 22 ? -52.080 59.286 61.806 1.00 48.05 22 ARG H C 1
ATOM 10646 O O . ARG H 4 22 ? -51.468 59.129 60.747 1.00 48.04 22 ARG H O 1
ATOM 10654 N N . CYS H 4 23 ? -51.500 59.184 63.005 1.00 45.36 23 CYS H N 1
ATOM 10655 C CA . CYS H 4 23 ? -50.113 58.801 63.169 1.00 45.42 23 CYS H CA 1
ATOM 10656 C C . CYS H 4 23 ? -49.898 58.063 64.460 1.00 52.33 23 CYS H C 1
ATOM 10657 O O . CYS H 4 23 ? -50.363 58.497 65.524 1.00 52.24 23 CYS H O 1
ATOM 10660 N N . SER H 4 24 ? -49.087 57.002 64.372 1.00 49.89 24 SER H N 1
ATOM 10661 C CA . SER H 4 24 ? -48.676 56.216 65.520 1.00 50.51 24 SER H CA 1
ATOM 10662 C C . SER H 4 24 ? -47.170 56.343 65.696 1.00 52.74 24 SER H C 1
ATOM 10663 O O . SER H 4 24 ? -46.423 55.966 64.790 1.00 52.45 24 SER H O 1
ATOM 10666 N N . PRO H 4 25 ? -46.698 56.870 66.852 1.00 47.88 25 PRO H N 1
ATOM 10667 C CA . PRO H 4 25 ? -45.247 56.949 67.093 1.00 47.08 25 PRO H CA 1
ATOM 10668 C C . PRO H 4 25 ? -44.619 55.576 67.299 1.00 50.92 25 PRO H C 1
ATOM 10669 O O . PRO H 4 25 ? -45.340 54.577 67.380 1.00 50.69 25 PRO H O 1
ATOM 10673 N N . ARG H 4 26 ? -43.274 55.522 67.414 1.00 47.62 26 ARG H N 1
ATOM 10674 C CA . ARG H 4 26 ? -42.574 54.278 67.731 1.00 47.91 26 ARG H CA 1
ATOM 10675 C C . ARG H 4 26 ? -42.976 53.854 69.126 1.00 54.27 26 ARG H C 1
ATOM 10676 O O . ARG H 4 26 ? -43.281 54.715 69.958 1.00 54.03 26 ARG H O 1
ATOM 10684 N N . SER H 4 27 ? -42.965 52.544 69.397 1.00 52.91 27 SER H N 1
ATOM 10685 C CA . SER H 4 27 ? -43.300 52.015 70.719 1.00 53.89 27 SER H CA 1
ATOM 10686 C C . SER H 4 27 ? -42.279 52.537 71.728 1.00 56.85 27 SER H C 1
ATOM 10687 O O . SER H 4 27 ? -41.072 52.344 71.541 1.00 56.28 27 SER H O 1
ATOM 10690 N N . GLY H 4 28 ? -42.770 53.293 72.708 1.00 52.65 28 GLY H N 1
ATOM 10691 C CA . GLY H 4 28 ? -41.934 53.898 73.738 1.00 52.28 28 GLY H CA 1
ATOM 10692 C C . GLY H 4 28 ? -41.726 55.391 73.585 1.00 53.83 28 GLY H C 1
ATOM 10693 O O . GLY H 4 28 ? -41.435 56.067 74.577 1.00 54.19 28 GLY H O 1
ATOM 10694 N N . ASP H 4 29 ? -41.876 55.924 72.345 1.00 47.60 29 ASP H N 1
ATOM 10695 C CA . ASP H 4 29 ? -41.696 57.347 72.028 1.00 45.49 29 ASP H CA 1
ATOM 10696 C C . ASP H 4 29 ? -42.830 58.179 72.603 1.00 48.10 29 ASP H C 1
ATOM 10697 O O . ASP H 4 29 ? -43.999 57.839 72.419 1.00 47.39 29 ASP H O 1
ATOM 10702 N N . LEU H 4 30 ? -42.472 59.259 73.323 1.00 44.34 37 LEU H N 1
ATOM 10703 C CA . LEU H 4 30 ? -43.415 60.143 74.018 1.00 43.87 37 LEU H CA 1
ATOM 10704 C C . LEU H 4 30 ? -43.724 61.424 73.231 1.00 45.10 37 LEU H C 1
ATOM 10705 O O . LEU H 4 30 ? -44.849 61.928 73.286 1.00 44.06 37 LEU H O 1
ATOM 10710 N N . SER H 4 31 ? -42.727 61.943 72.509 1.00 40.05 38 SER H N 1
ATOM 10711 C CA . SER H 4 31 ? -42.857 63.140 71.692 1.00 37.54 38 SER H CA 1
ATOM 10712 C C . SER H 4 31 ? -43.284 62.777 70.257 1.00 38.61 38 SER H C 1
ATOM 10713 O O . SER H 4 31 ? -42.726 61.856 69.672 1.00 36.84 38 SER H O 1
ATOM 10716 N N . VAL H 4 32 ? -44.299 63.486 69.719 1.00 34.53 39 VAL H N 1
ATOM 10717 C CA . VAL H 4 32 ? -44.826 63.327 68.363 1.00 33.24 39 VAL H CA 1
ATOM 10718 C C . VAL H 4 32 ? -44.753 64.698 67.652 1.00 34.62 39 VAL H C 1
ATOM 10719 O O . VAL H 4 32 ? -44.882 65.736 68.308 1.00 33.44 39 VAL H O 1
ATOM 10723 N N . TYR H 4 33 ? -44.495 64.688 66.323 1.00 30.38 40 TYR H N 1
ATOM 10724 C CA . TYR H 4 33 ? -44.283 65.890 65.494 1.00 29.74 40 TYR H CA 1
ATOM 10725 C C . TYR H 4 33 ? -44.998 65.822 64.166 1.00 33.05 40 TYR H C 1
ATOM 10726 O O . TYR H 4 33 ? -45.132 64.739 63.602 1.00 33.19 40 TYR H O 1
ATOM 10735 N N . TRP H 4 34 ? -45.371 66.985 63.620 1.00 29.42 41 TRP H N 1
ATOM 10736 C CA . TRP H 4 34 ? -45.994 67.085 62.303 1.00 29.44 41 TRP H CA 1
ATOM 10737 C C . TRP H 4 34 ? -45.245 68.083 61.448 1.00 30.97 41 TRP H C 1
ATOM 10738 O O . TRP H 4 34 ? -44.883 69.174 61.907 1.00 30.19 41 TRP H O 1
ATOM 10749 N N . TYR H 4 35 ? -45.015 67.689 60.201 1.00 26.29 42 TYR H N 1
ATOM 10750 C CA . TYR H 4 35 ? -44.327 68.464 59.183 1.00 25.55 42 TYR H CA 1
ATOM 10751 C C . TYR H 4 35 ? -45.129 68.469 57.905 1.00 30.06 42 TYR H C 1
ATOM 10752 O O . TYR H 4 35 ? -45.839 67.508 57.623 1.00 28.61 42 TYR H O 1
ATOM 10761 N N . GLN H 4 36 ? -44.971 69.523 57.104 1.00 28.70 43 GLN H N 1
ATOM 10762 C CA . GLN H 4 36 ? -45.604 69.656 55.797 1.00 29.26 43 GLN H CA 1
ATOM 10763 C C . GLN H 4 36 ? -44.504 69.815 54.748 1.00 34.36 43 GLN H C 1
ATOM 10764 O O . GLN H 4 36 ? -43.593 70.621 54.944 1.00 34.92 43 GLN H O 1
ATOM 10770 N N . GLN H 4 37 ? -44.567 69.036 53.658 1.00 31.04 44 GLN H N 1
ATOM 10771 C CA . GLN H 4 37 ? -43.606 69.128 52.563 1.00 31.66 44 GLN H CA 1
ATOM 10772 C C . GLN H 4 37 ? -44.338 69.515 51.287 1.00 37.98 44 GLN H C 1
ATOM 10773 O O . GLN H 4 37 ? -44.894 68.667 50.590 1.00 36.99 44 GLN H O 1
ATOM 10779 N N . SER H 4 38 ? -44.349 70.817 51.010 1.00 37.46 45 SER H N 1
ATOM 10780 C CA . SER H 4 38 ? -44.971 71.431 49.843 1.00 37.87 45 SER H CA 1
ATOM 10781 C C . SER H 4 38 ? -43.889 71.782 48.830 1.00 44.21 45 SER H C 1
ATOM 10782 O O . SER H 4 38 ? -42.726 71.916 49.214 1.00 43.34 45 SER H O 1
ATOM 10785 N N . LEU H 4 39 ? -44.256 71.927 47.541 1.00 42.93 46 LEU H N 1
ATOM 10786 C CA . LEU H 4 39 ? -43.306 72.283 46.483 1.00 43.37 46 LEU H CA 1
ATOM 10787 C C . LEU H 4 39 ? -42.799 73.721 46.652 1.00 49.01 46 LEU H C 1
ATOM 10788 O O . LEU H 4 39 ? -41.634 73.998 46.350 1.00 49.28 46 LEU H O 1
ATOM 10790 N N . ASP H 4 40 ? -43.661 74.618 47.166 1.00 46.33 47 ASP H N 1
ATOM 10791 C CA . ASP H 4 40 ? -43.363 76.039 47.347 1.00 47.07 47 ASP H CA 1
ATOM 10792 C C . ASP H 4 40 ? -42.536 76.357 48.608 1.00 52.22 47 ASP H C 1
ATOM 10793 O O . ASP H 4 40 ? -41.710 77.268 48.542 1.00 53.74 47 ASP H O 1
ATOM 10795 N N . GLN H 4 41 ? -42.773 75.662 49.750 1.00 47.12 48 GLN H N 1
ATOM 10796 C CA . GLN H 4 41 ? -42.089 75.975 51.019 1.00 45.88 48 GLN H CA 1
ATOM 10797 C C . GLN H 4 41 ? -41.130 74.891 51.543 1.00 46.99 48 GLN H C 1
ATOM 10798 O O . GLN H 4 41 ? -40.473 75.118 52.558 1.00 46.21 48 GLN H O 1
ATOM 10804 N N . GLY H 4 42 ? -41.060 73.745 50.876 1.00 42.51 49 GLY H N 1
ATOM 10805 C CA . GLY H 4 42 ? -40.218 72.625 51.301 1.00 40.98 49 GLY H CA 1
ATOM 10806 C C . GLY H 4 42 ? -40.726 71.992 52.582 1.00 41.78 49 GLY H C 1
ATOM 10807 O O . GLY H 4 42 ? -41.930 72.044 52.856 1.00 40.93 49 GLY H O 1
ATOM 10808 N N . LEU H 4 43 ? -39.809 71.408 53.386 1.00 36.58 50 LEU H N 1
ATOM 10809 C CA . LEU H 4 43 ? -40.143 70.792 54.673 1.00 35.34 50 LEU H CA 1
ATOM 10810 C C . LEU H 4 43 ? -40.351 71.868 55.736 1.00 37.60 50 LEU H C 1
ATOM 10811 O O . LEU H 4 43 ? -39.423 72.625 56.036 1.00 38.14 50 LEU H O 1
ATOM 10816 N N . GLN H 4 44 ? -41.586 71.956 56.276 1.00 31.89 51 GLN H N 1
ATOM 10817 C CA . GLN H 4 44 ? -41.968 72.944 57.284 1.00 31.30 51 GLN H CA 1
ATOM 10818 C C . GLN H 4 44 ? -42.533 72.296 58.543 1.00 34.68 51 GLN H C 1
ATOM 10819 O O . GLN H 4 44 ? -43.469 71.500 58.454 1.00 35.77 51 GLN H O 1
ATOM 10825 N N . PHE H 4 45 ? -41.999 72.675 59.717 1.00 29.11 52 PHE H N 1
ATOM 10826 C CA . PHE H 4 45 ? -42.470 72.185 61.016 1.00 27.45 52 PHE H CA 1
ATOM 10827 C C . PHE H 4 45 ? -43.807 72.800 61.322 1.00 32.05 52 PHE H C 1
ATOM 10828 O O . PHE H 4 45 ? -43.989 74.006 61.098 1.00 32.80 52 PHE H O 1
ATOM 10836 N N . LEU H 4 46 ? -44.744 71.984 61.838 1.00 27.22 53 LEU H N 1
ATOM 10837 C CA . LEU H 4 46 ? -46.063 72.490 62.179 1.00 26.42 53 LEU H CA 1
ATOM 10838 C C . LEU H 4 46 ? -46.265 72.525 63.678 1.00 32.75 53 LEU H C 1
ATOM 10839 O O . LEU H 4 46 ? -46.563 73.579 64.221 1.00 33.31 53 LEU H O 1
ATOM 10844 N N . ILE H 4 47 ? -46.137 71.376 64.346 1.00 31.63 54 ILE H N 1
ATOM 10845 C CA . ILE H 4 47 ? -46.405 71.280 65.781 1.00 32.45 54 ILE H CA 1
ATOM 10846 C C . ILE H 4 47 ? -45.717 70.070 66.422 1.00 36.22 54 ILE H C 1
ATOM 10847 O O . ILE H 4 47 ? -45.413 69.086 65.742 1.00 34.14 54 ILE H O 1
ATOM 10852 N N . GLN H 4 48 ? -45.519 70.148 67.743 1.00 34.49 55 GLN H N 1
ATOM 10853 C CA . GLN H 4 48 ? -44.963 69.081 68.563 1.00 34.67 55 GLN H CA 1
ATOM 10854 C C . GLN H 4 48 ? -45.820 68.867 69.786 1.00 40.44 55 GLN H C 1
ATOM 10855 O O . GLN H 4 48 ? -46.232 69.822 70.441 1.00 40.74 55 GLN H O 1
ATOM 10861 N N . TYR H 4 49 ? -46.027 67.605 70.120 1.00 38.59 56 TYR H N 1
ATOM 10862 C CA . TYR H 4 49 ? -46.744 67.179 71.307 1.00 39.32 56 TYR H CA 1
ATOM 10863 C C . TYR H 4 49 ? -45.847 66.258 72.114 1.00 41.41 56 TYR H C 1
ATOM 10864 O O . TYR H 4 49 ? -45.079 65.483 71.545 1.00 38.68 56 TYR H O 1
ATOM 10873 N N . TYR H 4 50 ? -45.919 66.384 73.433 1.00 39.72 57 TYR H N 1
ATOM 10874 C CA . TYR H 4 50 ? -45.169 65.579 74.386 1.00 39.95 57 TYR H CA 1
ATOM 10875 C C . TYR H 4 50 ? -46.068 65.244 75.542 1.00 45.41 57 TYR H C 1
ATOM 10876 O O . TYR H 4 50 ? -46.538 66.145 76.243 1.00 45.60 57 TYR H O 1
ATOM 10885 N N . ASN H 4 51 ? -46.324 63.940 75.716 1.00 42.89 58 ASN H N 1
ATOM 10886 C CA . ASN H 4 51 ? -47.182 63.354 76.738 1.00 43.84 58 ASN H CA 1
ATOM 10887 C C . ASN H 4 51 ? -48.592 63.968 76.696 1.00 49.67 58 ASN H C 1
ATOM 10888 O O . ASN H 4 51 ? -49.201 64.221 77.737 1.00 51.20 58 ASN H O 1
ATOM 10893 N N . GLY H 4 52 ? -49.091 64.187 75.481 1.00 45.98 63 GLY H N 1
ATOM 10894 C CA . GLY H 4 52 ? -50.427 64.722 75.242 1.00 46.37 63 GLY H CA 1
ATOM 10895 C C . GLY H 4 52 ? -50.560 66.231 75.199 1.00 49.69 63 GLY H C 1
ATOM 10896 O O . GLY H 4 52 ? -51.624 66.728 74.813 1.00 49.93 63 GLY H O 1
ATOM 10897 N N . GLU H 4 53 ? -49.497 66.977 75.587 1.00 44.91 64 GLU H N 1
ATOM 10898 C CA . GLU H 4 53 ? -49.515 68.445 75.594 1.00 44.20 64 GLU H CA 1
ATOM 10899 C C . GLU H 4 53 ? -48.593 69.033 74.510 1.00 45.21 64 GLU H C 1
ATOM 10900 O O . GLU H 4 53 ? -47.530 68.479 74.226 1.00 42.72 64 GLU H O 1
ATOM 10906 N N . GLU H 4 54 ? -49.010 70.183 73.941 1.00 41.40 65 GLU H N 1
ATOM 10907 C CA . GLU H 4 54 ? -48.306 70.944 72.910 1.00 39.91 65 GLU H CA 1
ATOM 10908 C C . GLU H 4 54 ? -47.052 71.580 73.506 1.00 45.31 65 GLU H C 1
ATOM 10909 O O . GLU H 4 54 ? -47.147 72.259 74.528 1.00 46.20 65 GLU H O 1
ATOM 10915 N N . ARG H 4 55 ? -45.880 71.353 72.876 1.00 41.86 66 ARG H N 1
ATOM 10916 C CA . ARG H 4 55 ? -44.588 71.884 73.333 1.00 41.65 66 ARG H CA 1
ATOM 10917 C C . ARG H 4 55 ? -44.040 72.981 72.410 1.00 45.93 66 ARG H C 1
ATOM 10918 O O . ARG H 4 55 ? -43.480 73.969 72.894 1.00 46.10 66 ARG H O 1
ATOM 10926 N N . ALA H 4 56 ? -44.151 72.778 71.086 1.00 41.95 67 ALA H N 1
ATOM 10927 C CA . ALA H 4 56 ? -43.657 73.711 70.077 1.00 40.82 67 ALA H CA 1
ATOM 10928 C C . ALA H 4 56 ? -44.632 73.811 68.918 1.00 45.05 67 ALA H C 1
ATOM 10929 O O . ALA H 4 56 ? -45.319 72.837 68.585 1.00 44.32 67 ALA H O 1
ATOM 10931 N N . LYS H 4 57 ? -44.695 75.006 68.319 1.00 42.66 68 LYS H N 1
ATOM 10932 C CA . LYS H 4 57 ? -45.556 75.353 67.192 1.00 42.78 68 LYS H CA 1
ATOM 10933 C C . LYS H 4 57 ? -44.735 75.996 66.083 1.00 49.47 68 LYS H C 1
ATOM 10934 O O . LYS H 4 57 ? -43.801 76.753 66.362 1.00 49.56 68 LYS H O 1
ATOM 10940 N N . GLY H 4 58 ? -45.094 75.697 64.843 1.00 47.40 69 GLY H N 1
ATOM 10941 C CA . GLY H 4 58 ? -44.461 76.276 63.667 1.00 48.00 69 GLY H CA 1
ATOM 10942 C C . GLY H 4 58 ? -45.338 77.368 63.087 1.00 55.06 69 GLY H C 1
ATOM 10943 O O . GLY H 4 58 ? -46.074 78.043 63.820 1.00 54.39 69 GLY H O 1
ATOM 10944 N N . ASN H 4 59 ? -45.290 77.528 61.759 1.00 54.21 70 ASN H N 1
ATOM 10945 C CA . ASN H 4 59 ? -46.120 78.501 61.052 1.00 55.56 70 ASN H CA 1
ATOM 10946 C C . ASN H 4 59 ? -47.417 77.791 60.602 1.00 60.73 70 ASN H C 1
ATOM 10947 O O . ASN H 4 59 ? -47.812 77.840 59.429 1.00 61.68 70 ASN H O 1
ATOM 10952 N N . ILE H 4 60 ? -48.061 77.110 61.575 1.00 56.08 71 ILE H N 1
ATOM 10953 C CA . ILE H 4 60 ? -49.298 76.341 61.437 1.00 54.99 71 ILE H CA 1
ATOM 10954 C C . ILE H 4 60 ? -50.504 77.317 61.382 1.00 58.66 71 ILE H C 1
ATOM 10955 O O . ILE H 4 60 ? -50.654 78.181 62.247 1.00 58.29 71 ILE H O 1
ATOM 10960 N N . LEU H 4 61 ? -51.335 77.183 60.335 1.00 55.12 72 LEU H N 1
ATOM 10961 C CA . LEU H 4 61 ? -52.545 77.988 60.117 1.00 55.58 72 LEU H CA 1
ATOM 10962 C C . LEU H 4 61 ? -53.634 77.605 61.125 1.00 59.99 72 LEU H C 1
ATOM 10963 O O . LEU H 4 61 ? -53.598 76.499 61.665 1.00 59.50 72 LEU H O 1
ATOM 10968 N N . GLU H 4 62 ? -54.620 78.495 61.345 1.00 57.00 74 GLU H N 1
ATOM 10969 C CA . GLU H 4 62 ? -55.744 78.287 62.272 1.00 57.19 74 GLU H CA 1
ATOM 10970 C C . GLU H 4 62 ? -56.626 77.120 61.805 1.00 58.44 74 GLU H C 1
ATOM 10971 O O . GLU H 4 62 ? -57.178 76.391 62.634 1.00 57.88 74 GLU H O 1
ATOM 10977 N N . ARG H 4 63 ? -56.703 76.922 60.468 1.00 53.29 75 ARG H N 1
ATOM 10978 C CA . ARG H 4 63 ? -57.403 75.828 59.776 1.00 51.88 75 ARG H CA 1
ATOM 10979 C C . ARG H 4 63 ? -56.816 74.471 60.197 1.00 53.21 75 ARG H C 1
ATOM 10980 O O . ARG H 4 63 ? -57.525 73.465 60.267 1.00 53.21 75 ARG H O 1
ATOM 10988 N N . PHE H 4 64 ? -55.513 74.457 60.476 1.00 47.49 76 PHE H N 1
ATOM 10989 C CA . PHE H 4 64 ? -54.812 73.260 60.911 1.00 46.05 76 PHE H CA 1
ATOM 10990 C C . PHE H 4 64 ? -54.848 73.188 62.435 1.00 49.78 76 PHE H C 1
ATOM 10991 O O . PHE H 4 64 ? -54.758 74.212 63.118 1.00 50.81 76 PHE H O 1
ATOM 10999 N N . SER H 4 65 ? -55.061 71.984 62.957 1.00 44.55 77 SER H N 1
ATOM 11000 C CA . SER H 4 65 ? -55.114 71.696 64.387 1.00 43.75 77 SER H CA 1
ATOM 11001 C C . SER H 4 65 ? -54.704 70.246 64.612 1.00 45.49 77 SER H C 1
ATOM 11002 O O . SER H 4 65 ? -54.932 69.394 63.752 1.00 44.68 77 SER H O 1
ATOM 11005 N N . ALA H 4 66 ? -54.061 69.972 65.740 1.00 41.39 78 ALA H N 1
ATOM 11006 C CA . ALA H 4 66 ? -53.598 68.622 66.038 1.00 40.88 78 ALA H CA 1
ATOM 11007 C C . ALA H 4 66 ? -53.892 68.222 67.491 1.00 45.82 78 ALA H C 1
ATOM 11008 O O . ALA H 4 66 ? -54.368 69.041 68.278 1.00 46.04 78 ALA H O 1
ATOM 11010 N N . GLN H 4 67 ? -53.633 66.946 67.827 1.00 42.51 79 GLN H N 1
ATOM 11011 C CA . GLN H 4 67 ? -53.893 66.378 69.143 1.00 43.16 79 GLN H CA 1
ATOM 11012 C C . GLN H 4 67 ? -53.074 65.118 69.377 1.00 47.99 79 GLN H C 1
ATOM 11013 O O . GLN H 4 67 ? -52.911 64.314 68.458 1.00 46.97 79 GLN H O 1
ATOM 11019 N N . GLN H 4 68 ? -52.593 64.923 70.615 1.00 46.06 80 GLN H N 1
ATOM 11020 C CA . GLN H 4 68 ? -51.929 63.690 71.032 1.00 46.27 80 GLN H CA 1
ATOM 11021 C C . GLN H 4 68 ? -52.804 63.060 72.111 1.00 53.66 80 GLN H C 1
ATOM 11022 O O . GLN H 4 68 ? -53.062 63.670 73.155 1.00 54.63 80 GLN H O 1
ATOM 11028 N N . PHE H 4 69 ? -53.298 61.859 71.817 1.00 51.11 81 PHE H N 1
ATOM 11029 C CA . PHE H 4 69 ? -54.226 61.072 72.624 1.00 52.41 81 PHE H CA 1
ATOM 11030 C C . PHE H 4 69 ? -53.507 60.299 73.755 1.00 57.48 81 PHE H C 1
ATOM 11031 O O . PHE H 4 69 ? -52.276 60.241 73.736 1.00 56.17 81 PHE H O 1
ATOM 11039 N N . PRO H 4 70 ? -54.240 59.721 74.758 1.00 56.07 83 PRO H N 1
ATOM 11040 C CA . PRO H 4 70 ? -53.562 59.014 75.863 1.00 56.57 83 PRO H CA 1
ATOM 11041 C C . PRO H 4 70 ? -52.668 57.849 75.424 1.00 60.01 83 PRO H C 1
ATOM 11042 O O . PRO H 4 70 ? -51.674 57.584 76.102 1.00 60.68 83 PRO H O 1
ATOM 11046 N N . ASP H 4 71 ? -52.980 57.187 74.288 1.00 55.02 84 ASP H N 1
ATOM 11047 C CA . ASP H 4 71 ? -52.156 56.092 73.765 1.00 54.51 84 ASP H CA 1
ATOM 11048 C C . ASP H 4 71 ? -50.963 56.656 72.951 1.00 56.78 84 ASP H C 1
ATOM 11049 O O . ASP H 4 71 ? -50.313 55.923 72.195 1.00 56.19 84 ASP H O 1
ATOM 11054 N N . LEU H 4 72 ? -50.698 57.978 73.123 1.00 52.32 85 LEU H N 1
ATOM 11055 C CA . LEU H 4 72 ? -49.626 58.807 72.549 1.00 50.47 85 LEU H CA 1
ATOM 11056 C C . LEU H 4 72 ? -49.719 58.966 71.012 1.00 53.39 85 LEU H C 1
ATOM 11057 O O . LEU H 4 72 ? -48.917 59.709 70.441 1.00 52.93 85 LEU H O 1
ATOM 11062 N N . HIS H 4 73 ? -50.726 58.340 70.355 1.00 49.55 86 HIS H N 1
ATOM 11063 C CA . HIS H 4 73 ? -50.960 58.478 68.918 1.00 47.71 86 HIS H CA 1
ATOM 11064 C C . HIS H 4 73 ? -51.451 59.910 68.636 1.00 48.55 86 HIS H C 1
ATOM 11065 O O . HIS H 4 73 ? -51.982 60.569 69.533 1.00 47.96 86 HIS H O 1
ATOM 11072 N N . SER H 4 74 ? -51.231 60.398 67.410 1.00 43.45 87 SER H N 1
ATOM 11073 C CA . SER H 4 74 ? -51.582 61.770 67.052 1.00 42.60 87 SER H CA 1
ATOM 11074 C C . SER H 4 74 ? -52.490 61.859 65.834 1.00 45.64 87 SER H C 1
ATOM 11075 O O . SER H 4 74 ? -52.465 60.990 64.959 1.00 45.97 87 SER H O 1
ATOM 11078 N N . GLU H 4 75 ? -53.273 62.940 65.783 1.00 40.85 88 GLU H N 1
ATOM 11079 C CA . GLU H 4 75 ? -54.182 63.241 64.686 1.00 40.24 88 GLU H CA 1
ATOM 11080 C C . GLU H 4 75 ? -53.999 64.695 64.206 1.00 43.56 88 GLU H C 1
ATOM 11081 O O . GLU H 4 75 ? -53.946 65.620 65.018 1.00 43.85 88 GLU H O 1
ATOM 11087 N N . LEU H 4 76 ? -53.877 64.881 62.887 1.00 38.11 89 LEU H N 1
ATOM 11088 C CA . LEU H 4 76 ? -53.749 66.193 62.274 1.00 36.69 89 LEU H CA 1
ATOM 11089 C C . LEU H 4 76 ? -55.008 66.485 61.468 1.00 41.01 89 LEU H C 1
ATOM 11090 O O . LEU H 4 76 ? -55.350 65.731 60.552 1.00 40.26 89 LEU H O 1
ATOM 11095 N N . ASN H 4 77 ? -55.687 67.582 61.814 1.00 38.39 90 ASN H N 1
ATOM 11096 C CA . ASN H 4 77 ? -56.913 68.008 61.153 1.00 39.17 90 ASN H CA 1
ATOM 11097 C C . ASN H 4 77 ? -56.669 69.227 60.277 1.00 43.21 90 ASN H C 1
ATOM 11098 O O . ASN H 4 77 ? -56.270 70.277 60.789 1.00 43.38 90 ASN H O 1
ATOM 11103 N N . LEU H 4 78 ? -56.904 69.084 58.952 1.00 39.00 91 LEU H N 1
ATOM 11104 C CA . LEU H 4 78 ? -56.760 70.176 57.982 1.00 38.09 91 LEU H CA 1
ATOM 11105 C C . LEU H 4 78 ? -58.154 70.563 57.467 1.00 44.32 91 LEU H C 1
ATOM 11106 O O . LEU H 4 78 ? -58.786 69.773 56.768 1.00 45.67 91 LEU H O 1
ATOM 11111 N N . SER H 4 79 ? -58.654 71.747 57.866 1.00 41.20 92 SER H N 1
ATOM 11112 C CA . SER H 4 79 ? -59.985 72.275 57.511 1.00 41.05 92 SER H CA 1
ATOM 11113 C C . SER H 4 79 ? -59.899 73.351 56.414 1.00 44.83 92 SER H C 1
ATOM 11114 O O . SER H 4 79 ? -58.803 73.835 56.128 1.00 43.58 92 SER H O 1
ATOM 11116 N N . SER H 4 80 ? -61.053 73.702 55.786 1.00 42.86 93 SER H N 1
ATOM 11117 C CA . SER H 4 80 ? -61.176 74.692 54.696 1.00 43.35 93 SER H CA 1
ATOM 11118 C C . SER H 4 80 ? -59.994 74.543 53.716 1.00 46.67 93 SER H C 1
ATOM 11119 O O . SER H 4 80 ? -59.225 75.481 53.485 1.00 46.41 93 SER H O 1
ATOM 11122 N N . LEU H 4 81 ? -59.832 73.316 53.196 1.00 42.69 94 LEU H N 1
ATOM 11123 C CA . LEU H 4 81 ? -58.744 72.921 52.315 1.00 41.36 94 LEU H CA 1
ATOM 11124 C C . LEU H 4 81 ? -58.676 73.758 51.044 1.00 45.46 94 LEU H C 1
ATOM 11125 O O . LEU H 4 81 ? -59.685 74.008 50.392 1.00 46.23 94 LEU H O 1
ATOM 11130 N N . GLU H 4 82 ? -57.465 74.215 50.732 1.00 41.43 95 GLU H N 1
ATOM 11131 C CA . GLU H 4 82 ? -57.126 75.025 49.566 1.00 41.45 95 GLU H CA 1
ATOM 11132 C C . GLU H 4 82 ? -56.205 74.228 48.645 1.00 44.01 95 GLU H C 1
ATOM 11133 O O . GLU H 4 82 ? -55.521 73.311 49.110 1.00 42.65 95 GLU H O 1
ATOM 11139 N N . LEU H 4 83 ? -56.163 74.578 47.349 1.00 40.27 96 LEU H N 1
ATOM 11140 C CA . LEU H 4 83 ? -55.296 73.905 46.376 1.00 39.07 96 LEU H CA 1
ATOM 11141 C C . LEU H 4 83 ? -53.826 73.898 46.848 1.00 42.47 96 LEU H C 1
ATOM 11142 O O . LEU H 4 83 ? -53.126 72.903 46.648 1.00 41.28 96 LEU H O 1
ATOM 11147 N N . GLY H 4 84 ? -53.412 74.970 47.524 1.00 39.90 97 GLY H N 1
ATOM 11148 C CA . GLY H 4 84 ? -52.069 75.130 48.076 1.00 39.46 97 GLY H CA 1
ATOM 11149 C C . GLY H 4 84 ? -51.711 74.160 49.189 1.00 43.20 97 GLY H C 1
ATOM 11150 O O . GLY H 4 84 ? -50.528 73.994 49.498 1.00 42.21 97 GLY H O 1
ATOM 11151 N N . ASP H 4 85 ? -52.725 73.489 49.784 1.00 40.16 98 ASP H N 1
ATOM 11152 C CA . ASP H 4 85 ? -52.540 72.499 50.854 1.00 38.90 98 ASP H CA 1
ATOM 11153 C C . ASP H 4 85 ? -52.064 71.142 50.300 1.00 40.07 98 ASP H C 1
ATOM 11154 O O . ASP H 4 85 ? -51.764 70.249 51.092 1.00 38.16 98 ASP H O 1
ATOM 11159 N N . SER H 4 86 ? -51.981 70.993 48.952 1.00 36.73 99 SER H N 1
ATOM 11160 C CA . SER H 4 86 ? -51.474 69.783 48.298 1.00 35.60 99 SER H CA 1
ATOM 11161 C C . SER H 4 86 ? -49.990 69.658 48.629 1.00 40.66 99 SER H C 1
ATOM 11162 O O . SER H 4 86 ? -49.167 70.464 48.181 1.00 41.01 99 SER H O 1
ATOM 11165 N N . ALA H 4 87 ? -49.681 68.707 49.526 1.00 37.21 100 ALA H N 1
ATOM 11166 C CA . ALA H 4 87 ? -48.340 68.454 50.054 1.00 35.77 100 ALA H CA 1
ATOM 11167 C C . ALA H 4 87 ? -48.236 67.061 50.664 1.00 38.84 100 ALA H C 1
ATOM 11168 O O . ALA H 4 87 ? -49.208 66.298 50.687 1.00 37.80 100 ALA H O 1
ATOM 11170 N N . LEU H 4 88 ? -47.035 66.750 51.163 1.00 35.61 101 LEU H N 1
ATOM 11171 C CA . LEU H 4 88 ? -46.689 65.552 51.918 1.00 35.20 101 LEU H CA 1
ATOM 11172 C C . LEU H 4 88 ? -46.758 65.922 53.397 1.00 38.06 101 LEU H C 1
ATOM 11173 O O . LEU H 4 88 ? -46.158 66.912 53.814 1.00 38.81 101 LEU H O 1
ATOM 11178 N N . TYR H 4 89 ? -47.542 65.196 54.171 1.00 32.53 102 TYR H N 1
ATOM 11179 C CA . TYR H 4 89 ? -47.656 65.480 55.592 1.00 31.05 102 TYR H CA 1
ATOM 11180 C C . TYR H 4 89 ? -46.970 64.359 56.338 1.00 34.09 102 TYR H C 1
ATOM 11181 O O . TYR H 4 89 ? -47.441 63.220 56.335 1.00 33.14 102 TYR H O 1
ATOM 11190 N N . PHE H 4 90 ? -45.795 64.674 56.887 1.00 31.37 103 PHE H N 1
ATOM 11191 C CA . PHE H 4 90 ? -44.978 63.722 57.612 1.00 31.63 103 PHE H CA 1
ATOM 11192 C C . PHE H 4 90 ? -45.151 63.835 59.084 1.00 37.36 103 PHE H C 1
ATOM 11193 O O . PHE H 4 90 ? -45.168 64.924 59.653 1.00 36.04 103 PHE H O 1
ATOM 11201 N N . CYS H 4 91 ? -45.237 62.680 59.701 1.00 37.56 104 CYS H N 1
ATOM 11202 C CA . CYS H 4 91 ? -45.271 62.539 61.131 1.00 39.42 104 CYS H CA 1
ATOM 11203 C C . CYS H 4 91 ? -43.882 62.087 61.592 1.00 40.69 104 CYS H C 1
ATOM 11204 O O . CYS H 4 91 ? -43.145 61.434 60.841 1.00 39.50 104 CYS H O 1
ATOM 11207 N N . ALA H 4 92 ? -43.522 62.450 62.814 1.00 35.33 105 ALA H N 1
ATOM 11208 C CA . ALA H 4 92 ? -42.250 62.074 63.402 1.00 34.14 105 ALA H CA 1
ATOM 11209 C C . ALA H 4 92 ? -42.423 61.826 6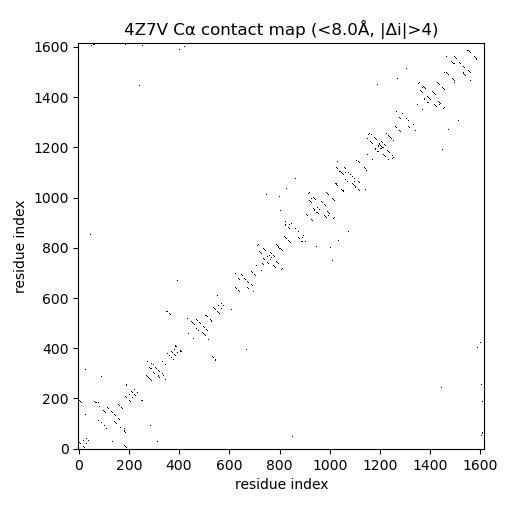4.880 1.00 37.76 105 ALA H C 1
ATOM 11210 O O . ALA H 4 92 ? -43.404 62.280 65.466 1.00 38.02 105 ALA H O 1
ATOM 11212 N N . SER H 4 93 ? -41.491 61.087 65.481 1.00 33.96 106 SER H N 1
ATOM 11213 C CA . SER H 4 93 ? -41.492 60.829 66.909 1.00 34.45 106 SER H CA 1
ATOM 11214 C C . SER H 4 93 ? -40.060 60.682 67.425 1.00 39.05 106 SER H C 1
ATOM 11215 O O . SER H 4 93 ? -39.160 60.289 66.678 1.00 38.63 106 SER H O 1
ATOM 11218 N N . SER H 4 94 ? -39.855 61.065 68.694 1.00 36.19 107 SER H N 1
ATOM 11219 C CA . SER H 4 94 ? -38.592 60.956 69.418 1.00 36.56 107 SER H CA 1
ATOM 11220 C C . SER H 4 94 ? -38.888 60.401 70.806 1.00 42.14 107 SER H C 1
ATOM 11221 O O . SER H 4 94 ? -40.038 60.488 71.251 1.00 42.87 107 SER H O 1
ATOM 11224 N N . ALA H 4 95 ? -37.882 59.794 71.474 1.00 38.49 108 ALA H N 1
ATOM 11225 C CA . ALA H 4 95 ? -38.046 59.204 72.806 1.00 39.47 108 ALA H CA 1
ATOM 11226 C C . ALA H 4 95 ? -38.614 60.218 73.823 1.00 44.80 108 ALA H C 1
ATOM 11227 O O . ALA H 4 95 ? -39.495 59.870 74.610 1.00 46.25 108 ALA H O 1
ATOM 11229 N N . GLY H 4 96 ? -38.140 61.459 73.749 1.00 41.00 109 GLY H N 1
ATOM 11230 C CA . GLY H 4 96 ? -38.589 62.570 74.581 1.00 40.84 109 GLY H CA 1
ATOM 11231 C C . GLY H 4 96 ? -38.375 63.905 73.900 1.00 44.63 109 GLY H C 1
ATOM 11232 O O . GLY H 4 96 ? -37.995 63.953 72.726 1.00 43.58 109 GLY H O 1
ATOM 11233 N N . THR H 4 97 ? -38.582 65.004 74.643 1.00 42.53 110 THR H N 1
ATOM 11234 C CA . THR H 4 97 ? -38.397 66.371 74.130 1.00 42.07 110 THR H CA 1
ATOM 11235 C C . THR H 4 97 ? -36.969 66.858 74.264 1.00 46.05 110 THR H C 1
ATOM 11236 O O . THR H 4 97 ? -36.627 67.885 73.683 1.00 45.64 110 THR H O 1
ATOM 11240 N N . SER H 4 98 ? -36.140 66.149 75.028 1.00 43.62 111 SER H N 1
ATOM 11241 C CA . SER H 4 98 ? -34.737 66.523 75.238 1.00 43.91 111 SER H CA 1
ATOM 11242 C C . SER H 4 98 ? -34.011 66.594 73.885 1.00 46.17 111 SER H C 1
ATOM 11243 O O . SER H 4 98 ? -34.144 65.684 73.067 1.00 45.77 111 SER H O 1
ATOM 11246 N N . GLY H 4 99 ? -33.325 67.708 73.649 1.00 41.65 112 GLY H N 1
ATOM 11247 C CA . GLY H 4 99 ? -32.635 68.033 72.399 1.00 40.86 112 GLY H CA 1
ATOM 11248 C C . GLY H 4 99 ? -31.638 67.059 71.792 1.00 44.22 112 GLY H C 1
ATOM 11249 O O . GLY H 4 99 ? -31.243 67.240 70.636 1.00 43.58 112 GLY H O 1
ATOM 11250 N N . GLU H 4 100 ? -31.216 66.029 72.541 1.00 40.39 113 GLU H N 1
ATOM 11251 C CA . GLU H 4 100 ? -30.296 65.008 72.031 1.00 40.42 113 GLU H CA 1
ATOM 11252 C C . GLU H 4 100 ? -31.037 63.919 71.243 1.00 44.07 113 GLU H C 1
ATOM 11253 O O . GLU H 4 100 ? -30.400 63.167 70.502 1.00 44.45 113 GLU H O 1
ATOM 11259 N N . TYR H 4 101 ? -32.369 63.805 71.451 1.00 38.84 114 TYR H N 1
ATOM 11260 C CA . TYR H 4 101 ? -33.198 62.784 70.833 1.00 37.72 114 TYR H CA 1
ATOM 11261 C C . TYR H 4 101 ? -33.478 63.075 69.369 1.00 40.04 114 TYR H C 1
ATOM 11262 O O . TYR H 4 101 ? -34.074 64.101 69.023 1.00 38.87 114 TYR H O 1
ATOM 11271 N N . GLU H 4 102 ? -33.048 62.137 68.511 1.00 35.81 115 GLU H N 1
ATOM 11272 C CA . GLU H 4 102 ? -33.251 62.163 67.068 1.00 34.05 115 GLU H CA 1
ATOM 11273 C C . GLU H 4 102 ? -34.728 61.891 66.753 1.00 37.68 115 GLU H C 1
ATOM 11274 O O . GLU H 4 102 ? -35.457 61.346 67.589 1.00 38.15 115 GLU H O 1
ATOM 11280 N N . GLN H 4 103 ? -35.169 62.288 65.558 1.00 32.27 116 GLN H N 1
ATOM 11281 C CA . GLN H 4 103 ? -36.548 62.104 65.146 1.00 30.76 116 GLN H CA 1
ATOM 11282 C C . GLN H 4 103 ? -36.661 60.996 64.118 1.00 33.63 116 GLN H C 1
ATOM 11283 O O . GLN H 4 103 ? -35.864 60.915 63.182 1.00 32.16 116 GLN H O 1
ATOM 11289 N N . TYR H 4 104 ? -37.656 60.136 64.317 1.00 30.62 117 TYR H N 1
ATOM 11290 C CA . TYR H 4 104 ? -37.966 59.015 63.440 1.00 30.62 117 TYR H CA 1
ATOM 11291 C C . TYR H 4 104 ? -39.219 59.394 62.699 1.00 33.42 117 TYR H C 1
ATOM 11292 O O . TYR H 4 104 ? -40.199 59.750 63.337 1.00 32.91 117 TYR H O 1
ATOM 11301 N N . PHE H 4 105 ? -39.159 59.415 61.362 1.00 29.45 118 PHE H N 1
ATOM 11302 C CA . PHE H 4 105 ? -40.260 59.861 60.523 1.00 28.90 118 PHE H CA 1
ATOM 11303 C C . PHE H 4 105 ? -41.071 58.717 59.937 1.00 36.25 118 PHE H C 1
ATOM 11304 O O . PHE H 4 105 ? -40.521 57.654 59.619 1.00 35.89 118 PHE H O 1
ATOM 11312 N N . GLY H 4 106 ? -42.372 58.975 59.783 1.00 34.48 119 GLY H N 1
ATOM 11313 C CA . GLY H 4 106 ? -43.319 58.060 59.160 1.00 34.74 119 GLY H CA 1
ATOM 11314 C C . GLY H 4 106 ? -43.206 58.112 57.645 1.00 39.05 119 GLY H C 1
ATOM 11315 O O . GLY H 4 106 ? -42.431 58.914 57.109 1.00 38.49 119 GLY H O 1
ATOM 11316 N N . PRO H 4 107 ? -43.985 57.296 56.908 1.00 35.99 120 PRO H N 1
ATOM 11317 C CA . PRO H 4 107 ? -43.868 57.310 55.434 1.00 35.63 120 PRO H CA 1
ATOM 11318 C C . PRO H 4 107 ? -44.546 58.511 54.759 1.00 40.16 120 PRO H C 1
ATOM 11319 O O . PRO H 4 107 ? -44.325 58.737 53.565 1.00 40.51 120 PRO H O 1
ATOM 11323 N N . GLY H 4 108 ? -45.369 59.245 55.514 1.00 35.84 121 GLY H N 1
ATOM 11324 C CA . GLY H 4 108 ? -46.097 60.410 55.030 1.00 35.34 121 GLY H CA 1
ATOM 11325 C C . GLY H 4 108 ? -47.441 60.134 54.380 1.00 39.70 121 GLY H C 1
ATOM 11326 O O . GLY H 4 108 ? -47.705 59.028 53.889 1.00 39.39 121 GLY H O 1
ATOM 11327 N N . THR H 4 109 ? -48.309 61.164 54.393 1.00 35.65 122 THR H N 1
ATOM 11328 C CA . THR H 4 109 ? -49.614 61.175 53.742 1.00 34.71 122 THR H CA 1
ATOM 11329 C C . THR H 4 109 ? -49.505 62.140 52.568 1.00 37.44 122 THR H C 1
ATOM 11330 O O . THR H 4 109 ? -49.188 63.315 52.764 1.00 36.67 122 THR H O 1
ATOM 11334 N N . ARG H 4 110 ? -49.721 61.628 51.348 1.00 33.38 123 ARG H N 1
ATOM 11335 C CA . ARG H 4 110 ? -49.726 62.409 50.118 1.00 32.45 123 ARG H CA 1
ATOM 11336 C C . ARG H 4 110 ? -51.168 62.888 49.867 1.00 36.11 123 ARG H C 1
ATOM 11337 O O . ARG H 4 110 ? -52.053 62.085 49.530 1.00 35.12 123 ARG H O 1
ATOM 11345 N N . LEU H 4 111 ? -51.409 64.188 50.120 1.00 32.47 124 LEU H N 1
ATOM 11346 C CA . LEU H 4 111 ? -52.703 64.842 49.935 1.00 32.31 124 LEU H CA 1
ATOM 11347 C C . LEU H 4 111 ? -52.701 65.703 48.667 1.00 37.43 124 LEU H C 1
ATOM 11348 O O . LEU H 4 111 ? -51.813 66.535 48.488 1.00 37.83 124 LEU H O 1
ATOM 11353 N N . THR H 4 112 ? -53.695 65.495 47.798 1.00 34.42 125 THR H N 1
ATOM 11354 C CA . THR H 4 112 ? -53.924 66.294 46.599 1.00 34.49 125 THR H CA 1
ATOM 11355 C C . THR H 4 112 ? -55.300 66.919 46.768 1.00 38.31 125 THR H C 1
ATOM 11356 O O . THR H 4 112 ? -56.276 66.198 46.972 1.00 37.71 125 THR H O 1
ATOM 11360 N N . VAL H 4 113 ? -55.356 68.260 46.749 1.00 35.51 126 VAL H N 1
ATOM 11361 C CA . VAL H 4 113 ? -56.594 69.033 46.842 1.00 36.15 126 VAL H CA 1
ATOM 11362 C C . VAL H 4 113 ? -56.951 69.447 45.402 1.00 40.86 126 VAL H C 1
ATOM 11363 O O . VAL H 4 113 ? -56.082 69.928 44.668 1.00 39.98 126 VAL H O 1
ATOM 11367 N N . THR H 4 114 ? -58.212 69.188 44.992 1.00 38.37 127 THR H N 1
ATOM 11368 C CA . THR H 4 114 ? -58.733 69.454 43.647 1.00 39.35 127 THR H CA 1
ATOM 11369 C C . THR H 4 114 ? -60.016 70.325 43.717 1.00 45.37 127 THR H C 1
ATOM 11370 O O . THR H 4 114 ? -60.725 70.300 44.726 1.00 45.76 127 THR H O 1
ATOM 11374 N N . GLU H 4 115 ? -60.309 71.096 42.651 1.00 42.38 128 GLU H N 1
ATOM 11375 C CA . GLU H 4 115 ? -61.516 71.929 42.628 1.00 43.39 128 GLU H CA 1
ATOM 11376 C C . GLU H 4 115 ? -62.748 71.037 42.488 1.00 47.38 128 GLU H C 1
ATOM 11377 O O . GLU H 4 115 ? -63.786 71.324 43.088 1.00 47.50 128 GLU H O 1
ATOM 11379 N N . ASP H 4 116 ? -62.608 69.930 41.729 1.00 43.29 129 ASP H N 1
ATOM 11380 C CA . ASP H 4 116 ? -63.670 68.958 41.503 1.00 43.25 129 ASP H CA 1
ATOM 11381 C C . ASP H 4 116 ? -63.142 67.534 41.548 1.00 45.77 129 ASP H C 1
ATOM 11382 O O . ASP H 4 116 ? -62.154 67.213 40.883 1.00 44.08 129 ASP H O 1
ATOM 11387 N N . LEU H 4 117 ? -63.843 66.660 42.288 1.00 42.66 130 LEU H N 1
ATOM 11388 C CA . LEU H 4 117 ? -63.489 65.245 42.378 1.00 41.40 130 LEU H CA 1
ATOM 11389 C C . LEU H 4 117 ? -63.794 64.508 41.053 1.00 45.63 130 LEU H C 1
ATOM 11390 O O . LEU H 4 117 ? -63.402 63.341 40.897 1.00 45.05 130 LEU H O 1
ATOM 11395 N N . LYS H 4 118 ? -64.432 65.214 40.084 1.00 42.16 131 LYS H N 1
ATOM 11396 C CA . LYS H 4 118 ? -64.730 64.690 38.748 1.00 42.11 131 LYS H CA 1
ATOM 11397 C C . LYS H 4 118 ? -63.454 64.736 37.875 1.00 46.28 131 LYS H C 1
ATOM 11398 O O . LYS H 4 118 ? -63.479 64.271 36.737 1.00 47.25 131 LYS H O 1
ATOM 11404 N N . ASN H 4 119 ? -62.339 65.267 38.421 1.00 41.09 132 ASN H N 1
ATOM 11405 C CA . ASN H 4 119 ? -61.035 65.318 37.750 1.00 40.05 132 ASN H CA 1
ATOM 11406 C C . ASN H 4 119 ? -60.241 64.020 37.961 1.00 42.30 132 ASN H C 1
ATOM 11407 O O . ASN H 4 119 ? -59.217 63.820 37.313 1.00 41.01 132 ASN H O 1
ATOM 11412 N N . VAL H 4 120 ? -60.708 63.158 38.884 1.00 37.80 133 VAL H N 1
ATOM 11413 C CA . VAL H 4 120 ? -60.052 61.905 39.256 1.00 35.88 133 VAL H CA 1
ATOM 11414 C C . VAL H 4 120 ? -60.308 60.852 38.171 1.00 39.83 133 VAL H C 1
ATOM 11415 O O . VAL H 4 120 ? -61.458 60.628 37.783 1.00 41.27 133 VAL H O 1
ATOM 11419 N N . PHE H 4 121 ? -59.224 60.254 37.650 1.00 34.20 134 PHE H N 1
ATOM 11420 C CA . PHE H 4 121 ? -59.270 59.227 36.607 1.00 33.32 134 PHE H CA 1
ATOM 11421 C C . PHE H 4 121 ? -58.311 58.091 36.922 1.00 36.08 134 PHE H C 1
ATOM 11422 O O . PHE H 4 121 ? -57.164 58.361 37.305 1.00 34.92 134 PHE H O 1
ATOM 11430 N N . PRO H 4 122 ? -58.719 56.813 36.736 1.00 32.06 135 PRO H N 1
ATOM 11431 C CA . PRO H 4 122 ? -57.765 55.719 36.986 1.00 31.11 135 PRO H CA 1
ATOM 11432 C C . PRO H 4 122 ? -56.788 55.589 35.814 1.00 35.96 135 PRO H C 1
ATOM 11433 O O . PRO H 4 122 ? -57.094 56.092 34.723 1.00 36.45 135 PRO H O 1
ATOM 11437 N N . PRO H 4 123 ? -55.608 54.954 35.983 1.00 32.05 136 PRO H N 1
ATOM 11438 C CA . PRO H 4 123 ? -54.706 54.823 34.838 1.00 32.21 136 PRO H CA 1
ATOM 11439 C C . PRO H 4 123 ? -55.134 53.723 33.860 1.00 38.75 136 PRO H C 1
ATOM 11440 O O . PRO H 4 123 ? -56.002 52.893 34.160 1.00 39.15 136 PRO H O 1
ATOM 11444 N N . GLU H 4 124 ? -54.512 53.748 32.675 1.00 35.59 137 GLU H N 1
ATOM 11445 C CA . GLU H 4 124 ? -54.582 52.737 31.629 1.00 35.46 137 GLU H CA 1
ATOM 11446 C C . GLU H 4 124 ? -53.185 52.131 31.587 1.00 37.44 137 GLU H C 1
ATOM 11447 O O . GLU H 4 124 ? -52.200 52.877 31.524 1.00 36.20 137 GLU H O 1
ATOM 11453 N N . VAL H 4 125 ? -53.087 50.805 31.720 1.00 32.89 138 VAL H N 1
ATOM 11454 C CA . VAL H 4 125 ? -51.795 50.131 31.788 1.00 32.10 138 VAL H CA 1
ATOM 11455 C C . VAL H 4 125 ? -51.548 49.317 30.520 1.00 36.82 138 VAL H C 1
ATOM 11456 O O . VAL H 4 125 ? -52.442 48.623 30.038 1.00 36.38 138 VAL H O 1
ATOM 11460 N N . ALA H 4 126 ? -50.319 49.416 29.984 1.00 34.46 139 ALA H N 1
ATOM 11461 C CA . ALA H 4 126 ? -49.872 48.700 28.792 1.00 35.15 139 ALA H CA 1
ATOM 11462 C C . ALA H 4 126 ? -48.456 48.163 28.977 1.00 39.66 139 ALA H C 1
ATOM 11463 O O . ALA H 4 126 ? -47.605 48.850 29.548 1.00 38.71 139 ALA H O 1
ATOM 11465 N N . VAL H 4 127 ? -48.210 46.932 28.486 1.00 36.51 140 VAL H N 1
ATOM 11466 C CA . VAL H 4 127 ? -46.901 46.277 28.522 1.00 35.87 140 VAL H CA 1
ATOM 11467 C C . VAL H 4 127 ? -46.394 46.207 27.073 1.00 39.74 140 VAL H C 1
ATOM 11468 O O . VAL H 4 127 ? -47.113 45.762 26.172 1.00 39.81 140 VAL H O 1
ATOM 11472 N N . PHE H 4 128 ? -45.161 46.685 26.864 1.00 35.49 141 PHE H N 1
ATOM 11473 C CA . PHE H 4 128 ? -44.488 46.710 25.577 1.00 35.21 141 PHE H CA 1
ATOM 11474 C C . PHE H 4 128 ? -43.405 45.644 25.626 1.00 41.16 141 PHE H C 1
ATOM 11475 O O . PHE H 4 128 ? -42.493 45.720 26.456 1.00 40.43 141 PHE H O 1
ATOM 11483 N N . GLU H 4 129 ? -43.581 44.589 24.802 1.00 39.43 142 GLU H N 1
ATOM 11484 C CA . GLU H 4 129 ? -42.703 43.421 24.720 1.00 39.78 142 GLU H CA 1
ATOM 11485 C C . GLU H 4 129 ? -41.295 43.784 24.232 1.00 44.40 142 GLU H C 1
ATOM 11486 O O . GLU H 4 129 ? -41.152 44.682 23.391 1.00 45.29 142 GLU H O 1
ATOM 11492 N N . PRO H 4 130 ? -40.255 43.065 24.726 1.00 39.68 143 PRO H N 1
ATOM 11493 C CA . PRO H 4 130 ? -38.874 43.376 24.321 1.00 40.07 143 PRO H CA 1
ATOM 11494 C C . PRO H 4 130 ? -38.600 43.336 22.810 1.00 44.53 143 PRO H C 1
ATOM 11495 O O . PRO H 4 130 ? -39.192 42.550 22.064 1.00 43.93 143 PRO H O 1
ATOM 11499 N N . SER H 4 131 ? -37.662 44.195 22.382 1.00 41.78 144 SER H N 1
ATOM 11500 C CA . SER H 4 131 ? -37.192 44.341 21.006 1.00 42.64 144 SER H CA 1
ATOM 11501 C C . SER H 4 131 ? -36.355 43.131 20.589 1.00 48.13 144 SER H C 1
ATOM 11502 O O . SER H 4 131 ? -35.447 42.720 21.324 1.00 48.50 144 SER H O 1
ATOM 11505 N N . GLU H 4 132 ? -36.643 42.576 19.404 1.00 45.12 145 GLU H N 1
ATOM 11506 C CA . GLU H 4 132 ? -35.899 41.435 18.871 1.00 45.70 145 GLU H CA 1
ATOM 11507 C C . GLU H 4 132 ? -34.453 41.832 18.600 1.00 48.45 145 GLU H C 1
ATOM 11508 O O . GLU H 4 132 ? -33.554 41.005 18.765 1.00 49.00 145 GLU H O 1
ATOM 11514 N N . ALA H 4 133 ? -34.237 43.112 18.230 1.00 43.30 146 ALA H N 1
ATOM 11515 C CA . ALA H 4 133 ? -32.919 43.699 17.988 1.00 43.01 146 ALA H CA 1
ATOM 11516 C C . ALA H 4 133 ? -32.129 43.834 19.290 1.00 45.61 146 ALA H C 1
ATOM 11517 O O . ALA H 4 133 ? -30.913 43.667 19.251 1.00 47.91 146 ALA H O 1
ATOM 11519 N N . GLU H 4 134 ? -32.806 44.103 20.442 1.00 38.64 147 GLU H N 1
ATOM 11520 C CA . GLU H 4 134 ? -32.152 44.178 21.754 1.00 37.13 147 GLU H CA 1
ATOM 11521 C C . GLU H 4 134 ? -31.634 42.797 22.144 1.00 41.84 147 GLU H C 1
ATOM 11522 O O . GLU H 4 134 ? -30.466 42.660 22.508 1.00 41.98 147 GLU H O 1
ATOM 11528 N N . ILE H 4 135 ? -32.508 41.779 22.031 1.00 37.78 148 ILE H N 1
ATOM 11529 C CA . ILE H 4 135 ? -32.229 40.368 22.291 1.00 37.58 148 ILE H CA 1
ATOM 11530 C C . ILE H 4 135 ? -30.997 39.914 21.470 1.00 43.63 148 ILE H C 1
ATOM 11531 O O . ILE H 4 135 ? -30.125 39.236 22.006 1.00 43.50 148 ILE H O 1
ATOM 11536 N N . SER H 4 136 ? -30.929 40.304 20.188 1.00 41.90 149 SER H N 1
ATOM 11537 C CA . SER H 4 136 ? -29.842 39.934 19.281 1.00 43.27 149 SER H CA 1
ATOM 11538 C C . SER H 4 136 ? -28.522 40.644 19.629 1.00 48.76 149 SER H C 1
ATOM 11539 O O . SER H 4 136 ? -27.472 39.997 19.644 1.00 49.66 149 SER H O 1
ATOM 11541 N N . HIS H 4 137 ? -28.582 41.957 19.928 1.00 44.82 150 HIS H N 1
ATOM 11542 C CA . HIS H 4 137 ? -27.423 42.801 20.211 1.00 45.11 150 HIS H CA 1
ATOM 11543 C C . HIS H 4 137 ? -26.833 42.643 21.627 1.00 50.04 150 HIS H C 1
ATOM 11544 O O . HIS H 4 137 ? -25.617 42.779 21.775 1.00 51.17 150 HIS H O 1
ATOM 11551 N N . THR H 4 138 ? -27.669 42.413 22.659 1.00 46.06 151 THR H N 1
ATOM 11552 C CA . THR H 4 138 ? -27.222 42.372 24.061 1.00 45.20 151 THR H CA 1
ATOM 11553 C C . THR H 4 138 ? -27.449 41.034 24.790 1.00 48.61 151 THR H C 1
ATOM 11554 O O . THR H 4 138 ? -26.866 40.824 25.858 1.00 48.45 151 THR H O 1
ATOM 11558 N N . GLN H 4 139 ? -28.330 40.167 24.253 1.00 44.55 152 GLN H N 1
ATOM 11559 C CA . GLN H 4 139 ? -28.757 38.888 24.840 1.00 43.60 152 GLN H CA 1
ATOM 11560 C C . GLN H 4 139 ? -29.560 39.140 26.143 1.00 45.00 152 GLN H C 1
ATOM 11561 O O . GLN H 4 139 ? -29.700 38.252 26.990 1.00 43.80 152 GLN H O 1
ATOM 11567 N N . LYS H 4 140 ? -30.120 40.359 26.260 1.00 40.41 153 LYS H N 1
ATOM 11568 C CA . LYS H 4 140 ? -30.971 40.805 27.364 1.00 38.68 153 LYS H CA 1
ATOM 11569 C C . LYS H 4 140 ? -32.300 41.261 26.786 1.00 41.40 153 LYS H C 1
ATOM 11570 O O . LYS H 4 140 ? -32.369 41.600 25.603 1.00 41.40 153 LYS H O 1
ATOM 11576 N N . ALA H 4 141 ? -33.360 41.230 27.600 1.00 37.00 154 ALA H N 1
ATOM 11577 C CA . ALA H 4 141 ? -34.701 41.598 27.159 1.00 35.66 154 ALA H CA 1
ATOM 11578 C C . ALA H 4 141 ? -35.335 42.569 28.136 1.00 37.19 154 ALA H C 1
ATOM 11579 O O . ALA H 4 141 ? -35.501 42.239 29.311 1.00 35.98 154 ALA H O 1
ATOM 11581 N N . THR H 4 142 ? -35.657 43.779 27.664 1.00 33.56 155 THR H N 1
ATOM 11582 C CA . THR H 4 142 ? -36.266 44.811 28.507 1.00 32.22 155 THR H CA 1
ATOM 11583 C C . THR H 4 142 ? -37.752 44.954 28.211 1.00 34.44 155 THR H C 1
ATOM 11584 O O . THR H 4 142 ? -38.121 45.280 27.084 1.00 35.12 155 THR H O 1
ATOM 11588 N N . LEU H 4 143 ? -38.593 44.730 29.226 1.00 29.49 156 LEU H N 1
ATOM 11589 C CA . LEU H 4 143 ? -40.033 44.950 29.146 1.00 29.37 156 LEU H CA 1
ATOM 11590 C C . LEU H 4 143 ? -40.298 46.356 29.652 1.00 35.97 156 LEU H C 1
ATOM 11591 O O . LEU H 4 143 ? -39.676 46.782 30.630 1.00 36.13 156 LEU H O 1
ATOM 11596 N N . VAL H 4 144 ? -41.188 47.088 28.991 1.00 33.59 157 VAL H N 1
ATOM 11597 C CA . VAL H 4 144 ? -41.537 48.443 29.409 1.00 33.38 157 VAL H CA 1
ATOM 11598 C C . VAL H 4 144 ? -43.035 48.476 29.750 1.00 40.33 157 VAL H C 1
ATOM 11599 O O . VAL H 4 144 ? -43.864 47.949 28.999 1.00 39.90 157 VAL H O 1
ATOM 11603 N N . CYS H 4 145 ? -43.368 49.090 30.893 1.00 38.72 158 CYS H N 1
ATOM 11604 C CA . CYS H 4 145 ? -44.747 49.274 31.321 1.00 38.51 158 CYS H CA 1
ATOM 11605 C C . CYS H 4 145 ? -45.126 50.732 31.242 1.00 41.25 158 CYS H C 1
ATOM 11606 O O . CYS H 4 145 ? -44.314 51.599 31.542 1.00 39.63 158 CYS H O 1
ATOM 11609 N N . LEU H 4 146 ? -46.382 50.999 30.899 1.00 39.23 159 LEU H N 1
ATOM 11610 C CA . LEU H 4 146 ? -46.851 52.363 30.789 1.00 39.14 159 LEU H CA 1
ATOM 11611 C C . LEU H 4 146 ? -48.209 52.551 31.421 1.00 40.80 159 LEU H C 1
ATOM 11612 O O . LEU H 4 146 ? -49.189 51.975 30.956 1.00 40.46 159 LEU H O 1
ATOM 11617 N N . ALA H 4 147 ? -48.248 53.359 32.492 1.00 36.11 160 ALA H N 1
ATOM 11618 C CA . ALA H 4 147 ? -49.461 53.779 33.190 1.00 35.15 160 ALA H CA 1
ATOM 11619 C C . ALA H 4 147 ? -49.774 55.187 32.707 1.00 39.23 160 ALA H C 1
ATOM 11620 O O . ALA H 4 147 ? -48.927 56.069 32.830 1.00 37.94 160 ALA H O 1
ATOM 11622 N N . THR H 4 148 ? -50.942 55.394 32.080 1.00 37.40 161 THR H N 1
ATOM 11623 C CA . THR H 4 148 ? -51.280 56.708 31.510 1.00 37.93 161 THR H CA 1
ATOM 11624 C C . THR H 4 148 ? -52.695 57.210 31.878 1.00 41.54 161 THR H C 1
ATOM 11625 O O . THR H 4 148 ? -53.574 56.417 32.228 1.00 40.09 161 THR H O 1
ATOM 11629 N N . GLY H 4 149 ? -52.873 58.532 31.760 1.00 38.72 162 GLY H N 1
ATOM 11630 C CA . GLY H 4 149 ? -54.123 59.254 31.977 1.00 38.86 162 GLY H CA 1
ATOM 11631 C C . GLY H 4 149 ? -54.738 59.143 33.354 1.00 42.05 162 GLY H C 1
ATOM 11632 O O . GLY H 4 149 ? -55.960 59.009 33.465 1.00 42.78 162 GLY H O 1
ATOM 11633 N N . PHE H 4 150 ? -53.910 59.219 34.409 1.00 36.66 163 PHE H N 1
ATOM 11634 C CA . PHE H 4 150 ? -54.394 59.113 35.785 1.00 35.52 163 PHE H CA 1
ATOM 11635 C C . PHE H 4 150 ? -54.242 60.418 36.564 1.00 39.75 163 PHE H C 1
ATOM 11636 O O . PHE H 4 150 ? -53.279 61.162 36.368 1.00 38.02 163 PHE H O 1
ATOM 11644 N N . TYR H 4 151 ? -55.216 60.679 37.455 1.00 37.74 164 TYR H N 1
ATOM 11645 C CA . TYR H 4 151 ? -55.245 61.820 38.362 1.00 38.27 164 TYR H CA 1
ATOM 11646 C C . TYR H 4 151 ? -55.922 61.403 39.666 1.00 43.63 164 TYR H C 1
ATOM 11647 O O . TYR H 4 151 ? -57.004 60.822 39.601 1.00 43.91 164 TYR H O 1
ATOM 11656 N N . PRO H 4 152 ? -55.321 61.650 40.856 1.00 40.32 165 PRO H N 1
ATOM 11657 C CA . PRO H 4 152 ? -54.019 62.295 41.106 1.00 39.43 165 PRO H CA 1
ATOM 11658 C C . PRO H 4 152 ? -52.847 61.337 40.879 1.00 42.95 165 PRO H C 1
ATOM 11659 O O . PRO H 4 152 ? -53.082 60.154 40.622 1.00 42.22 165 PRO H O 1
ATOM 11663 N N . ASP H 4 153 ? -51.589 61.848 40.961 1.00 40.08 166 ASP H N 1
ATOM 11664 C CA . ASP H 4 153 ? -50.338 61.078 40.794 1.00 39.71 166 ASP H CA 1
ATOM 11665 C C . ASP H 4 153 ? -50.064 60.202 42.034 1.00 42.49 166 ASP H C 1
ATOM 11666 O O . ASP H 4 153 ? -48.956 60.205 42.583 1.00 42.34 166 ASP H O 1
ATOM 11671 N N . HIS H 4 154 ? -51.099 59.451 42.459 1.00 37.61 167 HIS H N 1
ATOM 11672 C CA . HIS H 4 154 ? -51.119 58.578 43.623 1.00 36.48 167 HIS H CA 1
ATOM 11673 C C . HIS H 4 154 ? -51.165 57.163 43.118 1.00 41.24 167 HIS H C 1
ATOM 11674 O O . HIS H 4 154 ? -52.229 56.558 43.037 1.00 42.21 167 HIS H O 1
ATOM 11681 N N . VAL H 4 155 ? -49.996 56.649 42.733 1.00 37.63 168 VAL H N 1
ATOM 11682 C CA . VAL H 4 155 ? -49.848 55.349 42.110 1.00 36.95 168 VAL H CA 1
ATOM 11683 C C . VAL H 4 155 ? -48.619 54.568 42.663 1.00 40.13 168 VAL H C 1
ATOM 11684 O O . VAL H 4 155 ? -47.606 55.170 43.035 1.00 40.19 168 VAL H O 1
ATOM 11688 N N . GLU H 4 156 ? -48.737 53.220 42.715 1.00 35.03 169 GLU H N 1
ATOM 11689 C CA . GLU H 4 156 ? -47.674 52.297 43.133 1.00 33.76 169 GLU H CA 1
ATOM 11690 C C . GLU H 4 156 ? -47.525 51.224 42.080 1.00 36.27 169 GLU H C 1
ATOM 11691 O O . GLU H 4 156 ? -48.401 50.365 41.951 1.00 36.12 169 GLU H O 1
ATOM 11697 N N . LEU H 4 157 ? -46.438 51.298 41.299 1.00 32.12 170 LEU H N 1
ATOM 11698 C CA . LEU H 4 157 ? -46.156 50.355 40.222 1.00 31.95 170 LEU H CA 1
ATOM 11699 C C . LEU H 4 157 ? -45.256 49.218 40.716 1.00 35.32 170 LEU H C 1
ATOM 11700 O O . LEU H 4 157 ? -44.279 49.453 41.436 1.00 34.65 170 LEU H O 1
ATOM 11705 N N . SER H 4 158 ? -45.594 47.984 40.323 1.00 30.97 171 SER H N 1
ATOM 11706 C CA . SER H 4 158 ? -44.839 46.790 40.688 1.00 29.58 171 SER H CA 1
ATOM 11707 C C . SER H 4 158 ? -44.847 45.761 39.555 1.00 33.38 171 SER H C 1
ATOM 11708 O O . SER H 4 158 ? -45.814 45.673 38.793 1.00 33.80 171 SER H O 1
ATOM 11711 N N . TRP H 4 159 ? -43.751 45.011 39.433 1.00 29.25 172 TRP H N 1
ATOM 11712 C CA . TRP H 4 159 ? -43.604 43.951 38.447 1.00 29.83 172 TRP H CA 1
ATOM 11713 C C . TRP H 4 159 ? -43.780 42.608 39.122 1.00 35.40 172 TRP H C 1
ATOM 11714 O O . TRP H 4 159 ? -43.288 42.381 40.231 1.00 35.24 172 TRP H O 1
ATOM 11725 N N . TRP H 4 160 ? -44.523 41.733 38.462 1.00 32.79 173 TRP H N 1
ATOM 11726 C CA . TRP H 4 160 ? -44.842 40.407 38.956 1.00 32.16 173 TRP H CA 1
ATOM 11727 C C . TRP H 4 160 ? -44.419 39.396 37.911 1.00 36.29 173 TRP H C 1
ATOM 11728 O O . TRP H 4 160 ? -44.844 39.471 36.761 1.00 36.82 173 TRP H O 1
ATOM 11739 N N . VAL H 4 161 ? -43.520 38.502 38.292 1.00 32.31 174 VAL H N 1
ATOM 11740 C CA . VAL H 4 161 ? -43.015 37.458 37.414 1.00 31.95 174 VAL H CA 1
ATOM 11741 C C . VAL H 4 161 ? -43.425 36.121 38.012 1.00 37.43 174 VAL H C 1
ATOM 11742 O O . VAL H 4 161 ? -43.051 35.820 39.145 1.00 37.93 174 VAL H O 1
ATOM 11746 N N . ASN H 4 162 ? -44.228 35.345 37.262 1.00 33.75 175 ASN H N 1
ATOM 11747 C CA . ASN H 4 162 ? -44.706 34.008 37.627 1.00 34.45 175 ASN H CA 1
ATOM 11748 C C . ASN H 4 162 ? -45.495 34.002 38.963 1.00 37.67 175 ASN H C 1
ATOM 11749 O O . ASN H 4 162 ? -45.467 33.013 39.703 1.00 37.74 175 ASN H O 1
ATOM 11754 N N . GLY H 4 163 ? -46.206 35.095 39.229 1.00 32.67 176 GLY H N 1
ATOM 11755 C CA . GLY H 4 163 ? -47.004 35.266 40.438 1.00 31.58 176 GLY H CA 1
ATOM 11756 C C . GLY H 4 163 ? -46.218 35.732 41.645 1.00 32.87 176 GLY H C 1
ATOM 11757 O O . GLY H 4 163 ? -46.740 35.700 42.759 1.00 32.54 176 GLY H O 1
ATOM 11758 N N . LYS H 4 164 ? -44.962 36.168 41.430 1.00 27.93 177 LYS H N 1
ATOM 11759 C CA . LYS H 4 164 ? -44.048 36.643 42.465 1.00 28.14 177 LYS H CA 1
ATOM 11760 C C . LYS H 4 164 ? -43.619 38.085 42.169 1.00 33.85 177 LYS H C 1
ATOM 11761 O O . LYS H 4 164 ? -43.212 38.380 41.042 1.00 32.93 177 LYS H O 1
ATOM 11767 N N . GLU H 4 165 ? -43.704 38.985 43.170 1.00 31.94 178 GLU H N 1
ATOM 11768 C CA . GLU H 4 165 ? -43.271 40.374 42.981 1.00 31.35 178 GLU H CA 1
ATOM 11769 C C . GLU H 4 165 ? -41.745 40.414 42.878 1.00 36.04 178 GLU H C 1
ATOM 11770 O O . GLU H 4 165 ? -41.073 39.738 43.653 1.00 36.43 178 GLU H O 1
ATOM 11776 N N . VAL H 4 166 ? -41.208 41.148 41.891 1.00 32.82 179 VAL H N 1
ATOM 11777 C CA . VAL H 4 166 ? -39.759 41.220 41.666 1.00 33.19 179 VAL H CA 1
ATOM 11778 C C . VAL H 4 166 ? -39.236 42.646 41.885 1.00 38.60 179 VAL H C 1
ATOM 11779 O O . VAL H 4 166 ? -39.984 43.617 41.748 1.00 37.41 179 VAL H O 1
ATOM 11783 N N . HIS H 4 167 ? -37.946 42.756 42.224 1.00 37.05 180 HIS H N 1
ATOM 11784 C CA . HIS H 4 167 ? -37.276 44.033 42.458 1.00 37.37 180 HIS H CA 1
ATOM 11785 C C . HIS H 4 167 ? -35.978 44.084 41.652 1.00 40.51 180 HIS H C 1
ATOM 11786 O O . HIS H 4 167 ? -35.587 45.155 41.181 1.00 40.31 180 HIS H O 1
ATOM 11793 N N . SER H 4 168 ? -35.349 42.921 41.433 1.00 36.64 181 SER H N 1
ATOM 11794 C CA . SER H 4 168 ? -34.129 42.807 40.636 1.00 36.33 181 SER H CA 1
ATOM 11795 C C . SER H 4 168 ? -34.461 43.054 39.163 1.00 39.81 181 SER H C 1
ATOM 11796 O O . SER H 4 168 ? -35.473 42.550 38.665 1.00 38.82 181 SER H O 1
ATOM 11799 N N . GLY H 4 169 ? -33.632 43.867 38.504 1.00 36.55 182 GLY H N 1
ATOM 11800 C CA . GLY H 4 169 ? -33.791 44.238 37.102 1.00 36.00 182 GLY H CA 1
ATOM 11801 C C . GLY H 4 169 ? -34.950 45.180 36.841 1.00 38.01 182 GLY H C 1
ATOM 11802 O O . GLY H 4 169 ? -35.317 45.392 35.686 1.00 37.61 182 GLY H O 1
ATOM 11803 N N . VAL H 4 170 ? -35.513 45.775 37.908 1.00 33.92 183 VAL H N 1
ATOM 11804 C CA . VAL H 4 170 ? -36.654 46.693 37.850 1.00 33.25 183 VAL H CA 1
ATOM 11805 C C . VAL H 4 170 ? -36.193 48.120 38.146 1.00 39.44 183 VAL H C 1
ATOM 11806 O O . VAL H 4 170 ? -35.397 48.343 39.065 1.00 38.96 183 VAL H O 1
ATOM 11810 N N . CYS H 4 171 ? -36.724 49.084 37.377 1.00 37.26 184 CYS H N 1
ATOM 11811 C CA . CYS H 4 171 ? -36.438 50.493 37.579 1.00 38.07 184 CYS H CA 1
ATOM 11812 C C . CYS H 4 171 ? -37.633 51.339 37.053 1.00 38.82 184 CYS H C 1
ATOM 11813 O O . CYS H 4 171 ? -38.086 51.172 35.918 1.00 38.03 184 CYS H O 1
ATOM 11816 N N . THR H 4 172 ? -38.205 52.161 37.951 1.00 33.31 185 THR H N 1
ATOM 11817 C CA . THR H 4 172 ? -39.366 53.016 37.673 1.00 32.45 185 THR H CA 1
ATOM 11818 C C . THR H 4 172 ? -38.969 54.486 37.782 1.00 36.64 185 THR H C 1
ATOM 11819 O O . THR H 4 172 ? -38.109 54.828 38.590 1.00 36.30 185 THR H O 1
ATOM 11823 N N . ASP H 4 173 ? -39.620 55.356 36.989 1.00 34.04 186 ASP H N 1
ATOM 11824 C CA . ASP H 4 173 ? -39.420 56.803 37.035 1.00 35.10 186 ASP H CA 1
ATOM 11825 C C . ASP H 4 173 ? -39.641 57.331 38.467 1.00 42.17 186 ASP H C 1
ATOM 11826 O O . ASP H 4 173 ? -40.565 56.852 39.149 1.00 40.80 186 ASP H O 1
ATOM 11831 N N . PRO H 4 174 ? -38.802 58.290 38.951 1.00 41.71 187 PRO H N 1
ATOM 11832 C CA . PRO H 4 174 ? -38.969 58.788 40.333 1.00 41.58 187 PRO H CA 1
ATOM 11833 C C . PRO H 4 174 ? -40.362 59.364 40.609 1.00 45.84 187 PRO H C 1
ATOM 11834 O O . PRO H 4 174 ? -40.896 59.152 41.698 1.00 43.92 187 PRO H O 1
ATOM 11838 N N . GLN H 4 175 ? -40.955 60.064 39.621 1.00 44.72 188 GLN H N 1
ATOM 11839 C CA . GLN H 4 175 ? -42.293 60.652 39.736 1.00 45.47 188 GLN H CA 1
ATOM 11840 C C . GLN H 4 175 ? -43.049 60.618 38.389 1.00 50.17 188 GLN H C 1
ATOM 11841 O O . GLN H 4 175 ? -42.413 60.699 37.333 1.00 49.58 188 GLN H O 1
ATOM 11847 N N . PRO H 4 176 ? -44.404 60.585 38.394 1.00 47.43 189 PRO H N 1
ATOM 11848 C CA . PRO H 4 176 ? -45.131 60.635 37.120 1.00 47.87 189 PRO H CA 1
ATOM 11849 C C . PRO H 4 176 ? -44.995 62.000 36.468 1.00 51.58 189 PRO H C 1
ATOM 11850 O O . PRO H 4 176 ? -44.920 63.003 37.173 1.00 52.43 189 PRO H O 1
ATOM 11854 N N . LEU H 4 177 ? -44.937 62.041 35.135 1.00 46.63 190 LEU H N 1
ATOM 11855 C CA . LEU H 4 177 ? -44.840 63.302 34.397 1.00 46.14 190 LEU H CA 1
ATOM 11856 C C . LEU H 4 177 ? -46.247 63.759 33.934 1.00 49.27 190 LEU H C 1
ATOM 11857 O O . LEU H 4 177 ? -47.172 62.952 33.883 1.00 48.11 190 LEU H O 1
ATOM 11862 N N . LYS H 4 178 ? -46.404 65.059 33.645 1.00 46.69 191 LYS H N 1
ATOM 11863 C CA . LYS H 4 178 ? -47.672 65.651 33.203 1.00 46.73 191 LYS H CA 1
ATOM 11864 C C . LYS H 4 178 ? -47.897 65.429 31.710 1.00 52.06 191 LYS H C 1
ATOM 11865 O O . LYS H 4 178 ? -47.003 65.721 30.906 1.00 51.71 191 LYS H O 1
ATOM 11871 N N . GLU H 4 179 ? -49.094 64.928 31.343 1.00 50.03 192 GLU H N 1
ATOM 11872 C CA . GLU H 4 179 ? -49.489 64.705 29.949 1.00 51.66 192 GLU H CA 1
ATOM 11873 C C . GLU H 4 179 ? -49.875 66.037 29.283 1.00 60.50 192 GLU H C 1
ATOM 11874 O O . GLU H 4 179 ? -49.766 66.165 28.063 1.00 61.82 192 GLU H O 1
ATOM 11880 N N . GLN H 4 180 ? -50.334 67.016 30.095 1.00 59.12 193 GLN H N 1
ATOM 11881 C CA . GLN H 4 180 ? -50.715 68.383 29.699 1.00 61.21 193 GLN H CA 1
ATOM 11882 C C . GLN H 4 180 ? -50.015 69.380 30.659 1.00 66.42 193 GLN H C 1
ATOM 11883 O O . GLN H 4 180 ? -50.667 69.884 31.574 1.00 65.89 193 GLN H O 1
ATOM 11889 N N . PRO H 4 181 ? -48.689 69.648 30.511 1.00 64.38 194 PRO H N 1
ATOM 11890 C CA . PRO H 4 181 ? -47.988 70.513 31.490 1.00 64.68 194 PRO H CA 1
ATOM 11891 C C . PRO H 4 181 ? -48.569 71.922 31.680 1.00 72.89 194 PRO H C 1
ATOM 11892 O O . PRO H 4 181 ? -48.493 72.460 32.790 1.00 72.15 194 PRO H O 1
ATOM 11896 N N . ALA H 4 182 ? -49.157 72.504 30.618 1.00 72.94 195 ALA H N 1
ATOM 11897 C CA . ALA H 4 182 ? -49.764 73.835 30.641 1.00 74.78 195 ALA H CA 1
ATOM 11898 C C . ALA H 4 182 ? -51.080 73.860 31.430 1.00 80.42 195 ALA H C 1
ATOM 11899 O O . ALA H 4 182 ? -51.450 74.909 31.962 1.00 81.14 195 ALA H O 1
ATOM 11901 N N . LEU H 4 183 ? -51.786 72.717 31.494 1.00 76.93 196 LEU H N 1
ATOM 11902 C CA . LEU H 4 183 ? -53.089 72.586 32.145 1.00 76.79 196 LEU H CA 1
ATOM 11903 C C . LEU H 4 183 ? -53.009 72.236 33.625 1.00 80.58 196 LEU H C 1
ATOM 11904 O O . LEU H 4 183 ? -52.136 71.474 34.048 1.00 79.19 196 LEU H O 1
ATOM 11909 N N . ASN H 4 184 ? -53.963 72.777 34.400 1.00 78.19 197 ASN H N 1
ATOM 11910 C CA . ASN H 4 184 ? -54.136 72.508 35.828 1.00 76.85 197 ASN H CA 1
ATOM 11911 C C . ASN H 4 184 ? -55.003 71.254 35.961 1.00 78.16 197 ASN H C 1
ATOM 11912 O O . ASN H 4 184 ? -55.959 71.077 35.188 1.00 78.32 197 ASN H O 1
ATOM 11917 N N . ASP H 4 185 ? -54.651 70.382 36.934 1.00 71.68 198 ASP H N 1
ATOM 11918 C CA . ASP H 4 185 ? -55.293 69.090 37.209 1.00 69.74 198 ASP H CA 1
ATOM 11919 C C . ASP H 4 185 ? -55.142 68.173 35.978 1.00 70.46 198 ASP H C 1
ATOM 11920 O O . ASP H 4 185 ? -56.066 67.447 35.601 1.00 70.88 198 ASP H O 1
ATOM 11925 N N . SER H 4 186 ? -53.948 68.230 35.357 1.00 63.06 199 SER H N 1
ATOM 11926 C CA . SER H 4 186 ? -53.553 67.438 34.202 1.00 60.90 199 SER H CA 1
ATOM 11927 C C . SER H 4 186 ? -53.373 65.988 34.607 1.00 59.03 199 SER H C 1
ATOM 11928 O O . SER H 4 186 ? -52.867 65.710 35.699 1.00 58.24 199 SER H O 1
ATOM 11931 N N . ARG H 4 187 ? -53.768 65.065 33.727 1.00 51.50 200 ARG H N 1
ATOM 11932 C CA . ARG H 4 187 ? -53.612 63.639 33.990 1.00 48.38 200 ARG H CA 1
ATOM 11933 C C . ARG H 4 187 ? -52.142 63.254 33.806 1.00 48.29 200 ARG H C 1
ATOM 11934 O O . ARG H 4 187 ? -51.414 63.913 33.065 1.00 48.34 200 ARG H O 1
ATOM 11942 N N . TYR H 4 188 ? -51.685 62.262 34.566 1.00 41.52 201 TYR H N 1
ATOM 11943 C CA . TYR H 4 188 ? -50.285 61.864 34.588 1.00 39.46 201 TYR H CA 1
ATOM 11944 C C . TYR H 4 188 ? -50.000 60.578 33.811 1.00 40.82 201 TYR H C 1
ATOM 11945 O O . TYR H 4 188 ? -50.912 59.837 33.425 1.00 40.06 201 TYR H O 1
ATOM 11954 N N . ALA H 4 189 ? -48.711 60.343 33.572 1.00 36.06 202 ALA H N 1
ATOM 11955 C CA . ALA H 4 189 ? -48.165 59.154 32.925 1.00 35.61 202 ALA H CA 1
ATOM 11956 C C . ALA H 4 189 ? -46.948 58.676 33.713 1.00 38.33 202 ALA H C 1
ATOM 11957 O O . ALA H 4 189 ? -46.252 59.492 34.316 1.00 37.57 202 ALA H O 1
ATOM 11959 N N . LEU H 4 190 ? -46.725 57.358 33.766 1.00 33.85 203 LEU H N 1
ATOM 11960 C CA . LEU H 4 190 ? -45.582 56.785 34.478 1.00 32.53 203 LEU H CA 1
ATOM 11961 C C . LEU H 4 190 ? -45.089 55.541 33.758 1.00 34.37 203 LEU H C 1
ATOM 11962 O O . LEU H 4 190 ? -45.901 54.723 33.318 1.00 34.36 203 LEU H O 1
ATOM 11967 N N . SER H 4 191 ? -43.756 55.408 33.627 1.00 29.79 204 SER H N 1
ATOM 11968 C CA . SER H 4 191 ? -43.139 54.265 32.962 1.00 29.33 204 SER H CA 1
ATOM 11969 C C . SER H 4 191 ? -42.215 53.493 33.903 1.00 32.17 204 SER H C 1
ATOM 11970 O O . SER H 4 191 ? -41.756 54.010 34.933 1.00 30.90 204 SER H O 1
ATOM 11973 N N . SER H 4 192 ? -41.970 52.234 33.529 1.00 27.66 205 SER H N 1
ATOM 11974 C CA . SER H 4 192 ? -41.137 51.319 34.275 1.00 26.65 205 SER H CA 1
ATOM 11975 C C . SER H 4 192 ? -40.540 50.289 33.348 1.00 30.76 205 SER H C 1
ATOM 11976 O O . SER H 4 192 ? -41.151 49.890 32.351 1.00 30.55 205 SER H O 1
ATOM 11979 N N . ARG H 4 193 ? -39.321 49.876 33.689 1.00 26.24 206 ARG H N 1
ATOM 11980 C CA . ARG H 4 193 ? -38.567 48.884 32.964 1.00 25.55 206 ARG H CA 1
ATOM 11981 C C . ARG H 4 193 ? -38.341 47.675 33.843 1.00 28.02 206 ARG H C 1
ATOM 11982 O O . ARG H 4 193 ? -38.152 47.804 35.050 1.00 25.91 206 ARG H O 1
ATOM 11990 N N . LEU H 4 194 ? -38.389 46.501 33.225 1.00 26.47 207 LEU H N 1
ATOM 11991 C CA . LEU H 4 194 ? -38.064 45.200 33.786 1.00 26.95 207 LEU H CA 1
ATOM 11992 C C . LEU H 4 194 ? -37.131 44.559 32.796 1.00 32.84 207 LEU H C 1
ATOM 11993 O O . LEU H 4 194 ? -37.519 44.356 31.642 1.00 34.76 207 LEU H O 1
ATOM 11998 N N . ARG H 4 195 ? -35.898 44.287 33.211 1.00 28.40 208 ARG H N 1
ATOM 11999 C CA . ARG H 4 195 ? -34.937 43.652 32.322 1.00 28.97 208 ARG H CA 1
ATOM 12000 C C . ARG H 4 195 ? -34.595 42.257 32.825 1.00 33.25 208 ARG H C 1
ATOM 12001 O O . ARG H 4 195 ? -34.255 42.062 33.996 1.00 31.79 208 ARG H O 1
ATOM 12009 N N . VAL H 4 196 ? -34.717 41.288 31.917 1.00 31.39 209 VAL H N 1
ATOM 12010 C CA . VAL H 4 196 ? -34.450 39.864 32.143 1.00 31.61 209 VAL H CA 1
ATOM 12011 C C . VAL H 4 196 ? -33.464 39.389 31.075 1.00 37.34 209 VAL H C 1
ATOM 12012 O O . VAL H 4 196 ? -33.196 40.128 30.119 1.00 37.77 209 VAL H O 1
ATOM 12016 N N . SER H 4 197 ? -32.941 38.163 31.211 1.00 34.49 210 SER H N 1
ATOM 12017 C CA . SER H 4 197 ? -32.071 37.595 30.179 1.00 34.83 210 SER H CA 1
ATOM 12018 C C . SER H 4 197 ? -32.948 37.197 28.993 1.00 38.47 210 SER H C 1
ATOM 12019 O O . SER H 4 197 ? -34.137 36.926 29.191 1.00 37.60 210 SER H O 1
ATOM 12022 N N . ALA H 4 198 ? -32.382 37.177 27.770 1.00 35.45 211 ALA H N 1
ATOM 12023 C CA . ALA H 4 198 ? -33.126 36.794 26.571 1.00 35.17 211 ALA H CA 1
ATOM 12024 C C . ALA H 4 198 ? -33.681 35.385 26.724 1.00 39.88 211 ALA H C 1
ATOM 12025 O O . ALA H 4 198 ? -34.841 35.170 26.395 1.00 39.75 211 ALA H O 1
ATOM 12027 N N . THR H 4 199 ? -32.897 34.455 27.306 1.00 37.07 212 THR H N 1
ATOM 12028 C CA . THR H 4 199 ? -33.316 33.065 27.512 1.00 38.03 212 THR H CA 1
ATOM 12029 C C . THR H 4 199 ? -34.579 32.994 28.406 1.00 41.23 212 THR H C 1
ATOM 12030 O O . THR H 4 199 ? -35.480 32.207 28.109 1.00 40.16 212 THR H O 1
ATOM 12034 N N . PHE H 4 200 ? -34.653 33.845 29.445 1.00 37.48 213 PHE H N 1
ATOM 12035 C CA . PHE H 4 200 ? -35.785 33.904 30.364 1.00 36.04 213 PHE H CA 1
ATOM 12036 C C . PHE H 4 200 ? -37.046 34.428 29.655 1.00 41.29 213 PHE H C 1
ATOM 12037 O O . PHE H 4 200 ? -38.140 33.908 29.890 1.00 41.03 213 PHE H O 1
ATOM 12045 N N . TRP H 4 201 ? -36.898 35.459 28.798 1.00 37.83 214 TRP H N 1
ATOM 12046 C CA . TRP H 4 201 ? -38.025 36.009 28.050 1.00 36.50 214 TRP H CA 1
ATOM 12047 C C . TRP H 4 201 ? -38.474 35.017 26.965 1.00 39.85 214 TRP H C 1
ATOM 12048 O O . TRP H 4 201 ? -39.671 34.903 26.702 1.00 39.31 214 TRP H O 1
ATOM 12059 N N . GLN H 4 202 ? -37.514 34.279 26.365 1.00 36.07 215 GLN H N 1
ATOM 12060 C CA . GLN H 4 202 ? -37.768 33.309 25.297 1.00 36.10 215 GLN H CA 1
ATOM 12061 C C . GLN H 4 202 ? -38.503 32.039 25.780 1.00 40.47 215 GLN H C 1
ATOM 12062 O O . GLN H 4 202 ? -39.015 31.302 24.934 1.00 42.00 215 GLN H O 1
ATOM 12068 N N . ASN H 4 203 ? -38.580 31.794 27.115 1.00 34.31 216 ASN H N 1
ATOM 12069 C CA . ASN H 4 203 ? -39.302 30.649 27.671 1.00 32.77 216 ASN H CA 1
ATOM 12070 C C . ASN H 4 203 ? -40.796 31.008 27.686 1.00 35.65 216 ASN H C 1
ATOM 12071 O O . ASN H 4 203 ? -41.192 31.892 28.446 1.00 34.40 216 ASN H O 1
ATOM 12076 N N . PRO H 4 204 ? -41.640 30.348 26.857 1.00 32.63 217 PRO H N 1
ATOM 12077 C CA . PRO H 4 204 ? -43.071 30.725 26.807 1.00 32.20 217 PRO H CA 1
ATOM 12078 C C . PRO H 4 204 ? -43.885 30.422 28.068 1.00 37.66 217 PRO H C 1
ATOM 12079 O O . PRO H 4 204 ? -45.043 30.849 28.157 1.00 38.28 217 PRO H O 1
ATOM 12083 N N . ARG H 4 205 ? -43.298 29.701 29.034 1.00 33.84 218 ARG H N 1
ATOM 12084 C CA . ARG H 4 205 ? -43.971 29.338 30.281 1.00 32.95 218 ARG H CA 1
ATOM 12085 C C . ARG H 4 205 ? -43.859 30.438 31.346 1.00 36.50 218 ARG H C 1
ATOM 12086 O O . ARG H 4 205 ? -44.533 30.366 32.369 1.00 36.01 218 ARG H O 1
ATOM 12094 N N . ASN H 4 206 ? -43.026 31.459 31.096 1.00 33.42 219 ASN H N 1
ATOM 12095 C CA . ASN H 4 206 ? -42.810 32.561 32.018 1.00 32.44 219 ASN H CA 1
ATOM 12096 C C . ASN H 4 206 ? -43.869 33.624 31.816 1.00 36.76 219 ASN H C 1
ATOM 12097 O O . ASN H 4 206 ? -44.180 33.978 30.678 1.00 37.26 219 ASN H O 1
ATOM 12102 N N . HIS H 4 207 ? -44.450 34.103 32.927 1.00 32.03 220 HIS H N 1
ATOM 12103 C CA . HIS H 4 207 ? -45.515 35.097 32.926 1.00 30.63 220 HIS H CA 1
ATOM 12104 C C . HIS H 4 207 ? -45.038 36.394 33.563 1.00 33.66 220 HIS H C 1
ATOM 12105 O O . HIS H 4 207 ? -44.436 36.384 34.643 1.00 32.78 220 HIS H O 1
ATOM 12112 N N . PHE H 4 208 ? -45.319 37.513 32.885 1.00 29.37 221 PHE H N 1
ATOM 12113 C CA . PHE H 4 208 ? -44.916 38.845 33.328 1.00 28.17 221 PHE H CA 1
ATOM 12114 C C . PHE H 4 208 ? -46.135 39.721 33.478 1.00 32.63 221 PHE H C 1
ATOM 12115 O O . PHE H 4 208 ? -46.954 39.799 32.558 1.00 32.74 221 PHE H O 1
ATOM 12123 N N . ARG H 4 209 ? -46.273 40.374 34.625 1.00 28.65 222 ARG H N 1
ATOM 12124 C CA . ARG H 4 209 ? -47.404 41.259 34.836 1.00 28.56 222 ARG H CA 1
ATOM 12125 C C . ARG H 4 209 ? -46.969 42.555 35.493 1.00 34.16 222 ARG H C 1
ATOM 12126 O O . ARG H 4 209 ? -46.321 42.560 36.542 1.00 32.38 222 ARG H O 1
ATOM 12134 N N . CYS H 4 210 ? -47.345 43.653 34.859 1.00 34.16 223 CYS H N 1
ATOM 12135 C CA . CYS H 4 210 ? -47.154 44.977 35.404 1.00 35.51 223 CYS H CA 1
ATOM 12136 C C . CYS H 4 210 ? -48.436 45.355 36.149 1.00 37.72 223 CYS H C 1
ATOM 12137 O O . CYS H 4 210 ? -49.525 45.320 35.566 1.00 37.04 223 CYS H O 1
ATOM 12140 N N . GLN H 4 211 ? -48.309 45.664 37.445 1.00 33.24 224 GLN H N 1
ATOM 12141 C CA . GLN H 4 211 ? -49.432 46.026 38.313 1.00 31.94 224 GLN H CA 1
ATOM 12142 C C . GLN H 4 211 ? -49.304 47.478 38.753 1.00 35.13 224 GLN H C 1
ATOM 12143 O O . GLN H 4 211 ? -48.256 47.884 39.262 1.00 34.17 224 GLN H O 1
ATOM 12149 N N . VAL H 4 212 ? -50.380 48.250 38.568 1.00 31.71 225 VAL H N 1
ATOM 12150 C CA . VAL H 4 212 ? -50.412 49.645 38.995 1.00 30.93 225 VAL H CA 1
ATOM 12151 C C . VAL H 4 212 ? -51.537 49.804 40.019 1.00 35.73 225 VAL H C 1
ATOM 12152 O O . VAL H 4 212 ? -52.707 49.665 39.673 1.00 36.80 225 VAL H O 1
ATOM 12156 N N . GLN H 4 213 ? -51.171 50.059 41.285 1.00 31.24 226 GLN H N 1
ATOM 12157 C CA . GLN H 4 213 ? -52.150 50.329 42.336 1.00 30.40 226 GLN H CA 1
ATOM 12158 C C . GLN H 4 213 ? -52.463 51.817 42.307 1.00 32.46 226 GLN H C 1
ATOM 12159 O O . GLN H 4 213 ? -51.577 52.636 42.521 1.00 31.27 226 GLN H O 1
ATOM 12165 N N . PHE H 4 214 ? -53.709 52.163 42.020 1.00 29.61 227 PHE H N 1
ATOM 12166 C CA . PHE H 4 214 ? -54.176 53.546 41.959 1.00 29.11 227 PHE H CA 1
ATOM 12167 C C . PHE H 4 214 ? -54.932 53.902 43.216 1.00 34.06 227 PHE H C 1
ATOM 12168 O O . PHE H 4 214 ? -55.772 53.122 43.675 1.00 34.41 227 PHE H O 1
ATOM 12176 N N . TYR H 4 215 ? -54.654 55.085 43.758 1.00 30.55 228 TYR H N 1
ATOM 12177 C CA . TYR H 4 215 ? -55.352 55.566 44.938 1.00 31.16 228 TYR H CA 1
ATOM 12178 C C . TYR H 4 215 ? -56.248 56.725 44.514 1.00 36.95 228 TYR H C 1
ATOM 12179 O O . TYR H 4 215 ? -55.746 57.782 44.116 1.00 37.89 228 TYR H O 1
ATOM 12188 N N . GLY H 4 216 ? -57.558 56.483 44.531 1.00 33.13 229 GLY H N 1
ATOM 12189 C CA . GLY H 4 216 ? -58.563 57.456 44.128 1.00 33.21 229 GLY H CA 1
ATOM 12190 C C . GLY H 4 216 ? -59.656 57.665 45.150 1.00 37.69 229 GLY H C 1
ATOM 12191 O O . GLY H 4 216 ? -59.368 57.912 46.325 1.00 37.19 229 GLY H O 1
ATOM 12192 N N . LEU H 4 217 ? -60.921 57.580 44.700 1.00 34.95 230 LEU H N 1
ATOM 12193 C CA . LEU H 4 217 ? -62.109 57.803 45.533 1.00 35.17 230 LEU H CA 1
ATOM 12194 C C . LEU H 4 217 ? -62.445 56.579 46.398 1.00 41.44 230 LEU H C 1
ATOM 12195 O O . LEU H 4 217 ? -62.080 55.456 46.050 1.00 42.15 230 LEU H O 1
ATOM 12200 N N . SER H 4 218 ? -63.145 56.804 47.524 1.00 38.52 231 SER H N 1
ATOM 12201 C CA . SER H 4 218 ? -63.531 55.757 48.469 1.00 38.77 231 SER H CA 1
ATOM 12202 C C 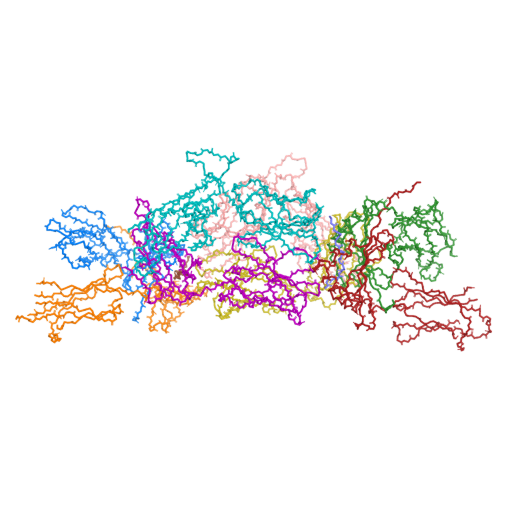. SER H 4 218 ? -65.045 55.678 48.610 1.00 44.13 231 SER H C 1
ATOM 12203 O O . SER H 4 218 ? -65.757 56.482 48.008 1.00 44.71 231 SER H O 1
ATOM 12206 N N . GLU H 4 219 ? -65.538 54.739 49.442 1.00 41.15 232 GLU H N 1
ATOM 12207 C CA . GLU H 4 219 ? -66.968 54.581 49.718 1.00 42.64 232 GLU H CA 1
ATOM 12208 C C . GLU H 4 219 ? -67.555 55.827 50.429 1.00 47.35 232 GLU H C 1
ATOM 12209 O O . GLU H 4 219 ? -68.775 55.960 50.471 1.00 50.19 232 GLU H O 1
ATOM 12215 N N . ASN H 4 220 ? -66.708 56.743 50.944 1.00 42.26 233 ASN H N 1
ATOM 12216 C CA . ASN H 4 220 ? -67.142 57.986 51.602 1.00 42.47 233 ASN H CA 1
ATOM 12217 C C . ASN H 4 220 ? -67.218 59.165 50.610 1.00 45.05 233 ASN H C 1
ATOM 12218 O O . ASN H 4 220 ? -67.716 60.234 50.966 1.00 45.21 233 ASN H O 1
ATOM 12223 N N . ASP H 4 221 ? -66.730 58.967 49.378 1.00 39.95 234 ASP H N 1
ATOM 12224 C CA . ASP H 4 221 ? -66.734 59.986 48.332 1.00 39.06 234 ASP H CA 1
ATOM 12225 C C . ASP H 4 221 ? -67.999 59.897 47.483 1.00 42.12 234 ASP H C 1
ATOM 12226 O O . ASP H 4 221 ? -68.410 58.806 47.102 1.00 42.39 234 ASP H O 1
ATOM 12231 N N . GLU H 4 222 ? -68.603 61.048 47.180 1.00 37.95 235 GLU H N 1
ATOM 12232 C CA . GLU H 4 222 ? -69.817 61.159 46.361 1.00 38.30 235 GLU H CA 1
ATOM 12233 C C . GLU H 4 222 ? -69.494 60.922 44.879 1.00 44.13 235 GLU H C 1
ATOM 12234 O O . GLU H 4 222 ? -68.343 61.084 44.461 1.00 43.48 235 GLU H O 1
ATOM 12240 N N . TRP H 4 223 ? -70.502 60.505 44.095 1.00 42.14 236 TRP H N 1
ATOM 12241 C CA . TRP H 4 223 ? -70.371 60.267 42.656 1.00 42.18 236 TRP H CA 1
ATOM 12242 C C . TRP H 4 223 ? -71.738 60.380 41.998 1.00 45.99 236 TRP H C 1
ATOM 12243 O O . TRP H 4 223 ? -72.697 59.742 42.435 1.00 45.57 236 TRP H O 1
ATOM 12254 N N . THR H 4 224 ? -71.834 61.264 40.992 1.00 43.49 237 THR H N 1
ATOM 12255 C CA . THR H 4 224 ? -73.071 61.604 40.281 1.00 45.15 237 THR H CA 1
ATOM 12256 C C . THR H 4 224 ? -72.919 61.513 38.750 1.00 50.20 237 THR H C 1
ATOM 12257 O O . THR H 4 224 ? -73.865 61.852 38.030 1.00 52.60 237 THR H O 1
ATOM 12261 N N . GLN H 4 225 ? -71.745 61.066 38.255 1.00 44.85 238 GLN H N 1
ATOM 12262 C CA . GLN H 4 225 ? -71.437 60.992 36.821 1.00 44.60 238 GLN H CA 1
ATOM 12263 C C . GLN H 4 225 ? -71.760 59.630 36.212 1.00 49.07 238 GLN H C 1
ATOM 12264 O O . GLN H 4 225 ? -71.785 58.617 36.917 1.00 48.15 238 GLN H O 1
ATOM 12270 N N . ASP H 4 226 ? -71.984 59.616 34.879 1.00 46.72 239 ASP H N 1
ATOM 12271 C CA . ASP H 4 226 ? -72.286 58.418 34.097 1.00 47.27 239 ASP H CA 1
ATOM 12272 C C . ASP H 4 226 ? -71.096 57.450 34.063 1.00 50.43 239 ASP H C 1
ATOM 12273 O O . ASP H 4 226 ? -71.300 56.232 34.140 1.00 51.50 239 ASP H O 1
ATOM 12278 N N . ARG H 4 227 ? -69.862 57.983 33.942 1.00 44.40 240 ARG H N 1
ATOM 12279 C CA . ARG H 4 227 ? -68.670 57.149 33.913 1.00 42.56 240 ARG H CA 1
ATOM 12280 C C . ARG H 4 227 ? -68.464 56.474 35.267 1.00 46.41 240 ARG H C 1
ATOM 12281 O O . ARG H 4 227 ? -68.932 56.985 36.291 1.00 46.32 240 ARG H O 1
ATOM 12289 N N . ALA H 4 228 ? -67.788 55.312 35.259 1.00 42.22 241 ALA H N 1
ATOM 12290 C CA . ALA H 4 228 ? -67.510 54.524 36.462 1.00 40.97 241 ALA H CA 1
ATOM 12291 C C . ALA H 4 228 ? -66.722 55.340 37.473 1.00 43.93 241 ALA H C 1
ATOM 12292 O O . ALA H 4 228 ? -65.810 56.080 37.086 1.00 43.93 241 ALA H O 1
ATOM 12294 N N . LYS H 4 229 ? -67.090 55.219 38.763 1.00 39.72 242 LYS H N 1
ATOM 12295 C CA . LYS H 4 229 ? -66.469 55.933 39.880 1.00 37.43 242 LYS H CA 1
ATOM 12296 C C . LYS H 4 229 ? -64.967 55.623 39.903 1.00 39.47 242 LYS H C 1
ATOM 12297 O O . LYS H 4 229 ? -64.600 54.447 39.904 1.00 39.16 242 LYS H O 1
ATOM 12303 N N . PRO H 4 230 ? -64.089 56.654 39.831 1.00 34.69 243 PRO H N 1
ATOM 12304 C CA . PRO H 4 230 ? -62.635 56.389 39.791 1.00 33.45 243 PRO H CA 1
ATOM 12305 C C . PRO H 4 230 ? -62.084 56.033 41.174 1.00 35.74 243 PRO H C 1
ATOM 12306 O O . PRO H 4 230 ? -61.334 56.799 41.792 1.00 35.10 243 PRO H O 1
ATOM 12310 N N . VAL H 4 231 ? -62.464 54.848 41.651 1.00 30.75 244 VAL H N 1
ATOM 12311 C CA . VAL H 4 231 ? -62.105 54.355 42.974 1.00 29.54 244 VAL H CA 1
ATOM 12312 C C . VAL H 4 231 ? -60.660 53.824 43.030 1.00 34.37 244 VAL H C 1
ATOM 12313 O O . VAL H 4 231 ? -60.009 53.641 41.996 1.00 33.68 244 VAL H O 1
ATOM 12317 N N . THR H 4 232 ? -60.168 53.600 44.267 1.00 31.51 245 THR H N 1
ATOM 12318 C CA . THR H 4 232 ? -58.895 52.957 44.571 1.00 30.11 245 THR H CA 1
ATOM 12319 C C . THR H 4 232 ? -59.004 51.555 43.968 1.00 34.37 245 THR H C 1
ATOM 12320 O O . THR H 4 232 ? -59.942 50.812 44.290 1.00 34.56 245 THR H O 1
ATOM 12324 N N . GLN H 4 233 ? -58.113 51.239 43.017 1.00 30.43 246 GLN H N 1
ATOM 12325 C CA . GLN H 4 233 ? -58.141 49.982 42.271 1.00 29.51 246 GLN H CA 1
ATOM 12326 C C . GLN H 4 233 ? -56.771 49.598 41.710 1.00 32.68 246 GLN H C 1
ATOM 12327 O O . GLN H 4 233 ? -55.879 50.441 41.601 1.00 30.25 246 GLN H O 1
ATOM 12333 N N . ILE H 4 234 ? -56.658 48.325 41.278 1.00 30.43 247 ILE H N 1
ATOM 12334 C CA . ILE H 4 234 ? -55.492 47.774 40.613 1.00 29.77 247 ILE H CA 1
ATOM 12335 C C . ILE H 4 234 ? -55.828 47.614 39.131 1.00 34.40 247 ILE H C 1
ATOM 12336 O O . ILE H 4 234 ? -56.814 46.952 38.786 1.00 35.17 247 ILE H O 1
ATOM 12341 N N . VAL H 4 235 ? -55.034 48.254 38.274 1.00 30.65 248 VAL H N 1
ATOM 12342 C CA . VAL H 4 235 ? -55.118 48.142 36.819 1.00 31.42 248 VAL H CA 1
ATOM 12343 C C . VAL H 4 235 ? -53.801 47.463 36.403 1.00 36.41 248 VAL H C 1
ATOM 12344 O O . VAL H 4 235 ? -52.721 47.897 36.839 1.00 35.59 248 VAL H O 1
ATOM 12348 N N . SER H 4 236 ? -53.898 46.357 35.633 1.00 33.45 249 SER H N 1
ATOM 12349 C CA . SER H 4 236 ? -52.744 45.556 35.202 1.00 32.52 249 SER H CA 1
ATOM 12350 C C . SER H 4 236 ? -52.681 45.319 33.694 1.00 37.21 249 SER H C 1
ATOM 12351 O O . SER H 4 236 ? -53.681 45.443 32.980 1.00 37.12 249 SER H O 1
ATOM 12354 N N . ALA H 4 237 ? -51.477 44.950 33.229 1.00 34.11 250 ALA H N 1
ATOM 12355 C CA . ALA H 4 237 ? -51.160 44.525 31.869 1.00 34.35 250 ALA H CA 1
ATOM 12356 C C . ALA H 4 237 ? -50.199 43.340 31.966 1.00 38.18 250 ALA H C 1
ATOM 12357 O O . ALA H 4 237 ? -49.273 43.370 32.782 1.00 37.50 250 ALA H O 1
ATOM 12359 N N . GLU H 4 238 ? -50.458 42.269 31.205 1.00 35.13 251 GLU H N 1
ATOM 12360 C CA . GLU H 4 238 ? -49.597 41.093 31.247 1.00 35.32 251 GLU H CA 1
ATOM 12361 C C . GLU H 4 238 ? -49.099 40.688 29.853 1.00 39.80 251 GLU H C 1
ATOM 12362 O O . GLU H 4 238 ? -49.598 41.175 28.833 1.00 39.66 251 GLU H O 1
ATOM 12368 N N . ALA H 4 239 ? -48.056 39.832 29.838 1.00 35.78 252 ALA H N 1
ATOM 12369 C CA . ALA H 4 239 ? -47.403 39.279 28.658 1.00 35.20 252 ALA H CA 1
ATOM 12370 C C . ALA H 4 239 ? -46.737 37.976 29.012 1.00 39.29 252 ALA H C 1
ATOM 12371 O O . ALA H 4 239 ? -46.262 37.801 30.136 1.00 38.26 252 ALA H O 1
ATOM 12373 N N . TRP H 4 240 ? -46.694 37.064 28.044 1.00 37.33 253 TRP H N 1
ATOM 12374 C CA . TRP H 4 240 ? -46.069 35.755 28.178 1.00 37.40 253 TRP H CA 1
ATOM 12375 C C . TRP H 4 240 ? -44.774 35.719 27.430 1.00 42.00 253 TRP H C 1
ATOM 12376 O O . TRP H 4 240 ? -44.621 36.449 26.447 1.00 42.89 253 TRP H O 1
ATOM 12387 N N . GLY H 4 241 ? -43.880 34.826 27.847 1.00 38.31 254 GLY H N 1
ATOM 12388 C CA . GLY H 4 241 ? -42.623 34.578 27.162 1.00 38.44 254 GLY H CA 1
ATOM 12389 C C . GLY H 4 241 ? -42.888 34.195 25.720 1.00 42.83 254 GLY H C 1
ATOM 12390 O O . GLY H 4 241 ? -43.869 33.503 25.432 1.00 42.12 254 GLY H O 1
ATOM 12391 N N . ARG H 4 242 ? -42.062 34.703 24.806 1.00 40.45 255 ARG H N 1
ATOM 12392 C CA . ARG H 4 242 ? -42.215 34.512 23.368 1.00 41.66 255 ARG H CA 1
ATOM 12393 C C . ARG H 4 242 ? -40.935 33.920 22.774 1.00 47.36 255 ARG H C 1
ATOM 12394 O O . ARG H 4 242 ? -39.857 34.494 22.951 1.00 47.04 255 ARG H O 1
ATOM 12402 N N . ALA H 4 243 ? -41.061 32.773 22.074 1.00 45.24 256 ALA H N 1
ATOM 12403 C CA . ALA H 4 243 ? -39.945 32.079 21.425 1.00 66.84 256 ALA H CA 1
ATOM 12404 C C . ALA H 4 243 ? -39.790 32.538 19.982 1.00 94.33 256 ALA H C 1
ATOM 12405 O O . ALA H 4 243 ? -39.019 33.455 19.715 1.00 59.15 256 ALA H O 1
ATOM 12407 N N . SER I 5 3 ? -18.815 75.826 27.842 1.00 50.08 1 SER I N 1
ATOM 12408 C CA . SER I 5 3 ? -18.124 77.089 27.569 1.00 49.69 1 SER I CA 1
ATOM 12409 C C . SER I 5 3 ? -18.843 77.824 26.422 1.00 51.14 1 SER I C 1
ATOM 12410 O O . SER I 5 3 ? -18.641 77.496 25.256 1.00 50.88 1 SER I O 1
ATOM 12413 N N . GLY I 5 4 ? -19.707 78.773 26.777 1.00 45.02 2 GLY I N 1
ATOM 12414 C CA . GLY I 5 4 ? -20.530 79.526 25.839 1.00 43.41 2 GLY I CA 1
ATOM 12415 C C . GLY I 5 4 ? -19.773 80.361 24.833 1.00 45.56 2 GLY I C 1
ATOM 12416 O O . GLY I 5 4 ? -18.734 80.936 25.161 1.00 45.56 2 GLY I O 1
ATOM 12417 N N . GLU I 5 5 ? -20.304 80.434 23.601 1.00 40.83 3 GLU I N 1
ATOM 12418 C CA . GLU I 5 5 ? -19.747 81.209 22.493 1.00 40.05 3 GLU I CA 1
ATOM 12419 C C . GLU I 5 5 ? -19.881 82.712 22.728 1.00 43.18 3 GLU I C 1
ATOM 12420 O O . GLU I 5 5 ? -20.880 83.181 23.280 1.00 42.47 3 GLU I O 1
ATOM 12426 N N . GLY I 5 6 ? -18.891 83.453 22.256 1.00 39.45 4 GLY I N 1
ATOM 12427 C CA . GLY I 5 6 ? -18.895 84.906 22.282 1.00 39.08 4 GLY I CA 1
ATOM 12428 C C . GLY I 5 6 ? -19.510 85.429 21.000 1.00 41.86 4 GLY I C 1
ATOM 12429 O O . GLY I 5 6 ? -19.460 84.750 19.971 1.00 42.08 4 GLY I O 1
ATOM 12430 N N . SER I 5 7 ? -20.115 86.622 21.048 1.00 37.36 5 SER I N 1
ATOM 12431 C CA . SER I 5 7 ? -20.747 87.222 19.878 1.00 36.92 5 SER I CA 1
ATOM 12432 C C . SER I 5 7 ? -20.680 88.750 19.911 1.00 41.31 5 SER I C 1
ATOM 12433 O O . SER I 5 7 ? -20.624 89.354 20.986 1.00 40.64 5 SER I O 1
ATOM 12436 N N . PHE I 5 8 ? -20.670 89.368 18.719 1.00 38.22 6 PHE I N 1
ATOM 12437 C CA . PHE I 5 8 ? -20.638 90.816 18.558 1.00 38.06 6 PHE I CA 1
ATOM 12438 C C . PHE I 5 8 ? -22.006 91.415 18.832 1.00 41.42 6 PHE I C 1
ATOM 12439 O O . PHE I 5 8 ? -23.031 90.795 18.540 1.00 41.82 6 PHE I O 1
ATOM 12447 N N . GLN I 5 9 ? -22.018 92.629 19.377 1.00 37.19 7 GLN I N 1
ATOM 12448 C CA . GLN I 5 9 ? -23.233 93.355 19.686 1.00 36.91 7 GLN I CA 1
ATOM 12449 C C . GLN I 5 9 ? -23.413 94.529 18.735 1.00 43.55 7 GLN I C 1
ATOM 12450 O O . GLN I 5 9 ? -22.468 95.305 18.561 1.00 44.10 7 GLN I O 1
ATOM 12456 N N . PRO I 5 10 ? -24.609 94.705 18.122 1.00 40.72 8 PRO I N 1
ATOM 12457 C CA . PRO I 5 10 ? -24.816 95.890 17.282 1.00 40.61 8 PRO I CA 1
ATOM 12458 C C . PRO I 5 10 ? -24.941 97.137 18.151 1.00 45.58 8 PRO I C 1
ATOM 12459 O O . PRO I 5 10 ? -25.611 97.106 19.183 1.00 45.57 8 PRO I O 1
ATOM 12463 N N . SER I 5 11 ? -24.267 98.219 17.757 1.00 42.99 9 SER I N 1
ATOM 12464 C CA . SER I 5 11 ? -24.349 99.485 18.471 1.00 42.77 9 SER I CA 1
ATOM 12465 C C . SER I 5 11 ? -25.665 100.171 18.128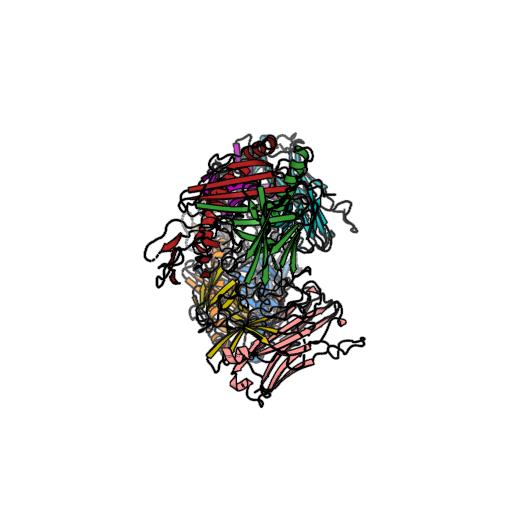 1.00 48.33 9 SER I C 1
ATOM 12466 O O . SER I 5 11 ? -26.098 100.161 16.976 1.00 48.59 9 SER I O 1
ATOM 12469 N N . GLN I 5 12 ? -26.313 100.729 19.138 1.00 46.38 10 GLN I N 1
ATOM 12470 C CA . GLN I 5 12 ? -27.613 101.382 19.032 1.00 46.65 10 GLN I CA 1
ATOM 12471 C C . GLN I 5 12 ? -27.525 102.741 18.348 1.00 53.59 10 GLN I C 1
ATOM 12472 O O . GLN I 5 12 ? -26.715 103.579 18.742 1.00 53.88 10 GLN I O 1
ATOM 12478 N N . GLU I 5 13 ? -28.404 102.968 17.363 1.00 52.10 11 GLU I N 1
ATOM 12479 C CA . GLU I 5 13 ? -28.545 104.235 16.650 1.00 52.82 11 GLU I CA 1
ATOM 12480 C C . GLU I 5 13 ? -29.168 105.276 17.575 1.00 59.90 11 GLU I C 1
ATOM 12481 O O . GLU I 5 13 ? -30.065 104.934 18.350 1.00 59.65 11 GLU I O 1
ATOM 12487 N N . ASN I 5 14 ? -28.702 106.536 17.497 1.00 59.03 12 ASN I N 1
ATOM 12488 C CA . ASN I 5 14 ? -29.205 107.639 18.327 1.00 60.07 12 ASN I CA 1
ATOM 12489 C C . ASN I 5 14 ? -30.688 107.933 18.014 1.00 65.76 12 ASN I C 1
ATOM 12490 O O . ASN I 5 14 ? -31.003 108.299 16.879 1.00 66.21 12 ASN I O 1
ATOM 12495 N N . PRO I 5 15 ? -31.613 107.781 18.991 1.00 63.08 13 PRO I N 1
ATOM 12496 C CA . PRO I 5 15 ? -33.034 108.048 18.698 1.00 66.98 13 PRO I CA 1
ATOM 12497 C C . PRO I 5 15 ? -33.420 109.507 18.945 1.00 104.01 13 PRO I C 1
ATOM 12498 O O . PRO I 5 15 ? -32.829 110.420 18.369 1.00 71.89 13 PRO I O 1
ATOM 12502 N N . SER J 5 3 ? -26.805 87.101 72.971 1.00 54.48 1 SER J N 1
ATOM 12503 C CA . SER J 5 3 ? -26.223 85.793 73.271 1.00 54.20 1 SER J CA 1
ATOM 12504 C C . SER J 5 3 ? -27.047 85.100 74.377 1.00 54.71 1 SER J C 1
ATOM 12505 O O . SER J 5 3 ? -26.849 85.370 75.561 1.00 54.75 1 SER J O 1
ATOM 12508 N N . GLY J 5 4 ? -27.987 84.252 73.960 1.00 47.99 2 GLY J N 1
ATOM 12509 C CA . GLY J 5 4 ? -28.912 83.532 74.833 1.00 46.10 2 GLY J CA 1
ATOM 12510 C C . GLY J 5 4 ? -28.272 82.628 75.862 1.00 47.05 2 GLY J C 1
ATOM 12511 O O . GLY J 5 4 ? -27.245 82.006 75.595 1.00 46.23 2 GLY J O 1
ATOM 12512 N N . GLU J 5 5 ? -28.892 82.553 77.048 1.00 42.24 3 GLU J N 1
ATOM 12513 C CA . GLU J 5 5 ? -28.449 81.735 78.182 1.00 41.60 3 GLU J CA 1
ATOM 12514 C C . GLU J 5 5 ? -28.596 80.239 77.915 1.00 45.75 3 GLU J C 1
ATOM 12515 O O . GLU J 5 5 ? -29.583 79.790 77.314 1.00 45.01 3 GLU J O 1
ATOM 12521 N N . GLY J 5 6 ? -27.634 79.483 78.420 1.00 42.33 4 GLY J N 1
ATOM 12522 C CA . GLY J 5 6 ? -27.635 78.032 78.356 1.00 42.25 4 GLY J CA 1
ATOM 12523 C C . GLY J 5 6 ? -28.286 77.483 79.606 1.00 45.66 4 GLY J C 1
ATOM 12524 O O . GLY J 5 6 ? -28.268 78.142 80.652 1.00 44.91 4 GLY J O 1
ATOM 12525 N N . SER J 5 7 ? -28.887 76.287 79.504 1.00 42.07 5 SER J N 1
ATOM 12526 C CA . SER J 5 7 ? -29.547 75.657 80.644 1.00 41.85 5 SER J CA 1
ATOM 12527 C C . SER J 5 7 ? -29.475 74.126 80.576 1.00 46.45 5 SER J C 1
ATOM 12528 O O . SER J 5 7 ? -29.390 73.550 79.489 1.00 46.30 5 SER J O 1
ATOM 12531 N N . PHE J 5 8 ? -29.474 73.479 81.755 1.00 42.29 6 PHE J N 1
ATOM 12532 C CA . PHE J 5 8 ? -29.433 72.027 81.879 1.00 41.48 6 PHE J CA 1
ATOM 12533 C C . PHE J 5 8 ? -30.799 71.429 81.581 1.00 44.36 6 PHE J C 1
ATOM 12534 O O . PHE J 5 8 ? -31.829 72.043 81.873 1.00 44.30 6 PHE J O 1
ATOM 12542 N N . GLN J 5 9 ? -30.800 70.224 81.014 1.00 40.18 7 GLN J N 1
ATOM 12543 C CA . GLN J 5 9 ? -32.013 69.503 80.669 1.00 40.06 7 GLN J CA 1
ATOM 12544 C C . GLN J 5 9 ? -32.215 68.314 81.594 1.00 46.87 7 GLN J C 1
ATOM 12545 O O . GLN J 5 9 ? -31.277 67.532 81.778 1.00 46.83 7 GLN J O 1
ATOM 12551 N N . PRO J 5 10 ? -33.423 68.131 82.179 1.00 45.13 8 PRO J N 1
ATOM 12552 C CA . PRO J 5 10 ? -33.649 66.932 82.998 1.00 45.27 8 PRO J CA 1
ATOM 12553 C C . PRO J 5 10 ? -33.783 65.702 82.107 1.00 50.28 8 PRO J C 1
ATOM 12554 O O . PRO J 5 10 ? -34.453 65.760 81.073 1.00 50.04 8 PRO J O 1
ATOM 12558 N N . SER J 5 11 ? -33.115 64.606 82.483 1.00 47.64 9 SER J N 1
ATOM 12559 C CA . SER J 5 11 ? -33.197 63.364 81.730 1.00 47.69 9 SER J CA 1
ATOM 12560 C C . SER J 5 11 ? -34.515 62.670 82.047 1.00 55.13 9 SER J C 1
ATOM 12561 O O . SER J 5 11 ? -34.957 62.656 83.197 1.00 55.19 9 SER J O 1
ATOM 12564 N N . GLN J 5 12 ? -35.155 62.135 81.011 1.00 53.88 10 GLN J N 1
ATOM 12565 C CA . GLN J 5 12 ? -36.454 61.485 81.081 1.00 54.90 10 GLN J CA 1
ATOM 12566 C C . GLN J 5 12 ? -36.387 60.120 81.758 1.00 63.11 10 GLN J C 1
ATOM 12567 O O . GLN J 5 12 ? -35.572 59.277 81.374 1.00 63.64 10 GLN J O 1
ATOM 12573 N N . GLU J 5 13 ? -37.298 59.892 82.724 1.00 61.49 11 GLU J N 1
ATOM 12574 C CA . GLU J 5 13 ? -37.451 58.620 83.428 1.00 61.91 11 GLU J CA 1
ATOM 12575 C C . GLU J 5 13 ? -38.067 57.595 82.492 1.00 68.25 11 GLU J C 1
ATOM 12576 O O . GLU J 5 13 ? -38.936 57.948 81.700 1.00 68.08 11 GLU J O 1
ATOM 12582 N N . ASN J 5 14 ? -37.623 56.332 82.581 1.00 67.07 12 ASN J N 1
ATOM 12583 C CA . ASN J 5 14 ? -38.112 55.227 81.751 1.00 67.83 12 ASN J CA 1
ATOM 12584 C C . ASN J 5 14 ? -39.613 54.958 82.005 1.00 73.74 12 ASN J C 1
ATOM 12585 O O . ASN J 5 14 ? -39.987 54.611 83.129 1.00 73.67 12 ASN J O 1
ATOM 12590 N N . PRO J 5 15 ? -40.489 55.115 80.985 1.00 71.83 13 PRO J N 1
ATOM 12591 C CA . PRO J 5 15 ? -41.924 54.867 81.212 1.00 77.32 13 PRO J CA 1
ATOM 12592 C C . PRO J 5 15 ? -42.317 53.410 80.949 1.00 121.40 13 PRO J C 1
ATOM 12593 O O . PRO J 5 15 ? -41.761 52.487 81.544 1.00 89.69 13 PRO J O 1
#